Protein 9CKU (pdb70)

Organism: Mycobacterium tuberculosis (strain ATCC 25618 / H37Rv) (NCBI:txid83332)

Foldseek 3Di:
DEWEWEAEPFKIKIFDWDDADVGIDTPDIDMDTDDLPDALVRVLVVVCVRCPPCLVVHQAYFYFYPRVSVLVRPVVNCCVPVVPHYYHYDAQLDPQVAAEQDDDSNPHGPLLVLLLQLVCVVPLAWEWEWEADCWTWTWTAHSNRHTNGTDIGGHQDFDPVLQVVVDPVVPGADQAQAPDLDDPDSSNVRNSCRQLVVLVVVQVRLQCCQVPPPQRDPPHDYAYEYEYDCCVRNVVNHDRHDYYDHCSNVVSSSSSVVVVD/DEWEWEAEPFKIKIFDWDDADPRTDTPDIDMDTDDLPDALVNVLVVVCVRVPPCLVVHQAYFYFYPRVSVLVSPVVNCCVPVVPHYYHYDAQLDPQPAAEPDDDRNPHGPLLLLLLQLVCVVVLAWEWEWEADCWTWTWTAHSNRYTPGTDIGGHQDFDPVLQVVVDDVPDGADAAQAPDLDDPDPNNVRNSCRQLVVLVVVQVRLQVCQVPPPQRHPPHDYAYEYEYDCCVRRVVNHDRHDYYDHCSNVVSSSSSVVSVD/DEWEWEAEPFKIKIFDWDDADPPIDTPDIDMDTDDLPDALVNVLVVVCVRCPPCLVVHQEYFYFYPRVSVLVRPVVNCCPPVVPHYYHYDAQLGPQPAAEPDDDSRPHGPLLVLLLQLVCVVVLAWEWEWEADCWTWTWTAHSNRYTPGFDIGGHQFFDPVLCVVVDVCVDGQDAAQAPDLDDPDSSNVRNSCRQLVVLVVVQVRLQCCQVPPPQRDPPHDYAYEYEYDCCVRNVVNHDNHDYYDHCSSVVSSSSSVVSVD/DEWEWEAEPFKIKIFDWDDADVRIDTPDIDMGTDDLPDALVNVLVVVCVRPPPCLVVHQAYFYEYPRVSVLVSPVVNCCPPVVPHYYDYDAQLDPQPAAEQDDDRNPHGPLQVLLLQLVCVVPLAWEWEWEADQWTWTWTAHSNRYTNGFDIGGHQFFDPVLCVVVDVCVDGQDAAQAPDLDDPDSSNVRNSCRQLVVLVVVQVRLQVCQVPPPQRDPVHDYAYEYEYDCCVRNVVNHDNHDYYDHCSSVVSSSSSVVSVD/DEWEWEAEPFKIKIFDWDDADPPIDTPDIDMGTDDLPDALVRVLVVVCVRCPPCLVVHQAYFYFYPRVSVLVRVVVNCCPPVVPHYYHYDAQLDDQPAAEADDDRNPHGPQLVLLLQLVCVVVLAWEWEWEADQWTWTWTAHSNRHTDGFDIGGHQDFDPVLQVVVDPVPPGADQAAAPDLDDPDSNNVRNSCRQLVVLVVVQVRLQCCQVPPPQRHPPHDYAYEYEYDCCVRNVVNHDRHDYYDHCSNVVSSSSSVVSVD/DEWEWEAEPFKIKIFDWDDADVPIDTPDIDMDTDDLPDALVNVLVVVCVRPPPCLVVHQEYEYFYPRVSVLVRPVVNCCPPVVPHYYHYDAQLDPQPEAEPDDDRNPHGPLLVLLLQLVCVVVLAWEWEWEADQWTWTWTAHSNRYTPGFDIGGHQAFDPVLVDGADAAQAPDLDDPDSSNVRNSCRQLVVLVVVQVRLQCCLVPPPQRHPPHDYAYEYEYDCCVRNVVVHDRHDYYDHCSNVVSRSSSVVSVD/DFWKKKKKFFKDKDQVVCPPDQLLVVLQQLLVLLCVVVVVDQAQARWRWDADPSTTMIIFDIDGFLLVRLLRLVLVLVSSQVSQVSQVPDPPGGHMWIFRWFDDLAQAGDFMKMKIKDWLPQDVVLVLQQCLLLLLLCLLLQFQKDAADASNRPDGAIWRHPQLNQAAEQEEADQRHNHHQFHPDWDFVDPSNTMTMGMGTRGIRFDFSLSSSLVPLLSVLSSVCSNVPPDDNQQAFPDSSVSSRQLGRDNLQPAWGAHPVGDTHTSLRVLVVSLVSSVVVQVVDDDDVSNVVSSVSSVVQSVQVVVPLCSCLQGGNHSVLVVVLVVVCVVVVDTSPDVVNNVSSGQCRTSHLVRRPVNVCVVVVSHDHPDDVVSSVVSSNHYD/DVVVVCVVVVVPDDPPVPVVVVVDDDDDDD

B-factor: mean 25.91, std 13.88, range [6.02, 79.38]

GO terms:
  GO:0005886 plasma membrane (C, HDA)

Sequence (1973 aa):
MLLAIDVRNTHTVVGLLSGMKEHAKVVQQWRIRTESEVTADELALTIDGLIGEDSERLTGTAALSTVPSVLHEVRIMLDQYWPSVPHVLIEPGVRTGIPLLVDNPKEVGADRIVNCLAAYDRFRKAAIVVDFGSSICVDVVSAKGEFLGGAIAPGVQVSSDAAAARSAALRRRRVVEELLARPRSVVGKNTVECMQAGAVFGFAGLVDGLVGRIREDVSGFSVDHDVAIVATGHTAPLLLPELHTVDHYDQHLTLQGLRLVFERNLMLLAIDVRNTHTVVGLLSGMKEHAKVVQQWRIRTESEVTADELALTIDGLIGEDSERLTGTAALSTVPSVLHEVRIMLDQYWPSVPHVLIEPGVRTGIPLLVDNPKEVGADRIVNCLAAYDRFRKAAIVVDFGSSICVDVVSAKGEFLGGAIAPGVQVSSDAAAARSAALRRVELARPRSVVGKNTVECMQAGAVFGFAGLVDGLVGRIREDVSGFSVDHDVAIVATGHTAPLLLPELHTVDHYDQHLTLQGLRLVFERNLMLLAIDVRNTHTVVGLLSGMKEHAKVVQQWRIRTESEVTADELALTIDGLIGEDSERLTGTAALSTVPSVLHEVRIMLDQYWPSVPHVLIEPGVRTGIPLLVDNPKEVGADRIVNCLAAYDRFRKAAIVVDFGSSICVDVVSAKGEFLGGAIAPGVQVSSDAAAARSAALLRRRRVVEELARPRSVVGKNTVECMQAGAVFGFAGLVDGLVGRIREDVSGFSVDHDVAIVATGHTAPLLLPELHTVDHYDQHLTLQGLRLVFERNLMLLAIDVRNTHTVVGLLSGMKEHAKVVQQWRIRTESEVTADELALTIDGLIGEDSERLTGTAALSTVPSVLHEVRIMLDQYWPSVPHVLIEPGVRTGIPLLVDNPKEVGADRIVNCLAAYDRFRKAAIVVDFGSSICVDVVSAKGEFLGGAIAPGVQVSSDAAAARSAALLRRRRVVEELLARPRSVVGKNTVECMQAGAVFGFAGLVDGLVGRIREDVSGFSVDHDVAIVATGHTAPLLLPELHTVDHYDQHLTLQGLRLVFERNLMLLAIDVRNTHTVVGLLSGMKEHAKVVQQWRIRTESEVTADELALTIDGLIGEDSERLTGTAALSTVPSVLHEVRIMLDQYWPSVPHVLIEPGVRTGIPLLVDNPKEVGADRIVNCLAAYDRFRKAAIVVDFGSSICVDVVSAKGEFLGGAIAPGVQVSSDAAAARSAALRRRRVVEELLARPRSVVGKNTVECMQAGAVFGFAGLVDGLVGRIREDVSGFSVDHDVAIVATGHTAPLLLPELHTVDHYDQHLTLQGLRLVFERNLMLLAIDVRNTHTVVGLLSGMKEHAKVVQQWRIRTESEVTADELALTIDGLIGEDSERLTGTAALSTVPSVLHEVRIMLDQYWPSVPHVLIEPGVRTGIPLLVDNPKEVGADRIVNCLAAYDRFRKAAIVVDFGSSICVDVVSAKGEFLGGAIAPGVQVSSDALRRVELARPRSVVGKNTVECMQAGAVFGFAGLVDGLVGRIREDVSGFSVDHDVAIVATGHTAPLLLPELHTVDHYDQHLTLQGLRLVFERNLMQRIIGTEVEYGISSPSDPTANPILTSTQAVLAYAAAAGNMILTNGARLYVDHAHPEYSAPECTDPMDAVIWDKAGERVMEAAARHVASVPGAAKLQLYKNNVDGKGASYGSHENYLMSRQTPFSAVIAGLTPFMVSRQVVTGSGRVGIGPSGDEPGFQLSQRADYIEVEVGLETTLKRGIINTRDEPHADADKYRRLHVIIGDANLAETSTYLKLGTTSLVLDLIEEGVDLSDLALARPVHAVHVISRDPSLRATVALADGRELTALALQRIYLDRVAKLVDSRDPDPRASHVIETWANVLDLLERDPMECAEILDWPAKLRLLEGFRQRENLTWQAPRLHLVDLQYSDVRLDKGLYNRLVARGSMKRLVTEQQVLDAVENPPETDDLLDEIDDVLEENAEDFVRAYVQKGGQ

Secondary structure (DSSP, 8-state):
-EEEEEE-SSEEEEEEEES-GGG-EEEEEEEEE--TT--HHHHHHHHHHHHGGGGGG--EEEEEESSHHHHHHHHHHHHHHSTTS-EEEE-TT--SSS-B-SS-GGGS-HHHHHHHHHHHHHH-S-EEEEEESSEEEEEEE-TTS-EEEEEEEEPS---HHHHHHHBTT---------S-SSBSSHHHHHHHIIIIIHHHHHHHHHHHHHHHSTT-STTS--EEEEEETTHHHHGGG-SS--EE-TTHHHHHHHHHHHHH-/-EEEEEE-SSEEEEEEEES-GGG-EEEEEEEEE--TT--HHHHHHHHHHHHGGGGGG--EEEEEESSHHHHHHHHHHHHHHSTTS-EEEEPTT--SSS-B-SS-GGGS-HHHHHHHHHHHHHH-S-EEEEEESSEEEEEEE-TTS-EEEEEEEEPS---HHHHHHH-TTS-PPP----S-SSBSSHHHHHHHIIIIIHHHHHHHHHHHHHHHSTT-STTS--EEEEEETTHHHHGGG-SS--EE-TTHHHHHHHHHHHHH-/-EEEEEE-SSEEEEEEEESSGGG-EEEEEEEEE--TT--HHHHHHHHHHHHGGGGGG--EEEEEESSHHHHHHHHHHHHHHSTTS-EEE--TT--SSS-B-SS-GGGS-HHHHHHHHHHHHHH-S-EEEEEESSEEEEEEE-TTS-EEEEEEEEPS---HHHHHHHBTTT-PPP----S-SSBSSHHHHHHHIIIIIHHHHHHHHHHHHHHHSTT-STTS--EEEEEETTHHHHGGG-SS--EE-TTHHHHHHHHHHHHH-/-EEEEEE-SSEEEEEEEESSGGG-EEEEEEEEE--TT--HHHHHHHHHHHHGGGGGG--EEEEEESSHHHHHHHHHHHHHH-TTS-EEE--TT--SS--B-SS-GGGS-HHHHHHHHHHHHHH-S-EEEEEESSEEEEEEE-TTS-EEEEEEEE-S---HHHHHHH-TTS-PPP----S-SSBSSHHHHHHHIIIIIHHHHHHHHHHHHHHHSTT-STTS--EEEEEETTHHHHGGG-SS--EE-TTHHHHHHHHHHHHT-/-EEEEEE-SSEEEEEEEESSGGG-EEEEEEEEE--TT--HHHHHHHHHHHHGGGGGG--EEEEEESSHHHHHHHHHHHHHH-TTS-EEE--TT--SSS-B-SS-GGGS-HHHHHHHHHHHHHH-S-EEEEEESSEEEEEEE-TTS-EEEEEEEEPS---HHHHHHH-TT---------S-SSBSSHHHHHHHIIIIIHHHHHHHHHHHHHHHSTT-STTS--EEEEEETTHHHHGGG-SS--EE-TTHHHHHHHHHHHHT-/-EEEEEE-SSEEEEEEEESSGGG-EEEEEEEEE--TT--HHHHHHHHHHHHGGGGGG--EEEEEESSHHHHHHHHHHHHHH-TTS-EEE--TT--SS--B-SS-GGGS-HHHHHHHHHHHHHH-SEEEEEEESSEEEEEEE-TTS-EEEEEEEE-S---S---PPPP----S-SSBSSHHHHHHHHHHHHHHHHHHHHHHHHHHHSTT-STTS-EEEEEEETTHHHHGGG-SS--EE-TTHHHHHHHHHHHHH-/----EEEEEEPEEE-TT-TT--HHHHHHHHHHHHHHHH--EE-SSS-EEEEETTEEEEEPPPBSSHHHHHHHHHHHHHHHHHHHHHHHTSTT----EEE--SB-SSS-B--EEEEEEEETTS-HHHHHHHHHHHHHHTHHHH---EEEESTT--EEEEES-SGGGGEEEEEES-SSSSEEEEE-----SS-TTTEEEEEE--PPP--SHHHHHHHHHHHHHHHHHHHTT---GGG-BS-HHHHHHHHHT-TTS--EEEBTTS-EEEHHHHHHHHHHHHHHHHHTSS--HHHHHHHHHHHHHHHHHHH-GGGGTTTSHHHHHHHHHHHHHHHHT--TT-HHHHHHHHHHTB--TTT-HHHHHHHTT-S--SS-HHHHHHHTSS--/-HHHHHHHHHHHSPS-HHHHHHH-------

Solvent-accessible surface area: 73935 Å² total; per-residue (Å²): 46,16,0,0,1,4,3,44,43,68,38,6,31,0,0,0,3,34,45,132,117,143,129,11,129,30,55,85,64,17,68,6,51,21,64,49,90,10,9,7,15,22,14,4,54,37,0,74,38,15,6,37,134,24,10,148,136,15,96,0,1,0,1,0,4,32,9,84,52,4,10,108,36,1,91,67,0,3,76,99,75,22,104,107,18,70,62,24,23,4,80,52,8,30,56,2,18,10,0,0,29,6,14,22,2,120,68,4,19,0,15,18,0,0,1,0,24,4,0,47,50,123,32,162,53,4,0,0,0,0,9,2,33,43,11,0,16,0,1,0,0,16,63,155,1,29,0,30,0,0,0,16,0,2,3,20,56,20,0,74,26,14,10,87,26,17,13,5,18,64,88,134,8,121,57,25,127,7,179,45,1,9,1,52,34,20,48,30,3,0,13,0,0,0,0,4,0,0,0,6,0,0,22,23,0,0,31,45,0,43,145,91,28,109,28,3,37,127,134,94,100,14,1,0,0,0,4,18,114,35,0,64,53,0,47,105,13,15,140,36,21,93,64,80,24,103,47,2,13,4,37,0,0,20,32,0,16,25,129,91,142,44,16,0,0,2,4,3,42,48,66,42,6,32,0,0,0,2,31,36,130,116,138,125,9,126,28,56,84,66,17,58,6,50,19,56,43,117,12,10,10,15,28,18,4,54,38,0,72,38,16,5,38,132,24,15,142,131,15,97,0,1,0,1,0,5,37,5,39,39,5,7,106,37,2,86,68,0,2,74,100,74,22,102,108,19,66,63,23,27,1,82,33,19,36,222,1,50,9,61,23,84,20,99,77,48,160,62,3,20,1,16,18,0,0,2,0,30,4,0,50,48,120,33,159,55,5,0,0,1,0,10,1,32,43,11,0,16,0,4,0,0,16,60,161,6,36,1,31,0,0,0,15,0,2,4,18,56,28,0,70,29,20,32,52,21,45,18,27,12,94,125,114,15,96,63,36,122,7,173,44,2,10,1,58,27,31,40,25,2,0,11,0,0,0,0,3,0,0,0,9,0,0,25,25,0,0,18,40,0,39,142,89,30,110,30,3,40,123,138,92,102,11,1,0,0,0,4,19,118,34,0,69,50,0,44,98,10,15,148,36,23,91,62,82,25,108,51,4,12,5,37,0,0,23,30,2,16,37,149,86,140,47,15,0,0,2,4,3,41,43,67,38,7,35,0,0,0,2,34,48,123,110,142,129,10,124,27,57,84,56,16,57,6,55,20,60,53,89,14,9,8,14,28,18,5,52,38,1,72,40,14,5,40,131,18,15,140,134,13,96,0,1,1,0,0,5,33,5,73,52,4,12,104,39,1,87,67,0,2,77,97,75,23,103,107,19,67,61,22,24,2,70,56,18,33,220,1,48,9,66,24,82,24,95,73,53,155,60,5,21,1,14,19,0,0,2,0,27,4,0,51,48,121,34,158,64,3,0,0,0,0,7,2,31,42,11,0,14,0,2,0,0,15,65,174,5,43,1,30,1,0,0,19,0,2,4,19,56,27,1,74,26,17,31,74,22,21,6,4,14,38,96,86,13,91,62,38,123,6,186,44,1,8,0,55,35,20,37,30,3,0,10,0,0,0,0,4,0,0,0,8,0,0,25,23,0,0,27,33,0,44,125,86,30,110,25,2,42,129,140,94,99,13,1,0,0,0,5,20,116,35,0,67,51,0,42,100,11,15,142,41,22,96,62,84,26,104,51,2,13,5,38,0,0,21,32,2,15,31,150,86,132,47,15,0,0,0,4,3,43,43,66,40,6,30,0,0,0,3,31,48,131,121,144,128,10,124,27,60,87,62,17,62,5,58,21,66,45,83,14,10,8,16,29,15,4,55,39,0,70,39,15,6,39,130,23,13,139,133,15,96,0,1,0,1,1,6,34,4,80,35,4,10,107,38,0,89,67,0,3,78,99,74,22,104,106,17,68,62,22,24,2,70,57,17,32,220,2,48,7,69,23,77,24,97,71,56,160,60,2,21,1,15,18,0,0,3,0,27,4,0,49,52,123,34,160,60,3,0,0,1,0,7,1,32,43,10,0,16,0,3,0,0,17,65,172,6,48,0,28,0,0,0,16,0,1,4,19,54,26,0,73,27,17,31,68,22,18,7,2,9,29,104,94,14,94,65,37,128,9,180,39,1,6,1,50,35,23,35,35,3,0,10,0,0,0,0,4,0,0,1,8,0,0,27,22,0,0,28,45,0,38,150,92,30,106,28,3,36,126,138,94,101,14,2,0,0,0,4,18,124,27,0,67,52,0,41,104,10,16,143,38,21,96,59,83,27,100,54,2,12,4,39,0,0,22,30,0,15,40,148,89,145,46,15,0,0,2,5,3,44,60,62,38,7,28,0,0,0,3,33,35,127,128,138,129,9,123,29,55,88,60,19,63,6,48,20,59,42,114,10,9,7,15,27,17,5,53,37,1,72,40,15,5,40,130,25,17,145,135,15,89,0,0,0,0,0,4,42,6,42,37,5,18,108,34,0,102,72,0,3,77,96,75,21,104,108,19,69,65,27,18,1,84,31,10,17,197,1,59,9,64,19,49,6,50,10,23,87,78,5,21,1,16,17,0,0,2,0,26,4,0,49,49,120,33,157,65,4,0,0,0,0,7,2,30,41,13,0,16,0,0,0,0,16,65,157,6,40,0,31,0,0,0,13,0,3,4,16,58,10,0,71,27,16,5,87,32,18,11,10,12,76,99,155,22,124,61,36,128,7,184,44,2,9,1,53,35,24,45,34,2,0,18,0,0,0,0,3,0,0,0,7,0,0,23,23,0,0,31,33,0,42,120,85,28,110,29,3,36,126,137,94,97,11,3,0,0,0,4,19,114,32,0,68,52,0,43,104,11,15,145,38,20,94,65,81,27,102,49,1,13,5,38,0,0,20,31,1,17,36,132,90,147,47,17,0,0,2,4,3,39,45,66,42,8,31,0,0,0,3,27,44,137,135,141,132,11,120,28,52,86,61,19,62,6,48,19,61,41,106,11,10,8,15,28,16,4,56,35,1,70,39,15,7,42,147,25,15,165,129,14,97,0,1,0,1,0,5,38,5,42,35,4,7,98,37,0,79,68,0,2,77,98,74,22,104,108,18,69,66,24,35,2,82,35,18,42,217,1,49,7,63,23,84,22,102,71,50,158,70,5,21,1,16,16,0,0,4,0,27,4,0,50,51,117,35,157,58,5,0,0,3,0,9,2,30,40,11,0,17,0,4,0,0,17,61,170,5,44,0,32,0,0,0,16,0,0,4,16,58,13,2,93,53,19,138,64,178,16,129,57,33,125,4,185,43,3,6,0,56,52,30,61,30,2,2,20,0,0,0,0,4,0,0,0,7,0,0,25,23,0,0,30,40,0,42,144,87,27,112,28,4,38,122,132,99,104,11,1,0,0,0,3,20,116,29,0,69,51,0,42,101,13,15,144,41,22,91,66,82,27,105,52,2,14,4,37,0,0,22,31,2,16,46,146,96,147,33,156,18,55,1,4,12,48,3,2,0,0,4,22,8,52,82,50,124,138,36,69,16,75,119,18,0,44,76,1,10,112,12,23,20,76,50,68,87,140,58,107,11,100,3,41,0,92,0,29,42,40,78,9,0,0,4,1,18,12,18,84,6,56,32,0,21,47,5,4,9,22,8,4,0,0,3,18,0,1,34,15,0,12,144,61,5,34,82,82,125,93,31,45,121,20,16,0,0,2,10,1,14,12,25,84,35,19,1,0,1,5,4,1,10,0,27,5,36,62,130,23,82,36,80,39,0,50,55,4,0,14,1,0,4,0,0,6,15,2,3,7,2,1,0,2,5,2,20,2,73,68,12,108,76,80,9,10,0,0,7,8,0,0,8,18,0,104,47,86,54,14,105,73,9,58,98,127,19,0,2,5,1,44,67,67,61,21,166,57,69,45,110,106,92,33,32,1,6,6,1,16,4,4,1,2,5,0,2,2,0,8,0,0,9,0,0,5,0,0,1,0,0,43,1,10,61,117,60,55,94,8,79,51,0,36,16,24,61,9,28,57,4,2,42,42,6,0,92,31,31,54,8,16,27,36,9,12,1,43,75,20,59,69,0,2,4,2,2,0,2,40,34,0,17,94,60,0,25,164,17,9,118,87,99,116,132,20,112,64,0,42,69,0,24,104,21,0,41,76,1,5,40,33,0,4,55,45,15,72,82,0,0,78,28,0,0,0,0,0,4,17,57,0,0,54,11,2,49,120,105,59,136,44,96,46,84,10,49,66,0,39,0,1,21,18,0,1,3,2,4,62,77,95,64,0,0,1,15,58,1,30,66,66,56,8,10,108,56,41,7,82,64,122,83,0,96,62,3,32,87,61,81,76,149,72,86,78,6,9,74,51,0,53,118,22,16,29,158,99,12,96,77,24,25,152,54,6,86,8,96,45,1,19

InterPro domains:
  IPR004619 Type III pantothenate kinase [MF_01274] (1-261)
  IPR004619 Type III pantothenate kinase [PF03309] (2-206)
  IPR004619 Type III pantothenate kinase [PTHR34265] (1-262)
  IPR004619 Type III pantothenate kinase [TIGR00671] (2-257)
  IPR043129 ATPase, nucleotide binding domain [SSF53067] (1-123)
  IPR043129 ATPase, nucleotide binding domain [SSF53067] (126-260)

Nearest PDB structures (foldseek):
  9cku-assembly1_F  TM=9.971E-01  e=1.602E-55  Mycobacterium tuberculosis
  9b78-assembly1_A  TM=9.668E-01  e=8.403E-53  Mycobacterium tuberculosis
  3djc-assembly2_C  TM=9.056E-01  e=5.621E-26  Legionella pneumophila subsp. pneumophila str. Philadelphia 1
  3djc-assembly2_D  TM=9.059E-01  e=5.976E-24  Legionella pneumophila subsp. pneumophila str. Philadelphia 1
  3djc-assembly2_E  TM=9.137E-01  e=2.949E-23  Legionella pneumophila subsp. pneumophila str. Philadelphia 1

Radius of gyration: 39.75 Å; Cα contacts (8 Å, |Δi|>4): 4735; chains: 8; bounding box: 83×93×137 Å

Structure (mmCIF, N/CA/C/O backbone):
data_9CKU
#
_entry.id   9CKU
#
_cell.length_a   1.00
_cell.length_b   1.00
_cell.length_c   1.00
_cell.angle_alpha   90.00
_cell.angle_beta   90.00
_cell.angle_gamma   90.00
#
_symmetry.space_group_name_H-M   'P 1'
#
loop_
_entity.id
_entity.type
_entity.pdbx_description
1 polymer 'Type III pantothenate kinase'
2 polymer 'Pup deamidase/depupylase'
3 polymer Pup
4 water water
#
loop_
_atom_site.group_PDB
_atom_site.id
_atom_site.type_symbol
_atom_site.label_atom_id
_atom_site.label_alt_id
_atom_site.label_comp_id
_atom_site.label_asym_id
_atom_site.label_entity_id
_atom_site.label_seq_id
_atom_site.pdbx_PDB_ins_code
_atom_site.Cartn_x
_atom_site.Cartn_y
_atom_site.Cartn_z
_atom_site.occupancy
_atom_site.B_iso_or_equiv
_atom_site.auth_seq_id
_atom_site.auth_comp_id
_atom_site.auth_asym_id
_atom_site.auth_atom_id
_atom_site.pdbx_PDB_model_num
ATOM 1 N N . MET A 1 1 ? 113.240 137.918 165.674 1.00 26.32 1 MET A N 1
ATOM 2 C CA . MET A 1 1 ? 114.444 137.519 164.899 1.00 23.02 1 MET A CA 1
ATOM 3 C C . MET A 1 1 ? 115.660 138.311 165.354 1.00 18.70 1 MET A C 1
ATOM 4 O O . MET A 1 1 ? 115.558 139.490 165.659 1.00 21.00 1 MET A O 1
ATOM 20 N N . LEU A 1 2 ? 116.809 137.650 165.397 1.00 15.70 2 LEU A N 1
ATOM 21 C CA . LEU A 1 2 ? 118.080 138.296 165.684 1.00 13.91 2 LEU A CA 1
ATOM 22 C C . LEU A 1 2 ? 118.819 138.537 164.374 1.00 11.16 2 LEU A C 1
ATOM 23 O O . LEU A 1 2 ? 118.984 137.614 163.568 1.00 13.59 2 LEU A O 1
ATOM 39 N N . LEU A 1 3 ? 119.252 139.777 164.169 1.00 12.41 3 LEU A N 1
ATOM 40 C CA . LEU A 1 3 ? 120.089 140.155 163.040 1.00 11.22 3 LEU A CA 1
ATOM 41 C C . LEU A 1 3 ? 121.549 140.135 163.482 1.00 10.34 3 LEU A C 1
ATOM 42 O O . LEU A 1 3 ? 121.952 140.914 164.347 1.00 12.94 3 LEU A O 1
ATOM 58 N N . ALA A 1 4 ? 122.337 139.258 162.882 1.00 9.70 4 ALA A N 1
ATOM 59 C CA . ALA A 1 4 ? 123.744 139.092 163.210 1.00 9.21 4 ALA A CA 1
ATOM 60 C C . ALA A 1 4 ? 124.591 139.594 162.048 1.00 7.92 4 ALA A C 1
ATOM 61 O O . ALA A 1 4 ? 124.356 139.215 160.900 1.00 10.27 4 ALA A O 1
ATOM 68 N N . ILE A 1 5 ? 125.561 140.453 162.344 1.00 7.42 5 ILE A N 1
ATOM 69 C CA . ILE A 1 5 ? 126.445 141.037 161.338 1.00 7.29 5 ILE A CA 1
ATOM 70 C C . ILE A 1 5 ? 127.890 140.757 161.738 1.00 7.12 5 ILE A C 1
ATOM 71 O O . ILE A 1 5 ? 128.305 141.076 162.856 1.00 8.87 5 ILE A O 1
ATOM 87 N N . ASP A 1 6 ? 128.655 140.174 160.823 1.00 7.31 6 ASP A N 1
ATOM 88 C CA . ASP A 1 6 ? 130.039 139.779 161.071 1.00 9.18 6 ASP A CA 1
ATOM 89 C C . ASP A 1 6 ? 130.896 140.347 159.943 1.00 7.46 6 ASP A C 1
ATOM 90 O O . ASP A 1 6 ? 130.943 139.776 158.852 1.00 9.77 6 ASP A O 1
ATOM 99 N N . VAL A 1 7 ? 131.561 141.467 160.205 1.00 8.02 7 VAL A N 1
ATOM 100 C CA . VAL A 1 7 ? 132.365 142.162 159.208 1.00 8.27 7 VAL A CA 1
ATOM 101 C C . VAL A 1 7 ? 133.813 141.706 159.339 1.00 9.27 7 VAL A C 1
ATOM 102 O O . VAL A 1 7 ? 134.445 141.913 160.380 1.00 10.54 7 VAL A O 1
ATOM 115 N N . ARG A 1 8 ? 134.344 141.088 158.289 1.00 8.71 8 ARG A N 1
ATOM 116 C CA . ARG A 1 8 ? 135.761 140.779 158.193 1.00 9.28 8 ARG A CA 1
ATOM 117 C C . ARG A 1 8 ? 136.439 141.779 157.259 1.00 9.57 8 ARG A C 1
ATOM 118 O O . ARG A 1 8 ? 135.817 142.702 156.740 1.00 10.70 8 ARG A O 1
ATOM 139 N N . ASN A 1 9 ? 137.740 141.582 157.037 1.00 10.69 9 ASN A N 1
ATOM 140 C CA . ASN A 1 9 ? 138.508 142.535 156.240 1.00 11.92 9 ASN A CA 1
ATOM 141 C C . ASN A 1 9 ? 137.984 142.605 154.810 1.00 10.95 9 ASN A C 1
ATOM 142 O O . ASN A 1 9 ? 137.774 143.694 154.274 1.00 12.11 9 ASN A O 1
ATOM 153 N N . THR A 1 10 ? 137.751 141.455 154.182 1.00 9.69 10 THR A N 1
ATOM 154 C CA . THR A 1 10 ? 137.314 141.415 152.790 1.00 10.50 10 THR A CA 1
ATOM 155 C C . THR A 1 10 ? 135.807 141.255 152.635 1.00 9.75 10 THR A C 1
ATOM 156 O O . THR A 1 10 ? 135.220 141.883 151.755 1.00 10.45 10 THR A O 1
ATOM 167 N N . HIS A 1 11 ? 135.165 140.443 153.469 1.00 8.15 11 HIS A N 1
ATOM 168 C CA . HIS A 1 11 ? 133.755 140.123 153.315 1.00 7.98 11 HIS A CA 1
ATOM 169 C C . HIS A 1 11 ? 133.018 140.250 154.642 1.00 7.63 11 HIS A C 1
ATOM 170 O O . HIS A 1 11 ? 133.613 140.239 155.719 1.00 9.94 11 HIS A O 1
ATOM 184 N N . THR A 1 12 ? 131.704 140.406 154.524 1.00 7.91 12 THR A N 1
ATOM 185 C CA . THR A 1 12 ? 130.782 140.552 155.639 1.00 7.79 12 THR A CA 1
ATOM 186 C C . THR A 1 12 ? 129.668 139.530 155.488 1.00 6.96 12 THR A C 1
ATOM 187 O O . THR A 1 12 ? 129.064 139.423 154.419 1.00 9.17 12 THR A O 1
ATOM 198 N N . VAL A 1 13 ? 129.380 138.810 156.562 1.00 6.94 13 VAL A N 1
ATOM 199 C CA . VAL A 1 13 ? 128.266 137.872 156.607 1.00 6.48 13 VAL A CA 1
ATOM 200 C C . VAL A 1 13 ? 127.139 138.510 157.408 1.00 6.02 13 VAL A C 1
ATOM 201 O O . VAL A 1 13 ? 127.365 139.049 158.496 1.00 7.80 13 VAL A O 1
ATOM 214 N N . VAL A 1 14 ? 125.939 138.482 156.849 1.00 6.91 14 VAL A N 1
ATOM 215 C CA . VAL A 1 14 ? 124.728 138.910 157.536 1.00 7.76 14 VAL A CA 1
ATOM 216 C C . VAL A 1 14 ? 123.847 137.685 157.706 1.00 7.80 14 VAL A C 1
ATOM 217 O O . VAL A 1 14 ? 123.749 136.859 156.799 1.00 10.64 14 VAL A O 1
ATOM 230 N N . GLY A 1 15 ? 123.229 137.555 158.865 1.00 9.07 15 GLY A N 1
ATOM 231 C CA . GLY A 1 15 ? 122.415 136.392 159.157 1.00 9.37 15 GLY A CA 1
ATOM 232 C C . GLY A 1 15 ? 121.203 136.768 159.977 1.00 9.55 15 GLY A C 1
ATOM 233 O O . GLY A 1 15 ? 121.237 137.683 160.795 1.00 9.51 15 GLY A O 1
ATOM 237 N N . LEU A 1 16 ? 120.120 136.044 159.737 1.00 12.25 16 LEU A N 1
ATOM 238 C CA . LEU A 1 16 ? 118.922 136.106 160.557 1.00 12.34 16 LEU A CA 1
ATOM 239 C C . LEU A 1 16 ? 118.754 134.770 161.256 1.00 14.08 16 LEU A C 1
ATOM 240 O O . LEU A 1 16 ? 118.696 133.723 160.591 1.00 16.44 16 LEU A O 1
ATOM 256 N N . LEU A 1 17 ? 118.667 134.825 162.583 1.00 13.37 17 LEU A N 1
ATOM 257 C CA . LEU A 1 17 ? 118.484 133.660 163.435 1.00 15.70 17 LEU A CA 1
ATOM 258 C C . LEU A 1 17 ? 117.158 133.772 164.175 1.00 17.58 17 LEU A C 1
ATOM 259 O O . LEU A 1 17 ? 116.842 134.828 164.729 1.00 20.36 17 LEU A O 1
ATOM 275 N N . SER A 1 18 ? 116.391 132.690 164.182 1.00 22.73 18 SER A N 1
ATOM 276 C CA . SER A 1 18 ? 115.171 132.603 164.967 1.00 23.26 18 SER A CA 1
ATOM 277 C C . SER A 1 18 ? 115.312 131.471 165.974 1.00 26.67 18 SER A C 1
ATOM 278 O O . SER A 1 18 ? 116.090 130.536 165.782 1.00 28.26 18 SER A O 1
ATOM 286 N N . GLY A 1 19 ? 114.550 131.566 167.056 1.00 30.63 19 GLY A N 1
ATOM 287 C CA . GLY A 1 19 ? 114.675 130.638 168.157 1.00 33.68 19 GLY A CA 1
ATOM 288 C C . GLY A 1 19 ? 115.660 131.133 169.198 1.00 36.81 19 GLY A C 1
ATOM 289 O O . GLY A 1 19 ? 116.361 132.128 169.019 1.00 37.30 19 GLY A O 1
ATOM 293 N N . MET A 1 20 ? 115.707 130.421 170.316 1.00 38.84 20 MET A N 1
ATOM 294 C CA . MET A 1 20 ? 116.499 130.847 171.460 1.00 39.43 20 MET A CA 1
ATOM 295 C C . MET A 1 20 ? 117.270 129.665 172.024 1.00 39.11 20 MET A C 1
ATOM 296 O O . MET A 1 20 ? 116.767 128.539 172.047 1.00 40.21 20 MET A O 1
ATOM 310 N N . LYS A 1 21 ? 118.496 129.930 172.467 1.00 38.15 21 LYS A N 1
ATOM 311 C CA . LYS A 1 21 ? 119.335 128.948 173.171 1.00 37.72 21 LYS A CA 1
ATOM 312 C C . LYS A 1 21 ? 119.599 127.794 172.206 1.00 36.42 21 LYS A C 1
ATOM 313 O O . LYS A 1 21 ? 120.022 128.043 171.066 1.00 33.16 21 LYS A O 1
ATOM 332 N N . GLU A 1 22 ? 119.367 126.540 172.595 1.00 40.89 22 GLU A N 1
ATOM 333 C CA . GLU A 1 22 ? 119.653 125.430 171.698 1.00 39.43 22 GLU A CA 1
ATOM 334 C C . GLU A 1 22 ? 118.681 125.348 170.532 1.00 40.62 22 GLU A C 1
ATOM 335 O O . GLU A 1 22 ? 118.931 124.575 169.603 1.00 41.21 22 GLU A O 1
ATOM 347 N N . HIS A 1 23 ? 117.581 126.096 170.559 1.00 41.89 23 HIS A N 1
ATOM 348 C CA . HIS A 1 23 ? 116.654 126.118 169.438 1.00 40.76 23 HIS A CA 1
ATOM 349 C C . HIS A 1 23 ? 117.015 127.166 168.393 1.00 34.90 23 HIS A C 1
ATOM 350 O O . HIS A 1 23 ? 116.439 127.149 167.302 1.00 33.65 23 HIS A O 1
ATOM 364 N N . ALA A 1 24 ? 117.949 128.066 168.695 1.00 34.06 24 ALA A N 1
ATOM 365 C CA . ALA A 1 24 ? 118.338 129.087 167.734 1.00 29.81 24 ALA A CA 1
ATOM 366 C C . ALA A 1 24 ? 118.918 128.440 166.488 1.00 27.34 24 ALA A C 1
ATOM 367 O O . ALA A 1 24 ? 119.731 127.517 166.574 1.00 29.52 24 ALA A O 1
ATOM 374 N N . LYS A 1 25 ? 118.491 128.919 165.328 1.00 25.34 25 LYS A N 1
ATOM 375 C CA . LYS A 1 25 ? 119.010 128.425 164.067 1.00 24.82 25 LYS A CA 1
ATOM 376 C C . LYS A 1 25 ? 119.016 129.553 163.050 1.00 21.21 25 LYS A C 1
ATOM 377 O O . LYS A 1 25 ? 118.201 130.473 163.114 1.00 21.24 25 LYS A O 1
ATOM 396 N N . VAL A 1 26 ? 119.951 129.466 162.111 1.00 18.35 26 VAL A N 1
ATOM 397 C CA . VAL A 1 26 ? 120.093 130.463 161.060 1.00 15.26 26 VAL A CA 1
ATOM 398 C C . VAL A 1 26 ? 118.978 130.235 160.049 1.00 17.26 26 VAL A C 1
ATOM 399 O O . VAL A 1 26 ? 118.955 129.217 159.358 1.00 21.93 26 VAL A O 1
ATOM 412 N N . VAL A 1 27 ? 118.043 131.175 159.970 1.00 20.72 27 VAL A N 1
ATOM 413 C CA . VAL A 1 27 ? 116.976 131.059 158.987 1.00 17.97 27 VAL A CA 1
ATOM 414 C C . VAL A 1 27 ? 117.360 131.706 157.662 1.00 17.30 27 VAL A C 1
ATOM 415 O O . VAL A 1 27 ? 116.949 131.222 156.606 1.00 20.07 27 VAL A O 1
ATOM 428 N N . GLN A 1 28 ? 118.155 132.773 157.685 1.00 17.73 28 GLN A N 1
ATOM 429 C CA . GLN A 1 28 ? 118.606 133.393 156.441 1.00 15.54 28 GLN A CA 1
ATOM 430 C C . GLN A 1 28 ? 120.065 133.787 156.578 1.00 12.78 28 GLN A C 1
ATOM 431 O O . GLN A 1 28 ? 120.530 134.080 157.675 1.00 15.20 28 GLN A O 1
ATOM 445 N N . GLN A 1 29 ? 120.768 133.845 155.450 1.00 12.21 29 GLN A N 1
ATOM 446 C CA . GLN A 1 29 ? 122.167 134.242 155.463 1.00 11.89 29 GLN A CA 1
ATOM 447 C C . GLN A 1 29 ? 122.556 134.856 154.123 1.00 10.02 29 GLN A C 1
ATOM 448 O O . GLN A 1 29 ? 122.092 134.416 153.073 1.00 12.87 29 GLN A O 1
ATOM 462 N N . TRP A 1 30 ? 123.412 135.870 154.174 1.00 8.50 30 TRP A N 1
ATOM 463 C CA . TRP A 1 30 ? 123.926 136.553 152.996 1.00 7.73 30 TRP A CA 1
ATOM 464 C C . TRP A 1 30 ? 125.403 136.857 153.201 1.00 8.60 30 TRP A C 1
ATOM 465 O O . TRP A 1 30 ? 125.867 137.009 154.333 1.00 9.77 30 TRP A O 1
ATOM 486 N N . ARG A 1 31 ? 126.136 136.956 152.098 1.00 7.23 31 ARG A N 1
ATOM 487 C CA . ARG A 1 31 ? 127.535 137.359 152.110 1.00 8.11 31 ARG A CA 1
ATOM 488 C C . ARG A 1 31 ? 127.720 138.523 151.144 1.00 7.72 31 ARG A C 1
ATOM 489 O O . ARG A 1 31 ? 127.205 138.488 150.027 1.00 8.63 31 ARG A O 1
ATOM 510 N N . ILE A 1 32 ? 128.420 139.564 151.587 1.00 8.41 32 ILE A N 1
ATOM 511 C CA . ILE A 1 32 ? 128.679 140.748 150.777 1.00 8.32 32 ILE A CA 1
ATOM 512 C C . ILE A 1 32 ? 130.135 141.151 150.978 1.00 8.04 32 ILE A C 1
ATOM 513 O O . ILE A 1 32 ? 130.828 140.620 151.837 1.00 8.21 32 ILE A O 1
ATOM 529 N N . ARG A 1 33 ? 130.600 142.102 150.177 1.00 8.78 33 ARG A N 1
ATOM 530 C CA . ARG A 1 33 ? 131.944 142.626 150.380 1.00 10.52 33 ARG A CA 1
ATOM 531 C C . ARG A 1 33 ? 131.978 143.615 151.534 1.00 8.23 33 ARG A C 1
ATOM 532 O O . ARG A 1 33 ? 131.009 144.321 151.804 1.00 9.27 33 ARG A O 1
ATOM 553 N N . THR A 1 34 ? 133.127 143.688 152.187 1.00 8.68 34 THR A N 1
ATOM 554 C CA . THR A 1 34 ? 133.384 144.716 153.183 1.00 8.73 34 THR A CA 1
ATOM 555 C C . THR A 1 34 ? 134.004 145.939 152.512 1.00 11.01 34 THR A C 1
ATOM 556 O O . THR A 1 34 ? 135.006 145.825 151.801 1.00 13.11 34 THR A O 1
ATOM 567 N N . GLU A 1 35 ? 133.390 147.095 152.716 1.00 11.76 35 GLU A N 1
ATOM 568 C CA . GLU A 1 35 ? 133.913 148.380 152.263 1.00 13.91 35 GLU A CA 1
ATOM 569 C C . GLU A 1 35 ? 134.326 149.168 153.501 1.00 14.24 35 GLU A C 1
ATOM 570 O O . GLU A 1 35 ? 133.471 149.606 154.273 1.00 15.27 35 GLU A O 1
ATOM 582 N N . SER A 1 36 ? 135.634 149.332 153.699 1.00 13.21 36 SER A N 1
ATOM 583 C CA . SER A 1 36 ? 136.120 149.975 154.918 1.00 14.50 36 SER A CA 1
ATOM 584 C C . SER A 1 36 ? 135.541 151.377 155.092 1.00 14.86 36 SER A C 1
ATOM 585 O O . SER A 1 36 ? 135.300 151.802 156.223 1.00 19.34 36 SER A O 1
ATOM 593 N N . GLU A 1 37 ? 135.310 152.104 153.999 1.00 17.01 37 GLU A N 1
ATOM 594 C CA . GLU A 1 37 ? 134.865 153.491 154.054 1.00 16.71 37 GLU A CA 1
ATOM 595 C C . GLU A 1 37 ? 133.355 153.654 153.872 1.00 15.07 37 GLU A C 1
ATOM 596 O O . GLU A 1 37 ? 132.885 154.781 153.701 1.00 16.54 37 GLU A O 1
ATOM 608 N N . VAL A 1 38 ? 132.586 152.564 153.903 1.00 13.95 38 VAL A N 1
ATOM 609 C CA . VAL A 1 38 ? 131.140 152.671 153.741 1.00 12.72 38 VAL A CA 1
ATOM 610 C C . VAL A 1 38 ? 130.575 153.576 154.831 1.00 11.72 38 VAL A C 1
ATOM 611 O O . VAL A 1 38 ? 131.059 153.582 155.967 1.00 14.52 38 VAL A O 1
ATOM 624 N N . THR A 1 39 ? 129.565 154.368 154.482 1.00 11.73 39 THR A N 1
ATOM 625 C CA . THR A 1 39 ? 128.893 155.230 155.447 1.00 11.24 39 THR A CA 1
ATOM 626 C C . THR A 1 39 ? 127.662 154.528 156.010 1.00 8.56 39 THR A C 1
ATOM 627 O O . THR A 1 39 ? 127.180 153.529 155.478 1.00 10.70 39 THR A O 1
ATOM 638 N N . ALA A 1 40 ? 127.128 155.100 157.091 1.00 8.88 40 ALA A N 1
ATOM 639 C CA . ALA A 1 40 ? 125.980 154.493 157.755 1.00 9.56 40 ALA A CA 1
ATOM 640 C C . ALA A 1 40 ? 124.768 154.441 156.829 1.00 9.03 40 ALA A C 1
ATOM 641 O O . ALA A 1 40 ? 124.043 153.446 156.808 1.00 10.50 40 ALA A O 1
ATOM 648 N N . ASP A 1 41 ? 124.535 155.497 156.052 1.00 9.90 41 ASP A N 1
ATOM 649 C CA . ASP A 1 41 ? 123.358 155.520 155.187 1.00 11.04 41 ASP A CA 1
ATOM 650 C C . ASP A 1 41 ? 123.447 154.451 154.090 1.00 9.06 41 ASP A C 1
ATOM 651 O O . ASP A 1 41 ? 122.464 153.750 153.813 1.00 11.86 41 ASP A O 1
ATOM 660 N N . GLU A 1 42 ? 124.619 154.301 153.470 1.00 9.39 42 GLU A N 1
ATOM 661 C CA . GLU A 1 42 ? 124.809 153.275 152.447 1.00 11.06 42 GLU A CA 1
ATOM 662 C C . GLU A 1 42 ? 124.631 151.872 153.026 1.00 10.02 42 GLU A C 1
ATOM 663 O O . GLU A 1 42 ? 123.944 151.020 152.441 1.00 14.10 42 GLU A O 1
ATOM 675 N N . LEU A 1 43 ? 125.243 151.615 154.183 1.00 9.23 43 LEU A N 1
ATOM 676 C CA . LEU A 1 43 ? 125.098 150.306 154.808 1.00 10.95 43 LEU A CA 1
ATOM 677 C C . LEU A 1 43 ? 123.644 150.041 155.177 1.00 9.48 43 LEU A C 1
ATOM 678 O O . LEU A 1 43 ? 123.176 148.903 155.097 1.00 12.70 43 LEU A O 1
ATOM 694 N N . ALA A 1 44 ? 122.920 151.076 155.605 1.00 9.84 44 ALA A N 1
ATOM 695 C CA . ALA A 1 44 ? 121.497 150.915 155.878 1.00 10.79 44 ALA A CA 1
ATOM 696 C C . ALA A 1 44 ? 120.750 150.482 154.623 1.00 10.80 44 ALA A C 1
ATOM 697 O O . ALA A 1 44 ? 119.902 149.585 154.677 1.00 11.76 44 ALA A O 1
ATOM 704 N N . LEU A 1 45 ? 121.060 151.105 153.481 1.00 9.78 45 LEU A N 1
ATOM 705 C CA . LEU A 1 45 ? 120.433 150.682 152.230 1.00 10.69 45 LEU A CA 1
ATOM 706 C C . LEU A 1 45 ? 120.685 149.201 151.970 1.00 10.26 45 LEU A C 1
ATOM 707 O O . LEU A 1 45 ? 119.752 148.445 151.684 1.00 12.34 45 LEU A O 1
ATOM 723 N N . THR A 1 46 ? 121.941 148.766 152.108 1.00 10.36 46 THR A N 1
ATOM 724 C CA . THR A 1 46 ? 122.278 147.368 151.833 1.00 10.94 46 THR A CA 1
ATOM 725 C C . THR A 1 46 ? 121.554 146.412 152.784 1.00 9.01 46 THR A C 1
ATOM 726 O O . THR A 1 46 ? 120.985 145.405 152.351 1.00 9.97 46 THR A O 1
ATOM 737 N N . ILE A 1 47 ? 121.581 146.702 154.088 1.00 9.99 47 ILE A N 1
ATOM 738 C CA . ILE A 1 47 ? 120.986 145.790 155.065 1.00 10.77 47 ILE A CA 1
ATOM 739 C C . ILE A 1 47 ? 119.480 145.704 154.863 1.00 10.68 47 ILE A C 1
ATOM 740 O O . ILE A 1 47 ? 118.891 144.613 154.915 1.00 11.94 47 ILE A O 1
ATOM 756 N N . ASP A 1 48 ? 118.830 146.850 154.642 1.00 10.62 48 ASP A N 1
ATOM 757 C CA . ASP A 1 48 ? 117.397 146.842 154.394 1.00 12.25 48 ASP A CA 1
ATOM 758 C C . ASP A 1 48 ? 117.070 146.036 153.144 1.00 12.14 48 ASP A C 1
ATOM 759 O O . ASP A 1 48 ? 116.135 145.225 153.149 1.00 14.88 48 ASP A O 1
ATOM 768 N N . GLY A 1 49 ? 117.849 146.222 152.072 1.00 10.42 49 GLY A N 1
ATOM 769 C CA . GLY A 1 49 ? 117.628 145.439 150.872 1.00 10.87 49 GLY A CA 1
ATOM 770 C C . GLY A 1 49 ? 117.751 143.949 151.120 1.00 10.30 49 GLY A C 1
ATOM 771 O O . GLY A 1 49 ? 116.926 143.166 150.653 1.00 14.78 49 GLY A O 1
ATOM 775 N N . LEU A 1 50 ? 118.770 143.540 151.874 1.00 10.82 50 LEU A N 1
ATOM 776 C CA . LEU A 1 50 ? 118.961 142.118 152.146 1.00 9.92 50 LEU A CA 1
ATOM 777 C C . LEU A 1 50 ? 117.790 141.535 152.932 1.00 11.87 50 LEU A C 1
ATOM 778 O O . LEU A 1 50 ? 117.244 140.492 152.562 1.00 12.67 50 LEU A O 1
ATOM 794 N N . ILE A 1 51 ? 117.382 142.192 154.018 1.00 12.39 51 ILE A N 1
ATOM 795 C CA . ILE A 1 51 ? 116.447 141.537 154.929 1.00 14.10 51 ILE A CA 1
ATOM 796 C C . ILE A 1 51 ? 114.979 141.764 154.574 1.00 17.21 51 ILE A C 1
ATOM 797 O O . ILE A 1 51 ? 114.118 141.049 155.100 1.00 21.46 51 ILE A O 1
ATOM 813 N N . GLY A 1 52 ? 114.663 142.725 153.709 1.00 16.54 52 GLY A N 1
ATOM 814 C CA . GLY A 1 52 ? 113.297 142.815 153.209 1.00 19.55 52 GLY A CA 1
ATOM 815 C C . GLY A 1 52 ? 112.270 142.998 154.313 1.00 25.99 52 GLY A C 1
ATOM 816 O O . GLY A 1 52 ? 112.411 143.852 155.193 1.00 25.53 52 GLY A O 1
ATOM 820 N N . GLU A 1 53 ? 111.217 142.179 154.276 1.00 29.14 53 GLU A N 1
ATOM 821 C CA . GLU A 1 53 ? 110.109 142.324 155.214 1.00 31.24 53 GLU A CA 1
ATOM 822 C C . GLU A 1 53 ? 110.472 141.931 156.639 1.00 30.94 53 GLU A C 1
ATOM 823 O O . GLU A 1 53 ? 109.725 142.269 157.561 1.00 32.17 53 GLU A O 1
ATOM 835 N N . ASP A 1 54 ? 111.593 141.240 156.846 1.00 29.83 54 ASP A N 1
ATOM 836 C CA . ASP A 1 54 ? 112.008 140.878 158.193 1.00 29.32 54 ASP A CA 1
ATOM 837 C C . ASP A 1 54 ? 112.549 142.063 158.983 1.00 26.94 54 ASP A C 1
ATOM 838 O O . ASP A 1 54 ? 112.851 141.900 160.167 1.00 30.30 54 ASP A O 1
ATOM 847 N N . SER A 1 55 ? 112.682 143.239 158.363 1.00 26.10 55 SER A N 1
ATOM 848 C CA . SER A 1 55 ? 113.135 144.421 159.091 1.00 26.16 55 SER A CA 1
ATOM 849 C C . SER A 1 55 ? 112.226 144.721 160.272 1.00 31.41 55 SER A C 1
ATOM 850 O O . SER A 1 55 ? 112.702 145.017 161.374 1.00 32.59 55 SER A O 1
ATOM 858 N N . GLU A 1 56 ? 110.914 144.666 160.056 1.00 33.60 56 GLU A N 1
ATOM 859 C CA . GLU A 1 56 ? 109.950 144.960 161.106 1.00 33.53 56 GLU A CA 1
ATOM 860 C C . GLU A 1 56 ? 109.787 143.818 162.097 1.00 33.06 56 GLU A C 1
ATOM 861 O O . GLU A 1 56 ? 109.161 144.017 163.141 1.00 38.53 56 GLU A O 1
ATOM 873 N N . ARG A 1 57 ? 110.330 142.641 161.805 1.00 31.15 57 ARG A N 1
ATOM 874 C CA . ARG A 1 57 ? 110.242 141.502 162.705 1.00 29.51 57 ARG A CA 1
ATOM 875 C C . ARG A 1 57 ? 111.468 141.338 163.593 1.00 26.98 57 ARG A C 1
ATOM 876 O O . ARG A 1 57 ? 111.516 140.394 164.383 1.00 27.98 57 ARG A O 1
ATOM 897 N N . LEU A 1 58 ? 112.449 142.232 163.497 1.00 25.61 58 LEU A N 1
ATOM 898 C CA . LEU A 1 58 ? 113.669 142.093 164.281 1.00 22.55 58 LEU A CA 1
ATOM 899 C C . LEU A 1 58 ? 113.413 142.367 165.756 1.00 20.95 58 LEU A C 1
ATOM 900 O O . LEU A 1 58 ? 112.752 143.341 166.118 1.00 24.71 58 LEU A O 1
ATOM 916 N N . THR A 1 59 ? 113.958 141.505 166.608 1.00 20.20 59 THR A N 1
ATOM 917 C CA . THR A 1 59 ? 113.932 141.695 168.048 1.00 20.22 59 THR A CA 1
ATOM 918 C C . THR A 1 59 ? 115.306 141.986 168.639 1.00 18.21 59 THR A C 1
ATOM 919 O O . THR A 1 59 ? 115.397 142.254 169.839 1.00 23.03 59 THR A O 1
ATOM 930 N N . GLY A 1 60 ? 116.365 141.954 167.840 1.00 16.42 60 GLY A N 1
ATOM 931 C CA . GLY A 1 60 ? 117.685 142.276 168.343 1.00 14.62 60 GLY A CA 1
ATOM 932 C C . GLY A 1 60 ? 118.717 142.271 167.241 1.00 13.69 60 GLY A C 1
ATOM 933 O O . GLY A 1 60 ? 118.485 141.747 166.149 1.00 16.52 60 GLY A O 1
ATOM 937 N N . THR A 1 61 ? 119.862 142.873 167.542 1.00 13.29 61 THR A N 1
ATOM 938 C CA . THR A 1 61 ? 120.991 142.903 166.625 1.00 12.12 61 THR A CA 1
ATOM 939 C C . THR A 1 61 ? 122.277 142.628 167.389 1.00 12.67 61 THR A C 1
ATOM 940 O O . THR A 1 61 ? 122.443 143.069 168.527 1.00 14.66 61 THR A O 1
ATOM 951 N N . ALA A 1 62 ? 123.185 141.900 166.752 1.00 11.40 62 ALA A N 1
ATOM 952 C CA . ALA A 1 62 ? 124.493 141.611 167.321 1.00 10.92 62 ALA A CA 1
ATOM 953 C C . ALA A 1 62 ? 125.529 141.712 166.216 1.00 9.38 62 ALA A C 1
ATOM 954 O O . ALA A 1 62 ? 125.382 141.075 165.172 1.00 12.06 62 ALA A O 1
ATOM 961 N N . ALA A 1 63 ? 126.573 142.499 166.439 1.00 8.94 63 ALA A N 1
ATOM 962 C CA . ALA A 1 63 ? 127.532 142.773 165.383 1.00 8.81 63 ALA A CA 1
ATOM 963 C C . ALA A 1 63 ? 128.959 142.725 165.906 1.00 9.42 63 ALA A C 1
ATOM 964 O O . ALA A 1 63 ? 129.237 143.068 167.056 1.00 11.59 63 ALA A O 1
ATOM 971 N N . LEU A 1 64 ? 129.861 142.294 165.032 1.00 9.13 64 LEU A N 1
ATOM 972 C CA . LEU A 1 64 ? 131.290 142.407 165.272 1.00 11.02 64 LEU A CA 1
ATOM 973 C C . LEU A 1 64 ? 131.967 142.831 163.981 1.00 8.65 64 LEU A C 1
ATOM 974 O O . LEU A 1 64 ? 131.443 142.624 162.884 1.00 9.94 64 LEU A O 1
ATOM 990 N N . SER A 1 65 ? 133.142 143.437 164.119 1.00 8.95 65 SER A N 1
ATOM 991 C CA . SER A 1 65 ? 133.898 143.869 162.955 1.00 9.15 65 SER A CA 1
ATOM 992 C C . SER A 1 65 ? 135.390 143.809 163.236 1.00 9.05 65 SER A C 1
ATOM 993 O O . SER A 1 65 ? 135.852 144.236 164.294 1.00 12.89 65 SER A O 1
ATOM 1001 N N . THR A 1 66 ? 136.138 143.306 162.260 1.00 9.77 66 THR A N 1
ATOM 1002 C CA . THR A 1 66 ? 137.586 143.429 162.266 1.00 9.88 66 THR A CA 1
ATOM 1003 C C . THR A 1 66 ? 138.054 144.772 161.717 1.00 11.48 66 THR A C 1
ATOM 1004 O O . THR A 1 66 ? 139.250 145.059 161.769 1.00 14.76 66 THR A O 1
ATOM 1015 N N . VAL A 1 67 ? 137.147 145.588 161.193 1.00 11.99 67 VAL A N 1
ATOM 1016 C CA . VAL A 1 67 ? 137.441 146.927 160.699 1.00 11.91 67 VAL A CA 1
ATOM 1017 C C . VAL A 1 67 ? 136.789 147.920 161.663 1.00 11.26 67 VAL A C 1
ATOM 1018 O O . VAL A 1 67 ? 135.556 148.032 161.686 1.00 11.50 67 VAL A O 1
ATOM 1031 N N . PRO A 1 68 ? 137.558 148.641 162.488 1.00 13.30 68 PRO A N 1
ATOM 1032 C CA . PRO A 1 68 ? 136.923 149.536 163.480 1.00 11.77 68 PRO A CA 1
ATOM 1033 C C . PRO A 1 68 ? 135.990 150.586 162.882 1.00 13.45 68 PRO A C 1
ATOM 1034 O O . PRO A 1 68 ? 134.930 150.881 163.459 1.00 15.95 68 PRO A O 1
ATOM 1045 N N . SER A 1 69 ? 136.352 151.163 161.737 1.00 12.19 69 SER A N 1
ATOM 1046 C CA . SER A 1 69 ? 135.526 152.215 161.153 1.00 13.94 69 SER A CA 1
ATOM 1047 C C . SER A 1 69 ? 134.141 151.693 160.786 1.00 14.12 69 SER A C 1
ATOM 1048 O O . SER A 1 69 ? 133.130 152.386 160.977 1.00 17.14 69 SER A O 1
ATOM 1056 N N . VAL A 1 70 ? 134.076 150.469 160.256 1.00 13.05 70 VAL A N 1
ATOM 1057 C CA . VAL A 1 70 ? 132.786 149.882 159.919 1.00 12.56 70 VAL A CA 1
ATOM 1058 C C . VAL A 1 70 ? 131.961 149.651 161.175 1.00 11.11 70 VAL A C 1
ATOM 1059 O O . VAL A 1 70 ? 130.740 149.783 161.148 1.00 12.84 70 VAL A O 1
ATOM 1072 N N . LEU A 1 71 ? 132.603 149.296 162.288 1.00 11.97 71 LEU A N 1
ATOM 1073 C CA . LEU A 1 71 ? 131.850 149.109 163.526 1.00 13.03 71 LEU A CA 1
ATOM 1074 C C . LEU A 1 71 ? 131.242 150.424 163.997 1.00 12.24 71 LEU A C 1
ATOM 1075 O O . LEU A 1 71 ? 130.088 150.458 164.444 1.00 14.19 71 LEU A O 1
ATOM 1091 N N . HIS A 1 72 ? 132.001 151.517 163.887 1.00 14.21 72 HIS A N 1
ATOM 1092 C CA . HIS A 1 72 ? 131.447 152.837 164.183 1.00 15.26 72 HIS A CA 1
ATOM 1093 C C . HIS A 1 72 ? 130.221 153.123 163.317 1.00 14.39 72 HIS A C 1
ATOM 1094 O O . HIS A 1 72 ? 129.160 153.533 163.816 1.00 15.29 72 HIS A O 1
ATOM 1108 N N . GLU A 1 73 ? 130.345 152.889 162.009 1.00 13.83 73 GLU A N 1
ATOM 1109 C CA . GLU A 1 73 ? 129.216 153.150 161.121 1.00 13.30 73 GLU A CA 1
ATOM 1110 C C . GLU A 1 73 ? 128.036 152.221 161.404 1.00 11.49 73 GLU A C 1
ATOM 1111 O O . GLU A 1 73 ? 126.886 152.640 161.282 1.00 11.35 73 GLU A O 1
ATOM 1123 N N . VAL A 1 74 ? 128.293 150.972 161.788 1.00 10.88 74 VAL A N 1
ATOM 1124 C CA . VAL A 1 74 ? 127.207 150.062 162.139 1.00 11.06 74 VAL A CA 1
ATOM 1125 C C . VAL A 1 74 ? 126.453 150.586 163.350 1.00 10.49 74 VAL A C 1
ATOM 1126 O O . VAL A 1 74 ? 125.221 150.535 163.396 1.00 11.63 74 VAL A O 1
ATOM 1139 N N . ARG A 1 75 ? 127.178 151.079 164.354 1.00 12.50 75 ARG A N 1
ATOM 1140 C CA . ARG A 1 75 ? 126.513 151.652 165.523 1.00 12.61 75 ARG A CA 1
ATOM 1141 C C . ARG A 1 75 ? 125.609 152.808 165.118 1.00 12.40 75 ARG A C 1
ATOM 1142 O O . ARG A 1 75 ? 124.441 152.876 165.528 1.00 14.75 75 ARG A O 1
ATOM 1163 N N . ILE A 1 76 ? 126.136 153.727 164.307 1.00 12.93 76 ILE A N 1
ATOM 1164 C CA . ILE A 1 76 ? 125.328 154.867 163.877 1.00 12.07 76 ILE A CA 1
ATOM 1165 C C . ILE A 1 76 ? 124.099 154.385 163.113 1.00 12.70 76 ILE A C 1
ATOM 1166 O O . ILE A 1 76 ? 122.975 154.851 163.349 1.00 14.34 76 ILE A O 1
ATOM 1182 N N . MET A 1 77 ? 124.296 153.435 162.197 1.00 10.44 77 MET A N 1
ATOM 1183 C CA . MET A 1 77 ? 123.202 152.897 161.396 1.00 11.50 77 MET A CA 1
ATOM 1184 C C . MET A 1 77 ? 122.111 152.303 162.277 1.00 13.07 77 MET A C 1
ATOM 1185 O O . MET A 1 77 ? 120.930 152.602 162.099 1.00 14.79 77 MET A O 1
ATOM 1199 N N . LEU A 1 78 ? 122.487 151.433 163.215 1.00 12.71 78 LEU A N 1
ATOM 1200 C CA . LEU A 1 78 ? 121.486 150.767 164.038 1.00 13.74 78 LEU A CA 1
ATOM 1201 C C . LEU A 1 78 ? 120.722 151.773 164.884 1.00 13.71 78 LEU A C 1
ATOM 1202 O O . LEU A 1 78 ? 119.497 151.689 164.999 1.00 16.42 78 LEU A O 1
ATOM 1218 N N . ASP A 1 79 ? 121.421 152.754 165.456 1.00 14.41 79 ASP A N 1
ATOM 1219 C CA . ASP A 1 79 ? 120.721 153.762 166.244 1.00 15.65 79 ASP A CA 1
ATOM 1220 C C . ASP A 1 79 ? 119.732 154.546 165.389 1.00 16.70 79 ASP A C 1
ATOM 1221 O O . ASP A 1 79 ? 118.613 154.828 165.826 1.00 20.27 79 ASP A O 1
ATOM 1230 N N . GLN A 1 80 ? 120.122 154.910 164.166 1.00 16.04 80 GLN A N 1
ATOM 1231 C CA . GLN A 1 80 ? 119.255 155.756 163.352 1.00 15.68 80 GLN A CA 1
ATOM 1232 C C . GLN A 1 80 ? 118.092 154.984 162.731 1.00 14.64 80 GLN A C 1
ATOM 1233 O O . GLN A 1 80 ? 116.962 155.478 162.723 1.00 18.51 80 GLN A O 1
ATOM 1247 N N . TYR A 1 81 ? 118.340 153.788 162.198 1.00 14.59 81 TYR A N 1
ATOM 1248 C CA . TYR A 1 81 ? 117.374 153.102 161.348 1.00 13.70 81 TYR A CA 1
ATOM 1249 C C . TYR A 1 81 ? 116.623 151.975 162.046 1.00 13.67 81 TYR A C 1
ATOM 1250 O O . TYR A 1 81 ? 115.549 151.595 161.577 1.00 15.23 81 TYR A O 1
ATOM 1268 N N . TRP A 1 82 ? 117.151 151.430 163.137 1.00 15.08 82 TRP A N 1
ATOM 1269 C CA . TRP A 1 82 ? 116.439 150.449 163.958 1.00 14.32 82 TRP A CA 1
ATOM 1270 C C . TRP A 1 82 ? 116.501 150.883 165.419 1.00 17.30 82 TRP A C 1
ATOM 1271 O O . TRP A 1 82 ? 116.994 150.152 166.282 1.00 21.03 82 TRP A O 1
ATOM 1292 N N . PRO A 1 83 ? 115.982 152.072 165.732 1.00 19.66 83 PRO A N 1
ATOM 1293 C CA . PRO A 1 83 ? 116.166 152.627 167.084 1.00 19.59 83 PRO A CA 1
ATOM 1294 C C . PRO A 1 83 ? 115.498 151.823 168.184 1.00 21.57 83 PRO A C 1
ATOM 1295 O O . PRO A 1 83 ? 115.906 151.930 169.344 1.00 26.57 83 PRO A O 1
ATOM 1306 N N . SER A 1 84 ? 114.497 151.016 167.860 1.00 19.03 84 SER A N 1
ATOM 1307 C CA . SER A 1 84 ? 113.707 150.308 168.858 1.00 23.07 84 SER A CA 1
ATOM 1308 C C . SER A 1 84 ? 114.215 148.896 169.112 1.00 24.48 84 SER A C 1
ATOM 1309 O O . SER A 1 84 ? 113.607 148.170 169.902 1.00 26.14 84 SER A O 1
ATOM 1317 N N . VAL A 1 85 ? 115.315 148.500 168.485 1.00 22.34 85 VAL A N 1
ATOM 1318 C CA . VAL A 1 85 ? 115.835 147.140 168.577 1.00 22.17 85 VAL A CA 1
ATOM 1319 C C . VAL A 1 85 ? 117.072 147.156 169.472 1.00 18.95 85 VAL A C 1
ATOM 1320 O O . VAL A 1 85 ? 117.980 147.961 169.229 1.00 21.16 85 VAL A O 1
ATOM 1333 N N . PRO A 1 86 ? 117.150 146.309 170.503 1.00 18.55 86 PRO A N 1
ATOM 1334 C CA . PRO A 1 86 ? 118.380 146.248 171.302 1.00 17.42 86 PRO A CA 1
ATOM 1335 C C . PRO A 1 86 ? 119.538 145.763 170.446 1.00 15.96 86 PRO A C 1
ATOM 1336 O O . PRO A 1 86 ? 119.381 144.856 169.629 1.00 18.25 86 PRO A O 1
ATOM 1347 N N . HIS A 1 87 ? 120.713 146.341 170.648 1.00 15.05 87 HIS A N 1
ATOM 1348 C CA . HIS A 1 87 ? 121.871 145.918 169.879 1.00 16.22 87 HIS A CA 1
ATOM 1349 C C . HIS A 1 87 ? 123.059 145.665 170.793 1.00 15.69 87 HIS A C 1
ATOM 1350 O O . HIS A 1 87 ? 123.212 146.293 171.842 1.00 20.11 87 HIS A O 1
ATOM 1364 N N . VAL A 1 88 ? 123.880 144.705 170.389 1.00 14.56 88 VAL A N 1
ATOM 1365 C CA . VAL A 1 88 ? 125.093 144.336 171.101 1.00 14.99 88 VAL A CA 1
ATOM 1366 C C . VAL A 1 88 ? 126.223 144.378 170.084 1.00 13.42 88 VAL A C 1
ATOM 1367 O O . VAL A 1 88 ? 126.267 143.550 169.169 1.00 16.19 88 VAL A O 1
ATOM 1380 N N . LEU A 1 89 ? 127.114 145.349 170.225 1.00 13.57 89 LEU A N 1
ATOM 1381 C CA . LEU A 1 89 ? 128.287 145.475 169.373 1.00 14.42 89 LEU A CA 1
ATOM 1382 C C . LEU A 1 89 ? 129.507 144.980 170.132 1.00 16.51 89 LEU A C 1
ATOM 1383 O O . LEU A 1 89 ? 129.676 145.282 171.315 1.00 21.83 89 LEU A O 1
ATOM 1399 N N . ILE A 1 90 ? 130.350 144.220 169.447 1.00 14.51 90 ILE A N 1
ATOM 1400 C CA . ILE A 1 90 ? 131.456 143.499 170.065 1.00 17.64 90 ILE A CA 1
ATOM 1401 C C . ILE A 1 90 ? 132.767 144.137 169.626 1.00 19.63 90 ILE A C 1
ATOM 1402 O O . ILE A 1 90 ? 132.971 144.397 168.436 1.00 22.15 90 ILE A O 1
ATOM 1418 N N . GLU A 1 91 ? 133.650 144.374 170.585 1.00 22.18 91 GLU A N 1
ATOM 1419 C CA . GLU A 1 91 ? 134.974 144.936 170.377 1.00 22.79 91 GLU A CA 1
ATOM 1420 C C . GLU A 1 91 ? 136.050 143.872 170.552 1.00 21.27 91 GLU A C 1
ATOM 1421 O O . GLU A 1 91 ? 135.816 142.843 171.193 1.00 20.82 91 GLU A O 1
ATOM 1433 N N . PRO A 1 92 ? 137.248 144.087 170.005 1.00 22.85 92 PRO A N 1
ATOM 1434 C CA . PRO A 1 92 ? 138.361 143.186 170.324 1.00 18.97 92 PRO A CA 1
ATOM 1435 C C . PRO A 1 92 ? 138.629 143.174 171.821 1.00 20.05 92 PRO A C 1
ATOM 1436 O O . PRO A 1 92 ? 138.541 144.203 172.493 1.00 21.77 92 PRO A O 1
ATOM 1447 N N . GLY A 1 93 ? 138.978 141.999 172.337 1.00 19.20 93 GLY A N 1
ATOM 1448 C CA . GLY A 1 93 ? 139.185 141.844 173.759 1.00 18.97 93 GLY A CA 1
ATOM 1449 C C . GLY A 1 93 ? 137.920 141.755 174.578 1.00 19.08 93 GLY A C 1
ATOM 1450 O O . GLY A 1 93 ? 137.980 141.900 175.798 1.00 23.06 93 GLY A O 1
ATOM 1454 N N . VAL A 1 94 ? 136.770 141.515 173.944 1.00 20.20 94 VAL A N 1
ATOM 1455 C CA . VAL A 1 94 ? 135.508 141.472 174.672 1.00 19.84 94 VAL A CA 1
ATOM 1456 C C . VAL A 1 94 ? 135.505 140.323 175.682 1.00 20.78 94 VAL A C 1
ATOM 1457 O O . VAL A 1 94 ? 136.079 139.253 175.449 1.00 20.08 94 VAL A O 1
ATOM 1470 N N . ARG A 1 95 ? 134.854 140.556 176.820 1.00 22.62 95 ARG A N 1
ATOM 1471 C CA . ARG A 1 95 ? 134.602 139.515 177.815 1.00 22.20 95 ARG A CA 1
ATOM 1472 C C . ARG A 1 95 ? 133.295 138.820 177.452 1.00 23.30 95 ARG A C 1
ATOM 1473 O O . ARG A 1 95 ? 132.209 139.366 177.653 1.00 26.77 95 ARG A O 1
ATOM 1494 N N . THR A 1 96 ? 133.401 137.612 176.906 1.00 25.76 96 THR A N 1
ATOM 1495 C CA . THR A 1 96 ? 132.247 136.813 176.514 1.00 21.97 96 THR A CA 1
ATOM 1496 C C . THR A 1 96 ? 132.042 135.621 177.435 1.00 24.08 96 THR A C 1
ATOM 1497 O O . THR A 1 96 ? 131.171 134.789 177.175 1.00 27.92 96 THR A O 1
ATOM 1508 N N . GLY A 1 97 ? 132.819 135.522 178.506 1.00 25.03 97 GLY A N 1
ATOM 1509 C CA . GLY A 1 97 ? 132.878 134.330 179.315 1.00 24.24 97 GLY A CA 1
ATOM 1510 C C . GLY A 1 97 ? 134.015 133.393 178.961 1.00 23.98 97 GLY A C 1
ATOM 1511 O O . GLY A 1 97 ? 134.235 132.419 179.688 1.00 29.15 97 GLY A O 1
ATOM 1515 N N . ILE A 1 98 ? 134.735 133.651 177.877 1.00 21.20 98 ILE A N 1
ATOM 1516 C CA . ILE A 1 98 ? 135.917 132.879 177.501 1.00 18.60 98 ILE A CA 1
ATOM 1517 C C . ILE A 1 98 ? 137.144 133.630 178.012 1.00 17.10 98 ILE A C 1
ATOM 1518 O O . ILE A 1 98 ? 137.411 134.740 177.533 1.00 16.83 98 ILE A O 1
ATOM 1534 N N . PRO A 1 99 ? 137.912 133.075 178.953 1.00 16.56 99 PRO A N 1
ATOM 1535 C CA . PRO A 1 99 ? 139.155 133.743 179.365 1.00 16.53 99 PRO A CA 1
ATOM 1536 C C . PRO A 1 99 ? 140.111 133.890 178.190 1.00 14.75 99 PRO A C 1
ATOM 1537 O O . PRO A 1 99 ? 140.270 132.976 177.380 1.00 15.46 99 PRO A O 1
ATOM 1548 N N . LEU A 1 100 ? 140.750 135.046 178.101 1.00 14.71 100 LEU A N 1
ATOM 1549 C CA . LEU A 1 100 ? 141.729 135.328 177.056 1.00 13.75 100 LEU A CA 1
ATOM 1550 C C . LEU A 1 100 ? 143.115 135.231 177.689 1.00 13.43 100 LEU A C 1
ATOM 1551 O O . LEU A 1 100 ? 143.594 136.183 178.301 1.00 17.25 100 LEU A O 1
ATOM 1567 N N . LEU A 1 101 ? 143.755 134.071 177.550 1.00 12.46 101 LEU A N 1
ATOM 1568 C CA . LEU A 1 101 ? 145.054 133.820 178.180 1.00 11.04 101 LEU A CA 1
ATOM 1569 C C . LEU A 1 101 ? 146.192 134.204 177.232 1.00 11.98 101 LEU A C 1
ATOM 1570 O O . LEU A 1 101 ? 146.994 133.382 176.797 1.00 14.89 101 LEU A O 1
ATOM 1586 N N . VAL A 1 102 ? 146.250 135.495 176.920 1.00 13.67 102 VAL A N 1
ATOM 1587 C CA . VAL A 1 102 ? 147.261 136.053 176.035 1.00 12.42 102 VAL A CA 1
ATOM 1588 C C . VAL A 1 102 ? 147.842 137.308 176.681 1.00 12.07 102 VAL A C 1
ATOM 1589 O O . VAL A 1 102 ? 147.375 137.774 177.718 1.00 17.98 102 VAL A O 1
ATOM 1602 N N . ASP A 1 103 ? 148.879 137.854 176.044 1.00 14.10 103 ASP A N 1
ATOM 1603 C CA . ASP A 1 103 ? 149.563 139.022 176.593 1.00 15.27 103 ASP A CA 1
ATOM 1604 C C . ASP A 1 103 ? 148.632 140.226 176.686 1.00 14.55 103 ASP A C 1
ATOM 1605 O O . ASP A 1 103 ? 148.510 140.853 177.742 1.00 13.84 103 ASP A O 1
ATOM 1614 N N . ASN A 1 104 ? 147.974 140.560 175.583 1.00 12.81 104 ASN A N 1
ATOM 1615 C CA . ASN A 1 104 ? 147.228 141.804 175.431 1.00 13.04 104 ASN A CA 1
ATOM 1616 C C . ASN A 1 104 ? 145.865 141.446 174.855 1.00 14.47 104 ASN A C 1
ATOM 1617 O O . ASN A 1 104 ? 145.684 141.427 173.632 1.00 18.39 104 ASN A O 1
ATOM 1628 N N . PRO A 1 105 ? 144.878 141.150 175.707 1.00 16.15 105 PRO A N 1
ATOM 1629 C CA . PRO A 1 105 ? 143.570 140.712 175.187 1.00 16.24 105 PRO A CA 1
ATOM 1630 C C . PRO A 1 105 ? 142.940 141.691 174.213 1.00 16.11 105 PRO A C 1
ATOM 1631 O O . PRO A 1 105 ? 142.183 141.275 173.331 1.00 17.98 105 PRO A O 1
ATOM 1642 N N . LYS A 1 106 ? 143.257 142.978 174.334 1.00 16.53 106 LYS A N 1
ATOM 1643 C CA . LYS A 1 106 ? 142.659 143.990 173.477 1.00 19.83 106 LYS A CA 1
ATOM 1644 C C . LYS A 1 106 ? 143.034 143.822 172.011 1.00 18.44 106 LYS A C 1
ATOM 1645 O O . LYS A 1 106 ? 142.345 144.376 171.153 1.00 24.62 106 LYS A O 1
ATOM 1664 N N . GLU A 1 107 ? 144.101 143.092 171.697 1.00 17.32 107 GLU A N 1
ATOM 1665 C CA . GLU A 1 107 ? 144.489 142.862 170.313 1.00 17.72 107 GLU A CA 1
ATOM 1666 C C . GLU A 1 107 ? 143.953 141.542 169.762 1.00 16.87 107 GLU A C 1
ATOM 1667 O O . GLU A 1 107 ? 144.320 141.159 168.648 1.00 20.43 107 GLU A O 1
ATOM 1679 N N . VAL A 1 108 ? 143.104 140.844 170.505 1.00 15.35 108 VAL A N 1
ATOM 1680 C CA . VAL A 1 108 ? 142.451 139.639 170.007 1.00 16.20 108 VAL A CA 1
ATOM 1681 C C . VAL A 1 108 ? 141.157 140.055 169.315 1.00 14.48 108 VAL A C 1
ATOM 1682 O O . VAL A 1 108 ? 140.251 140.605 169.949 1.00 16.25 108 VAL A O 1
ATOM 1695 N N . GLY A 1 109 ? 141.074 139.783 168.016 1.00 12.72 109 GLY A N 1
ATOM 1696 C CA . GLY A 1 109 ? 139.908 140.189 167.255 1.00 12.37 109 GLY A CA 1
ATOM 1697 C C . GLY A 1 109 ? 138.640 139.510 167.736 1.00 13.11 109 GLY A C 1
ATOM 1698 O O . GLY A 1 109 ? 138.655 138.397 168.261 1.00 13.76 109 GLY A O 1
ATOM 1702 N N . ALA A 1 110 ? 137.520 140.208 167.557 1.00 14.24 110 ALA A N 1
ATOM 1703 C CA . ALA A 1 110 ? 136.242 139.678 168.014 1.00 13.51 110 ALA A CA 1
ATOM 1704 C C . ALA A 1 110 ? 135.859 138.406 167.269 1.00 11.96 110 ALA A C 1
ATOM 1705 O O . ALA A 1 110 ? 135.199 137.535 167.840 1.00 12.47 110 ALA A O 1
ATOM 1712 N N . ASP A 1 111 ? 136.264 138.277 166.004 1.00 11.82 111 ASP A N 1
ATOM 1713 C CA . ASP A 1 111 ? 135.939 137.074 165.241 1.00 13.18 111 ASP A CA 1
ATOM 1714 C C . ASP A 1 111 ? 136.536 135.827 165.890 1.00 13.15 111 ASP A C 1
ATOM 1715 O O . ASP A 1 111 ? 135.851 134.807 166.037 1.00 13.92 111 ASP A O 1
ATOM 1724 N N . ARG A 1 112 ? 137.801 135.900 166.312 1.00 12.75 112 ARG A N 1
ATOM 1725 C CA . ARG A 1 112 ? 138.448 134.749 166.939 1.00 14.23 112 ARG A CA 1
ATOM 1726 C C . ARG A 1 112 ? 137.775 134.388 168.260 1.00 13.18 112 ARG A C 1
ATOM 1727 O O . ARG A 1 112 ? 137.509 133.209 168.531 1.00 13.09 112 ARG A O 1
ATOM 1748 N N . ILE A 1 113 ? 137.465 135.396 169.079 1.00 12.95 113 ILE A N 1
ATOM 1749 C CA . ILE A 1 113 ? 136.808 135.151 170.358 1.00 12.77 113 ILE A CA 1
ATOM 1750 C C . ILE A 1 113 ? 135.457 134.484 170.142 1.00 11.66 113 ILE A C 1
ATOM 1751 O O . ILE A 1 113 ? 135.121 133.499 170.803 1.00 12.47 113 ILE A O 1
ATOM 1767 N N . VAL A 1 114 ? 134.662 135.026 169.222 1.00 10.40 114 VAL A N 1
ATOM 1768 C CA . VAL A 1 114 ? 133.319 134.515 168.983 1.00 11.26 114 VAL A CA 1
ATOM 1769 C C . VAL A 1 114 ? 133.377 133.080 168.469 1.00 10.37 114 VAL A C 1
ATOM 1770 O O . VAL A 1 114 ? 132.601 132.219 168.905 1.00 11.51 114 VAL A O 1
ATOM 1783 N N . ASN A 1 115 ? 134.304 132.794 167.549 1.00 9.93 115 ASN A N 1
ATOM 1784 C CA . ASN A 1 115 ? 134.449 131.425 167.068 1.00 10.08 115 ASN A CA 1
ATOM 1785 C C . ASN A 1 115 ? 134.790 130.472 168.206 1.00 11.06 115 ASN A C 1
ATOM 1786 O O . ASN A 1 115 ? 134.219 129.383 168.298 1.00 11.97 115 ASN A O 1
ATOM 1797 N N . CYS A 1 116 ? 135.720 130.859 169.081 1.00 11.39 116 CYS A N 1
ATOM 1798 C CA . CYS A 1 116 ? 136.078 129.972 170.183 1.00 11.44 116 CYS A CA 1
ATOM 1799 C C . CYS A 1 116 ? 134.906 129.771 171.136 1.00 11.18 116 CYS A C 1
ATOM 1800 O O . CYS A 1 116 ? 134.663 128.654 171.601 1.00 12.65 116 CYS A O 1
ATOM 1808 N N . LEU A 1 117 ? 134.162 130.838 171.426 1.00 11.92 117 LEU A N 1
ATOM 1809 C CA . LEU A 1 117 ? 132.982 130.717 172.275 1.00 12.63 117 LEU A CA 1
ATOM 1810 C C . LEU A 1 117 ? 131.995 129.712 171.695 1.00 11.96 117 LEU A C 1
ATOM 1811 O O . LEU A 1 117 ? 131.541 128.800 172.392 1.00 13.79 117 LEU A O 1
ATOM 1827 N N . ALA A 1 118 ? 131.658 129.864 170.413 1.00 11.48 118 ALA A N 1
ATOM 1828 C CA . ALA A 1 118 ? 130.692 128.965 169.784 1.00 11.97 118 ALA A CA 1
ATOM 1829 C C . ALA A 1 118 ? 131.211 127.529 169.735 1.00 11.35 118 ALA A C 1
ATOM 1830 O O . ALA A 1 118 ? 130.454 126.578 169.959 1.00 11.44 118 ALA A O 1
ATOM 1837 N N . ALA A 1 119 ? 132.497 127.353 169.424 1.00 11.86 119 ALA A N 1
ATOM 1838 C CA . ALA A 1 119 ? 133.068 126.014 169.335 1.00 10.82 119 ALA A CA 1
ATOM 1839 C C . ALA A 1 119 ? 133.026 125.312 170.682 1.00 12.19 119 ALA A C 1
ATOM 1840 O O . ALA A 1 119 ? 132.631 124.144 170.775 1.00 12.43 119 ALA A O 1
ATOM 1847 N N . TYR A 1 120 ? 133.456 126.004 171.740 1.00 11.83 120 TYR A N 1
ATOM 1848 C CA . TYR A 1 120 ? 133.422 125.404 173.065 1.00 11.63 120 TYR A CA 1
ATOM 1849 C C . TYR A 1 120 ? 131.989 125.149 173.510 1.00 12.86 120 TYR A C 1
ATOM 1850 O O . TYR A 1 120 ? 131.708 124.127 174.141 1.00 14.85 120 TYR A O 1
ATOM 1868 N N . ASP A 1 121 ? 131.069 126.061 173.190 1.00 12.42 121 ASP A N 1
ATOM 1869 C CA . ASP A 1 121 ? 129.664 125.835 173.505 1.00 14.33 121 ASP A CA 1
ATOM 1870 C C . ASP A 1 121 ? 129.163 124.552 172.852 1.00 15.30 121 ASP A C 1
ATOM 1871 O O . ASP A 1 121 ? 128.464 123.758 173.486 1.00 16.35 121 ASP A O 1
ATOM 1880 N N . ARG A 1 122 ? 129.525 124.325 171.590 1.00 15.04 122 ARG A N 1
ATOM 1881 C CA . ARG A 1 122 ? 129.090 123.113 170.904 1.00 13.91 122 ARG A CA 1
ATOM 1882 C C . ARG A 1 122 ? 129.722 121.862 171.513 1.00 15.89 122 ARG A C 1
ATOM 1883 O O . ARG A 1 122 ? 129.020 120.899 171.837 1.00 19.18 122 ARG A O 1
ATOM 1904 N N . PHE A 1 123 ? 131.044 121.853 171.681 1.00 15.58 123 PHE A N 1
ATOM 1905 C CA . PHE A 1 123 ? 131.755 120.614 171.982 1.00 15.58 123 PHE A CA 1
ATOM 1906 C C . PHE A 1 123 ? 132.072 120.419 173.458 1.00 17.49 123 PHE A C 1
ATOM 1907 O O . PHE A 1 123 ? 132.186 119.273 173.899 1.00 19.32 123 PHE A O 1
ATOM 1924 N N . ARG A 1 124 ? 132.226 121.495 174.229 1.00 18.32 124 ARG A N 1
ATOM 1925 C CA . ARG A 1 124 ? 132.473 121.408 175.672 1.00 16.97 124 ARG A CA 1
ATOM 1926 C C . ARG A 1 124 ? 133.708 120.567 175.993 1.00 17.97 124 ARG A C 1
ATOM 1927 O O . ARG A 1 124 ? 133.712 119.781 176.940 1.00 22.95 124 ARG A O 1
ATOM 1948 N N . LYS A 1 125 ? 134.765 120.739 175.207 1.00 17.36 125 LYS A N 1
ATOM 1949 C CA . LYS A 1 125 ? 136.062 120.145 175.505 1.00 16.11 125 LYS A CA 1
ATOM 1950 C C . LYS A 1 125 ? 137.122 120.893 174.706 1.00 14.38 125 LYS A C 1
ATOM 1951 O O . LYS A 1 125 ? 136.824 121.853 173.995 1.00 15.59 125 LYS A O 1
ATOM 1970 N N . ALA A 1 126 ? 138.369 120.450 174.837 1.00 13.41 126 ALA A N 1
ATOM 1971 C CA . ALA A 1 126 ? 139.459 121.095 174.118 1.00 12.57 126 ALA A CA 1
ATOM 1972 C C . ALA A 1 126 ? 139.174 121.087 172.625 1.00 12.85 126 ALA A C 1
ATOM 1973 O O . ALA A 1 126 ? 138.688 120.096 172.074 1.00 14.40 126 ALA A O 1
ATOM 1980 N N . ALA A 1 127 ? 139.445 122.210 171.978 1.00 12.39 127 ALA A N 1
ATOM 1981 C CA . ALA A 1 127 ? 139.104 122.374 170.579 1.00 10.62 127 ALA A CA 1
ATOM 1982 C C . ALA A 1 127 ? 140.182 123.166 169.855 1.00 10.81 127 ALA A C 1
ATOM 1983 O O . ALA A 1 127 ? 140.929 123.942 170.453 1.00 12.71 127 ALA A O 1
ATOM 1990 N N . ILE A 1 128 ? 140.255 122.930 168.552 1.00 12.40 128 ILE A N 1
ATOM 1991 C CA . ILE A 1 128 ? 141.055 123.716 167.624 1.00 10.74 128 ILE A CA 1
ATOM 1992 C C . ILE A 1 128 ? 140.114 124.181 166.525 1.00 8.72 128 ILE A C 1
ATOM 1993 O O . ILE A 1 128 ? 139.472 123.357 165.860 1.00 12.58 128 ILE A O 1
ATOM 2009 N N . VAL A 1 129 ? 140.018 125.492 166.347 1.00 8.38 129 VAL A N 1
ATOM 2010 C CA . VAL A 1 129 ? 139.098 126.114 165.402 1.00 7.74 129 VAL A CA 1
ATOM 2011 C C . VAL A 1 129 ? 139.917 126.671 164.249 1.00 7.83 129 VAL A C 1
ATOM 2012 O O . VAL A 1 129 ? 140.825 127.478 164.466 1.00 10.29 129 VAL A O 1
ATOM 2025 N N . VAL A 1 130 ? 139.600 126.246 163.031 1.00 10.22 130 VAL A N 1
ATOM 2026 C CA . VAL A 1 130 ? 140.257 126.742 161.824 1.00 8.94 130 VAL A CA 1
ATOM 2027 C C . VAL A 1 130 ? 139.239 127.562 161.039 1.00 7.74 130 VAL A C 1
ATOM 2028 O O . VAL A 1 130 ? 138.258 127.020 160.521 1.00 10.76 130 VAL A O 1
ATOM 2041 N N . ASP A 1 131 ? 139.473 128.863 160.939 1.00 9.89 131 ASP A N 1
ATOM 2042 C CA . ASP A 1 131 ? 138.606 129.777 160.206 1.00 9.86 131 ASP A CA 1
ATOM 2043 C C . ASP A 1 131 ? 139.296 130.152 158.901 1.00 9.82 131 ASP A C 1
ATOM 2044 O O . ASP A 1 131 ? 140.369 130.764 158.916 1.00 12.11 131 ASP A O 1
ATOM 2053 N N . PHE A 1 132 ? 138.677 129.763 157.785 1.00 10.92 132 PHE A N 1
ATOM 2054 C CA . PHE A 1 132 ? 139.160 130.062 156.441 1.00 11.31 132 PHE A CA 1
ATOM 2055 C C . PHE A 1 132 ? 138.546 131.377 155.981 1.00 11.94 132 PHE A C 1
ATOM 2056 O O . PHE A 1 132 ? 137.376 131.418 155.595 1.00 18.49 132 PHE A O 1
ATOM 2073 N N . GLY A 1 133 ? 139.331 132.442 156.012 1.00 11.90 133 GLY A N 1
ATOM 2074 C CA . GLY A 1 133 ? 138.887 133.730 155.522 1.00 13.07 133 GLY A CA 1
ATOM 2075 C C . GLY A 1 133 ? 139.974 134.405 154.719 1.00 14.25 133 GLY A C 1
ATOM 2076 O O . GLY A 1 133 ? 140.792 133.725 154.097 1.00 16.75 133 GLY A O 1
ATOM 2080 N N . SER A 1 134 ? 140.008 135.739 154.743 1.00 17.00 134 SER A N 1
ATOM 2081 C CA . SER A 1 134 ? 141.119 136.460 154.130 1.00 18.39 134 SER A CA 1
ATOM 2082 C C . SER A 1 134 ? 142.448 136.026 154.737 1.00 16.51 134 SER A C 1
ATOM 2083 O O . SER A 1 134 ? 143.492 136.126 154.089 1.00 21.53 134 SER A O 1
ATOM 2091 N N . SER A 1 135 ? 142.421 135.543 155.972 1.00 14.58 135 SER A N 1
ATOM 2092 C CA . SER A 1 135 ? 143.509 134.802 156.583 1.00 14.44 135 SER A CA 1
ATOM 2093 C C . SER A 1 135 ? 142.972 133.462 157.057 1.00 12.40 135 SER A C 1
ATOM 2094 O O . SER A 1 135 ? 141.773 133.294 157.270 1.00 13.91 135 SER A O 1
ATOM 2102 N N . ILE A 1 136 ? 143.872 132.506 157.228 1.00 12.78 136 ILE A N 1
ATOM 2103 C CA . ILE A 1 136 ? 143.550 131.272 157.932 1.00 10.29 136 ILE A CA 1
ATOM 2104 C C . ILE A 1 136 ? 143.906 131.491 159.396 1.00 10.40 136 ILE A C 1
ATOM 2105 O O . ILE A 1 136 ? 145.064 131.758 159.725 1.00 12.68 136 ILE A O 1
ATOM 2121 N N . CYS A 1 137 ? 142.916 131.404 160.272 1.00 12.05 137 CYS A N 1
ATOM 2122 C CA . CYS A 1 137 ? 143.127 131.615 161.700 1.00 10.02 137 CYS A CA 1
ATOM 2123 C C . CYS A 1 137 ? 142.919 130.294 162.427 1.00 10.56 137 CYS A C 1
ATOM 2124 O O . CYS A 1 137 ? 141.836 129.709 162.355 1.00 15.36 137 CYS A O 1
ATOM 2132 N N . VAL A 1 138 ? 143.956 129.815 163.101 1.00 9.65 138 VAL A N 1
ATOM 2133 C CA . VAL A 1 138 ? 143.892 128.594 163.891 1.00 11.59 138 VAL A CA 1
ATOM 2134 C C . VAL A 1 138 ? 143.943 129.007 165.355 1.00 11.31 138 VAL A C 1
ATOM 2135 O O . VAL A 1 138 ? 144.962 129.525 165.822 1.00 14.67 138 VAL A O 1
ATOM 2148 N N . ASP A 1 139 ? 142.856 128.763 166.080 1.00 12.31 139 ASP A N 1
ATOM 2149 C CA . ASP A 1 139 ? 142.716 129.170 167.471 1.00 12.48 139 ASP A CA 1
ATOM 2150 C C . ASP A 1 139 ? 142.542 127.941 168.358 1.00 11.69 139 ASP A C 1
ATOM 2151 O O . ASP A 1 139 ? 141.900 126.966 167.964 1.00 13.08 139 ASP A O 1
ATOM 2160 N N . VAL A 1 140 ? 143.102 128.001 169.561 1.00 11.07 140 VAL A N 1
ATOM 2161 C CA . VAL A 1 140 ? 143.227 126.849 170.447 1.00 11.79 140 VAL A CA 1
ATOM 2162 C C . VAL A 1 140 ? 142.468 127.135 171.739 1.00 11.95 140 VAL A C 1
ATOM 2163 O O . VAL A 1 140 ? 142.725 128.143 172.404 1.00 12.35 140 VAL A O 1
ATOM 2176 N N . VAL A 1 141 ? 141.559 126.236 172.106 1.00 11.53 141 VAL A N 1
ATOM 2177 C CA . VAL A 1 141 ? 140.742 126.377 173.304 1.00 11.41 141 VAL A CA 1
ATOM 2178 C C . VAL A 1 141 ? 140.969 125.154 174.181 1.00 12.01 141 VAL A C 1
ATOM 2179 O O . VAL A 1 141 ? 140.892 124.020 173.700 1.00 12.49 141 VAL A O 1
ATOM 2192 N N . SER A 1 142 ? 141.236 125.384 175.461 1.00 12.20 142 SER A N 1
ATOM 2193 C CA . SER A 1 142 ? 141.496 124.282 176.374 1.00 13.35 142 SER A CA 1
ATOM 2194 C C . SER A 1 142 ? 140.196 123.562 176.732 1.00 13.46 142 SER A C 1
ATOM 2195 O O . SER A 1 142 ? 139.094 124.031 176.452 1.00 14.59 142 SER A O 1
ATOM 2203 N N . ALA A 1 143 ? 140.338 122.403 177.375 1.00 15.80 143 ALA A N 1
ATOM 2204 C CA . ALA A 1 143 ? 139.173 121.659 177.837 1.00 15.24 143 ALA A CA 1
ATOM 2205 C C . ALA A 1 143 ? 138.390 122.416 178.905 1.00 17.14 143 ALA A C 1
ATOM 2206 O O . ALA A 1 143 ? 137.215 122.112 179.124 1.00 20.19 143 ALA A O 1
ATOM 2213 N N . LYS A 1 144 ? 139.007 123.391 179.564 1.00 17.44 144 LYS A N 1
ATOM 2214 C CA . LYS A 1 144 ? 138.318 124.260 180.507 1.00 18.30 144 LYS A CA 1
ATOM 2215 C C . LYS A 1 144 ? 137.671 125.469 179.837 1.00 17.05 144 LYS A C 1
ATOM 2216 O O . LYS A 1 144 ? 137.060 126.283 180.530 1.00 21.22 144 LYS A O 1
ATOM 2235 N N . GLY A 1 145 ? 137.780 125.603 178.518 1.00 15.88 145 GLY A N 1
ATOM 2236 C CA . GLY A 1 145 ? 137.174 126.715 177.813 1.00 14.08 145 GLY A CA 1
ATOM 2237 C C . GLY A 1 145 ? 138.012 127.972 177.726 1.00 15.40 145 GLY A C 1
ATOM 2238 O O . GLY A 1 145 ? 137.463 129.040 177.444 1.00 19.15 145 GLY A O 1
ATOM 2242 N N . GLU A 1 146 ? 139.321 127.881 177.935 1.00 15.99 146 GLU A N 1
ATOM 2243 C CA . GLU A 1 146 ? 140.201 129.045 177.916 1.00 14.29 146 GLU A CA 1
ATOM 2244 C C . GLU A 1 146 ? 140.790 129.249 176.524 1.00 12.91 146 GLU A C 1
ATOM 2245 O O . GLU A 1 146 ? 141.211 128.288 175.877 1.00 15.11 146 GLU A O 1
ATOM 2257 N N . PHE A 1 147 ? 140.824 130.498 176.071 1.00 11.86 147 PHE A N 1
ATOM 2258 C CA . PHE A 1 147 ? 141.460 130.833 174.802 1.00 10.23 147 PHE A CA 1
ATOM 2259 C C . PHE A 1 147 ? 142.965 130.955 175.012 1.00 11.00 147 PHE A C 1
ATOM 2260 O O . PHE A 1 147 ? 143.426 131.797 175.790 1.00 11.97 147 PHE A O 1
ATOM 2277 N N . LEU A 1 148 ? 143.733 130.121 174.316 1.00 11.12 148 LEU A N 1
ATOM 2278 C CA . LEU A 1 148 ? 145.172 130.064 174.520 1.00 12.25 148 LEU A CA 1
ATOM 2279 C C . LEU A 1 148 ? 145.966 130.893 173.516 1.00 11.56 148 LEU A C 1
ATOM 2280 O O . LEU A 1 148 ? 147.156 131.118 173.736 1.00 17.68 148 LEU A O 1
ATOM 2296 N N . GLY A 1 149 ? 145.342 131.367 172.453 1.00 10.91 149 GLY A N 1
ATOM 2297 C CA . GLY A 1 149 ? 146.025 131.999 171.349 1.00 10.55 149 GLY A CA 1
ATOM 2298 C C . GLY A 1 149 ? 145.949 131.152 170.096 1.00 11.44 149 GLY A C 1
ATOM 2299 O O . GLY A 1 149 ? 145.088 130.286 169.948 1.00 12.91 149 GLY A O 1
ATOM 2303 N N . GLY A 1 150 ? 146.890 131.389 169.191 1.00 11.53 150 GLY A N 1
ATOM 2304 C CA . GLY A 1 150 ? 146.899 130.608 167.966 1.00 12.55 150 GLY A CA 1
ATOM 2305 C C . GLY A 1 150 ? 147.862 131.149 166.937 1.00 11.51 150 GLY A C 1
ATOM 2306 O O . GLY A 1 150 ? 148.872 131.775 167.271 1.00 15.00 150 GLY A O 1
ATOM 2310 N N . ALA A 1 151 ? 147.538 130.884 165.681 1.00 12.87 151 ALA A N 1
ATOM 2311 C CA . ALA A 1 151 ? 148.361 131.268 164.548 1.00 12.24 151 ALA A CA 1
ATOM 2312 C C . ALA A 1 151 ? 147.479 131.868 163.467 1.00 10.40 151 ALA A C 1
ATOM 2313 O O . ALA A 1 151 ? 146.321 131.483 163.302 1.00 11.64 151 ALA A O 1
ATOM 2320 N N . ILE A 1 152 ? 148.041 132.828 162.743 1.00 9.88 152 ILE A N 1
ATOM 2321 C CA . ILE A 1 152 ? 147.361 133.520 161.659 1.00 10.77 152 ILE A CA 1
ATOM 2322 C C . ILE A 1 152 ? 148.246 133.402 160.426 1.00 10.61 152 ILE A C 1
ATOM 2323 O O . ILE A 1 152 ? 149.403 133.828 160.448 1.00 13.95 152 ILE A O 1
ATOM 2339 N N . ALA A 1 153 ? 147.707 132.825 159.366 1.00 12.15 153 ALA A N 1
ATOM 2340 C CA . ALA A 1 153 ? 148.433 132.542 158.143 1.00 11.79 153 ALA A CA 1
ATOM 2341 C C . ALA A 1 153 ? 147.745 133.201 156.957 1.00 11.69 153 ALA A C 1
ATOM 2342 O O . ALA A 1 153 ? 146.575 133.585 157.042 1.00 13.39 153 ALA A O 1
ATOM 2349 N N . PRO A 1 154 ? 148.444 133.352 155.834 1.00 14.48 154 PRO A N 1
ATOM 2350 C CA . PRO A 1 154 ? 147.778 133.848 154.626 1.00 12.49 154 PRO A CA 1
ATOM 2351 C C . PRO A 1 154 ? 146.602 132.957 154.259 1.00 11.69 154 PRO A C 1
ATOM 2352 O O . PRO A 1 154 ? 146.655 131.736 154.405 1.00 12.29 154 PRO A O 1
ATOM 2363 N N . GLY A 1 155 ? 145.542 133.576 153.767 1.00 11.13 155 GLY A N 1
ATOM 2364 C CA . GLY A 1 155 ? 144.375 132.825 153.369 1.00 12.24 155 GLY A CA 1
ATOM 2365 C C . GLY A 1 155 ? 144.636 131.997 152.122 1.00 12.11 155 GLY A C 1
ATOM 2366 O O . GLY A 1 155 ? 145.659 132.119 151.452 1.00 14.19 155 GLY A O 1
ATOM 2370 N N . VAL A 1 156 ? 143.670 131.138 151.798 1.00 11.61 156 VAL A N 1
ATOM 2371 C CA . VAL A 1 156 ? 143.817 130.252 150.647 1.00 12.16 156 VAL A CA 1
ATOM 2372 C C . VAL A 1 156 ? 143.798 131.082 149.373 1.00 12.99 156 VAL A C 1
ATOM 2373 O O . VAL A 1 156 ? 142.830 131.795 149.086 1.00 14.17 156 VAL A O 1
ATOM 2386 N N . GLN A 1 157 ? 144.906 131.044 148.642 1.00 15.17 157 GLN A N 1
ATOM 2387 C CA . GLN A 1 157 ? 145.041 131.813 147.418 1.00 14.37 157 GLN A CA 1
ATOM 2388 C C . GLN A 1 157 ? 146.066 131.175 146.494 1.00 16.72 157 GLN A C 1
ATOM 2389 O O . GLN A 1 157 ? 146.910 130.388 146.926 1.00 17.12 157 GLN A O 1
ATOM 2403 N N . VAL A 1 158 ? 145.957 131.510 145.214 1.00 17.98 158 VAL A N 1
ATOM 2404 C CA . VAL A 1 158 ? 146.951 131.093 144.242 1.00 18.57 158 VAL A CA 1
ATOM 2405 C C . VAL A 1 158 ? 148.141 132.032 144.394 1.00 18.05 158 VAL A C 1
ATOM 2406 O O . VAL A 1 158 ? 148.022 133.122 144.964 1.00 21.49 158 VAL A O 1
ATOM 2419 N N . SER A 1 159 ? 149.309 131.602 143.939 1.00 19.35 159 SER A N 1
ATOM 2420 C CA . SER A 1 159 ? 150.465 132.468 144.116 1.00 22.16 159 SER A CA 1
ATOM 2421 C C . SER A 1 159 ? 150.235 133.801 143.407 1.00 26.57 159 SER A C 1
ATOM 2422 O O . SER A 1 159 ? 149.889 133.837 142.225 1.00 28.59 159 SER A O 1
ATOM 2430 N N . SER A 1 160 ? 150.432 134.896 144.151 1.00 31.60 160 SER A N 1
ATOM 2431 C CA . SER A 1 160 ? 150.225 136.236 143.604 1.00 34.67 160 SER A CA 1
ATOM 2432 C C . SER A 1 160 ? 151.230 136.567 142.513 1.00 34.47 160 SER A C 1
ATOM 2433 O O . SER A 1 160 ? 150.865 137.151 141.490 1.00 41.11 160 SER A O 1
ATOM 2441 N N . ASP A 1 161 ? 152.506 136.240 142.726 1.00 34.62 161 ASP A N 1
ATOM 2442 C CA . ASP A 1 161 ? 153.508 136.548 141.709 1.00 36.86 161 ASP A CA 1
ATOM 2443 C C . ASP A 1 161 ? 153.252 135.770 140.425 1.00 37.90 161 ASP A C 1
ATOM 2444 O O . ASP A 1 161 ? 153.374 136.324 139.329 1.00 42.05 161 ASP A O 1
ATOM 2453 N N B ALA A 1 162 ? 152.906 134.485 140.534 0.50 34.09 162 ALA A N 1
ATOM 2454 C CA B ALA A 1 162 ? 152.618 133.711 139.330 0.50 38.88 162 ALA A CA 1
ATOM 2455 C C B ALA A 1 162 ? 151.398 134.263 138.603 0.50 42.30 162 ALA A C 1
ATOM 2456 O O B ALA A 1 162 ? 151.413 134.421 137.376 0.50 46.32 162 ALA A O 1
ATOM 2463 N N B ALA A 1 163 ? 150.336 134.577 139.346 0.50 40.97 163 ALA A N 1
ATOM 2464 C CA B ALA A 1 163 ? 149.147 135.141 138.718 0.50 44.08 163 ALA A CA 1
ATOM 2465 C C B ALA A 1 163 ? 149.468 136.464 138.031 0.50 45.99 163 ALA A C 1
ATOM 2466 O O B ALA A 1 163 ? 149.040 136.703 136.896 0.50 49.58 163 ALA A O 1
ATOM 2473 N N B ALA A 1 164 ? 150.245 137.322 138.696 0.50 44.77 164 ALA A N 1
ATOM 2474 C CA B ALA A 1 164 ? 150.611 138.616 138.130 0.50 48.30 164 ALA A CA 1
ATOM 2475 C C B ALA A 1 164 ? 151.529 138.472 136.922 0.50 51.28 164 ALA A C 1
ATOM 2476 O O B ALA A 1 164 ? 151.529 139.341 136.043 0.50 56.42 164 ALA A O 1
ATOM 2483 N N B ALA A 1 165 ? 152.326 137.407 136.868 0.50 47.84 165 ALA A N 1
ATOM 2484 C CA B ALA A 1 165 ? 153.178 137.139 135.717 0.50 46.66 165 ALA A CA 1
ATOM 2485 C C B ALA A 1 165 ? 152.448 136.440 134.576 0.50 50.64 165 ALA A C 1
ATOM 2486 O O B ALA A 1 165 ? 152.980 136.403 133.462 0.50 50.27 165 ALA A O 1
ATOM 2493 N N B ARG A 1 166 ? 151.258 135.884 134.820 0.50 51.74 166 ARG A N 1
ATOM 2494 C CA B ARG A 1 166 ? 150.542 135.188 133.751 0.50 54.68 166 ARG A CA 1
ATOM 2495 C C B ARG A 1 166 ? 150.273 136.113 132.569 0.50 58.43 166 ARG A C 1
ATOM 2496 O O B ARG A 1 166 ? 150.437 135.711 131.410 0.50 59.88 166 ARG A O 1
ATOM 2517 N N B SER A 1 167 ? 149.868 137.356 132.846 0.50 58.38 167 SER A N 1
ATOM 2518 C CA B SER A 1 167 ? 149.552 138.374 131.843 0.50 59.41 167 SER A CA 1
ATOM 2519 C C B SER A 1 167 ? 148.096 138.282 131.404 0.50 60.91 167 SER A C 1
ATOM 2520 O O B SER A 1 167 ? 147.456 137.237 131.552 0.50 61.59 167 SER A O 1
ATOM 2528 N N B ALA A 1 168 ? 147.580 139.379 130.842 0.50 59.62 168 ALA A N 1
ATOM 2529 C CA B ALA A 1 168 ? 146.141 139.516 130.631 0.50 59.52 168 ALA A CA 1
ATOM 2530 C C B ALA A 1 168 ? 145.614 138.514 129.610 0.50 58.30 168 ALA A C 1
ATOM 2531 O O B ALA A 1 168 ? 144.499 138.004 129.760 0.50 60.35 168 ALA A O 1
ATOM 2538 N N B ALA A 1 169 ? 146.395 138.220 128.569 0.50 55.46 169 ALA A N 1
ATOM 2539 C CA B ALA A 1 169 ? 145.899 137.379 127.485 0.50 52.86 169 ALA A CA 1
ATOM 2540 C C B ALA A 1 169 ? 145.423 136.019 127.982 0.50 57.45 169 ALA A C 1
ATOM 2541 O O B ALA A 1 169 ? 144.548 135.407 127.360 0.50 56.22 169 ALA A O 1
ATOM 2548 N N B LEU A 1 170 ? 145.978 135.533 129.090 0.50 59.77 170 LEU A N 1
ATOM 2549 C CA B LEU A 1 170 ? 145.718 134.180 129.565 0.50 57.44 170 LEU A CA 1
ATOM 2550 C C B LEU A 1 170 ? 144.520 134.067 130.496 0.50 59.76 170 LEU A C 1
ATOM 2551 O O B LEU A 1 170 ? 144.142 132.944 130.846 0.50 60.13 170 LEU A O 1
ATOM 2567 N N A ARG A 1 171 ? 145.286 137.775 137.686 0.50 59.83 171 ARG A N 1
ATOM 2568 N N B ARG A 1 171 ? 143.912 135.182 130.898 0.50 59.83 171 ARG A N 1
ATOM 2569 C CA A ARG A 1 171 ? 143.853 137.991 137.820 0.50 60.73 171 ARG A CA 1
ATOM 2570 C CA B ARG A 1 171 ? 142.843 135.160 131.891 0.50 60.73 171 ARG A CA 1
ATOM 2571 C C A ARG A 1 171 ? 143.252 136.847 138.624 0.50 60.97 171 ARG A C 1
ATOM 2572 C C B ARG A 1 171 ? 143.427 134.844 133.263 0.50 60.97 171 ARG A C 1
ATOM 2573 O O A ARG A 1 171 ? 143.189 136.911 139.851 0.50 61.42 171 ARG A O 1
ATOM 2574 O O B ARG A 1 171 ? 144.632 135.021 133.475 0.50 61.42 171 ARG A O 1
ATOM 2615 N N A ARG A 1 172 ? 142.822 135.792 137.935 0.50 57.35 172 ARG A N 1
ATOM 2616 N N B ARG A 1 172 ? 142.595 134.378 134.199 0.50 57.35 172 ARG A N 1
ATOM 2617 C CA A ARG A 1 172 ? 142.189 134.659 138.585 0.50 53.60 172 ARG A CA 1
ATOM 2618 C CA B ARG A 1 172 ? 142.996 134.169 135.583 0.50 53.60 172 ARG A CA 1
ATOM 2619 C C A ARG A 1 172 ? 142.563 133.381 137.854 0.50 50.66 172 ARG A C 1
ATOM 2620 C C B ARG A 1 172 ? 142.744 132.729 136.010 0.50 50.66 172 ARG A C 1
ATOM 2621 O O A ARG A 1 172 ? 142.587 133.332 136.620 0.50 52.45 172 ARG A O 1
ATOM 2622 O O B ARG A 1 172 ? 141.830 132.064 135.514 0.50 52.45 172 ARG A O 1
ATOM 2663 N N A VAL A 1 173 ? 142.843 132.341 138.635 0.50 46.83 173 VAL A N 1
ATOM 2664 N N B VAL A 1 173 ? 143.546 132.262 136.956 0.50 46.83 173 VAL A N 1
ATOM 2665 C CA A VAL A 1 173 ? 143.071 131.008 138.105 0.50 44.15 173 VAL A CA 1
ATOM 2666 C CA B VAL A 1 173 ? 143.429 130.902 137.464 0.50 44.15 173 VAL A CA 1
ATOM 2667 C C A VAL A 1 173 ? 141.898 130.088 138.428 0.50 41.55 173 VAL A C 1
ATOM 2668 C C B VAL A 1 173 ? 142.389 130.875 138.576 0.50 41.55 173 VAL A C 1
ATOM 2669 O O A VAL A 1 173 ? 141.922 128.911 138.095 0.50 39.42 173 VAL A O 1
ATOM 2670 O O B VAL A 1 173 ? 142.450 131.663 139.526 0.50 39.42 173 VAL A O 1
ATOM 2695 N N A GLU A 1 174 ? 140.837 130.630 139.019 0.50 39.72 174 GLU A N 1
ATOM 2696 N N B GLU A 1 174 ? 141.430 129.968 138.447 0.50 39.72 174 GLU A N 1
ATOM 2697 C CA A GLU A 1 174 ? 139.666 129.841 139.375 0.50 35.48 174 GLU A CA 1
ATOM 2698 C CA B GLU A 1 174 ? 140.372 129.785 139.424 0.50 35.48 174 GLU A CA 1
ATOM 2699 C C A GLU A 1 174 ? 140.060 128.739 140.359 0.50 33.82 174 GLU A C 1
ATOM 2700 C C B GLU A 1 174 ? 140.832 128.837 140.521 0.50 33.82 174 GLU A C 1
ATOM 2701 O O A GLU A 1 174 ? 140.178 127.563 140.016 0.50 32.42 174 GLU A O 1
ATOM 2702 O O B GLU A 1 174 ? 141.560 127.873 140.276 0.50 32.42 174 GLU A O 1
ATOM 2725 N N A LEU A 1 175 ? 140.324 129.181 141.587 0.50 32.15 175 LEU A N 1
ATOM 2726 N N B LEU A 1 175 ? 140.377 129.111 141.735 0.50 32.15 175 LEU A N 1
ATOM 2727 C CA A LEU A 1 175 ? 140.705 128.279 142.663 0.50 30.57 175 LEU A CA 1
ATOM 2728 C CA B LEU A 1 175 ? 140.666 128.257 142.880 0.50 30.57 175 LEU A CA 1
ATOM 2729 C C A LEU A 1 175 ? 139.802 127.050 142.673 0.50 29.12 175 LEU A C 1
ATOM 2730 C C B LEU A 1 175 ? 139.791 127.012 142.774 0.50 29.12 175 LEU A C 1
ATOM 2731 O O A LEU A 1 175 ? 138.614 127.137 142.988 0.50 34.10 175 LEU A O 1
ATOM 2732 O O B LEU A 1 175 ? 138.601 127.050 143.086 0.50 34.10 175 LEU A O 1
ATOM 2763 N N . ALA A 1 176 ? 140.372 125.905 142.314 1.00 27.40 176 ALA A N 1
ATOM 2764 C CA . ALA A 1 176 ? 139.633 124.659 142.168 1.00 24.60 176 ALA A CA 1
ATOM 2765 C C . ALA A 1 176 ? 140.616 123.509 142.303 1.00 23.90 176 ALA A C 1
ATOM 2766 O O . ALA A 1 176 ? 141.817 123.676 142.082 1.00 24.63 176 ALA A O 1
ATOM 2773 N N . ARG A 1 177 ? 140.098 122.341 142.659 1.00 22.12 177 ARG A N 1
ATOM 2774 C CA . ARG A 1 177 ? 140.956 121.178 142.822 1.00 21.54 177 ARG A CA 1
ATOM 2775 C C . ARG A 1 177 ? 141.431 120.683 141.458 1.00 26.09 177 ARG A C 1
ATOM 2776 O O . ARG A 1 177 ? 140.604 120.451 140.570 1.00 28.21 177 ARG A O 1
ATOM 2797 N N . PRO A 1 178 ? 142.732 120.494 141.253 1.00 26.53 178 PRO A N 1
ATOM 2798 C CA . PRO A 1 178 ? 143.222 119.962 139.980 1.00 25.10 178 PRO A CA 1
ATOM 2799 C C . PRO A 1 178 ? 143.131 118.440 139.964 1.00 24.27 178 PRO A C 1
ATOM 2800 O O . PRO A 1 178 ? 142.728 117.810 140.933 1.00 27.78 178 PRO A O 1
ATOM 2811 N N . ARG A 1 179 ? 143.535 117.858 138.832 1.00 28.62 179 ARG A N 1
ATOM 2812 C CA . ARG A 1 179 ? 143.474 116.410 138.681 1.00 27.68 179 ARG A CA 1
ATOM 2813 C C . ARG A 1 179 ? 144.537 115.706 139.512 1.00 28.44 179 ARG A C 1
ATOM 2814 O O . ARG A 1 179 ? 144.307 114.587 139.983 1.00 32.58 179 ARG A O 1
ATOM 2835 N N . SER A 1 180 ? 145.701 116.325 139.693 1.00 27.31 180 SER A N 1
ATOM 2836 C CA . SER A 1 180 ? 146.796 115.692 140.413 1.00 23.69 180 SER A CA 1
ATOM 2837 C C . SER A 1 180 ? 147.641 116.757 141.096 1.00 19.62 180 SER A C 1
ATOM 2838 O O . SER A 1 180 ? 147.636 117.927 140.708 1.00 23.35 180 SER A O 1
ATOM 2846 N N . VAL A 1 181 ? 148.383 116.324 142.117 1.00 17.98 181 VAL A N 1
ATOM 2847 C CA . VAL A 1 181 ? 149.316 117.205 142.805 1.00 17.84 181 VAL A CA 1
ATOM 2848 C C . VAL A 1 181 ? 150.448 117.638 141.883 1.00 17.54 181 VAL A C 1
ATOM 2849 O O . VAL A 1 181 ? 151.070 118.673 142.119 1.00 18.78 181 VAL A O 1
ATOM 2862 N N . VAL A 1 182 ? 150.726 116.875 140.830 1.00 19.31 182 VAL A N 1
ATOM 2863 C CA . VAL A 1 182 ? 151.749 117.215 139.846 1.00 20.42 182 VAL A CA 1
ATOM 2864 C C . VAL A 1 182 ? 151.039 117.815 138.636 1.00 18.97 182 VAL A C 1
ATOM 2865 O O . VAL A 1 182 ? 150.524 117.095 137.781 1.00 24.19 182 VAL A O 1
ATOM 2878 N N . GLY A 1 183 ? 151.033 119.140 138.544 1.00 18.66 183 GLY A N 1
ATOM 2879 C CA . GLY A 1 183 ? 150.376 119.790 137.432 1.00 17.14 183 GLY A CA 1
ATOM 2880 C C . GLY A 1 183 ? 151.155 119.629 136.138 1.00 20.33 183 GLY A C 1
ATOM 2881 O O . GLY A 1 183 ? 152.384 119.593 136.124 1.00 20.47 183 GLY A O 1
ATOM 2885 N N . LYS A 1 184 ? 150.415 119.543 135.032 1.00 22.52 184 LYS A N 1
ATOM 2886 C CA . LYS A 1 184 ? 150.984 119.433 133.689 1.00 23.57 184 LYS A CA 1
ATOM 2887 C C . LYS A 1 184 ? 150.851 120.716 132.886 1.00 21.28 184 LYS A C 1
ATOM 2888 O O . LYS A 1 184 ? 151.318 120.769 131.750 1.00 24.86 184 LYS A O 1
ATOM 2907 N N . ASN A 1 185 ? 150.202 121.734 133.436 1.00 20.42 185 ASN A N 1
ATOM 2908 C CA . ASN A 1 185 ? 150.159 123.054 132.833 1.00 21.22 185 ASN A CA 1
ATOM 2909 C C . ASN A 1 185 ? 150.149 124.066 133.968 1.00 20.59 185 ASN A C 1
ATOM 2910 O O . ASN A 1 185 ? 149.992 123.715 135.136 1.00 21.62 185 ASN A O 1
ATOM 2921 N N . THR A 1 186 ? 150.323 125.336 133.613 1.00 22.40 186 THR A N 1
ATOM 2922 C CA . THR A 1 186 ? 150.487 126.369 134.629 1.00 24.82 186 THR A CA 1
ATOM 2923 C C . THR A 1 186 ? 149.253 126.476 135.521 1.00 22.37 186 THR A C 1
ATOM 2924 O O . THR A 1 186 ? 149.373 126.611 136.742 1.00 20.37 186 THR A O 1
ATOM 2935 N N . VAL A 1 187 ? 148.058 126.423 134.928 1.00 24.36 187 VAL A N 1
ATOM 2936 C CA . VAL A 1 187 ? 146.833 126.492 135.721 1.00 22.58 187 VAL A CA 1
ATOM 2937 C C . VAL A 1 187 ? 146.768 125.335 136.711 1.00 20.18 187 VAL A C 1
ATOM 2938 O O . VAL A 1 187 ? 146.477 125.533 137.895 1.00 19.92 187 VAL A O 1
ATOM 2951 N N . GLU A 1 188 ? 147.033 124.114 136.247 1.00 18.14 188 GLU A N 1
ATOM 2952 C CA . GLU A 1 188 ? 147.020 122.977 137.162 1.00 20.68 188 GLU A CA 1
ATOM 2953 C C . GLU A 1 188 ? 148.080 123.118 138.247 1.00 17.16 188 GLU A C 1
ATOM 2954 O O . GLU A 1 188 ? 147.823 122.790 139.405 1.00 17.84 188 GLU A O 1
ATOM 2966 N N . CYS A 1 189 ? 149.284 123.574 137.889 1.00 16.81 189 CYS A N 1
ATOM 2967 C CA . CYS A 1 189 ? 150.331 123.730 138.895 1.00 15.56 189 CYS A CA 1
ATOM 2968 C C . CYS A 1 189 ? 149.923 124.742 139.959 1.00 13.79 189 CYS A C 1
ATOM 2969 O O . CYS A 1 189 ? 150.149 124.520 141.152 1.00 14.14 189 CYS A O 1
ATOM 2977 N N . MET A 1 190 ? 149.325 125.860 139.552 1.00 14.25 190 MET A N 1
ATOM 2978 C CA . MET A 1 190 ? 148.917 126.853 140.539 1.00 16.26 190 MET A CA 1
ATOM 2979 C C . MET A 1 190 ? 147.756 126.346 141.390 1.00 13.18 190 MET A C 1
ATOM 2980 O O . MET A 1 190 ? 147.693 126.627 142.592 1.00 13.37 190 MET A O 1
ATOM 2994 N N . GLN A 1 191 ? 146.825 125.608 140.785 1.00 14.18 191 GLN A N 1
ATOM 2995 C CA . GLN A 1 191 ? 145.729 125.033 141.556 1.00 14.83 191 GLN A CA 1
ATOM 2996 C C . GLN A 1 191 ? 146.239 124.001 142.551 1.00 14.66 191 GLN A C 1
ATOM 2997 O O . GLN A 1 191 ? 145.778 123.955 143.694 1.00 16.04 191 GLN A O 1
ATOM 3011 N N . ALA A 1 192 ? 147.181 123.156 142.134 1.00 13.69 192 ALA A N 1
ATOM 3012 C CA . ALA A 1 192 ? 147.776 122.199 143.059 1.00 14.58 192 ALA A CA 1
ATOM 3013 C C . ALA A 1 192 ? 148.466 122.923 144.210 1.00 12.71 192 ALA A C 1
ATOM 3014 O O . ALA A 1 192 ? 148.229 122.608 145.378 1.00 12.89 192 ALA A O 1
ATOM 3021 N N . GLY A 1 193 ? 149.291 123.921 143.895 1.00 13.54 193 GLY A N 1
ATOM 3022 C CA . GLY A 1 193 ? 149.878 124.759 144.920 1.00 12.76 193 GLY A CA 1
ATOM 3023 C C . GLY A 1 193 ? 148.837 125.250 145.903 1.00 12.75 193 GLY A C 1
ATOM 3024 O O . GLY A 1 193 ? 148.888 124.880 147.067 1.00 15.85 193 GLY A O 1
ATOM 3028 N N . ALA A 1 194 ? 147.855 126.019 145.444 1.00 13.65 194 ALA A N 1
ATOM 3029 C CA . ALA A 1 194 ? 146.845 126.554 146.347 1.00 12.99 194 ALA A CA 1
ATOM 3030 C C . ALA A 1 194 ? 146.156 125.454 147.157 1.00 12.78 194 ALA A C 1
ATOM 3031 O O . ALA A 1 194 ? 146.304 125.398 148.381 1.00 13.24 194 ALA A O 1
ATOM 3038 N N . VAL A 1 195 ? 145.436 124.557 146.482 1.00 12.20 195 VAL A N 1
ATOM 3039 C CA . VAL A 1 195 ? 144.564 123.610 147.174 1.00 13.47 195 VAL A CA 1
ATOM 3040 C C . VAL A 1 195 ? 145.385 122.686 148.068 1.00 15.35 195 VAL A C 1
ATOM 3041 O O . VAL A 1 195 ? 145.239 122.692 149.299 1.00 15.23 195 VAL A O 1
ATOM 3054 N N . PHE A 1 196 ? 146.277 121.890 147.466 1.00 13.78 196 PHE A N 1
ATOM 3055 C CA . PHE A 1 196 ? 146.997 120.897 148.253 1.00 14.06 196 PHE A CA 1
ATOM 3056 C C . PHE A 1 196 ? 147.980 121.559 149.218 1.00 11.17 196 PHE A C 1
ATOM 3057 O O . PHE A 1 196 ? 148.143 121.096 150.347 1.00 13.74 196 PHE A O 1
ATOM 3074 N N . GLY A 1 197 ? 148.657 122.632 148.800 1.00 11.46 197 GLY A N 1
ATOM 3075 C CA . GLY A 1 197 ? 149.584 123.296 149.692 1.00 10.48 197 GLY A CA 1
ATOM 3076 C C . GLY A 1 197 ? 148.922 123.888 150.921 1.00 9.21 197 GLY A C 1
ATOM 3077 O O . GLY A 1 197 ? 149.459 123.788 152.019 1.00 10.42 197 GLY A O 1
ATOM 3081 N N . PHE A 1 198 ? 147.755 124.525 150.764 1.00 10.67 198 PHE A N 1
ATOM 3082 C CA . PHE A 1 198 ? 147.093 125.074 151.945 1.00 10.07 198 PHE A CA 1
ATOM 3083 C C . PHE A 1 198 ? 146.443 123.984 152.782 1.00 10.01 198 PHE A C 1
ATOM 3084 O O . PHE A 1 198 ? 146.351 124.127 154.009 1.00 10.78 198 PHE A O 1
ATOM 3101 N N . ALA A 1 199 ? 146.024 122.877 152.165 1.00 9.27 199 ALA A N 1
ATOM 3102 C CA . ALA A 1 199 ? 145.676 121.713 152.968 1.00 11.16 199 ALA A CA 1
ATOM 3103 C C . ALA A 1 199 ? 146.859 121.289 153.828 1.00 11.27 199 ALA A C 1
ATOM 3104 O O . ALA A 1 199 ? 146.705 121.016 155.021 1.00 12.37 199 ALA A O 1
ATOM 3111 N N . GLY A 1 200 ? 148.057 121.275 153.243 1.00 11.20 200 GLY A N 1
ATOM 3112 C CA . GLY A 1 200 ? 149.247 120.955 154.011 1.00 10.84 200 GLY A CA 1
ATOM 3113 C C . GLY A 1 200 ? 149.559 121.987 155.077 1.00 8.03 200 GLY A C 1
ATOM 3114 O O . GLY A 1 200 ? 150.023 121.643 156.155 1.00 10.40 200 GLY A O 1
ATOM 3118 N N . LEU A 1 201 ? 149.328 123.263 154.783 1.00 8.82 201 LEU A N 1
ATOM 3119 C CA . LEU A 1 201 ? 149.564 124.307 155.776 1.00 9.69 201 LEU A CA 1
ATOM 3120 C C . LEU A 1 201 ? 148.670 124.098 156.992 1.00 9.08 201 LEU A C 1
ATOM 3121 O O . LEU A 1 201 ? 149.135 124.130 158.137 1.00 10.69 201 LEU A O 1
ATOM 3137 N N . VAL A 1 202 ? 147.381 123.860 156.750 1.00 9.54 202 VAL A N 1
ATOM 3138 C CA . VAL A 1 202 ? 146.441 123.654 157.846 1.00 10.13 202 VAL A CA 1
ATOM 3139 C C . VAL A 1 202 ? 146.785 122.380 158.611 1.00 10.75 202 VAL A C 1
ATOM 3140 O O . VAL A 1 202 ? 146.855 122.380 159.845 1.00 11.40 202 VAL A O 1
ATOM 3153 N N . ASP A 1 203 ? 146.999 121.275 157.893 1.00 10.81 203 ASP A N 1
ATOM 3154 C CA . ASP A 1 203 ? 147.336 120.024 158.561 1.00 12.51 203 ASP A CA 1
ATOM 3155 C C . ASP A 1 203 ? 148.630 120.159 159.346 1.00 12.27 203 ASP A C 1
ATOM 3156 O O . ASP A 1 203 ? 148.744 119.625 160.447 1.00 16.14 203 ASP A O 1
ATOM 3165 N N . GLY A 1 204 ? 149.610 120.882 158.808 1.00 11.15 204 GLY A N 1
ATOM 3166 C CA . GLY A 1 204 ? 150.849 121.083 159.530 1.00 10.82 204 GLY A CA 1
ATOM 3167 C C . GLY A 1 204 ? 150.656 121.877 160.806 1.00 10.91 204 GLY A C 1
ATOM 3168 O O . GLY A 1 204 ? 151.189 121.514 161.849 1.00 13.33 204 GLY A O 1
ATOM 3172 N N . LEU A 1 205 ? 149.885 122.965 160.743 1.00 11.79 205 LEU A N 1
ATOM 3173 C CA . LEU A 1 205 ? 149.624 123.750 161.947 1.00 11.49 205 LEU A CA 1
ATOM 3174 C C . LEU A 1 205 ? 148.882 122.926 162.993 1.00 11.99 205 LEU A C 1
ATOM 3175 O O . LEU A 1 205 ? 149.251 122.926 164.172 1.00 13.22 205 LEU A O 1
ATOM 3191 N N . VAL A 1 206 ? 147.844 122.198 162.572 1.00 11.40 206 VAL A N 1
ATOM 3192 C CA . VAL A 1 206 ? 147.062 121.407 163.520 1.00 12.52 206 VAL A CA 1
ATOM 3193 C C . VAL A 1 206 ? 147.922 120.309 164.128 1.00 13.71 206 VAL A C 1
ATOM 3194 O O . VAL A 1 206 ? 147.895 120.079 165.342 1.00 15.17 206 VAL A O 1
ATOM 3207 N N . GLY A 1 207 ? 148.705 119.621 163.296 1.00 15.46 207 GLY A N 1
ATOM 3208 C CA . GLY A 1 207 ? 149.565 118.569 163.805 1.00 14.36 207 GLY A CA 1
ATOM 3209 C C . GLY A 1 207 ? 150.643 119.093 164.731 1.00 14.80 207 GLY A C 1
ATOM 3210 O O . GLY A 1 207 ? 150.975 118.458 165.728 1.00 20.43 207 GLY A O 1
ATOM 3214 N N . ARG A 1 208 ? 151.198 120.263 164.420 1.00 14.95 208 ARG A N 1
ATOM 3215 C CA . ARG A 1 208 ? 152.182 120.860 165.313 1.00 16.85 208 ARG A CA 1
ATOM 3216 C C . ARG A 1 208 ? 151.561 121.235 166.652 1.00 16.34 208 ARG A C 1
ATOM 3217 O O . ARG A 1 208 ? 152.175 121.032 167.703 1.00 21.58 208 ARG A O 1
ATOM 3238 N N . ILE A 1 209 ? 150.340 121.771 166.640 1.00 15.96 209 ILE A N 1
ATOM 3239 C CA . ILE A 1 209 ? 149.660 122.059 167.898 1.00 15.73 209 ILE A CA 1
ATOM 3240 C C . ILE A 1 209 ? 149.433 120.784 168.699 1.00 17.68 209 ILE A C 1
ATOM 3241 O O . ILE A 1 209 ? 149.676 120.746 169.909 1.00 20.26 209 ILE A O 1
ATOM 3257 N N . ARG A 1 210 ? 148.957 119.723 168.046 1.00 17.20 210 ARG A N 1
ATOM 3258 C CA . ARG A 1 210 ? 148.693 118.499 168.794 1.00 19.02 210 ARG A CA 1
ATOM 3259 C C . ARG A 1 210 ? 149.984 117.876 169.311 1.00 22.19 210 ARG A C 1
ATOM 3260 O O . ARG A 1 210 ? 149.982 117.230 170.363 1.00 26.44 210 ARG A O 1
ATOM 3281 N N . GLU A 1 211 ? 151.082 118.027 168.580 1.00 23.98 211 GLU A N 1
ATOM 3282 C CA . GLU A 1 211 ? 152.346 117.447 169.010 1.00 25.54 211 GLU A CA 1
ATOM 3283 C C . GLU A 1 211 ? 152.965 118.248 170.152 1.00 25.77 211 GLU A C 1
ATOM 3284 O O . GLU A 1 211 ? 153.570 117.663 171.053 1.00 32.01 211 GLU A O 1
ATOM 3296 N N . ASP A 1 212 ? 152.817 119.573 170.148 1.00 25.79 212 ASP A N 1
ATOM 3297 C CA . ASP A 1 212 ? 153.606 120.442 171.017 1.00 26.07 212 ASP A CA 1
ATOM 3298 C C . ASP A 1 212 ? 152.844 120.997 172.218 1.00 25.12 212 ASP A C 1
ATOM 3299 O O . ASP A 1 212 ? 153.465 121.275 173.246 1.00 28.23 212 ASP A O 1
ATOM 3308 N N . VAL A 1 213 ? 151.531 121.184 172.125 1.00 24.83 213 VAL A N 1
ATOM 3309 C CA . VAL A 1 213 ? 150.760 121.901 173.138 1.00 23.01 213 VAL A CA 1
ATOM 3310 C C . VAL A 1 213 ? 150.140 120.896 174.099 1.00 24.30 213 VAL A C 1
ATOM 3311 O O . VAL A 1 213 ? 149.449 119.962 173.675 1.00 25.95 213 VAL A O 1
ATOM 3324 N N . SER A 1 214 ? 150.365 121.100 175.393 1.00 27.24 214 SER A N 1
ATOM 3325 C CA . SER A 1 214 ? 149.873 120.169 176.400 1.00 29.17 214 SER A CA 1
ATOM 3326 C C . SER A 1 214 ? 148.350 120.126 176.389 1.00 27.34 214 SER A C 1
ATOM 3327 O O . SER A 1 214 ? 147.681 121.153 176.257 1.00 28.38 214 SER A O 1
ATOM 3335 N N . GLY A 1 215 ? 147.803 118.922 176.529 1.00 27.77 215 GLY A N 1
ATOM 3336 C CA . GLY A 1 215 ? 146.370 118.737 176.488 1.00 23.40 215 GLY A CA 1
ATOM 3337 C C . GLY A 1 215 ? 145.769 118.586 175.108 1.00 23.37 215 GLY A C 1
ATOM 3338 O O . GLY A 1 215 ? 144.543 118.521 174.995 1.00 23.81 215 GLY A O 1
ATOM 3342 N N . PHE A 1 216 ? 146.583 118.515 174.050 1.00 22.74 216 PHE A N 1
ATOM 3343 C CA . PHE A 1 216 ? 146.065 118.366 172.693 1.00 21.40 216 PHE A CA 1
ATOM 3344 C C . PHE A 1 216 ? 146.704 117.201 171.941 1.00 22.27 216 PHE A C 1
ATOM 3345 O O . PHE A 1 216 ? 146.620 117.151 170.715 1.00 23.82 216 PHE A O 1
ATOM 3362 N N . SER A 1 217 ? 147.322 116.254 172.640 1.00 25.36 217 SER A N 1
ATOM 3363 C CA . SER A 1 217 ? 147.961 115.134 171.964 1.00 23.86 217 SER A CA 1
ATOM 3364 C C . SER A 1 217 ? 146.912 114.226 171.326 1.00 27.14 217 SER A C 1
ATOM 3365 O O . SER A 1 217 ? 145.712 114.347 171.572 1.00 28.48 217 SER A O 1
ATOM 3373 N N . VAL A 1 218 ? 147.390 113.293 170.496 1.00 28.89 218 VAL A N 1
ATOM 3374 C CA . VAL A 1 218 ? 146.500 112.352 169.826 1.00 29.57 218 VAL A CA 1
ATOM 3375 C C . VAL A 1 218 ? 145.731 111.502 170.824 1.00 31.22 218 VAL A C 1
ATOM 3376 O O . VAL A 1 218 ? 144.679 110.954 170.482 1.00 31.49 218 VAL A O 1
ATOM 3389 N N . ASP A 1 219 ? 146.235 111.364 172.051 1.00 31.75 219 ASP A N 1
ATOM 3390 C CA . ASP A 1 219 ? 145.544 110.594 173.077 1.00 33.64 219 ASP A CA 1
ATOM 3391 C C . ASP A 1 219 ? 144.423 111.369 173.759 1.00 33.87 219 ASP A C 1
ATOM 3392 O O . ASP A 1 219 ? 143.550 110.747 174.374 1.00 34.30 219 ASP A O 1
ATOM 3401 N N . HIS A 1 220 ? 144.427 112.698 173.673 1.00 32.37 220 HIS A N 1
ATOM 3402 C CA . HIS A 1 220 ? 143.380 113.509 174.273 1.00 29.35 220 HIS A CA 1
ATOM 3403 C C . HIS A 1 220 ? 142.177 113.608 173.341 1.00 27.48 220 HIS A C 1
ATOM 3404 O O . HIS A 1 220 ? 142.281 113.438 172.126 1.00 31.07 220 HIS A O 1
ATOM 3418 N N . ASP A 1 221 ? 141.024 113.903 173.932 1.00 26.66 221 ASP A N 1
ATOM 3419 C CA . ASP A 1 221 ? 139.788 114.114 173.181 1.00 25.13 221 ASP A CA 1
ATOM 3420 C C . ASP A 1 221 ? 139.750 115.572 172.740 1.00 24.42 221 ASP A C 1
ATOM 3421 O O . ASP A 1 221 ? 139.425 116.459 173.526 1.00 25.99 221 ASP A O 1
ATOM 3430 N N . VAL A 1 222 ? 140.070 115.822 171.474 1.00 22.11 222 VAL A N 1
ATOM 3431 C CA . VAL A 1 222 ? 140.142 117.170 170.923 1.00 18.29 222 VAL A CA 1
ATOM 3432 C C . VAL A 1 222 ? 139.159 117.274 169.769 1.00 17.11 222 VAL A C 1
ATOM 3433 O O . VAL A 1 222 ? 139.122 116.397 168.901 1.00 23.75 222 VAL A O 1
ATOM 3446 N N . ALA A 1 223 ? 138.364 118.339 169.763 1.00 16.25 223 ALA A N 1
ATOM 3447 C CA . ALA A 1 223 ? 137.478 118.647 168.645 1.00 14.80 223 ALA A CA 1
ATOM 3448 C C . ALA A 1 223 ? 138.196 119.573 167.673 1.00 13.09 223 ALA A C 1
ATOM 3449 O O . ALA A 1 223 ? 138.575 120.683 168.041 1.00 14.32 223 ALA A O 1
ATOM 3456 N N . ILE A 1 224 ? 138.389 119.121 166.444 1.00 16.02 224 ILE A N 1
ATOM 3457 C CA . ILE A 1 224 ? 138.956 119.948 165.386 1.00 12.89 224 ILE A CA 1
ATOM 3458 C C . ILE A 1 224 ? 137.811 120.363 164.477 1.00 12.19 224 ILE A C 1
ATOM 3459 O O . ILE A 1 224 ? 137.176 119.513 163.845 1.00 15.76 224 ILE A O 1
ATOM 3475 N N . VAL A 1 225 ? 137.529 121.657 164.417 1.00 11.28 225 VAL A N 1
ATOM 3476 C CA . VAL A 1 225 ? 136.374 122.159 163.685 1.00 10.95 225 VAL A CA 1
ATOM 3477 C C . VAL A 1 225 ? 136.826 123.257 162.739 1.00 8.40 225 VAL A C 1
ATOM 3478 O O . VAL A 1 225 ? 137.644 124.107 163.102 1.00 9.84 225 VAL A O 1
ATOM 3491 N N . ALA A 1 226 ? 136.291 123.232 161.523 1.00 10.69 226 ALA A N 1
ATOM 3492 C CA . ALA A 1 226 ? 136.601 124.215 160.499 1.00 9.34 226 ALA A CA 1
ATOM 3493 C C . ALA A 1 226 ? 135.348 124.993 160.132 1.00 9.84 226 ALA A C 1
ATOM 3494 O O . ALA A 1 226 ? 134.242 124.452 160.124 1.00 12.26 226 ALA A O 1
ATOM 3501 N N . THR A 1 227 ? 135.535 126.268 159.846 1.00 10.51 227 THR A N 1
ATOM 3502 C CA . THR A 1 227 ? 134.472 127.131 159.371 1.00 11.03 227 THR A CA 1
ATOM 3503 C C . THR A 1 227 ? 135.091 128.099 158.379 1.00 9.22 227 THR A C 1
ATOM 3504 O O . THR A 1 227 ? 136.310 128.226 158.293 1.00 10.73 227 THR A O 1
ATOM 3515 N N . GLY A 1 228 ? 134.243 128.762 157.606 1.00 11.18 228 GLY A N 1
ATOM 3516 C CA . GLY A 1 228 ? 134.704 129.760 156.666 1.00 9.01 228 GLY A CA 1
ATOM 3517 C C . GLY A 1 228 ? 134.347 129.445 155.231 1.00 14.58 228 GLY A C 1
ATOM 3518 O O . GLY A 1 228 ? 134.030 128.302 154.896 1.00 14.95 228 GLY A O 1
ATOM 3522 N N . HIS A 1 229 ? 134.434 130.465 154.373 1.00 13.07 229 HIS A N 1
ATOM 3523 C CA . HIS A 1 229 ? 133.877 130.381 153.027 1.00 16.64 229 HIS A CA 1
ATOM 3524 C C . HIS A 1 229 ? 134.591 129.337 152.178 1.00 15.81 229 HIS A C 1
ATOM 3525 O O . HIS A 1 229 ? 133.944 128.590 151.441 1.00 20.38 229 HIS A O 1
ATOM 3539 N N . THR A 1 230 ? 135.915 129.272 152.252 1.00 16.26 230 THR A N 1
ATOM 3540 C CA . THR A 1 230 ? 136.676 128.345 151.425 1.00 17.98 230 THR A CA 1
ATOM 3541 C C . THR A 1 230 ? 136.950 127.018 152.115 1.00 17.37 230 THR A C 1
ATOM 3542 O O . THR A 1 230 ? 137.651 126.179 151.545 1.00 21.85 230 THR A O 1
ATOM 3553 N N . ALA A 1 231 ? 136.414 126.800 153.314 1.00 15.35 231 ALA A N 1
ATOM 3554 C CA . ALA A 1 231 ? 136.632 125.521 153.983 1.00 15.77 231 ALA A CA 1
ATOM 3555 C C . ALA A 1 231 ? 136.126 124.327 153.177 1.00 15.69 231 ALA A C 1
ATOM 3556 O O . ALA A 1 231 ? 136.876 123.344 153.064 1.00 18.23 231 ALA A O 1
ATOM 3563 N N . PRO A 1 232 ? 134.934 124.349 152.567 1.00 17.31 232 PRO A N 1
ATOM 3564 C CA . PRO A 1 232 ? 134.466 123.150 151.844 1.00 15.93 232 PRO A CA 1
ATOM 3565 C C . PRO A 1 232 ? 135.392 122.703 150.725 1.00 16.47 232 PRO A C 1
ATOM 3566 O O . PRO A 1 232 ? 135.451 121.505 150.431 1.00 17.84 232 PRO A O 1
ATOM 3577 N N . LEU A 1 233 ? 136.102 123.625 150.077 1.00 17.09 233 LEU A N 1
ATOM 3578 C CA . LEU A 1 233 ? 137.041 123.223 149.036 1.00 16.53 233 LEU A CA 1
ATOM 3579 C C . LEU A 1 233 ? 138.155 122.359 149.614 1.00 18.31 233 LEU A C 1
ATOM 3580 O O . LEU A 1 233 ? 138.510 121.323 149.043 1.00 20.53 233 LEU A O 1
ATOM 3596 N N . LEU A 1 234 ? 138.716 122.765 150.748 1.00 15.40 234 LEU A N 1
ATOM 3597 C CA . LEU A 1 234 ? 139.848 122.055 151.317 1.00 15.46 234 LEU A CA 1
ATOM 3598 C C . LEU A 1 234 ? 139.456 120.876 152.190 1.00 17.56 234 LEU A C 1
ATOM 3599 O O . LEU A 1 234 ? 140.312 120.034 152.467 1.00 18.53 234 LEU A O 1
ATOM 3615 N N . LEU A 1 235 ? 138.200 120.785 152.627 1.00 17.25 235 LEU A N 1
ATOM 3616 C CA . LEU A 1 235 ? 137.841 119.736 153.578 1.00 18.87 235 LEU A CA 1
ATOM 3617 C C . LEU A 1 235 ? 138.191 118.338 153.093 1.00 17.78 235 LEU A C 1
ATOM 3618 O O . LEU A 1 235 ? 138.751 117.565 153.887 1.00 21.06 235 LEU A O 1
ATOM 3634 N N . PRO A 1 236 ? 137.913 117.947 151.850 1.00 20.41 236 PRO A N 1
ATOM 3635 C CA . PRO A 1 236 ? 138.294 116.593 151.412 1.00 19.99 236 PRO A CA 1
ATOM 3636 C C . PRO A 1 236 ? 139.789 116.329 151.456 1.00 20.13 236 PRO A C 1
ATOM 3637 O O . PRO A 1 236 ? 140.190 115.164 151.542 1.00 24.80 236 PRO A O 1
ATOM 3648 N N . GLU A 1 237 ? 140.622 117.365 151.402 1.00 21.48 237 GLU A N 1
ATOM 3649 C CA . GLU A 1 237 ? 142.071 117.212 151.363 1.00 21.21 237 GLU A CA 1
ATOM 3650 C C . GLU A 1 237 ? 142.720 117.204 152.740 1.00 21.18 237 GLU A C 1
ATOM 3651 O O . GLU A 1 237 ? 143.933 116.999 152.831 1.00 25.64 237 GLU A O 1
ATOM 3663 N N . LEU A 1 238 ? 141.956 117.417 153.805 1.00 20.21 238 LEU A N 1
ATOM 3664 C CA . LEU A 1 238 ? 142.492 117.509 155.155 1.00 18.82 238 LEU A CA 1
ATOM 3665 C C . LEU A 1 238 ? 142.314 116.187 155.891 1.00 22.10 238 LEU A C 1
ATOM 3666 O O . LEU A 1 238 ? 141.281 115.526 155.764 1.00 26.31 238 LEU A O 1
ATOM 3682 N N . HIS A 1 239 ? 143.331 115.800 156.653 1.00 23.39 239 HIS A N 1
ATOM 3683 C CA . HIS A 1 239 ? 143.250 114.621 157.503 1.00 26.58 239 HIS A CA 1
ATOM 3684 C C . HIS A 1 239 ? 143.006 114.961 158.965 1.00 25.97 239 HIS A C 1
ATOM 3685 O O . HIS A 1 239 ? 142.490 114.119 159.705 1.00 30.66 239 HIS A O 1
ATOM 3699 N N . THR A 1 240 ? 143.347 116.172 159.386 1.00 23.68 240 THR A N 1
ATOM 3700 C CA . THR A 1 240 ? 143.316 116.554 160.788 1.00 21.51 240 THR A CA 1
ATOM 3701 C C . THR A 1 240 ? 142.006 117.202 161.226 1.00 20.31 240 THR A C 1
ATOM 3702 O O . THR A 1 240 ? 141.832 117.429 162.425 1.00 24.36 240 THR A O 1
ATOM 3713 N N . VAL A 1 241 ? 141.097 117.522 160.308 1.00 20.20 241 VAL A N 1
ATOM 3714 C CA . VAL A 1 241 ? 139.843 118.191 160.644 1.00 20.53 241 VAL A CA 1
ATOM 3715 C C . VAL A 1 241 ? 138.724 117.162 160.661 1.00 19.37 241 VAL A C 1
ATOM 3716 O O . VAL A 1 241 ? 138.600 116.353 159.736 1.00 26.10 241 VAL A O 1
ATOM 3729 N N . ASP A 1 242 ? 137.909 117.196 161.711 1.00 21.43 242 ASP A N 1
ATOM 3730 C CA . ASP A 1 242 ? 136.838 116.235 161.903 1.00 20.08 242 ASP A CA 1
ATOM 3731 C C . ASP A 1 242 ? 135.444 116.831 161.774 1.00 19.94 242 ASP A C 1
ATOM 3732 O O . ASP A 1 242 ? 134.475 116.072 161.700 1.00 24.30 242 ASP A O 1
ATOM 3741 N N . HIS A 1 243 ? 135.311 118.154 161.739 1.00 19.40 243 HIS A N 1
ATOM 3742 C CA . HIS A 1 243 ? 134.008 118.798 161.732 1.00 17.03 243 HIS A CA 1
ATOM 3743 C C . HIS A 1 243 ? 134.050 120.041 160.862 1.00 14.62 243 HIS A C 1
ATOM 3744 O O . HIS A 1 243 ? 135.064 120.737 160.795 1.00 17.16 243 HIS A O 1
ATOM 3758 N N . TYR A 1 244 ? 132.932 120.314 160.202 1.00 13.81 244 TYR A N 1
ATOM 3759 C CA . TYR A 1 244 ? 132.717 121.563 159.492 1.00 13.13 244 TYR A CA 1
ATOM 3760 C C . TYR A 1 244 ? 131.454 122.212 160.038 1.00 14.84 244 TYR A C 1
ATOM 3761 O O . TYR A 1 244 ? 130.389 121.589 160.051 1.00 18.37 244 TYR A O 1
ATOM 3779 N N . ASP A 1 245 ? 131.574 123.456 160.483 1.00 15.08 245 ASP A N 1
ATOM 3780 C CA . ASP A 1 245 ? 130.460 124.217 161.043 1.00 14.70 245 ASP A CA 1
ATOM 3781 C C . ASP A 1 245 ? 130.328 125.501 160.236 1.00 14.51 245 ASP A C 1
ATOM 3782 O O . ASP A 1 245 ? 131.065 126.463 160.463 1.00 17.36 245 ASP A O 1
ATOM 3791 N N . GLN A 1 246 ? 129.374 125.515 159.306 1.00 14.99 246 GLN A N 1
ATOM 3792 C CA . GLN A 1 246 ? 129.197 126.671 158.434 1.00 15.36 246 GLN A CA 1
ATOM 3793 C C . GLN A 1 246 ? 128.856 127.932 159.225 1.00 13.73 246 GLN A C 1
ATOM 3794 O O . GLN A 1 246 ? 129.411 129.001 158.963 1.00 16.10 246 GLN A O 1
ATOM 3808 N N . HIS A 1 247 ? 127.951 127.830 160.197 1.00 14.89 247 HIS A N 1
ATOM 3809 C CA . HIS A 1 247 ? 127.412 128.994 160.891 1.00 13.91 247 HIS A CA 1
ATOM 3810 C C . HIS A 1 247 ? 128.030 129.201 162.273 1.00 12.45 247 HIS A C 1
ATOM 3811 O O . HIS A 1 247 ? 127.360 129.709 163.175 1.00 14.14 247 HIS A O 1
ATOM 3825 N N . LEU A 1 248 ? 129.301 128.836 162.453 1.00 12.11 248 LEU A N 1
ATOM 3826 C CA . LEU A 1 248 ? 129.916 128.918 163.775 1.00 11.38 248 LEU A CA 1
ATOM 3827 C C . LEU A 1 248 ? 129.926 130.354 164.295 1.00 10.34 248 LEU A C 1
ATOM 3828 O O . LEU A 1 248 ? 129.536 130.613 165.438 1.00 11.05 248 LEU A O 1
ATOM 3844 N N . THR A 1 249 ? 130.350 131.305 163.458 1.00 8.44 249 THR A N 1
ATOM 3845 C CA . THR A 1 249 ? 130.465 132.691 163.907 1.00 10.32 249 THR A CA 1
ATOM 3846 C C . THR A 1 249 ? 129.100 133.304 164.220 1.00 8.31 249 THR A C 1
ATOM 3847 O O . THR A 1 249 ? 128.962 134.056 165.192 1.00 10.58 249 THR A O 1
ATOM 3858 N N . LEU A 1 250 ? 128.084 133.010 163.407 1.00 9.72 250 LEU A N 1
ATOM 3859 C CA . LEU A 1 250 ? 126.748 133.526 163.689 1.00 9.84 250 LEU A CA 1
ATOM 3860 C C . LEU A 1 250 ? 126.212 132.965 165.001 1.00 10.70 250 LEU A C 1
ATOM 3861 O O . LEU A 1 250 ? 125.589 133.687 165.787 1.00 11.46 250 LEU A O 1
ATOM 3877 N N . GLN A 1 251 ? 126.441 131.679 165.259 1.00 10.77 251 GLN A N 1
ATOM 3878 C CA . GLN A 1 251 ? 126.026 131.118 166.539 1.00 11.61 251 GLN A CA 1
ATOM 3879 C C . GLN A 1 251 ? 126.774 131.777 167.692 1.00 10.41 251 GLN A C 1
ATOM 3880 O O . GLN A 1 251 ? 126.204 132.000 168.762 1.00 12.51 251 GLN A O 1
ATOM 3894 N N . GLY A 1 252 ? 128.050 132.099 167.497 1.00 8.99 252 GLY A N 1
ATOM 3895 C CA . GLY A 1 252 ? 128.772 132.812 168.537 1.00 10.07 252 GLY A CA 1
ATOM 3896 C C . GLY A 1 252 ? 128.196 134.190 168.822 1.00 10.48 252 GLY A C 1
ATOM 3897 O O . GLY A 1 252 ? 128.060 134.588 169.980 1.00 12.40 252 GLY A O 1
ATOM 3901 N N . LEU A 1 253 ? 127.848 134.933 167.768 1.00 9.83 253 LEU A N 1
ATOM 3902 C CA . LEU A 1 253 ? 127.180 136.220 167.960 1.00 10.32 253 LEU A CA 1
ATOM 3903 C C . LEU A 1 253 ? 125.861 136.050 168.707 1.00 9.92 253 LEU A C 1
ATOM 3904 O O . LEU A 1 253 ? 125.528 136.851 169.587 1.00 11.63 253 LEU A O 1
ATOM 3920 N N . ARG A 1 254 ? 125.094 135.018 168.361 1.00 10.87 254 ARG A N 1
ATOM 3921 C CA . ARG A 1 254 ? 123.856 134.742 169.082 1.00 11.90 254 ARG A CA 1
ATOM 3922 C C . ARG A 1 254 ? 124.126 134.488 170.562 1.00 13.03 254 ARG A C 1
ATOM 3923 O O . ARG A 1 254 ? 123.417 135.011 171.429 1.00 15.87 254 ARG A O 1
ATOM 3944 N N . LEU A 1 255 ? 125.155 133.697 170.869 1.00 12.74 255 LEU A N 1
ATOM 3945 C CA . LEU A 1 255 ? 125.477 133.417 172.266 1.00 13.84 255 LEU A CA 1
ATOM 3946 C C . LEU A 1 255 ? 125.854 134.688 173.017 1.00 13.89 255 LEU A C 1
ATOM 3947 O O . LEU A 1 255 ? 125.410 134.899 174.148 1.00 17.84 255 LEU A O 1
ATOM 3963 N N . VAL A 1 256 ? 126.665 135.552 172.405 1.00 14.71 256 VAL A N 1
ATOM 3964 C CA . VAL A 1 256 ? 127.051 136.794 173.077 1.00 16.31 256 VAL A CA 1
ATOM 3965 C C . VAL A 1 256 ? 125.836 137.693 173.290 1.00 17.07 256 VAL A C 1
ATOM 3966 O O . VAL A 1 256 ? 125.685 138.317 174.347 1.00 18.98 256 VAL A O 1
ATOM 3979 N N . PHE A 1 257 ? 124.959 137.780 172.290 1.00 15.21 257 PHE A N 1
ATOM 3980 C CA . PHE A 1 257 ? 123.744 138.573 172.441 1.00 16.13 257 PHE A CA 1
ATOM 3981 C C . PHE A 1 257 ? 122.917 138.070 173.616 1.00 17.93 257 PHE A C 1
ATOM 3982 O O . PHE A 1 257 ? 122.482 138.854 174.464 1.00 20.05 257 PHE A O 1
ATOM 3999 N N . GLU A 1 258 ? 122.700 136.756 173.689 1.00 18.94 258 GLU A N 1
ATOM 4000 C CA . GLU A 1 258 ? 121.890 136.206 174.772 1.00 20.98 258 GLU A CA 1
ATOM 4001 C C . GLU A 1 258 ? 122.559 136.421 176.125 1.00 22.95 258 GLU A C 1
ATOM 4002 O O . GLU A 1 258 ? 121.887 136.733 177.112 1.00 26.44 258 GLU A O 1
ATOM 4014 N N . ARG A 1 259 ? 123.885 136.285 176.185 1.00 23.82 259 ARG A N 1
ATOM 4015 C CA . ARG A 1 259 ? 124.600 136.540 177.431 1.00 22.89 259 ARG A CA 1
ATOM 4016 C C . ARG A 1 259 ? 124.410 137.979 177.889 1.00 24.49 259 ARG A C 1
ATOM 4017 O O . ARG A 1 259 ? 124.162 138.234 179.071 1.00 27.38 259 ARG A O 1
ATOM 4038 N N . ASN A 1 260 ? 124.518 138.935 176.971 1.00 25.05 260 ASN A N 1
ATOM 4039 C CA . ASN A 1 260 ? 124.354 140.335 177.331 1.00 24.29 260 ASN A CA 1
ATOM 4040 C C . ASN A 1 260 ? 122.898 140.729 177.535 1.00 28.15 260 ASN A C 1
ATOM 4041 O O . ASN A 1 260 ? 122.635 141.847 177.984 1.00 34.18 260 ASN A O 1
ATOM 4052 N N . LEU A 1 261 ? 121.958 139.845 177.228 1.00 30.26 261 LEU A N 1
ATOM 4053 C CA . LEU A 1 261 ? 120.542 140.123 177.403 1.00 30.67 261 LEU A CA 1
ATOM 4054 C C . LEU A 1 261 ? 120.074 139.663 178.779 1.00 31.84 261 LEU A C 1
ATOM 4055 O O . LEU A 1 261 ? 120.546 138.656 179.303 1.00 33.90 261 LEU A O 1
ATOM 4071 N N . MET B 1 1 ? 186.175 133.377 133.482 1.00 27.70 1 MET B N 1
ATOM 4072 C CA . MET B 1 1 ? 185.074 133.227 134.473 1.00 24.70 1 MET B CA 1
ATOM 4073 C C . MET B 1 1 ? 183.726 133.282 133.768 1.00 22.44 1 MET B C 1
ATOM 4074 O O . MET B 1 1 ? 183.544 134.028 132.811 1.00 23.38 1 MET B O 1
ATOM 4090 N N . LEU B 1 2 ? 182.780 132.487 134.249 1.00 19.10 2 LEU B N 1
ATOM 4091 C CA . LEU B 1 2 ? 181.424 132.511 133.730 1.00 17.53 2 LEU B CA 1
ATOM 4092 C C . LEU B 1 2 ? 180.578 133.462 134.567 1.00 15.43 2 LEU B C 1
ATOM 4093 O O . LEU B 1 2 ? 180.555 133.362 135.798 1.00 16.34 2 LEU B O 1
ATOM 4109 N N . LEU B 1 3 ? 179.896 134.383 133.891 1.00 14.59 3 LEU B N 1
ATOM 4110 C CA . LEU B 1 3 ? 178.921 135.262 134.518 1.00 13.57 3 LEU B CA 1
ATOM 4111 C C . LEU B 1 3 ? 177.537 134.645 134.355 1.00 12.41 3 LEU B C 1
ATOM 4112 O O . LEU B 1 3 ? 177.061 134.476 133.234 1.00 15.38 3 LEU B O 1
ATOM 4128 N N . ALA B 1 4 ? 176.889 134.330 135.464 1.00 11.88 4 ALA B N 1
ATOM 4129 C CA . ALA B 1 4 ? 175.573 133.710 135.456 1.00 11.90 4 ALA B CA 1
ATOM 4130 C C . ALA B 1 4 ? 174.555 134.698 136.010 1.00 9.57 4 ALA B C 1
ATOM 4131 O O . ALA B 1 4 ? 174.782 135.300 137.060 1.00 11.98 4 ALA B O 1
ATOM 4138 N N . ILE B 1 5 ? 173.450 134.879 135.296 1.00 10.26 5 ILE B N 1
ATOM 4139 C CA . ILE B 1 5 ? 172.402 135.817 135.686 1.00 10.64 5 ILE B CA 1
ATOM 4140 C C . ILE B 1 5 ? 171.079 135.063 135.721 1.00 10.56 5 ILE B C 1
ATOM 4141 O O . ILE B 1 5 ? 170.675 134.467 134.719 1.00 12.78 5 ILE B O 1
ATOM 4157 N N . ASP B 1 6 ? 170.406 135.091 136.866 1.00 9.71 6 ASP B N 1
ATOM 4158 C CA . ASP B 1 6 ? 169.128 134.411 137.049 1.00 11.12 6 ASP B CA 1
ATOM 4159 C C . ASP B 1 6 ? 168.122 135.450 137.530 1.00 9.54 6 ASP B C 1
ATOM 4160 O O . ASP B 1 6 ? 168.146 135.859 138.693 1.00 10.81 6 ASP B O 1
ATOM 4169 N N . VAL B 1 7 ? 167.255 135.884 136.628 1.00 10.03 7 VAL B N 1
ATOM 4170 C CA . VAL B 1 7 ? 166.250 136.895 136.916 1.00 11.15 7 VAL B CA 1
ATOM 4171 C C . VAL B 1 7 ? 164.952 136.186 137.284 1.00 10.38 7 VAL B C 1
ATOM 4172 O O . VAL B 1 7 ? 164.410 135.414 136.486 1.00 14.00 7 VAL B O 1
ATOM 4185 N N . ARG B 1 8 ? 164.448 136.453 138.482 1.00 11.36 8 ARG B N 1
ATOM 4186 C CA . ARG B 1 8 ? 163.129 136.007 138.914 1.00 12.09 8 ARG B CA 1
ATOM 4187 C C . ARG B 1 8 ? 162.183 137.205 138.974 1.00 11.49 8 ARG B C 1
ATOM 4188 O O . ARG B 1 8 ? 162.540 138.327 138.619 1.00 14.22 8 ARG B O 1
ATOM 4209 N N . ASN B 1 9 ? 160.952 136.959 139.425 1.00 13.27 9 ASN B N 1
ATOM 4210 C CA . ASN B 1 9 ? 159.936 138.009 139.385 1.00 13.48 9 ASN B CA 1
ATOM 4211 C C . ASN B 1 9 ? 160.293 139.184 140.290 1.00 12.78 9 ASN B C 1
ATOM 4212 O O . ASN B 1 9 ? 160.050 140.340 139.935 1.00 13.97 9 ASN B O 1
ATOM 4223 N N . THR B 1 10 ? 160.861 138.916 141.463 1.00 11.45 10 THR B N 1
ATOM 4224 C CA . THR B 1 10 ? 161.122 139.955 142.453 1.00 11.15 10 THR B CA 1
ATOM 4225 C C . THR B 1 10 ? 162.600 140.250 142.648 1.00 9.81 10 THR B C 1
ATOM 4226 O O . THR B 1 10 ? 162.963 141.403 142.862 1.00 11.60 10 THR B O 1
ATOM 4237 N N . HIS B 1 11 ? 163.465 139.243 142.560 1.00 9.55 11 HIS B N 1
ATOM 4238 C CA . HIS B 1 11 ? 164.895 139.411 142.767 1.00 8.81 11 HIS B CA 1
ATOM 4239 C C . HIS B 1 11 ? 165.683 138.708 141.672 1.00 8.89 11 HIS B C 1
ATOM 4240 O O . HIS B 1 11 ? 165.205 137.765 141.041 1.00 9.08 11 HIS B O 1
ATOM 4254 N N . THR B 1 12 ? 166.897 139.200 141.459 1.00 8.83 12 THR B N 1
ATOM 4255 C CA . THR B 1 12 ? 167.843 138.691 140.479 1.00 8.43 12 THR B CA 1
ATOM 4256 C C . THR B 1 12 ? 169.114 138.266 141.202 1.00 8.21 12 THR B C 1
ATOM 4257 O O . THR B 1 12 ? 169.652 139.025 142.013 1.00 8.89 12 THR B O 1
ATOM 4268 N N . VAL B 1 13 ? 169.584 137.062 140.913 1.00 7.45 13 VAL B N 1
ATOM 4269 C CA . VAL B 1 13 ? 170.853 136.569 141.427 1.00 6.96 13 VAL B CA 1
ATOM 4270 C C . VAL B 1 13 ? 171.887 136.678 140.318 1.00 6.83 13 VAL B C 1
ATOM 4271 O O . VAL B 1 13 ? 171.639 136.259 139.184 1.00 8.54 13 VAL B O 1
ATOM 4284 N N . VAL B 1 14 ? 173.031 137.264 140.637 1.00 7.99 14 VAL B N 1
ATOM 4285 C CA . VAL B 1 14 ? 174.156 137.374 139.719 1.00 7.56 14 VAL B CA 1
ATOM 4286 C C . VAL B 1 14 ? 175.327 136.635 140.348 1.00 8.50 14 VAL B C 1
ATOM 4287 O O . VAL B 1 14 ? 175.563 136.749 141.551 1.00 12.28 14 VAL B O 1
ATOM 4300 N N . GLY B 1 15 ? 176.052 135.870 139.545 1.00 10.16 15 GLY B N 1
ATOM 4301 C CA . GLY B 1 15 ? 177.128 135.059 140.066 1.00 11.10 15 GLY B CA 1
ATOM 4302 C C . GLY B 1 15 ? 178.298 134.991 139.107 1.00 11.71 15 GLY B C 1
ATOM 4303 O O . GLY B 1 15 ? 178.165 135.190 137.901 1.00 13.32 15 GLY B O 1
ATOM 4307 N N . LEU B 1 16 ? 179.458 134.713 139.684 1.00 14.47 16 LEU B N 1
ATOM 4308 C CA . LEU B 1 16 ? 180.678 134.418 138.950 1.00 15.36 16 LEU B CA 1
ATOM 4309 C C . LEU B 1 16 ? 181.159 133.042 139.374 1.00 16.03 16 LEU B C 1
ATOM 4310 O O . LEU B 1 16 ? 181.429 132.822 140.565 1.00 18.01 16 LEU B O 1
ATOM 4326 N N . LEU B 1 17 ? 181.277 132.144 138.396 1.00 17.74 17 LEU B N 1
ATOM 4327 C CA . LEU B 1 17 ? 181.765 130.786 138.582 1.00 19.09 17 LEU B CA 1
ATOM 4328 C C . LEU B 1 17 ? 183.106 130.627 137.884 1.00 20.85 17 LEU B C 1
ATOM 4329 O O . LEU B 1 17 ? 183.317 131.175 136.799 1.00 22.52 17 LEU B O 1
ATOM 4345 N N . SER B 1 18 ? 184.004 129.866 138.501 1.00 26.83 18 SER B N 1
ATOM 4346 C CA . SER B 1 18 ? 185.287 129.529 137.903 1.00 28.64 18 SER B CA 1
ATOM 4347 C C . SER B 1 18 ? 185.447 128.018 137.872 1.00 31.46 18 SER B C 1
ATOM 4348 O O . SER B 1 18 ? 184.831 127.297 138.658 1.00 34.17 18 SER B O 1
ATOM 4356 N N . GLY B 1 19 ? 186.281 127.548 136.956 1.00 36.17 19 GLY B N 1
ATOM 4357 C CA . GLY B 1 19 ? 186.450 126.127 136.753 1.00 37.43 19 GLY B CA 1
ATOM 4358 C C . GLY B 1 19 ? 185.438 125.585 135.774 1.00 42.02 19 GLY B C 1
ATOM 4359 O O . GLY B 1 19 ? 184.532 126.276 135.300 1.00 44.12 19 GLY B O 1
ATOM 4363 N N . MET B 1 20 ? 185.602 124.309 135.455 1.00 45.22 20 MET B N 1
ATOM 4364 C CA . MET B 1 20 ? 184.772 123.644 134.465 1.00 44.22 20 MET B CA 1
ATOM 4365 C C . MET B 1 20 ? 184.315 122.297 135.001 1.00 45.03 20 MET B C 1
ATOM 4366 O O . MET B 1 20 ? 185.012 121.649 135.784 1.00 47.76 20 MET B O 1
ATOM 4380 N N . LYS B 1 21 ? 183.121 121.896 134.577 1.00 43.42 21 LYS B N 1
ATOM 4381 C CA . LYS B 1 21 ? 182.589 120.551 134.825 1.00 43.76 21 LYS B CA 1
ATOM 4382 C C . LYS B 1 21 ? 182.442 120.370 136.334 1.00 43.04 21 LYS B C 1
ATOM 4383 O O . LYS B 1 21 ? 181.925 121.275 137.005 1.00 41.91 21 LYS B O 1
ATOM 4402 N N . GLU B 1 22 ? 182.875 119.244 136.906 1.00 47.08 22 GLU B N 1
ATOM 4403 C CA . GLU B 1 22 ? 182.727 119.025 138.340 1.00 47.59 22 GLU B CA 1
ATOM 4404 C C . GLU B 1 22 ? 183.510 120.037 139.164 1.00 47.95 22 GLU B C 1
ATOM 4405 O O . GLU B 1 22 ? 183.246 120.179 140.363 1.00 48.52 22 GLU B O 1
ATOM 4417 N N . HIS B 1 23 ? 184.473 120.730 138.559 1.00 46.54 23 HIS B N 1
ATOM 4418 C CA . HIS B 1 23 ? 185.280 121.702 139.281 1.00 47.52 23 HIS B CA 1
ATOM 4419 C C . HIS B 1 23 ? 184.649 123.088 139.329 1.00 42.17 23 HIS B C 1
ATOM 4420 O O . HIS B 1 23 ? 185.152 123.950 140.052 1.00 40.53 23 HIS B O 1
ATOM 4434 N N . ALA B 1 24 ? 183.571 123.325 138.590 1.00 40.84 24 ALA B N 1
ATOM 4435 C CA . ALA B 1 24 ? 182.935 124.635 138.597 1.00 36.25 24 ALA B CA 1
ATOM 4436 C C . ALA B 1 24 ? 182.393 124.941 139.987 1.00 32.35 24 ALA B C 1
ATOM 4437 O O . ALA B 1 24 ? 181.640 124.144 140.554 1.00 35.25 24 ALA B O 1
ATOM 4444 N N . LYS B 1 25 ? 182.776 126.091 140.535 1.00 29.66 25 LYS B N 1
ATOM 4445 C CA . LYS B 1 25 ? 182.281 126.522 141.831 1.00 28.02 25 LYS B CA 1
ATOM 4446 C C . LYS B 1 25 ? 181.939 128.002 141.761 1.00 24.67 25 LYS B C 1
ATOM 4447 O O . LYS B 1 25 ? 182.511 128.745 140.966 1.00 26.53 25 LYS B O 1
ATOM 4466 N N . VAL B 1 26 ? 181.003 128.423 142.606 1.00 22.77 26 VAL B N 1
ATOM 4467 C CA . VAL B 1 26 ? 180.567 129.814 142.648 1.00 20.83 26 VAL B CA 1
ATOM 4468 C C . VAL B 1 26 ? 181.578 130.601 143.476 1.00 20.82 26 VAL B C 1
ATOM 4469 O O . VAL B 1 26 ? 181.689 130.400 144.686 1.00 25.87 26 VAL B O 1
ATOM 4482 N N . VAL B 1 27 ? 182.309 131.506 142.828 1.00 19.64 27 VAL B N 1
ATOM 4483 C CA . VAL B 1 27 ? 183.302 132.307 143.536 1.00 19.70 27 VAL B CA 1
ATOM 4484 C C . VAL B 1 27 ? 182.733 133.639 144.019 1.00 19.52 27 VAL B C 1
ATOM 4485 O O . VAL B 1 27 ? 183.150 134.134 145.070 1.00 22.11 27 VAL B O 1
ATOM 4498 N N . GLN B 1 28 ? 181.793 134.236 143.287 1.00 18.43 28 GLN B N 1
ATOM 4499 C CA . GLN B 1 28 ? 181.163 135.473 143.744 1.00 18.24 28 GLN B CA 1
ATOM 4500 C C . GLN B 1 28 ? 179.665 135.393 143.513 1.00 14.30 28 GLN B C 1
ATOM 4501 O O . GLN B 1 28 ? 179.211 134.779 142.549 1.00 17.27 28 GLN B O 1
ATOM 4515 N N . GLN B 1 29 ? 178.903 136.061 144.375 1.00 13.60 29 GLN B N 1
ATOM 4516 C CA . GLN B 1 29 ? 177.456 136.096 144.221 1.00 12.65 29 GLN B CA 1
ATOM 4517 C C . GLN B 1 29 ? 176.889 137.394 144.777 1.00 10.27 29 GLN B C 1
ATOM 4518 O O . GLN B 1 29 ? 177.375 137.920 145.779 1.00 12.51 29 GLN B O 1
ATOM 4532 N N . TRP B 1 30 ? 175.841 137.877 144.124 1.00 8.50 30 TRP B N 1
ATOM 4533 C CA . TRP B 1 30 ? 175.148 139.103 144.475 1.00 7.94 30 TRP B CA 1
ATOM 4534 C C . TRP B 1 30 ? 173.654 138.887 144.274 1.00 7.73 30 TRP B C 1
ATOM 4535 O O . TRP B 1 30 ? 173.244 138.092 143.428 1.00 9.90 30 TRP B O 1
ATOM 4556 N N . ARG B 1 31 ? 172.845 139.597 145.056 1.00 7.70 31 ARG B N 1
ATOM 4557 C CA . ARG B 1 31 ? 171.395 139.582 144.907 1.00 8.15 31 ARG B CA 1
ATOM 4558 C C . ARG B 1 31 ? 170.892 141.017 144.802 1.00 7.91 31 ARG B C 1
ATOM 4559 O O . ARG B 1 31 ? 171.277 141.872 145.606 1.00 10.50 31 ARG B O 1
ATOM 4580 N N . ILE B 1 32 ? 170.047 141.282 143.808 1.00 7.61 32 ILE B N 1
ATOM 4581 C CA . ILE B 1 32 ? 169.483 142.610 143.586 1.00 9.20 32 ILE B CA 1
ATOM 4582 C C . ILE B 1 32 ? 167.992 142.460 143.322 1.00 9.36 32 ILE B C 1
ATOM 4583 O O . ILE B 1 32 ? 167.476 141.359 143.178 1.00 8.56 32 ILE B O 1
ATOM 4599 N N . ARG B 1 33 ? 167.297 143.589 143.260 1.00 12.07 33 ARG B N 1
ATOM 4600 C CA . ARG B 1 33 ? 165.896 143.569 142.875 1.00 12.15 33 ARG B CA 1
ATOM 4601 C C . ARG B 1 33 ? 165.758 143.399 141.371 1.00 9.77 33 ARG B C 1
ATOM 4602 O O . ARG B 1 33 ? 166.600 143.841 140.591 1.00 13.77 33 ARG B O 1
ATOM 4623 N N . THR B 1 34 ? 164.689 142.725 140.973 1.00 10.13 34 THR B N 1
ATOM 4624 C CA . THR B 1 34 ? 164.280 142.695 139.580 1.00 10.68 34 THR B CA 1
ATOM 4625 C C . THR B 1 34 ? 163.414 143.915 139.298 1.00 12.21 34 THR B C 1
ATOM 4626 O O . THR B 1 34 ? 162.455 144.187 140.024 1.00 13.97 34 THR B O 1
ATOM 4637 N N . GLU B 1 35 ? 163.784 144.667 138.272 1.00 15.44 35 GLU B N 1
ATOM 4638 C CA . GLU B 1 35 ? 163.001 145.802 137.798 1.00 15.19 35 GLU B CA 1
ATOM 4639 C C . GLU B 1 35 ? 162.533 145.469 136.389 1.00 15.95 35 GLU B C 1
ATOM 4640 O O . GLU B 1 35 ? 163.334 145.461 135.448 1.00 19.86 35 GLU B O 1
ATOM 4652 N N . SER B 1 36 ? 161.240 145.174 136.254 1.00 17.11 36 SER B N 1
ATOM 4653 C CA . SER B 1 36 ? 160.706 144.656 134.999 1.00 18.58 36 SER B CA 1
ATOM 4654 C C . SER B 1 36 ? 160.892 145.633 133.845 1.00 18.79 36 SER B C 1
ATOM 4655 O O . SER B 1 36 ? 160.962 145.200 132.693 1.00 22.28 36 SER B O 1
ATOM 4663 N N . GLU B 1 37 ? 160.963 146.933 134.121 1.00 18.46 37 GLU B N 1
ATOM 4664 C CA . GLU B 1 37 ? 161.099 147.952 133.088 1.00 19.74 37 GLU B CA 1
ATOM 4665 C C . GLU B 1 37 ? 162.524 148.494 132.974 1.00 17.89 37 GLU B C 1
ATOM 4666 O O . GLU B 1 37 ? 162.727 149.535 132.348 1.00 17.71 37 GLU B O 1
ATOM 4678 N N . VAL B 1 38 ? 163.509 147.815 133.572 1.00 17.44 38 VAL B N 1
ATOM 4679 C CA . VAL B 1 38 ? 164.894 148.271 133.499 1.00 15.98 38 VAL B CA 1
ATOM 4680 C C . VAL B 1 38 ? 165.351 148.310 132.046 1.00 13.99 38 VAL B C 1
ATOM 4681 O O . VAL B 1 38 ? 165.000 147.440 131.241 1.00 16.68 38 VAL B O 1
ATOM 4694 N N . THR B 1 39 ? 166.132 149.325 131.701 1.00 12.80 39 THR B N 1
ATOM 4695 C CA . THR B 1 39 ? 166.709 149.405 130.369 1.00 12.36 39 THR B CA 1
ATOM 4696 C C . THR B 1 39 ? 168.079 148.734 130.352 1.00 12.19 39 THR B C 1
ATOM 4697 O O . THR B 1 39 ? 168.699 148.500 131.388 1.00 11.80 39 THR B O 1
ATOM 4708 N N . ALA B 1 40 ? 168.557 148.454 129.143 1.00 12.93 40 ALA B N 1
ATOM 4709 C CA . ALA B 1 40 ? 169.839 147.778 128.995 1.00 12.34 40 ALA B CA 1
ATOM 4710 C C . ALA B 1 40 ? 170.974 148.608 129.592 1.00 11.67 40 ALA B C 1
ATOM 4711 O O . ALA B 1 40 ? 171.861 148.064 130.254 1.00 12.13 40 ALA B O 1
ATOM 4718 N N . ASP B 1 41 ? 170.954 149.930 129.385 1.00 11.14 41 ASP B N 1
ATOM 4719 C CA . ASP B 1 41 ? 172.036 150.783 129.880 1.00 12.75 41 ASP B CA 1
ATOM 4720 C C . ASP B 1 41 ? 172.083 150.804 131.411 1.00 11.37 41 ASP B C 1
ATOM 4721 O O . ASP B 1 41 ? 173.165 150.715 132.010 1.00 13.20 41 ASP B O 1
ATOM 4730 N N . GLU B 1 42 ? 170.920 150.908 132.058 1.00 10.12 42 GLU B N 1
ATOM 4731 C CA . GLU B 1 42 ? 170.870 150.858 133.519 1.00 11.57 42 GLU B CA 1
ATOM 4732 C C . GLU B 1 42 ? 171.396 149.523 134.050 1.00 11.08 42 GLU B C 1
ATOM 4733 O O . GLU B 1 42 ? 172.192 149.485 135.001 1.00 14.39 42 GLU B O 1
ATOM 4745 N N . LEU B 1 43 ? 170.954 148.417 133.450 1.00 11.30 43 LEU B N 1
ATOM 4746 C CA . LEU B 1 43 ? 171.409 147.103 133.890 1.00 11.53 43 LEU B CA 1
ATOM 4747 C C . LEU B 1 43 ? 172.908 146.948 133.685 1.00 9.90 43 LEU B C 1
ATOM 4748 O O . LEU B 1 43 ? 173.587 146.316 134.498 1.00 11.96 43 LEU B O 1
ATOM 4764 N N . ALA B 1 44 ? 173.442 147.528 132.610 1.00 10.91 44 ALA B N 1
ATOM 4765 C CA . ALA B 1 44 ? 174.886 147.511 132.407 1.00 10.71 44 ALA B CA 1
ATOM 4766 C C . ALA B 1 44 ? 175.596 148.211 133.555 1.00 10.81 44 ALA B C 1
ATOM 4767 O O . ALA B 1 44 ? 176.588 147.703 134.090 1.00 12.09 44 ALA B O 1
ATOM 4774 N N . LEU B 1 45 ? 175.092 149.383 133.948 1.00 11.25 45 LEU B N 1
ATOM 4775 C CA . LEU B 1 45 ? 175.697 150.100 135.069 1.00 10.96 45 LEU B CA 1
ATOM 4776 C C . LEU B 1 45 ? 175.713 149.234 136.321 1.00 9.86 45 LEU B C 1
ATOM 4777 O O . LEU B 1 45 ? 176.743 149.112 136.992 1.00 12.94 45 LEU B O 1
ATOM 4793 N N . THR B 1 46 ? 174.582 148.598 136.633 1.00 9.80 46 THR B N 1
ATOM 4794 C CA . THR B 1 46 ? 174.506 147.772 137.838 1.00 10.16 46 THR B CA 1
ATOM 4795 C C . THR B 1 46 ? 175.478 146.591 137.775 1.00 8.97 46 THR B C 1
ATOM 4796 O O . THR B 1 46 ? 176.230 146.340 138.722 1.00 10.45 46 THR B O 1
ATOM 4807 N N . ILE B 1 47 ? 175.472 145.852 136.664 1.00 10.00 47 ILE B N 1
ATOM 4808 C CA . ILE B 1 47 ? 176.291 144.644 136.568 1.00 10.77 47 ILE B CA 1
ATOM 4809 C C . ILE B 1 47 ? 177.772 144.993 136.629 1.00 10.88 47 ILE B C 1
ATOM 4810 O O . ILE B 1 47 ? 178.558 144.327 137.315 1.00 12.42 47 ILE B O 1
ATOM 4826 N N . ASP B 1 48 ? 178.183 146.025 135.892 1.00 10.91 48 ASP B N 1
ATOM 4827 C CA . ASP B 1 48 ? 179.576 146.438 135.934 1.00 12.26 48 ASP B CA 1
ATOM 4828 C C . ASP B 1 48 ? 179.969 146.869 137.338 1.00 13.61 48 ASP B C 1
ATOM 4829 O O . ASP B 1 48 ? 181.045 146.506 137.823 1.00 16.25 48 ASP B O 1
ATOM 4838 N N . GLY B 1 49 ? 179.104 147.636 138.012 1.00 11.17 49 GLY B N 1
ATOM 4839 C CA . GLY B 1 49 ? 179.394 148.010 139.382 1.00 10.74 49 GLY B CA 1
ATOM 4840 C C . GLY B 1 49 ? 179.589 146.809 140.284 1.00 12.27 49 GLY B C 1
ATOM 4841 O O . GLY B 1 49 ? 180.477 146.803 141.136 1.00 16.28 49 GLY B O 1
ATOM 4845 N N . LEU B 1 50 ? 178.758 145.778 140.114 1.00 11.88 50 LEU B N 1
ATOM 4846 C CA . LEU B 1 50 ? 178.866 144.593 140.960 1.00 11.52 50 LEU B CA 1
ATOM 4847 C C . LEU B 1 50 ? 180.174 143.851 140.718 1.00 12.91 50 LEU B C 1
ATOM 4848 O O . LEU B 1 50 ? 180.906 143.548 141.664 1.00 14.92 50 LEU B O 1
ATOM 4864 N N . ILE B 1 51 ? 180.490 143.551 139.458 1.00 14.29 51 ILE B N 1
ATOM 4865 C CA . ILE B 1 51 ? 181.598 142.637 139.200 1.00 15.65 51 ILE B CA 1
ATOM 4866 C C . ILE B 1 51 ? 182.955 143.332 139.175 1.00 16.81 51 ILE B C 1
ATOM 4867 O O . ILE B 1 51 ? 183.979 142.652 139.302 1.00 19.38 51 ILE B O 1
ATOM 4883 N N . GLY B 1 52 ? 182.999 144.658 139.043 1.00 18.82 52 GLY B N 1
ATOM 4884 C CA . GLY B 1 52 ? 184.268 145.351 139.193 1.00 20.23 52 GLY B CA 1
ATOM 4885 C C . GLY B 1 52 ? 185.297 144.878 138.187 1.00 27.83 52 GLY B C 1
ATOM 4886 O O . GLY B 1 52 ? 185.043 144.824 136.980 1.00 29.30 52 GLY B O 1
ATOM 4890 N N . GLU B 1 53 ? 186.475 144.506 138.692 1.00 31.46 53 GLU B N 1
ATOM 4891 C CA . GLU B 1 53 ? 187.601 144.176 137.827 1.00 33.13 53 GLU B CA 1
ATOM 4892 C C . GLU B 1 53 ? 187.438 142.840 137.117 1.00 33.36 53 GLU B C 1
ATOM 4893 O O . GLU B 1 53 ? 188.162 142.584 136.150 1.00 35.88 53 GLU B O 1
ATOM 4905 N N . ASP B 1 54 ? 186.508 141.994 137.556 1.00 30.99 54 ASP B N 1
ATOM 4906 C CA . ASP B 1 54 ? 186.274 140.727 136.880 1.00 30.06 54 ASP B CA 1
ATOM 4907 C C . ASP B 1 54 ? 185.630 140.897 135.509 1.00 29.17 54 ASP B C 1
ATOM 4908 O O . ASP B 1 54 ? 185.540 139.915 134.768 1.00 29.86 54 ASP B O 1
ATOM 4917 N N . SER B 1 55 ? 185.192 142.109 135.153 1.00 28.72 55 SER B N 1
ATOM 4918 C CA . SER B 1 55 ? 184.621 142.335 133.828 1.00 26.94 55 SER B CA 1
ATOM 4919 C C . SER B 1 55 ? 185.581 141.905 132.727 1.00 31.11 55 SER B C 1
ATOM 4920 O O . SER B 1 55 ? 185.156 141.366 131.699 1.00 31.57 55 SER B O 1
ATOM 4928 N N . GLU B 1 56 ? 186.876 142.147 132.915 1.00 33.61 56 GLU B N 1
ATOM 4929 C CA . GLU B 1 56 ? 187.870 141.798 131.909 1.00 34.14 56 GLU B CA 1
ATOM 4930 C C . GLU B 1 56 ? 188.241 140.323 131.929 1.00 35.05 56 GLU B C 1
ATOM 4931 O O . GLU B 1 56 ? 188.880 139.852 130.985 1.00 36.78 56 GLU B O 1
ATOM 4943 N N . ARG B 1 57 ? 187.863 139.586 132.969 1.00 33.76 57 ARG B N 1
ATOM 4944 C CA . ARG B 1 57 ? 188.204 138.177 133.094 1.00 32.36 57 ARG B CA 1
ATOM 4945 C C . ARG B 1 57 ? 187.074 137.244 132.675 1.00 29.34 57 ARG B C 1
ATOM 4946 O O . ARG B 1 57 ? 187.212 136.029 132.825 1.00 31.95 57 ARG B O 1
ATOM 4967 N N . LEU B 1 58 ? 185.972 137.772 132.148 1.00 26.83 58 LEU B N 1
ATOM 4968 C CA . LEU B 1 58 ? 184.842 136.924 131.793 1.00 23.72 58 LEU B CA 1
ATOM 4969 C C . LEU B 1 58 ? 185.149 136.105 130.545 1.00 24.72 58 LEU B C 1
ATOM 4970 O O . LEU B 1 58 ? 185.599 136.642 129.530 1.00 26.77 58 LEU B O 1
ATOM 4986 N N . THR B 1 59 ? 184.898 134.798 130.629 1.00 24.15 59 THR B N 1
ATOM 4987 C CA . THR B 1 59 ? 185.040 133.888 129.504 1.00 21.78 59 THR B CA 1
ATOM 4988 C C . THR B 1 59 ? 183.708 133.424 128.936 1.00 21.05 59 THR B C 1
ATOM 4989 O O . THR B 1 59 ? 183.697 132.767 127.894 1.00 25.28 59 THR B O 1
ATOM 5000 N N . GLY B 1 60 ? 182.598 133.754 129.582 1.00 21.31 60 GLY B N 1
ATOM 5001 C CA . GLY B 1 60 ? 181.289 133.399 129.077 1.00 19.23 60 GLY B CA 1
ATOM 5002 C C . GLY B 1 60 ? 180.211 133.999 129.949 1.00 18.29 60 GLY B C 1
ATOM 5003 O O . GLY B 1 60 ? 180.475 134.475 131.057 1.00 17.61 60 GLY B O 1
ATOM 5007 N N . THR B 1 61 ? 178.987 133.979 129.425 1.00 17.48 61 THR B N 1
ATOM 5008 C CA . THR B 1 61 ? 177.805 134.418 130.154 1.00 16.97 61 THR B CA 1
ATOM 5009 C C . THR B 1 61 ? 176.681 133.416 129.930 1.00 16.45 61 THR B C 1
ATOM 5010 O O . THR B 1 61 ? 176.550 132.847 128.846 1.00 21.18 61 THR B O 1
ATOM 5021 N N . ALA B 1 62 ? 175.873 133.205 130.959 1.00 15.01 62 ALA B N 1
ATOM 5022 C CA . ALA B 1 62 ? 174.675 132.385 130.865 1.00 14.25 62 ALA B CA 1
ATOM 5023 C C . ALA B 1 62 ? 173.574 133.081 131.641 1.00 13.41 62 ALA B C 1
ATOM 5024 O O . ALA B 1 62 ? 173.809 133.547 132.757 1.00 15.18 62 ALA B O 1
ATOM 5031 N N . ALA B 1 63 ? 172.390 133.171 131.053 1.00 13.49 63 ALA B N 1
ATOM 5032 C CA . ALA B 1 63 ? 171.321 133.922 131.691 1.00 12.64 63 ALA B CA 1
ATOM 5033 C C . ALA B 1 63 ? 169.977 133.248 131.481 1.00 13.92 63 ALA B C 1
ATOM 5034 O O . ALA B 1 63 ? 169.728 132.613 130.456 1.00 17.00 63 ALA B O 1
ATOM 5041 N N . LEU B 1 64 ? 169.114 133.407 132.476 1.00 12.43 64 LEU B N 1
ATOM 5042 C CA . LEU B 1 64 ? 167.714 133.032 132.366 1.00 13.92 64 LEU B CA 1
ATOM 5043 C C . LEU B 1 64 ? 166.885 134.095 133.065 1.00 12.03 64 LEU B C 1
ATOM 5044 O O . LEU B 1 64 ? 167.378 134.827 133.924 1.00 12.69 64 LEU B O 1
ATOM 5060 N N . SER B 1 65 ? 165.609 134.155 132.704 1.00 12.14 65 SER B N 1
ATOM 5061 C CA . SER B 1 65 ? 164.712 135.163 133.245 1.00 13.95 65 SER B CA 1
ATOM 5062 C C . SER B 1 65 ? 163.280 134.656 133.185 1.00 12.94 65 SER B C 1
ATOM 5063 O O . SER B 1 65 ? 162.843 134.151 132.151 1.00 17.59 65 SER B O 1
ATOM 5071 N N . THR B 1 66 ? 162.552 134.809 134.285 1.00 14.42 66 THR B N 1
ATOM 5072 C CA . THR B 1 66 ? 161.112 134.603 134.272 1.00 14.43 66 THR B CA 1
ATOM 5073 C C . THR B 1 66 ? 160.350 135.836 133.789 1.00 16.58 66 THR B C 1
ATOM 5074 O O . THR B 1 66 ? 159.130 135.765 133.650 1.00 22.20 66 THR B O 1
ATOM 5085 N N . VAL B 1 67 ? 161.034 136.948 133.540 1.00 16.95 67 VAL B N 1
ATOM 5086 C CA . VAL B 1 67 ? 160.457 138.199 133.059 1.00 16.83 67 VAL B CA 1
ATOM 5087 C C . VAL B 1 67 ? 160.937 138.404 131.622 1.00 15.97 67 VAL B C 1
ATOM 5088 O O . VAL B 1 67 ? 162.113 138.728 131.412 1.00 17.22 67 VAL B O 1
ATOM 5101 N N . PRO B 1 68 ? 160.085 138.215 130.607 1.00 22.22 68 PRO B N 1
ATOM 5102 C CA . PRO B 1 68 ? 160.587 138.288 129.219 1.00 20.39 68 PRO B CA 1
ATOM 5103 C C . PRO B 1 68 ? 161.272 139.599 128.861 1.00 18.47 68 PRO B C 1
ATOM 5104 O O . PRO B 1 68 ? 162.312 139.588 128.188 1.00 22.42 68 PRO B O 1
ATOM 5115 N N . SER B 1 69 ? 160.730 140.731 129.313 1.00 19.98 69 SER B N 1
ATOM 5116 C CA . SER B 1 69 ? 161.311 142.023 128.953 1.00 20.70 69 SER B CA 1
ATOM 5117 C C . SER B 1 69 ? 162.733 142.159 129.492 1.00 17.56 69 SER B C 1
ATOM 5118 O O . SER B 1 69 ? 163.626 142.676 128.802 1.00 19.72 69 SER B O 1
ATOM 5126 N N . VAL B 1 70 ? 162.964 141.693 130.719 1.00 17.01 70 VAL B N 1
ATOM 5127 C CA . VAL B 1 70 ? 164.309 141.729 131.285 1.00 16.51 70 VAL B CA 1
ATOM 5128 C C . VAL B 1 70 ? 165.254 140.849 130.475 1.00 15.72 70 VAL B C 1
ATOM 5129 O O . VAL B 1 70 ? 166.432 141.171 130.320 1.00 17.05 70 VAL B O 1
ATOM 5142 N N . LEU B 1 71 ? 164.769 139.715 129.968 1.00 15.91 71 LEU B N 1
ATOM 5143 C CA . LEU B 1 71 ? 165.622 138.864 129.138 1.00 16.59 71 LEU B CA 1
ATOM 5144 C C . LEU B 1 71 ? 166.023 139.572 127.852 1.00 16.98 71 LEU B C 1
ATOM 5145 O O . LEU B 1 71 ? 167.181 139.489 127.418 1.00 17.34 71 LEU B O 1
ATOM 5161 N N . HIS B 1 72 ? 165.067 140.254 127.217 1.00 17.72 72 HIS B N 1
ATOM 5162 C CA . HIS B 1 72 ? 165.372 141.060 126.036 1.00 17.78 72 HIS B CA 1
ATOM 5163 C C . HIS B 1 72 ? 166.472 142.075 126.335 1.00 17.34 72 HIS B C 1
ATOM 5164 O O . HIS B 1 72 ? 167.465 142.193 125.594 1.00 19.29 72 HIS B O 1
ATOM 5178 N N . GLU B 1 73 ? 166.317 142.805 127.440 1.00 16.67 73 GLU B N 1
ATOM 5179 C CA . GLU B 1 73 ? 167.315 143.804 127.802 1.00 15.51 73 GLU B CA 1
ATOM 5180 C C . GLU B 1 73 ? 168.655 143.170 128.146 1.00 14.42 73 GLU B C 1
ATOM 5181 O O . GLU B 1 73 ? 169.697 143.756 127.858 1.00 15.11 73 GLU B O 1
ATOM 5193 N N . VAL B 1 74 ? 168.653 141.983 128.756 1.00 15.78 74 VAL B N 1
ATOM 5194 C CA . VAL B 1 74 ? 169.904 141.294 129.061 1.00 14.03 74 VAL B CA 1
ATOM 5195 C C . VAL B 1 74 ? 170.643 140.955 127.780 1.00 14.25 74 VAL B C 1
ATOM 5196 O O . VAL B 1 74 ? 171.863 141.110 127.692 1.00 16.46 74 VAL B O 1
ATOM 5209 N N . ARG B 1 75 ? 169.917 140.459 126.778 1.00 16.45 75 ARG B N 1
ATOM 5210 C CA . ARG B 1 75 ? 170.538 140.160 125.492 1.00 18.28 75 ARG B CA 1
ATOM 5211 C C . ARG B 1 75 ? 171.186 141.407 124.896 1.00 16.92 75 ARG B C 1
ATOM 5212 O O . ARG B 1 75 ? 172.359 141.385 124.500 1.00 18.44 75 ARG B O 1
ATOM 5233 N N . ILE B 1 76 ? 170.440 142.516 124.856 1.00 16.93 76 ILE B N 1
ATOM 5234 C CA . ILE B 1 76 ? 170.987 143.754 124.293 1.00 16.71 76 ILE B CA 1
ATOM 5235 C C . ILE B 1 76 ? 172.211 144.215 125.083 1.00 16.75 76 ILE B C 1
ATOM 5236 O O . ILE B 1 76 ? 173.248 144.576 124.508 1.00 18.61 76 ILE B O 1
ATOM 5252 N N . MET B 1 77 ? 172.112 144.192 126.410 1.00 14.41 77 MET B N 1
ATOM 5253 C CA . MET B 1 77 ? 173.196 144.644 127.272 1.00 14.80 77 MET B CA 1
ATOM 5254 C C . MET B 1 77 ? 174.458 143.824 127.050 1.00 15.89 77 MET B C 1
ATOM 5255 O O . MET B 1 77 ? 175.558 144.374 126.951 1.00 17.68 77 MET B O 1
ATOM 5269 N N . LEU B 1 78 ? 174.321 142.499 127.009 1.00 16.73 78 LEU B N 1
ATOM 5270 C CA . LEU B 1 78 ? 175.485 141.645 126.818 1.00 18.01 78 LEU B CA 1
ATOM 5271 C C . LEU B 1 78 ? 176.109 141.870 125.454 1.00 17.86 78 LEU B C 1
ATOM 5272 O O . LEU B 1 78 ? 177.336 141.909 125.328 1.00 20.38 78 LEU B O 1
ATOM 5288 N N . ASP B 1 79 ? 175.282 142.013 124.418 1.00 20.09 79 ASP B N 1
ATOM 5289 C CA . ASP B 1 79 ? 175.829 142.244 123.087 1.00 20.49 79 ASP B CA 1
ATOM 5290 C C . ASP B 1 79 ? 176.585 143.565 123.020 1.00 19.38 79 ASP B C 1
ATOM 5291 O O . ASP B 1 79 ? 177.598 143.667 122.322 1.00 22.23 79 ASP B O 1
ATOM 5300 N N . GLN B 1 80 ? 176.116 144.587 123.742 1.00 19.98 80 GLN B N 1
ATOM 5301 C CA . GLN B 1 80 ? 176.740 145.903 123.623 1.00 20.08 80 GLN B CA 1
ATOM 5302 C C . GLN B 1 80 ? 177.953 146.062 124.537 1.00 17.90 80 GLN B C 1
ATOM 5303 O O . GLN B 1 80 ? 178.971 146.626 124.123 1.00 20.93 80 GLN B O 1
ATOM 5317 N N . TYR B 1 81 ? 177.868 145.593 125.778 1.00 16.86 81 TYR B N 1
ATOM 5318 C CA . TYR B 1 81 ? 178.878 145.889 126.785 1.00 16.58 81 TYR B CA 1
ATOM 5319 C C . TYR B 1 81 ? 179.870 144.755 127.008 1.00 16.34 81 TYR B C 1
ATOM 5320 O O . TYR B 1 81 ? 180.942 145.003 127.564 1.00 16.87 81 TYR B O 1
ATOM 5338 N N . TRP B 1 82 ? 179.543 143.528 126.606 1.00 17.63 82 TRP B N 1
ATOM 5339 C CA . TRP B 1 82 ? 180.479 142.402 126.653 1.00 17.61 82 TRP B CA 1
ATOM 5340 C C . TRP B 1 82 ? 180.434 141.662 125.320 1.00 18.25 82 TRP B C 1
ATOM 5341 O O . TRP B 1 82 ? 180.080 140.483 125.257 1.00 24.47 82 TRP B O 1
ATOM 5362 N N . PRO B 1 83 ? 180.814 142.329 124.226 1.00 21.15 83 PRO B N 1
ATOM 5363 C CA . PRO B 1 83 ? 180.580 141.745 122.894 1.00 23.15 83 PRO B CA 1
ATOM 5364 C C . PRO B 1 83 ? 181.505 140.593 122.538 1.00 23.56 83 PRO B C 1
ATOM 5365 O O . PRO B 1 83 ? 181.219 139.878 121.574 1.00 27.49 83 PRO B O 1
ATOM 5376 N N . SER B 1 84 ? 182.599 140.401 123.262 1.00 24.17 84 SER B N 1
ATOM 5377 C CA . SER B 1 84 ? 183.607 139.403 122.932 1.00 27.56 84 SER B CA 1
ATOM 5378 C C . SER B 1 84 ? 183.455 138.141 123.766 1.00 27.69 84 SER B C 1
ATOM 5379 O O . SER B 1 84 ? 184.286 137.236 123.656 1.00 29.28 84 SER B O 1
ATOM 5387 N N . VAL B 1 85 ? 182.422 138.061 124.593 1.00 27.25 85 VAL B N 1
ATOM 5388 C CA . VAL B 1 85 ? 182.178 136.903 125.443 1.00 26.03 85 VAL B CA 1
ATOM 5389 C C . VAL B 1 85 ? 181.024 136.112 124.833 1.00 24.27 85 VAL B C 1
ATOM 5390 O O . VAL B 1 85 ? 180.000 136.715 124.479 1.00 25.84 85 VAL B O 1
ATOM 5403 N N . PRO B 1 86 ? 181.133 134.787 124.701 1.00 25.57 86 PRO B N 1
ATOM 5404 C CA . PRO B 1 86 ? 179.964 133.992 124.309 1.00 23.72 86 PRO B CA 1
ATOM 5405 C C . PRO B 1 86 ? 178.882 134.075 125.371 1.00 21.07 86 PRO B C 1
ATOM 5406 O O . PRO B 1 86 ? 179.176 134.117 126.564 1.00 22.44 86 PRO B O 1
ATOM 5417 N N . HIS B 1 87 ? 177.627 134.075 124.944 1.00 18.93 87 HIS B N 1
ATOM 5418 C CA . HIS B 1 87 ? 176.523 134.056 125.891 1.00 20.99 87 HIS B CA 1
ATOM 5419 C C . HIS B 1 87 ? 175.485 133.024 125.485 1.00 19.87 87 HIS B C 1
ATOM 5420 O O . HIS B 1 87 ? 175.227 132.820 124.299 1.00 25.84 87 HIS B O 1
ATOM 5434 N N . VAL B 1 88 ? 174.898 132.383 126.487 1.00 19.43 88 VAL B N 1
ATOM 5435 C CA . VAL B 1 88 ? 173.814 131.426 126.301 1.00 19.64 88 VAL B CA 1
ATOM 5436 C C . VAL B 1 88 ? 172.624 131.954 127.097 1.00 18.50 88 VAL B C 1
ATOM 5437 O O . VAL B 1 88 ? 172.670 132.020 128.332 1.00 20.19 88 VAL B O 1
ATOM 5450 N N . LEU B 1 89 ? 171.558 132.321 126.398 1.00 20.31 89 LEU B N 1
ATOM 5451 C CA . LEU B 1 89 ? 170.338 132.808 127.025 1.00 19.92 89 LEU B CA 1
ATOM 5452 C C . LEU B 1 89 ? 169.283 131.715 126.954 1.00 22.60 89 LEU B C 1
ATOM 5453 O O . LEU B 1 89 ? 169.087 131.107 125.898 1.00 28.33 89 LEU B O 1
ATOM 5469 N N . ILE B 1 90 ? 168.632 131.450 128.082 1.00 23.46 90 ILE B N 1
ATOM 5470 C CA . ILE B 1 90 ? 167.692 130.344 128.236 1.00 25.05 90 ILE B CA 1
ATOM 5471 C C . ILE B 1 90 ? 166.271 130.875 128.132 1.00 29.24 90 ILE B C 1
ATOM 5472 O O . ILE B 1 90 ? 165.880 131.774 128.884 1.00 30.12 90 ILE B O 1
ATOM 5488 N N . GLU B 1 91 ? 165.497 130.299 127.236 1.00 34.96 91 GLU B N 1
ATOM 5489 C CA . GLU B 1 91 ? 164.094 130.639 127.062 1.00 38.56 91 GLU B CA 1
ATOM 5490 C C . GLU B 1 91 ? 163.198 129.576 127.690 1.00 38.30 91 GLU B C 1
ATOM 5491 O O . GLU B 1 91 ? 163.621 128.438 127.907 1.00 37.07 91 GLU B O 1
ATOM 5503 N N . PRO B 1 92 ? 161.941 129.910 127.984 1.00 38.94 92 PRO B N 1
ATOM 5504 C CA . PRO B 1 92 ? 161.032 128.905 128.550 1.00 38.62 92 PRO B CA 1
ATOM 5505 C C . PRO B 1 92 ? 160.883 127.704 127.627 1.00 40.39 92 PRO B C 1
ATOM 5506 O O . PRO B 1 92 ? 160.873 127.835 126.401 1.00 42.43 92 PRO B O 1
ATOM 5517 N N . GLY B 1 93 ? 160.782 126.525 128.232 1.00 37.28 93 GLY B N 1
ATOM 5518 C CA . GLY B 1 93 ? 160.647 125.293 127.468 1.00 36.78 93 GLY B CA 1
ATOM 5519 C C . GLY B 1 93 ? 161.849 124.962 126.611 1.00 39.77 93 GLY B C 1
ATOM 5520 O O . GLY B 1 93 ? 161.696 124.414 125.512 1.00 43.38 93 GLY B O 1
ATOM 5524 N N . VAL B 1 94 ? 163.045 125.273 127.093 1.00 39.46 94 VAL B N 1
ATOM 5525 C CA . VAL B 1 94 ? 164.271 125.053 126.333 1.00 41.95 94 VAL B CA 1
ATOM 5526 C C . VAL B 1 94 ? 164.662 123.582 126.383 1.00 43.10 94 VAL B C 1
ATOM 5527 O O . VAL B 1 94 ? 164.425 122.882 127.374 1.00 40.93 94 VAL B O 1
ATOM 5540 N N . ARG B 1 95 ? 165.275 123.109 125.299 1.00 45.50 95 ARG B N 1
ATOM 5541 C CA . ARG B 1 95 ? 165.823 121.759 125.234 1.00 46.47 95 ARG B CA 1
ATOM 5542 C C . ARG B 1 95 ? 167.242 121.792 125.787 1.00 46.95 95 ARG B C 1
ATOM 5543 O O . ARG B 1 95 ? 168.150 122.355 125.166 1.00 47.66 95 ARG B O 1
ATOM 5564 N N . THR B 1 96 ? 167.427 121.197 126.963 1.00 43.79 96 THR B N 1
ATOM 5565 C CA . THR B 1 96 ? 168.709 121.208 127.655 1.00 40.21 96 THR B CA 1
ATOM 5566 C C . THR B 1 96 ? 169.151 119.799 128.029 1.00 37.28 96 THR B C 1
ATOM 5567 O O . THR B 1 96 ? 170.022 119.636 128.888 1.00 38.51 96 THR B O 1
ATOM 5578 N N . GLY B 1 97 ? 168.574 118.783 127.400 1.00 36.12 97 GLY B N 1
ATOM 5579 C CA . GLY B 1 97 ? 168.803 117.405 127.755 1.00 35.69 97 GLY B CA 1
ATOM 5580 C C . GLY B 1 97 ? 167.766 116.816 128.689 1.00 33.08 97 GLY B C 1
ATOM 5581 O O . GLY B 1 97 ? 167.670 115.589 128.784 1.00 38.07 97 GLY B O 1
ATOM 5585 N N . ILE B 1 98 ? 166.978 117.650 129.360 1.00 32.29 98 ILE B N 1
ATOM 5586 C CA . ILE B 1 98 ? 165.897 117.192 130.229 1.00 29.85 98 ILE B CA 1
ATOM 5587 C C . ILE B 1 98 ? 164.607 117.210 129.408 1.00 28.46 98 ILE B C 1
ATOM 5588 O O . ILE B 1 98 ? 164.175 118.293 128.981 1.00 27.85 98 ILE B O 1
ATOM 5604 N N . PRO B 1 99 ? 163.977 116.061 129.146 1.00 25.67 99 PRO B N 1
ATOM 5605 C CA . PRO B 1 99 ? 162.672 116.083 128.473 1.00 25.42 99 PRO B CA 1
ATOM 5606 C C . PRO B 1 99 ? 161.609 116.738 129.343 1.00 24.48 99 PRO B C 1
ATOM 5607 O O . PRO B 1 99 ? 161.653 116.678 130.571 1.00 25.43 99 PRO B O 1
ATOM 5618 N N . LEU B 1 100 ? 160.637 117.358 128.684 1.00 23.21 100 LEU B N 1
ATOM 5619 C CA . LEU B 1 100 ? 159.567 118.092 129.350 1.00 23.49 100 LEU B CA 1
ATOM 5620 C C . LEU B 1 100 ? 158.250 117.362 129.066 1.00 21.58 100 LEU B C 1
ATOM 5621 O O . LEU B 1 100 ? 157.584 117.627 128.065 1.00 25.24 100 LEU B O 1
ATOM 5637 N N . LEU B 1 101 ? 157.854 116.467 129.971 1.00 24.48 101 LEU B N 1
ATOM 5638 C CA . LEU B 1 101 ? 156.650 115.645 129.778 1.00 21.40 101 LEU B CA 1
ATOM 5639 C C . LEU B 1 101 ? 155.415 116.330 130.363 1.00 22.25 101 LEU B C 1
ATOM 5640 O O . LEU B 1 101 ? 154.768 115.847 131.291 1.00 27.18 101 LEU B O 1
ATOM 5656 N N . VAL B 1 102 ? 155.084 117.479 129.789 1.00 22.20 102 VAL B N 1
ATOM 5657 C CA . VAL B 1 102 ? 153.929 118.258 130.204 1.00 22.78 102 VAL B CA 1
ATOM 5658 C C . VAL B 1 102 ? 153.170 118.677 128.952 1.00 26.11 102 VAL B C 1
ATOM 5659 O O . VAL B 1 102 ? 153.653 118.527 127.832 1.00 30.22 102 VAL B O 1
ATOM 5672 N N . ASP B 1 103 ? 151.965 119.209 129.159 1.00 28.49 103 ASP B N 1
ATOM 5673 C CA . ASP B 1 103 ? 151.079 119.507 128.037 1.00 28.24 103 ASP B CA 1
ATOM 5674 C C . ASP B 1 103 ? 151.753 120.421 127.024 1.00 30.19 103 ASP B C 1
ATOM 5675 O O . ASP B 1 103 ? 151.800 120.115 125.829 1.00 33.75 103 ASP B O 1
ATOM 5684 N N . ASN B 1 104 ? 152.287 121.546 127.486 1.00 30.92 104 ASN B N 1
ATOM 5685 C CA . ASN B 1 104 ? 152.889 122.556 126.622 1.00 30.56 104 ASN B CA 1
ATOM 5686 C C . ASN B 1 104 ? 154.256 122.904 127.196 1.00 30.71 104 ASN B C 1
ATOM 5687 O O . ASN B 1 104 ? 154.369 123.774 128.067 1.00 31.42 104 ASN B O 1
ATOM 5698 N N . PRO B 1 105 ? 155.317 122.236 126.736 1.00 31.98 105 PRO B N 1
ATOM 5699 C CA . PRO B 1 105 ? 156.657 122.533 127.267 1.00 31.25 105 PRO B CA 1
ATOM 5700 C C . PRO B 1 105 ? 157.075 123.988 127.127 1.00 32.51 105 PRO B C 1
ATOM 5701 O O . PRO B 1 105 ? 157.859 124.471 127.951 1.00 33.23 105 PRO B O 1
ATOM 5712 N N . LYS B 1 106 ? 156.577 124.708 126.122 1.00 32.62 106 LYS B N 1
ATOM 5713 C CA . LYS B 1 106 ? 156.970 126.102 125.946 1.00 33.93 106 LYS B CA 1
ATOM 5714 C C . LYS B 1 106 ? 156.538 126.982 127.111 1.00 34.74 106 LYS B C 1
ATOM 5715 O O . LYS B 1 106 ? 157.060 128.091 127.253 1.00 38.51 106 LYS B O 1
ATOM 5734 N N . GLU B 1 107 ? 155.596 126.529 127.937 1.00 32.84 107 GLU B N 1
ATOM 5735 C CA . GLU B 1 107 ? 155.129 127.308 129.076 1.00 31.17 107 GLU B CA 1
ATOM 5736 C C . GLU B 1 107 ? 155.924 127.055 130.350 1.00 28.55 107 GLU B C 1
ATOM 5737 O O . GLU B 1 107 ? 155.691 127.744 131.346 1.00 28.63 107 GLU B O 1
ATOM 5749 N N . VAL B 1 108 ? 156.833 126.090 130.359 1.00 26.87 108 VAL B N 1
ATOM 5750 C CA . VAL B 1 108 ? 157.567 125.763 131.576 1.00 25.98 108 VAL B CA 1
ATOM 5751 C C . VAL B 1 108 ? 158.635 126.819 131.810 1.00 26.09 108 VAL B C 1
ATOM 5752 O O . VAL B 1 108 ? 159.444 127.107 130.924 1.00 27.57 108 VAL B O 1
ATOM 5765 N N . GLY B 1 109 ? 158.648 127.386 133.012 1.00 22.49 109 GLY B N 1
ATOM 5766 C CA . GLY B 1 109 ? 159.619 128.416 133.319 1.00 21.75 109 GLY B CA 1
ATOM 5767 C C . GLY B 1 109 ? 161.044 127.907 133.212 1.00 20.15 109 GLY B C 1
ATOM 5768 O O . GLY B 1 109 ? 161.345 126.752 133.510 1.00 22.19 109 GLY B O 1
ATOM 5772 N N . ALA B 1 110 ? 161.934 128.801 132.782 1.00 21.95 110 ALA B N 1
ATOM 5773 C CA . ALA B 1 110 ? 163.345 128.448 132.663 1.00 21.53 110 ALA B CA 1
ATOM 5774 C C . ALA B 1 110 ? 163.950 128.111 134.023 1.00 18.17 110 ALA B C 1
ATOM 5775 O O . ALA B 1 110 ? 164.812 127.233 134.126 1.00 17.76 110 ALA B O 1
ATOM 5782 N N . ASP B 1 111 ? 163.509 128.800 135.078 1.00 15.26 111 ASP B N 1
ATOM 5783 C CA . ASP B 1 111 ? 164.043 128.530 136.410 1.00 16.75 111 ASP B CA 1
ATOM 5784 C C . ASP B 1 111 ? 163.765 127.090 136.832 1.00 17.98 111 ASP B C 1
ATOM 5785 O O . ASP B 1 111 ? 164.662 126.395 137.323 1.00 18.90 111 ASP B O 1
ATOM 5794 N N . ARG B 1 112 ? 162.537 126.615 136.612 1.00 17.32 112 ARG B N 1
ATOM 5795 C CA . ARG B 1 112 ? 162.204 125.233 136.946 1.00 17.17 112 ARG B CA 1
ATOM 5796 C C . ARG B 1 112 ? 163.056 124.254 136.148 1.00 16.62 112 ARG B C 1
ATOM 5797 O O . ARG B 1 112 ? 163.583 123.283 136.703 1.00 20.34 112 ARG B O 1
ATOM 5818 N N . ILE B 1 113 ? 163.210 124.500 134.846 1.00 16.98 113 ILE B N 1
ATOM 5819 C CA . ILE B 1 113 ? 163.974 123.591 133.996 1.00 17.82 113 ILE B CA 1
ATOM 5820 C C . ILE B 1 113 ? 165.415 123.505 134.474 1.00 15.63 113 ILE B C 1
ATOM 5821 O O . ILE B 1 113 ? 165.993 122.419 134.569 1.00 16.24 113 ILE B O 1
ATOM 5837 N N . VAL B 1 114 ? 166.022 124.660 134.740 1.00 16.23 114 VAL B N 1
ATOM 5838 C CA . VAL B 1 114 ? 167.421 124.700 135.145 1.00 14.63 114 VAL B CA 1
ATOM 5839 C C . VAL B 1 114 ? 167.607 124.031 136.501 1.00 14.37 114 VAL B C 1
ATOM 5840 O O . VAL B 1 114 ? 168.554 123.260 136.698 1.00 15.14 114 VAL B O 1
ATOM 5853 N N . ASN B 1 115 ? 166.708 124.299 137.454 1.00 12.60 115 ASN B N 1
ATOM 5854 C CA . ASN B 1 115 ? 166.822 123.650 138.756 1.00 14.17 115 ASN B CA 1
ATOM 5855 C C . ASN B 1 115 ? 166.716 122.136 138.627 1.00 13.04 115 ASN B C 1
ATOM 5856 O O . ASN B 1 115 ? 167.468 121.401 139.271 1.00 13.92 115 ASN B O 1
ATOM 5867 N N . CYS B 1 116 ? 165.796 121.650 137.796 1.00 16.09 116 CYS B N 1
ATOM 5868 C CA . CYS B 1 116 ? 165.634 120.207 137.655 1.00 14.51 116 CYS B CA 1
ATOM 5869 C C . CYS B 1 116 ? 166.816 119.574 136.929 1.00 16.01 116 CYS B C 1
ATOM 5870 O O . CYS B 1 116 ? 167.263 118.483 137.297 1.00 18.38 116 CYS B O 1
ATOM 5878 N N . LEU B 1 117 ? 167.344 120.246 135.906 1.00 16.75 117 LEU B N 1
ATOM 5879 C CA . LEU B 1 117 ? 168.536 119.747 135.230 1.00 17.34 117 LEU B CA 1
ATOM 5880 C C . LEU B 1 117 ? 169.695 119.626 136.208 1.00 17.13 117 LEU B C 1
ATOM 5881 O O . LEU B 1 117 ? 170.406 118.615 136.227 1.00 16.54 117 LEU B O 1
ATOM 5897 N N . ALA B 1 118 ? 169.898 120.656 137.033 1.00 15.81 118 ALA B N 1
ATOM 5898 C CA . ALA B 1 118 ? 170.977 120.627 138.012 1.00 12.93 118 ALA B CA 1
ATOM 5899 C C . ALA B 1 118 ? 170.752 119.540 139.054 1.00 14.80 118 ALA B C 1
ATOM 5900 O O . ALA B 1 118 ? 171.688 118.821 139.425 1.00 17.26 118 ALA B O 1
ATOM 5907 N N . ALA B 1 119 ? 169.518 119.403 139.540 1.00 15.33 119 ALA B N 1
ATOM 5908 C CA . ALA B 1 119 ? 169.235 118.392 140.553 1.00 14.73 119 ALA B CA 1
ATOM 5909 C C . ALA B 1 119 ? 169.509 116.996 140.012 1.00 15.36 119 ALA B C 1
ATOM 5910 O O . ALA B 1 119 ? 170.172 116.188 140.664 1.00 17.78 119 ALA B O 1
ATOM 5917 N N . TYR B 1 120 ? 169.030 116.705 138.801 1.00 16.88 120 TYR B N 1
ATOM 5918 C CA . TYR B 1 120 ? 169.246 115.379 138.237 1.00 17.96 120 TYR B CA 1
ATOM 5919 C C . TYR B 1 120 ? 170.708 115.148 137.886 1.00 18.00 120 TYR B C 1
ATOM 5920 O O . TYR B 1 120 ? 171.179 114.011 137.945 1.00 20.77 120 TYR B O 1
ATOM 5938 N N . ASP B 1 121 ? 171.439 116.199 137.510 1.00 19.26 121 ASP B N 1
ATOM 5939 C CA . ASP B 1 121 ? 172.869 116.041 137.287 1.00 20.49 121 ASP B CA 1
ATOM 5940 C C . ASP B 1 121 ? 173.581 115.666 138.578 1.00 22.21 121 ASP B C 1
ATOM 5941 O O . ASP B 1 121 ? 174.435 114.773 138.589 1.00 25.05 121 ASP B O 1
ATOM 5950 N N . ARG B 1 122 ? 173.230 116.325 139.683 1.00 20.75 122 ARG B N 1
ATOM 5951 C CA . ARG B 1 122 ? 173.893 116.041 140.951 1.00 18.65 122 ARG B CA 1
ATOM 5952 C C . ARG B 1 122 ? 173.530 114.650 141.472 1.00 21.85 122 ARG B C 1
ATOM 5953 O O . ARG B 1 122 ? 174.407 113.893 141.900 1.00 25.75 122 ARG B O 1
ATOM 5974 N N . PHE B 1 123 ? 172.249 114.287 141.437 1.00 21.82 123 PHE B N 1
ATOM 5975 C CA . PHE B 1 123 ? 171.790 113.073 142.107 1.00 22.28 123 PHE B CA 1
ATOM 5976 C C . PHE B 1 123 ? 171.588 111.889 141.174 1.00 22.36 123 PHE B C 1
ATOM 5977 O O . PHE B 1 123 ? 171.678 110.748 141.627 1.00 24.73 123 PHE B O 1
ATOM 5994 N N . ARG B 1 124 ? 171.294 112.126 139.896 1.00 25.67 124 ARG B N 1
ATOM 5995 C CA . ARG B 1 124 ? 171.150 111.059 138.903 1.00 24.74 124 ARG B CA 1
ATOM 5996 C C . ARG B 1 124 ? 170.137 110.004 139.347 1.00 26.06 124 ARG B C 1
ATOM 5997 O O . ARG B 1 124 ? 170.383 108.801 139.261 1.00 29.04 124 ARG B O 1
ATOM 6018 N N . LYS B 1 125 ? 168.988 110.461 139.826 1.00 26.21 125 LYS B N 1
ATOM 6019 C CA . LYS B 1 125 ? 167.883 109.569 140.160 1.00 24.73 125 LYS B CA 1
ATOM 6020 C C . LYS B 1 125 ? 166.633 110.421 140.332 1.00 21.38 125 LYS B C 1
ATOM 6021 O O . LYS B 1 125 ? 166.650 111.631 140.093 1.00 26.01 125 LYS B O 1
ATOM 6040 N N . ALA B 1 126 ? 165.540 109.776 140.738 1.00 21.16 126 ALA B N 1
ATOM 6041 C CA . ALA B 1 126 ? 164.297 110.503 140.960 1.00 21.11 126 ALA B CA 1
ATOM 6042 C C . ALA B 1 126 ? 164.515 111.583 142.009 1.00 18.63 126 ALA B C 1
ATOM 6043 O O . ALA B 1 126 ? 165.219 111.375 142.996 1.00 18.87 126 ALA B O 1
ATOM 6050 N N . ALA B 1 127 ? 163.929 112.753 141.780 1.00 16.45 127 ALA B N 1
ATOM 6051 C CA . ALA B 1 127 ? 164.189 113.889 142.645 1.00 16.65 127 ALA B CA 1
ATOM 6052 C C . ALA B 1 127 ? 162.964 114.784 142.737 1.00 16.66 127 ALA B C 1
ATOM 6053 O O . ALA B 1 127 ? 162.147 114.856 141.816 1.00 16.28 127 ALA B O 1
ATOM 6060 N N . ILE B 1 128 ? 162.863 115.477 143.865 1.00 13.91 128 ILE B N 1
ATOM 6061 C CA . ILE B 1 128 ? 161.874 116.521 144.081 1.00 14.00 128 ILE B CA 1
ATOM 6062 C C . ILE B 1 128 ? 162.628 117.777 144.495 1.00 13.34 128 ILE B C 1
ATOM 6063 O O . ILE B 1 128 ? 163.349 117.771 145.501 1.00 16.73 128 ILE B O 1
ATOM 6079 N N . VAL B 1 129 ? 162.467 118.843 143.720 1.00 10.73 129 VAL B N 1
ATOM 6080 C CA . VAL B 1 129 ? 163.191 120.093 143.916 1.00 11.39 129 VAL B CA 1
ATOM 6081 C C . VAL B 1 129 ? 162.207 121.133 144.431 1.00 12.33 129 VAL B C 1
ATOM 6082 O O . VAL B 1 129 ? 161.178 121.386 143.797 1.00 13.47 129 VAL B O 1
ATOM 6095 N N . VAL B 1 130 ? 162.525 121.741 145.566 1.00 10.69 130 VAL B N 1
ATOM 6096 C CA . VAL B 1 130 ? 161.700 122.781 146.168 1.00 10.37 130 VAL B CA 1
ATOM 6097 C C . VAL B 1 130 ? 162.470 124.095 146.092 1.00 11.93 130 VAL B C 1
ATOM 6098 O O . VAL B 1 130 ? 163.473 124.280 146.790 1.00 13.86 130 VAL B O 1
ATOM 6111 N N . ASP B 1 131 ? 161.989 125.020 145.274 1.00 11.06 131 ASP B N 1
ATOM 6112 C CA . ASP B 1 131 ? 162.590 126.339 145.152 1.00 12.91 131 ASP B CA 1
ATOM 6113 C C . ASP B 1 131 ? 161.746 127.349 145.923 1.00 13.20 131 ASP B C 1
ATOM 6114 O O . ASP B 1 131 ? 160.577 127.570 145.590 1.00 15.39 131 ASP B O 1
ATOM 6123 N N . PHE B 1 132 ? 162.347 127.959 146.939 1.00 12.02 132 PHE B N 1
ATOM 6124 C CA . PHE B 1 132 ? 161.710 129.004 147.739 1.00 12.27 132 PHE B CA 1
ATOM 6125 C C . PHE B 1 132 ? 162.062 130.352 147.120 1.00 15.07 132 PHE B C 1
ATOM 6126 O O . PHE B 1 132 ? 163.166 130.863 147.309 1.00 19.78 132 PHE B O 1
ATOM 6143 N N . GLY B 1 133 ? 161.127 130.934 146.383 1.00 14.50 133 GLY B N 1
ATOM 6144 C CA . GLY B 1 133 ? 161.294 132.238 145.785 1.00 15.24 133 GLY B CA 1
ATOM 6145 C C . GLY B 1 133 ? 160.113 133.130 146.110 1.00 18.27 133 GLY B C 1
ATOM 6146 O O . GLY B 1 133 ? 159.481 133.005 147.158 1.00 21.81 133 GLY B O 1
ATOM 6150 N N . SER B 1 134 ? 159.821 134.045 145.187 1.00 17.88 134 SER B N 1
ATOM 6151 C CA . SER B 1 134 ? 158.573 134.790 145.288 1.00 19.53 134 SER B CA 1
ATOM 6152 C C . SER B 1 134 ? 157.388 133.829 145.325 1.00 18.22 134 SER B C 1
ATOM 6153 O O . SER B 1 134 ? 156.393 134.089 146.007 1.00 19.24 134 SER B O 1
ATOM 6161 N N . SER B 1 135 ? 157.488 132.712 144.609 1.00 16.34 135 SER B N 1
ATOM 6162 C CA . SER B 1 135 ? 156.619 131.557 144.768 1.00 14.58 135 SER B CA 1
ATOM 6163 C C . SER B 1 135 ? 157.438 130.382 145.287 1.00 12.79 135 SER B C 1
ATOM 6164 O O . SER B 1 135 ? 158.664 130.371 145.201 1.00 15.96 135 SER B O 1
ATOM 6172 N N . ILE B 1 136 ? 156.750 129.391 145.837 1.00 13.23 136 ILE B N 1
ATOM 6173 C CA . ILE B 1 136 ? 157.365 128.112 146.167 1.00 11.14 136 ILE B CA 1
ATOM 6174 C C . ILE B 1 136 ? 157.045 127.149 145.034 1.00 11.26 136 ILE B C 1
ATOM 6175 O O . ILE B 1 136 ? 155.877 126.856 144.773 1.00 14.12 136 ILE B O 1
ATOM 6191 N N . CYS B 1 137 ? 158.070 126.676 144.341 1.00 13.46 137 CYS B N 1
ATOM 6192 C CA . CYS B 1 137 ? 157.894 125.776 143.205 1.00 12.98 137 CYS B CA 1
ATOM 6193 C C . CYS B 1 137 ? 158.435 124.402 143.568 1.00 13.09 137 CYS B C 1
ATOM 6194 O O . CYS B 1 137 ? 159.614 124.267 143.893 1.00 15.61 137 CYS B O 1
ATOM 6202 N N . VAL B 1 138 ? 157.574 123.394 143.521 1.00 12.45 138 VAL B N 1
ATOM 6203 C CA . VAL B 1 138 ? 157.946 122.011 143.784 1.00 12.34 138 VAL B CA 1
ATOM 6204 C C . VAL B 1 138 ? 157.908 121.275 142.457 1.00 14.72 138 VAL B C 1
ATOM 6205 O O . VAL B 1 138 ? 156.826 120.998 141.933 1.00 18.39 138 VAL B O 1
ATOM 6218 N N . ASP B 1 139 ? 159.075 120.979 141.898 1.00 15.76 139 ASP B N 1
ATOM 6219 C CA . ASP B 1 139 ? 159.175 120.239 140.648 1.00 16.99 139 ASP B CA 1
ATOM 6220 C C . ASP B 1 139 ? 159.559 118.792 140.911 1.00 16.54 139 ASP B C 1
ATOM 6221 O O . ASP B 1 139 ? 160.223 118.472 141.898 1.00 17.14 139 ASP B O 1
ATOM 6230 N N . VAL B 1 140 ? 159.148 117.927 139.990 1.00 17.63 140 VAL B N 1
ATOM 6231 C CA . VAL B 1 140 ? 159.324 116.488 140.090 1.00 16.12 140 VAL B CA 1
ATOM 6232 C C . VAL B 1 140 ? 160.104 116.022 138.867 1.00 17.99 140 VAL B C 1
ATOM 6233 O O . VAL B 1 140 ? 159.743 116.351 137.734 1.00 19.39 140 VAL B O 1
ATOM 6246 N N . VAL B 1 141 ? 161.173 115.266 139.096 1.00 18.10 141 VAL B N 1
ATOM 6247 C CA . VAL B 1 141 ? 162.003 114.724 138.026 1.00 18.91 141 VAL B CA 1
ATOM 6248 C C . VAL B 1 141 ? 162.067 113.215 138.202 1.00 18.97 141 VAL B C 1
ATOM 6249 O O . VAL B 1 141 ? 162.467 112.732 139.264 1.00 20.47 141 VAL B O 1
ATOM 6262 N N . SER B 1 142 ? 161.700 112.479 137.156 1.00 22.03 142 SER B N 1
ATOM 6263 C CA . SER B 1 142 ? 161.715 111.027 137.212 1.00 22.08 142 SER B CA 1
ATOM 6264 C C . SER B 1 142 ? 163.147 110.499 137.224 1.00 23.62 142 SER B C 1
ATOM 6265 O O . SER B 1 142 ? 164.112 111.216 136.950 1.00 25.53 142 SER B O 1
ATOM 6273 N N . ALA B 1 143 ? 163.270 109.208 137.543 1.00 25.60 143 ALA B N 1
ATOM 6274 C CA . ALA B 1 143 ? 164.577 108.577 137.680 1.00 24.91 143 ALA B CA 1
ATOM 6275 C C . ALA B 1 143 ? 165.355 108.565 136.374 1.00 27.33 143 ALA B C 1
ATOM 6276 O O . ALA B 1 143 ? 166.564 108.320 136.387 1.00 30.16 143 ALA B O 1
ATOM 6283 N N . LYS B 1 144 ? 164.689 108.808 135.251 1.00 29.49 144 LYS B N 1
ATOM 6284 C CA . LYS B 1 144 ? 165.327 108.866 133.947 1.00 29.91 144 LYS B CA 1
ATOM 6285 C C . LYS B 1 144 ? 165.648 110.292 133.520 1.00 27.78 144 LYS B C 1
ATOM 6286 O O . LYS B 1 144 ? 166.013 110.512 132.364 1.00 30.76 144 LYS B O 1
ATOM 6305 N N . GLY B 1 145 ? 165.521 111.262 134.423 1.00 25.44 145 GLY B N 1
ATOM 6306 C CA . GLY B 1 145 ? 165.822 112.640 134.090 1.00 24.26 145 GLY B CA 1
ATOM 6307 C C . GLY B 1 145 ? 164.727 113.360 133.341 1.00 24.37 145 GLY B C 1
ATOM 6308 O O . GLY B 1 145 ? 165.009 114.316 132.618 1.00 27.09 145 GLY B O 1
ATOM 6312 N N . GLU B 1 146 ? 163.480 112.944 133.508 1.00 23.61 146 GLU B N 1
ATOM 6313 C CA . GLU B 1 146 ? 162.350 113.543 132.814 1.00 23.81 146 GLU B CA 1
ATOM 6314 C C . GLU B 1 146 ? 161.609 114.492 133.748 1.00 20.94 146 GLU B C 1
ATOM 6315 O O . GLU B 1 146 ? 161.350 114.151 134.904 1.00 22.11 146 GLU B O 1
ATOM 6327 N N . PHE B 1 147 ? 161.264 115.672 133.241 1.00 20.21 147 PHE B N 1
ATOM 6328 C CA . PHE B 1 147 ? 160.520 116.664 134.012 1.00 18.83 147 PHE B CA 1
ATOM 6329 C C . PHE B 1 147 ? 159.039 116.323 133.937 1.00 19.56 147 PHE B C 1
ATOM 6330 O O . PHE B 1 147 ? 158.428 116.411 132.869 1.00 22.87 147 PHE B O 1
ATOM 6347 N N . LEU B 1 148 ? 158.459 115.931 135.066 1.00 19.23 148 LEU B N 1
ATOM 6348 C CA . LEU B 1 148 ? 157.070 115.499 135.102 1.00 17.69 148 LEU B CA 1
ATOM 6349 C C . LEU B 1 148 ? 156.101 116.621 135.434 1.00 17.93 148 LEU B C 1
ATOM 6350 O O . LEU B 1 148 ? 154.892 116.430 135.300 1.00 22.17 148 LEU B O 1
ATOM 6366 N N . GLY B 1 149 ? 156.598 117.774 135.864 1.00 21.53 149 GLY B N 1
ATOM 6367 C CA . GLY B 1 149 ? 155.751 118.866 136.297 1.00 20.66 149 GLY B CA 1
ATOM 6368 C C . GLY B 1 149 ? 155.890 119.145 137.775 1.00 15.94 149 GLY B C 1
ATOM 6369 O O . GLY B 1 149 ? 156.940 118.876 138.361 1.00 19.50 149 GLY B O 1
ATOM 6373 N N . GLY B 1 150 ? 154.847 119.684 138.387 1.00 16.46 150 GLY B N 1
ATOM 6374 C CA . GLY B 1 150 ? 154.915 119.979 139.807 1.00 14.94 150 GLY B CA 1
ATOM 6375 C C . GLY B 1 150 ? 153.801 120.919 140.238 1.00 13.48 150 GLY B C 1
ATOM 6376 O O . GLY B 1 150 ? 152.738 120.969 139.620 1.00 17.32 150 GLY B O 1
ATOM 6380 N N . ALA B 1 151 ? 154.088 121.665 141.296 1.00 11.34 151 ALA B N 1
ATOM 6381 C CA . ALA B 1 151 ? 153.144 122.592 141.900 1.00 10.80 151 ALA B CA 1
ATOM 6382 C C . ALA B 1 151 ? 153.809 123.940 142.129 1.00 12.08 151 ALA B C 1
ATOM 6383 O O . ALA B 1 151 ? 155.016 124.023 142.355 1.00 13.26 151 ALA B O 1
ATOM 6390 N N . ILE B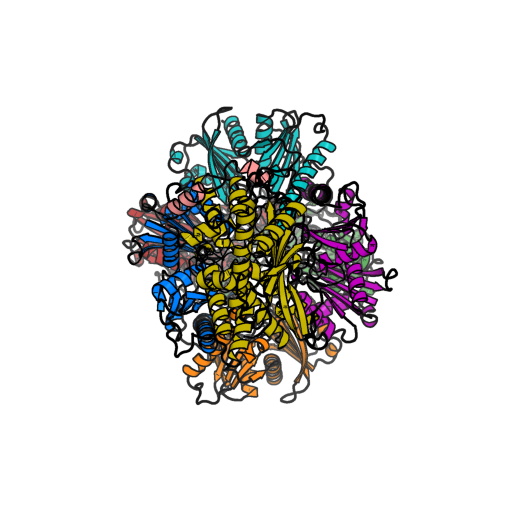 1 152 ? 153.005 124.997 142.067 1.00 11.72 152 ILE B N 1
ATOM 6391 C CA . ILE B 1 152 ? 153.450 126.360 142.337 1.00 14.00 152 ILE B CA 1
ATOM 6392 C C . ILE B 1 152 ? 152.522 126.954 143.391 1.00 12.54 152 ILE B C 1
ATOM 6393 O O . ILE B 1 152 ? 151.313 127.067 143.162 1.00 18.20 152 ILE B O 1
ATOM 6409 N N . ALA B 1 153 ? 153.084 127.336 144.529 1.00 10.29 153 ALA B N 1
ATOM 6410 C CA . ALA B 1 153 ? 152.329 127.843 145.664 1.00 9.48 153 ALA B CA 1
ATOM 6411 C C . ALA B 1 153 ? 152.813 129.232 146.054 1.00 11.13 153 ALA B C 1
ATOM 6412 O O . ALA B 1 153 ? 153.896 129.646 145.634 1.00 14.37 153 ALA B O 1
ATOM 6419 N N . PRO B 1 154 ? 152.054 129.973 146.862 1.00 13.69 154 PRO B N 1
ATOM 6420 C CA . PRO B 1 154 ? 152.530 131.282 147.326 1.00 13.47 154 PRO B CA 1
ATOM 6421 C C . PRO B 1 154 ? 153.859 131.175 148.059 1.00 10.24 154 PRO B C 1
ATOM 6422 O O . PRO B 1 154 ? 154.160 130.169 148.699 1.00 11.95 154 PRO B O 1
ATOM 6433 N N . GLY B 1 155 ? 154.674 132.215 147.928 1.00 10.64 155 GLY B N 1
ATOM 6434 C CA . GLY B 1 155 ? 155.923 132.268 148.661 1.00 12.51 155 GLY B CA 1
ATOM 6435 C C . GLY B 1 155 ? 155.713 132.477 150.151 1.00 11.32 155 GLY B C 1
ATOM 6436 O O . GLY B 1 155 ? 154.632 132.825 150.614 1.00 12.64 155 GLY B O 1
ATOM 6440 N N . VAL B 1 156 ? 156.797 132.298 150.911 1.00 11.97 156 VAL B N 1
ATOM 6441 C CA . VAL B 1 156 ? 156.740 132.413 152.367 1.00 11.09 156 VAL B CA 1
ATOM 6442 C C . VAL B 1 156 ? 156.503 133.865 152.741 1.00 12.95 156 VAL B C 1
ATOM 6443 O O . VAL B 1 156 ? 157.284 134.752 152.381 1.00 14.39 156 VAL B O 1
ATOM 6456 N N . GLN B 1 157 ? 155.390 134.120 153.424 1.00 14.00 157 GLN B N 1
ATOM 6457 C CA . GLN B 1 157 ? 155.044 135.482 153.804 1.00 14.39 157 GLN B CA 1
ATOM 6458 C C . GLN B 1 157 ? 154.101 135.498 154.998 1.00 15.27 157 GLN B C 1
ATOM 6459 O O . GLN B 1 157 ? 153.440 134.500 155.293 1.00 14.57 157 GLN B O 1
ATOM 6473 N N . VAL B 1 158 ? 154.049 136.652 155.673 1.00 16.12 158 VAL B N 1
ATOM 6474 C CA . VAL B 1 158 ? 153.072 136.845 156.739 1.00 15.15 158 VAL B CA 1
ATOM 6475 C C . VAL B 1 158 ? 151.747 137.160 156.057 1.00 15.76 158 VAL B C 1
ATOM 6476 O O . VAL B 1 158 ? 151.714 137.603 154.906 1.00 20.82 158 VAL B O 1
ATOM 6489 N N . SER B 1 159 ? 150.642 136.939 156.758 1.00 15.73 159 SER B N 1
ATOM 6490 C CA . SER B 1 159 ? 149.361 137.186 156.110 1.00 20.64 159 SER B CA 1
ATOM 6491 C C . SER B 1 159 ? 149.251 138.645 155.679 1.00 25.64 159 SER B C 1
ATOM 6492 O O . SER B 1 159 ? 149.428 139.557 156.489 1.00 25.09 159 SER B O 1
ATOM 6500 N N . SER B 1 160 ? 148.906 138.845 154.403 1.00 30.96 160 SER B N 1
ATOM 6501 C CA . SER B 1 160 ? 148.791 140.191 153.839 1.00 31.76 160 SER B CA 1
ATOM 6502 C C . SER B 1 160 ? 147.652 140.977 154.464 1.00 30.39 160 SER B C 1
ATOM 6503 O O . SER B 1 160 ? 147.815 142.153 154.792 1.00 36.84 160 SER B O 1
ATOM 6511 N N . ASP B 1 161 ? 146.481 140.355 154.614 1.00 31.38 161 ASP B N 1
ATOM 6512 C CA . ASP B 1 161 ? 145.353 141.075 155.198 1.00 32.66 161 ASP B CA 1
ATOM 6513 C C . ASP B 1 161 ? 145.618 141.452 156.649 1.00 34.90 161 ASP B C 1
ATOM 6514 O O . ASP B 1 161 ? 145.296 142.570 157.067 1.00 38.53 161 ASP B O 1
ATOM 6523 N N . ALA B 1 162 ? 146.208 140.550 157.431 1.00 31.82 162 ALA B N 1
ATOM 6524 C CA . ALA B 1 162 ? 146.543 140.904 158.805 1.00 34.43 162 ALA B CA 1
ATOM 6525 C C . ALA B 1 162 ? 147.560 142.040 158.840 1.00 37.20 162 ALA B C 1
ATOM 6526 O O . ALA B 1 162 ? 147.428 142.983 159.632 1.00 40.30 162 ALA B O 1
ATOM 6533 N N . ALA B 1 163 ? 148.574 141.975 157.974 1.00 37.88 163 ALA B N 1
ATOM 6534 C CA . ALA B 1 163 ? 149.589 143.023 157.948 1.00 39.46 163 ALA B CA 1
ATOM 6535 C C . ALA B 1 163 ? 148.978 144.366 157.566 1.00 43.15 163 ALA B C 1
ATOM 6536 O O . ALA B 1 163 ? 149.254 145.387 158.205 1.00 45.81 163 ALA B O 1
ATOM 6543 N N . ALA B 1 164 ? 148.126 144.376 156.541 1.00 41.49 164 ALA B N 1
ATOM 6544 C CA . ALA B 1 164 ? 147.503 145.614 156.087 1.00 42.84 164 ALA B CA 1
ATOM 6545 C C . ALA B 1 164 ? 146.517 146.157 157.111 1.00 45.64 164 ALA B C 1
ATOM 6546 O O . ALA B 1 164 ? 146.275 147.369 157.147 1.00 49.80 164 ALA B O 1
ATOM 6553 N N . ALA B 1 165 ? 145.924 145.286 157.931 1.00 41.35 165 ALA B N 1
ATOM 6554 C CA . ALA B 1 165 ? 145.039 145.738 158.997 1.00 41.31 165 ALA B CA 1
ATOM 6555 C C . ALA B 1 165 ? 145.792 146.197 160.237 1.00 43.91 165 ALA B C 1
ATOM 6556 O O . ALA B 1 165 ? 145.206 146.881 161.081 1.00 43.39 165 ALA B O 1
ATOM 6563 N N . ARG B 1 166 ? 147.067 145.832 160.370 1.00 44.77 166 ARG B N 1
ATOM 6564 C CA . ARG B 1 166 ? 147.812 146.202 161.571 1.00 49.17 166 ARG B CA 1
ATOM 6565 C C . ARG B 1 166 ? 147.882 147.719 161.748 1.00 52.68 166 ARG B C 1
ATOM 6566 O O . ARG B 1 166 ? 147.825 148.217 162.878 1.00 55.03 166 ARG B O 1
ATOM 6587 N N . SER B 1 167 ? 148.012 148.464 160.645 1.00 53.09 167 SER B N 1
ATOM 6588 C CA . SER B 1 167 ? 148.029 149.930 160.624 1.00 54.17 167 SER B CA 1
ATOM 6589 C C . SER B 1 167 ? 149.430 150.503 160.818 1.00 54.75 167 SER B C 1
ATOM 6590 O O . SER B 1 167 ? 150.327 149.828 161.334 1.00 54.15 167 SER B O 1
ATOM 6598 N N . ALA B 1 168 ? 149.607 151.772 160.438 1.00 54.17 168 ALA B N 1
ATOM 6599 C CA . ALA B 1 168 ? 150.929 152.380 160.337 1.00 53.63 168 ALA B CA 1
ATOM 6600 C C . ALA B 1 168 ? 151.535 152.735 161.688 1.00 52.96 168 ALA B C 1
ATOM 6601 O O . ALA B 1 168 ? 152.716 153.094 161.741 1.00 54.13 168 ALA B O 1
ATOM 6608 N N . ALA B 1 169 ? 150.771 152.655 162.773 1.00 49.21 169 ALA B N 1
ATOM 6609 C CA . ALA B 1 169 ? 151.313 152.964 164.086 1.00 47.50 169 ALA B CA 1
ATOM 6610 C C . ALA B 1 169 ? 152.176 151.845 164.655 1.00 49.64 169 ALA B C 1
ATOM 6611 O O . ALA B 1 169 ? 153.008 152.114 165.526 1.00 46.97 169 ALA B O 1
ATOM 6618 N N . LEU B 1 170 ? 152.020 150.609 164.176 1.00 54.34 170 LEU B N 1
ATOM 6619 C CA . LEU B 1 170 ? 152.583 149.450 164.859 1.00 53.21 170 LEU B CA 1
ATOM 6620 C C . LEU B 1 170 ? 153.812 148.854 164.183 1.00 53.37 170 LEU B C 1
ATOM 6621 O O . LEU B 1 170 ? 154.486 148.028 164.807 1.00 55.01 170 LEU B O 1
ATOM 6637 N N . ARG B 1 171 ? 154.108 149.224 162.934 1.00 54.26 171 ARG B N 1
ATOM 6638 C CA . ARG B 1 171 ? 155.286 148.720 162.225 1.00 54.74 171 ARG B CA 1
ATOM 6639 C C . ARG B 1 171 ? 155.090 147.284 161.741 1.00 53.33 171 ARG B C 1
ATOM 6640 O O . ARG B 1 171 ? 154.233 146.562 162.259 1.00 52.89 171 ARG B O 1
ATOM 6661 N N . ARG B 1 172 ? 155.893 146.857 160.766 1.00 50.54 172 ARG B N 1
ATOM 6662 C CA . ARG B 1 172 ? 155.688 145.580 160.093 1.00 47.47 172 ARG B CA 1
ATOM 6663 C C . ARG B 1 172 ? 156.287 144.425 160.888 1.00 46.06 172 ARG B C 1
ATOM 6664 O O . ARG B 1 172 ? 157.343 144.552 161.512 1.00 47.35 172 ARG B O 1
ATOM 6685 N N . VAL B 1 173 ? 155.611 143.283 160.838 1.00 42.97 173 VAL B N 1
ATOM 6686 C CA . VAL B 1 173 ? 156.099 142.082 161.506 1.00 41.43 173 VAL B CA 1
ATOM 6687 C C . VAL B 1 173 ? 157.187 141.438 160.661 1.00 38.92 173 VAL B C 1
ATOM 6688 O O . VAL B 1 173 ? 157.053 141.295 159.441 1.00 35.31 173 VAL B O 1
ATOM 6701 N N . GLU B 1 174 ? 158.269 141.048 161.318 1.00 38.04 174 GLU B N 1
ATOM 6702 C CA . GLU B 1 174 ? 159.400 140.412 160.667 1.00 36.64 174 GLU B CA 1
ATOM 6703 C C . GLU B 1 174 ? 159.153 138.918 160.511 1.00 32.78 174 GLU B C 1
ATOM 6704 O O . GLU B 1 174 ? 158.401 138.304 161.267 1.00 35.12 174 GLU B O 1
ATOM 6716 N N . LEU B 1 175 ? 159.806 138.337 159.511 1.00 30.85 175 LEU B N 1
ATOM 6717 C CA . LEU B 1 175 ? 159.669 136.917 159.204 1.00 26.45 175 LEU B CA 1
ATOM 6718 C C . LEU B 1 175 ? 160.727 136.152 159.988 1.00 25.28 175 LEU B C 1
ATOM 6719 O O . LEU B 1 175 ? 161.909 136.179 159.649 1.00 31.61 175 LEU B O 1
ATOM 6735 N N . ALA B 1 176 ? 160.303 135.465 161.042 1.00 26.55 176 ALA B N 1
ATOM 6736 C CA . ALA B 1 176 ? 161.223 134.721 161.886 1.00 23.42 176 ALA B CA 1
ATOM 6737 C C . ALA B 1 176 ? 160.446 133.636 162.609 1.00 23.89 176 ALA B C 1
ATOM 6738 O O . ALA B 1 176 ? 159.217 133.680 162.692 1.00 26.28 176 ALA B O 1
ATOM 6745 N N . ARG B 1 177 ? 161.176 132.670 163.132 1.00 21.13 177 ARG B N 1
ATOM 6746 C CA . ARG B 1 177 ? 160.560 131.579 163.867 1.00 22.26 177 ARG B CA 1
ATOM 6747 C C . ARG B 1 177 ? 160.123 132.070 165.246 1.00 25.47 177 ARG B C 1
ATOM 6748 O O . ARG B 1 177 ? 160.948 132.602 165.991 1.00 26.84 177 ARG B O 1
ATOM 6769 N N . PRO B 1 178 ? 158.854 131.917 165.621 1.00 24.57 178 PRO B N 1
ATOM 6770 C CA . PRO B 1 178 ? 158.437 132.291 166.974 1.00 22.61 178 PRO B CA 1
ATOM 6771 C C . PRO B 1 178 ? 158.780 131.191 167.968 1.00 22.42 178 PRO B C 1
ATOM 6772 O O . PRO B 1 178 ? 159.225 130.104 167.608 1.00 24.39 178 PRO B O 1
ATOM 6783 N N . ARG B 1 179 ? 158.535 131.487 169.243 1.00 25.59 179 ARG B N 1
ATOM 6784 C CA . ARG B 1 179 ? 158.857 130.523 170.286 1.00 25.43 179 ARG B CA 1
ATOM 6785 C C . ARG B 1 179 ? 157.928 129.319 170.257 1.00 24.70 179 ARG B C 1
ATOM 6786 O O . ARG B 1 179 ? 158.315 128.235 170.704 1.00 26.92 179 ARG B O 1
ATOM 6807 N N . SER B 1 180 ? 156.706 129.489 169.759 1.00 23.10 180 SER B N 1
ATOM 6808 C CA . SER B 1 180 ? 155.711 128.429 169.808 1.00 21.30 180 SER B CA 1
ATOM 6809 C C . SER B 1 180 ? 154.732 128.590 168.655 1.00 18.68 180 SER B C 1
ATOM 6810 O O . SER B 1 180 ? 154.559 129.677 168.106 1.00 20.42 180 SER B O 1
ATOM 6818 N N . VAL B 1 181 ? 154.081 127.482 168.300 1.00 16.93 181 VAL B N 1
ATOM 6819 C CA . VAL B 1 181 ? 153.042 127.541 167.282 1.00 15.70 181 VAL B CA 1
ATOM 6820 C C . VAL B 1 181 ? 151.800 128.263 167.797 1.00 14.01 181 VAL B C 1
ATOM 6821 O O . VAL B 1 181 ? 151.017 128.780 166.996 1.00 14.78 181 VAL B O 1
ATOM 6834 N N . VAL B 1 182 ? 151.595 128.310 169.110 1.00 14.56 182 VAL B N 1
ATOM 6835 C CA . VAL B 1 182 ? 150.466 129.013 169.713 1.00 12.75 182 VAL B CA 1
ATOM 6836 C C . VAL B 1 182 ? 150.975 130.389 170.128 1.00 13.68 182 VAL B C 1
ATOM 6837 O O . VAL B 1 182 ? 151.580 130.546 171.188 1.00 17.77 182 VAL B O 1
ATOM 6850 N N . GLY B 1 183 ? 150.736 131.388 169.284 1.00 12.57 183 GLY B N 1
ATOM 6851 C CA . GLY B 1 183 ? 151.181 132.736 169.590 1.00 13.68 183 GLY B CA 1
ATOM 6852 C C . GLY B 1 183 ? 150.343 133.378 170.687 1.00 14.42 183 GLY B C 1
ATOM 6853 O O . GLY B 1 183 ? 149.128 133.198 170.759 1.00 14.88 183 GLY B O 1
ATOM 6857 N N . LYS B 1 184 ? 151.012 134.134 171.554 1.00 16.87 184 LYS B N 1
ATOM 6858 C CA . LYS B 1 184 ? 150.362 134.872 172.633 1.00 13.84 184 LYS B CA 1
ATOM 6859 C C . LYS B 1 184 ? 150.194 136.355 172.331 1.00 15.41 184 LYS B C 1
ATOM 6860 O O . LYS B 1 184 ? 149.700 137.093 173.185 1.00 20.30 184 LYS B O 1
ATOM 6879 N N . ASN B 1 185 ? 150.608 136.808 171.152 1.00 15.69 185 ASN B N 1
ATOM 6880 C CA . ASN B 1 185 ? 150.406 138.178 170.709 1.00 15.78 185 ASN B CA 1
ATOM 6881 C C . ASN B 1 185 ? 150.397 138.170 169.189 1.00 15.90 185 ASN B C 1
ATOM 6882 O O . ASN B 1 185 ? 150.764 137.179 168.554 1.00 17.50 185 ASN B O 1
ATOM 6893 N N . THR B 1 186 ? 150.002 139.302 168.606 1.00 15.33 186 THR B N 1
ATOM 6894 C CA . THR B 1 186 ? 149.777 139.353 167.166 1.00 17.51 186 THR B CA 1
ATOM 6895 C C . THR B 1 186 ? 151.038 138.982 166.395 1.00 17.95 186 THR B C 1
ATOM 6896 O O . THR B 1 186 ? 150.975 138.235 165.413 1.00 17.15 186 THR B O 1
ATOM 6907 N N . VAL B 1 187 ? 152.192 139.483 166.834 1.00 16.75 187 VAL B N 1
ATOM 6908 C CA . VAL B 1 187 ? 153.443 139.199 166.138 1.00 19.24 187 VAL B CA 1
ATOM 6909 C C . VAL B 1 187 ? 153.745 137.706 166.165 1.00 14.58 187 VAL B C 1
ATOM 6910 O O . VAL B 1 187 ? 154.083 137.108 165.136 1.00 17.24 187 VAL B O 1
ATOM 6923 N N . GLU B 1 188 ? 153.625 137.078 167.338 1.00 14.68 188 GLU B N 1
ATOM 6924 C CA . GLU B 1 188 ? 153.876 135.643 167.419 1.00 15.70 188 GLU B CA 1
ATOM 6925 C C . GLU B 1 188 ? 152.884 134.862 166.568 1.00 13.99 188 GLU B C 1
ATOM 6926 O O . GLU B 1 188 ? 153.265 133.890 165.911 1.00 15.11 188 GLU B O 1
ATOM 6938 N N . CYS B 1 189 ? 151.610 135.262 166.577 1.00 12.64 189 CYS B N 1
ATOM 6939 C CA . CYS B 1 189 ? 150.609 134.581 165.756 1.00 12.53 189 CYS B CA 1
ATOM 6940 C C . CYS B 1 189 ? 150.975 134.630 164.277 1.00 11.89 189 CYS B C 1
ATOM 6941 O O . CYS B 1 189 ? 150.975 133.601 163.592 1.00 10.76 189 CYS B O 1
ATOM 6949 N N . MET B 1 190 ? 151.295 135.823 163.768 1.00 12.68 190 MET B N 1
ATOM 6950 C CA . MET B 1 190 ? 151.604 135.955 162.348 1.00 13.96 190 MET B CA 1
ATOM 6951 C C . MET B 1 190 ? 152.878 135.196 161.988 1.00 12.27 190 MET B C 1
ATOM 6952 O O . MET B 1 190 ? 152.948 134.561 160.930 1.00 13.27 190 MET B O 1
ATOM 6966 N N . GLN B 1 191 ? 153.884 135.225 162.862 1.00 12.94 191 GLN B N 1
ATOM 6967 C CA . GLN B 1 191 ? 155.116 134.486 162.593 1.00 16.10 191 GLN B CA 1
ATOM 6968 C C . GLN B 1 191 ? 154.895 132.977 162.625 1.00 12.67 191 GLN B C 1
ATOM 6969 O O . GLN B 1 191 ? 155.470 132.246 161.812 1.00 12.41 191 GLN B O 1
ATOM 6983 N N . ALA B 1 192 ? 154.098 132.488 163.577 1.00 12.61 192 ALA B N 1
ATOM 6984 C CA . ALA B 1 192 ? 153.770 131.069 163.616 1.00 12.01 192 ALA B CA 1
ATOM 6985 C C . ALA B 1 192 ? 153.070 130.653 162.335 1.00 12.32 192 ALA B C 1
ATOM 6986 O O . ALA B 1 192 ? 153.452 129.662 161.701 1.00 12.82 192 ALA B O 1
ATOM 6993 N N . GLY B 1 193 ? 152.062 131.423 161.927 1.00 11.10 193 GLY B N 1
ATOM 6994 C CA . GLY B 1 193 ? 151.419 131.221 160.651 1.00 11.40 193 GLY B CA 1
ATOM 6995 C C . GLY B 1 193 ? 152.452 131.083 159.559 1.00 11.50 193 GLY B C 1
ATOM 6996 O O . GLY B 1 193 ? 152.585 130.011 158.986 1.00 15.11 193 GLY B O 1
ATOM 7000 N N . ALA B 1 194 ? 153.252 132.122 159.329 1.00 12.43 194 ALA B N 1
ATOM 7001 C CA . ALA B 1 194 ? 154.220 132.088 158.238 1.00 12.24 194 ALA B CA 1
ATOM 7002 C C . ALA B 1 194 ? 155.125 130.858 158.326 1.00 10.92 194 ALA B C 1
ATOM 7003 O O . ALA B 1 194 ? 155.064 129.963 157.480 1.00 14.70 194 ALA B O 1
ATOM 7010 N N . VAL B 1 195 ? 155.934 130.772 159.377 1.00 12.09 195 VAL B N 1
ATOM 7011 C CA . VAL B 1 195 ? 157.003 129.772 159.429 1.00 14.27 195 VAL B CA 1
ATOM 7012 C C . VAL B 1 195 ? 156.423 128.362 159.479 1.00 12.94 195 VAL B C 1
ATOM 7013 O O . VAL B 1 195 ? 156.680 127.532 158.596 1.00 14.78 195 VAL B O 1
ATOM 7026 N N . PHE B 1 196 ? 155.645 128.063 160.525 1.00 13.63 196 PHE B N 1
ATOM 7027 C CA . PHE B 1 196 ? 155.152 126.704 160.694 1.00 13.32 196 PHE B CA 1
ATOM 7028 C C . PHE B 1 196 ? 154.176 126.337 159.586 1.00 11.64 196 PHE B C 1
ATOM 7029 O O . PHE B 1 196 ? 154.188 125.202 159.100 1.00 12.96 196 PHE B O 1
ATOM 7046 N N . GLY B 1 197 ? 153.311 127.272 159.181 1.00 10.21 197 GLY B N 1
ATOM 7047 C CA . GLY B 1 197 ? 152.360 126.983 158.133 1.00 10.73 197 GLY B CA 1
ATOM 7048 C C . GLY B 1 197 ? 153.008 126.666 156.801 1.00 10.31 197 GLY B C 1
ATOM 7049 O O . GLY B 1 197 ? 152.617 125.715 156.136 1.00 11.82 197 GLY B O 1
ATOM 7053 N N . PHE B 1 198 ? 154.015 127.443 156.391 1.00 10.89 198 PHE B N 1
ATOM 7054 C CA . PHE B 1 198 ? 154.635 127.139 155.105 1.00 10.92 198 PHE B CA 1
ATOM 7055 C C . PHE B 1 198 ? 155.525 125.905 155.195 1.00 9.37 198 PHE B C 1
ATOM 7056 O O . PHE B 1 198 ? 155.672 125.184 154.204 1.00 13.75 198 PHE B O 1
ATOM 7073 N N . ALA B 1 199 ? 156.083 125.609 156.370 1.00 11.38 199 ALA B N 1
ATOM 7074 C CA . ALA B 1 199 ? 156.719 124.306 156.545 1.00 11.84 199 ALA B CA 1
ATOM 7075 C C . ALA B 1 199 ? 155.712 123.180 156.315 1.00 10.93 199 ALA B C 1
ATOM 7076 O O . ALA B 1 199 ? 156.006 122.202 155.618 1.00 12.32 199 ALA B O 1
ATOM 7083 N N . GLY B 1 200 ? 154.513 123.314 156.884 1.00 10.04 200 GLY B N 1
ATOM 7084 C CA . GLY B 1 200 ? 153.468 122.334 156.640 1.00 8.75 200 GLY B CA 1
ATOM 7085 C C . GLY B 1 200 ? 153.051 122.279 155.182 1.00 9.30 200 GLY B C 1
ATOM 7086 O O . GLY B 1 200 ? 152.787 121.208 154.647 1.00 9.77 200 GLY B O 1
ATOM 7090 N N . LEU B 1 201 ? 152.984 123.436 154.525 1.00 9.75 201 LEU B N 1
ATOM 7091 C CA . LEU B 1 201 ? 152.648 123.470 153.107 1.00 8.50 201 LEU B CA 1
ATOM 7092 C C . LEU B 1 201 ? 153.641 122.645 152.298 1.00 9.67 201 LEU B C 1
ATOM 7093 O O . LEU B 1 201 ? 153.251 121.776 151.509 1.00 12.07 201 LEU B O 1
ATOM 7109 N N . VAL B 1 202 ? 154.936 122.899 152.488 1.00 10.67 202 VAL B N 1
ATOM 7110 C CA . VAL B 1 202 ? 155.943 122.187 151.702 1.00 11.29 202 VAL B CA 1
ATOM 7111 C C . VAL B 1 202 ? 155.925 120.698 152.027 1.00 10.50 202 VAL B C 1
ATOM 7112 O O . VAL B 1 202 ? 155.937 119.852 151.126 1.00 13.63 202 VAL B O 1
ATOM 7125 N N . ASP B 1 203 ? 155.905 120.355 153.316 1.00 12.10 203 ASP B N 1
ATOM 7126 C CA . ASP B 1 203 ? 155.895 118.946 153.695 1.00 13.93 203 ASP B CA 1
ATOM 7127 C C . ASP B 1 203 ? 154.662 118.239 153.147 1.00 13.53 203 ASP B C 1
ATOM 7128 O O . ASP B 1 203 ? 154.749 117.095 152.692 1.00 15.72 203 ASP B O 1
ATOM 7137 N N . GLY B 1 204 ? 153.508 118.907 153.165 1.00 12.56 204 GLY B N 1
ATOM 7138 C CA . GLY B 1 204 ? 152.305 118.310 152.620 1.00 11.04 204 GLY B CA 1
ATOM 7139 C C . GLY B 1 204 ? 152.396 118.072 151.127 1.00 13.86 204 GLY B C 1
ATOM 7140 O O . GLY B 1 204 ? 152.013 117.007 150.647 1.00 17.26 204 GLY B O 1
ATOM 7144 N N . LEU B 1 205 ? 152.901 119.053 150.372 1.00 12.78 205 LEU B N 1
ATOM 7145 C CA . LEU B 1 205 ? 153.055 118.859 148.931 1.00 14.50 205 LEU B CA 1
ATOM 7146 C C . LEU B 1 205 ? 154.018 117.715 148.625 1.00 13.41 205 LEU B C 1
ATOM 7147 O O . LEU B 1 205 ? 153.727 116.853 147.788 1.00 16.66 205 LEU B O 1
ATOM 7163 N N . VAL B 1 206 ? 155.164 117.676 149.311 1.00 13.15 206 VAL B N 1
ATOM 7164 C CA . VAL B 1 206 ? 156.149 116.629 149.036 1.00 13.91 206 VAL B CA 1
ATOM 7165 C C . VAL B 1 206 ? 155.587 115.260 149.400 1.00 15.08 206 VAL B C 1
ATOM 7166 O O . VAL B 1 206 ? 155.721 114.290 148.641 1.00 19.24 206 VAL B O 1
ATOM 7179 N N . GLY B 1 207 ? 154.957 115.158 150.573 1.00 16.10 207 GLY B N 1
ATOM 7180 C CA . GLY B 1 207 ? 154.375 113.895 150.986 1.00 15.45 207 GLY B CA 1
ATOM 7181 C C . GLY B 1 207 ? 153.258 113.440 150.072 1.00 18.55 207 GLY B C 1
ATOM 7182 O O . GLY B 1 207 ? 153.105 112.246 149.816 1.00 22.19 207 GLY B O 1
ATOM 7186 N N . ARG B 1 208 ? 152.471 114.382 149.558 1.00 16.10 208 ARG B N 1
ATOM 7187 C CA . ARG B 1 208 ? 151.416 114.023 148.624 1.00 18.20 208 ARG B CA 1
ATOM 7188 C C . ARG B 1 208 ? 151.994 113.501 147.317 1.00 20.60 208 ARG B C 1
ATOM 7189 O O . ARG B 1 208 ? 151.494 112.518 146.765 1.00 22.03 208 ARG B O 1
ATOM 7210 N N . ILE B 1 209 ? 153.059 114.131 146.818 1.00 18.96 209 ILE B N 1
ATOM 7211 C CA . ILE B 1 209 ? 153.721 113.610 145.625 1.00 18.19 209 ILE B CA 1
ATOM 7212 C C . ILE B 1 209 ? 154.229 112.197 145.872 1.00 18.97 209 ILE B C 1
ATOM 7213 O O . ILE B 1 209 ? 154.039 111.300 145.047 1.00 22.81 209 ILE B O 1
ATOM 7229 N N . ARG B 1 210 ? 154.884 111.974 147.008 1.00 20.94 210 ARG B N 1
ATOM 7230 C CA . ARG B 1 210 ? 155.420 110.640 147.249 1.00 22.88 210 ARG B CA 1
ATOM 7231 C C . ARG B 1 210 ? 154.303 109.606 147.403 1.00 25.63 210 ARG B C 1
ATOM 7232 O O . ARG B 1 210 ? 154.458 108.462 146.968 1.00 29.16 210 ARG B O 1
ATOM 7253 N N . GLU B 1 211 ? 153.188 109.976 148.033 1.00 26.45 211 GLU B N 1
ATOM 7254 C CA . GLU B 1 211 ? 152.089 109.038 148.229 1.00 28.12 211 GLU B CA 1
ATOM 7255 C C . GLU B 1 211 ? 151.364 108.743 146.915 1.00 28.03 211 GLU B C 1
ATOM 7256 O O . GLU B 1 211 ? 150.913 107.614 146.699 1.00 33.46 211 GLU B O 1
ATOM 7268 N N . ASP B 1 212 ? 151.253 109.729 146.025 1.00 26.03 212 ASP B N 1
ATOM 7269 C CA . ASP B 1 212 ? 150.437 109.605 144.819 1.00 27.60 212 ASP B CA 1
ATOM 7270 C C . ASP B 1 212 ? 151.247 109.162 143.599 1.00 28.67 212 ASP B C 1
ATOM 7271 O O . ASP B 1 212 ? 150.891 108.184 142.937 1.00 35.63 212 ASP B O 1
ATOM 7280 N N . VAL B 1 213 ? 152.336 109.867 143.293 1.00 27.65 213 VAL B N 1
ATOM 7281 C CA . VAL B 1 213 ? 153.018 109.706 142.013 1.00 28.02 213 VAL B CA 1
ATOM 7282 C C . VAL B 1 213 ? 153.794 108.395 141.996 1.00 29.73 213 VAL B C 1
ATOM 7283 O O . VAL B 1 213 ? 154.604 108.120 142.890 1.00 28.01 213 VAL B O 1
ATOM 7296 N N . SER B 1 214 ? 153.557 107.585 140.967 1.00 32.38 214 SER B N 1
ATOM 7297 C CA . SER B 1 214 ? 154.244 106.307 140.847 1.00 31.19 214 SER B CA 1
ATOM 7298 C C . SER B 1 214 ? 155.746 106.509 140.694 1.00 32.41 214 SER B C 1
ATOM 7299 O O . SER B 1 214 ? 156.201 107.321 139.886 1.00 31.52 214 SER B O 1
ATOM 7307 N N . GLY B 1 215 ? 156.515 105.735 141.456 1.00 33.90 215 GLY B N 1
ATOM 7308 C CA . GLY B 1 215 ? 157.959 105.819 141.440 1.00 29.49 215 GLY B CA 1
ATOM 7309 C C . GLY B 1 215 ? 158.568 106.715 142.497 1.00 31.91 215 GLY B C 1
ATOM 7310 O O . GLY B 1 215 ? 159.799 106.786 142.583 1.00 29.76 215 GLY B O 1
ATOM 7314 N N . PHE B 1 216 ? 157.753 107.391 143.313 1.00 30.97 216 PHE B N 1
ATOM 7315 C CA . PHE B 1 216 ? 158.243 108.352 144.295 1.00 28.15 216 PHE B CA 1
ATOM 7316 C C . PHE B 1 216 ? 157.878 107.979 145.726 1.00 29.29 216 PHE B C 1
ATOM 7317 O O . PHE B 1 216 ? 158.128 108.770 146.640 1.00 28.88 216 PHE B O 1
ATOM 7334 N N . SER B 1 217 ? 157.335 106.789 145.953 1.00 32.31 217 SER B N 1
ATOM 7335 C CA . SER B 1 217 ? 156.915 106.396 147.286 1.00 34.20 217 SER B CA 1
ATOM 7336 C C . SER B 1 217 ? 158.119 106.290 148.219 1.00 35.26 217 SER B C 1
ATOM 7337 O O . SER B 1 217 ? 159.277 106.369 147.804 1.00 35.41 217 SER B O 1
ATOM 7345 N N . VAL B 1 218 ? 157.823 106.113 149.508 1.00 37.05 218 VAL B N 1
ATOM 7346 C CA . VAL B 1 218 ? 158.863 106.054 150.528 1.00 38.87 218 VAL B CA 1
ATOM 7347 C C . VAL B 1 218 ? 159.802 104.874 150.314 1.00 40.64 218 VAL B C 1
ATOM 7348 O O . VAL B 1 218 ? 160.941 104.899 150.790 1.00 44.09 218 VAL B O 1
ATOM 7361 N N . ASP B 1 219 ? 159.354 103.836 149.615 1.00 41.13 219 ASP B N 1
ATOM 7362 C CA . ASP B 1 219 ? 160.193 102.680 149.324 1.00 42.03 219 ASP B CA 1
ATOM 7363 C C . ASP B 1 219 ? 161.121 102.899 148.132 1.00 43.64 219 ASP B C 1
ATOM 7364 O O . ASP B 1 219 ? 161.912 102.005 147.815 1.00 43.64 219 ASP B O 1
ATOM 7373 N N . HIS B 1 220 ? 161.038 104.043 147.462 1.00 40.91 220 HIS B N 1
ATOM 7374 C CA . HIS B 1 220 ? 161.921 104.372 146.354 1.00 35.05 220 HIS B CA 1
ATOM 7375 C C . HIS B 1 220 ? 163.011 105.335 146.808 1.00 34.03 220 HIS B C 1
ATOM 7376 O O . HIS B 1 220 ? 162.879 106.032 147.815 1.00 35.19 220 HIS B O 1
ATOM 7390 N N . ASP B 1 221 ? 164.103 105.358 146.049 1.00 34.91 221 ASP B N 1
ATOM 7391 C CA . ASP B 1 221 ? 165.236 106.230 146.337 1.00 33.01 221 ASP B CA 1
ATOM 7392 C C . ASP B 1 221 ? 165.000 107.564 145.634 1.00 28.10 221 ASP B C 1
ATOM 7393 O O . ASP B 1 221 ? 165.136 107.659 144.412 1.00 28.05 221 ASP B O 1
ATOM 7402 N N . VAL B 1 222 ? 164.639 108.587 146.405 1.00 26.15 222 VAL B N 1
ATOM 7403 C CA . VAL B 1 222 ? 164.301 109.902 145.875 1.00 23.38 222 VAL B CA 1
ATOM 7404 C C . VAL B 1 222 ? 165.075 110.958 146.652 1.00 21.72 222 VAL B C 1
ATOM 7405 O O . VAL B 1 222 ? 165.059 110.958 147.887 1.00 24.74 222 VAL B O 1
ATOM 7418 N N . ALA B 1 223 ? 165.731 111.866 145.930 1.00 18.84 223 ALA B N 1
ATOM 7419 C CA . ALA B 1 223 ? 166.440 112.985 146.538 1.00 19.23 223 ALA B CA 1
ATOM 7420 C C . ALA B 1 223 ? 165.515 114.194 146.622 1.00 18.42 223 ALA B C 1
ATOM 7421 O O . ALA B 1 223 ? 165.018 114.675 145.601 1.00 19.12 223 ALA B O 1
ATOM 7428 N N . ILE B 1 224 ? 165.298 114.689 147.832 1.00 18.38 224 ILE B N 1
ATOM 7429 C CA . ILE B 1 224 ? 164.514 115.896 148.059 1.00 17.53 224 ILE B CA 1
ATOM 7430 C C . ILE B 1 224 ? 165.498 117.022 148.345 1.00 17.10 224 ILE B C 1
ATOM 7431 O O . ILE B 1 224 ? 166.182 117.006 149.371 1.00 20.47 224 ILE B O 1
ATOM 7447 N N . VAL B 1 225 ? 165.566 118.014 147.462 1.00 14.81 225 VAL B N 1
ATOM 7448 C CA . VAL B 1 225 ? 166.535 119.097 147.591 1.00 15.41 225 VAL B CA 1
ATOM 7449 C C . VAL B 1 225 ? 165.812 120.434 147.577 1.00 14.06 225 VAL B C 1
ATOM 7450 O O . VAL B 1 225 ? 164.888 120.637 146.786 1.00 13.00 225 VAL B O 1
ATOM 7463 N N . ALA B 1 226 ? 166.245 121.343 148.446 1.00 12.61 226 ALA B N 1
ATOM 7464 C CA . ALA B 1 226 ? 165.685 122.682 148.543 1.00 13.30 226 ALA B CA 1
ATOM 7465 C C . ALA B 1 226 ? 166.723 123.735 148.165 1.00 14.53 226 ALA B C 1
ATOM 7466 O O . ALA B 1 226 ? 167.909 123.595 148.473 1.00 15.59 226 ALA B O 1
ATOM 7473 N N . THR B 1 227 ? 166.264 124.788 147.493 1.00 11.87 227 THR B N 1
ATOM 7474 C CA . THR B 1 227 ? 167.090 125.941 147.155 1.00 11.83 227 THR B CA 1
ATOM 7475 C C . THR B 1 227 ? 166.238 127.193 147.325 1.00 13.15 227 THR B C 1
ATOM 7476 O O . THR B 1 227 ? 165.022 127.112 147.484 1.00 14.18 227 THR B O 1
ATOM 7487 N N . GLY B 1 228 ? 166.882 128.351 147.333 1.00 13.31 228 GLY B N 1
ATOM 7488 C CA . GLY B 1 228 ? 166.192 129.625 147.397 1.00 14.12 228 GLY B CA 1
ATOM 7489 C C . GLY B 1 228 ? 166.577 130.438 148.622 1.00 15.66 228 GLY B C 1
ATOM 7490 O O . GLY B 1 228 ? 167.136 129.939 149.594 1.00 18.27 228 GLY B O 1
ATOM 7494 N N . HIS B 1 229 ? 166.220 131.725 148.557 1.00 21.09 229 HIS B N 1
ATOM 7495 C CA . HIS B 1 229 ? 166.667 132.688 149.565 1.00 19.80 229 HIS B CA 1
ATOM 7496 C C . HIS B 1 229 ? 166.056 132.402 150.930 1.00 18.62 229 HIS B C 1
ATOM 7497 O O . HIS B 1 229 ? 166.734 132.536 151.951 1.00 20.90 229 HIS B O 1
ATOM 7511 N N . THR B 1 230 ? 164.781 132.026 150.977 1.00 19.49 230 THR B N 1
ATOM 7512 C CA . THR B 1 230 ? 164.107 131.776 152.244 1.00 19.90 230 THR B CA 1
ATOM 7513 C C . THR B 1 230 ? 164.174 130.317 152.675 1.00 19.44 230 THR B C 1
ATOM 7514 O O . THR B 1 230 ? 163.583 129.965 153.699 1.00 22.67 230 THR B O 1
ATOM 7525 N N . ALA B 1 231 ? 164.868 129.463 151.927 1.00 17.23 231 ALA B N 1
ATOM 7526 C CA . ALA B 1 231 ? 165.000 128.071 152.343 1.00 16.99 231 ALA B CA 1
ATOM 7527 C C . ALA B 1 231 ? 165.652 127.916 153.715 1.00 17.42 231 ALA B C 1
ATOM 7528 O O . ALA B 1 231 ? 165.168 127.082 154.498 1.00 19.71 231 ALA B O 1
ATOM 7535 N N . PRO B 1 232 ? 166.715 128.653 154.068 1.00 18.18 232 PRO B N 1
ATOM 7536 C CA . PRO B 1 232 ? 167.333 128.456 155.393 1.00 19.12 232 PRO B CA 1
ATOM 7537 C C . PRO B 1 232 ? 166.373 128.641 156.553 1.00 16.93 232 PRO B C 1
ATOM 7538 O O . PRO B 1 232 ? 166.470 127.912 157.544 1.00 21.38 232 PRO B O 1
ATOM 7549 N N . LEU B 1 233 ? 165.446 129.591 156.454 1.00 17.61 233 LEU B N 1
ATOM 7550 C CA . LEU B 1 233 ? 164.508 129.831 157.545 1.00 19.06 233 LEU B CA 1
ATOM 7551 C C . LEU B 1 233 ? 163.613 128.619 157.787 1.00 19.45 233 LEU B C 1
ATOM 7552 O O . LEU B 1 233 ? 163.347 128.259 158.936 1.00 21.96 233 LEU B O 1
ATOM 7568 N N . LEU B 1 234 ? 163.140 127.977 156.719 1.00 20.17 234 LEU B N 1
ATOM 7569 C CA . LEU B 1 234 ? 162.189 126.880 156.850 1.00 17.72 234 LEU B CA 1
ATOM 7570 C C . LEU B 1 234 ? 162.842 125.513 157.008 1.00 18.11 234 LEU B C 1
ATOM 7571 O O . LEU B 1 234 ? 162.203 124.604 157.542 1.00 18.28 234 LEU B O 1
ATOM 7587 N N . LEU B 1 235 ? 164.096 125.354 156.594 1.00 19.28 235 LEU B N 1
ATOM 7588 C CA . LEU B 1 235 ? 164.714 124.030 156.598 1.00 18.80 235 LEU B CA 1
ATOM 7589 C C . LEU B 1 235 ? 164.683 123.345 157.955 1.00 21.10 235 LEU B C 1
ATOM 7590 O O . LEU B 1 235 ? 164.385 122.140 157.994 1.00 21.69 235 LEU B O 1
ATOM 7606 N N . PRO B 1 236 ? 164.964 124.017 159.077 1.00 20.53 236 PRO B N 1
ATOM 7607 C CA . PRO B 1 236 ? 164.829 123.340 160.375 1.00 20.54 236 PRO B CA 1
ATOM 7608 C C . PRO B 1 236 ? 163.440 122.780 160.614 1.00 22.35 236 PRO B C 1
ATOM 7609 O O . PRO B 1 236 ? 163.311 121.731 161.252 1.00 27.44 236 PRO B O 1
ATOM 7620 N N . GLU B 1 237 ? 162.397 123.436 160.109 1.00 22.55 237 GLU B N 1
ATOM 7621 C CA . GLU B 1 237 ? 161.027 123.012 160.359 1.00 20.61 237 GLU B CA 1
ATOM 7622 C C . GLU B 1 237 ? 160.541 121.937 159.396 1.00 22.50 237 GLU B C 1
ATOM 7623 O O . GLU B 1 237 ? 159.484 121.349 159.635 1.00 26.80 237 GLU B O 1
ATOM 7635 N N . LEU B 1 238 ? 161.271 121.666 158.324 1.00 21.84 238 LEU B N 1
ATOM 7636 C CA . LEU B 1 238 ? 160.848 120.682 157.341 1.00 23.88 238 LEU B CA 1
ATOM 7637 C C . LEU B 1 238 ? 161.309 119.294 157.756 1.00 26.97 238 LEU B C 1
ATOM 7638 O O . LEU B 1 238 ? 162.347 119.130 158.400 1.00 30.67 238 LEU B O 1
ATOM 7654 N N . HIS B 1 239 ? 160.514 118.294 157.391 1.00 25.30 239 HIS B N 1
ATOM 7655 C CA . HIS B 1 239 ? 160.850 116.904 157.650 1.00 26.41 239 HIS B CA 1
ATOM 7656 C C . HIS B 1 239 ? 161.068 116.080 156.393 1.00 26.92 239 HIS B C 1
ATOM 7657 O O . HIS B 1 239 ? 161.700 115.025 156.481 1.00 33.28 239 HIS B O 1
ATOM 7671 N N . THR B 1 240 ? 160.572 116.520 155.242 1.00 24.80 240 THR B N 1
ATOM 7672 C CA . THR B 1 240 ? 160.648 115.730 154.021 1.00 25.63 240 THR B CA 1
ATOM 7673 C C . THR B 1 240 ? 161.845 116.079 153.145 1.00 22.42 240 THR B C 1
ATOM 7674 O O . THR B 1 240 ? 162.110 115.352 152.187 1.00 28.03 240 THR B O 1
ATOM 7685 N N . VAL B 1 241 ? 162.581 117.144 153.450 1.00 23.43 241 VAL B N 1
ATOM 7686 C CA . VAL B 1 241 ? 163.668 117.626 152.601 1.00 25.02 241 VAL B CA 1
ATOM 7687 C C . VAL B 1 241 ? 164.997 117.136 153.160 1.00 24.06 241 VAL B C 1
ATOM 7688 O O . VAL B 1 241 ? 165.271 117.292 154.354 1.00 27.36 241 VAL B O 1
ATOM 7701 N N . ASP B 1 242 ? 165.828 116.558 152.292 1.00 26.18 242 ASP B N 1
ATOM 7702 C CA . ASP B 1 242 ? 167.094 115.958 152.697 1.00 25.28 242 ASP B CA 1
ATOM 7703 C C . ASP B 1 242 ? 168.301 116.851 152.458 1.00 25.89 242 ASP B C 1
ATOM 7704 O O . ASP B 1 242 ? 169.261 116.785 153.230 1.00 32.26 242 ASP B O 1
ATOM 7713 N N . HIS B 1 243 ? 168.287 117.668 151.410 1.00 23.77 243 HIS B N 1
ATOM 7714 C CA . HIS B 1 243 ? 169.452 118.433 150.998 1.00 21.32 243 HIS B CA 1
ATOM 7715 C C . HIS B 1 243 ? 169.077 119.889 150.785 1.00 18.98 243 HIS B C 1
ATOM 7716 O O . HIS B 1 243 ? 167.963 120.210 150.372 1.00 20.50 243 HIS B O 1
ATOM 7730 N N . TYR B 1 244 ? 170.029 120.768 151.071 1.00 19.44 244 TYR B N 1
ATOM 7731 C CA . TYR B 1 244 ? 169.938 122.174 150.716 1.00 17.10 244 TYR B CA 1
ATOM 7732 C C . TYR B 1 244 ? 171.096 122.520 149.796 1.00 17.19 244 TYR B C 1
ATOM 7733 O O . TYR B 1 244 ? 172.257 122.268 150.133 1.00 20.50 244 TYR B O 1
ATOM 7751 N N . ASP B 1 245 ? 170.778 123.099 148.642 1.00 17.10 245 ASP B N 1
ATOM 7752 C CA . ASP B 1 245 ? 171.773 123.462 147.635 1.00 15.87 245 ASP B CA 1
ATOM 7753 C C . ASP B 1 245 ? 171.586 124.938 147.299 1.00 17.15 245 ASP B C 1
ATOM 7754 O O . ASP B 1 245 ? 170.717 125.302 146.504 1.00 17.29 245 ASP B O 1
ATOM 7763 N N . GLN B 1 246 ? 172.424 125.784 147.890 1.00 18.10 246 GLN B N 1
ATOM 7764 C CA . GLN B 1 246 ? 172.280 127.223 147.713 1.00 18.47 246 GLN B CA 1
ATOM 7765 C C . GLN B 1 246 ? 172.453 127.641 146.256 1.00 15.97 246 GLN B C 1
ATOM 7766 O O . GLN B 1 246 ? 171.727 128.509 145.765 1.00 15.85 246 GLN B O 1
ATOM 7780 N N . HIS B 1 247 ? 173.423 127.050 145.561 1.00 16.05 247 HIS B N 1
ATOM 7781 C CA . HIS B 1 247 ? 173.817 127.474 144.224 1.00 14.99 247 HIS B CA 1
ATOM 7782 C C . HIS B 1 247 ? 173.228 126.584 143.138 1.00 14.71 247 HIS B C 1
ATOM 7783 O O . HIS B 1 247 ? 173.824 126.443 142.067 1.00 16.40 247 HIS B O 1
ATOM 7797 N N . LEU B 1 248 ? 172.062 125.991 143.386 1.00 14.76 248 LEU B N 1
ATOM 7798 C CA . LEU B 1 248 ? 171.507 125.029 142.439 1.00 14.64 248 LEU B CA 1
ATOM 7799 C C . LEU B 1 248 ? 171.238 125.671 141.081 1.00 11.54 248 LEU B C 1
ATOM 7800 O O . LEU B 1 248 ? 171.601 125.119 140.039 1.00 13.87 248 LEU B O 1
ATOM 7816 N N . THR B 1 249 ? 170.605 126.844 141.075 1.00 12.22 249 THR B N 1
ATOM 7817 C CA . THR B 1 249 ? 170.265 127.499 139.815 1.00 12.36 249 THR B CA 1
ATOM 7818 C C . THR B 1 249 ? 171.515 127.960 139.070 1.00 11.63 249 THR B C 1
ATOM 7819 O O . THR B 1 249 ? 171.587 127.856 137.841 1.00 14.28 249 THR B O 1
ATOM 7830 N N . LEU B 1 250 ? 172.498 128.501 139.790 1.00 11.64 250 LEU B N 1
ATOM 7831 C CA . LEU B 1 250 ? 173.738 128.917 139.141 1.00 13.41 250 LEU B CA 1
ATOM 7832 C C . LEU B 1 250 ? 174.446 127.730 138.505 1.00 13.06 250 LEU B C 1
ATOM 7833 O O . LEU B 1 250 ? 174.963 127.832 137.388 1.00 13.72 250 LEU B O 1
ATOM 7849 N N . GLN B 1 251 ? 174.478 126.594 139.203 1.00 15.58 251 GLN B N 1
ATOM 7850 C CA . GLN B 1 251 ? 175.109 125.399 138.653 1.00 14.15 251 GLN B CA 1
ATOM 7851 C C . GLN B 1 251 ? 174.334 124.869 137.455 1.00 14.20 251 GLN B C 1
ATOM 7852 O O . GLN B 1 251 ? 174.930 124.371 136.497 1.00 18.74 251 GLN B O 1
ATOM 7866 N N . GLY B 1 252 ? 173.008 124.971 137.484 1.00 13.51 252 GLY B N 1
ATOM 7867 C CA . GLY B 1 252 ? 172.231 124.590 136.320 1.00 13.97 252 GLY B CA 1
ATOM 7868 C C . GLY B 1 252 ? 172.526 125.469 135.117 1.00 14.08 252 GLY B C 1
ATOM 7869 O O . GLY B 1 252 ? 172.628 124.982 133.989 1.00 16.56 252 GLY B O 1
ATOM 7873 N N . LEU B 1 253 ? 172.668 126.776 135.344 1.00 14.53 253 LEU B N 1
ATOM 7874 C CA . LEU B 1 253 ? 173.068 127.680 134.266 1.00 14.29 253 LEU B CA 1
ATOM 7875 C C . LEU B 1 253 ? 174.450 127.321 133.730 1.00 14.39 253 LEU B C 1
ATOM 7876 O O . LEU B 1 253 ? 174.688 127.367 132.520 1.00 16.21 253 LEU B O 1
ATOM 7892 N N . ARG B 1 254 ? 175.374 126.970 134.620 1.00 15.39 254 ARG B N 1
ATOM 7893 C CA . ARG B 1 254 ? 176.685 126.501 134.180 1.00 17.09 254 ARG B CA 1
ATOM 7894 C C . ARG B 1 254 ? 176.564 125.252 133.308 1.00 18.38 254 ARG B C 1
ATOM 7895 O O . ARG B 1 254 ? 177.236 125.142 132.277 1.00 21.34 254 ARG B O 1
ATOM 7916 N N . LEU B 1 255 ? 175.727 124.294 133.719 1.00 17.30 255 LEU B N 1
ATOM 7917 C CA . LEU B 1 255 ? 175.542 123.070 132.943 1.00 17.23 255 LEU B CA 1
ATOM 7918 C C . LEU B 1 255 ? 174.994 123.380 131.560 1.00 19.40 255 LEU B C 1
ATOM 7919 O O . LEU B 1 255 ? 175.458 122.823 130.561 1.00 23.88 255 LEU B O 1
ATOM 7935 N N . VAL B 1 256 ? 174.012 124.275 131.482 1.00 18.83 256 VAL B N 1
ATOM 7936 C CA . VAL B 1 256 ? 173.452 124.636 130.185 1.00 20.93 256 VAL B CA 1
ATOM 7937 C C . VAL B 1 256 ? 174.503 125.331 129.329 1.00 21.13 256 VAL B C 1
ATOM 7938 O O . VAL B 1 256 ? 174.599 125.086 128.120 1.00 26.11 256 VAL B O 1
ATOM 7951 N N . PHE B 1 257 ? 175.316 126.196 129.937 1.00 20.28 257 PHE B N 1
ATOM 7952 C CA . PHE B 1 257 ? 176.370 126.858 129.178 1.00 19.72 257 PHE B CA 1
ATOM 7953 C C . PHE B 1 257 ? 177.364 125.850 128.615 1.00 22.51 257 PHE B C 1
ATOM 7954 O O . PHE B 1 257 ? 177.765 125.949 127.452 1.00 24.47 257 PHE B O 1
ATOM 7971 N N . GLU B 1 258 ? 177.769 124.872 129.426 1.00 25.18 258 GLU B N 1
ATOM 7972 C CA . GLU B 1 258 ? 178.733 123.881 128.958 1.00 24.65 258 GLU B CA 1
ATOM 7973 C C . GLU B 1 258 ? 178.128 122.969 127.898 1.00 28.49 258 GLU B C 1
ATOM 7974 O O . GLU B 1 258 ? 178.826 122.538 126.975 1.00 31.19 258 GLU B O 1
ATOM 7986 N N . ARG B 1 259 ? 176.835 122.671 128.008 1.00 28.69 259 ARG B N 1
ATOM 7987 C CA . ARG B 1 259 ? 176.174 121.867 126.987 1.00 29.96 259 ARG B CA 1
ATOM 7988 C C . ARG B 1 259 ? 176.098 122.609 125.660 1.00 30.80 259 ARG B C 1
ATOM 7989 O O . ARG B 1 259 ? 176.354 122.024 124.603 1.00 35.46 259 ARG B O 1
ATOM 8010 N N . ASN B 1 260 ? 175.755 123.893 125.690 1.00 30.17 260 ASN B N 1
ATOM 8011 C CA . ASN B 1 260 ? 175.593 124.659 124.462 1.00 28.10 260 ASN B CA 1
ATOM 8012 C C . ASN B 1 260 ? 176.903 125.199 123.912 1.00 31.52 260 ASN B C 1
ATOM 8013 O O . ASN B 1 260 ? 176.883 125.872 122.877 1.00 35.67 260 ASN B O 1
ATOM 8024 N N . LEU B 1 261 ? 178.026 124.941 124.572 1.00 33.70 261 LEU B N 1
ATOM 8025 C CA . LEU B 1 261 ? 179.317 125.426 124.106 1.00 34.94 261 LEU B CA 1
ATOM 8026 C C . LEU B 1 261 ? 180.104 124.298 123.445 1.00 34.08 261 LEU B C 1
ATOM 8027 O O . LEU B 1 261 ? 179.651 123.156 123.397 1.00 40.76 261 LEU B O 1
ATOM 8043 N N . MET C 1 1 ? 182.682 168.323 124.108 1.00 27.96 1 MET C N 1
ATOM 8044 C CA . MET C 1 1 ? 181.446 167.581 123.746 1.00 25.44 1 MET C CA 1
ATOM 8045 C C . MET C 1 1 ? 180.249 168.218 124.433 1.00 22.32 1 MET C C 1
ATOM 8046 O O . MET C 1 1 ? 180.362 168.741 125.531 1.00 25.76 1 MET C O 1
ATOM 8062 N N . LEU C 1 2 ? 179.103 168.180 123.770 1.00 19.23 2 LEU C N 1
ATOM 8063 C CA . LEU C 1 2 ? 177.852 168.647 124.341 1.00 18.31 2 LEU C CA 1
ATOM 8064 C C . LEU C 1 2 ? 177.120 167.468 124.963 1.00 15.91 2 LEU C C 1
ATOM 8065 O O . LEU C 1 2 ? 176.920 166.441 124.307 1.00 18.63 2 LEU C O 1
ATOM 8081 N N . LEU C 1 3 ? 176.738 167.615 126.225 1.00 16.69 3 LEU C N 1
ATOM 8082 C CA . LEU C 1 3 ? 175.901 166.645 126.914 1.00 15.43 3 LEU C CA 1
ATOM 8083 C C . LEU C 1 3 ? 174.447 167.085 126.790 1.00 13.37 3 LEU C C 1
ATOM 8084 O O . LEU C 1 3 ? 174.075 168.149 127.283 1.00 16.04 3 LEU C O 1
ATOM 8100 N N . ALA C 1 4 ? 173.634 166.278 126.126 1.00 13.79 4 ALA C N 1
ATOM 8101 C CA . ALA C 1 4 ? 172.228 166.585 125.919 1.00 13.11 4 ALA C CA 1
ATOM 8102 C C . ALA C 1 4 ? 171.379 165.614 126.729 1.00 11.28 4 ALA C C 1
ATOM 8103 O O . ALA C 1 4 ? 171.601 164.402 126.681 1.00 13.54 4 ALA C O 1
ATOM 8110 N N . ILE C 1 5 ? 170.415 166.149 127.470 1.00 11.41 5 ILE C N 1
ATOM 8111 C CA . ILE C 1 5 ? 169.529 165.352 128.310 1.00 12.00 5 ILE C CA 1
ATOM 8112 C C . ILE C 1 5 ? 168.086 165.693 127.958 1.00 12.04 5 ILE C C 1
ATOM 8113 O O . ILE C 1 5 ? 167.690 166.862 127.984 1.00 14.04 5 ILE C O 1
ATOM 8129 N N . ASP C 1 6 ? 167.295 164.671 127.653 1.00 13.08 6 ASP C N 1
ATOM 8130 C CA . ASP C 1 6 ? 165.899 164.838 127.256 1.00 13.29 6 ASP C CA 1
ATOM 8131 C C . ASP C 1 6 ? 165.054 163.931 128.145 1.00 11.27 6 ASP C C 1
ATOM 8132 O O . ASP C 1 6 ? 164.999 162.719 127.919 1.00 13.35 6 ASP C O 1
ATOM 8141 N N . VAL C 1 7 ? 164.416 164.509 129.160 1.00 12.60 7 VAL C N 1
ATOM 8142 C CA . VAL C 1 7 ? 163.618 163.757 130.120 1.00 11.68 7 VAL C CA 1
ATOM 8143 C C . VAL C 1 7 ? 162.165 163.794 129.663 1.00 12.49 7 VAL C C 1
ATOM 8144 O O . VAL C 1 7 ? 161.577 164.870 129.525 1.00 14.88 7 VAL C O 1
ATOM 8157 N N . ARG C 1 8 ? 161.594 162.624 129.425 1.00 13.77 8 ARG C N 1
ATOM 8158 C CA . ARG C 1 8 ? 160.175 162.454 129.146 1.00 13.62 8 ARG C CA 1
ATOM 8159 C C . ARG C 1 8 ? 159.520 161.789 130.354 1.00 11.12 8 ARG C C 1
ATOM 8160 O O . ARG C 1 8 ? 160.185 161.423 131.317 1.00 12.16 8 ARG C O 1
ATOM 8181 N N . ASN C 1 9 ? 158.199 161.618 130.294 1.00 12.64 9 ASN C N 1
ATOM 8182 C CA . ASN C 1 9 ? 157.469 161.106 131.453 1.00 12.50 9 ASN C CA 1
ATOM 8183 C C . ASN C 1 9 ? 157.966 159.725 131.876 1.00 11.37 9 ASN C C 1
ATOM 8184 O O . ASN C 1 9 ? 158.138 159.464 133.069 1.00 13.18 9 ASN C O 1
ATOM 8195 N N . THR C 1 10 ? 158.208 158.833 130.922 1.00 11.66 10 THR C N 1
ATOM 8196 C CA . THR C 1 10 ? 158.576 157.458 131.238 1.00 13.45 10 THR C CA 1
ATOM 8197 C C . THR C 1 10 ? 160.063 157.172 131.058 1.00 10.51 10 THR C C 1
ATOM 8198 O O . THR C 1 10 ? 160.628 156.386 131.821 1.00 10.32 10 THR C O 1
ATOM 8209 N N . HIS C 1 11 ? 160.714 157.784 130.074 1.00 10.65 11 HIS C N 1
ATOM 8210 C CA . HIS C 1 11 ? 162.112 157.505 129.783 1.00 10.72 11 HIS C CA 1
ATOM 8211 C C . HIS C 1 11 ? 162.871 158.795 129.524 1.00 9.29 11 HIS C C 1
ATOM 8212 O O . HIS C 1 11 ? 162.312 159.797 129.081 1.00 11.41 11 HIS C O 1
ATOM 8226 N N . THR C 1 12 ? 164.159 158.740 129.816 1.00 9.05 12 THR C N 1
ATOM 8227 C CA . THR C 1 12 ? 165.099 159.819 129.593 1.00 9.58 12 THR C CA 1
ATOM 8228 C C . THR C 1 12 ? 166.145 159.344 128.599 1.00 8.92 12 THR C C 1
ATOM 8229 O O . THR C 1 12 ? 166.649 158.224 128.699 1.00 9.10 12 THR C O 1
ATOM 8240 N N . VAL C 1 13 ? 166.462 160.195 127.634 1.00 8.38 13 VAL C N 1
ATOM 8241 C CA . VAL C 1 13 ? 167.509 159.928 126.657 1.00 9.21 13 VAL C CA 1
ATOM 8242 C C . VAL C 1 13 ? 168.679 160.853 126.951 1.00 8.47 13 VAL C C 1
ATOM 8243 O O . VAL C 1 13 ? 168.504 162.071 127.069 1.00 10.81 13 VAL C O 1
ATOM 8256 N N . VAL C 1 14 ? 169.868 160.274 127.058 1.00 10.24 14 VAL C N 1
ATOM 8257 C CA . VAL C 1 14 ? 171.097 161.022 127.278 1.00 10.64 14 VAL C CA 1
ATOM 8258 C C . VAL C 1 14 ? 171.974 160.836 126.052 1.00 10.80 14 VAL C C 1
ATOM 8259 O O . VAL C 1 14 ? 172.031 159.743 125.485 1.00 12.83 14 VAL C O 1
ATOM 8272 N N . GLY C 1 15 ? 172.625 161.902 125.621 1.00 11.98 15 GLY C N 1
ATOM 8273 C CA . GLY C 1 15 ? 173.446 161.841 124.425 1.00 11.91 15 GLY C CA 1
ATOM 8274 C C . GLY C 1 15 ? 174.675 162.711 124.536 1.00 12.06 15 GLY C C 1
ATOM 8275 O O . GLY C 1 15 ? 174.679 163.729 125.232 1.00 13.58 15 GLY C O 1
ATOM 8279 N N . LEU C 1 16 ? 175.726 162.303 123.836 1.00 15.74 16 LEU C N 1
ATOM 8280 C CA . LEU C 1 16 ? 176.939 163.095 123.687 1.00 16.46 16 LEU C CA 1
ATOM 8281 C C . LEU C 1 16 ? 177.113 163.416 122.216 1.00 17.46 16 LEU C C 1
ATOM 8282 O O . LEU C 1 16 ? 177.172 162.498 121.381 1.00 19.42 16 LEU C O 1
ATOM 8298 N N . LEU C 1 17 ? 177.191 164.712 121.918 1.00 18.19 17 LEU C N 1
ATOM 8299 C CA . LEU C 1 17 ? 177.347 165.227 120.567 1.00 20.85 17 LEU C CA 1
ATOM 8300 C C . LEU C 1 17 ? 178.690 165.922 120.432 1.00 20.89 17 LEU C C 1
ATOM 8301 O O . LEU C 1 17 ? 179.103 166.665 121.324 1.00 25.14 17 LEU C O 1
ATOM 8317 N N . SER C 1 18 ? 179.361 165.680 119.316 1.00 25.08 18 SER C N 1
ATOM 8318 C CA . SER C 1 18 ? 180.611 166.343 118.983 1.00 27.31 18 SER C CA 1
ATOM 8319 C C . SER C 1 18 ? 180.451 167.099 117.672 1.00 29.26 18 SER C C 1
ATOM 8320 O O . SER C 1 18 ? 179.715 166.672 116.780 1.00 33.95 18 SER C O 1
ATOM 8328 N N . GLY C 1 19 ? 181.158 168.216 117.557 1.00 32.97 19 GLY C N 1
ATOM 8329 C CA . GLY C 1 19 ? 181.060 169.084 116.403 1.00 36.30 19 GLY C CA 1
ATOM 8330 C C . GLY C 1 19 ? 180.078 170.219 116.626 1.00 40.42 19 GLY C C 1
ATOM 8331 O O . GLY C 1 19 ? 179.337 170.268 117.609 1.00 43.04 19 GLY C O 1
ATOM 8335 N N . MET C 1 20 ? 180.078 171.152 115.681 1.00 44.33 20 MET C N 1
ATOM 8336 C CA . MET C 1 20 ? 179.269 172.355 115.788 1.00 44.57 20 MET C CA 1
ATOM 8337 C C . MET C 1 20 ? 178.535 172.597 114.480 1.00 44.03 20 MET C C 1
ATOM 8338 O O . MET C 1 20 ? 179.022 172.248 113.402 1.00 46.48 20 MET C O 1
ATOM 8352 N N . LYS C 1 21 ? 177.355 173.195 114.590 1.00 43.31 21 LYS C N 1
ATOM 8353 C CA . LYS C 1 21 ? 176.566 173.635 113.427 1.00 44.60 21 LYS C CA 1
ATOM 8354 C C . LYS C 1 21 ? 176.193 172.382 112.624 1.00 43.08 21 LYS C C 1
ATOM 8355 O O . LYS C 1 21 ? 175.767 171.381 113.217 1.00 42.29 21 LYS C O 1
ATOM 8374 N N . GLU C 1 22 ? 176.335 172.390 111.296 1.00 45.88 22 GLU C N 1
ATOM 8375 C CA . GLU C 1 22 ? 175.952 171.239 110.490 1.00 47.62 22 GLU C CA 1
ATOM 8376 C C . GLU C 1 22 ? 176.867 170.041 110.696 1.00 45.83 22 GLU C C 1
ATOM 8377 O O . GLU C 1 22 ? 176.531 168.948 110.234 1.00 46.73 22 GLU C O 1
ATOM 8389 N N . HIS C 1 23 ? 178.008 170.214 111.357 1.00 45.90 23 HIS C N 1
ATOM 8390 C CA . HIS C 1 23 ? 178.914 169.104 111.611 1.00 44.66 23 HIS C CA 1
ATOM 8391 C C . HIS C 1 23 ? 178.614 168.372 112.913 1.00 41.86 23 HIS C C 1
ATOM 8392 O O . HIS C 1 23 ? 179.207 167.319 113.159 1.00 41.07 23 HIS C O 1
ATOM 8406 N N . ALA C 1 24 ? 177.712 168.890 113.741 1.00 41.32 24 ALA C N 1
ATOM 8407 C CA . ALA C 1 24 ? 177.389 168.231 114.997 1.00 34.60 24 ALA C CA 1
ATOM 8408 C C . ALA C 1 24 ? 176.712 166.892 114.742 1.00 33.58 24 ALA C C 1
ATOM 8409 O O . ALA C 1 24 ? 175.842 166.771 113.876 1.00 37.91 24 ALA C O 1
ATOM 8416 N N . LYS C 1 25 ? 177.114 165.879 115.503 1.00 32.09 25 LYS C N 1
ATOM 8417 C CA . LYS C 1 25 ? 176.489 164.572 115.387 1.00 30.31 25 LYS C CA 1
ATOM 8418 C C . LYS C 1 25 ? 176.542 163.861 116.729 1.00 24.74 25 LYS C C 1
ATOM 8419 O O . LYS C 1 25 ? 177.365 164.174 117.589 1.00 24.66 25 LYS C O 1
ATOM 8438 N N . VAL C 1 26 ? 175.645 162.891 116.887 1.00 22.88 26 VAL C N 1
ATOM 8439 C CA . VAL C 1 26 ? 175.509 162.145 118.132 1.00 19.20 26 VAL C CA 1
ATOM 8440 C C . VAL C 1 26 ? 176.559 161.041 118.127 1.00 20.11 26 VAL C C 1
ATOM 8441 O O . VAL C 1 26 ? 176.478 160.094 117.344 1.00 26.76 26 VAL C O 1
ATOM 8454 N N . VAL C 1 27 ? 177.543 161.158 119.008 1.00 21.29 27 VAL C N 1
ATOM 8455 C CA . VAL C 1 27 ? 178.570 160.132 119.111 1.00 21.25 27 VAL C CA 1
ATOM 8456 C C . VAL C 1 27 ? 178.201 159.060 120.128 1.00 22.48 27 VAL C C 1
ATOM 8457 O O . VAL C 1 27 ? 178.599 157.903 119.967 1.00 23.19 27 VAL C O 1
ATOM 8470 N N . GLN C 1 28 ? 177.456 159.407 121.175 1.00 22.29 28 GLN C N 1
ATOM 8471 C CA . GLN C 1 28 ? 177.046 158.400 122.149 1.00 17.52 28 GLN C CA 1
ATOM 8472 C C . GLN C 1 28 ? 175.598 158.646 122.541 1.00 16.15 28 GLN C C 1
ATOM 8473 O O . GLN C 1 28 ? 175.132 159.785 122.529 1.00 17.32 28 GLN C O 1
ATOM 8487 N N . GLN C 1 29 ? 174.900 157.578 122.925 1.00 15.91 29 GLN C N 1
ATOM 8488 C CA . GLN C 1 29 ? 173.518 157.705 123.364 1.00 13.78 29 GLN C CA 1
ATOM 8489 C C . GLN C 1 29 ? 173.164 156.581 124.327 1.00 12.98 29 GLN C C 1
ATOM 8490 O O . GLN C 1 29 ? 173.634 155.453 124.183 1.00 15.85 29 GLN C O 1
ATOM 8504 N N . TRP C 1 30 ? 172.323 156.909 125.303 1.00 11.53 30 TRP C N 1
ATOM 8505 C CA . TRP C 1 30 ? 171.779 155.957 126.257 1.00 9.99 30 TRP C CA 1
ATOM 8506 C C . TRP C 1 30 ? 170.314 156.281 126.501 1.00 10.54 30 TRP C C 1
ATOM 8507 O O . TRP C 1 30 ? 169.870 157.416 126.313 1.00 12.64 30 TRP C O 1
ATOM 8528 N N . ARG C 1 31 ? 169.574 155.267 126.943 1.00 10.34 31 ARG C N 1
ATOM 8529 C CA . ARG C 1 31 ? 168.173 155.408 127.307 1.00 9.23 31 ARG C CA 1
ATOM 8530 C C . ARG C 1 31 ? 167.961 154.781 128.676 1.00 9.78 31 ARG C C 1
ATOM 8531 O O . ARG C 1 31 ? 168.300 153.614 128.883 1.00 12.95 31 ARG C O 1
ATOM 8552 N N . ILE C 1 32 ? 167.401 155.552 129.605 1.00 8.97 32 ILE C N 1
ATOM 8553 C CA . ILE C 1 32 ? 167.150 155.101 130.967 1.00 10.29 32 ILE C CA 1
ATOM 8554 C C . ILE C 1 32 ? 165.708 155.440 131.326 1.00 10.30 32 ILE C C 1
ATOM 8555 O O . ILE C 1 32 ? 165.016 156.143 130.596 1.00 9.71 32 ILE C O 1
ATOM 8571 N N . ARG C 1 33 ? 165.256 154.921 132.463 1.00 12.24 33 ARG C N 1
ATOM 8572 C CA . ARG C 1 33 ? 163.940 155.269 132.980 1.00 12.13 33 ARG C CA 1
ATOM 8573 C C . ARG C 1 33 ? 163.956 156.666 133.585 1.00 11.33 33 ARG C C 1
ATOM 8574 O O . ARG C 1 33 ? 164.946 157.100 134.173 1.00 14.09 33 ARG C O 1
ATOM 8595 N N . THR C 1 34 ? 162.841 157.368 133.428 1.00 11.09 34 THR C N 1
ATOM 8596 C CA . THR C 1 34 ? 162.598 158.604 134.154 1.00 11.35 34 THR C CA 1
ATOM 8597 C C . THR C 1 34 ? 161.962 158.246 135.491 1.00 12.23 34 THR C C 1
ATOM 8598 O O . THR C 1 34 ? 160.928 157.575 135.533 1.00 15.98 34 THR C O 1
ATOM 8609 N N . GLU C 1 35 ? 162.592 158.672 136.571 1.00 15.03 35 GLU C N 1
ATOM 8610 C CA . GLU C 1 35 ? 162.061 158.529 137.919 1.00 16.68 35 GLU C CA 1
ATOM 8611 C C . GLU C 1 35 ? 161.742 159.934 138.413 1.00 15.12 35 GLU C C 1
ATOM 8612 O O . GLU C 1 35 ? 162.646 160.753 138.599 1.00 18.13 35 GLU C O 1
ATOM 8624 N N . SER C 1 36 ? 160.456 160.218 138.600 1.00 17.33 36 SER C N 1
ATOM 8625 C CA . SER C 1 36 ? 160.040 161.595 138.831 1.00 18.80 36 SER C CA 1
ATOM 8626 C C . SER C 1 36 ? 160.601 162.151 140.136 1.00 19.17 36 SER C C 1
ATOM 8627 O O . SER C 1 36 ? 160.807 163.361 140.250 1.00 19.85 36 SER C O 1
ATOM 8635 N N . GLU C 1 37 ? 160.868 161.292 141.117 1.00 17.86 37 GLU C N 1
ATOM 8636 C CA . GLU C 1 37 ? 161.335 161.728 142.425 1.00 19.28 37 GLU C CA 1
ATOM 8637 C C . GLU C 1 37 ? 162.849 161.643 142.578 1.00 17.09 37 GLU C C 1
ATOM 8638 O O . GLU C 1 37 ? 163.350 161.841 143.684 1.00 18.79 37 GLU C O 1
ATOM 8650 N N . VAL C 1 38 ? 163.584 161.343 141.502 1.00 16.32 38 VAL C N 1
ATOM 8651 C CA . VAL C 1 38 ? 165.036 161.220 141.593 1.00 16.05 38 VAL C CA 1
ATOM 8652 C C . VAL C 1 38 ? 165.629 162.498 142.178 1.00 13.49 38 VAL C C 1
ATOM 8653 O O . VAL C 1 38 ? 165.157 163.604 141.900 1.00 16.44 38 VAL C O 1
ATOM 8666 N N . THR C 1 39 ? 166.650 162.347 143.017 1.00 12.42 39 THR C N 1
ATOM 8667 C CA . THR C 1 39 ? 167.359 163.485 143.586 1.00 13.05 39 THR C CA 1
ATOM 8668 C C . THR C 1 39 ? 168.573 163.833 142.723 1.00 11.70 39 THR C C 1
ATOM 8669 O O . THR C 1 39 ? 169.007 163.058 141.874 1.00 12.78 39 THR C O 1
ATOM 8680 N N . ALA C 1 40 ? 169.141 165.013 142.970 1.00 11.82 40 ALA C N 1
ATOM 8681 C CA . ALA C 1 40 ? 170.293 165.458 142.191 1.00 12.66 40 ALA C CA 1
ATOM 8682 C C . ALA C 1 40 ? 171.470 164.496 142.331 1.00 12.10 40 ALA C C 1
ATOM 8683 O O . ALA C 1 40 ? 172.137 164.176 141.342 1.00 13.89 40 ALA C O 1
ATOM 8690 N N . ASP C 1 41 ? 171.735 164.022 143.549 1.00 11.91 41 ASP C N 1
ATOM 8691 C CA . ASP C 1 41 ? 172.898 163.168 143.781 1.00 11.91 41 ASP C CA 1
ATOM 8692 C C . ASP C 1 41 ? 172.768 161.821 143.061 1.00 10.27 41 ASP C C 1
ATOM 8693 O O . ASP C 1 41 ? 173.730 161.342 142.446 1.00 12.68 41 ASP C O 1
ATOM 8702 N N . GLU C 1 42 ? 171.587 161.200 143.122 1.00 10.67 42 GLU C N 1
ATOM 8703 C CA . GLU C 1 42 ? 171.374 159.935 142.419 1.00 13.16 42 GLU C CA 1
ATOM 8704 C C . GLU C 1 42 ? 171.536 160.104 140.915 1.00 10.84 42 GLU C C 1
ATOM 8705 O O . GLU C 1 42 ? 172.172 159.276 140.246 1.00 11.75 42 GLU C O 1
ATOM 8717 N N . LEU C 1 43 ? 170.958 161.175 140.366 1.00 11.63 43 LEU C N 1
ATOM 8718 C CA . LEU C 1 43 ? 171.072 161.432 138.937 1.00 12.05 43 LEU C CA 1
ATOM 8719 C C . LEU C 1 43 ? 172.518 161.694 138.543 1.00 10.43 43 LEU C C 1
ATOM 8720 O O . LEU C 1 43 ? 172.950 161.295 137.459 1.00 13.13 43 LEU C O 1
ATOM 8736 N N . ALA C 1 44 ? 173.286 162.355 139.411 1.00 11.36 44 ALA C N 1
ATOM 8737 C CA . ALA C 1 44 ? 174.712 162.520 139.150 1.00 11.36 44 ALA C CA 1
ATOM 8738 C C . ALA C 1 44 ? 175.401 161.163 139.053 1.00 11.96 44 ALA C C 1
ATOM 8739 O O . ALA C 1 44 ? 176.201 160.927 138.142 1.00 14.23 44 ALA C O 1
ATOM 8746 N N . LEU C 1 45 ? 175.093 160.253 139.983 1.00 10.98 45 LEU C N 1
ATOM 8747 C CA . LEU C 1 45 ? 175.671 158.913 139.901 1.00 12.36 45 LEU C CA 1
ATOM 8748 C C . LEU C 1 45 ? 175.369 158.273 138.548 1.00 12.03 45 LEU C C 1
ATOM 8749 O O . LEU C 1 45 ? 176.265 157.743 137.877 1.00 13.67 45 LEU C O 1
ATOM 8765 N N . THR C 1 46 ? 174.106 158.337 138.122 1.00 12.01 46 THR C N 1
ATOM 8766 C CA . THR C 1 46 ? 173.715 157.679 136.876 1.00 11.09 46 THR C CA 1
ATOM 8767 C C . THR C 1 46 ? 174.409 158.304 135.668 1.00 11.12 46 THR C C 1
ATOM 8768 O O . THR C 1 46 ? 174.964 157.592 134.824 1.00 13.18 46 THR C O 1
ATOM 8779 N N . ILE C 1 47 ? 174.385 159.636 135.568 1.00 11.88 47 ILE C N 1
ATOM 8780 C CA . ILE C 1 47 ? 174.968 160.313 134.411 1.00 12.33 47 ILE C CA 1
ATOM 8781 C C . ILE C 1 47 ? 176.465 160.052 134.339 1.00 12.58 47 ILE C C 1
ATOM 8782 O O . ILE C 1 47 ? 177.018 159.809 133.258 1.00 13.27 47 ILE C O 1
ATOM 8798 N N . ASP C 1 48 ? 177.152 160.137 135.479 1.00 13.78 48 ASP C N 1
ATOM 8799 C CA . ASP C 1 48 ? 178.586 159.893 135.496 1.00 15.94 48 ASP C CA 1
ATOM 8800 C C . ASP C 1 48 ? 178.901 158.465 135.072 1.00 15.66 48 ASP C C 1
ATOM 8801 O O . ASP C 1 48 ? 179.820 158.238 134.277 1.00 18.12 48 ASP C O 1
ATOM 8810 N N . GLY C 1 49 ? 178.133 157.491 135.573 1.00 15.43 49 GLY C N 1
ATOM 8811 C CA . GLY C 1 49 ? 178.322 156.118 135.136 1.00 13.23 49 GLY C CA 1
ATOM 8812 C C . GLY C 1 49 ? 178.135 155.955 133.639 1.00 14.05 49 GLY C C 1
ATOM 8813 O O . GLY C 1 49 ? 178.907 155.255 132.980 1.00 17.15 49 GLY C O 1
ATOM 8817 N N . LEU C 1 50 ? 177.116 156.608 133.079 1.00 13.94 50 LEU C N 1
ATOM 8818 C CA . LEU C 1 50 ? 176.880 156.504 131.642 1.00 12.27 50 LEU C CA 1
ATOM 8819 C C . LEU C 1 50 ? 178.049 157.072 130.854 1.00 13.75 50 LEU C C 1
ATOM 8820 O O . LEU C 1 50 ? 178.593 156.406 129.970 1.00 15.84 50 LEU C O 1
ATOM 8836 N N . ILE C 1 51 ? 178.456 158.304 131.164 1.00 15.71 51 ILE C N 1
ATOM 8837 C CA . ILE C 1 51 ? 179.382 159.000 130.272 1.00 17.74 51 ILE C CA 1
ATOM 8838 C C . ILE C 1 51 ? 180.841 158.651 130.535 1.00 19.78 51 ILE C C 1
ATOM 8839 O O . ILE C 1 51 ? 181.687 158.924 129.672 1.00 23.15 51 ILE C O 1
ATOM 8855 N N . GLY C 1 52 ? 181.164 158.047 131.678 1.00 21.59 52 GLY C N 1
ATOM 8856 C CA . GLY C 1 52 ? 182.523 157.575 131.898 1.00 23.52 52 GLY C CA 1
ATOM 8857 C C . GLY C 1 52 ? 183.547 158.689 131.782 1.00 27.88 52 GLY C C 1
ATOM 8858 O O . GLY C 1 52 ? 183.370 159.787 132.317 1.00 30.35 52 GLY C O 1
ATOM 8862 N N . GLU C 1 53 ? 184.624 158.414 131.047 1.00 30.81 53 GLU C N 1
ATOM 8863 C CA . GLU C 1 53 ? 185.749 159.337 130.949 1.00 34.56 53 GLU C CA 1
ATOM 8864 C C . GLU C 1 53 ? 185.407 160.627 130.218 1.00 35.71 53 GLU C C 1
ATOM 8865 O O . GLU C 1 53 ? 186.169 161.592 130.320 1.00 37.86 53 GLU C O 1
ATOM 8877 N N . ASP C 1 54 ? 184.289 160.672 129.491 1.00 33.93 54 ASP C N 1
ATOM 8878 C CA . ASP C 1 54 ? 183.889 161.881 128.784 1.00 32.32 54 ASP C CA 1
ATOM 8879 C C . ASP C 1 54 ? 183.413 162.986 129.718 1.00 30.44 54 ASP C C 1
ATOM 8880 O O . ASP C 1 54 ? 183.189 164.104 129.248 1.00 31.96 54 ASP C O 1
ATOM 8889 N N . SER C 1 55 ? 183.236 162.703 131.013 1.00 30.25 55 SER C N 1
ATOM 8890 C CA . SER C 1 55 ? 182.872 163.755 131.961 1.00 29.20 55 SER C CA 1
ATOM 8891 C C . SER C 1 55 ? 183.845 164.922 131.890 1.00 33.61 55 SER C C 1
ATOM 8892 O O . SER C 1 55 ? 183.438 166.087 131.950 1.00 34.80 55 SER C O 1
ATOM 8900 N N . GLU C 1 56 ? 185.140 164.626 131.772 1.00 36.80 56 GLU C N 1
ATOM 8901 C CA . GLU C 1 56 ? 186.153 165.672 131.741 1.00 37.13 56 GLU C CA 1
ATOM 8902 C C . GLU C 1 56 ? 186.192 166.410 130.412 1.00 37.13 56 GLU C C 1
ATOM 8903 O O . GLU C 1 56 ? 186.753 167.506 130.347 1.00 38.88 56 GLU C O 1
ATOM 8915 N N . ARG C 1 57 ? 185.608 165.847 129.359 1.00 34.52 57 ARG C N 1
ATOM 8916 C CA . ARG C 1 57 ? 185.677 166.428 128.028 1.00 32.64 57 ARG C CA 1
ATOM 8917 C C . ARG C 1 57 ? 184.444 167.254 127.665 1.00 31.08 57 ARG C C 1
ATOM 8918 O O . ARG C 1 57 ? 184.346 167.719 126.529 1.00 32.75 57 ARG C O 1
ATOM 8939 N N . LEU C 1 58 ? 183.514 167.456 128.595 1.00 27.77 58 LEU C N 1
ATOM 8940 C CA . LEU C 1 58 ? 182.298 168.202 128.288 1.00 25.33 58 LEU C CA 1
ATOM 8941 C C . LEU C 1 58 ? 182.590 169.688 128.137 1.00 24.17 58 LEU C C 1
ATOM 8942 O O . LEU C 1 58 ? 183.274 170.285 128.970 1.00 26.32 58 LEU C O 1
ATOM 8958 N N . THR C 1 59 ? 182.056 170.288 127.076 1.00 25.69 59 THR C N 1
ATOM 8959 C CA . THR C 1 59 ? 182.133 171.726 126.870 1.00 24.55 59 THR C CA 1
ATOM 8960 C C . THR C 1 59 ? 180.793 172.431 127.040 1.00 22.73 59 THR C C 1
ATOM 8961 O O . THR C 1 59 ? 180.749 173.661 126.958 1.00 25.30 59 THR C O 1
ATOM 8972 N N . GLY C 1 60 ? 179.716 171.700 127.283 1.00 21.35 60 GLY C N 1
ATOM 8973 C CA . GLY C 1 60 ? 178.425 172.321 127.500 1.00 19.86 60 GLY C CA 1
ATOM 8974 C C . GLY C 1 60 ? 177.380 171.269 127.802 1.00 19.04 60 GLY C C 1
ATOM 8975 O O . GLY C 1 60 ? 177.584 170.074 127.570 1.00 23.07 60 GLY C O 1
ATOM 8979 N N . THR C 1 61 ? 176.255 171.739 128.328 1.00 18.04 61 THR C N 1
ATOM 8980 C CA . THR C 1 61 ? 175.109 170.883 128.596 1.00 17.88 61 THR C CA 1
ATOM 8981 C C . THR C 1 61 ? 173.847 171.571 128.104 1.00 18.88 61 THR C C 1
ATOM 8982 O O . THR C 1 61 ? 173.708 172.790 128.215 1.00 20.13 61 THR C O 1
ATOM 8993 N N . ALA C 1 62 ? 172.935 170.783 127.550 1.00 19.93 62 ALA C N 1
ATOM 8994 C CA . ALA C 1 62 ? 171.616 171.258 127.159 1.00 15.79 62 ALA C CA 1
ATOM 8995 C C . ALA C 1 62 ? 170.600 170.236 127.635 1.00 15.47 62 ALA C C 1
ATOM 8996 O O . ALA C 1 62 ? 170.774 169.041 127.395 1.00 18.51 62 ALA C O 1
ATOM 9003 N N . ALA C 1 63 ? 169.556 170.692 128.313 1.00 15.88 63 ALA C N 1
ATOM 9004 C CA . ALA C 1 63 ? 168.597 169.770 128.895 1.00 15.46 63 ALA C CA 1
ATOM 9005 C C . ALA C 1 63 ? 167.179 170.292 128.734 1.00 14.60 63 ALA C C 1
ATOM 9006 O O . ALA C 1 63 ? 166.938 171.500 128.700 1.00 18.46 63 ALA C O 1
ATOM 9013 N N . LEU C 1 64 ? 166.247 169.353 128.639 1.00 14.31 64 LEU C N 1
ATOM 9014 C CA . LEU C 1 64 ? 164.823 169.644 128.700 1.00 13.50 64 LEU C CA 1
ATOM 9015 C C . LEU C 1 64 ? 164.144 168.538 129.489 1.00 13.57 64 LEU C C 1
ATOM 9016 O O . LEU C 1 64 ? 164.633 167.409 129.539 1.00 14.39 64 LEU C O 1
ATOM 9032 N N . SER C 1 65 ? 163.001 168.866 130.084 1.00 14.97 65 SER C N 1
ATOM 9033 C CA . SER C 1 65 ? 162.223 167.880 130.816 1.00 13.46 65 SER C CA 1
ATOM 9034 C C . SER C 1 65 ? 160.743 168.196 130.694 1.00 13.83 65 SER C C 1
ATOM 9035 O O . SER C 1 65 ? 160.328 169.345 130.852 1.00 18.89 65 SER C O 1
ATOM 9043 N N . THR C 1 66 ? 159.952 167.163 130.428 1.00 15.87 66 THR C N 1
ATOM 9044 C CA . THR C 1 66 ? 158.507 167.245 130.572 1.00 14.17 66 THR C CA 1
ATOM 9045 C C . THR C 1 66 ? 158.062 167.053 132.017 1.00 15.30 66 THR C C 1
ATOM 9046 O O . THR C 1 66 ? 156.864 167.133 132.291 1.00 18.90 66 THR C O 1
ATOM 9057 N N . VAL C 1 67 ? 158.996 166.806 132.932 1.00 15.92 67 VAL C N 1
ATOM 9058 C CA . VAL C 1 67 ? 158.719 166.626 134.355 1.00 15.97 67 VAL C CA 1
ATOM 9059 C C . VAL C 1 67 ? 159.398 167.753 135.133 1.00 17.36 67 VAL C C 1
ATOM 9060 O O . VAL C 1 67 ? 160.624 167.722 135.301 1.00 18.35 67 VAL C O 1
ATOM 9073 N N . PRO C 1 68 ? 158.660 168.760 135.624 1.00 21.01 68 PRO C N 1
ATOM 9074 C CA . PRO C 1 68 ? 159.326 169.925 136.248 1.00 21.34 68 PRO C CA 1
ATOM 9075 C C . PRO C 1 68 ? 160.252 169.593 137.412 1.00 19.07 68 PRO C C 1
ATOM 9076 O O . PRO C 1 68 ? 161.310 170.225 137.559 1.00 20.10 68 PRO C O 1
ATOM 9087 N N . SER C 1 69 ? 159.881 168.631 138.258 1.00 19.70 69 SER C N 1
ATOM 9088 C CA . SER C 1 69 ? 160.732 168.286 139.392 1.00 19.14 69 SER C CA 1
ATOM 9089 C C . SER C 1 69 ? 162.095 167.795 138.924 1.00 18.25 69 SER C C 1
ATOM 9090 O O . SER C 1 69 ? 163.135 168.179 139.480 1.00 19.00 69 SER C O 1
ATOM 9098 N N . VAL C 1 70 ? 162.109 166.960 137.885 1.00 16.51 70 VAL C N 1
ATOM 9099 C CA . VAL C 1 70 ? 163.373 166.450 137.376 1.00 15.39 70 VAL C CA 1
ATOM 9100 C C . VAL C 1 70 ? 164.215 167.583 136.814 1.00 15.16 70 VAL C C 1
ATOM 9101 O O . VAL C 1 70 ? 165.439 167.565 136.927 1.00 17.46 70 VAL C O 1
ATOM 9114 N N . LEU C 1 71 ? 163.581 168.584 136.197 1.00 15.76 71 LEU C N 1
ATOM 9115 C CA . LEU C 1 71 ? 164.341 169.726 135.689 1.00 16.58 71 LEU C CA 1
ATOM 9116 C C . LEU C 1 71 ? 164.995 170.502 136.827 1.00 16.92 71 LEU C C 1
ATOM 9117 O O . LEU C 1 71 ? 166.161 170.905 136.722 1.00 17.97 71 LEU C O 1
ATOM 9133 N N . HIS C 1 72 ? 164.261 170.722 137.919 1.00 18.26 72 HIS C N 1
ATOM 9134 C CA . HIS C 1 72 ? 164.864 171.332 139.103 1.00 19.13 72 HIS C CA 1
ATOM 9135 C C . HIS C 1 72 ? 166.100 170.548 139.551 1.00 17.61 72 HIS C C 1
ATOM 9136 O O . HIS C 1 72 ? 167.184 171.119 139.762 1.00 20.21 72 HIS C O 1
ATOM 9150 N N . GLU C 1 73 ? 165.955 169.226 139.690 1.00 16.80 73 GLU C N 1
ATOM 9151 C CA . GLU C 1 73 ? 167.081 168.409 140.146 1.00 15.23 73 GLU C CA 1
ATOM 9152 C C . GLU C 1 73 ? 168.234 168.406 139.144 1.00 15.48 73 GLU C C 1
ATOM 9153 O O . GLU C 1 73 ? 169.395 168.355 139.547 1.00 16.74 73 GLU C O 1
ATOM 9165 N N . VAL C 1 74 ? 167.943 168.469 137.847 1.00 14.60 74 VAL C N 1
ATOM 9166 C CA . VAL C 1 74 ? 169.004 168.536 136.848 1.00 15.94 74 VAL C CA 1
ATOM 9167 C C . VAL C 1 74 ? 169.784 169.839 136.981 1.00 14.94 74 VAL C C 1
ATOM 9168 O O . VAL C 1 74 ? 171.013 169.853 136.879 1.00 15.58 74 VAL C O 1
ATOM 9181 N N . ARG C 1 75 ? 169.086 170.953 137.192 1.00 17.59 75 ARG C N 1
ATOM 9182 C CA . ARG C 1 75 ? 169.776 172.223 137.402 1.00 18.79 75 ARG C CA 1
ATOM 9183 C C . ARG C 1 75 ? 170.728 172.126 138.587 1.00 15.85 75 ARG C C 1
ATOM 9184 O O . ARG C 1 75 ? 171.907 172.497 138.495 1.00 18.95 75 ARG C O 1
ATOM 9205 N N . ILE C 1 76 ? 170.231 171.600 139.707 1.00 16.45 76 ILE C N 1
ATOM 9206 C CA . ILE C 1 76 ? 171.088 171.435 140.880 1.00 17.14 76 ILE C CA 1
ATOM 9207 C C . ILE C 1 76 ? 172.279 170.536 140.553 1.00 15.06 76 ILE C C 1
ATOM 9208 O O . ILE C 1 76 ? 173.422 170.833 140.925 1.00 16.93 76 ILE C O 1
ATOM 9224 N N . MET C 1 77 ? 172.029 169.424 139.857 1.00 15.58 77 MET C N 1
ATOM 9225 C CA . MET C 1 77 ? 173.087 168.473 139.526 1.00 14.80 77 MET C CA 1
ATOM 9226 C C . MET C 1 77 ? 174.175 169.129 138.689 1.00 15.83 77 MET C C 1
ATOM 9227 O O . MET C 1 77 ? 175.367 168.964 138.958 1.00 17.03 77 MET C O 1
ATOM 9241 N N . LEU C 1 78 ? 173.784 169.865 137.654 1.00 16.69 78 LEU C N 1
ATOM 9242 C CA . LEU C 1 78 ? 174.777 170.469 136.776 1.00 17.30 78 LEU C CA 1
ATOM 9243 C C . LEU C 1 78 ? 175.574 171.540 137.505 1.00 16.84 78 LEU C C 1
ATOM 9244 O O . LEU C 1 78 ? 176.795 171.618 137.348 1.00 18.94 78 LEU C O 1
ATOM 9260 N N . ASP C 1 79 ? 174.913 172.348 138.336 1.00 18.10 79 ASP C N 1
ATOM 9261 C CA . ASP C 1 79 ? 175.649 173.368 139.074 1.00 19.04 79 ASP C CA 1
ATOM 9262 C C . ASP C 1 79 ? 176.632 172.745 140.063 1.00 20.23 79 ASP C C 1
ATOM 9263 O O . ASP C 1 79 ? 177.737 173.263 140.249 1.00 22.77 79 ASP C O 1
ATOM 9272 N N . GLN C 1 80 ? 176.266 171.624 140.692 1.00 18.12 80 GLN C N 1
ATOM 9273 C CA . GLN C 1 80 ? 177.145 1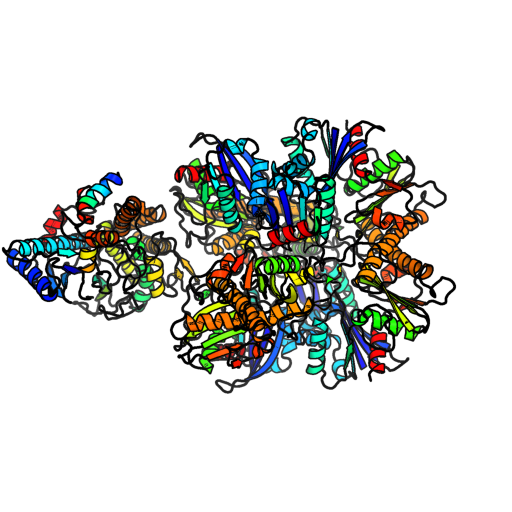71.042 141.702 1.00 16.46 80 GLN C CA 1
ATOM 9274 C C . GLN C 1 80 ? 178.267 170.212 141.084 1.00 18.01 80 GLN C C 1
ATOM 9275 O O . GLN C 1 80 ? 179.431 170.356 141.465 1.00 21.13 80 GLN C O 1
ATOM 9289 N N . TYR C 1 81 ? 177.940 169.319 140.153 1.00 17.75 81 TYR C N 1
ATOM 9290 C CA . TYR C 1 81 ? 178.877 168.300 139.703 1.00 15.54 81 TYR C CA 1
ATOM 9291 C C . TYR C 1 81 ? 179.624 168.672 138.430 1.00 17.83 81 TYR C C 1
ATOM 9292 O O . TYR C 1 81 ? 180.681 168.097 138.168 1.00 17.90 81 TYR C O 1
ATOM 9310 N N . TRP C 1 82 ? 179.105 169.596 137.629 1.00 18.77 82 TRP C N 1
ATOM 9311 C CA . TRP C 1 82 ? 179.813 170.112 136.456 1.00 18.88 82 TRP C CA 1
ATOM 9312 C C . TRP C 1 82 ? 179.766 171.635 136.475 1.00 19.37 82 TRP C C 1
ATOM 9313 O O . TRP C 1 82 ? 179.215 172.268 135.572 1.00 20.62 82 TRP C O 1
ATOM 9334 N N . PRO C 1 83 ? 180.363 172.262 137.496 1.00 22.59 83 PRO C N 1
ATOM 9335 C CA . PRO C 1 83 ? 180.191 173.714 137.669 1.00 21.89 83 PRO C CA 1
ATOM 9336 C C . PRO C 1 83 ? 180.922 174.550 136.640 1.00 23.47 83 PRO C C 1
ATOM 9337 O O . PRO C 1 83 ? 180.589 175.727 136.475 1.00 27.32 83 PRO C O 1
ATOM 9348 N N . SER C 1 84 ? 181.902 173.986 135.949 1.00 24.77 84 SER C N 1
ATOM 9349 C CA . SER C 1 84 ? 182.738 174.714 135.008 1.00 26.68 84 SER C CA 1
ATOM 9350 C C . SER C 1 84 ? 182.233 174.602 133.575 1.00 28.53 84 SER C C 1
ATOM 9351 O O . SER C 1 84 ? 182.899 175.092 132.660 1.00 31.62 84 SER C O 1
ATOM 9359 N N . VAL C 1 85 ? 181.085 173.975 133.360 1.00 26.69 85 VAL C N 1
ATOM 9360 C CA . VAL C 1 85 ? 180.536 173.749 132.027 1.00 25.41 85 VAL C CA 1
ATOM 9361 C C . VAL C 1 85 ? 179.294 174.624 131.869 1.00 23.08 85 VAL C C 1
ATOM 9362 O O . VAL C 1 85 ? 178.436 174.630 132.761 1.00 25.10 85 VAL C O 1
ATOM 9375 N N . PRO C 1 86 ? 179.152 175.374 130.772 1.00 22.55 86 PRO C N 1
ATOM 9376 C CA . PRO C 1 86 ? 177.912 176.132 130.561 1.00 21.04 86 PRO C CA 1
ATOM 9377 C C . PRO C 1 86 ? 176.737 175.194 130.343 1.00 20.84 86 PRO C C 1
ATOM 9378 O O . PRO C 1 86 ? 176.869 174.154 129.698 1.00 21.86 86 PRO C O 1
ATOM 9389 N N . HIS C 1 87 ? 175.572 175.588 130.837 1.00 18.72 87 HIS C N 1
ATOM 9390 C CA . HIS C 1 87 ? 174.374 174.788 130.653 1.00 21.74 87 HIS C CA 1
ATOM 9391 C C . HIS C 1 87 ? 173.229 175.664 130.171 1.00 22.22 87 HIS C C 1
ATOM 9392 O O . HIS C 1 87 ? 173.131 176.841 130.518 1.00 25.51 87 HIS C O 1
ATOM 9406 N N . VAL C 1 88 ? 172.376 175.073 129.343 1.00 20.82 88 VAL C N 1
ATOM 9407 C CA . VAL C 1 88 ? 171.177 175.723 128.840 1.00 20.97 88 VAL C CA 1
ATOM 9408 C C . VAL C 1 88 ? 170.016 174.787 129.145 1.00 18.79 88 VAL C C 1
ATOM 9409 O O . VAL C 1 88 ? 169.950 173.682 128.597 1.00 22.00 88 VAL C O 1
ATOM 9422 N N . LEU C 1 89 ? 169.106 175.218 130.009 1.00 19.61 89 LEU C N 1
ATOM 9423 C CA . LEU C 1 89 ? 167.930 174.432 130.350 1.00 21.20 89 LEU C CA 1
ATOM 9424 C C . LEU C 1 89 ? 166.702 175.066 129.712 1.00 24.94 89 LEU C C 1
ATOM 9425 O O . LEU C 1 89 ? 166.526 176.286 129.764 1.00 31.22 89 LEU C O 1
ATOM 9441 N N . ILE C 1 90 ? 165.869 174.239 129.096 1.00 24.25 90 ILE C N 1
ATOM 9442 C CA . ILE C 1 90 ? 164.658 174.691 128.420 1.00 28.30 90 ILE C CA 1
ATOM 9443 C C . ILE C 1 90 ? 163.497 174.702 129.403 1.00 31.37 90 ILE C C 1
ATOM 9444 O O . ILE C 1 90 ? 163.497 173.998 130.414 1.00 33.34 90 ILE C O 1
ATOM 9460 N N . GLU C 1 91 ? 162.492 175.500 129.088 1.00 37.56 91 GLU C N 1
ATOM 9461 C CA . GLU C 1 91 ? 161.237 175.571 129.815 1.00 40.62 91 GLU C CA 1
ATOM 9462 C C . GLU C 1 91 ? 160.085 175.452 128.830 1.00 40.56 91 GLU C C 1
ATOM 9463 O O . GLU C 1 91 ? 160.245 175.739 127.640 1.00 39.98 91 GLU C O 1
ATOM 9475 N N . PRO C 1 92 ? 158.910 175.022 129.287 1.00 42.21 92 PRO C N 1
ATOM 9476 C CA . PRO C 1 92 ? 157.725 175.121 128.427 1.00 40.98 92 PRO C CA 1
ATOM 9477 C C . PRO C 1 92 ? 157.505 176.559 127.984 1.00 42.68 92 PRO C C 1
ATOM 9478 O O . PRO C 1 92 ? 157.738 177.506 128.737 1.00 45.30 92 PRO C O 1
ATOM 9489 N N . GLY C 1 93 ? 157.071 176.714 126.738 1.00 39.38 93 GLY C N 1
ATOM 9490 C CA . GLY C 1 93 ? 156.881 178.038 126.171 1.00 37.72 93 GLY C CA 1
ATOM 9491 C C . GLY C 1 93 ? 158.157 178.837 126.020 1.00 40.90 93 GLY C C 1
ATOM 9492 O O . GLY C 1 93 ? 158.158 180.051 126.259 1.00 46.79 93 GLY C O 1
ATOM 9496 N N . VAL C 1 94 ? 159.238 178.189 125.607 1.00 40.97 94 VAL C N 1
ATOM 9497 C CA . VAL C 1 94 ? 160.545 178.828 125.500 1.00 42.96 94 VAL C CA 1
ATOM 9498 C C . VAL C 1 94 ? 160.676 179.495 124.139 1.00 45.25 94 VAL C C 1
ATOM 9499 O O . VAL C 1 94 ? 160.190 178.978 123.126 1.00 42.93 94 VAL C O 1
ATOM 9512 N N . ARG C 1 95 ? 161.338 180.651 124.118 1.00 47.06 95 ARG C N 1
ATOM 9513 C CA . ARG C 1 95 ? 161.631 181.367 122.879 1.00 46.94 95 ARG C CA 1
ATOM 9514 C C . ARG C 1 95 ? 162.942 180.821 122.326 1.00 46.07 95 ARG C C 1
ATOM 9515 O O . ARG C 1 95 ? 164.024 181.142 122.823 1.00 47.50 95 ARG C O 1
ATOM 9536 N N . THR C 1 96 ? 162.843 179.990 121.291 1.00 42.09 96 THR C N 1
ATOM 9537 C CA . THR C 1 96 ? 164.000 179.344 120.687 1.00 36.24 96 THR C CA 1
ATOM 9538 C C . THR C 1 96 ? 164.175 179.726 119.226 1.00 36.90 96 THR C C 1
ATOM 9539 O O . THR C 1 96 ? 164.981 179.103 118.528 1.00 38.57 96 THR C O 1
ATOM 9550 N N . GLY C 1 97 ? 163.445 180.729 118.750 1.00 37.56 97 GLY C N 1
ATOM 9551 C CA . GLY C 1 97 ? 163.399 181.067 117.348 1.00 37.10 97 GLY C CA 1
ATOM 9552 C C . GLY C 1 97 ? 162.145 180.610 116.637 1.00 34.72 97 GLY C C 1
ATOM 9553 O O . GLY C 1 97 ? 161.864 181.104 115.540 1.00 41.07 97 GLY C O 1
ATOM 9557 N N . ILE C 1 98 ? 161.381 179.696 117.229 1.00 31.39 98 ILE C N 1
ATOM 9558 C CA . ILE C 1 98 ? 160.123 179.225 116.657 1.00 31.62 98 ILE C CA 1
ATOM 9559 C C . ILE C 1 98 ? 158.989 179.947 117.384 1.00 30.67 98 ILE C C 1
ATOM 9560 O O . ILE C 1 98 ? 158.824 179.749 118.598 1.00 30.47 98 ILE C O 1
ATOM 9576 N N . PRO C 1 99 ? 158.219 180.805 116.711 1.00 30.17 99 PRO C N 1
ATOM 9577 C CA . PRO C 1 99 ? 157.045 181.394 117.363 1.00 28.64 99 PRO C CA 1
ATOM 9578 C C . PRO C 1 99 ? 156.031 180.327 117.741 1.00 26.73 99 PRO C C 1
ATOM 9579 O O . PRO C 1 99 ? 155.866 179.321 117.052 1.00 28.33 99 PRO C O 1
ATOM 9590 N N . LEU C 1 100 ? 155.342 180.568 118.846 1.00 26.54 100 LEU C N 1
ATOM 9591 C CA . LEU C 1 100 ? 154.348 179.644 119.377 1.00 26.90 100 LEU C CA 1
ATOM 9592 C C . LEU C 1 100 ? 152.970 180.261 119.151 1.00 28.37 100 LEU C C 1
ATOM 9593 O O . LEU C 1 100 ? 152.499 181.053 119.969 1.00 32.04 100 LEU C O 1
ATOM 9609 N N . LEU C 1 101 ? 152.317 179.887 118.049 1.00 26.80 101 LEU C N 1
ATOM 9610 C CA . LEU C 1 101 ? 151.009 180.447 117.698 1.00 25.86 101 LEU C CA 1
ATOM 9611 C C . LEU C 1 101 ? 149.889 179.581 118.274 1.00 26.15 101 LEU C C 1
ATOM 9612 O O . LEU C 1 101 ? 149.137 178.915 117.565 1.00 28.50 101 LEU C O 1
ATOM 9628 N N . VAL C 1 102 ? 149.781 179.615 119.598 1.00 24.84 102 VAL C N 1
ATOM 9629 C CA . VAL C 1 102 ? 148.777 178.868 120.336 1.00 25.92 102 VAL C CA 1
ATOM 9630 C C . VAL C 1 102 ? 148.160 179.791 121.383 1.00 29.83 102 VAL C C 1
ATOM 9631 O O . VAL C 1 102 ? 148.500 180.968 121.474 1.00 33.65 102 VAL C O 1
ATOM 9644 N N . ASP C 1 103 ? 147.233 179.242 122.168 1.00 29.67 103 ASP C N 1
ATOM 9645 C CA . ASP C 1 103 ? 146.509 180.052 123.143 1.00 31.32 103 ASP C CA 1
ATOM 9646 C C . ASP C 1 103 ? 147.427 180.502 124.273 1.00 35.36 103 ASP C C 1
ATOM 9647 O O . ASP C 1 103 ? 147.561 181.701 124.540 1.00 35.49 103 ASP C O 1
ATOM 9656 N N . ASN C 1 104 ? 148.062 179.554 124.955 1.00 34.03 104 ASN C N 1
ATOM 9657 C CA . ASN C 1 104 ? 148.957 179.850 126.073 1.00 33.48 104 ASN C CA 1
ATOM 9658 C C . ASN C 1 104 ? 150.319 179.252 125.756 1.00 32.55 104 ASN C C 1
ATOM 9659 O O . ASN C 1 104 ? 150.537 178.050 125.989 1.00 33.96 104 ASN C O 1
ATOM 9670 N N . PRO C 1 105 ? 151.264 180.037 125.232 1.00 34.28 105 PRO C N 1
ATOM 9671 C CA . PRO C 1 105 ? 152.569 179.459 124.876 1.00 33.25 105 PRO C CA 1
ATOM 9672 C C . PRO C 1 105 ? 153.271 178.787 126.036 1.00 33.73 105 PRO C C 1
ATOM 9673 O O . PRO C 1 105 ? 154.030 177.838 125.819 1.00 33.87 105 PRO C O 1
ATOM 9684 N N . LYS C 1 106 ? 153.036 179.243 127.265 1.00 35.21 106 LYS C N 1
ATOM 9685 C CA . LYS C 1 106 ? 153.715 178.681 128.423 1.00 36.85 106 LYS C CA 1
ATOM 9686 C C . LYS C 1 106 ? 153.301 177.244 128.718 1.00 35.57 106 LYS C C 1
ATOM 9687 O O . LYS C 1 106 ? 153.967 176.587 129.524 1.00 37.49 106 LYS C O 1
ATOM 9706 N N . GLU C 1 107 ? 152.221 176.743 128.117 1.00 32.62 107 GLU C N 1
ATOM 9707 C CA . GLU C 1 107 ? 151.784 175.375 128.368 1.00 34.24 107 GLU C CA 1
ATOM 9708 C C . GLU C 1 107 ? 152.293 174.386 127.327 1.00 29.35 107 GLU C C 1
ATOM 9709 O O . GLU C 1 107 ? 151.987 173.196 127.430 1.00 34.00 107 GLU C O 1
ATOM 9721 N N . VAL C 1 108 ? 153.060 174.835 126.340 1.00 28.32 108 VAL C N 1
ATOM 9722 C CA . VAL C 1 108 ? 153.573 173.944 125.305 1.00 27.03 108 VAL C CA 1
ATOM 9723 C C . VAL C 1 108 ? 154.834 173.257 125.822 1.00 25.88 108 VAL C C 1
ATOM 9724 O O . VAL C 1 108 ? 155.794 173.920 126.225 1.00 27.97 108 VAL C O 1
ATOM 9737 N N . GLY C 1 109 ? 154.833 171.925 125.795 1.00 25.70 109 GLY C N 1
ATOM 9738 C CA . GLY C 1 109 ? 155.960 171.177 126.324 1.00 24.39 109 GLY C CA 1
ATOM 9739 C C . GLY C 1 109 ? 157.236 171.420 125.540 1.00 23.94 109 GLY C C 1
ATOM 9740 O O . GLY C 1 109 ? 157.226 171.602 124.324 1.00 24.29 109 GLY C O 1
ATOM 9744 N N . ALA C 1 110 ? 158.358 171.391 126.261 1.00 25.22 110 ALA C N 1
ATOM 9745 C CA . ALA C 1 110 ? 159.657 171.651 125.648 1.00 23.33 110 ALA C CA 1
ATOM 9746 C C . ALA C 1 110 ? 160.014 170.609 124.594 1.00 18.81 110 ALA C C 1
ATOM 9747 O O . ALA C 1 110 ? 160.685 170.932 123.612 1.00 20.03 110 ALA C O 1
ATOM 9754 N N . ASP C 1 111 ? 159.585 169.359 124.779 1.00 19.98 111 ASP C N 1
ATOM 9755 C CA . ASP C 1 111 ? 159.890 168.326 123.794 1.00 20.77 111 ASP C CA 1
ATOM 9756 C C . ASP C 1 111 ? 159.265 168.653 122.445 1.00 19.55 111 ASP C C 1
ATOM 9757 O O . ASP C 1 111 ? 159.920 168.521 121.404 1.00 19.81 111 ASP C O 1
ATOM 9766 N N . ARG C 1 112 ? 158.007 169.101 122.445 1.00 20.09 112 ARG C N 1
ATOM 9767 C CA . ARG C 1 112 ? 157.349 169.461 121.193 1.00 20.25 112 ARG C CA 1
ATOM 9768 C C . ARG C 1 112 ? 158.059 170.630 120.523 1.00 18.83 112 ARG C C 1
ATOM 9769 O O . ARG C 1 112 ? 158.327 170.599 119.317 1.00 20.39 112 ARG C O 1
ATOM 9790 N N . ILE C 1 113 ? 158.400 171.657 121.299 1.00 20.16 113 ILE C N 1
ATOM 9791 C CA . ILE C 1 113 ? 159.062 172.830 120.739 1.00 19.48 113 ILE C CA 1
ATOM 9792 C C . ILE C 1 113 ? 160.404 172.444 120.132 1.00 17.42 113 ILE C C 1
ATOM 9793 O O . ILE C 1 113 ? 160.750 172.875 119.029 1.00 20.20 113 ILE C O 1
ATOM 9809 N N . VAL C 1 114 ? 161.183 171.637 120.848 1.00 15.99 114 VAL C N 1
ATOM 9810 C CA . VAL C 1 114 ? 162.524 171.298 120.385 1.00 16.70 114 VAL C CA 1
ATOM 9811 C C . VAL C 1 114 ? 162.456 170.406 119.151 1.00 15.56 114 VAL C C 1
ATOM 9812 O O . VAL C 1 114 ? 163.230 170.582 118.203 1.00 17.25 114 VAL C O 1
ATOM 9825 N N . ASN C 1 115 ? 161.532 169.439 119.137 1.00 16.39 115 ASN C N 1
ATOM 9826 C CA . ASN C 1 115 ? 161.357 168.607 117.951 1.00 15.02 115 ASN C CA 1
ATOM 9827 C C . ASN C 1 115 ? 160.959 169.447 116.751 1.00 16.67 115 ASN C C 1
ATOM 9828 O O . ASN C 1 115 ? 161.469 169.238 115.648 1.00 16.80 115 ASN C O 1
ATOM 9839 N N . CYS C 1 116 ? 160.049 170.405 116.948 1.00 17.11 116 CYS C N 1
ATOM 9840 C CA . CYS C 1 116 ? 159.623 171.250 115.838 1.00 17.51 116 CYS C CA 1
ATOM 9841 C C . CYS C 1 116 ? 160.753 172.151 115.355 1.00 18.22 116 CYS C C 1
ATOM 9842 O O . CYS C 1 116 ? 160.917 172.353 114.149 1.00 21.10 116 CYS C O 1
ATOM 9850 N N . LEU C 1 117 ? 161.545 172.694 116.281 1.00 19.20 117 LEU C N 1
ATOM 9851 C CA . LEU C 1 117 ? 162.691 173.513 115.903 1.00 18.39 117 LEU C CA 1
ATOM 9852 C C . LEU C 1 117 ? 163.689 172.705 115.081 1.00 18.08 117 LEU C C 1
ATOM 9853 O O . LEU C 1 117 ? 164.175 173.169 114.046 1.00 21.78 117 LEU C O 1
ATOM 9869 N N . ALA C 1 118 ? 164.005 171.488 115.531 1.00 18.33 118 ALA C N 1
ATOM 9870 C CA . ALA C 1 118 ? 164.940 170.637 114.801 1.00 17.86 118 ALA C CA 1
ATOM 9871 C C . ALA C 1 118 ? 164.391 170.250 113.432 1.00 17.88 118 ALA C C 1
ATOM 9872 O O . ALA C 1 118 ? 165.123 170.249 112.435 1.00 20.74 118 ALA C O 1
ATOM 9879 N N . ALA C 1 119 ? 163.105 169.906 113.365 1.00 18.21 119 ALA C N 1
ATOM 9880 C CA . ALA C 1 119 ? 162.508 169.511 112.096 1.00 17.99 119 ALA C CA 1
ATOM 9881 C C . ALA C 1 119 ? 162.530 170.664 111.104 1.00 18.93 119 ALA C C 1
ATOM 9882 O O . ALA C 1 119 ? 162.880 170.486 109.933 1.00 22.25 119 ALA C O 1
ATOM 9889 N N . TYR C 1 120 ? 162.164 171.861 111.559 1.00 19.70 120 TYR C N 1
ATOM 9890 C CA . TYR C 1 120 ? 162.196 173.008 110.664 1.00 22.11 120 TYR C CA 1
ATOM 9891 C C . TYR C 1 120 ? 163.619 173.335 110.244 1.00 23.46 120 TYR C C 1
ATOM 9892 O O . TYR C 1 120 ? 163.864 173.668 109.082 1.00 26.62 120 TYR C O 1
ATOM 9910 N N . ASP C 1 121 ? 164.572 173.244 111.173 1.00 24.43 121 ASP C N 1
ATOM 9911 C CA . ASP C 1 121 ? 165.965 173.492 110.826 1.00 25.49 121 ASP C CA 1
ATOM 9912 C C . ASP C 1 121 ? 166.438 172.537 109.741 1.00 24.97 121 ASP C C 1
ATOM 9913 O O . ASP C 1 121 ? 167.186 172.932 108.843 1.00 29.30 121 ASP C O 1
ATOM 9922 N N . ARG C 1 122 ? 166.030 171.271 109.818 1.00 24.24 122 ARG C N 1
ATOM 9923 C CA . ARG C 1 122 ? 166.448 170.305 108.809 1.00 24.37 122 ARG C CA 1
ATOM 9924 C C . ARG C 1 122 ? 165.772 170.568 107.468 1.00 26.13 122 ARG C C 1
ATOM 9925 O O . ARG C 1 122 ? 166.433 170.582 106.425 1.00 28.59 122 ARG C O 1
ATOM 9946 N N . PHE C 1 123 ? 164.455 170.773 107.472 1.00 26.70 123 PHE C N 1
ATOM 9947 C CA . PHE C 1 123 ? 163.687 170.778 106.234 1.00 26.46 123 PHE C CA 1
ATOM 9948 C C . PHE C 1 123 ? 163.373 172.171 105.721 1.00 27.36 123 PHE C C 1
ATOM 9949 O O . PHE C 1 123 ? 163.244 172.351 104.507 1.00 31.15 123 PHE C O 1
ATOM 9966 N N . ARG C 1 124 ? 163.254 173.156 106.605 1.00 29.32 124 ARG C N 1
ATOM 9967 C CA . ARG C 1 124 ? 163.026 174.541 106.200 1.00 28.48 124 ARG C CA 1
ATOM 9968 C C . ARG C 1 124 ? 161.761 174.669 105.358 1.00 30.32 124 ARG C C 1
ATOM 9969 O O . ARG C 1 124 ? 161.744 175.358 104.339 1.00 33.49 124 ARG C O 1
ATOM 9990 N N . LYS C 1 125 ? 160.689 174.007 105.772 1.00 30.33 125 LYS C N 1
ATOM 9991 C CA . LYS C 1 125 ? 159.417 174.206 105.092 1.00 28.75 125 LYS C CA 1
ATOM 9992 C C . LYS C 1 125 ? 158.366 173.662 106.053 1.00 26.64 125 LYS C C 1
ATOM 9993 O O . LYS C 1 125 ? 158.689 173.245 107.167 1.00 28.97 125 LYS C O 1
ATOM 10012 N N . ALA C 1 126 ? 157.109 173.661 105.617 1.00 25.83 126 ALA C N 1
ATOM 10013 C CA . ALA C 1 126 ? 156.028 173.126 106.439 1.00 25.13 126 ALA C CA 1
ATOM 10014 C C . ALA C 1 126 ? 156.302 171.669 106.811 1.00 24.65 126 ALA C C 1
ATOM 10015 O O . ALA C 1 126 ? 156.751 170.875 105.981 1.00 26.89 126 ALA C O 1
ATOM 10022 N N . ALA C 1 127 ? 156.037 171.313 108.068 1.00 20.80 127 ALA C N 1
ATOM 10023 C CA . ALA C 1 127 ? 156.374 169.982 108.551 1.00 20.42 127 ALA C CA 1
ATOM 10024 C C . ALA C 1 127 ? 155.345 169.479 109.554 1.00 18.34 127 ALA C C 1
ATOM 10025 O O . ALA C 1 127 ? 154.691 170.252 110.254 1.00 20.30 127 ALA C O 1
ATOM 10032 N N . ILE C 1 128 ? 155.207 168.158 109.589 1.00 19.02 128 ILE C N 1
ATOM 10033 C CA . ILE C 1 128 ? 154.447 167.444 110.606 1.00 16.93 128 ILE C CA 1
ATOM 10034 C C . ILE C 1 128 ? 155.406 166.479 111.286 1.00 15.96 128 ILE C C 1
ATOM 10035 O O . ILE C 1 128 ? 155.974 165.592 110.632 1.00 17.21 128 ILE C O 1
ATOM 10051 N N . VAL C 1 129 ? 155.586 166.650 112.590 1.00 13.68 129 VAL C N 1
ATOM 10052 C CA . VAL C 1 129 ? 156.496 165.834 113.383 1.00 13.54 129 VAL C CA 1
ATOM 10053 C C . VAL C 1 129 ? 155.658 164.874 114.211 1.00 12.76 129 VAL C C 1
ATOM 10054 O O . VAL C 1 129 ? 154.785 165.304 114.970 1.00 15.64 129 VAL C O 1
ATOM 10067 N N . VAL C 1 130 ? 155.925 163.582 114.073 1.00 13.05 130 VAL C N 1
ATOM 10068 C CA . VAL C 1 130 ? 155.259 162.540 114.846 1.00 14.06 130 VAL C CA 1
ATOM 10069 C C . VAL C 1 130 ? 156.290 161.951 115.799 1.00 12.79 130 VAL C C 1
ATOM 10070 O O . VAL C 1 130 ? 157.260 161.316 115.371 1.00 14.28 130 VAL C O 1
ATOM 10083 N N . ASP C 1 131 ? 156.074 162.145 117.092 1.00 12.87 131 ASP C N 1
ATOM 10084 C CA . ASP C 1 131 ? 156.960 161.648 118.134 1.00 12.69 131 ASP C CA 1
ATOM 10085 C C . ASP C 1 131 ? 156.272 160.495 118.854 1.00 14.11 131 ASP C C 1
ATOM 10086 O O . ASP C 1 131 ? 155.214 160.688 119.466 1.00 15.48 131 ASP C O 1
ATOM 10095 N N . PHE C 1 132 ? 156.886 159.313 118.786 1.00 13.93 132 PHE C N 1
ATOM 10096 C CA . PHE C 1 132 ? 156.393 158.091 119.421 1.00 14.35 132 PHE C CA 1
ATOM 10097 C C . PHE C 1 132 ? 157.049 157.954 120.786 1.00 15.11 132 PHE C C 1
ATOM 10098 O O . PHE C 1 132 ? 158.159 157.433 120.902 1.00 22.51 132 PHE C O 1
ATOM 10115 N N . GLY C 1 133 ? 156.363 158.402 121.820 1.00 15.03 133 GLY C N 1
ATOM 10116 C CA . GLY C 1 133 ? 156.842 158.304 123.179 1.00 14.61 133 GLY C CA 1
ATOM 10117 C C . GLY C 1 133 ? 155.825 157.610 124.061 1.00 16.74 133 GLY C C 1
ATOM 10118 O O . GLY C 1 133 ? 155.050 156.768 123.614 1.00 18.12 133 GLY C O 1
ATOM 10122 N N . SER C 1 134 ? 155.843 157.983 125.340 1.00 18.12 134 SER C N 1
ATOM 10123 C CA . SER C 1 134 ? 154.767 157.575 126.234 1.00 15.88 134 SER C CA 1
ATOM 10124 C C . SER C 1 134 ? 153.422 158.088 125.730 1.00 15.50 134 SER C C 1
ATOM 10125 O O . SER C 1 134 ? 152.379 157.517 126.054 1.00 16.36 134 SER C O 1
ATOM 10133 N N . SER C 1 135 ? 153.431 159.180 124.970 1.00 15.38 135 SER C N 1
ATOM 10134 C CA . SER C 1 135 ? 152.308 159.602 124.150 1.00 14.02 135 SER C CA 1
ATOM 10135 C C . SER C 1 135 ? 152.779 159.721 122.710 1.00 13.41 135 SER C C 1
ATOM 10136 O O . SER C 1 135 ? 153.971 159.866 122.439 1.00 15.69 135 SER C O 1
ATOM 10144 N N . ILE C 1 136 ? 151.835 159.655 121.782 1.00 13.30 136 ILE C N 1
ATOM 10145 C CA . ILE C 1 136 ? 152.107 160.009 120.396 1.00 13.66 136 ILE C CA 1
ATOM 10146 C C . ILE C 1 136 ? 151.766 161.481 120.223 1.00 12.57 136 ILE C C 1
ATOM 10147 O O . ILE C 1 136 ? 150.625 161.889 120.449 1.00 14.24 136 ILE C O 1
ATOM 10163 N N . CYS C 1 137 ? 152.746 162.273 119.818 1.00 12.94 137 CYS C N 1
ATOM 10164 C CA . CYS C 1 137 ? 152.568 163.709 119.641 1.00 15.07 137 CYS C CA 1
ATOM 10165 C C . CYS C 1 137 ? 152.719 164.040 118.167 1.00 15.24 137 CYS C C 1
ATOM 10166 O O . CYS C 1 137 ? 153.727 163.689 117.554 1.00 17.20 137 CYS C O 1
ATOM 10174 N N . VAL C 1 138 ? 151.717 164.688 117.598 1.00 15.63 138 VAL C N 1
ATOM 10175 C CA . VAL C 1 138 ? 151.738 165.104 116.204 1.00 17.23 138 VAL C CA 1
ATOM 10176 C C . VAL C 1 138 ? 151.709 166.626 116.208 1.00 18.62 138 VAL C C 1
ATOM 10177 O O . VAL C 1 138 ? 150.667 167.228 116.473 1.00 22.16 138 VAL C O 1
ATOM 10190 N N . ASP C 1 139 ? 152.849 167.247 115.920 1.00 19.07 139 ASP C N 1
ATOM 10191 C CA . ASP C 1 139 ? 153.005 168.694 115.957 1.00 19.17 139 ASP C CA 1
ATOM 10192 C C . ASP C 1 139 ? 153.139 169.249 114.544 1.00 20.12 139 ASP C C 1
ATOM 10193 O O . ASP C 1 139 ? 153.696 168.600 113.656 1.00 21.05 139 ASP C O 1
ATOM 10202 N N . VAL C 1 140 ? 152.625 170.462 114.350 1.00 19.58 140 VAL C N 1
ATOM 10203 C CA . VAL C 1 140 ? 152.488 171.078 113.035 1.00 20.95 140 VAL C CA 1
ATOM 10204 C C . VAL C 1 140 ? 153.301 172.369 113.007 1.00 21.00 140 VAL C C 1
ATOM 10205 O O . VAL C 1 140 ? 153.100 173.250 113.848 1.00 22.18 140 VAL C O 1
ATOM 10218 N N . VAL C 1 141 ? 154.194 172.490 112.025 1.00 21.63 141 VAL C N 1
ATOM 10219 C CA . VAL C 1 141 ? 155.043 173.664 111.853 1.00 20.63 141 VAL C CA 1
ATOM 10220 C C . VAL C 1 141 ? 154.766 174.261 110.480 1.00 22.45 141 VAL C C 1
ATOM 10221 O O . VAL C 1 141 ? 154.866 173.565 109.466 1.00 24.90 141 VAL C O 1
ATOM 10234 N N . SER C 1 142 ? 154.446 175.551 110.446 1.00 24.13 142 SER C N 1
ATOM 10235 C CA . SER C 1 142 ? 154.126 176.208 109.187 1.00 28.16 142 SER C CA 1
ATOM 10236 C C . SER C 1 142 ? 155.383 176.406 108.339 1.00 26.28 142 SER C C 1
ATOM 10237 O O . SER C 1 142 ? 156.515 176.279 108.810 1.00 28.02 142 SER C O 1
ATOM 10245 N N . ALA C 1 143 ? 155.167 176.723 107.061 1.00 30.68 143 ALA C N 1
ATOM 10246 C CA . ALA C 1 143 ? 156.281 176.912 106.135 1.00 30.06 143 ALA C CA 1
ATOM 10247 C C . ALA C 1 143 ? 157.154 178.105 106.505 1.00 30.26 143 ALA C C 1
ATOM 10248 O O . ALA C 1 143 ? 158.284 178.200 106.021 1.00 31.21 143 ALA C O 1
ATOM 10255 N N . LYS C 1 144 ? 156.658 179.013 107.340 1.00 34.96 144 LYS C N 1
ATOM 10256 C CA . LYS C 1 144 ? 157.462 180.100 107.883 1.00 34.06 144 LYS C CA 1
ATOM 10257 C C . LYS C 1 144 ? 158.161 179.723 109.184 1.00 32.66 144 LYS C C 1
ATOM 10258 O O . LYS C 1 144 ? 158.906 180.542 109.727 1.00 35.37 144 LYS C O 1
ATOM 10277 N N . GLY C 1 145 ? 157.939 178.514 109.696 1.00 32.19 145 GLY C N 1
ATOM 10278 C CA . GLY C 1 145 ? 158.600 178.067 110.904 1.00 28.07 145 GLY C CA 1
ATOM 10279 C C . GLY C 1 145 ? 157.831 178.275 112.185 1.00 27.78 145 GLY C C 1
ATOM 10280 O O . GLY C 1 145 ? 158.426 178.200 113.262 1.00 33.21 145 GLY C O 1
ATOM 10284 N N . GLU C 1 146 ? 156.535 178.544 112.109 1.00 27.78 146 GLU C N 1
ATOM 10285 C CA . GLU C 1 146 ? 155.728 178.795 113.291 1.00 28.30 146 GLU C CA 1
ATOM 10286 C C . GLU C 1 146 ? 155.122 177.494 113.800 1.00 25.28 146 GLU C C 1
ATOM 10287 O O . GLU C 1 146 ? 154.683 176.649 113.018 1.00 26.77 146 GLU C O 1
ATOM 10299 N N . PHE C 1 147 ? 155.100 177.339 115.116 1.00 24.16 147 PHE C N 1
ATOM 10300 C CA . PHE C 1 147 ? 154.437 176.201 115.735 1.00 23.61 147 PHE C CA 1
ATOM 10301 C C . PHE C 1 147 ? 152.941 176.481 115.800 1.00 25.02 147 PHE C C 1
ATOM 10302 O O . PHE C 1 147 ? 152.512 177.417 116.479 1.00 25.67 147 PHE C O 1
ATOM 10319 N N . LEU C 1 148 ? 152.151 175.673 115.099 1.00 22.01 148 LEU C N 1
ATOM 10320 C CA . LEU C 1 148 ? 150.712 175.877 115.027 1.00 22.03 148 LEU C CA 1
ATOM 10321 C C . LEU C 1 148 ? 149.933 175.097 116.081 1.00 20.97 148 LEU C C 1
ATOM 10322 O O . LEU C 1 148 ? 148.769 175.420 116.324 1.00 25.92 148 LEU C O 1
ATOM 10338 N N . GLY C 1 149 ? 150.543 174.101 116.723 1.00 20.73 149 GLY C N 1
ATOM 10339 C CA . GLY C 1 149 ? 149.852 173.219 117.638 1.00 19.54 149 GLY C CA 1
ATOM 10340 C C . GLY C 1 149 ? 149.899 171.779 117.157 1.00 20.01 149 GLY C C 1
ATOM 10341 O O . GLY C 1 149 ? 150.830 171.376 116.451 1.00 23.71 149 GLY C O 1
ATOM 10345 N N . GLY C 1 150 ? 148.888 171.016 117.540 1.00 18.89 150 GLY C N 1
ATOM 10346 C CA . GLY C 1 150 ? 148.830 169.636 117.095 1.00 18.89 150 GLY C CA 1
ATOM 10347 C C . GLY C 1 150 ? 147.911 168.799 117.967 1.00 16.62 150 GLY C C 1
ATOM 10348 O O . GLY C 1 150 ? 146.945 169.301 118.535 1.00 19.16 150 GLY C O 1
ATOM 10352 N N . ALA C 1 151 ? 148.241 167.517 118.044 1.00 15.46 151 ALA C N 1
ATOM 10353 C CA . ALA C 1 151 ? 147.418 166.536 118.731 1.00 14.69 151 ALA C CA 1
ATOM 10354 C C . ALA C 1 151 ? 148.283 165.634 119.597 1.00 13.55 151 ALA C C 1
ATOM 10355 O O . ALA C 1 151 ? 149.445 165.366 119.283 1.00 15.71 151 ALA C O 1
ATOM 10362 N N . ILE C 1 152 ? 147.696 165.158 120.687 1.00 11.53 152 ILE C N 1
ATOM 10363 C CA . ILE C 1 152 ? 148.366 164.282 121.637 1.00 12.09 152 ILE C CA 1
ATOM 10364 C C . ILE C 1 152 ? 147.463 163.080 121.861 1.00 13.75 152 ILE C C 1
ATOM 10365 O O . ILE C 1 152 ? 146.333 163.233 122.336 1.00 16.33 152 ILE C O 1
ATOM 10381 N N . ALA C 1 153 ? 147.955 161.897 121.524 1.00 13.37 153 ALA C N 1
ATOM 10382 C CA . ALA C 1 153 ? 147.208 160.656 121.595 1.00 12.19 153 ALA C CA 1
ATOM 10383 C C . ALA C 1 153 ? 147.930 159.652 122.483 1.00 12.49 153 ALA C C 1
ATOM 10384 O O . ALA C 1 153 ? 149.118 159.815 122.779 1.00 14.54 153 ALA C O 1
ATOM 10391 N N . PRO C 1 154 ? 147.239 158.607 122.936 1.00 14.46 154 PRO C N 1
ATOM 10392 C CA . PRO C 1 154 ? 147.906 157.575 123.738 1.00 13.66 154 PRO C CA 1
ATOM 10393 C C . PRO C 1 154 ? 149.056 156.926 122.979 1.00 12.29 154 PRO C C 1
ATOM 10394 O O . PRO C 1 154 ? 149.010 156.748 121.762 1.00 12.87 154 PRO C O 1
ATOM 10405 N N . GLY C 1 155 ? 150.100 156.588 123.719 1.00 13.57 155 GLY C N 1
ATOM 10406 C CA . GLY C 1 155 ? 151.233 155.914 123.128 1.00 13.48 155 GLY C CA 1
ATOM 10407 C C . GLY C 1 155 ? 150.883 154.524 122.630 1.00 13.91 155 GLY C C 1
ATOM 10408 O O . GLY C 1 155 ? 149.856 153.945 122.973 1.00 16.14 155 GLY C O 1
ATOM 10412 N N . VAL C 1 156 ? 151.769 153.988 121.792 1.00 12.93 156 VAL C N 1
ATOM 10413 C CA . VAL C 1 156 ? 151.572 152.664 121.213 1.00 14.09 156 VAL C CA 1
ATOM 10414 C C . VAL C 1 156 ? 151.571 151.628 122.328 1.00 15.88 156 VAL C C 1
ATOM 10415 O O . VAL C 1 156 ? 152.496 151.573 123.146 1.00 18.33 156 VAL C O 1
ATOM 10428 N N . GLN C 1 157 ? 150.515 150.815 122.381 1.00 18.14 157 GLN C N 1
ATOM 10429 C CA . GLN C 1 157 ? 150.388 149.824 123.442 1.00 17.85 157 GLN C CA 1
ATOM 10430 C C . GLN C 1 157 ? 149.260 148.842 123.148 1.00 18.54 157 GLN C C 1
ATOM 10431 O O . GLN C 1 157 ? 148.315 149.158 122.424 1.00 17.94 157 GLN C O 1
ATOM 10445 N N . VAL C 1 158 ? 149.383 147.643 123.739 1.00 22.60 158 VAL C N 1
ATOM 10446 C CA . VAL C 1 158 ? 148.321 146.635 123.745 1.00 23.31 158 VAL C CA 1
ATOM 10447 C C . VAL C 1 158 ? 147.257 147.074 124.743 1.00 22.14 158 VAL C C 1
ATOM 10448 O O . VAL C 1 158 ? 147.565 147.714 125.747 1.00 25.70 158 VAL C O 1
ATOM 10461 N N . SER C 1 159 ? 145.992 146.761 124.466 1.00 22.07 159 SER C N 1
ATOM 10462 C CA . SER C 1 159 ? 144.957 147.299 125.339 1.00 21.96 159 SER C CA 1
ATOM 10463 C C . SER C 1 159 ? 145.170 146.907 126.795 1.00 27.25 159 SER C C 1
ATOM 10464 O O . SER C 1 159 ? 145.495 145.759 127.112 1.00 27.87 159 SER C O 1
ATOM 10472 N N . SER C 1 160 ? 144.960 147.899 127.667 1.00 30.96 160 SER C N 1
ATOM 10473 C CA . SER C 1 160 ? 145.149 147.750 129.108 1.00 31.76 160 SER C CA 1
ATOM 10474 C C . SER C 1 160 ? 144.200 146.739 129.735 1.00 30.39 160 SER C C 1
ATOM 10475 O O . SER C 1 160 ? 144.617 145.894 130.532 1.00 36.84 160 SER C O 1
ATOM 10483 N N . ASP C 1 161 ? 142.913 146.814 129.380 1.00 31.38 161 ASP C N 1
ATOM 10484 C CA . ASP C 1 161 ? 141.932 145.867 129.904 1.00 32.66 161 ASP C CA 1
ATOM 10485 C C . ASP C 1 161 ? 142.167 144.446 129.420 1.00 34.90 161 ASP C C 1
ATOM 10486 O O . ASP C 1 161 ? 142.033 143.502 130.203 1.00 38.53 161 ASP C O 1
ATOM 10495 N N A ALA C 1 162 ? 142.489 144.256 128.141 0.50 31.82 162 ALA C N 1
ATOM 10496 C CA A ALA C 1 162 ? 142.740 142.898 127.673 0.50 34.43 162 ALA C CA 1
ATOM 10497 C C A ALA C 1 162 ? 143.936 142.289 128.395 0.50 37.20 162 ALA C C 1
ATOM 10498 O O A ALA C 1 162 ? 143.870 141.151 128.874 0.50 40.30 162 ALA C O 1
ATOM 10505 N N A ALA C 1 163 ? 145.028 143.047 128.508 0.50 37.88 163 ALA C N 1
ATOM 10506 C CA A ALA C 1 163 ? 146.208 142.546 129.201 0.50 39.46 163 ALA C CA 1
ATOM 10507 C C A ALA C 1 163 ? 145.904 142.266 130.668 0.50 43.15 163 ALA C C 1
ATOM 10508 O O A ALA C 1 163 ? 146.309 141.232 131.208 0.50 45.81 163 ALA C O 1
ATOM 10515 N N A ALA C 1 164 ? 145.175 143.172 131.324 0.50 41.49 164 ALA C N 1
ATOM 10516 C CA A ALA C 1 164 ? 144.822 142.979 132.725 0.50 42.84 164 ALA C CA 1
ATOM 10517 C C A ALA C 1 164 ? 143.952 141.745 132.925 0.50 45.64 164 ALA C C 1
ATOM 10518 O O A ALA C 1 164 ? 144.139 141.011 133.900 0.50 49.80 164 ALA C O 1
ATOM 10525 N N A ALA C 1 165 ? 143.003 141.501 132.021 0.50 41.35 165 ALA C N 1
ATOM 10526 C CA A ALA C 1 165 ? 142.148 140.326 132.112 0.50 41.31 165 ALA C CA 1
ATOM 10527 C C A ALA C 1 165 ? 142.861 139.046 131.702 0.50 43.91 165 ALA C C 1
ATOM 10528 O O A ALA C 1 165 ? 142.360 137.955 131.993 0.50 43.39 165 ALA C O 1
ATOM 10535 N N A ARG C 1 166 ? 144.008 139.153 131.028 0.50 44.77 166 ARG C N 1
ATOM 10536 C CA A ARG C 1 166 ? 144.700 137.954 130.561 0.50 49.17 166 ARG C CA 1
ATOM 10537 C C A ARG C 1 166 ? 145.090 137.036 131.717 0.50 52.68 166 ARG C C 1
ATOM 10538 O O A ARG C 1 166 ? 145.093 135.809 131.562 0.50 55.03 166 ARG C O 1
ATOM 10559 N N A SER C 1 167 ? 145.429 137.612 132.875 0.50 53.09 167 SER C N 1
ATOM 10560 C CA A SER C 1 167 ? 145.748 136.880 134.102 0.50 54.17 167 SER C CA 1
ATOM 10561 C C A SER C 1 167 ? 147.224 136.506 134.201 0.50 54.75 167 SER C C 1
ATOM 10562 O O A SER C 1 167 ? 147.953 136.535 133.205 0.50 54.15 167 SER C O 1
ATOM 10570 N N A ALA C 1 168 ? 147.662 136.140 135.409 0.50 54.17 168 ALA C N 1
ATOM 10571 C CA A ALA C 1 168 ? 149.078 135.947 135.697 0.50 53.63 168 ALA C CA 1
ATOM 10572 C C A ALA C 1 168 ? 149.631 134.635 135.154 0.50 52.96 168 ALA C C 1
ATOM 10573 O O A ALA C 1 168 ? 150.855 134.486 135.088 0.50 54.13 168 ALA C O 1
ATOM 10580 N N A ALA C 1 169 ? 148.774 133.686 134.776 0.50 49.21 169 ALA C N 1
ATOM 10581 C CA A ALA C 1 169 ? 149.230 132.396 134.275 0.50 47.50 169 ALA C CA 1
ATOM 10582 C C A ALA C 1 169 ? 149.735 132.446 132.836 0.50 49.64 169 ALA C C 1
ATOM 10583 O O A ALA C 1 169 ? 150.564 131.610 132.460 0.50 46.97 169 ALA C O 1
ATOM 10590 N N A LEU C 1 170 ? 149.256 133.391 132.023 0.50 54.34 170 LEU C N 1
ATOM 10591 N N B LEU C 1 170 ? 150.120 143.518 136.518 0.50 62.48 170 LEU C N 1
ATOM 10592 C CA A LEU C 1 170 ? 149.538 133.389 130.593 0.50 53.21 170 LEU C CA 1
ATOM 10593 C CA B LEU C 1 170 ? 149.890 142.416 135.592 0.50 61.21 170 LEU C CA 1
ATOM 10594 C C A LEU C 1 170 ? 150.725 134.256 130.199 0.50 53.37 170 LEU C C 1
ATOM 10595 C C B LEU C 1 170 ? 150.764 142.564 134.345 0.50 59.76 170 LEU C C 1
ATOM 10596 O O A LEU C 1 170 ? 151.229 134.104 129.081 0.50 55.01 170 LEU C O 1
ATOM 10597 O O B LEU C 1 170 ? 150.874 143.649 133.775 0.50 57.41 170 LEU C O 1
ATOM 10628 N N A ARG C 1 171 ? 151.178 135.155 131.074 0.50 54.26 171 ARG C N 1
ATOM 10629 N N B ARG C 1 171 ? 151.375 141.459 133.930 0.50 59.21 171 ARG C N 1
ATOM 10630 C CA A ARG C 1 171 ? 152.322 136.017 130.792 0.50 54.74 171 ARG C CA 1
ATOM 10631 C CA B ARG C 1 171 ? 152.288 141.463 132.795 0.50 56.65 171 ARG C CA 1
ATOM 10632 C C A ARG C 1 171 ? 151.938 137.135 129.828 0.50 53.33 171 ARG C C 1
ATOM 10633 C C B ARG C 1 171 ? 151.536 141.753 131.497 0.50 56.39 171 ARG C C 1
ATOM 10634 O O A ARG C 1 171 ? 150.944 137.024 129.105 0.50 52.89 171 ARG C O 1
ATOM 10635 O O B ARG C 1 171 ? 150.339 141.485 131.372 0.50 58.92 171 ARG C O 1
ATOM 10676 N N A ARG C 1 172 ? 152.730 138.203 129.802 0.50 50.54 172 ARG C N 1
ATOM 10677 N N B ARG C 1 172 ? 152.252 142.318 130.528 0.50 52.76 172 ARG C N 1
ATOM 10678 C CA A ARG C 1 172 ? 152.348 139.429 129.118 0.50 47.47 172 ARG C CA 1
ATOM 10679 C CA B ARG C 1 172 ? 151.673 142.739 129.258 0.50 51.42 172 ARG C CA 1
ATOM 10680 C C A ARG C 1 172 ? 152.535 139.309 127.613 0.50 46.06 172 ARG C C 1
ATOM 10681 C C B ARG C 1 172 ? 152.200 141.872 128.122 0.50 50.40 172 ARG C C 1
ATOM 10682 O O A ARG C 1 172 ? 153.419 138.599 127.125 0.50 47.35 172 ARG C O 1
ATOM 10683 O O B ARG C 1 172 ? 153.360 141.448 128.138 0.50 50.51 172 ARG C O 1
ATOM 10724 N N A VAL C 1 173 ? 151.701 140.033 126.877 0.50 42.97 173 VAL C N 1
ATOM 10725 N N B VAL C 1 173 ? 151.329 141.589 127.147 0.50 46.25 173 VAL C N 1
ATOM 10726 C CA A VAL C 1 173 ? 151.795 140.047 125.425 0.50 41.43 173 VAL C CA 1
ATOM 10727 C CA B VAL C 1 173 ? 151.747 140.830 125.973 0.50 42.24 173 VAL C CA 1
ATOM 10728 C C A VAL C 1 173 ? 152.806 141.100 125.001 0.50 38.92 173 VAL C C 1
ATOM 10729 C C B VAL C 1 173 ? 152.804 141.626 125.210 0.50 41.15 173 VAL C C 1
ATOM 10730 O O A VAL C 1 173 ? 152.644 142.297 125.267 0.50 35.31 173 VAL C O 1
ATOM 10731 O O B VAL C 1 173 ? 152.788 142.863 125.185 0.50 41.12 173 VAL C O 1
ATOM 10756 N N 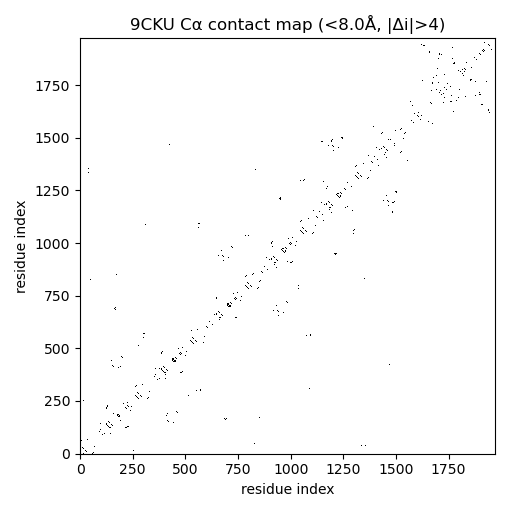A GLU C 1 174 ? 153.860 140.641 124.346 0.50 38.04 174 GLU C N 1
ATOM 10757 N N B GLU C 1 174 ? 153.732 140.907 124.584 0.50 39.55 174 GLU C N 1
ATOM 10758 C CA A GLU C 1 174 ? 154.901 141.507 123.828 0.50 36.64 174 GLU C CA 1
ATOM 10759 C CA B GLU C 1 174 ? 154.840 141.550 123.892 0.50 37.69 174 GLU C CA 1
ATOM 10760 C C A GLU C 1 174 ? 154.357 142.333 122.673 0.50 32.78 174 GLU C C 1
ATOM 10761 C C B GLU C 1 174 ? 154.335 142.346 122.697 0.50 35.58 174 GLU C C 1
ATOM 10762 O O A GLU C 1 174 ? 153.451 141.901 121.959 0.50 35.12 174 GLU C O 1
ATOM 10763 O O B GLU C 1 174 ? 153.447 141.903 121.967 0.50 39.38 174 GLU C O 1
ATOM 10786 N N . LEU C 1 175 ? 154.929 143.517 122.486 1.00 33.87 175 LEU C N 1
ATOM 10787 C CA . LEU C 1 175 ? 154.558 144.394 121.380 1.00 29.60 175 LEU C CA 1
ATOM 10788 C C . LEU C 1 175 ? 155.395 144.016 120.164 1.00 29.35 175 LEU C C 1
ATOM 10789 O O . LEU C 1 175 ? 156.569 144.375 120.067 1.00 33.87 175 LEU C O 1
ATOM 10805 N N . ALA C 1 176 ? 154.789 143.284 119.233 1.00 28.21 176 ALA C N 1
ATOM 10806 C CA . ALA C 1 176 ? 155.465 142.831 118.026 1.00 25.94 176 ALA C CA 1
ATOM 10807 C C . ALA C 1 176 ? 154.447 142.725 116.903 1.00 26.73 176 ALA C C 1
ATOM 10808 O O . ALA C 1 176 ? 153.243 142.625 117.142 1.00 27.86 176 ALA C O 1
ATOM 10815 N N . ARG C 1 177 ? 154.942 142.742 115.677 1.00 25.54 177 ARG C N 1
ATOM 10816 C CA . ARG C 1 177 ? 154.064 142.663 114.516 1.00 25.35 177 ARG C CA 1
ATOM 10817 C C . ARG C 1 177 ? 153.544 141.239 114.340 1.00 27.31 177 ARG C C 1
ATOM 10818 O O . ARG C 1 177 ? 154.352 140.313 114.203 1.00 31.28 177 ARG C O 1
ATOM 10839 N N . PRO C 1 178 ? 152.235 141.010 114.318 1.00 27.74 178 PRO C N 1
ATOM 10840 C CA . PRO C 1 178 ? 151.730 139.650 114.127 1.00 26.04 178 PRO C CA 1
ATOM 10841 C C . PRO C 1 178 ? 151.767 139.253 112.657 1.00 26.12 178 PRO C C 1
ATOM 10842 O O . PRO C 1 178 ? 151.994 140.069 111.765 1.00 28.76 178 PRO C O 1
ATOM 10853 N N . ARG C 1 179 ? 151.501 137.970 112.418 1.00 27.23 179 ARG C N 1
ATOM 10854 C CA . ARG C 1 179 ? 151.494 137.461 111.052 1.00 28.37 179 ARG C CA 1
ATOM 10855 C C . ARG C 1 179 ? 150.404 138.106 110.206 1.00 28.41 179 ARG C C 1
ATOM 10856 O O . ARG C 1 179 ? 150.558 138.212 108.986 1.00 32.82 179 ARG C O 1
ATOM 10877 N N . SER C 1 180 ? 149.302 138.532 110.819 1.00 28.30 180 SER C N 1
ATOM 10878 C CA . SER C 1 180 ? 148.164 139.032 110.062 1.00 26.13 180 SER C CA 1
ATOM 10879 C C . SER C 1 180 ? 147.355 139.999 110.915 1.00 23.75 180 SER C C 1
ATOM 10880 O O . SER C 1 180 ? 147.460 140.019 112.142 1.00 23.92 180 SER C O 1
ATOM 10888 N N . VAL C 1 181 ? 146.542 140.805 110.232 1.00 22.78 181 VAL C N 1
ATOM 10889 C CA . VAL C 1 181 ? 145.621 141.703 110.918 1.00 22.08 181 VAL C CA 1
ATOM 10890 C C . VAL C 1 181 ? 144.513 140.914 111.611 1.00 22.63 181 VAL C C 1
ATOM 10891 O O . VAL C 1 181 ? 144.071 141.276 112.705 1.00 22.68 181 VAL C O 1
ATOM 10904 N N . VAL C 1 182 ? 144.043 139.833 110.992 1.00 21.85 182 VAL C N 1
ATOM 10905 C CA . VAL C 1 182 ? 143.032 138.972 111.597 1.00 21.71 182 VAL C CA 1
ATOM 10906 C C . VAL C 1 182 ? 143.769 137.977 112.487 1.00 23.58 182 VAL C C 1
ATOM 10907 O O . VAL C 1 182 ? 144.375 137.020 112.006 1.00 26.47 182 VAL C O 1
ATOM 10920 N N . GLY C 1 183 ? 143.720 138.208 113.794 1.00 19.56 183 GLY C N 1
ATOM 10921 C CA . GLY C 1 183 ? 144.386 137.319 114.719 1.00 22.95 183 GLY C CA 1
ATOM 10922 C C . GLY C 1 183 ? 143.596 136.033 114.909 1.00 24.08 183 GLY C C 1
ATOM 10923 O O . GLY C 1 183 ? 142.367 136.029 114.908 1.00 24.71 183 GLY C O 1
ATOM 10927 N N . LYS C 1 184 ? 144.329 134.931 115.071 1.00 25.26 184 LYS C N 1
ATOM 10928 C CA . LYS C 1 184 ? 143.748 133.618 115.317 1.00 25.40 184 LYS C CA 1
ATOM 10929 C C . LYS C 1 184 ? 143.924 133.152 116.755 1.00 24.04 184 LYS C C 1
ATOM 10930 O O . LYS C 1 184 ? 143.550 132.024 117.076 1.00 26.71 184 LYS C O 1
ATOM 10949 N N . ASN C 1 185 ? 144.510 133.974 117.614 1.00 23.43 185 ASN C N 1
ATOM 10950 C CA . ASN C 1 185 ? 144.614 133.694 119.035 1.00 22.38 185 ASN C CA 1
ATOM 10951 C C . ASN C 1 185 ? 144.776 135.032 119.736 1.00 21.52 185 ASN C C 1
ATOM 10952 O O . ASN C 1 185 ? 145.058 136.046 119.101 1.00 25.00 185 ASN C O 1
ATOM 10963 N N . THR C 1 186 ? 144.601 135.016 121.055 1.00 21.12 186 THR C N 1
ATOM 10964 C CA . THR C 1 186 ? 144.535 136.256 121.819 1.00 24.46 186 THR C CA 1
ATOM 10965 C C . THR C 1 186 ? 145.779 137.115 121.617 1.00 24.06 186 THR C C 1
ATOM 10966 O O . THR C 1 186 ? 145.673 138.332 121.422 1.00 23.71 186 THR C O 1
ATOM 10977 N N . VAL C 1 187 ? 146.966 136.509 121.695 1.00 24.77 187 VAL C N 1
ATOM 10978 C CA . VAL C 1 187 ? 148.201 137.273 121.525 1.00 23.40 187 VAL C CA 1
ATOM 10979 C C . VAL C 1 187 ? 148.230 137.946 120.158 1.00 20.79 187 VAL C C 1
ATOM 10980 O O . VAL C 1 187 ? 148.540 139.136 120.047 1.00 22.92 187 VAL C O 1
ATOM 10993 N N . GLU C 1 188 ? 147.902 137.200 119.101 1.00 19.14 188 GLU C N 1
ATOM 10994 C CA . GLU C 1 188 ? 147.905 137.782 117.761 1.00 22.92 188 GLU C CA 1
ATOM 10995 C C . GLU C 1 188 ? 146.875 138.895 117.632 1.00 19.50 188 GLU C C 1
ATOM 10996 O O . GLU C 1 188 ? 147.136 139.911 116.987 1.00 17.97 188 GLU C O 1
ATOM 11008 N N . CYS C 1 189 ? 145.686 138.708 118.202 1.00 17.92 189 CYS C N 1
ATOM 11009 C CA . CYS C 1 189 ? 144.669 139.752 118.132 1.00 18.24 189 CYS C CA 1
ATOM 11010 C C . CYS C 1 189 ? 145.155 141.028 118.809 1.00 17.51 189 CYS C C 1
ATOM 11011 O O . CYS C 1 189 ? 145.011 142.125 118.260 1.00 15.39 189 CYS C O 1
ATOM 11019 N N . MET C 1 190 ? 145.729 140.903 120.004 1.00 14.85 190 MET C N 1
ATOM 11020 C CA . MET C 1 190 ? 146.200 142.087 120.713 1.00 17.64 190 MET C CA 1
ATOM 11021 C C . MET C 1 190 ? 147.352 142.753 119.967 1.00 15.51 190 MET C C 1
ATOM 11022 O O . MET C 1 190 ? 147.438 143.983 119.915 1.00 16.10 190 MET C O 1
ATOM 11036 N N . GLN C 1 191 ? 148.247 141.959 119.383 1.00 16.06 191 GLN C N 1
ATOM 11037 C CA . GLN C 1 191 ? 149.339 142.535 118.607 1.00 18.71 191 GLN C CA 1
ATOM 11038 C C . GLN C 1 191 ? 148.830 143.235 117.355 1.00 16.84 191 GLN C C 1
ATOM 11039 O O . GLN C 1 191 ? 149.325 144.308 116.998 1.00 17.36 191 GLN C O 1
ATOM 11053 N N . ALA C 1 192 ? 147.864 142.636 116.659 1.00 15.96 192 ALA C N 1
ATOM 11054 C CA . ALA C 1 192 ? 147.288 143.288 115.493 1.00 16.69 192 ALA C CA 1
ATOM 11055 C C . ALA C 1 192 ? 146.650 144.605 115.896 1.00 16.43 192 ALA C C 1
ATOM 11056 O O . ALA C 1 192 ? 146.919 145.646 115.291 1.00 14.96 192 ALA C O 1
ATOM 11063 N N . GLY C 1 193 ? 145.856 144.586 116.963 1.00 15.44 193 GLY C N 1
ATOM 11064 C CA . GLY C 1 193 ? 145.294 145.800 117.502 1.00 14.18 193 GLY C CA 1
ATOM 11065 C C . GLY C 1 193 ? 146.366 146.842 117.712 1.00 16.31 193 GLY C C 1
ATOM 11066 O O . GLY C 1 193 ? 146.369 147.843 117.013 1.00 17.91 193 GLY C O 1
ATOM 11070 N N . ALA C 1 194 ? 147.354 146.566 118.557 1.00 16.23 194 ALA C N 1
ATOM 11071 C CA . ALA C 1 194 ? 148.386 147.560 118.833 1.00 17.24 194 ALA C CA 1
ATOM 11072 C C . ALA C 1 194 ? 149.032 148.067 117.544 1.00 15.86 194 ALA C C 1
ATOM 11073 O O . ALA C 1 194 ? 148.880 149.235 117.176 1.00 16.36 194 ALA C O 1
ATOM 11080 N N . VAL C 1 195 ? 149.697 147.180 116.808 1.00 16.48 195 VAL C N 1
ATOM 11081 C CA . VAL C 1 195 ? 150.557 147.621 115.715 1.00 16.10 195 VAL C CA 1
ATOM 11082 C C . VAL C 1 195 ? 149.729 148.264 114.608 1.00 16.79 195 VAL C C 1
ATOM 11083 O O . VAL C 1 195 ? 149.932 149.438 114.264 1.00 18.16 195 VAL C O 1
ATOM 11096 N N . PHE C 1 196 ? 148.788 147.509 114.023 1.00 16.58 196 PHE C N 1
ATOM 11097 C CA . PHE C 1 196 ? 148.048 148.042 112.891 1.00 18.28 196 PHE C CA 1
ATOM 11098 C C . PHE C 1 196 ? 147.126 149.189 113.309 1.00 14.52 196 PHE C C 1
ATOM 11099 O O . PHE C 1 196 ? 146.990 150.164 112.569 1.00 15.81 196 PHE C O 1
ATOM 11116 N N . GLY C 1 197 ? 146.472 149.110 114.477 1.00 13.71 197 GLY C N 1
ATOM 11117 C CA . GLY C 1 197 ? 145.616 150.192 114.901 1.00 13.58 197 GLY C CA 1
ATOM 11118 C C . GLY C 1 197 ? 146.363 151.489 115.134 1.00 12.16 197 GLY C C 1
ATOM 11119 O O . GLY C 1 197 ? 145.881 152.551 114.761 1.00 13.56 197 GLY C O 1
ATOM 11123 N N . PHE C 1 198 ? 147.544 151.436 115.763 1.00 13.09 198 PHE C N 1
ATOM 11124 C CA . PHE C 1 198 ? 148.253 152.690 115.990 1.00 14.42 198 PHE C CA 1
ATOM 11125 C C . PHE C 1 198 ? 148.899 153.214 114.714 1.00 12.17 198 PHE C C 1
ATOM 11126 O O . PHE C 1 198 ? 149.016 154.434 114.549 1.00 13.39 198 PHE C O 1
ATOM 11143 N N . ALA C 1 199 ? 149.273 152.334 113.781 1.00 12.87 199 ALA C N 1
ATOM 11144 C CA . ALA C 1 199 ? 149.611 152.822 112.450 1.00 14.13 199 ALA C CA 1
ATOM 11145 C C . ALA C 1 199 ? 148.428 153.565 111.836 1.00 14.15 199 ALA C C 1
ATOM 11146 O O . ALA C 1 199 ? 148.592 154.653 111.275 1.00 15.84 199 ALA C O 1
ATOM 11153 N N . GLY C 1 200 ? 147.224 152.998 111.952 1.00 14.18 200 GLY C N 1
ATOM 11154 C CA . GLY C 1 200 ? 146.040 153.677 111.453 1.00 12.72 200 GLY C CA 1
ATOM 11155 C C . GLY C 1 200 ? 145.767 154.984 112.174 1.00 12.10 200 GLY C C 1
ATOM 11156 O O . GLY C 1 200 ? 145.338 155.955 111.563 1.00 12.37 200 GLY C O 1
ATOM 11160 N N . LEU C 1 201 ? 146.025 155.024 113.478 1.00 10.42 201 LEU C N 1
ATOM 11161 C CA . LEU C 1 201 ? 145.825 156.246 114.253 1.00 10.80 201 LEU C CA 1
ATOM 11162 C C . LEU C 1 201 ? 146.741 157.363 113.762 1.00 11.89 201 LEU C C 1
ATOM 11163 O O . LEU C 1 201 ? 146.295 158.495 113.531 1.00 12.81 201 LEU C O 1
ATOM 11179 N N . VAL C 1 202 ? 148.028 157.056 113.588 1.00 12.19 202 VAL C N 1
ATOM 11180 C CA . VAL C 1 202 ? 148.969 158.064 113.101 1.00 12.55 202 VAL C CA 1
ATOM 11181 C C . VAL C 1 202 ? 148.593 158.502 111.690 1.00 14.00 202 VAL C C 1
ATOM 11182 O O . VAL C 1 202 ? 148.586 159.699 111.375 1.00 15.43 202 VAL C O 1
ATOM 11195 N N . ASP C 1 203 ? 148.310 157.537 110.809 1.00 14.89 203 ASP C N 1
ATOM 11196 C CA . ASP C 1 203 ? 147.927 157.884 109.448 1.00 16.35 203 ASP C CA 1
ATOM 11197 C C . ASP C 1 203 ? 146.673 158.743 109.436 1.00 15.20 203 ASP C C 1
ATOM 11198 O O . ASP C 1 203 ? 146.595 159.713 108.683 1.00 19.01 203 ASP C O 1
ATOM 11207 N N . GLY C 1 204 ? 145.691 158.420 110.277 1.00 14.47 204 GLY C N 1
ATOM 11208 C CA . GLY C 1 204 ? 144.486 159.222 110.332 1.00 14.44 204 GLY C CA 1
ATOM 11209 C C . GLY C 1 204 ? 144.757 160.643 110.773 1.00 14.48 204 GLY C C 1
ATOM 11210 O O . GLY C 1 204 ? 144.254 161.589 110.172 1.00 19.27 204 GLY C O 1
ATOM 11214 N N . LEU C 1 205 ? 145.570 160.815 111.813 1.00 15.63 205 LEU C N 1
ATOM 11215 C CA . LEU C 1 205 ? 145.875 162.166 112.279 1.00 15.48 205 LEU C CA 1
ATOM 11216 C C . LEU C 1 205 ? 146.606 162.966 111.206 1.00 15.94 205 LEU C C 1
ATOM 11217 O O . LEU C 1 205 ? 146.247 164.115 110.922 1.00 18.51 205 LEU C O 1
ATOM 11233 N N . VAL C 1 206 ? 147.617 162.364 110.576 1.00 16.26 206 VAL C N 1
ATOM 11234 C CA . VAL C 1 206 ? 148.387 163.086 109.567 1.00 17.87 206 VAL C CA 1
ATOM 11235 C C . VAL C 1 206 ? 147.508 163.432 108.374 1.00 19.32 206 VAL C C 1
ATOM 11236 O O . VAL C 1 206 ? 147.545 164.558 107.866 1.00 21.73 206 VAL C O 1
ATOM 11249 N N . GLY C 1 207 ? 146.698 162.476 107.911 1.00 20.23 207 GLY C N 1
ATOM 11250 C CA . GLY C 1 207 ? 145.821 162.738 106.786 1.00 19.67 207 GLY C CA 1
ATOM 11251 C C . GLY C 1 207 ? 144.775 163.787 107.093 1.00 20.31 207 GLY C C 1
ATOM 11252 O O . GLY C 1 207 ? 144.455 164.620 106.245 1.00 25.88 207 GLY C O 1
ATOM 11256 N N . ARG C 1 208 ? 144.235 163.775 108.309 1.00 21.41 208 ARG C N 1
ATOM 11257 C CA . ARG C 1 208 ? 143.258 164.787 108.674 1.00 24.32 208 ARG C CA 1
ATOM 11258 C C . ARG C 1 208 ? 143.891 166.170 108.732 1.00 24.22 208 ARG C C 1
ATOM 11259 O O . ARG C 1 208 ? 143.290 167.150 108.286 1.00 28.08 208 ARG C O 1
ATOM 11280 N N . ILE C 1 209 ? 145.113 166.270 109.259 1.00 22.65 209 ILE C N 1
ATOM 11281 C CA . ILE C 1 209 ? 145.815 167.551 109.238 1.00 24.03 209 ILE C CA 1
ATOM 11282 C C . ILE C 1 209 ? 146.024 168.023 107.807 1.00 24.83 209 ILE C C 1
ATOM 11283 O O . ILE C 1 209 ? 145.737 169.174 107.468 1.00 28.44 209 ILE C O 1
ATOM 11299 N N . ARG C 1 210 ? 146.469 167.123 106.935 1.00 25.08 210 ARG C N 1
ATOM 11300 C CA . ARG C 1 210 ? 146.725 167.516 105.554 1.00 27.16 210 ARG C CA 1
ATOM 11301 C C . ARG C 1 210 ? 145.443 167.978 104.870 1.00 29.26 210 ARG C C 1
ATOM 11302 O O . ARG C 1 210 ? 145.464 168.944 104.101 1.00 35.10 210 ARG C O 1
ATOM 11323 N N . GLU C 1 211 ? 144.322 167.307 105.133 1.00 30.84 211 GLU C N 1
ATOM 11324 C CA . GLU C 1 211 ? 143.073 167.660 104.466 1.00 30.30 211 GLU C CA 1
ATOM 11325 C C . GLU C 1 211 ? 142.458 168.936 105.044 1.00 32.15 211 GLU C C 1
ATOM 11326 O O . GLU C 1 211 ? 141.845 169.702 104.297 1.00 37.39 211 GLU C O 1
ATOM 11338 N N . ASP C 1 212 ? 142.599 169.191 106.349 1.00 33.82 212 ASP C N 1
ATOM 11339 C CA . ASP C 1 212 ? 141.867 170.262 107.023 1.00 32.27 212 ASP C CA 1
ATOM 11340 C C . ASP C 1 212 ? 142.658 171.554 107.177 1.00 31.89 212 ASP C C 1
ATOM 11341 O O . ASP C 1 212 ? 142.059 172.632 107.156 1.00 36.85 212 ASP C O 1
ATOM 11350 N N . VAL C 1 213 ? 143.973 171.495 107.345 1.00 34.53 213 VAL C N 1
ATOM 11351 C CA . VAL C 1 213 ? 144.755 172.666 107.718 1.00 33.10 213 VAL C CA 1
ATOM 11352 C C . VAL C 1 213 ? 145.342 173.284 106.458 1.00 34.50 213 VAL C C 1
ATOM 11353 O O . VAL C 1 213 ? 145.943 172.587 105.632 1.00 36.67 213 VAL C O 1
ATOM 11366 N N . SER C 1 214 ? 145.173 174.594 106.313 1.00 35.46 214 SER C N 1
ATOM 11367 C CA . SER C 1 214 ? 145.653 175.282 105.125 1.00 36.71 214 SER C CA 1
ATOM 11368 C C . SER C 1 214 ? 147.174 175.323 105.110 1.00 36.12 214 SER C C 1
ATOM 11369 O O . SER C 1 214 ? 147.814 175.662 106.108 1.00 39.41 214 SER C O 1
ATOM 11377 N N . GLY C 1 215 ? 147.747 174.993 103.955 1.00 35.22 215 GLY C N 1
ATOM 11378 C CA . GLY C 1 215 ? 149.180 174.939 103.781 1.00 34.97 215 GLY C CA 1
ATOM 11379 C C . GLY C 1 215 ? 149.781 173.556 103.894 1.00 34.76 215 GLY C C 1
ATOM 11380 O O . GLY C 1 215 ? 151.001 173.420 103.770 1.00 34.34 215 GLY C O 1
ATOM 11384 N N . PHE C 1 216 ? 148.963 172.523 104.107 1.00 35.41 216 PHE C N 1
ATOM 11385 C CA . PHE C 1 216 ? 149.464 171.171 104.308 1.00 32.17 216 PHE C CA 1
ATOM 11386 C C . PHE C 1 216 ? 148.791 170.149 103.401 1.00 33.43 216 PHE C C 1
ATOM 11387 O O . PHE C 1 216 ? 148.981 168.947 103.603 1.00 29.81 216 PHE C O 1
ATOM 11404 N N . SER C 1 217 ? 148.034 170.588 102.398 1.00 36.00 217 SER C N 1
ATOM 11405 C CA . SER C 1 217 ? 147.354 169.657 101.514 1.00 34.50 217 SER C CA 1
ATOM 11406 C C . SER C 1 217 ? 148.366 168.808 100.747 1.00 37.29 217 SER C C 1
ATOM 11407 O O . SER C 1 217 ? 149.567 169.076 100.734 1.00 38.14 217 SER C O 1
ATOM 11415 N N . VAL C 1 218 ? 147.846 167.777 100.078 1.00 39.58 218 VAL C N 1
ATOM 11416 C CA . VAL C 1 218 ? 148.697 166.865 99.321 1.00 38.35 218 VAL C CA 1
ATOM 11417 C C . VAL C 1 218 ? 149.498 167.613 98.268 1.00 42.00 218 VAL C C 1
ATOM 11418 O O . VAL C 1 218 ? 150.566 167.154 97.849 1.00 43.53 218 VAL C O 1
ATOM 11431 N N . ASP C 1 219 ? 149.004 168.766 97.820 1.00 43.43 219 ASP C N 1
ATOM 11432 C CA . ASP C 1 219 ? 149.687 169.555 96.804 1.00 43.11 219 ASP C CA 1
ATOM 11433 C C . ASP C 1 219 ? 150.763 170.471 97.373 1.00 44.02 219 ASP C C 1
ATOM 11434 O O . ASP C 1 219 ? 151.539 171.036 96.596 1.00 46.98 219 ASP C O 1
ATOM 11443 N N . HIS C 1 220 ? 150.825 170.643 98.689 1.00 41.62 220 HIS C N 1
ATOM 11444 C CA . HIS C 1 220 ? 151.867 171.444 99.309 1.00 39.34 220 HIS C CA 1
ATOM 11445 C C . HIS C 1 220 ? 153.092 170.592 99.608 1.00 37.85 220 HIS C C 1
ATOM 11446 O O . HIS C 1 220 ? 153.010 169.374 99.777 1.00 39.62 220 HIS C O 1
ATOM 11460 N N . ASP C 1 221 ? 154.238 171.260 99.684 1.00 39.51 221 ASP C N 1
ATOM 11461 C CA . ASP C 1 221 ? 155.505 170.609 100.002 1.00 36.37 221 ASP C CA 1
ATOM 11462 C C . ASP C 1 221 ? 155.621 170.529 101.519 1.00 34.55 221 ASP C C 1
ATOM 11463 O O . ASP C 1 221 ? 155.925 171.522 102.184 1.00 35.57 221 ASP C O 1
ATOM 11472 N N . VAL C 1 222 ? 155.374 169.343 102.069 1.00 33.29 222 VAL C N 1
ATOM 11473 C CA . VAL C 1 222 ? 155.359 169.120 103.510 1.00 28.36 222 VAL C CA 1
ATOM 11474 C C . VAL C 1 222 ? 156.288 167.964 103.836 1.00 26.57 222 VAL C C 1
ATOM 11475 O O . VAL C 1 222 ? 156.276 166.935 103.154 1.00 28.45 222 VAL C O 1
ATOM 11488 N N . ALA C 1 223 ? 157.094 168.135 104.879 1.00 25.15 223 ALA C N 1
ATOM 11489 C CA . ALA C 1 223 ? 157.950 167.075 105.395 1.00 22.70 223 ALA C CA 1
ATOM 11490 C C . ALA C 1 223 ? 157.237 166.380 106.549 1.00 21.37 223 ALA C C 1
ATOM 11491 O O . ALA C 1 223 ? 156.903 167.020 107.546 1.00 23.38 223 ALA C O 1
ATOM 11498 N N . ILE C 1 224 ? 156.998 165.081 106.411 1.00 22.06 224 ILE C N 1
ATOM 11499 C CA . ILE C 1 224 ? 156.408 164.267 107.470 1.00 20.84 224 ILE C CA 1
ATOM 11500 C C . ILE C 1 224 ? 157.532 163.444 108.081 1.00 18.70 224 ILE C C 1
ATOM 11501 O O . ILE C 1 224 ? 158.056 162.525 107.444 1.00 20.72 224 ILE C O 1
ATOM 11517 N N . VAL C 1 225 ? 157.901 163.751 109.319 1.00 18.67 225 VAL C N 1
ATOM 11518 C CA . VAL C 1 225 ? 159.062 163.138 109.950 1.00 17.79 225 VAL C CA 1
ATOM 11519 C C . VAL C 1 225 ? 158.639 162.488 111.258 1.00 14.61 225 VAL C C 1
ATOM 11520 O O . VAL C 1 225 ? 157.850 163.053 112.019 1.00 15.78 225 VAL C O 1
ATOM 11533 N N . ALA C 1 226 ? 159.175 161.302 111.512 1.00 15.28 226 ALA C N 1
ATOM 11534 C CA . ALA C 1 226 ? 158.890 160.539 112.715 1.00 16.44 226 ALA C CA 1
ATOM 11535 C C . ALA C 1 226 ? 160.152 160.383 113.551 1.00 15.35 226 ALA C C 1
ATOM 11536 O O . ALA C 1 226 ? 161.267 160.337 113.025 1.00 17.67 226 ALA C O 1
ATOM 11543 N N . THR C 1 227 ? 159.959 160.320 114.863 1.00 14.56 227 THR C N 1
ATOM 11544 C CA . THR C 1 227 ? 161.039 160.049 115.797 1.00 15.63 227 THR C CA 1
ATOM 11545 C C . THR C 1 227 ? 160.452 159.305 116.987 1.00 14.18 227 THR C C 1
ATOM 11546 O O . THR C 1 227 ? 159.237 159.225 117.150 1.00 15.85 227 THR C O 1
ATOM 11557 N N . GLY C 1 228 ? 161.326 158.738 117.809 1.00 14.25 228 GLY C N 1
ATOM 11558 C CA . GLY C 1 228 ? 160.887 158.047 119.004 1.00 15.86 228 GLY C CA 1
ATOM 11559 C C . GLY C 1 228 ? 161.262 156.580 119.048 1.00 17.58 228 GLY C C 1
ATOM 11560 O O . GLY C 1 228 ? 161.585 155.972 118.024 1.00 20.80 228 GLY C O 1
ATOM 11564 N N . HIS C 1 229 ? 161.189 155.999 120.246 1.00 18.97 229 HIS C N 1
ATOM 11565 C CA . HIS C 1 229 ? 161.682 154.642 120.464 1.00 20.30 229 HIS C CA 1
ATOM 11566 C C . HIS C 1 229 ? 160.883 153.608 119.676 1.00 20.80 229 HIS C C 1
ATOM 11567 O O . HIS C 1 229 ? 161.462 152.692 119.085 1.00 22.69 229 HIS C O 1
ATOM 11581 N N . THR C 1 230 ? 159.558 153.729 119.662 1.00 22.56 230 THR C N 1
ATOM 11582 C CA . THR C 1 230 ? 158.697 152.762 118.994 1.00 21.39 230 THR C CA 1
ATOM 11583 C C . THR C 1 230 ? 158.410 153.126 117.547 1.00 21.79 230 THR C C 1
ATOM 11584 O O . THR C 1 230 ? 157.647 152.416 116.887 1.00 24.76 230 THR C O 1
ATOM 11595 N N . ALA C 1 231 ? 159.000 154.204 117.037 1.00 17.80 231 ALA C N 1
ATOM 11596 C CA . ALA C 1 231 ? 158.804 154.538 115.632 1.00 18.85 231 ALA C CA 1
ATOM 11597 C C . ALA C 1 231 ? 159.226 153.415 114.686 1.00 19.69 231 ALA C C 1
ATOM 11598 O O . ALA C 1 231 ? 158.462 153.130 113.750 1.00 21.45 231 ALA C O 1
ATOM 11605 N N . PRO C 1 232 ? 160.367 152.732 114.872 1.00 22.73 232 PRO C N 1
ATOM 11606 C CA . PRO C 1 232 ? 160.766 151.690 113.903 1.00 20.72 232 PRO C CA 1
ATOM 11607 C C . PRO C 1 232 ? 159.770 150.554 113.766 1.00 20.94 232 PRO C C 1
ATOM 11608 O O . PRO C 1 232 ? 159.600 150.029 112.661 1.00 24.63 232 PRO C O 1
ATOM 11619 N N . LEU C 1 233 ? 159.105 150.159 114.850 1.00 20.79 233 LEU C N 1
ATOM 11620 C CA . LEU C 1 233 ? 158.122 149.084 114.767 1.00 21.24 233 LEU C CA 1
ATOM 11621 C C . LEU C 1 233 ? 156.968 149.461 113.845 1.00 21.58 233 LEU C C 1
ATOM 11622 O O . LEU C 1 233 ? 156.515 148.642 113.040 1.00 24.32 233 LEU C O 1
ATOM 11638 N N . LEU C 1 234 ? 156.483 150.697 113.946 1.00 22.00 234 LEU C N 1
ATOM 11639 C CA . LEU C 1 234 ? 155.329 151.132 113.173 1.00 19.75 234 LEU C CA 1
ATOM 11640 C C . LEU C 1 234 ? 155.673 151.664 111.792 1.00 21.34 234 LEU C C 1
ATOM 11641 O O . LEU C 1 234 ? 154.788 151.708 110.935 1.00 22.79 234 LEU C O 1
ATOM 11657 N N . LEU C 1 235 ? 156.920 152.056 111.549 1.00 21.62 235 LEU C N 1
ATOM 11658 C CA . LEU C 1 235 ? 157.247 152.709 110.284 1.00 22.17 235 LEU C CA 1
ATOM 11659 C C . LEU C 1 235 ? 156.900 151.870 109.061 1.00 22.41 235 LEU C C 1
ATOM 11660 O O . LEU C 1 235 ? 156.349 152.434 108.101 1.00 22.15 235 LEU C O 1
ATOM 11676 N N . PRO C 1 236 ? 157.194 150.569 109.010 1.00 22.14 236 PRO C N 1
ATOM 11677 C CA . PRO C 1 236 ? 156.798 149.788 107.828 1.00 22.97 236 PRO C CA 1
ATOM 11678 C C . PRO C 1 236 ? 155.301 149.779 107.597 1.00 24.92 236 PRO C C 1
ATOM 11679 O O . PRO C 1 236 ? 154.863 149.672 106.447 1.00 29.29 236 PRO C O 1
ATOM 11690 N N . GLU C 1 237 ? 154.503 149.900 108.653 1.00 24.13 237 GLU C N 1
ATOM 11691 C CA . GLU C 1 237 ? 153.054 149.848 108.546 1.00 25.27 237 GLU C CA 1
ATOM 11692 C C . GLU C 1 237 ? 152.432 151.197 108.213 1.00 22.71 237 GLU C C 1
ATOM 11693 O O . GLU C 1 237 ? 151.212 151.274 108.071 1.00 29.01 237 GLU C O 1
ATOM 11705 N N . LEU C 1 238 ? 153.225 152.255 108.092 1.00 23.17 238 LEU C N 1
ATOM 11706 C CA . LEU C 1 238 ? 152.715 153.596 107.851 1.00 23.54 238 LEU C CA 1
ATOM 11707 C C . LEU C 1 238 ? 152.852 153.965 106.381 1.00 26.75 238 LEU C C 1
ATOM 11708 O O . LEU C 1 238 ? 153.723 153.458 105.672 1.00 28.85 238 LEU C O 1
ATOM 11724 N N . HIS C 1 239 ? 151.978 154.862 105.933 1.00 28.87 239 HIS C N 1
ATOM 11725 C CA . HIS C 1 239 ? 151.992 155.346 104.563 1.00 30.75 239 HIS C CA 1
ATOM 11726 C C . HIS C 1 239 ? 152.162 156.849 104.451 1.00 30.73 239 HIS C C 1
ATOM 11727 O O . HIS C 1 239 ? 152.614 157.320 103.405 1.00 32.11 239 HIS C O 1
ATOM 11741 N N . THR C 1 240 ? 151.835 157.609 105.491 1.00 28.70 240 THR C N 1
ATOM 11742 C CA . THR C 1 240 ? 151.894 159.061 105.439 1.00 25.11 240 THR C CA 1
ATOM 11743 C C . THR C 1 240 ? 153.246 159.638 105.852 1.00 27.51 240 THR C C 1
ATOM 11744 O O . THR C 1 240 ? 153.466 160.836 105.656 1.00 29.42 240 THR C O 1
ATOM 11755 N N . VAL C 1 241 ? 154.155 158.830 106.397 1.00 27.15 241 VAL C N 1
ATOM 11756 C CA . VAL C 1 241 ? 155.403 159.315 106.981 1.00 27.01 241 VAL C CA 1
ATOM 11757 C C . VAL C 1 241 ? 156.555 159.022 106.029 1.00 26.63 241 VAL C C 1
ATOM 11758 O O . VAL C 1 241 ? 156.738 157.880 105.595 1.00 29.86 241 VAL C O 1
ATOM 11771 N N . ASP C 1 242 ? 157.347 160.050 105.731 1.00 27.55 242 ASP C N 1
ATOM 11772 C CA . ASP C 1 242 ? 158.426 159.956 104.757 1.00 28.27 242 ASP C CA 1
ATOM 11773 C C . ASP C 1 242 ? 159.809 159.816 105.376 1.00 29.68 242 ASP C C 1
ATOM 11774 O O . ASP C 1 242 ? 160.698 159.245 104.738 1.00 30.32 242 ASP C O 1
ATOM 11783 N N . HIS C 1 243 ? 160.019 160.316 106.591 1.00 28.94 243 HIS C N 1
ATOM 11784 C CA . HIS C 1 243 ? 161.344 160.371 107.192 1.00 24.36 243 HIS C CA 1
ATOM 11785 C C . HIS C 1 243 ? 161.314 159.819 108.606 1.00 21.55 243 HIS C C 1
ATOM 11786 O O . HIS C 1 243 ? 160.364 160.050 109.358 1.00 24.31 243 HIS C O 1
ATOM 11800 N N . TYR C 1 244 ? 162.362 159.085 108.956 1.00 17.90 244 TYR C N 1
ATOM 11801 C CA . TYR C 1 244 ? 162.638 158.699 110.329 1.00 17.67 244 TYR C CA 1
ATOM 11802 C C . TYR C 1 244 ? 163.950 159.343 110.746 1.00 19.35 244 TYR C C 1
ATOM 11803 O O . TYR C 1 244 ? 164.959 159.214 110.048 1.00 22.20 244 TYR C O 1
ATOM 11821 N N . ASP C 1 245 ? 163.924 160.055 111.867 1.00 18.23 245 ASP C N 1
ATOM 11822 C CA . ASP C 1 245 ? 165.096 160.750 112.394 1.00 18.67 245 ASP C CA 1
ATOM 11823 C C . ASP C 1 245 ? 165.227 160.355 113.859 1.00 17.44 245 ASP C C 1
ATOM 11824 O O . ASP C 1 245 ? 164.506 160.875 114.711 1.00 20.02 245 ASP C O 1
ATOM 11833 N N . GLN C 1 246 ? 166.156 159.447 114.147 1.00 18.65 246 GLN C N 1
ATOM 11834 C CA . GLN C 1 246 ? 166.294 158.934 115.504 1.00 18.15 246 GLN C CA 1
ATOM 11835 C C . GLN C 1 246 ? 166.705 160.030 116.488 1.00 18.62 246 GLN C C 1
ATOM 11836 O O . GLN C 1 246 ? 166.237 160.049 117.629 1.00 21.63 246 GLN C O 1
ATOM 11850 N N . HIS C 1 247 ? 167.589 160.937 116.074 1.00 17.43 247 HIS C N 1
ATOM 11851 C CA . HIS C 1 247 ? 168.220 161.897 116.975 1.00 18.45 247 HIS C CA 1
ATOM 11852 C C . HIS C 1 247 ? 167.620 163.298 116.868 1.00 16.88 247 HIS C C 1
ATOM 11853 O O . HIS C 1 247 ? 168.309 164.286 117.143 1.00 18.56 247 HIS C O 1
ATOM 11867 N N . LEU C 1 248 ? 166.353 163.404 116.468 1.00 15.51 248 LEU C N 1
ATOM 11868 C CA . LEU C 1 248 ? 165.759 164.715 116.225 1.00 16.21 248 LEU C CA 1
ATOM 11869 C C . LEU C 1 248 ? 165.768 165.576 117.486 1.00 14.70 248 LEU C C 1
ATOM 11870 O O . LEU C 1 248 ? 166.124 166.759 117.440 1.00 14.95 248 LEU C O 1
ATOM 11886 N N . THR C 1 249 ? 165.357 165.005 118.621 1.00 12.72 249 THR C N 1
ATOM 11887 C CA . THR C 1 249 ? 165.280 165.785 119.852 1.00 16.16 249 THR C CA 1
ATOM 11888 C C . THR C 1 249 ? 166.665 166.237 120.309 1.00 13.53 249 THR C C 1
ATOM 11889 O O . THR C 1 249 ? 166.834 167.374 120.762 1.00 14.84 249 THR C O 1
ATOM 11900 N N . LEU C 1 250 ? 167.663 165.355 120.206 1.00 14.41 250 LEU C N 1
ATOM 11901 C CA . LEU C 1 250 ? 169.026 165.717 120.586 1.00 13.70 250 LEU C CA 1
ATOM 11902 C C . LEU C 1 250 ? 169.562 166.838 119.707 1.00 14.12 250 LEU C C 1
ATOM 11903 O O . LEU C 1 250 ? 170.206 167.771 120.200 1.00 15.51 250 LEU C O 1
ATOM 11919 N N . GLN C 1 251 ? 169.316 166.763 118.399 1.00 15.25 251 GLN C N 1
ATOM 11920 C CA . GLN C 1 251 ? 169.768 167.837 117.519 1.00 16.86 251 GLN C CA 1
ATOM 11921 C C . GLN C 1 251 ? 169.042 169.147 117.823 1.00 16.47 251 GLN C C 1
ATOM 11922 O O . GLN C 1 251 ? 169.639 170.224 117.743 1.00 19.27 251 GLN C O 1
ATOM 11936 N N . GLY C 1 252 ? 167.761 169.079 118.183 1.00 13.52 252 GLY C N 1
ATOM 11937 C CA . GLY C 1 252 ? 167.063 170.284 118.604 1.00 15.25 252 GLY C CA 1
ATOM 11938 C C . GLY C 1 252 ? 167.652 170.895 119.864 1.00 16.03 252 GLY C C 1
ATOM 11939 O O . GLY C 1 252 ? 167.767 172.119 119.982 1.00 17.90 252 GLY C O 1
ATOM 11943 N N . LEU C 1 253 ? 168.020 170.050 120.827 1.00 14.72 253 LEU C N 1
ATOM 11944 C CA . LEU C 1 253 ? 168.713 170.537 122.015 1.00 16.46 253 LEU C CA 1
ATOM 11945 C C . LEU C 1 253 ? 170.018 171.227 121.641 1.00 15.79 253 LEU C C 1
ATOM 11946 O O . LEU C 1 253 ? 170.348 172.286 122.182 1.00 16.85 253 LEU C O 1
ATOM 11962 N N . ARG C 1 254 ? 170.771 170.629 120.721 1.00 16.05 254 ARG C N 1
ATOM 11963 C CA . ARG C 1 254 ? 172.019 171.233 120.271 1.00 18.18 254 ARG C CA 1
ATOM 11964 C C . ARG C 1 254 ? 171.765 172.596 119.636 1.00 19.74 254 ARG C C 1
ATOM 11965 O O . ARG C 1 254 ? 172.519 173.549 119.865 1.00 21.34 254 ARG C O 1
ATOM 11986 N N . LEU C 1 255 ? 170.715 172.698 118.822 1.00 20.89 255 LEU C N 1
ATOM 11987 C CA . LEU C 1 255 ? 170.375 173.975 118.203 1.00 20.24 255 LEU C CA 1
ATOM 11988 C C . LEU C 1 255 ? 170.053 175.032 119.251 1.00 21.22 255 LEU C C 1
ATOM 11989 O O . LEU C 1 255 ? 170.512 176.173 119.147 1.00 23.98 255 LEU C O 1
ATOM 12005 N N . VAL C 1 256 ? 169.258 174.680 120.260 1.00 18.44 256 VAL C N 1
ATOM 12006 C CA . VAL C 1 256 ? 168.926 175.661 121.292 1.00 21.92 256 VAL C CA 1
ATOM 12007 C C . VAL C 1 256 ? 170.175 176.059 122.073 1.00 23.82 256 VAL C C 1
ATOM 12008 O O . VAL C 1 256 ? 170.357 177.232 122.423 1.00 25.72 256 VAL C O 1
ATOM 12021 N N . PHE C 1 257 ? 171.073 175.105 122.323 1.00 22.34 257 PHE C N 1
ATOM 12022 C CA . PHE C 1 257 ? 172.317 175.430 123.016 1.00 21.48 257 PHE C CA 1
ATOM 12023 C C . PHE C 1 257 ? 173.132 176.442 122.223 1.00 23.81 257 PHE C C 1
ATOM 12024 O O . PHE C 1 257 ? 173.580 177.463 122.761 1.00 25.37 257 PHE C O 1
ATOM 12041 N N . GLU C 1 258 ? 173.312 176.182 120.930 1.00 23.99 258 GLU C N 1
ATOM 12042 C CA . GLU C 1 258 ? 174.110 177.086 120.112 1.00 26.56 258 GLU C CA 1
ATOM 12043 C C . GLU C 1 258 ? 173.424 178.435 119.949 1.00 26.96 258 GLU C C 1
ATOM 12044 O O . GLU C 1 258 ? 174.101 179.459 119.827 1.00 33.08 258 GLU C O 1
ATOM 12056 N N . ARG C 1 259 ? 172.092 178.461 119.943 1.00 27.46 259 ARG C N 1
ATOM 12057 C CA . ARG C 1 259 ? 171.388 179.736 119.872 1.00 29.86 259 ARG C CA 1
ATOM 12058 C C . ARG C 1 259 ? 171.603 180.540 121.145 1.00 31.60 259 ARG C C 1
ATOM 12059 O O . ARG C 1 259 ? 171.710 181.769 121.101 1.00 34.53 259 ARG C O 1
ATOM 12080 N N . ASN C 1 260 ? 171.662 179.862 122.289 1.00 31.31 260 ASN C N 1
ATOM 12081 C CA . ASN C 1 260 ? 171.819 180.553 123.559 1.00 30.54 260 ASN C CA 1
ATOM 12082 C C . ASN C 1 260 ? 173.273 180.759 123.950 1.00 33.31 260 ASN C C 1
ATOM 12083 O O . ASN C 1 260 ? 173.530 181.300 125.029 1.00 38.42 260 ASN C O 1
ATOM 12094 N N . LEU C 1 261 ? 174.219 180.353 123.111 1.00 34.18 261 LEU C N 1
ATOM 12095 C CA . LEU C 1 261 ? 175.631 180.474 123.455 1.00 35.57 261 LEU C CA 1
ATOM 12096 C C . LEU C 1 261 ? 176.272 181.620 122.681 1.00 37.21 261 LEU C C 1
ATOM 12097 O O . LEU C 1 261 ? 175.723 182.098 121.689 1.00 40.97 261 LEU C O 1
ATOM 12113 N N . MET D 1 1 ? 109.017 138.251 129.596 1.00 29.21 1 MET D N 1
ATOM 12114 C CA . MET D 1 1 ? 110.181 139.132 129.313 1.00 26.07 1 MET D CA 1
ATOM 12115 C C . MET D 1 1 ? 111.487 138.378 129.516 1.00 21.63 1 MET D C 1
ATOM 12116 O O . MET D 1 1 ? 111.629 137.612 130.462 1.00 25.09 1 MET D O 1
ATOM 12132 N N . LEU D 1 2 ? 112.435 138.595 128.616 1.00 16.92 2 LEU D N 1
ATOM 12133 C CA . LEU D 1 2 ? 113.770 138.027 128.719 1.00 17.06 2 LEU D CA 1
ATOM 12134 C C . LEU D 1 2 ? 114.675 139.052 129.388 1.00 15.56 2 LEU D C 1
ATOM 12135 O O . LEU D 1 2 ? 114.771 140.195 128.927 1.00 16.46 2 LEU D O 1
ATOM 12151 N N . LEU D 1 3 ? 115.320 138.642 130.472 1.00 15.09 3 LEU D N 1
ATOM 12152 C CA . LEU D 1 3 ? 116.349 139.443 131.117 1.00 15.48 3 LEU D CA 1
ATOM 12153 C C . LEU D 1 3 ? 117.688 139.074 130.490 1.00 14.88 3 LEU D C 1
ATOM 12154 O O . LEU D 1 3 ? 118.084 137.907 130.514 1.00 16.49 3 LEU D O 1
ATOM 12170 N N . ALA D 1 4 ? 118.361 140.052 129.903 1.00 13.34 4 ALA D N 1
ATOM 12171 C CA . ALA D 1 4 ? 119.655 139.846 129.273 1.00 11.96 4 ALA D CA 1
ATOM 12172 C C . ALA D 1 4 ? 120.713 140.609 130.057 1.00 12.13 4 ALA D C 1
ATOM 12173 O O . ALA D 1 4 ? 120.534 141.791 130.350 1.00 14.55 4 ALA D O 1
ATOM 12180 N N . ILE D 1 5 ? 121.802 139.935 130.405 1.00 12.27 5 ILE D N 1
ATOM 12181 C CA . ILE D 1 5 ? 122.884 140.541 131.177 1.00 11.59 5 ILE D CA 1
ATOM 12182 C C . ILE D 1 5 ? 124.191 140.302 130.434 1.00 11.30 5 ILE D C 1
ATOM 12183 O O . ILE D 1 5 ? 124.576 139.152 130.206 1.00 12.16 5 ILE D O 1
ATOM 12199 N N . ASP D 1 6 ? 124.871 141.379 130.071 1.00 11.87 6 ASP D N 1
ATOM 12200 C CA . ASP D 1 6 ? 126.145 141.315 129.367 1.00 13.09 6 ASP D CA 1
ATOM 12201 C C . ASP D 1 6 ? 127.180 142.033 130.225 1.00 11.22 6 ASP D C 1
ATOM 12202 O O . ASP D 1 6 ? 127.187 143.265 130.299 1.00 11.93 6 ASP D O 1
ATOM 12211 N N . VAL D 1 7 ? 128.035 141.261 130.883 1.00 13.01 7 VAL D N 1
ATOM 12212 C CA . VAL D 1 7 ? 129.060 141.790 131.772 1.00 11.71 7 VAL D CA 1
ATOM 12213 C C . VAL D 1 7 ? 130.353 141.928 130.981 1.00 13.08 7 VAL D C 1
ATOM 12214 O O . VAL D 1 7 ? 130.862 140.945 130.432 1.00 15.20 7 VAL D O 1
ATOM 12227 N N . ARG D 1 8 ? 130.881 143.142 130.909 1.00 12.04 8 ARG D N 1
ATOM 12228 C CA . ARG D 1 8 ? 132.191 143.408 130.330 1.00 12.64 8 ARG D CA 1
ATOM 12229 C C . ARG D 1 8 ? 133.178 143.731 131.449 1.00 11.68 8 ARG D C 1
ATOM 12230 O O . ARG D 1 8 ? 132.824 143.776 132.625 1.00 13.32 8 ARG D O 1
ATOM 12251 N N . ASN D 1 9 ? 134.431 143.982 131.064 1.00 12.21 9 ASN D N 1
ATOM 12252 C CA . ASN D 1 9 ? 135.483 144.182 132.055 1.00 12.11 9 ASN D CA 1
ATOM 12253 C C . ASN D 1 9 ? 135.200 145.393 132.939 1.00 11.38 9 ASN D C 1
ATOM 12254 O O . ASN D 1 9 ? 135.410 145.340 134.153 1.00 12.02 9 ASN D O 1
ATOM 12265 N N . THR D 1 10 ? 134.707 146.482 132.357 1.00 11.24 10 THR D N 1
ATOM 12266 C CA . THR D 1 10 ? 134.491 147.728 133.083 1.00 12.09 10 THR D CA 1
ATOM 12267 C C . THR D 1 10 ? 133.025 148.028 133.363 1.00 10.77 10 THR D C 1
ATOM 12268 O O . THR D 1 10 ? 132.715 148.577 134.415 1.00 11.74 10 THR D O 1
ATOM 12279 N N . HIS D 1 11 ? 132.116 147.675 132.457 1.00 11.05 11 HIS D N 1
ATOM 12280 C CA . HIS D 1 11 ? 130.706 148.009 132.593 1.00 10.10 11 HIS D CA 1
ATOM 12281 C C . HIS D 1 11 ? 129.847 146.812 132.219 1.00 9.76 11 HIS D C 1
ATOM 12282 O O . HIS D 1 11 ? 130.240 145.967 131.415 1.00 10.68 11 HIS D O 1
ATOM 12296 N N . THR D 1 12 ? 128.669 146.760 132.825 1.00 9.22 12 THR D N 1
ATOM 12297 C CA . THR D 1 12 ? 127.675 145.727 132.599 1.00 8.43 12 THR D CA 1
ATOM 12298 C C . THR D 1 12 ? 126.421 146.370 132.023 1.00 8.06 12 THR D C 1
ATOM 12299 O O . THR D 1 12 ? 125.954 147.393 132.536 1.00 8.86 12 THR D O 1
ATOM 12310 N N . VAL D 1 13 ? 125.885 145.779 130.962 1.00 9.22 13 VAL D N 1
ATOM 12311 C CA . VAL D 1 13 ? 124.636 146.221 130.350 1.00 9.81 13 VAL D CA 1
ATOM 12312 C C . VAL D 1 13 ? 123.549 145.221 130.715 1.00 9.99 13 VAL D C 1
ATOM 12313 O O . VAL D 1 13 ? 123.734 144.008 130.574 1.00 12.57 13 VAL D O 1
ATOM 12326 N N . VAL D 1 14 ? 122.425 145.735 131.196 1.00 10.49 14 VAL D N 1
ATOM 12327 C CA . VAL D 1 14 ? 121.265 144.939 131.569 1.00 9.93 14 VAL D CA 1
ATOM 12328 C C . VAL D 1 14 ? 120.116 145.355 130.664 1.00 10.99 14 VAL D C 1
ATOM 12329 O O . VAL D 1 14 ? 119.945 146.543 130.380 1.00 14.05 14 VAL D O 1
ATOM 12342 N N . GLY D 1 15 ? 119.356 144.386 130.187 1.00 10.69 15 GLY D N 1
ATOM 12343 C CA . GLY D 1 15 ? 118.278 144.665 129.259 1.00 13.08 15 GLY D CA 1
ATOM 12344 C C . GLY D 1 15 ? 117.073 143.793 129.522 1.00 13.03 15 GLY D C 1
ATOM 12345 O O . GLY D 1 15 ? 117.181 142.678 130.031 1.00 14.66 15 GLY D O 1
ATOM 12349 N N . LEU D 1 16 ? 115.908 144.332 129.181 1.00 15.16 16 LEU D N 1
ATOM 12350 C CA . LEU D 1 16 ? 114.657 143.587 129.146 1.00 16.52 16 LEU D CA 1
ATOM 12351 C C . LEU D 1 16 ? 114.134 143.609 127.722 1.00 18.32 16 LEU D C 1
ATOM 12352 O O . LEU D 1 16 ? 113.913 144.693 127.157 1.00 20.53 16 LEU D O 1
ATOM 12368 N N . LEU D 1 17 ? 113.937 142.416 127.163 1.00 16.45 17 LEU D N 1
ATOM 12369 C CA . LEU D 1 17 ? 113.440 142.223 125.811 1.00 20.84 17 LEU D CA 1
ATOM 12370 C C . LEU D 1 17 ? 112.087 141.536 125.861 1.00 22.54 17 LEU D C 1
ATOM 12371 O O . LEU D 1 17 ? 111.896 140.585 126.619 1.00 23.50 17 LEU D O 1
ATOM 12387 N N . SER D 1 18 ? 111.157 142.005 125.038 1.00 27.63 18 SER D N 1
ATOM 12388 C CA . SER D 1 18 ? 109.837 141.407 124.918 1.00 29.49 18 SER D CA 1
ATOM 12389 C C . SER D 1 18 ? 109.590 141.022 123.468 1.00 30.96 18 SER D C 1
ATOM 12390 O O . SER D 1 18 ? 109.992 141.742 122.550 1.00 35.09 18 SER D O 1
ATOM 12398 N N . GLY D 1 19 ? 108.923 139.891 123.267 1.00 33.90 19 GLY D N 1
ATOM 12399 C CA . GLY D 1 19 ? 108.677 139.367 121.937 1.00 36.88 19 GLY D CA 1
ATOM 12400 C C . GLY D 1 19 ? 109.608 138.217 121.613 1.00 39.96 19 GLY D C 1
ATOM 12401 O O . GLY D 1 19 ? 110.487 137.839 122.391 1.00 42.64 19 GLY D O 1
ATOM 12405 N N . MET D 1 20 ? 109.401 137.644 120.430 1.00 43.13 20 MET D N 1
ATOM 12406 C CA . MET D 1 20 ? 110.167 136.487 119.993 1.00 43.69 20 MET D CA 1
ATOM 12407 C C . MET D 1 20 ? 110.573 136.661 118.539 1.00 42.65 20 MET D C 1
ATOM 12408 O O . MET D 1 20 ? 109.849 137.280 117.755 1.00 45.03 20 MET D O 1
ATOM 12422 N N . LYS D 1 21 ? 111.731 136.108 118.187 1.00 42.66 21 LYS D N 1
ATOM 12423 C CA . LYS D 1 21 ? 112.200 136.040 116.797 1.00 43.96 21 LYS D CA 1
ATOM 12424 C C . LYS D 1 21 ? 112.356 137.468 116.279 1.00 41.68 21 LYS D C 1
ATOM 12425 O O . LYS D 1 21 ? 112.923 138.312 116.988 1.00 39.91 21 LYS D O 1
ATOM 12444 N N . GLU D 1 22 ? 111.871 137.786 115.079 1.00 46.87 22 GLU D N 1
ATOM 12445 C CA . GLU D 1 22 ? 112.010 139.135 114.548 1.00 45.77 22 GLU D CA 1
ATOM 12446 C C . GLU D 1 22 ? 111.203 140.158 115.333 1.00 46.23 22 GLU D C 1
ATOM 12447 O O . GLU D 1 22 ? 111.382 141.360 115.119 1.00 45.68 22 GLU D O 1
ATOM 12459 N N . HIS D 1 23 ? 110.305 139.718 116.213 1.00 47.16 23 HIS D N 1
ATOM 12460 C CA . HIS D 1 23 ? 109.519 140.639 117.020 1.00 44.64 23 HIS D CA 1
ATOM 12461 C C . HIS D 1 23 ? 110.193 141.004 118.337 1.00 40.66 23 HIS D C 1
ATOM 12462 O O . HIS D 1 23 ? 109.710 141.902 119.030 1.00 40.76 23 HIS D O 1
ATOM 12476 N N . ALA D 1 24 ? 111.285 140.338 118.701 1.00 39.47 24 ALA D N 1
ATOM 12477 C CA . ALA D 1 24 ? 111.963 140.661 119.947 1.00 36.16 24 ALA D CA 1
ATOM 12478 C C . ALA D 1 24 ? 112.534 142.070 119.883 1.00 33.94 24 ALA D C 1
ATOM 12479 O O . ALA D 1 24 ? 113.153 142.456 118.890 1.00 33.82 24 ALA D O 1
ATOM 12486 N N . LYS D 1 25 ? 112.324 142.842 120.945 1.00 31.81 25 LYS D N 1
ATOM 12487 C CA . LYS D 1 25 ? 112.848 144.198 120.992 1.00 31.01 25 LYS D CA 1
ATOM 12488 C C . LYS D 1 25 ? 113.199 144.566 122.425 1.00 25.32 25 LYS D C 1
ATOM 12489 O O . LYS D 1 25 ? 112.530 144.139 123.366 1.00 26.64 25 LYS D O 1
ATOM 12508 N N . VAL D 1 26 ? 114.246 145.372 122.573 1.00 22.38 26 VAL D N 1
ATOM 12509 C CA . VAL D 1 26 ? 114.734 145.780 123.887 1.00 21.34 26 VAL D CA 1
ATOM 12510 C C . VAL D 1 26 ? 113.772 146.825 124.443 1.00 22.76 26 VAL D C 1
ATOM 12511 O O . VAL D 1 26 ? 113.754 147.967 123.980 1.00 25.64 26 VAL D O 1
ATOM 12524 N N . VAL D 1 27 ? 112.976 146.446 125.437 1.00 21.98 27 VAL D N 1
ATOM 12525 C CA . VAL D 1 27 ? 112.035 147.395 126.018 1.00 21.91 27 VAL D CA 1
ATOM 12526 C C . VAL D 1 27 ? 112.682 148.247 127.106 1.00 21.88 27 VAL D C 1
ATOM 12527 O O . VAL D 1 27 ? 112.338 149.424 127.241 1.00 25.57 27 VAL D O 1
ATOM 12540 N N . GLN D 1 28 ? 113.607 147.688 127.888 1.00 20.92 28 GLN D N 1
ATOM 12541 C CA . GLN D 1 28 ? 114.286 148.468 128.923 1.00 16.56 28 GLN D CA 1
ATOM 12542 C C . GLN D 1 28 ? 115.776 148.182 128.871 1.00 15.14 28 GLN D C 1
ATOM 12543 O O . GLN D 1 28 ? 116.190 147.088 128.494 1.00 15.61 28 GLN D O 1
ATOM 12557 N N . GLN D 1 29 ? 116.583 149.151 129.300 1.00 14.21 29 GLN D N 1
ATOM 12558 C CA . GLN D 1 29 ? 118.023 148.946 129.308 1.00 13.54 29 GLN D CA 1
ATOM 12559 C C . GLN D 1 29 ? 118.671 149.841 130.358 1.00 12.76 29 GLN D C 1
ATOM 12560 O O . GLN D 1 29 ? 118.266 150.988 130.542 1.00 15.17 29 GLN D O 1
ATOM 12574 N N . TRP D 1 30 ? 119.672 149.297 131.043 1.00 10.66 30 TRP D N 1
ATOM 12575 C CA . TRP D 1 30 ? 120.472 150.013 132.024 1.00 9.83 30 TRP D CA 1
ATOM 12576 C C . TRP D 1 30 ? 121.942 149.682 131.816 1.00 10.19 30 TRP D C 1
ATOM 12577 O O . TRP D 1 30 ? 122.293 148.646 131.249 1.00 12.78 30 TRP D O 1
ATOM 12598 N N . ARG D 1 31 ? 122.797 150.587 132.276 1.00 8.59 31 ARG D N 1
ATOM 12599 C CA . ARG D 1 31 ? 124.238 150.395 132.261 1.00 9.09 31 ARG D CA 1
ATOM 12600 C C . ARG D 1 31 ? 124.784 150.691 133.650 1.00 9.07 31 ARG D C 1
ATOM 12601 O O . ARG D 1 31 ? 124.502 151.747 134.220 1.00 11.89 31 ARG D O 1
ATOM 12622 N N . ILE D 1 32 ? 125.561 149.758 134.191 1.00 8.57 32 ILE D N 1
ATOM 12623 C CA . ILE D 1 32 ? 126.144 149.869 135.519 1.00 8.78 32 ILE D CA 1
ATOM 12624 C C . ILE D 1 32 ? 127.619 149.504 135.414 1.00 8.86 32 ILE D C 1
ATOM 12625 O O . ILE D 1 32 ? 128.086 149.047 134.380 1.00 8.44 32 ILE D O 1
ATOM 12641 N N . ARG D 1 33 ? 128.351 149.709 136.500 1.00 10.10 33 ARG D N 1
ATOM 12642 C CA . ARG D 1 33 ? 129.755 149.328 136.530 1.00 11.75 33 ARG D CA 1
ATOM 12643 C C . ARG D 1 33 ? 129.911 147.842 136.810 1.00 10.68 33 ARG D C 1
ATOM 12644 O O . ARG D 1 33 ? 129.139 147.243 137.559 1.00 14.14 33 ARG D O 1
ATOM 12665 N N . THR D 1 34 ? 130.922 147.248 136.189 1.00 11.09 34 THR D N 1
ATOM 12666 C CA . THR D 1 34 ? 131.314 145.896 136.542 1.00 11.34 34 THR D CA 1
ATOM 12667 C C . THR D 1 34 ? 132.226 145.941 137.763 1.00 11.69 34 THR D C 1
ATOM 12668 O O . THR D 1 34 ? 133.232 146.654 137.776 1.00 14.38 34 THR D O 1
ATOM 12679 N N . GLU D 1 35 ? 131.866 145.186 138.783 1.00 15.59 35 GLU D N 1
ATOM 12680 C CA . GLU D 1 35 ? 132.686 145.005 139.974 1.00 15.41 35 GLU D CA 1
ATOM 12681 C C . GLU D 1 35 ? 133.094 143.540 140.010 1.00 15.75 35 GLU D C 1
ATOM 12682 O O . GLU D 1 35 ? 132.264 142.664 140.269 1.00 17.15 35 GLU D O 1
ATOM 12694 N N . SER D 1 36 ? 134.368 143.278 139.723 1.00 16.69 36 SER D N 1
ATOM 12695 C CA . SER D 1 36 ? 134.821 141.906 139.528 1.00 16.46 36 SER D CA 1
ATOM 12696 C C . SER D 1 36 ? 134.592 141.047 140.769 1.00 17.57 36 SER D C 1
ATOM 12697 O O . SER D 1 36 ? 134.475 139.824 140.660 1.00 18.51 36 SER D O 1
ATOM 12705 N N . GLU D 1 37 ? 134.533 141.659 141.948 1.00 18.08 37 GLU D N 1
ATOM 12706 C CA . GLU D 1 37 ? 134.404 140.930 143.201 1.00 17.81 37 GLU D CA 1
ATOM 12707 C C . GLU D 1 37 ? 132.995 140.965 143.778 1.00 16.43 37 GLU D C 1
ATOM 12708 O O . GLU D 1 37 ? 132.809 140.556 144.925 1.00 17.64 37 GLU D O 1
ATOM 12720 N N . VAL D 1 38 ? 132.004 141.430 143.013 1.00 13.48 38 VAL D N 1
ATOM 12721 C CA . VAL D 1 38 ? 130.634 141.474 143.511 1.00 13.81 38 VAL D CA 1
ATOM 12722 C C . VAL D 1 38 ? 130.197 140.075 143.932 1.00 11.57 38 VAL D C 1
ATOM 12723 O O . VAL D 1 38 ? 130.557 139.076 143.301 1.00 15.92 38 VAL D O 1
ATOM 12736 N N . THR D 1 39 ? 129.441 139.991 145.021 1.00 11.34 39 THR D N 1
ATOM 12737 C CA . THR D 1 39 ? 128.871 138.717 145.438 1.00 11.16 39 THR D CA 1
ATOM 12738 C C . THR D 1 39 ? 127.489 138.534 144.814 1.00 10.20 39 THR D C 1
ATOM 12739 O O . THR D 1 39 ? 126.888 139.470 144.294 1.00 10.79 39 THR D O 1
ATOM 12750 N N . ALA D 1 40 ? 126.978 137.307 144.886 1.00 11.02 40 ALA D N 1
ATOM 12751 C CA . ALA D 1 40 ? 125.671 137.024 144.302 1.00 11.55 40 ALA D CA 1
ATOM 12752 C C . ALA D 1 40 ? 124.575 137.859 144.965 1.00 11.04 40 ALA D C 1
ATOM 12753 O O . ALA D 1 40 ? 123.695 138.389 144.284 1.00 12.68 40 ALA D O 1
ATOM 12760 N N . ASP D 1 41 ? 124.626 138.008 146.289 1.00 10.39 41 ASP D N 1
ATOM 12761 C CA . ASP D 1 41 ? 123.586 138.752 147.001 1.00 10.78 41 ASP D CA 1
ATOM 12762 C C . ASP D 1 41 ? 123.581 140.237 146.619 1.00 10.72 41 ASP D C 1
ATOM 12763 O O . ASP D 1 41 ? 122.513 140.829 146.403 1.00 12.42 41 ASP D O 1
ATOM 12772 N N . GLU D 1 42 ? 124.763 140.853 146.528 1.00 9.74 42 GLU D N 1
ATOM 12773 C CA . GLU D 1 42 ? 124.851 142.257 146.128 1.00 10.76 42 GLU D CA 1
ATOM 12774 C C . GLU D 1 42 ? 124.327 142.467 144.713 1.00 10.85 42 GLU D C 1
ATOM 12775 O O . GLU D 1 42 ? 123.599 143.433 144.437 1.00 11.75 42 GLU D O 1
ATOM 12787 N N . LEU D 1 43 ? 124.704 141.577 143.798 1.00 10.26 43 LEU D N 1
ATOM 12788 C CA . LEU D 1 43 ? 124.227 141.692 142.431 1.00 10.89 43 LEU D CA 1
ATOM 12789 C C . LEU D 1 43 ? 122.721 141.496 142.365 1.00 9.12 43 LEU D C 1
ATOM 12790 O O . LEU D 1 43 ? 122.046 142.156 141.577 1.00 11.21 43 LEU D O 1
ATOM 12806 N N . ALA D 1 44 ? 122.177 140.597 143.188 1.00 9.81 44 ALA D N 1
ATOM 12807 C CA . ALA D 1 44 ? 120.730 140.433 143.249 1.00 10.16 44 ALA D CA 1
ATOM 12808 C C . ALA D 1 44 ? 120.061 141.736 143.656 1.00 10.50 44 ALA D C 1
ATOM 12809 O O . ALA D 1 44 ? 119.058 142.142 143.064 1.00 11.81 44 ALA D O 1
ATOM 12816 N N . LEU D 1 45 ? 120.611 142.407 144.673 1.00 9.92 45 LEU D N 1
ATOM 12817 C CA . LEU D 1 45 ? 120.070 143.705 145.069 1.00 11.14 45 LEU D CA 1
ATOM 12818 C C . LEU D 1 45 ? 120.064 144.677 143.894 1.00 10.73 45 LEU D C 1
ATOM 12819 O O . LEU D 1 45 ? 119.038 145.295 143.588 1.00 12.91 45 LEU D O 1
ATOM 12835 N N . THR D 1 46 ? 121.206 144.814 143.218 1.00 10.38 46 THR D N 1
ATOM 12836 C CA . THR D 1 46 ? 121.292 145.769 142.115 1.00 10.05 46 THR D CA 1
ATOM 12837 C C . THR D 1 46 ? 120.305 145.421 140.999 1.00 11.09 46 THR D C 1
ATOM 12838 O O . THR D 1 46 ? 119.587 146.292 140.498 1.00 12.11 46 THR D O 1
ATOM 12849 N N . ILE D 1 47 ? 120.251 144.148 140.599 1.00 10.50 47 ILE D N 1
ATOM 12850 C CA . ILE D 1 47 ? 119.397 143.744 139.484 1.00 10.80 47 ILE D CA 1
ATOM 12851 C C . ILE D 1 47 ? 117.928 143.952 139.826 1.00 11.66 47 ILE D C 1
ATOM 12852 O O . ILE D 1 47 ? 117.150 144.455 139.005 1.00 12.91 47 ILE D O 1
ATOM 12868 N N . ASP D 1 48 ? 117.520 143.549 141.028 1.00 12.79 48 ASP D N 1
ATOM 12869 C CA . ASP D 1 48 ? 116.132 143.719 141.426 1.00 14.56 48 ASP D CA 1
ATOM 12870 C C . ASP D 1 48 ? 115.761 145.195 141.483 1.00 12.08 48 ASP D C 1
ATOM 12871 O O . ASP D 1 48 ? 114.675 145.585 141.042 1.00 14.68 48 ASP D O 1
ATOM 12880 N N . GLY D 1 49 ? 116.663 146.034 142.001 1.00 11.55 49 GLY D N 1
ATOM 12881 C CA . GLY D 1 49 ? 116.411 147.463 142.002 1.00 11.84 49 GLY D CA 1
ATOM 12882 C C . GLY D 1 49 ? 116.253 148.029 140.605 1.00 11.73 49 GLY D C 1
ATOM 12883 O O . GLY D 1 49 ? 115.407 148.891 140.367 1.00 14.12 49 GLY D O 1
ATOM 12887 N N . LEU D 1 50 ? 117.074 147.564 139.664 1.00 12.40 50 LEU D N 1
ATOM 12888 C CA . LEU D 1 50 ? 116.951 148.034 138.291 1.00 11.64 50 LEU D CA 1
ATOM 12889 C C . LEU D 1 50 ? 115.603 147.651 137.691 1.00 12.78 50 LEU D C 1
ATOM 12890 O O . LEU D 1 50 ? 114.893 148.500 137.141 1.00 14.11 50 LEU D O 1
ATOM 12906 N N . ILE D 1 51 ? 115.235 146.373 137.775 1.00 14.99 51 ILE D N 1
ATOM 12907 C CA . ILE D 1 51 ? 114.105 145.902 136.973 1.00 15.94 51 ILE D CA 1
ATOM 12908 C C . ILE D 1 51 ? 112.754 146.085 137.654 1.00 18.61 51 ILE D C 1
ATOM 12909 O O . ILE D 1 51 ? 111.724 146.025 136.971 1.00 25.75 51 ILE D O 1
ATOM 12925 N N . GLY D 1 52 ? 112.727 146.326 138.962 1.00 17.34 52 GLY D N 1
ATOM 12926 C CA . GLY D 1 52 ? 111.487 146.730 139.599 1.00 20.66 52 GLY D CA 1
ATOM 12927 C C . GLY D 1 52 ? 110.383 145.707 139.431 1.00 26.82 52 GLY D C 1
ATOM 12928 O O . GLY D 1 52 ? 110.565 144.508 139.662 1.00 30.05 52 GLY D O 1
ATOM 12932 N N . GLU D 1 53 ? 109.212 146.191 139.017 1.00 31.49 53 GLU D N 1
ATOM 12933 C CA . GLU D 1 53 ? 108.026 145.347 138.944 1.00 34.41 53 GLU D CA 1
ATOM 12934 C C . GLU D 1 53 ? 108.144 144.241 137.907 1.00 33.51 53 GLU D C 1
ATOM 12935 O O . GLU D 1 53 ? 107.402 143.258 137.993 1.00 39.07 53 GLU D O 1
ATOM 12947 N N . ASP D 1 54 ? 109.035 144.378 136.927 1.00 32.12 54 ASP D N 1
ATOM 12948 C CA . ASP D 1 54 ? 109.193 143.355 135.899 1.00 32.16 54 ASP D CA 1
ATOM 12949 C C . ASP D 1 54 ? 109.889 142.107 136.423 1.00 29.52 54 ASP D C 1
ATOM 12950 O O . ASP D 1 54 ? 109.960 141.111 135.699 1.00 30.98 54 ASP D O 1
ATOM 12959 N N . SER D 1 55 ? 110.400 142.140 137.657 1.00 28.85 55 SER D N 1
ATOM 12960 C CA . SER D 1 55 ? 111.004 140.951 138.247 1.00 29.52 55 SER D CA 1
ATOM 12961 C C . SER D 1 55 ? 110.054 139.763 138.194 1.00 32.87 55 SER D C 1
ATOM 12962 O O . SER D 1 55 ? 110.484 138.638 137.917 1.00 35.18 55 SER D O 1
ATOM 12970 N N . GLU D 1 56 ? 108.770 139.991 138.452 1.00 36.90 56 GLU D N 1
ATOM 12971 C CA . GLU D 1 56 ? 107.770 138.934 138.482 1.00 37.24 56 GLU D CA 1
ATOM 12972 C C . GLU D 1 56 ? 107.274 138.540 137.095 1.00 36.35 56 GLU D C 1
ATOM 12973 O O . GLU D 1 56 ? 106.621 137.500 136.961 1.00 40.37 56 GLU D O 1
ATOM 12985 N N . ARG D 1 57 ? 107.568 139.332 136.068 1.00 33.46 57 ARG D N 1
ATOM 12986 C CA . ARG D 1 57 ? 107.131 139.059 134.707 1.00 32.87 57 ARG D CA 1
ATOM 12987 C C . ARG D 1 57 ? 108.193 138.366 133.857 1.00 31.21 57 ARG D C 1
ATOM 12988 O O . ARG D 1 57 ? 107.972 138.166 132.661 1.00 31.91 57 ARG D O 1
ATOM 13009 N N . LEU D 1 58 ? 109.330 137.990 134.435 1.00 27.94 58 LEU D N 1
ATOM 13010 C CA . LEU D 1 58 ? 110.400 137.390 133.647 1.00 26.34 58 LEU D CA 1
ATOM 13011 C C . LEU D 1 58 ? 110.033 135.983 133.194 1.00 24.35 58 LEU D C 1
ATOM 13012 O O . LEU D 1 58 ? 109.522 135.176 133.971 1.00 29.52 58 LEU D O 1
ATOM 13028 N N . THR D 1 59 ? 110.309 135.693 131.924 1.00 24.23 59 THR D N 1
ATOM 13029 C CA . THR D 1 59 ? 110.112 134.371 131.345 1.00 23.99 59 THR D CA 1
ATOM 13030 C C . THR D 1 59 ? 111.418 133.662 131.006 1.00 21.60 59 THR D C 1
ATOM 13031 O O . THR D 1 59 ? 111.379 132.504 130.584 1.00 25.60 59 THR D O 1
ATOM 13042 N N . GLY D 1 60 ? 112.561 134.318 131.164 1.00 20.61 60 GLY D N 1
ATOM 13043 C CA . GLY D 1 60 ? 113.840 133.667 130.927 1.00 19.22 60 GLY D CA 1
ATOM 13044 C C . GLY D 1 60 ? 114.974 134.653 131.114 1.00 18.46 60 GLY D C 1
ATOM 13045 O O . GLY D 1 60 ? 114.764 135.867 131.187 1.00 19.01 60 GLY D O 1
ATOM 13049 N N . THR D 1 61 ? 116.190 134.104 131.166 1.00 17.64 61 THR D N 1
ATOM 13050 C CA . THR D 1 61 ? 117.399 134.901 131.336 1.00 17.52 61 THR D CA 1
ATOM 13051 C C . THR D 1 61 ? 118.497 134.401 130.407 1.00 16.66 61 THR D C 1
ATOM 13052 O O . THR D 1 61 ? 118.675 133.195 130.239 1.00 18.83 61 THR D O 1
ATOM 13063 N N . ALA D 1 62 ? 119.254 135.338 129.841 1.00 17.83 62 ALA D N 1
ATOM 13064 C CA . ALA D 1 62 ? 120.450 135.044 129.060 1.00 14.12 62 ALA D CA 1
ATOM 13065 C C . ALA D 1 62 ? 121.578 135.942 129.536 1.00 14.72 62 ALA D C 1
ATOM 13066 O O . ALA D 1 62 ? 121.418 137.164 129.568 1.00 16.24 62 ALA D O 1
ATOM 13073 N N . ALA D 1 63 ? 122.718 135.353 129.887 1.00 15.29 63 ALA D N 1
ATOM 13074 C CA . ALA D 1 63 ? 123.823 136.141 130.411 1.00 15.18 63 ALA D CA 1
ATOM 13075 C C . ALA D 1 63 ? 125.149 135.690 129.814 1.00 14.78 63 ALA D C 1
ATOM 13076 O O . ALA D 1 63 ? 125.358 134.511 129.525 1.00 15.69 63 ALA D O 1
ATOM 13083 N N . LEU D 1 64 ? 126.035 136.661 129.622 1.00 15.06 64 LEU D N 1
ATOM 13084 C CA . LEU D 1 64 ? 127.428 136.398 129.297 1.00 14.01 64 LEU D CA 1
ATOM 13085 C C . LEU D 1 64 ? 128.306 137.313 130.134 1.00 13.41 64 LEU D C 1
ATOM 13086 O O . LEU D 1 64 ? 127.873 138.368 130.601 1.00 16.01 64 LEU D O 1
ATOM 13102 N N . SER D 1 65 ? 129.557 136.906 130.300 1.00 13.92 65 SER D N 1
ATOM 13103 C CA . SER D 1 65 ? 130.516 137.692 131.056 1.00 15.45 65 SER D CA 1
ATOM 13104 C C . SER D 1 65 ? 131.910 137.488 130.480 1.00 13.84 65 SER D C 1
ATOM 13105 O O . SER D 1 65 ? 132.311 136.360 130.197 1.00 16.62 65 SER D O 1
ATOM 13113 N N . THR D 1 66 ? 132.643 138.583 130.325 1.00 14.93 66 THR D N 1
ATOM 13114 C CA . THR D 1 66 ? 134.073 138.508 130.065 1.00 15.72 66 THR D CA 1
ATOM 13115 C C . THR D 1 66 ? 134.880 138.370 131.351 1.00 16.88 66 THR D C 1
ATOM 13116 O O . THR D 1 66 ? 136.104 138.258 131.283 1.00 20.13 66 THR D O 1
ATOM 13127 N N . VAL D 1 67 ? 134.215 138.377 132.500 1.00 17.94 67 VAL D N 1
ATOM 13128 C CA . VAL D 1 67 ? 134.834 138.240 133.811 1.00 15.28 67 VAL D CA 1
ATOM 13129 C C . VAL D 1 67 ? 134.318 136.950 134.449 1.00 16.59 67 VAL D C 1
ATOM 13130 O O . VAL D 1 67 ? 133.204 136.909 134.968 1.00 17.17 67 VAL D O 1
ATOM 13143 N N . PRO D 1 68 ? 135.108 135.867 134.429 1.00 23.01 68 PRO D N 1
ATOM 13144 C CA . PRO D 1 68 ? 134.562 134.551 134.838 1.00 22.38 68 PRO D CA 1
ATOM 13145 C C . PRO D 1 68 ? 133.973 134.507 136.246 1.00 19.21 68 PRO D C 1
ATOM 13146 O O . PRO D 1 68 ? 132.954 133.835 136.471 1.00 21.07 68 PRO D O 1
ATOM 13157 N N . SER D 1 69 ? 134.586 135.208 137.204 1.00 17.59 69 SER D N 1
ATOM 13158 C CA . SER D 1 69 ? 134.069 135.195 138.571 1.00 18.95 69 SER D CA 1
ATOM 13159 C C . SER D 1 69 ? 132.665 135.785 138.632 1.00 17.99 69 SER D C 1
ATOM 13160 O O . SER D 1 69 ? 131.797 135.283 139.364 1.00 19.18 69 SER D O 1
ATOM 13168 N N . VAL D 1 70 ? 132.418 136.846 137.861 1.00 16.05 70 VAL D N 1
ATOM 13169 C CA . VAL D 1 70 ? 131.081 137.418 137.807 1.00 15.11 70 VAL D CA 1
ATOM 13170 C C . VAL D 1 70 ? 130.101 136.427 137.201 1.00 15.03 70 VAL D C 1
ATOM 13171 O O . VAL D 1 70 ? 128.937 136.385 137.598 1.00 17.73 70 VAL D O 1
ATOM 13184 N N . LEU D 1 71 ? 130.538 135.624 136.230 1.00 17.34 71 LEU D N 1
ATOM 13185 C CA . LEU D 1 71 ? 129.651 134.608 135.673 1.00 16.15 71 LEU D CA 1
ATOM 13186 C C . LEU D 1 71 ? 129.251 133.593 136.734 1.00 16.92 71 LEU D C 1
ATOM 13187 O O . LEU D 1 71 ? 128.080 133.202 136.822 1.00 18.10 71 LEU D O 1
ATOM 13203 N N . HIS D 1 72 ? 130.217 133.143 137.538 1.00 19.25 72 HIS D N 1
ATOM 13204 C CA . HIS D 1 72 ? 129.904 132.244 138.647 1.00 18.89 72 HIS D CA 1
ATOM 13205 C C . HIS D 1 72 ? 128.842 132.858 139.556 1.00 16.92 72 HIS D C 1
ATOM 13206 O O . HIS D 1 72 ? 127.835 132.213 139.901 1.00 19.32 72 HIS D O 1
ATOM 13220 N N . GLU D 1 73 ? 129.047 134.122 139.938 1.00 17.68 73 GLU D N 1
ATOM 13221 C CA . GLU D 1 73 ? 128.106 134.788 140.836 1.00 17.10 73 GLU D CA 1
ATOM 13222 C C . GLU D 1 73 ? 126.734 134.976 140.190 1.00 15.95 73 GLU D C 1
ATOM 13223 O O . GLU D 1 73 ? 125.713 134.866 140.869 1.00 14.62 73 GLU D O 1
ATOM 13235 N N . VAL D 1 74 ? 126.688 135.274 138.890 1.00 14.97 74 VAL D N 1
ATOM 13236 C CA . VAL D 1 74 ? 125.405 135.433 138.210 1.00 16.14 74 VAL D CA 1
ATOM 13237 C C . VAL D 1 74 ? 124.639 134.115 138.190 1.00 14.44 74 VAL D C 1
ATOM 13238 O O . VAL D 1 74 ? 123.426 134.087 138.419 1.00 13.57 74 VAL D O 1
ATOM 13251 N N . ARG D 1 75 ? 125.329 133.008 137.909 1.00 16.33 75 ARG D N 1
ATOM 13252 C CA . ARG D 1 75 ? 124.670 131.705 137.952 1.00 16.86 75 ARG D CA 1
ATOM 13253 C C . ARG D 1 75 ? 124.052 131.460 139.325 1.00 17.74 75 ARG D C 1
ATOM 13254 O O . ARG D 1 75 ? 122.880 131.069 139.438 1.00 18.46 75 ARG D O 1
ATOM 13275 N N . ILE D 1 76 ? 124.827 131.714 140.383 1.00 16.45 76 ILE D N 1
ATOM 13276 C CA . ILE D 1 76 ? 124.311 131.533 141.740 1.00 16.12 76 ILE D CA 1
ATOM 13277 C C . ILE D 1 76 ? 123.102 132.430 141.981 1.00 14.70 76 ILE D C 1
ATOM 13278 O O . ILE D 1 76 ? 122.090 132.000 142.551 1.00 16.23 76 ILE D O 1
ATOM 13294 N N . MET D 1 77 ? 123.207 133.695 141.572 1.00 14.28 77 MET D N 1
ATOM 13295 C CA . MET D 1 77 ? 122.152 134.672 141.797 1.00 12.35 77 MET D CA 1
ATOM 13296 C C . MET D 1 77 ? 120.856 134.226 141.146 1.00 14.37 77 MET D C 1
ATOM 13297 O O . MET D 1 77 ? 119.785 134.301 141.754 1.00 15.21 77 MET D O 1
ATOM 13311 N N . LEU D 1 78 ? 120.936 133.777 139.895 1.00 15.20 78 LEU D N 1
ATOM 13312 C CA . LEU D 1 78 ? 119.738 133.357 139.182 1.00 15.81 78 LEU D CA 1
ATOM 13313 C C . LEU D 1 78 ? 119.135 132.109 139.805 1.00 16.27 78 LEU D C 1
ATOM 13314 O O . LEU D 1 78 ? 117.912 132.001 139.919 1.00 18.04 78 LEU D O 1
ATOM 13330 N N . ASP D 1 79 ? 119.972 131.159 140.224 1.00 17.43 79 ASP D N 1
ATOM 13331 C CA . ASP D 1 79 ? 119.434 129.948 140.837 1.00 18.45 79 ASP D CA 1
ATOM 13332 C C . ASP D 1 79 ? 118.721 130.262 142.147 1.00 18.06 79 ASP D C 1
ATOM 13333 O O . ASP D 1 79 ? 117.678 129.674 142.448 1.00 20.84 79 ASP D O 1
ATOM 13342 N N . GLN D 1 80 ? 119.259 131.190 142.937 1.00 17.71 80 GLN D N 1
ATOM 13343 C CA . GLN D 1 80 ? 118.647 131.469 144.232 1.00 14.46 80 GLN D CA 1
ATOM 13344 C C . GLN D 1 80 ? 117.433 132.387 144.101 1.00 15.40 80 GLN D C 1
ATOM 13345 O O . GLN D 1 80 ? 116.365 132.086 144.640 1.00 19.73 80 GLN D O 1
ATOM 13359 N N . TYR D 1 81 ? 117.571 133.503 143.385 1.00 14.89 81 TYR D N 1
ATOM 13360 C CA . TYR D 1 81 ? 116.587 134.575 143.440 1.00 14.64 81 TYR D CA 1
ATOM 13361 C C . TYR D 1 81 ? 115.537 134.511 142.337 1.00 15.03 81 TYR D C 1
ATOM 13362 O O . TYR D 1 81 ? 114.488 135.145 142.480 1.00 17.45 81 TYR D O 1
ATOM 13380 N N . TRP D 1 82 ? 115.788 133.799 141.240 1.00 17.15 82 TRP D N 1
ATOM 13381 C CA . TRP D 1 82 ? 114.790 133.598 140.185 1.00 18.43 82 TRP D CA 1
ATOM 13382 C C . TRP D 1 82 ? 114.743 132.119 139.816 1.00 18.41 82 TRP D C 1
ATOM 13383 O O . TRP D 1 82 ? 114.983 131.740 138.669 1.00 22.04 82 TRP D O 1
ATOM 13404 N N . PRO D 1 83 ? 114.402 131.254 140.774 1.00 21.32 83 PRO D N 1
ATOM 13405 C CA . PRO D 1 83 ? 114.504 129.804 140.529 1.00 21.28 83 PRO D CA 1
ATOM 13406 C C . PRO D 1 83 ? 113.554 129.273 139.469 1.00 22.73 83 PRO D C 1
ATOM 13407 O O . PRO D 1 83 ? 113.825 128.214 138.891 1.00 25.44 83 PRO D O 1
ATOM 13418 N N . SER D 1 84 ? 112.463 129.973 139.185 1.00 23.38 84 SER D N 1
ATOM 13419 C CA . SER D 1 84 ? 111.415 129.478 138.303 1.00 26.00 84 SER D CA 1
ATOM 13420 C C . SER D 1 84 ? 111.615 129.918 136.862 1.00 27.46 84 SER D C 1
ATOM 13421 O O . SER D 1 84 ? 110.832 129.525 135.994 1.00 28.85 84 SER D O 1
ATOM 13429 N N . VAL D 1 85 ? 112.644 130.708 136.586 1.00 25.94 85 VAL D N 1
ATOM 13430 C CA . VAL D 1 85 ? 112.913 131.221 135.248 1.00 24.51 85 VAL D CA 1
ATOM 13431 C C . VAL D 1 85 ? 114.022 130.374 134.629 1.00 20.52 85 VAL D C 1
ATOM 13432 O O . VAL D 1 85 ? 115.049 130.155 135.285 1.00 22.20 85 VAL D O 1
ATOM 13445 N N . PRO D 1 86 ? 113.868 129.888 133.391 1.00 20.13 86 PRO D N 1
ATOM 13446 C CA . PRO D 1 86 ? 115.000 129.239 132.715 1.00 18.98 86 PRO D CA 1
ATOM 13447 C C . PRO D 1 86 ? 116.107 130.240 132.419 1.00 19.20 86 PRO D C 1
ATOM 13448 O O . PRO D 1 86 ? 115.841 131.394 132.084 1.00 21.14 86 PRO D O 1
ATOM 13459 N N . HIS D 1 87 ? 117.353 129.786 132.492 1.00 17.57 87 HIS D N 1
ATOM 13460 C CA . HIS D 1 87 ? 118.481 130.650 132.181 1.00 20.75 87 HIS D CA 1
ATOM 13461 C C . HIS D 1 87 ? 119.459 129.947 131.249 1.00 20.33 87 HIS D C 1
ATOM 13462 O O . HIS D 1 87 ? 119.632 128.729 131.306 1.00 22.57 87 HIS D O 1
ATOM 13476 N N . VAL D 1 88 ? 120.080 130.735 130.377 1.00 16.87 88 VAL D N 1
ATOM 13477 C CA . VAL D 1 88 ? 121.135 130.279 129.481 1.00 18.67 88 VAL D CA 1
ATOM 13478 C C . VAL D 1 88 ? 122.343 131.166 129.750 1.00 17.98 88 VAL D C 1
ATOM 13479 O O . VAL D 1 88 ? 122.301 132.372 129.487 1.00 20.66 88 VAL D O 1
ATOM 13492 N N . LEU D 1 89 ? 123.417 130.580 130.266 1.00 18.40 89 LEU D N 1
ATOM 13493 C CA . LEU D 1 89 ? 124.655 131.303 130.520 1.00 19.81 89 LEU D CA 1
ATOM 13494 C C . LEU D 1 89 ? 125.691 130.923 129.475 1.00 21.39 89 LEU D C 1
ATOM 13495 O O . LEU D 1 89 ? 125.996 129.740 129.300 1.00 25.30 89 LEU D O 1
ATOM 13511 N N . ILE D 1 90 ? 126.226 131.924 128.791 1.00 22.76 90 ILE D N 1
ATOM 13512 C CA . ILE D 1 90 ? 127.247 131.707 127.774 1.00 25.11 90 ILE D CA 1
ATOM 13513 C C . ILE D 1 90 ? 128.578 131.406 128.449 1.00 28.10 90 ILE D C 1
ATOM 13514 O O . ILE D 1 90 ? 128.834 131.820 129.582 1.00 34.24 90 ILE D O 1
ATOM 13530 N N . GLU D 1 91 ? 129.439 130.700 127.739 1.00 35.20 91 GLU D N 1
ATOM 13531 C CA . GLU D 1 91 ? 130.821 130.476 128.129 1.00 37.20 91 GLU D CA 1
ATOM 13532 C C . GLU D 1 91 ? 131.720 130.769 126.937 1.00 36.84 91 GLU D C 1
ATOM 13533 O O . GLU D 1 91 ? 131.280 130.681 125.788 1.00 36.80 91 GLU D O 1
ATOM 13545 N N . PRO D 1 92 ? 132.985 131.123 127.172 1.00 39.05 92 PRO D N 1
ATOM 13546 C CA . PRO D 1 92 ? 133.901 131.326 126.041 1.00 36.56 92 PRO D CA 1
ATOM 13547 C C . PRO D 1 92 ? 134.000 130.071 125.187 1.00 38.58 92 PRO D C 1
ATOM 13548 O O . PRO D 1 92 ? 133.953 128.947 125.692 1.00 39.91 92 PRO D O 1
ATOM 13559 N N . GLY D 1 93 ? 134.124 130.273 123.880 1.00 37.65 93 GLY D N 1
ATOM 13560 C CA . GLY D 1 93 ? 134.139 129.160 122.946 1.00 36.67 93 GLY D CA 1
ATOM 13561 C C . GLY D 1 93 ? 132.825 128.416 122.857 1.00 37.87 93 GLY D C 1
ATOM 13562 O O . GLY D 1 93 ? 132.823 127.189 122.703 1.00 42.33 93 GLY D O 1
ATOM 13566 N N . VAL D 1 94 ? 131.706 129.129 122.925 1.00 38.05 94 VAL D N 1
ATOM 13567 C CA . VAL D 1 94 ? 130.389 128.502 122.934 1.00 40.42 94 VAL D CA 1
ATOM 13568 C C . VAL D 1 94 ? 129.964 128.171 121.509 1.00 43.12 94 VAL D C 1
ATOM 13569 O O . VAL D 1 94 ? 130.225 128.934 120.570 1.00 40.64 94 VAL D O 1
ATOM 13582 N N . ARG D 1 95 ? 129.309 127.021 121.348 1.00 45.88 95 ARG D N 1
ATOM 13583 C CA . ARG D 1 95 ? 128.734 126.608 120.068 1.00 47.59 95 ARG D CA 1
ATOM 13584 C C . ARG D 1 95 ? 127.320 127.167 119.986 1.00 47.22 95 ARG D C 1
ATOM 13585 O O . ARG D 1 95 ? 126.374 126.586 120.523 1.00 48.80 95 ARG D O 1
ATOM 13606 N N . THR D 1 96 ? 127.176 128.306 119.315 1.00 42.97 96 THR D N 1
ATOM 13607 C CA . THR D 1 96 ? 125.901 128.996 119.194 1.00 36.72 96 THR D CA 1
ATOM 13608 C C . THR D 1 96 ? 125.401 129.020 117.756 1.00 38.32 96 THR D C 1
ATOM 13609 O O . THR D 1 96 ? 124.547 129.840 117.413 1.00 40.41 96 THR D O 1
ATOM 13620 N N . GLY D 1 97 ? 125.920 128.139 116.909 1.00 38.93 97 GLY D N 1
ATOM 13621 C CA . GLY D 1 97 ? 125.644 128.188 115.493 1.00 36.79 97 GLY D CA 1
ATOM 13622 C C . GLY D 1 97 ? 126.656 128.957 114.675 1.00 34.29 97 GLY D C 1
ATOM 13623 O O . GLY D 1 97 ? 126.524 129.003 113.446 1.00 40.41 97 GLY D O 1
ATOM 13627 N N . ILE D 1 98 ? 127.649 129.571 115.309 1.00 33.29 98 ILE D N 1
ATOM 13628 C CA . ILE D 1 98 ? 128.740 130.235 114.599 1.00 31.10 98 ILE D CA 1
ATOM 13629 C C . ILE D 1 98 ? 130.004 129.409 114.828 1.00 30.31 98 ILE D C 1
ATOM 13630 O O . ILE D 1 98 ? 130.503 129.358 115.959 1.00 32.71 98 ILE D O 1
ATOM 13646 N N . PRO D 1 99 ? 130.534 128.714 113.816 1.00 29.96 99 PRO D N 1
ATOM 13647 C CA . PRO D 1 99 ? 131.812 128.016 114.005 1.00 28.65 99 PRO D CA 1
ATOM 13648 C C . PRO D 1 99 ? 132.935 128.996 114.299 1.00 28.10 99 PRO D C 1
ATOM 13649 O O . PRO D 1 99 ? 132.968 130.115 113.786 1.00 27.64 99 PRO D O 1
ATOM 13660 N N . LEU D 1 100 ? 133.875 128.546 115.122 1.00 26.20 100 LEU D N 1
ATOM 13661 C CA . LEU D 1 100 ? 134.999 129.359 115.568 1.00 26.46 100 LEU D CA 1
ATOM 13662 C C . LEU D 1 100 ? 136.257 128.881 114.840 1.00 26.44 100 LEU D C 1
ATOM 13663 O O . LEU D 1 100 ? 136.909 127.929 115.275 1.00 30.77 100 LEU D O 1
ATOM 13679 N N . LEU D 1 101 ? 136.616 129.558 113.750 1.00 25.06 101 LEU D N 1
ATOM 13680 C CA . LEU D 1 101 ? 137.773 129.170 112.934 1.00 24.06 101 LEU D CA 1
ATOM 13681 C C . LEU D 1 101 ? 139.038 129.880 113.421 1.00 24.70 101 LEU D C 1
ATOM 13682 O O . LEU D 1 101 ? 139.644 130.703 112.734 1.00 29.37 101 LEU D O 1
ATOM 13698 N N . VAL D 1 102 ? 139.444 129.525 114.636 1.00 23.88 102 VAL D N 1
ATOM 13699 C CA . VAL D 1 102 ? 140.644 130.061 115.257 1.00 26.13 102 VAL D CA 1
ATOM 13700 C C . VAL D 1 102 ? 141.461 128.899 115.805 1.00 28.02 102 VAL D C 1
ATOM 13701 O O . VAL D 1 102 ? 141.056 127.740 115.740 1.00 30.74 102 VAL D O 1
ATOM 13714 N N . ASP D 1 103 ? 142.638 129.226 116.339 1.00 30.09 103 ASP D N 1
ATOM 13715 C CA . ASP D 1 103 ? 143.510 128.191 116.884 1.00 30.81 103 ASP D CA 1
ATOM 13716 C C . ASP D 1 103 ? 142.849 127.484 118.060 1.00 32.77 103 ASP D C 1
ATOM 13717 O O . ASP D 1 103 ? 142.821 126.250 118.123 1.00 34.42 103 ASP D O 1
ATOM 13726 N N . ASN D 1 104 ? 142.297 128.254 118.998 1.00 33.85 104 ASN D N 1
ATOM 13727 C CA . ASN D 1 104 ? 141.801 127.736 120.274 1.00 32.66 104 ASN D CA 1
ATOM 13728 C C . ASN D 1 104 ? 140.404 128.291 120.514 1.00 32.29 104 ASN D C 1
ATOM 13729 O O . ASN D 1 104 ? 140.250 129.361 121.116 1.00 33.88 104 ASN D O 1
ATOM 13740 N N . PRO D 1 105 ? 139.358 127.583 120.080 1.00 32.46 105 PRO D N 1
ATOM 13741 C CA . PRO D 1 105 ? 137.999 128.131 120.233 1.00 32.14 105 PRO D CA 1
ATOM 13742 C C . PRO D 1 105 ? 137.644 128.511 121.660 1.00 32.55 105 PRO D C 1
ATOM 13743 O O . PRO D 1 105 ? 136.887 129.466 121.865 1.00 31.99 105 PRO D O 1
ATOM 13754 N N . LYS D 1 106 ? 138.180 127.809 122.654 1.00 33.62 106 LYS D N 1
ATOM 13755 C CA . LYS D 1 106 ? 137.836 128.085 124.042 1.00 32.86 106 LYS D CA 1
ATOM 13756 C C . LYS D 1 106 ? 138.389 129.413 124.541 1.00 32.34 106 LYS D C 1
ATOM 13757 O O . LYS D 1 106 ? 137.993 129.849 125.625 1.00 37.70 106 LYS D O 1
ATOM 13776 N N . GLU D 1 107 ? 139.287 130.063 123.802 1.00 32.99 107 GLU D N 1
ATOM 13777 C CA . GLU D 1 107 ? 139.840 131.342 124.226 1.00 32.63 107 GLU D CA 1
ATOM 13778 C C . GLU D 1 107 ? 139.102 132.534 123.628 1.00 28.62 107 GLU D C 1
ATOM 13779 O O . GLU D 1 107 ? 139.513 133.672 123.858 1.00 31.25 107 GLU D O 1
ATOM 13791 N N . VAL D 1 108 ? 138.034 132.311 122.871 1.00 26.85 108 VAL D N 1
ATOM 13792 C CA . VAL D 1 108 ? 137.302 133.394 122.223 1.00 26.08 108 VAL D CA 1
ATOM 13793 C C . VAL D 1 108 ? 136.260 133.927 123.202 1.00 26.02 108 VAL D C 1
ATOM 13794 O O . VAL D 1 108 ? 135.407 133.177 123.686 1.00 27.08 108 VAL D O 1
ATOM 13807 N N . GLY D 1 109 ? 136.332 135.225 123.489 1.00 23.98 109 GLY D N 1
ATOM 13808 C CA . GLY D 1 109 ? 135.430 135.812 124.464 1.00 23.10 109 GLY D CA 1
ATOM 13809 C C . GLY D 1 109 ? 133.981 135.719 124.019 1.00 22.06 109 GLY D C 1
ATOM 13810 O O . GLY D 1 109 ? 133.659 135.873 122.839 1.00 23.49 109 GLY D O 1
ATOM 13814 N N . ALA D 1 110 ? 133.098 135.487 124.988 1.00 24.52 110 ALA D N 1
ATOM 13815 C CA . ALA D 1 110 ? 131.680 135.349 124.681 1.00 21.56 110 ALA D CA 1
ATOM 13816 C C . ALA D 1 110 ? 131.110 136.612 124.044 1.00 18.66 110 ALA D C 1
ATOM 13817 O O . ALA D 1 110 ? 130.214 136.521 123.203 1.00 17.69 110 ALA D O 1
ATOM 13824 N N . ASP D 1 111 ? 131.602 137.791 124.430 1.00 18.09 111 ASP D N 1
ATOM 13825 C CA . ASP D 1 111 ? 131.094 139.024 123.830 1.00 19.48 111 ASP D CA 1
ATOM 13826 C C . ASP D 1 111 ? 131.351 139.046 122.328 1.00 18.73 111 ASP D C 1
ATOM 13827 O O . ASP D 1 111 ? 130.459 139.392 121.543 1.00 19.30 111 ASP D O 1
ATOM 13836 N N . ARG D 1 112 ? 132.557 138.653 121.909 1.00 18.39 112 ARG D N 1
ATOM 13837 C CA . ARG D 1 112 ? 132.872 138.600 120.484 1.00 19.37 112 ARG D CA 1
ATOM 13838 C C . ARG D 1 112 ? 131.958 137.616 119.760 1.00 17.71 112 ARG D C 1
ATOM 13839 O O . ARG D 1 112 ? 131.389 137.933 118.709 1.00 17.80 112 ARG D O 1
ATOM 13860 N N . ILE D 1 113 ? 131.783 136.422 120.330 1.00 18.80 113 ILE D N 1
ATOM 13861 C CA . ILE D 1 113 ? 130.965 135.394 119.688 1.00 17.74 113 ILE D CA 1
ATOM 13862 C C . ILE D 1 113 ? 129.525 135.873 119.535 1.00 17.51 113 ILE D C 1
ATOM 13863 O O . ILE D 1 113 ? 128.923 135.752 118.464 1.00 17.58 113 ILE D O 1
ATOM 13879 N N . VAL D 1 114 ? 128.957 136.425 120.608 1.00 16.14 114 VAL D N 1
ATOM 13880 C CA . VAL D 1 114 ? 127.559 136.846 120.596 1.00 16.73 114 VAL D CA 1
ATOM 13881 C C . VAL D 1 114 ? 127.353 138.000 119.622 1.00 14.25 114 VAL D C 1
ATOM 13882 O O . VAL D 1 114 ? 126.374 138.019 118.862 1.00 15.55 114 VAL D O 1
ATOM 13895 N N . ASN D 1 115 ? 128.271 138.971 119.613 1.00 15.47 115 ASN D N 1
ATOM 13896 C CA . ASN D 1 115 ? 128.166 140.068 118.658 1.00 12.64 115 ASN D CA 1
ATOM 13897 C C . ASN D 1 115 ? 128.217 139.554 117.226 1.00 14.64 115 ASN D C 1
ATOM 13898 O O . ASN D 1 115 ? 127.448 140.005 116.371 1.00 16.01 115 ASN D O 1
ATOM 13909 N N . CYS D 1 116 ? 129.125 138.620 116.942 1.00 15.82 116 CYS D N 1
ATOM 13910 C CA . CYS D 1 116 ? 129.225 138.089 115.587 1.00 17.73 116 CYS D CA 1
ATOM 13911 C C . CYS D 1 116 ? 127.970 137.323 115.195 1.00 16.61 116 CYS D C 1
ATOM 13912 O O . CYS D 1 116 ? 127.480 137.459 114.068 1.00 20.22 116 CYS D O 1
ATOM 13920 N N . LEU D 1 117 ? 127.429 136.529 116.117 1.00 18.84 117 LEU D N 1
ATOM 13921 C CA . LEU D 1 117 ? 126.180 135.819 115.864 1.00 17.96 117 LEU D CA 1
ATOM 13922 C C . LEU D 1 117 ? 125.064 136.792 115.509 1.00 18.47 117 LEU D C 1
ATOM 13923 O O . LEU D 1 117 ? 124.356 136.606 114.515 1.00 23.11 117 LEU D O 1
ATOM 13939 N N . ALA D 1 118 ? 124.892 137.839 116.318 1.00 17.62 118 ALA D N 1
ATOM 13940 C CA . ALA D 1 118 ? 123.837 138.813 116.055 1.00 17.41 118 ALA D CA 1
ATOM 13941 C C . ALA D 1 118 ? 124.053 139.527 114.723 1.00 17.82 118 ALA D C 1
ATOM 13942 O O . ALA D 1 118 ? 123.104 139.720 113.953 1.00 19.75 118 ALA D O 1
ATOM 13949 N N . ALA D 1 119 ? 125.294 139.928 114.435 1.00 18.37 119 ALA D N 1
ATOM 13950 C CA . ALA D 1 119 ? 125.575 140.637 113.191 1.00 17.99 119 ALA D CA 1
ATOM 13951 C C . ALA D 1 119 ? 125.250 139.768 111.985 1.00 19.67 119 ALA D C 1
ATOM 13952 O O . ALA D 1 119 ? 124.577 140.212 111.049 1.00 20.62 119 ALA D O 1
ATOM 13959 N N . TYR D 1 120 ? 125.706 138.516 112.000 1.00 19.89 120 TYR D N 1
ATOM 13960 C CA . TYR D 1 120 ? 125.440 137.631 110.874 1.00 21.26 120 TYR D CA 1
ATOM 13961 C C . TYR D 1 120 ? 123.954 137.339 110.744 1.00 22.55 120 TYR D C 1
ATOM 13962 O O . TYR D 1 120 ? 123.432 137.252 109.629 1.00 26.53 120 TYR D O 1
ATOM 13980 N N . ASP D 1 121 ? 123.253 137.186 111.867 1.00 24.53 121 ASP D N 1
ATOM 13981 C CA . ASP D 1 121 ? 121.815 136.975 111.798 1.00 24.48 121 ASP D CA 1
ATOM 13982 C C . ASP D 1 121 ? 121.122 138.158 111.142 1.00 23.55 121 ASP D C 1
ATOM 13983 O O . ASP D 1 121 ? 120.203 137.978 110.339 1.00 27.83 121 ASP D O 1
ATOM 13992 N N . ARG D 1 122 ? 121.540 139.379 111.479 1.00 25.40 122 ARG D N 1
ATOM 13993 C CA . ARG D 1 122 ? 120.933 140.556 110.866 1.00 23.63 122 ARG D CA 1
ATOM 13994 C C . ARG D 1 122 ? 121.251 140.645 109.378 1.00 26.15 122 ARG D C 1
ATOM 13995 O O . ARG D 1 122 ? 120.369 140.957 108.573 1.00 28.75 122 ARG D O 1
ATOM 14016 N N . PHE D 1 123 ? 122.500 140.389 108.993 1.00 25.60 123 PHE D N 1
ATOM 14017 C CA . PHE D 1 123 ? 122.956 140.699 107.642 1.00 24.95 123 PHE D CA 1
ATOM 14018 C C . PHE D 1 123 ? 123.099 139.481 106.740 1.00 27.96 123 PHE D C 1
ATOM 14019 O O . PHE D 1 123 ? 122.937 139.613 105.527 1.00 30.55 123 PHE D O 1
ATOM 14036 N N . ARG D 1 124 ? 123.398 138.306 107.294 1.00 29.72 124 ARG D N 1
ATOM 14037 C CA . ARG D 1 124 ? 123.488 137.066 106.518 1.00 27.75 124 ARG D CA 1
ATOM 14038 C C . ARG D 1 124 ? 124.516 137.184 105.395 1.00 29.90 124 ARG D C 1
ATOM 14039 O O . ARG D 1 124 ? 124.284 136.764 104.261 1.00 31.44 124 ARG D O 1
ATOM 14060 N N . LYS D 1 125 ? 125.668 137.757 105.717 1.00 30.82 125 LYS D N 1
ATOM 14061 C CA . LYS D 1 125 ? 126.757 137.854 104.753 1.00 28.85 125 LYS D CA 1
ATOM 14062 C C . LYS D 1 125 ? 128.022 138.234 105.507 1.00 25.89 125 LYS D C 1
ATOM 14063 O O . LYS D 1 125 ? 128.024 138.353 106.735 1.00 28.51 125 LYS D O 1
ATOM 14082 N N . ALA D 1 126 ? 129.102 138.422 104.753 1.00 24.43 126 ALA D N 1
ATOM 14083 C CA . ALA D 1 126 ? 130.379 138.781 105.346 1.00 24.10 126 ALA D CA 1
ATOM 14084 C C . ALA D 1 126 ? 130.235 140.076 106.129 1.00 23.24 126 ALA D C 1
ATOM 14085 O O . ALA D 1 126 ? 129.641 141.044 105.644 1.00 26.31 126 ALA D O 1
ATOM 14092 N N . ALA D 1 127 ? 130.768 140.090 107.347 1.00 17.98 127 ALA D N 1
ATOM 14093 C CA . ALA D 1 127 ? 130.601 141.236 108.222 1.00 20.12 127 ALA D CA 1
ATOM 14094 C C . ALA D 1 127 ? 131.878 141.518 108.997 1.00 18.25 127 ALA D C 1
ATOM 14095 O O . ALA D 1 127 ? 132.699 140.632 109.238 1.00 20.04 127 ALA D O 1
ATOM 14102 N N . ILE D 1 128 ? 132.024 142.783 109.375 1.00 18.32 128 ILE D N 1
ATOM 14103 C CA . ILE D 1 128 ? 133.051 143.238 110.302 1.00 16.88 128 ILE D CA 1
ATOM 14104 C C . ILE D 1 128 ? 132.344 143.984 111.427 1.00 14.99 128 ILE D C 1
ATOM 14105 O O . ILE D 1 128 ? 131.665 144.990 111.182 1.00 18.18 128 ILE D O 1
ATOM 14121 N N . VAL D 1 129 ? 132.518 143.502 112.651 1.00 12.74 129 VAL D N 1
ATOM 14122 C CA . VAL D 1 129 ? 131.849 144.044 113.827 1.00 13.36 129 VAL D CA 1
ATOM 14123 C C . VAL D 1 129 ? 132.883 144.801 114.645 1.00 12.37 129 VAL D C 1
ATOM 14124 O O . VAL D 1 129 ? 133.903 144.231 115.039 1.00 15.07 129 VAL D O 1
ATOM 14137 N N . VAL D 1 130 ? 132.623 146.075 114.898 1.00 12.92 130 VAL D N 1
ATOM 14138 C CA . VAL D 1 130 ? 133.494 146.926 115.702 1.00 13.94 130 VAL D CA 1
ATOM 14139 C C . VAL D 1 130 ? 132.763 147.231 117.003 1.00 11.96 130 VAL D C 1
ATOM 14140 O O . VAL D 1 130 ? 131.752 147.940 117.010 1.00 14.71 130 VAL D O 1
ATOM 14153 N N . ASP D 1 131 ? 133.285 146.724 118.107 1.00 12.50 131 ASP D N 1
ATOM 14154 C CA . ASP D 1 131 ? 132.702 146.936 119.421 1.00 12.73 131 ASP D CA 1
ATOM 14155 C C . ASP D 1 131 ? 133.578 147.914 120.188 1.00 13.46 131 ASP D C 1
ATOM 14156 O O . ASP D 1 131 ? 134.750 147.628 120.450 1.00 16.34 131 ASP D O 1
ATOM 14165 N N . PHE D 1 132 ? 133.005 149.060 120.533 1.00 14.61 132 PHE D N 1
ATOM 14166 C CA . PHE D 1 132 ? 133.676 150.088 121.321 1.00 16.28 132 PHE D CA 1
ATOM 14167 C C . PHE D 1 132 ? 133.360 149.873 122.794 1.00 15.24 132 PHE D C 1
ATOM 14168 O O . PHE D 1 132 ? 132.272 150.222 123.255 1.00 21.00 132 PHE D O 1
ATOM 14185 N N . GLY D 1 133 ? 134.306 149.313 123.531 1.00 17.18 133 GLY D N 1
ATOM 14186 C CA . GLY D 1 133 ? 134.161 149.168 124.965 1.00 15.67 133 GLY D CA 1
ATOM 14187 C C . GLY D 1 133 ? 135.425 149.567 125.690 1.00 16.52 133 GLY D C 1
ATOM 14188 O O . GLY D 1 133 ? 136.109 150.506 125.278 1.00 17.82 133 GLY D O 1
ATOM 14192 N N . SER D 1 134 ? 135.752 148.863 126.773 1.00 17.59 134 SER D N 1
ATOM 14193 C CA . SER D 1 134 ? 137.055 149.059 127.396 1.00 17.72 134 SER D CA 1
ATOM 14194 C C . SER D 1 134 ? 138.176 148.754 126.408 1.00 15.58 134 SER D C 1
ATOM 14195 O O . SER D 1 134 ? 139.266 149.325 126.508 1.00 17.55 134 SER D O 1
ATOM 14203 N N . SER D 1 135 ? 137.921 147.861 125.455 1.00 16.24 135 SER D N 1
ATOM 14204 C CA . SER D 1 135 ? 138.767 147.658 124.292 1.00 13.89 135 SER D CA 1
ATOM 14205 C C . SER D 1 135 ? 137.931 147.867 123.041 1.00 13.43 135 SER D C 1
ATOM 14206 O O . SER D 1 135 ? 136.706 147.752 123.073 1.00 17.93 135 SER D O 1
ATOM 14214 N N . ILE D 1 136 ? 138.597 148.191 121.942 1.00 13.89 136 ILE D N 1
ATOM 14215 C CA . ILE D 1 136 ? 137.956 148.191 120.633 1.00 15.55 136 ILE D CA 1
ATOM 14216 C C . ILE D 1 136 ? 138.213 146.824 120.012 1.00 14.41 136 ILE D C 1
ATOM 14217 O O . ILE D 1 136 ? 139.357 146.462 119.736 1.00 16.23 136 ILE D O 1
ATOM 14233 N N . CYS D 1 137 ? 137.152 146.056 119.802 1.00 14.07 137 CYS D N 1
ATOM 14234 C CA . CYS D 1 137 ? 137.257 144.712 119.249 1.00 14.86 137 CYS D CA 1
ATOM 14235 C C . CYS D 1 137 ? 136.727 144.729 117.826 1.00 15.04 137 CYS D C 1
ATOM 14236 O O . CYS D 1 137 ? 135.572 145.095 117.597 1.00 16.44 137 CYS D O 1
ATOM 14244 N N . VAL D 1 138 ? 137.571 144.362 116.873 1.00 15.66 138 VAL D N 1
ATOM 14245 C CA . VAL D 1 138 ? 137.166 144.207 115.484 1.00 15.84 138 VAL D CA 1
ATOM 14246 C C . VAL D 1 138 ? 137.130 142.714 115.200 1.00 17.57 138 VAL D C 1
ATOM 14247 O O . VAL D 1 138 ? 138.149 142.030 115.334 1.00 21.79 138 VAL D O 1
ATOM 14260 N N . ASP D 1 139 ? 135.957 142.206 114.834 1.00 18.10 139 ASP D N 1
ATOM 14261 C CA . ASP D 1 139 ? 135.741 140.789 114.573 1.00 17.71 139 ASP D CA 1
ATOM 14262 C C . ASP D 1 139 ? 135.296 140.586 113.132 1.00 18.18 139 ASP D C 1
ATOM 14263 O O . ASP D 1 139 ? 134.544 141.398 112.587 1.00 19.76 139 ASP D O 1
ATOM 14272 N N . VAL D 1 140 ? 135.737 139.483 112.534 1.00 18.05 140 VAL D N 1
ATOM 14273 C CA . VAL D 1 140 ? 135.528 139.200 111.120 1.00 20.20 140 VAL D CA 1
ATOM 14274 C C . VAL D 1 140 ? 134.678 137.942 110.999 1.00 19.38 140 VAL D C 1
ATOM 14275 O O . VAL D 1 140 ? 135.020 136.903 111.571 1.00 21.74 140 VAL D O 1
ATOM 14288 N N . VAL D 1 141 ? 133.581 138.034 110.251 1.00 20.50 141 VAL D N 1
ATOM 14289 C CA . VAL D 1 141 ? 132.679 136.913 110.012 1.00 20.02 141 VAL D CA 1
ATOM 14290 C C . VAL D 1 141 ? 132.569 136.709 108.507 1.00 22.69 141 VAL D C 1
ATOM 14291 O O . VAL D 1 141 ? 132.285 137.658 107.769 1.00 23.45 141 VAL D O 1
ATOM 14304 N N . SER D 1 142 ? 132.768 135.472 108.058 1.00 25.07 142 SER D N 1
ATOM 14305 C CA . SER D 1 142 ? 132.751 135.187 106.630 1.00 26.71 142 SER D CA 1
ATOM 14306 C C . SER D 1 142 ? 131.322 135.189 106.084 1.00 25.35 142 SER D C 1
ATOM 14307 O O . SER D 1 142 ? 130.339 135.233 106.822 1.00 24.71 142 SER D O 1
ATOM 14315 N N . ALA D 1 143 ? 131.223 135.139 104.753 1.00 28.85 143 ALA D N 1
ATOM 14316 C CA . ALA D 1 143 ? 129.923 135.106 104.090 1.00 27.32 143 ALA D CA 1
ATOM 14317 C C . ALA D 1 143 ? 129.151 133.830 104.402 1.00 28.92 143 ALA D C 1
ATOM 14318 O O . ALA D 1 143 ? 127.931 133.799 104.218 1.00 30.11 143 ALA D O 1
ATOM 14325 N N . LYS D 1 144 ? 129.828 132.785 104.868 1.00 31.78 144 LYS D N 1
ATOM 14326 C CA . LYS D 1 144 ? 129.176 131.557 105.302 1.00 32.56 144 LYS D CA 1
ATOM 14327 C C . LYS D 1 144 ? 128.860 131.556 106.794 1.00 30.04 144 LYS D C 1
ATOM 14328 O O . LYS D 1 144 ? 128.356 130.552 107.301 1.00 33.24 144 LYS D O 1
ATOM 14347 N N . GLY D 1 145 ? 129.142 132.648 107.502 1.00 30.92 145 GLY D N 1
ATOM 14348 C CA . GLY D 1 145 ? 128.801 132.758 108.908 1.00 29.06 145 GLY D CA 1
ATOM 14349 C C . GLY D 1 145 ? 129.807 132.177 109.869 1.00 28.18 145 GLY D C 1
ATOM 14350 O O . GLY D 1 145 ? 129.439 131.826 110.991 1.00 31.97 145 GLY D O 1
ATOM 14354 N N . GLU D 1 146 ? 131.071 132.076 109.480 1.00 29.95 146 GLU D N 1
ATOM 14355 C CA . GLU D 1 146 ? 132.114 131.540 110.340 1.00 28.84 146 GLU D CA 1
ATOM 14356 C C . GLU D 1 146 ? 132.901 132.672 110.985 1.00 26.09 146 GLU D C 1
ATOM 14357 O O . GLU D 1 146 ? 133.199 133.679 110.339 1.00 28.18 146 GLU D O 1
ATOM 14369 N N . PHE D 1 147 ? 133.249 132.496 112.253 1.00 24.36 147 PHE D N 1
ATOM 14370 C CA . PHE D 1 147 ? 134.083 133.465 112.950 1.00 22.19 147 PHE D CA 1
ATOM 14371 C C . PHE D 1 147 ? 135.540 133.255 112.556 1.00 22.12 147 PHE D C 1
ATOM 14372 O O . PHE D 1 147 ? 136.113 132.196 112.830 1.00 25.45 147 PHE D O 1
ATOM 14389 N N . LEU D 1 148 ? 136.144 134.263 111.929 1.00 20.84 148 LEU D N 1
ATOM 14390 C CA . LEU D 1 148 ? 137.505 134.151 111.423 1.00 21.04 148 LEU D CA 1
ATOM 14391 C C . LEU D 1 148 ? 138.564 134.658 112.395 1.00 21.03 148 LEU D C 1
ATOM 14392 O O . LEU D 1 148 ? 139.738 134.325 112.226 1.00 27.36 148 LEU D O 1
ATOM 14408 N N . GLY D 1 149 ? 138.186 135.447 113.400 1.00 20.69 149 GLY D N 1
ATOM 14409 C CA . GLY D 1 149 ? 139.130 136.097 114.286 1.00 19.65 149 GLY D CA 1
ATOM 14410 C C . GLY D 1 149 ? 139.026 137.612 114.191 1.00 18.70 149 GLY D C 1
ATOM 14411 O O . GLY D 1 149 ? 137.969 138.156 113.849 1.00 20.93 149 GLY D O 1
ATOM 14415 N N . GLY D 1 150 ? 140.123 138.283 114.513 1.00 19.43 150 GLY D N 1
ATOM 14416 C CA . GLY D 1 150 ? 140.126 139.732 114.436 1.00 18.57 150 GLY D CA 1
ATOM 14417 C C . GLY D 1 150 ? 141.240 140.342 115.268 1.00 18.36 150 GLY D C 1
ATOM 14418 O O . GLY D 1 150 ? 142.278 139.722 115.487 1.00 22.65 150 GLY D O 1
ATOM 14422 N N . ALA D 1 151 ? 140.983 141.562 115.726 1.00 17.11 151 ALA D N 1
ATOM 14423 C CA . ALA D 1 151 ? 141.965 142.376 116.425 1.00 15.74 151 ALA D CA 1
ATOM 14424 C C . ALA D 1 151 ? 141.343 143.007 117.662 1.00 15.90 151 ALA D C 1
ATOM 14425 O O . ALA D 1 151 ? 140.142 143.278 117.708 1.00 17.33 151 ALA D O 1
ATOM 14432 N N . ILE D 1 152 ? 142.183 143.248 118.661 1.00 14.07 152 ILE D N 1
ATOM 14433 C CA . ILE D 1 152 ? 141.781 143.867 119.916 1.00 13.61 152 ILE D CA 1
ATOM 14434 C C . ILE D 1 152 ? 142.726 145.028 120.185 1.00 13.24 152 ILE D C 1
ATOM 14435 O O . ILE D 1 152 ? 143.931 144.821 120.354 1.00 16.97 152 ILE D O 1
ATOM 14451 N N . ALA D 1 153 ? 142.183 146.236 120.249 1.00 13.18 153 ALA D N 1
ATOM 14452 C CA . ALA D 1 153 ? 142.942 147.458 120.439 1.00 13.14 153 ALA D CA 1
ATOM 14453 C C . ALA D 1 153 ? 142.525 148.139 121.734 1.00 14.33 153 ALA D C 1
ATOM 14454 O O . ALA D 1 153 ? 141.448 147.860 122.269 1.00 15.25 153 ALA D O 1
ATOM 14461 N N . PRO D 1 154 ? 143.350 149.044 122.262 1.00 15.38 154 PRO D N 1
ATOM 14462 C CA . PRO D 1 154 ? 142.926 149.832 123.424 1.00 14.84 154 PRO D CA 1
ATOM 14463 C C . PRO D 1 154 ? 141.664 150.613 123.090 1.00 13.05 154 PRO D C 1
ATOM 14464 O O . PRO D 1 154 ? 141.412 150.975 121.941 1.00 14.14 154 PRO D O 1
ATOM 14475 N N . GLY D 1 155 ? 140.860 150.854 124.116 1.00 13.39 155 GLY D N 1
ATOM 14476 C CA . GLY D 1 155 ? 139.631 151.601 123.957 1.00 13.41 155 GLY D CA 1
ATOM 14477 C C . GLY D 1 155 ? 139.889 153.077 123.729 1.00 13.34 155 GLY D C 1
ATOM 14478 O O . GLY D 1 155 ? 141.014 153.562 123.789 1.00 17.00 155 GLY D O 1
ATOM 14482 N N . VAL D 1 156 ? 138.802 153.809 123.484 1.00 13.23 156 VAL D N 1
ATOM 14483 C CA . VAL D 1 156 ? 138.905 155.234 123.192 1.00 13.74 156 VAL D CA 1
ATOM 14484 C C . VAL D 1 156 ? 139.202 155.964 124.491 1.00 16.20 156 VAL D C 1
ATOM 14485 O O . VAL D 1 156 ? 138.416 155.921 125.443 1.00 17.12 156 VAL D O 1
ATOM 14498 N N . GLN D 1 157 ? 140.357 156.619 124.543 1.00 16.94 157 GLN D N 1
ATOM 14499 C CA . GLN D 1 157 ? 140.767 157.318 125.748 1.00 16.28 157 GLN D CA 1
ATOM 14500 C C . GLN D 1 157 ? 141.766 158.415 125.414 1.00 16.85 157 GLN D C 1
ATOM 14501 O O . GLN D 1 157 ? 142.396 158.400 124.357 1.00 16.66 157 GLN D O 1
ATOM 14515 N N . VAL D 1 158 ? 141.899 159.364 126.340 1.00 20.77 158 VAL D N 1
ATOM 14516 C CA . VAL D 1 158 ? 142.910 160.407 126.218 1.00 19.43 158 VAL D CA 1
ATOM 14517 C C . VAL D 1 158 ? 144.242 159.814 126.660 1.00 17.30 158 VAL D C 1
ATOM 14518 O O . VAL D 1 158 ? 144.287 158.801 127.356 1.00 21.32 158 VAL D O 1
ATOM 14531 N N . SER D 1 159 ? 145.341 160.433 126.252 1.00 15.73 159 SER D N 1
ATOM 14532 C CA . SER D 1 159 ? 146.628 159.866 126.628 1.00 20.64 159 SER D CA 1
ATOM 14533 C C . SER D 1 159 ? 146.755 159.827 128.146 1.00 25.64 159 SER D C 1
ATOM 14534 O O . SER D 1 159 ? 146.575 160.842 128.823 1.00 25.09 159 SER D O 1
ATOM 14542 N N . SER D 1 160 ? 147.060 158.633 128.666 1.00 30.96 160 SER D N 1
ATOM 14543 C CA . SER D 1 160 ? 147.157 158.430 130.108 1.00 31.76 160 SER D CA 1
ATOM 14544 C C . SER D 1 160 ? 148.307 159.216 130.713 1.00 30.39 160 SER D C 1
ATOM 14545 O O . SER D 1 160 ? 148.143 159.863 131.751 1.00 36.84 160 SER D O 1
ATOM 14553 N N . ASP D 1 161 ? 149.481 159.177 130.084 1.00 31.38 161 ASP D N 1
ATOM 14554 C CA . ASP D 1 161 ? 150.604 159.922 130.640 1.00 32.66 161 ASP D CA 1
ATOM 14555 C C . ASP D 1 161 ? 150.341 161.419 130.586 1.00 34.90 161 ASP D C 1
ATOM 14556 O O . ASP D 1 161 ? 150.717 162.148 131.507 1.00 38.53 161 ASP D O 1
ATOM 14565 N N A ALA D 1 162 ? 149.701 161.901 129.517 0.50 31.82 162 ALA D N 1
ATOM 14566 C CA A ALA D 1 162 ? 149.368 163.319 129.451 0.50 34.43 162 ALA D CA 1
ATOM 14567 C C A ALA D 1 162 ? 148.389 163.702 130.554 0.50 37.20 162 ALA D C 1
ATOM 14568 O O A ALA D 1 162 ? 148.568 164.721 131.234 0.50 40.30 162 ALA D O 1
ATOM 14575 N N A ALA D 1 163 ? 147.355 162.884 130.759 0.50 37.88 163 ALA D N 1
ATOM 14576 C CA A ALA D 1 163 ? 146.393 163.167 131.817 0.50 39.46 163 ALA D CA 1
ATOM 14577 C C A ALA D 1 163 ? 147.065 163.163 133.183 0.50 43.15 163 ALA D C 1
ATOM 14578 O O A ALA D 1 163 ? 146.838 164.063 133.999 0.50 45.81 163 ALA D O 1
ATOM 14585 N N A ALA D 1 164 ? 147.914 162.166 133.441 0.50 41.49 164 ALA D N 1
ATOM 14586 C CA A ALA D 1 164 ? 148.599 162.081 134.725 0.50 42.84 164 ALA D CA 1
ATOM 14587 C C A ALA D 1 164 ? 149.538 163.261 134.939 0.50 45.64 164 ALA D C 1
ATOM 14588 O O A ALA D 1 164 ? 149.616 163.794 136.050 0.50 49.80 164 ALA D O 1
ATOM 14595 N N A ALA D 1 165 ? 150.254 163.681 133.896 0.50 41.35 165 ALA D N 1
ATOM 14596 C CA A ALA D 1 165 ? 151.157 164.817 134.005 0.50 41.31 165 ALA D CA 1
ATOM 14597 C C A ALA D 1 165 ? 150.422 166.143 134.129 0.50 43.91 165 ALA D C 1
ATOM 14598 O O A ALA D 1 165 ? 151.018 167.124 134.580 0.50 43.39 165 ALA D O 1
ATOM 14605 N N A ARG D 1 166 ? 149.149 166.196 133.734 0.50 44.77 166 ARG D N 1
ATOM 14606 C CA A ARG D 1 166 ? 148.405 167.449 133.841 0.50 49.17 166 ARG D CA 1
ATOM 14607 C C A ARG D 1 166 ? 148.346 167.944 135.286 0.50 52.68 166 ARG D C 1
ATOM 14608 O O A ARG D 1 166 ? 148.345 169.156 135.529 0.50 55.03 166 ARG D O 1
ATOM 14629 N N A SER D 1 167 ? 148.300 167.020 136.254 0.50 53.09 167 SER D N 1
ATOM 14630 C CA A SER D 1 167 ? 148.299 167.324 137.687 0.50 54.17 167 SER D CA 1
ATOM 14631 C C A SER D 1 167 ? 146.893 167.595 138.210 0.50 54.75 167 SER D C 1
ATOM 14632 O O A SER D 1 167 ? 145.940 167.695 137.432 0.50 54.15 167 SER D O 1
ATOM 14640 N N A ALA D 1 168 ? 146.759 167.695 139.538 0.50 54.17 168 ALA D N 1
ATOM 14641 C CA A ALA D 1 168 ? 145.454 167.794 140.183 0.50 53.63 168 ALA D CA 1
ATOM 14642 C C A ALA D 1 168 ? 144.871 169.203 140.171 0.50 52.96 168 ALA D C 1
ATOM 14643 O O A ALA D 1 168 ? 143.676 169.356 140.445 0.50 54.13 168 ALA D O 1
ATOM 14650 N N A ALA D 1 169 ? 145.669 170.226 139.873 0.50 49.21 169 ALA D N 1
ATOM 14651 C CA A ALA D 1 169 ? 145.176 171.597 139.905 0.50 47.50 169 ALA D CA 1
ATOM 14652 C C A ALA D 1 169 ? 144.439 172.002 138.634 0.50 49.64 169 ALA D C 1
ATOM 14653 O O A ALA D 1 169 ? 143.859 173.092 138.600 0.50 46.97 169 ALA D O 1
ATOM 14660 N N A LEU D 1 170 ? 144.450 171.162 137.594 0.50 54.34 170 LEU D N 1
ATOM 14661 N N B LEU D 1 170 ? 144.861 160.310 138.840 0.50 59.02 170 LEU D N 1
ATOM 14662 C CA A LEU D 1 170 ? 143.892 171.535 136.299 0.50 53.21 170 LEU D CA 1
ATOM 14663 C CA B LEU D 1 170 ? 144.723 161.703 138.424 0.50 59.78 170 LEU D CA 1
ATOM 14664 C C A LEU D 1 170 ? 142.625 170.777 135.927 0.50 53.37 170 LEU D C 1
ATOM 14665 C C B LEU D 1 170 ? 143.545 161.860 137.464 0.50 59.84 170 LEU D C 1
ATOM 14666 O O A LEU D 1 170 ? 141.956 171.174 134.968 0.50 55.01 170 LEU D O 1
ATOM 14667 O O B LEU D 1 170 ? 143.337 161.031 136.580 0.50 59.52 170 LEU D O 1
ATOM 14698 N N A ARG D 1 171 ? 142.287 169.702 136.641 0.50 54.26 171 ARG D N 1
ATOM 14699 N N B ARG D 1 171 ? 142.785 162.939 137.646 0.50 58.34 171 ARG D N 1
ATOM 14700 C CA A ARG D 1 171 ? 141.071 168.936 136.376 0.50 54.74 171 ARG D CA 1
ATOM 14701 C CA B ARG D 1 171 ? 141.571 163.150 136.866 0.50 56.18 171 ARG D CA 1
ATOM 14702 C C A ARG D 1 171 ? 141.220 168.055 135.139 0.50 53.33 171 ARG D C 1
ATOM 14703 C C B ARG D 1 171 ? 141.892 163.259 135.379 0.50 57.54 171 ARG D C 1
ATOM 14704 O O A ARG D 1 171 ? 142.077 168.306 134.285 0.50 52.89 171 ARG D O 1
ATOM 14705 O O B ARG D 1 171 ? 142.887 163.869 134.982 0.50 58.19 171 ARG D O 1
ATOM 14746 N N A ARG D 1 172 ? 140.382 167.029 135.034 0.50 50.54 172 ARG D N 1
ATOM 14747 N N B ARG D 1 172 ? 141.031 162.666 134.555 0.50 57.32 172 ARG D N 1
ATOM 14748 C CA A ARG D 1 172 ? 140.538 166.014 134.003 0.50 47.47 172 ARG D CA 1
ATOM 14749 C CA B ARG D 1 172 ? 141.232 162.613 133.114 0.50 55.11 172 ARG D CA 1
ATOM 14750 C C A ARG D 1 172 ? 139.994 166.502 132.667 0.50 46.06 172 ARG D C 1
ATOM 14751 C C B ARG D 1 172 ? 140.483 163.744 132.415 0.50 52.73 172 ARG D C 1
ATOM 14752 O O A ARG D 1 172 ? 139.100 167.350 132.605 0.50 47.35 172 ARG D O 1
ATOM 14753 O O B ARG D 1 172 ? 139.418 164.177 132.862 0.50 54.25 172 ARG D O 1
ATOM 14794 N N A VAL D 1 173 ? 140.536 165.943 131.590 0.50 42.97 173 VAL D N 1
ATOM 14795 N N B VAL D 1 173 ? 141.054 164.214 131.301 0.50 45.17 173 VAL D N 1
ATOM 14796 C CA A VAL D 1 173 ? 140.083 166.284 130.248 0.50 41.43 173 VAL D CA 1
ATOM 14797 C CA B VAL D 1 173 ? 140.386 165.210 130.469 0.50 42.34 173 VAL D CA 1
ATOM 14798 C C A VAL D 1 173 ? 138.924 165.381 129.860 0.50 38.92 173 VAL D C 1
ATOM 14799 C C B VAL D 1 173 ? 139.117 164.606 129.871 0.50 39.75 173 VAL D C 1
ATOM 14800 O O A VAL D 1 173 ? 139.022 164.151 129.919 0.50 35.31 173 VAL D O 1
ATOM 14801 O O B VAL D 1 173 ? 139.058 163.413 129.553 0.50 41.72 173 VAL D O 1
ATOM 14826 N N A GLU D 1 174 ? 137.819 165.996 129.461 0.50 38.04 174 GLU D N 1
ATOM 14827 N N B GLU D 1 174 ? 138.091 165.438 129.714 0.50 39.04 174 GLU D N 1
ATOM 14828 C CA A GLU D 1 174 ? 136.646 165.265 129.015 0.50 36.64 174 GLU D CA 1
ATOM 14829 C CA B GLU D 1 174 ? 136.818 164.965 129.184 0.50 39.12 174 GLU D CA 1
ATOM 14830 C C A GLU D 1 174 ? 136.858 164.751 127.595 0.50 32.78 174 GLU D C 1
ATOM 14831 C C B GLU D 1 174 ? 136.947 164.603 127.707 0.50 36.39 174 GLU D C 1
ATOM 14832 O O A GLU D 1 174 ? 137.606 165.325 126.804 0.50 35.12 174 GLU D O 1
ATOM 14833 O O B GLU D 1 174 ? 137.678 165.239 126.948 0.50 37.87 174 GLU D O 1
ATOM 14856 N N A LEU D 1 175 ? 136.178 163.654 127.278 0.50 30.85 175 LEU D N 1
ATOM 14857 N N B LEU D 1 175 ? 136.208 163.573 127.303 0.50 36.12 175 LEU D N 1
ATOM 14858 C CA A LEU D 1 175 ? 136.261 163.042 125.955 0.50 26.45 175 LEU D CA 1
ATOM 14859 C CA B LEU D 1 175 ? 136.272 163.031 125.950 0.50 31.05 175 LEU D CA 1
ATOM 14860 C C A LEU D 1 175 ? 135.170 163.658 125.088 0.50 25.28 175 LEU D C 1
ATOM 14861 C C B LEU D 1 175 ? 135.176 163.673 125.105 0.50 30.72 175 LEU D C 1
ATOM 14862 O O A LEU D 1 175 ? 133.992 163.328 125.207 0.50 31.61 175 LEU D O 1
ATOM 14863 O O B LEU D 1 175 ? 133.995 163.350 125.262 0.50 34.84 175 LEU D O 1
ATOM 14894 N N . ALA D 1 176 ? 135.566 164.576 124.211 1.00 29.59 176 ALA D N 1
ATOM 14895 C CA . ALA D 1 176 ? 134.618 165.271 123.351 1.00 27.71 176 ALA D CA 1
ATOM 14896 C C . ALA D 1 176 ? 135.338 165.721 122.089 1.00 25.82 176 ALA D C 1
ATOM 14897 O O . ALA D 1 176 ? 136.564 165.833 122.067 1.00 28.32 176 ALA D O 1
ATOM 14904 N N . ARG D 1 177 ? 134.566 165.975 121.039 1.00 26.62 177 ARG D N 1
ATOM 14905 C CA . ARG D 1 177 ? 135.154 166.413 119.775 1.00 27.00 177 ARG D CA 1
ATOM 14906 C C . ARG D 1 177 ? 135.679 167.840 119.902 1.00 29.18 177 ARG D C 1
ATOM 14907 O O . ARG D 1 177 ? 134.939 168.727 120.341 1.00 32.79 177 ARG D O 1
ATOM 14928 N N . PRO D 1 178 ? 136.939 168.109 119.522 1.00 29.62 178 PRO D N 1
ATOM 14929 C CA . PRO D 1 178 ? 137.432 169.491 119.552 1.00 27.91 178 PRO D CA 1
ATOM 14930 C C . PRO D 1 178 ? 137.083 170.247 118.281 1.00 26.79 178 PRO D C 1
ATOM 14931 O O . PRO D 1 178 ? 136.548 169.662 117.336 1.00 31.72 178 PRO D O 1
ATOM 14942 N N . ARG D 1 179 ? 137.398 171.542 118.242 1.00 28.50 179 ARG D N 1
ATOM 14943 C CA . ARG D 1 179 ? 137.138 172.334 117.044 1.00 31.07 179 ARG D CA 1
ATOM 14944 C C . ARG D 1 179 ? 137.967 171.853 115.861 1.00 31.10 179 ARG D C 1
ATOM 14945 O O . ARG D 1 179 ? 137.473 171.805 114.730 1.00 33.49 179 ARG D O 1
ATOM 14966 N N . SER D 1 180 ? 139.229 171.508 116.095 1.00 30.96 180 SER D N 1
ATOM 14967 C CA . SER D 1 180 ? 140.154 171.187 115.020 1.00 24.26 180 SER D CA 1
ATOM 14968 C C . SER D 1 180 ? 141.062 170.048 115.458 1.00 23.22 180 SER D C 1
ATOM 14969 O O . SER D 1 180 ? 141.231 169.786 116.649 1.00 24.82 180 SER D O 1
ATOM 14977 N N . VAL D 1 181 ? 141.638 169.365 114.469 1.00 23.33 181 VAL D N 1
ATOM 14978 C CA . VAL D 1 181 ? 142.625 168.332 114.762 1.00 22.97 181 VAL D CA 1
ATOM 14979 C C . VAL D 1 181 ? 143.904 168.955 115.318 1.00 20.66 181 VAL D C 1
ATOM 14980 O O . VAL D 1 181 ? 144.649 168.300 116.055 1.00 21.74 181 VAL D O 1
ATOM 14993 N N . VAL D 1 182 ? 144.173 170.216 114.990 1.00 20.44 182 VAL D N 1
ATOM 14994 C CA . VAL D 1 182 ? 145.336 170.936 115.497 1.00 21.35 182 VAL D CA 1
ATOM 14995 C C . VAL D 1 182 ? 144.884 171.718 116.727 1.00 21.60 182 VAL D C 1
ATOM 14996 O O . VAL D 1 182 ? 144.298 172.792 116.612 1.00 25.78 182 VAL D O 1
ATOM 15009 N N . GLY D 1 183 ? 145.176 171.189 117.909 1.00 19.58 183 GLY D N 1
ATOM 15010 C CA . GLY D 1 183 ? 144.798 171.874 119.125 1.00 21.72 183 GLY D CA 1
ATOM 15011 C C . GLY D 1 183 ? 145.645 173.109 119.370 1.00 23.01 183 GLY D C 1
ATOM 15012 O O . GLY D 1 183 ? 146.820 173.168 119.016 1.00 24.23 183 G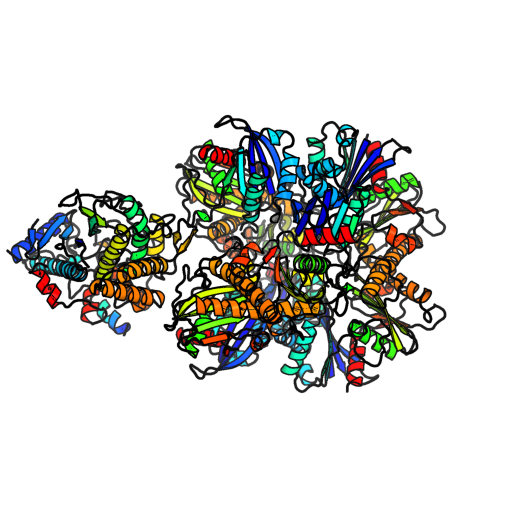LY D O 1
ATOM 15016 N N . LYS D 1 184 ? 145.024 174.116 119.978 1.00 26.16 184 LYS D N 1
ATOM 15017 C CA . LYS D 1 184 ? 145.705 175.337 120.390 1.00 25.79 184 LYS D CA 1
ATOM 15018 C C . LYS D 1 184 ? 145.923 175.407 121.891 1.00 25.08 184 LYS D C 1
ATOM 15019 O O . LYS D 1 184 ? 146.458 176.403 122.380 1.00 29.71 184 LYS D O 1
ATOM 15038 N N . ASN D 1 185 ? 145.491 174.391 122.629 1.00 22.98 185 ASN D N 1
ATOM 15039 C CA . ASN D 1 185 ? 145.759 174.271 124.051 1.00 23.80 185 ASN D CA 1
ATOM 15040 C C . ASN D 1 185 ? 145.725 172.789 124.383 1.00 24.17 185 ASN D C 1
ATOM 15041 O O . ASN D 1 185 ? 145.302 171.966 123.570 1.00 24.43 185 ASN D O 1
ATOM 15052 N N . THR D 1 186 ? 146.177 172.462 125.590 1.00 23.69 186 THR D N 1
ATOM 15053 C CA . THR D 1 186 ? 146.419 171.069 125.950 1.00 26.61 186 THR D CA 1
ATOM 15054 C C . THR D 1 186 ? 145.152 170.228 125.862 1.00 24.65 186 THR D C 1
ATOM 15055 O O . THR D 1 186 ? 145.189 169.096 125.369 1.00 24.45 186 THR D O 1
ATOM 15066 N N . VAL D 1 187 ? 144.032 170.744 126.377 1.00 27.87 187 VAL D N 1
ATOM 15067 C CA . VAL D 1 187 ? 142.778 169.994 126.333 1.00 26.17 187 VAL D CA 1
ATOM 15068 C C . VAL D 1 187 ? 142.374 169.713 124.891 1.00 21.93 187 VAL D C 1
ATOM 15069 O O . VAL D 1 187 ? 141.967 168.596 124.554 1.00 22.16 187 VAL D O 1
ATOM 15082 N N . GLU D 1 188 ? 142.465 170.722 124.022 1.00 21.70 188 GLU D N 1
ATOM 15083 C CA . GLU D 1 188 ? 142.139 170.506 122.616 1.00 23.01 188 GLU D CA 1
ATOM 15084 C C . GLU D 1 188 ? 143.059 169.467 121.988 1.00 21.32 188 GLU D C 1
ATOM 15085 O O . GLU D 1 188 ? 142.603 168.619 121.219 1.00 20.49 188 GLU D O 1
ATOM 15097 N N . CYS D 1 189 ? 144.362 169.543 122.269 1.00 17.51 189 CYS D N 1
ATOM 15098 C CA . CYS D 1 189 ? 145.295 168.583 121.685 1.00 18.37 189 CYS D CA 1
ATOM 15099 C C . CYS D 1 189 ? 144.968 167.163 122.128 1.00 16.27 189 CYS D C 1
ATOM 15100 O O . CYS D 1 189 ? 144.964 166.238 121.308 1.00 14.85 189 CYS D O 1
ATOM 15108 N N . MET D 1 190 ? 144.687 166.972 123.417 1.00 17.04 190 MET D N 1
ATOM 15109 C CA . MET D 1 190 ? 144.383 165.635 123.915 1.00 18.51 190 MET D CA 1
ATOM 15110 C C . MET D 1 190 ? 143.061 165.123 123.346 1.00 16.55 190 MET D C 1
ATOM 15111 O O . MET D 1 190 ? 142.942 163.943 123.003 1.00 18.00 190 MET D O 1
ATOM 15125 N N . GLN D 1 191 ? 142.060 165.996 123.223 1.00 15.92 191 GLN D N 1
ATOM 15126 C CA . GLN D 1 191 ? 140.789 165.582 122.643 1.00 18.28 191 GLN D CA 1
ATOM 15127 C C . GLN D 1 191 ? 140.935 165.244 121.165 1.00 15.92 191 GLN D C 1
ATOM 15128 O O . GLN D 1 191 ? 140.314 164.294 120.679 1.00 15.79 191 GLN D O 1
ATOM 15142 N N . ALA D 1 192 ? 141.728 166.023 120.428 1.00 16.27 192 ALA D N 1
ATOM 15143 C CA . ALA D 1 192 ? 141.977 165.713 119.028 1.00 16.07 192 ALA D CA 1
ATOM 15144 C C . ALA D 1 192 ? 142.645 164.356 118.897 1.00 16.32 192 ALA D C 1
ATOM 15145 O O . ALA D 1 192 ? 142.181 163.494 118.142 1.00 16.65 192 ALA D O 1
ATOM 15152 N N . GLY D 1 193 ? 143.708 164.135 119.667 1.00 14.71 193 GLY D N 1
ATOM 15153 C CA . GLY D 1 193 ? 144.338 162.837 119.718 1.00 14.22 193 GLY D CA 1
ATOM 15154 C C . GLY D 1 193 ? 143.312 161.749 119.934 1.00 14.44 193 GLY D C 1
ATOM 15155 O O . GLY D 1 193 ? 143.086 160.950 119.037 1.00 16.72 193 GLY D O 1
ATOM 15159 N N . ALA D 1 194 ? 142.579 161.793 121.042 1.00 16.04 194 ALA D N 1
ATOM 15160 C CA . ALA D 1 194 ? 141.621 160.731 121.327 1.00 15.66 194 ALA D CA 1
ATOM 15161 C C . ALA D 1 194 ? 140.639 160.534 120.171 1.00 15.85 194 ALA D C 1
ATOM 15162 O O . ALA D 1 194 ? 140.649 159.494 119.505 1.00 16.19 194 ALA D O 1
ATOM 15169 N N . VAL D 1 195 ? 139.827 161.549 119.874 1.00 16.29 195 VAL D N 1
ATOM 15170 C CA . VAL D 1 195 ? 138.712 161.363 118.948 1.00 17.27 195 VAL D CA 1
ATOM 15171 C C . VAL D 1 195 ? 139.225 161.030 117.550 1.00 16.83 195 VAL D C 1
ATOM 15172 O O . VAL D 1 195 ? 138.913 159.967 116.992 1.00 17.56 195 VAL D O 1
ATOM 15185 N N . PHE D 1 196 ? 140.011 161.934 116.953 1.00 16.70 196 PHE D N 1
ATOM 15186 C CA . PHE D 1 196 ? 140.419 161.723 115.573 1.00 16.95 196 PHE D CA 1
ATOM 15187 C C . PHE D 1 196 ? 141.367 160.532 115.444 1.00 15.57 196 PHE D C 1
ATOM 15188 O O . PHE D 1 196 ? 141.264 159.769 114.481 1.00 17.00 196 PHE D O 1
ATOM 15205 N N . GLY D 1 197 ? 142.304 160.345 116.382 1.00 12.24 197 GLY D N 1
ATOM 15206 C CA . GLY D 1 197 ? 143.215 159.229 116.289 1.00 14.40 197 GLY D CA 1
ATOM 15207 C C . GLY D 1 197 ? 142.535 157.882 116.411 1.00 11.49 197 GLY D C 1
ATOM 15208 O O . GLY D 1 197 ? 142.908 156.942 115.721 1.00 12.72 197 GLY D O 1
ATOM 15212 N N . PHE D 1 198 ? 141.539 157.750 117.295 1.00 12.65 198 PHE D N 1
ATOM 15213 C CA . PHE D 1 198 ? 140.874 156.458 117.376 1.00 12.06 198 PHE D CA 1
ATOM 15214 C C . PHE D 1 198 ? 139.925 156.244 116.205 1.00 12.60 198 PHE D C 1
ATOM 15215 O O . PHE D 1 198 ? 139.732 155.100 115.781 1.00 13.29 198 PHE D O 1
ATOM 15232 N N . ALA D 1 199 ? 139.370 157.317 115.631 1.00 12.14 199 ALA D N 1
ATOM 15233 C CA . ALA D 1 199 ? 138.699 157.160 114.346 1.00 13.54 199 ALA D CA 1
ATOM 15234 C C . ALA D 1 199 ? 139.667 156.613 113.302 1.00 13.66 199 ALA D C 1
ATOM 15235 O O . ALA D 1 199 ? 139.328 155.697 112.546 1.00 15.04 199 ALA D O 1
ATOM 15242 N N . GLY D 1 200 ? 140.890 157.146 113.273 1.00 13.21 200 GLY D N 1
ATOM 15243 C CA . GLY D 1 200 ? 141.900 156.624 112.366 1.00 12.23 200 GLY D CA 1
ATOM 15244 C C . GLY D 1 200 ? 142.284 155.188 112.674 1.00 11.92 200 GLY D C 1
ATOM 15245 O O . GLY D 1 200 ? 142.494 154.389 111.769 1.00 13.15 200 GLY D O 1
ATOM 15249 N N . LEU D 1 201 ? 142.380 154.847 113.956 1.00 11.08 201 LEU D N 1
ATOM 15250 C CA . LEU D 1 201 ? 142.682 153.473 114.349 1.00 11.17 201 LEU D CA 1
ATOM 15251 C C . LEU D 1 201 ? 141.638 152.503 113.800 1.00 12.83 201 LEU D C 1
ATOM 15252 O O . LEU D 1 201 ? 141.975 151.487 113.177 1.00 14.55 201 LEU D O 1
ATOM 15268 N N . VAL D 1 202 ? 140.359 152.801 114.030 1.00 11.13 202 VAL D N 1
ATOM 15269 C CA . VAL D 1 202 ? 139.297 151.919 113.552 1.00 12.83 202 VAL D CA 1
ATOM 15270 C C . VAL D 1 202 ? 139.314 151.850 112.031 1.00 13.94 202 VAL D C 1
ATOM 15271 O O . VAL D 1 202 ? 139.192 150.769 111.439 1.00 14.11 202 VAL D O 1
ATOM 15284 N N . ASP D 1 203 ? 139.421 153.006 111.373 1.00 13.53 203 ASP D N 1
ATOM 15285 C CA . ASP D 1 203 ? 139.411 153.013 109.918 1.00 18.39 203 ASP D CA 1
ATOM 15286 C C . ASP D 1 203 ? 140.582 152.222 109.364 1.00 17.68 203 ASP D C 1
ATOM 15287 O O . ASP D 1 203 ? 140.427 151.485 108.390 1.00 20.40 203 ASP D O 1
ATOM 15296 N N . GLY D 1 204 ? 141.754 152.339 109.990 1.00 14.18 204 GLY D N 1
ATOM 15297 C CA . GLY D 1 204 ? 142.905 151.588 109.540 1.00 15.15 204 GLY D CA 1
ATOM 15298 C C . GLY D 1 204 ? 142.725 150.095 109.703 1.00 15.53 204 GLY D C 1
ATOM 15299 O O . GLY D 1 204 ? 143.050 149.328 108.800 1.00 19.24 204 GLY D O 1
ATOM 15303 N N . LEU D 1 205 ? 142.189 149.660 110.844 1.00 15.86 205 LEU D N 1
ATOM 15304 C CA . LEU D 1 205 ? 141.967 148.229 111.032 1.00 16.17 205 LEU D CA 1
ATOM 15305 C C . LEU D 1 205 ? 140.974 147.688 110.007 1.00 17.03 205 LEU D C 1
ATOM 15306 O O . LEU D 1 205 ? 141.207 146.640 109.394 1.00 19.15 205 LEU D O 1
ATOM 15322 N N . VAL D 1 206 ? 139.867 148.402 109.792 1.00 16.77 206 VAL D N 1
ATOM 15323 C CA . VAL D 1 206 ? 138.864 147.924 108.842 1.00 17.45 206 VAL D CA 1
ATOM 15324 C C . VAL D 1 206 ? 139.435 147.899 107.428 1.00 20.15 206 VAL D C 1
ATOM 15325 O O . VAL D 1 206 ? 139.255 146.921 106.686 1.00 20.80 206 VAL D O 1
ATOM 15338 N N . GLY D 1 207 ? 140.134 148.968 107.032 1.00 20.03 207 GLY D N 1
ATOM 15339 C CA . GLY D 1 207 ? 140.717 149.009 105.706 1.00 18.68 207 GLY D CA 1
ATOM 15340 C C . GLY D 1 207 ? 141.759 147.932 105.495 1.00 19.54 207 GLY D C 1
ATOM 15341 O O . GLY D 1 207 ? 141.819 147.320 104.432 1.00 26.11 207 GLY D O 1
ATOM 15345 N N . ARG D 1 208 ? 142.573 147.663 106.513 1.00 19.59 208 ARG D N 1
ATOM 15346 C CA . ARG D 1 208 ? 143.566 146.610 106.384 1.00 22.16 208 ARG D CA 1
ATOM 15347 C C . ARG D 1 208 ? 142.913 145.240 106.276 1.00 25.18 208 ARG D C 1
ATOM 15348 O O . ARG D 1 208 ? 143.375 144.391 105.506 1.00 27.73 208 ARG D O 1
ATOM 15369 N N . ILE D 1 209 ? 141.838 144.999 107.032 1.00 23.12 209 ILE D N 1
ATOM 15370 C CA . ILE D 1 209 ? 141.126 143.730 106.896 1.00 22.01 209 ILE D CA 1
ATOM 15371 C C . ILE D 1 209 ? 140.595 143.571 105.481 1.00 23.59 209 ILE D C 1
ATOM 15372 O O . ILE D 1 209 ? 140.793 142.536 104.836 1.00 28.21 209 ILE D O 1
ATOM 15388 N N . ARG D 1 210 ? 139.959 144.617 104.957 1.00 23.33 210 ARG D N 1
ATOM 15389 C CA . ARG D 1 210 ? 139.388 144.504 103.621 1.00 26.11 210 ARG D CA 1
ATOM 15390 C C . ARG D 1 210 ? 140.481 144.323 102.573 1.00 29.11 210 ARG D C 1
ATOM 15391 O O . ARG D 1 210 ? 140.275 143.621 101.580 1.00 34.44 210 ARG D O 1
ATOM 15412 N N . GLU D 1 211 ? 141.631 144.968 102.763 1.00 29.65 211 GLU D N 1
ATOM 15413 C CA . GLU D 1 211 ? 142.708 144.882 101.786 1.00 32.33 211 GLU D CA 1
ATOM 15414 C C . GLU D 1 211 ? 143.372 143.511 101.811 1.00 33.49 211 GLU D C 1
ATOM 15415 O O . GLU D 1 211 ? 143.715 142.968 100.756 1.00 39.04 211 GLU D O 1
ATOM 15427 N N . ASP D 1 212 ? 143.551 142.924 102.995 1.00 34.47 212 ASP D N 1
ATOM 15428 C CA . ASP D 1 212 ? 144.379 141.731 103.119 1.00 33.98 212 ASP D CA 1
ATOM 15429 C C . ASP D 1 212 ? 143.570 140.437 103.065 1.00 32.63 212 ASP D C 1
ATOM 15430 O O . ASP D 1 212 ? 143.986 139.479 102.410 1.00 36.79 212 ASP D O 1
ATOM 15439 N N . VAL D 1 213 ? 142.427 140.382 103.737 1.00 33.32 213 VAL D N 1
ATOM 15440 C CA . VAL D 1 213 ? 141.727 139.121 103.952 1.00 31.91 213 VAL D CA 1
ATOM 15441 C C . VAL D 1 213 ? 140.863 138.804 102.742 1.00 34.26 213 VAL D C 1
ATOM 15442 O O . VAL D 1 213 ? 140.170 139.676 102.207 1.00 35.82 213 VAL D O 1
ATOM 15455 N N . SER D 1 214 ? 140.893 137.546 102.314 1.00 36.38 214 SER D N 1
ATOM 15456 C CA . SER D 1 214 ? 140.105 137.124 101.166 1.00 34.80 214 SER D CA 1
ATOM 15457 C C . SER D 1 214 ? 138.617 137.197 101.479 1.00 35.52 214 SER D C 1
ATOM 15458 O O . SER D 1 214 ? 138.174 136.831 102.570 1.00 35.88 214 SER D O 1
ATOM 15466 N N . GLY D 1 215 ? 137.844 137.671 100.503 1.00 35.20 215 GLY D N 1
ATOM 15467 C CA . GLY D 1 215 ? 136.408 137.759 100.619 1.00 31.89 215 GLY D CA 1
ATOM 15468 C C . GLY D 1 215 ? 135.881 139.061 101.180 1.00 34.27 215 GLY D C 1
ATOM 15469 O O . GLY D 1 215 ? 134.660 139.251 101.208 1.00 33.00 215 GLY D O 1
ATOM 15473 N N . PHE D 1 216 ? 136.754 139.974 101.607 1.00 34.79 216 PHE D N 1
ATOM 15474 C CA . PHE D 1 216 ? 136.334 141.210 102.257 1.00 32.59 216 PHE D CA 1
ATOM 15475 C C . PHE D 1 216 ? 136.779 142.458 101.507 1.00 31.05 216 PHE D C 1
ATOM 15476 O O . PHE D 1 216 ? 136.627 143.563 102.030 1.00 31.96 216 PHE D O 1
ATOM 15493 N N . SER D 1 217 ? 137.291 142.321 100.290 1.00 34.05 217 SER D N 1
ATOM 15494 C CA . SER D 1 217 ? 137.762 143.482 99.556 1.00 35.07 217 SER D CA 1
ATOM 15495 C C . SER D 1 217 ? 136.596 144.398 99.200 1.00 36.66 217 SER D C 1
ATOM 15496 O O . SER D 1 217 ? 135.426 144.016 99.257 1.00 39.92 217 SER D O 1
ATOM 15504 N N . VAL D 1 218 ? 136.938 145.631 98.817 1.00 36.00 218 VAL D N 1
ATOM 15505 C CA . VAL D 1 218 ? 135.931 146.636 98.505 1.00 37.62 218 VAL D CA 1
ATOM 15506 C C . VAL D 1 218 ? 134.981 146.166 97.409 1.00 41.00 218 VAL D C 1
ATOM 15507 O O . VAL D 1 218 ? 133.877 146.703 97.279 1.00 44.62 218 VAL D O 1
ATOM 15520 N N . ASP D 1 219 ? 135.384 145.177 96.610 1.00 42.66 219 ASP D N 1
ATOM 15521 C CA . ASP D 1 219 ? 134.490 144.617 95.604 1.00 44.09 219 ASP D CA 1
ATOM 15522 C C . ASP D 1 219 ? 133.369 143.792 96.226 1.00 44.42 219 ASP D C 1
ATOM 15523 O O . ASP D 1 219 ? 132.255 143.766 95.692 1.00 46.40 219 ASP D O 1
ATOM 15532 N N . HIS D 1 220 ? 133.639 143.114 97.338 1.00 41.78 220 HIS D N 1
ATOM 15533 C CA . HIS D 1 220 ? 132.662 142.230 97.952 1.00 38.62 220 HIS D CA 1
ATOM 15534 C C . HIS D 1 220 ? 131.606 143.014 98.726 1.00 37.56 220 HIS D C 1
ATOM 15535 O O . HIS D 1 220 ? 131.757 144.199 99.026 1.00 40.15 220 HIS D O 1
ATOM 15549 N N . ASP D 1 221 ? 130.519 142.319 99.048 1.00 39.45 221 ASP D N 1
ATOM 15550 C CA . ASP D 1 221 ? 129.423 142.874 99.837 1.00 36.99 221 ASP D CA 1
ATOM 15551 C C . ASP D 1 221 ? 129.681 142.544 101.306 1.00 32.82 221 ASP D C 1
ATOM 15552 O O . ASP D 1 221 ? 129.525 141.395 101.726 1.00 32.93 221 ASP D O 1
ATOM 15561 N N . VAL D 1 222 ? 130.080 143.548 102.083 1.00 31.44 222 VAL D N 1
ATOM 15562 C CA . VAL D 1 222 ? 130.439 143.375 103.486 1.00 27.93 222 VAL D CA 1
ATOM 15563 C C . VAL D 1 222 ? 129.635 144.364 104.314 1.00 25.13 222 VAL D C 1
ATOM 15564 O O . VAL D 1 222 ? 129.525 145.538 103.949 1.00 28.57 222 VAL D O 1
ATOM 15577 N N . ALA D 1 223 ? 129.078 143.891 105.423 1.00 23.89 223 ALA D N 1
ATOM 15578 C CA . ALA D 1 223 ? 128.378 144.742 106.375 1.00 22.37 223 ALA D CA 1
ATOM 15579 C C . ALA D 1 223 ? 129.354 145.164 107.467 1.00 19.39 223 ALA D C 1
ATOM 15580 O O . ALA D 1 223 ? 129.868 144.318 108.199 1.00 21.76 223 ALA D O 1
ATOM 15587 N N . ILE D 1 224 ? 129.614 146.460 107.569 1.00 21.07 224 ILE D N 1
ATOM 15588 C CA . ILE D 1 224 ? 130.467 147.010 108.616 1.00 20.23 224 ILE D CA 1
ATOM 15589 C C . ILE D 1 224 ? 129.556 147.611 109.675 1.00 19.05 224 ILE D C 1
ATOM 15590 O O . ILE D 1 224 ? 128.933 148.653 109.452 1.00 21.30 224 ILE D O 1
ATOM 15606 N N . VAL D 1 225 ? 129.479 146.970 110.834 1.00 17.61 225 VAL D N 1
ATOM 15607 C CA . VAL D 1 225 ? 128.563 147.394 111.886 1.00 16.74 225 VAL D CA 1
ATOM 15608 C C . VAL D 1 225 ? 129.358 147.733 113.136 1.00 13.28 225 VAL D C 1
ATOM 15609 O O . VAL D 1 225 ? 130.339 147.060 113.461 1.00 14.15 225 VAL D O 1
ATOM 15622 N N . ALA D 1 226 ? 128.930 148.787 113.823 1.00 15.96 226 ALA D N 1
ATOM 15623 C CA . ALA D 1 226 ? 129.537 149.248 115.058 1.00 14.43 226 ALA D CA 1
ATOM 15624 C C . ALA D 1 226 ? 128.527 149.185 116.196 1.00 14.28 226 ALA D C 1
ATOM 15625 O O . ALA D 1 226 ? 127.320 149.326 115.991 1.00 16.82 226 ALA D O 1
ATOM 15632 N N . THR D 1 227 ? 129.041 148.949 117.397 1.00 13.84 227 THR D N 1
ATOM 15633 C CA . THR D 1 227 ? 128.233 148.935 118.604 1.00 13.83 227 THR D CA 1
ATOM 15634 C C . THR D 1 227 ? 129.127 149.355 119.761 1.00 14.17 227 THR D C 1
ATOM 15635 O O . THR D 1 227 ? 130.345 149.408 119.625 1.00 14.99 227 THR D O 1
ATOM 15646 N N . GLY D 1 228 ? 128.512 149.678 120.894 1.00 14.36 228 GLY D N 1
ATOM 15647 C CA . GLY D 1 228 ? 129.248 150.073 122.082 1.00 14.28 228 GLY D CA 1
ATOM 15648 C C . GLY D 1 228 ? 128.929 151.470 122.579 1.00 16.92 228 GLY D C 1
ATOM 15649 O O . GLY D 1 228 ? 128.430 152.312 121.830 1.00 19.26 228 GLY D O 1
ATOM 15653 N N . HIS D 1 229 ? 129.265 151.729 123.845 1.00 18.97 229 HIS D N 1
ATOM 15654 C CA . HIS D 1 229 ? 128.843 152.963 124.502 1.00 20.83 229 HIS D CA 1
ATOM 15655 C C . HIS D 1 229 ? 129.445 154.200 123.843 1.00 20.31 229 HIS D C 1
ATOM 15656 O O . HIS D 1 229 ? 128.754 155.205 123.657 1.00 24.03 229 HIS D O 1
ATOM 15670 N N . THR D 1 230 ? 130.726 154.155 123.496 1.00 21.30 230 THR D N 1
ATOM 15671 C CA . THR D 1 230 ? 131.413 155.309 122.925 1.00 21.82 230 THR D CA 1
ATOM 15672 C C . THR D 1 230 ? 131.356 155.342 121.401 1.00 21.35 230 THR D C 1
ATOM 15673 O O . THR D 1 230 ? 131.999 156.200 120.792 1.00 26.90 230 THR D O 1
ATOM 15684 N N . ALA D 1 231 ? 130.627 154.424 120.771 1.00 19.07 231 ALA D N 1
ATOM 15685 C CA . ALA D 1 231 ? 130.491 154.472 119.318 1.00 19.59 231 ALA D CA 1
ATOM 15686 C C . ALA D 1 231 ? 129.875 155.775 118.814 1.00 21.04 231 ALA D C 1
ATOM 15687 O O . ALA D 1 231 ? 130.361 156.291 117.796 1.00 23.23 231 ALA D O 1
ATOM 15694 N N . PRO D 1 232 ? 128.821 156.332 119.427 1.00 21.48 232 PRO D N 1
ATOM 15695 C CA . PRO D 1 232 ? 128.232 157.569 118.877 1.00 20.87 232 PRO D CA 1
ATOM 15696 C C . PRO D 1 232 ? 129.219 158.718 118.752 1.00 20.84 232 PRO D C 1
ATOM 15697 O O . PRO D 1 232 ? 129.127 159.493 117.796 1.00 24.12 232 PRO D O 1
ATOM 15708 N N . LEU D 1 233 ? 130.157 158.857 119.688 1.00 20.13 233 LEU D N 1
ATOM 15709 C CA . LEU D 1 233 ? 131.116 159.954 119.607 1.00 20.95 233 LEU D CA 1
ATOM 15710 C C . LEU D 1 233 ? 131.978 159.842 118.352 1.00 22.17 233 LEU D C 1
ATOM 15711 O O . LEU D 1 233 ? 132.223 160.844 117.673 1.00 23.14 233 LEU D O 1
ATOM 15727 N N . LEU D 1 234 ? 132.447 158.636 118.029 1.00 22.33 234 LEU D N 1
ATOM 15728 C CA . LEU D 1 234 ? 133.357 158.441 116.909 1.00 21.07 234 LEU D CA 1
ATOM 15729 C C . LEU D 1 234 ? 132.660 158.231 115.576 1.00 21.08 234 LEU D C 1
ATOM 15730 O O . LEU D 1 234 ? 133.292 158.430 114.536 1.00 23.37 234 LEU D O 1
ATOM 15746 N N . LEU D 1 235 ? 131.392 157.828 115.575 1.00 20.95 235 LEU D N 1
ATOM 15747 C CA . LEU D 1 235 ? 130.736 157.488 114.316 1.00 23.41 235 LEU D CA 1
ATOM 15748 C C . LEU D 1 235 ? 130.770 158.620 113.300 1.00 24.30 235 LEU D C 1
ATOM 15749 O O . LEU D 1 235 ? 131.048 158.341 112.122 1.00 25.43 235 LEU D O 1
ATOM 15765 N N . PRO D 1 236 ? 130.527 159.880 113.662 1.00 23.89 236 PRO D N 1
ATOM 15766 C CA . PRO D 1 236 ? 130.637 160.951 112.659 1.00 23.79 236 PRO D CA 1
ATOM 15767 C C . PRO D 1 236 ? 132.016 161.050 112.033 1.00 25.39 236 PRO D C 1
ATOM 15768 O O . PRO D 1 236 ? 132.137 161.539 110.906 1.00 29.68 236 PRO D O 1
ATOM 15779 N N . GLU D 1 237 ? 133.061 160.615 112.733 1.00 24.80 237 GLU D N 1
ATOM 15780 C CA . GLU D 1 237 ? 134.430 160.717 112.250 1.00 24.27 237 GLU D CA 1
ATOM 15781 C C . GLU D 1 237 ? 134.876 159.520 111.421 1.00 24.39 237 GLU D C 1
ATOM 15782 O O . GLU D 1 237 ? 135.951 159.575 110.820 1.00 28.98 237 GLU D O 1
ATOM 15794 N N . LEU D 1 238 ? 134.092 158.450 111.372 1.00 24.74 238 LEU D N 1
ATOM 15795 C CA . LEU D 1 238 ? 134.475 157.242 110.658 1.00 25.25 238 LEU D CA 1
ATOM 15796 C C . LEU D 1 238 ? 133.987 157.287 109.217 1.00 26.97 238 LEU D C 1
ATOM 15797 O O . LEU D 1 238 ? 132.986 157.931 108.900 1.00 31.69 238 LEU D O 1
ATOM 15813 N N . HIS D 1 239 ? 134.701 156.579 108.348 1.00 30.07 239 HIS D N 1
ATOM 15814 C CA . HIS D 1 239 ? 134.337 156.463 106.943 1.00 31.33 239 HIS D CA 1
ATOM 15815 C C . HIS D 1 239 ? 134.057 155.036 106.502 1.00 29.97 239 HIS D C 1
ATOM 15816 O O . HIS D 1 239 ? 133.313 154.842 105.542 1.00 36.54 239 HIS D O 1
ATOM 15830 N N . THR D 1 240 ? 134.618 154.039 107.181 1.00 28.20 240 THR D N 1
ATOM 15831 C CA . THR D 1 240 ? 134.463 152.644 106.797 1.00 25.61 240 THR D CA 1
ATOM 15832 C C . THR D 1 240 ? 133.243 151.973 107.420 1.00 24.70 240 THR D C 1
ATOM 15833 O O . THR D 1 240 ? 132.875 150.879 106.983 1.00 28.51 240 THR D O 1
ATOM 15844 N N . VAL D 1 241 ? 132.602 152.595 108.405 1.00 24.12 241 VAL D N 1
ATOM 15845 C CA . VAL D 1 241 ? 131.494 151.987 109.136 1.00 25.93 241 VAL D CA 1
ATOM 15846 C C . VAL D 1 241 ? 130.185 152.458 108.522 1.00 27.34 241 VAL D C 1
ATOM 15847 O O . VAL D 1 241 ? 129.997 153.656 108.282 1.00 29.43 241 VAL D O 1
ATOM 15860 N N . ASP D 1 242 ? 129.277 151.516 108.275 1.00 27.64 242 ASP D N 1
ATOM 15861 C CA . ASP D 1 242 ? 128.002 151.802 107.633 1.00 28.17 242 ASP D CA 1
ATOM 15862 C C . ASP D 1 242 ? 126.801 151.736 108.565 1.00 27.71 242 ASP D C 1
ATOM 15863 O O . ASP D 1 242 ? 125.794 152.384 108.281 1.00 30.34 242 ASP D O 1
ATOM 15872 N N . HIS D 1 243 ? 126.869 150.975 109.659 1.00 27.41 243 HIS D N 1
ATOM 15873 C CA . HIS D 1 243 ? 125.738 150.792 110.560 1.00 23.10 243 HIS D CA 1
ATOM 15874 C C . HIS D 1 243 ? 126.168 150.955 112.010 1.00 21.45 243 HIS D C 1
ATOM 15875 O O . HIS D 1 243 ? 127.285 150.602 112.388 1.00 23.21 243 HIS D O 1
ATOM 15889 N N . TYR D 1 244 ? 125.254 151.483 112.820 1.00 21.07 244 TYR D N 1
ATOM 15890 C CA . TYR D 1 244 ? 125.379 151.499 114.271 1.00 17.96 244 TYR D CA 1
ATOM 15891 C C . TYR D 1 244 ? 124.206 150.727 114.855 1.00 19.74 244 TYR D C 1
ATOM 15892 O O . TYR D 1 244 ? 123.050 151.031 114.553 1.00 24.27 244 TYR D O 1
ATOM 15910 N N . ASP D 1 245 ? 124.502 149.730 115.681 1.00 21.08 245 ASP D N 1
ATOM 15911 C CA . ASP D 1 245 ? 123.481 148.872 116.282 1.00 19.63 245 ASP D CA 1
ATOM 15912 C C . ASP D 1 245 ? 123.705 148.873 117.791 1.00 17.92 245 ASP D C 1
ATOM 15913 O O . ASP D 1 245 ? 124.566 148.150 118.297 1.00 20.10 245 ASP D O 1
ATOM 15922 N N . GLN D 1 246 ? 122.914 149.678 118.500 1.00 18.29 246 GLN D N 1
ATOM 15923 C CA . GLN D 1 246 ? 123.108 149.848 119.935 1.00 19.08 246 GLN D CA 1
ATOM 15924 C C . GLN D 1 246 ? 122.891 148.542 120.696 1.00 16.82 246 GLN D C 1
ATOM 15925 O O . GLN D 1 246 ? 123.606 148.260 121.661 1.00 18.18 246 GLN D O 1
ATOM 15939 N N . HIS D 1 247 ? 121.900 147.744 120.293 1.00 16.88 247 HIS D N 1
ATOM 15940 C CA . HIS D 1 247 ? 121.484 146.557 121.033 1.00 16.98 247 HIS D CA 1
ATOM 15941 C C . HIS D 1 247 ? 122.000 145.261 120.412 1.00 16.23 247 HIS D C 1
ATOM 15942 O O . HIS D 1 247 ? 121.341 144.221 120.521 1.00 19.26 247 HIS D O 1
ATOM 15956 N N . LEU D 1 248 ? 123.156 145.304 119.750 1.00 16.43 248 LEU D N 1
ATOM 15957 C CA . LEU D 1 248 ? 123.660 144.121 119.062 1.00 14.90 248 LEU D CA 1
ATOM 15958 C C . LEU D 1 248 ? 123.905 142.975 120.037 1.00 14.37 248 LEU D C 1
ATOM 15959 O O . LEU D 1 248 ? 123.499 141.835 119.784 1.00 14.40 248 LEU D O 1
ATOM 15975 N N . THR D 1 249 ? 124.575 143.259 121.157 1.00 12.99 249 THR D N 1
ATOM 15976 C CA . THR D 1 249 ? 124.905 142.203 122.108 1.00 14.34 249 THR D CA 1
ATOM 15977 C C . THR D 1 249 ? 123.648 141.614 122.739 1.00 12.32 249 THR D C 1
ATOM 15978 O O . THR D 1 249 ? 123.556 140.397 122.929 1.00 14.22 249 THR D O 1
ATOM 15989 N N . LEU D 1 250 ? 122.678 142.466 123.085 1.00 12.29 250 LEU D N 1
ATOM 15990 C CA . LEU D 1 250 ? 121.438 141.983 123.690 1.00 12.06 250 LEU D CA 1
ATOM 15991 C C . LEU D 1 250 ? 120.652 141.116 122.711 1.00 12.26 250 LEU D C 1
ATOM 15992 O O . LEU D 1 250 ? 120.114 140.071 123.089 1.00 15.40 250 LEU D O 1
ATOM 16008 N N . GLN D 1 251 ? 120.574 141.529 121.445 1.00 13.96 251 GLN D N 1
ATOM 16009 C CA . GLN D 1 251 ? 119.905 140.693 120.453 1.00 16.27 251 GLN D CA 1
ATOM 16010 C C . GLN D 1 251 ? 120.647 139.375 120.252 1.00 14.45 251 GLN D C 1
ATOM 16011 O O . GLN D 1 251 ? 120.022 138.333 120.035 1.00 18.08 251 GLN D O 1
ATOM 16025 N N . GLY D 1 252 ? 121.976 139.390 120.340 1.00 12.82 252 GLY D N 1
ATOM 16026 C CA . GLY D 1 252 ? 122.717 138.139 120.287 1.00 13.85 252 GLY D CA 1
ATOM 16027 C C . GLY D 1 252 ? 122.397 137.215 121.448 1.00 14.39 252 GLY D C 1
ATOM 16028 O O . GLY D 1 252 ? 122.255 136.001 121.274 1.00 15.60 252 GLY D O 1
ATOM 16032 N N . LEU D 1 253 ? 122.301 137.775 122.653 1.00 14.12 253 LEU D N 1
ATOM 16033 C CA . LEU D 1 253 ? 121.909 136.968 123.805 1.00 13.83 253 LEU D CA 1
ATOM 16034 C C . LEU D 1 253 ? 120.514 136.386 123.612 1.00 13.06 253 LEU D C 1
ATOM 16035 O O . LEU D 1 253 ? 120.270 135.224 123.945 1.00 17.47 253 LEU D O 1
ATOM 16051 N N . ARG D 1 254 ? 119.597 137.176 123.056 1.00 14.76 254 ARG D N 1
ATOM 16052 C CA . ARG D 1 254 ? 118.255 136.673 122.772 1.00 17.32 254 ARG D CA 1
ATOM 16053 C C . ARG D 1 254 ? 118.307 135.511 121.785 1.00 18.87 254 ARG D C 1
ATOM 16054 O O . ARG D 1 254 ? 117.608 134.504 121.953 1.00 21.00 254 ARG D O 1
ATOM 16075 N N . LEU D 1 255 ? 119.135 135.640 120.747 1.00 18.26 255 LEU D N 1
ATOM 16076 C CA . LEU D 1 255 ? 119.284 134.567 119.769 1.00 19.36 255 LEU D CA 1
ATOM 16077 C C . LEU D 1 255 ? 119.809 133.294 120.420 1.00 20.90 255 LEU D C 1
ATOM 16078 O O . LEU D 1 255 ? 119.301 132.199 120.155 1.00 23.35 255 LEU D O 1
ATOM 16094 N N . VAL D 1 256 ? 120.827 133.416 121.271 1.00 19.07 256 VAL D N 1
ATOM 16095 C CA . VAL D 1 256 ? 121.380 132.232 121.924 1.00 20.82 256 VAL D CA 1
ATOM 16096 C C . VAL D 1 256 ? 120.344 131.597 122.846 1.00 23.00 256 VAL D C 1
ATOM 16097 O O . VAL D 1 256 ? 120.229 130.368 122.918 1.00 25.72 256 VAL D O 1
ATOM 16110 N N . PHE D 1 257 ? 119.582 132.418 123.569 1.00 22.76 257 PHE D N 1
ATOM 16111 C CA . PHE D 1 257 ? 118.546 131.891 124.452 1.00 21.84 257 PHE D CA 1
ATOM 16112 C C . PHE D 1 257 ? 117.506 131.104 123.660 1.00 22.12 257 PHE D C 1
ATOM 16113 O O . PHE D 1 257 ? 117.169 129.960 124.001 1.00 27.74 257 PHE D O 1
ATOM 16130 N N . GLU D 1 258 ? 117.032 131.679 122.557 1.00 24.26 258 GLU D N 1
ATOM 16131 C CA . GLU D 1 258 ? 116.028 130.990 121.755 1.00 25.81 258 GLU D CA 1
ATOM 16132 C C . GLU D 1 258 ? 116.596 129.713 121.152 1.00 28.65 258 GLU D C 1
ATOM 16133 O O . GLU D 1 258 ? 115.905 128.693 121.081 1.00 32.43 258 GLU D O 1
ATOM 16145 N N . ARG D 1 259 ? 117.852 129.747 120.704 1.00 30.03 259 ARG D N 1
ATOM 16146 C CA . ARG D 1 259 ? 118.464 128.540 120.171 1.00 29.62 259 ARG D CA 1
ATOM 16147 C C . ARG D 1 259 ? 118.523 127.457 121.236 1.00 33.51 259 ARG D C 1
ATOM 16148 O O . ARG D 1 259 ? 118.302 126.277 120.945 1.00 35.58 259 ARG D O 1
ATOM 16169 N N . ASN D 1 260 ? 118.845 127.836 122.471 1.00 30.23 260 ASN D N 1
ATOM 16170 C CA . ASN D 1 260 ? 118.930 126.877 123.560 1.00 31.78 260 ASN D CA 1
ATOM 16171 C C . ASN D 1 260 ? 117.599 126.688 124.268 1.00 34.91 260 ASN D C 1
ATOM 16172 O O . ASN D 1 260 ? 117.583 126.227 125.413 1.00 36.65 260 ASN D O 1
ATOM 16183 N N . LEU D 1 261 ? 116.493 127.019 123.611 1.00 35.82 261 LEU D N 1
ATOM 16184 C CA . LEU D 1 261 ? 115.166 126.869 124.197 1.00 35.89 261 LEU D CA 1
ATOM 16185 C C . LEU D 1 261 ? 114.272 126.104 123.228 1.00 35.91 261 LEU D C 1
ATOM 16186 O O . LEU D 1 261 ? 114.525 124.940 122.924 1.00 43.67 261 LEU D O 1
ATOM 16202 N N . MET E 1 1 ? 187.275 159.671 158.873 1.00 26.03 1 MET E N 1
ATOM 16203 C CA . MET E 1 1 ? 185.952 160.347 158.750 1.00 24.03 1 MET E CA 1
ATOM 16204 C C . MET E 1 1 ? 184.844 159.421 159.225 1.00 19.44 1 MET E C 1
ATOM 16205 O O . MET E 1 1 ? 184.951 158.210 159.117 1.00 22.24 1 MET E O 1
ATOM 16221 N N . LEU E 1 2 ? 183.774 160.001 159.746 1.00 17.80 2 LEU E N 1
ATOM 16222 C CA . LEU E 1 2 ? 182.594 159.251 160.144 1.00 15.34 2 LEU E CA 1
ATOM 16223 C C . LEU E 1 2 ? 181.558 159.326 159.030 1.00 12.79 2 LEU E C 1
ATOM 16224 O O . LEU E 1 2 ? 181.203 160.419 158.579 1.00 16.02 2 LEU E O 1
ATOM 16240 N N . LEU E 1 3 ? 181.104 158.163 158.579 1.00 13.02 3 LEU E N 1
ATOM 16241 C CA . LEU E 1 3 ? 180.007 158.050 157.624 1.00 12.31 3 LEU E CA 1
ATOM 16242 C C . LEU E 1 3 ? 178.704 157.914 158.405 1.00 11.79 3 LEU E C 1
ATOM 16243 O O . LEU E 1 3 ? 178.494 156.926 159.108 1.00 13.25 3 LEU E O 1
ATOM 16259 N N . ALA E 1 4 ? 177.830 158.900 158.281 1.00 11.61 4 ALA E N 1
ATOM 16260 C CA . ALA E 1 4 ? 176.536 158.906 158.947 1.00 10.69 4 ALA E CA 1
ATOM 16261 C C . ALA E 1 4 ? 175.441 158.672 157.913 1.00 9.71 4 ALA E C 1
ATOM 16262 O O . ALA E 1 4 ? 175.458 159.283 156.845 1.00 12.43 4 ALA E O 1
ATOM 16269 N N . ILE E 1 5 ? 174.513 157.767 158.215 1.00 8.85 5 ILE E N 1
ATOM 16270 C CA . ILE E 1 5 ? 173.413 157.434 157.313 1.00 9.46 5 ILE E CA 1
ATOM 16271 C C . ILE E 1 5 ? 172.107 157.528 158.093 1.00 9.37 5 ILE E C 1
ATOM 16272 O O . ILE E 1 5 ? 171.909 156.798 159.071 1.00 10.88 5 ILE E O 1
ATOM 16288 N N . ASP E 1 6 ? 171.209 158.392 157.645 1.00 9.66 6 ASP E N 1
ATOM 16289 C CA . ASP E 1 6 ? 169.927 158.614 158.306 1.00 10.52 6 ASP E CA 1
ATOM 16290 C C . ASP E 1 6 ? 168.829 158.292 157.296 1.00 9.50 6 ASP E C 1
ATOM 16291 O O . ASP E 1 6 ? 168.563 159.082 156.387 1.00 11.92 6 ASP E O 1
ATOM 16300 N N . VAL E 1 7 ? 168.203 157.130 157.446 1.00 9.10 7 VAL E N 1
ATOM 16301 C CA . VAL E 1 7 ? 167.181 156.653 156.520 1.00 9.86 7 VAL E CA 1
ATOM 16302 C C . VAL E 1 7 ? 165.811 156.999 157.091 1.00 10.31 7 VAL E C 1
ATOM 16303 O O . VAL E 1 7 ? 165.440 156.517 158.164 1.00 12.23 7 VAL E O 1
ATOM 16316 N N . ARG E 1 8 ? 165.058 157.829 156.381 1.00 10.54 8 ARG E N 1
ATOM 16317 C CA . ARG E 1 8 ? 163.669 158.102 156.710 1.00 11.21 8 ARG E CA 1
ATOM 16318 C C . ARG E 1 8 ? 162.782 157.388 155.698 1.00 11.23 8 ARG E C 1
ATOM 16319 O O . ARG E 1 8 ? 163.262 156.757 154.755 1.00 10.26 8 ARG E O 1
ATOM 16340 N N . ASN E 1 9 ? 161.467 157.511 155.884 1.00 12.30 9 ASN E N 1
ATOM 16341 C CA . ASN E 1 9 ? 160.533 156.741 155.067 1.00 12.67 9 ASN E CA 1
ATOM 16342 C C . ASN E 1 9 ? 160.692 157.053 153.585 1.00 9.99 9 ASN E C 1
ATOM 16343 O O . ASN E 1 9 ? 160.658 156.146 152.749 1.00 13.72 9 ASN E O 1
ATOM 16354 N N . THR E 1 10 ? 160.873 158.323 153.241 1.00 11.15 10 THR E N 1
ATOM 16355 C CA . THR E 1 10 ? 160.887 158.749 151.849 1.00 10.30 10 THR E CA 1
ATOM 16356 C C . THR E 1 10 ? 162.269 159.107 151.328 1.00 9.96 10 THR E C 1
ATOM 16357 O O . THR E 1 10 ? 162.539 158.882 150.150 1.00 9.63 10 THR E O 1
ATOM 16368 N N . HIS E 1 11 ? 163.139 159.658 152.167 1.00 8.91 11 HIS E N 1
ATOM 16369 C CA . HIS E 1 11 ? 164.473 160.047 151.749 1.00 9.77 11 HIS E CA 1
ATOM 16370 C C . HIS E 1 11 ? 165.487 159.605 152.788 1.00 8.97 11 HIS E C 1
ATOM 16371 O O . HIS E 1 11 ? 165.167 159.392 153.957 1.00 12.24 11 HIS E O 1
ATOM 16385 N N . THR E 1 12 ? 166.712 159.438 152.317 1.00 9.34 12 THR E N 1
ATOM 16386 C CA . THR E 1 12 ? 167.865 159.091 153.123 1.00 8.27 12 THR E CA 1
ATOM 16387 C C . THR E 1 12 ? 168.910 160.184 152.967 1.00 7.78 12 THR E C 1
ATOM 16388 O O . THR E 1 12 ? 169.132 160.687 151.863 1.00 9.60 12 THR E O 1
ATOM 16399 N N . VAL E 1 13 ? 169.526 160.567 154.078 1.00 8.02 13 VAL E N 1
ATOM 16400 C CA . VAL E 1 13 ? 170.612 161.537 154.089 1.00 8.52 13 VAL E CA 1
ATOM 16401 C C . VAL E 1 13 ? 171.900 160.796 154.416 1.00 7.82 13 VAL E C 1
ATOM 16402 O O . VAL E 1 13 ? 171.957 160.039 155.390 1.00 8.27 13 VAL E O 1
ATOM 16415 N N . VAL E 1 14 ? 172.922 160.998 153.596 1.00 8.09 14 VAL E N 1
ATOM 16416 C CA . VAL E 1 14 ? 174.252 160.451 153.830 1.00 8.40 14 VAL E CA 1
ATOM 16417 C C . VAL E 1 14 ? 175.186 161.618 154.111 1.00 8.78 14 VAL E C 1
ATOM 16418 O O . VAL E 1 14 ? 175.123 162.641 153.432 1.00 11.18 14 VAL E O 1
ATOM 16431 N N . GLY E 1 15 ? 176.046 161.468 155.102 1.00 9.61 15 GLY E N 1
ATOM 16432 C CA . GLY E 1 15 ? 176.948 162.538 155.486 1.00 11.14 15 GLY E CA 1
ATOM 16433 C C . GLY E 1 15 ? 178.311 162.005 155.865 1.00 11.56 15 GLY E C 1
ATOM 16434 O O . GLY E 1 15 ? 178.454 160.875 156.324 1.00 10.62 15 GLY E O 1
ATOM 16438 N N . LEU E 1 16 ? 179.321 162.838 155.643 1.00 13.79 16 LEU E N 1
ATOM 16439 C CA . LEU E 1 16 ? 180.685 162.594 156.093 1.00 14.55 16 LEU E CA 1
ATOM 16440 C C . LEU E 1 16 ? 181.085 163.717 157.034 1.00 14.58 16 LEU E C 1
ATOM 16441 O O . LEU E 1 16 ? 181.042 164.893 156.646 1.00 18.53 16 LEU E O 1
ATOM 16457 N N . LEU E 1 17 ? 181.486 163.345 158.251 1.00 15.26 17 LEU E N 1
ATOM 16458 C CA . LEU E 1 17 ? 181.900 164.283 159.285 1.00 19.25 17 LEU E CA 1
ATOM 16459 C C . LEU E 1 17 ? 183.349 164.033 159.675 1.00 20.61 17 LEU E C 1
ATOM 16460 O O . LEU E 1 17 ? 183.777 162.884 159.810 1.00 24.44 17 LEU E O 1
ATOM 16476 N N . SER E 1 18 ? 184.096 165.112 159.873 1.00 24.97 18 SER E N 1
ATOM 16477 C CA . SER E 1 18 ? 185.470 165.032 160.341 1.00 26.44 18 SER E CA 1
ATOM 16478 C C . SER E 1 18 ? 185.616 165.849 161.617 1.00 29.61 18 SER E C 1
ATOM 16479 O O . SER E 1 18 ? 184.944 166.867 161.799 1.00 30.35 18 SER E O 1
ATOM 16487 N N . GLY E 1 19 ? 186.501 165.396 162.494 1.00 33.28 19 GLY E N 1
ATOM 16488 C CA . GLY E 1 19 ? 186.684 166.005 163.793 1.00 35.70 19 GLY E CA 1
ATOM 16489 C C . GLY E 1 19 ? 185.916 165.270 164.879 1.00 40.45 19 GLY E C 1
ATOM 16490 O O . GLY E 1 19 ? 185.001 164.487 164.620 1.00 41.58 19 GLY E O 1
ATOM 16494 N N . MET E 1 20 ? 186.304 165.534 166.120 1.00 44.01 20 MET E N 1
ATOM 16495 C CA . MET E 1 20 ? 185.740 164.875 167.287 1.00 44.65 20 MET E CA 1
ATOM 16496 C C . MET E 1 20 ? 185.119 165.902 168.221 1.00 42.94 20 MET E C 1
ATOM 16497 O O . MET E 1 20 ? 185.583 167.042 168.316 1.00 43.93 20 MET E O 1
ATOM 16511 N N . LYS E 1 21 ? 184.056 165.483 168.898 1.00 42.45 21 LYS E N 1
ATOM 16512 C CA . LYS E 1 21 ? 183.439 166.253 169.985 1.00 42.72 21 LYS E CA 1
ATOM 16513 C C . LYS E 1 21 ? 182.929 167.563 169.392 1.00 42.23 21 LYS E C 1
ATOM 16514 O O . LYS E 1 21 ? 182.234 167.531 168.364 1.00 41.87 21 LYS E O 1
ATOM 16533 N N . GLU E 1 22 ? 183.235 168.717 169.984 1.00 44.85 22 GLU E N 1
ATOM 16534 C CA . GLU E 1 22 ? 182.712 169.978 169.485 1.00 48.49 22 GLU E CA 1
ATOM 16535 C C . GLU E 1 22 ? 183.338 170.397 168.163 1.00 45.99 22 GLU E C 1
ATOM 16536 O O . GLU E 1 22 ? 182.807 171.303 167.514 1.00 46.89 22 GLU E O 1
ATOM 16548 N N . HIS E 1 23 ? 184.444 169.778 167.752 1.00 45.31 23 HIS E N 1
ATOM 16549 C CA . HIS E 1 23 ? 185.087 170.112 166.488 1.00 45.00 23 HIS E CA 1
ATOM 16550 C C . HIS E 1 23 ? 184.553 169.306 165.308 1.00 38.58 23 HIS E C 1
ATOM 16551 O O . HIS E 1 23 ? 184.918 169.601 164.167 1.00 36.70 23 HIS E O 1
ATOM 16565 N N . ALA E 1 24 ? 183.710 168.306 165.546 1.00 38.55 24 ALA E N 1
ATOM 16566 C CA . ALA E 1 24 ? 183.137 167.535 164.449 1.00 34.83 24 ALA E CA 1
ATOM 16567 C C . ALA E 1 24 ? 182.266 168.431 163.580 1.00 31.58 24 ALA E C 1
ATOM 16568 O O . ALA E 1 24 ? 181.441 169.193 164.091 1.00 32.68 24 ALA E O 1
ATOM 16575 N N . LYS E 1 25 ? 182.446 168.347 162.264 1.00 28.75 25 LYS E N 1
ATOM 16576 C CA . LYS E 1 25 ? 181.636 169.122 161.337 1.00 26.74 25 LYS E CA 1
ATOM 16577 C C . LYS E 1 25 ? 181.335 168.294 160.100 1.00 23.64 25 LYS E C 1
ATOM 16578 O O . LYS E 1 25 ? 182.143 167.468 159.676 1.00 24.03 25 LYS E O 1
ATOM 16597 N N . VAL E 1 26 ? 180.173 168.554 159.508 1.00 20.69 26 VAL E N 1
ATOM 16598 C CA . VAL E 1 26 ? 179.747 167.859 158.300 1.00 18.32 26 VAL E CA 1
ATOM 16599 C C . VAL E 1 26 ? 180.572 168.401 157.139 1.00 19.71 26 VAL E C 1
ATOM 16600 O O . VAL E 1 26 ? 180.419 169.561 156.750 1.00 24.21 26 VAL E O 1
ATOM 16613 N N . VAL E 1 27 ? 181.454 167.576 156.591 1.00 19.59 27 VAL E N 1
ATOM 16614 C CA . VAL E 1 27 ? 182.240 168.018 155.449 1.00 20.83 27 VAL E CA 1
ATOM 16615 C C . VAL E 1 27 ? 181.560 167.671 154.128 1.00 20.30 27 VAL E C 1
ATOM 16616 O O . VAL E 1 27 ? 181.717 168.405 153.151 1.00 20.70 27 VAL E O 1
ATOM 16629 N N . GLN E 1 28 ? 180.804 166.576 154.065 1.00 20.31 28 GLN E N 1
ATOM 16630 C CA . GLN E 1 28 ? 180.097 166.237 152.831 1.00 17.18 28 GLN E CA 1
ATOM 16631 C C . GLN E 1 28 ? 178.703 165.744 153.173 1.00 14.23 28 GLN E C 1
ATOM 16632 O O . GLN E 1 28 ? 178.484 165.169 154.236 1.00 16.25 28 GLN E O 1
ATOM 16646 N N . GLN E 1 29 ? 177.772 165.934 152.245 1.00 14.36 29 GLN E N 1
ATOM 16647 C CA . GLN E 1 29 ? 176.385 165.562 152.476 1.00 13.23 29 GLN E CA 1
ATOM 16648 C C . GLN E 1 29 ? 175.695 165.270 151.147 1.00 11.77 29 GLN E C 1
ATOM 16649 O O . GLN E 1 29 ? 175.957 165.930 150.145 1.00 16.47 29 GLN E O 1
ATOM 16663 N N . TRP E 1 30 ? 174.809 164.280 151.161 1.00 11.80 30 TRP E N 1
ATOM 16664 C CA . TRP E 1 30 ? 174.034 163.858 150.005 1.00 10.08 30 TRP E CA 1
ATOM 16665 C C . TRP E 1 30 ? 172.632 163.470 150.464 1.00 10.47 30 TRP E C 1
ATOM 16666 O O . TRP E 1 30 ? 172.426 163.087 151.617 1.00 11.57 30 TRP E O 1
ATOM 16687 N N . ARG E 1 31 ? 171.672 163.564 149.549 1.00 8.40 31 ARG E N 1
ATOM 16688 C CA . ARG E 1 31 ? 170.298 163.159 149.808 1.00 9.05 31 ARG E CA 1
ATOM 16689 C C . ARG E 1 31 ? 169.828 162.280 148.658 1.00 9.01 31 ARG E C 1
ATOM 16690 O O . ARG E 1 31 ? 169.952 162.662 147.494 1.00 10.86 31 ARG E O 1
ATOM 16711 N N . ILE E 1 32 ? 169.297 161.107 148.989 1.00 8.26 32 ILE E N 1
ATOM 16712 C CA . ILE E 1 32 ? 168.826 160.138 148.012 1.00 10.14 32 ILE E CA 1
ATOM 16713 C C . ILE E 1 32 ? 167.436 159.690 148.443 1.00 9.91 32 ILE E C 1
ATOM 16714 O O . ILE E 1 32 ? 166.971 160.010 149.531 1.00 11.07 32 ILE E O 1
ATOM 16730 N N . ARG E 1 33 ? 166.764 158.957 147.566 1.00 9.82 33 ARG E N 1
ATOM 16731 C CA . ARG E 1 33 ? 165.495 158.348 147.930 1.00 11.94 33 ARG E CA 1
ATOM 16732 C C . ARG E 1 33 ? 165.719 157.092 148.756 1.00 10.43 33 ARG E C 1
ATOM 16733 O O . ARG E 1 33 ? 166.691 156.362 148.566 1.00 12.81 33 ARG E O 1
ATOM 16754 N N . THR E 1 34 ? 164.797 156.850 149.677 1.00 10.22 34 THR E N 1
ATOM 16755 C CA . THR E 1 34 ? 164.743 155.601 150.420 1.00 11.21 34 THR E CA 1
ATOM 16756 C C . THR E 1 34 ? 163.954 154.592 149.595 1.00 13.38 34 THR E C 1
ATOM 16757 O O . THR E 1 34 ? 162.812 154.858 149.210 1.00 14.48 34 THR E O 1
ATOM 16768 N N . GLU E 1 35 ? 164.565 153.450 149.315 1.00 15.18 35 GLU E N 1
ATOM 16769 C CA . GLU E 1 35 ? 163.899 152.339 148.645 1.00 16.99 35 GLU E CA 1
ATOM 16770 C C . GLU E 1 35 ? 163.737 151.235 149.679 1.00 16.64 35 GLU E C 1
ATOM 16771 O O . GLU E 1 35 ? 164.724 150.664 150.149 1.00 17.31 35 GLU E O 1
ATOM 16783 N N . SER E 1 36 ? 162.489 150.959 150.047 1.00 17.68 36 SER E N 1
ATOM 16784 C CA . SER E 1 36 ? 162.222 150.071 151.170 1.00 18.87 36 SER E CA 1
ATOM 16785 C C . SER E 1 36 ? 162.775 148.668 150.928 1.00 18.24 36 SER E C 1
ATOM 16786 O O . SER E 1 36 ? 163.247 148.016 151.863 1.00 20.18 36 SER E O 1
ATOM 16794 N N . GLU E 1 37 ? 162.732 148.188 149.687 1.00 19.56 37 GLU E N 1
ATOM 16795 C CA . GLU E 1 37 ? 163.159 146.830 149.368 1.00 19.30 37 GLU E CA 1
ATOM 16796 C C . GLU E 1 37 ? 164.588 146.755 148.839 1.00 18.25 37 GLU E C 1
ATOM 16797 O O . GLU E 1 37 ? 165.000 145.698 148.360 1.00 19.52 37 GLU E O 1
ATOM 16809 N N . VAL E 1 38 ? 165.359 147.840 148.928 1.00 15.92 38 VAL E N 1
ATOM 16810 C CA . VAL E 1 38 ? 166.734 147.822 148.441 1.00 15.49 38 VAL E CA 1
ATOM 16811 C C . VAL E 1 38 ? 167.508 146.690 149.108 1.00 12.82 38 VAL E C 1
ATOM 16812 O O . VAL E 1 38 ? 167.327 146.407 150.296 1.00 17.08 38 VAL E O 1
ATOM 16825 N N . THR E 1 39 ? 168.370 146.025 148.340 1.00 12.92 39 THR E N 1
ATOM 16826 C CA . THR E 1 39 ? 169.247 144.986 148.866 1.00 11.77 39 THR E CA 1
ATOM 16827 C C . THR E 1 39 ? 170.596 145.577 149.271 1.00 10.61 39 THR E C 1
ATOM 16828 O O . THR E 1 39 ? 170.962 146.684 148.880 1.00 11.20 39 THR E O 1
ATOM 16839 N N . ALA E 1 40 ? 171.358 144.793 150.034 1.00 10.92 40 ALA E N 1
ATOM 16840 C CA . ALA E 1 40 ? 172.654 145.256 150.518 1.00 11.16 40 ALA E CA 1
ATOM 16841 C C . ALA E 1 40 ? 173.611 145.554 149.364 1.00 11.34 40 ALA E C 1
ATOM 16842 O O . ALA E 1 40 ? 174.346 146.544 149.404 1.00 12.58 40 ALA E O 1
ATOM 16849 N N . ASP E 1 41 ? 173.615 144.712 148.326 1.00 12.18 41 ASP E N 1
ATOM 16850 C CA . ASP E 1 41 ? 174.533 144.914 147.203 1.00 11.51 41 ASP E CA 1
ATOM 16851 C C . ASP E 1 41 ? 174.216 146.206 146.442 1.00 10.80 41 ASP E C 1
ATOM 16852 O O . ASP E 1 41 ? 175.126 146.984 146.109 1.00 12.29 41 ASP E O 1
ATOM 16861 N N . GLU E 1 42 ? 172.933 146.465 146.175 1.00 10.47 42 GLU E N 1
ATOM 16862 C CA . GLU E 1 42 ? 172.543 147.710 145.514 1.00 11.54 42 GLU E CA 1
ATOM 16863 C C . GLU E 1 42 ? 172.925 148.931 146.349 1.00 10.22 42 GLU E C 1
ATOM 16864 O O . GLU E 1 42 ? 173.477 149.912 145.830 1.00 12.85 42 GLU E O 1
ATOM 16876 N N . LEU E 1 43 ? 172.627 148.892 147.647 1.00 10.61 43 LEU E N 1
ATOM 16877 C CA . LEU E 1 43 ? 172.955 150.023 148.505 1.00 10.96 43 LEU E CA 1
ATOM 16878 C C . LEU E 1 43 ? 174.456 150.249 148.562 1.00 9.86 43 LEU E C 1
ATOM 16879 O O . LEU E 1 43 ? 174.909 151.393 148.632 1.00 11.57 43 LEU E O 1
ATOM 16895 N N . ALA E 1 44 ? 175.242 149.171 148.539 1.00 10.66 44 ALA E N 1
ATOM 16896 C CA . ALA E 1 44 ? 176.693 149.314 148.500 1.00 11.49 44 ALA E CA 1
ATOM 16897 C C . ALA E 1 44 ? 177.119 150.074 147.256 1.00 11.00 44 ALA E C 1
ATOM 16898 O O . ALA E 1 44 ? 177.964 150.975 147.322 1.00 13.07 44 ALA E O 1
ATOM 16905 N N . LEU E 1 45 ? 176.540 149.720 146.109 1.00 9.90 45 LEU E N 1
ATOM 16906 C CA . LEU E 1 45 ? 176.835 150.472 144.895 1.00 10.86 45 LEU E CA 1
ATOM 16907 C C . LEU E 1 45 ? 176.550 151.957 145.096 1.00 10.29 45 LEU E C 1
ATOM 16908 O O . LEU E 1 45 ? 177.386 152.810 144.774 1.00 11.86 45 LEU E O 1
ATOM 16924 N N . THR E 1 46 ? 175.377 152.283 145.639 1.00 11.12 46 THR E N 1
ATOM 16925 C CA . THR E 1 46 ? 175.016 153.693 145.799 1.00 10.67 46 THR E CA 1
ATOM 16926 C C . THR E 1 46 ? 175.977 154.417 146.746 1.00 10.06 46 THR E C 1
ATOM 16927 O O . THR E 1 46 ? 176.483 155.498 146.424 1.00 11.85 46 THR E O 1
ATOM 16938 N N . ILE E 1 47 ? 176.254 153.829 147.911 1.00 10.74 47 ILE E N 1
ATOM 16939 C CA . ILE E 1 47 ? 177.097 154.494 148.905 1.00 11.46 47 ILE E CA 1
ATOM 16940 C C . ILE E 1 47 ? 178.503 154.708 148.356 1.00 11.88 47 ILE E C 1
ATOM 16941 O O . ILE E 1 47 ? 179.089 155.789 148.510 1.00 12.44 47 ILE E O 1
ATOM 16957 N N . ASP E 1 48 ? 179.064 153.686 147.704 1.00 13.28 48 ASP E N 1
ATOM 16958 C CA . ASP E 1 48 ? 180.401 153.825 147.140 1.00 14.99 48 ASP E CA 1
ATOM 16959 C C . ASP E 1 48 ? 180.431 154.910 146.069 1.00 14.20 48 ASP E C 1
ATOM 16960 O O . ASP E 1 48 ? 181.358 155.730 146.033 1.00 16.48 48 ASP E O 1
ATOM 16969 N N . GLY E 1 49 ? 179.417 154.947 145.202 1.00 12.65 49 GLY E N 1
ATOM 16970 C CA . GLY E 1 49 ? 179.349 156.013 144.219 1.00 11.89 49 GLY E CA 1
ATOM 16971 C C . GLY E 1 49 ? 179.304 157.387 144.860 1.00 12.11 49 GLY E C 1
ATOM 16972 O O . GLY E 1 49 ? 179.933 158.327 144.375 1.00 16.42 49 GLY E O 1
ATOM 16976 N N . LEU E 1 50 ? 178.554 157.523 145.954 1.00 12.76 50 LEU E N 1
ATOM 16977 C CA . LEU E 1 50 ? 178.436 158.823 146.605 1.00 12.12 50 LEU E CA 1
ATOM 16978 C C . LEU E 1 50 ? 179.764 159.273 147.200 1.00 12.26 50 LEU E C 1
ATOM 16979 O O . LEU E 1 50 ? 180.194 160.407 146.979 1.00 14.54 50 LEU E O 1
ATOM 16995 N N . ILE E 1 51 ? 180.436 158.400 147.951 1.00 13.21 51 ILE E N 1
ATOM 16996 C CA . ILE E 1 51 ? 181.568 158.867 148.750 1.00 15.34 51 ILE E CA 1
ATOM 16997 C C . ILE E 1 51 ? 182.914 158.773 148.033 1.00 17.52 51 ILE E C 1
ATOM 16998 O O . ILE E 1 51 ? 183.874 159.415 148.478 1.00 20.18 51 ILE E O 1
ATOM 17014 N N . GLY E 1 52 ? 183.021 157.988 146.958 1.00 18.44 52 GLY E N 1
ATOM 17015 C CA . GLY E 1 52 ? 184.223 158.025 146.138 1.00 17.87 52 GLY E CA 1
ATOM 17016 C C . GLY E 1 52 ? 185.489 157.727 146.920 1.00 24.96 52 GLY E C 1
ATOM 17017 O O . GLY E 1 52 ? 185.598 156.718 147.626 1.00 26.53 52 GLY E O 1
ATOM 17021 N N . GLU E 1 53 ? 186.462 158.633 146.801 1.00 31.07 53 GLU E N 1
ATOM 17022 C CA . GLU E 1 53 ? 187.773 158.414 147.405 1.00 32.25 53 GLU E CA 1
ATOM 17023 C C . GLU E 1 53 ? 187.702 158.336 148.921 1.00 32.81 53 GLU E C 1
ATOM 17024 O O . GLU E 1 53 ? 188.570 157.722 149.547 1.00 34.11 53 GLU E O 1
ATOM 17036 N N . ASP E 1 54 ? 186.687 158.945 149.533 1.00 29.78 54 ASP E N 1
ATOM 17037 C CA . ASP E 1 54 ? 186.582 158.905 150.984 1.00 30.34 54 ASP E CA 1
ATOM 17038 C C . ASP E 1 54 ? 186.279 157.510 151.510 1.00 27.54 54 ASP E C 1
ATOM 17039 O O . ASP E 1 54 ? 186.402 157.289 152.717 1.00 30.14 54 ASP E O 1
ATOM 17048 N N . SER E 1 55 ? 185.908 156.568 150.639 1.00 26.86 55 SER E N 1
ATOM 17049 C CA . SER E 1 55 ? 185.655 155.200 151.078 1.00 26.91 55 SER E CA 1
ATOM 17050 C C . SER E 1 55 ? 186.846 154.634 151.844 1.00 30.72 55 SER E C 1
ATOM 17051 O O . SER E 1 55 ? 186.673 153.981 152.877 1.00 32.17 55 SER E O 1
ATOM 17059 N N . GLU E 1 56 ? 188.061 154.868 151.347 1.00 34.94 56 GLU E N 1
ATOM 17060 C CA . GLU E 1 56 ? 189.260 154.326 151.975 1.00 35.54 56 GLU E CA 1
ATOM 17061 C C . GLU E 1 56 ? 189.645 155.056 153.255 1.00 33.70 56 GLU E C 1
ATOM 17062 O O . GLU E 1 56 ? 190.462 154.539 154.022 1.00 37.95 56 GLU E O 1
ATOM 17074 N N . ARG E 1 57 ? 189.089 156.238 153.502 1.00 31.28 57 ARG E N 1
ATOM 17075 C CA . ARG E 1 57 ? 189.461 157.049 154.651 1.00 31.34 57 ARG E CA 1
ATOM 17076 C C . ARG E 1 57 ? 188.447 156.985 155.789 1.00 28.85 57 ARG E C 1
ATOM 17077 O O . ARG E 1 57 ? 188.602 157.711 156.772 1.00 28.50 57 ARG E O 1
ATOM 17098 N N . LEU E 1 58 ? 187.429 156.134 155.689 1.00 27.11 58 LEU E N 1
ATOM 17099 C CA . LEU E 1 58 ? 186.448 156.020 156.760 1.00 21.20 58 LEU E CA 1
ATOM 17100 C C . LEU E 1 58 ? 187.080 155.437 158.015 1.00 23.04 58 LEU E C 1
ATOM 17101 O O . LEU E 1 58 ? 187.823 154.456 157.957 1.00 26.82 58 LEU E O 1
ATOM 17117 N N . THR E 1 59 ? 186.765 156.042 159.160 1.00 21.33 59 THR E N 1
ATOM 17118 C CA . THR E 1 59 ? 187.156 155.509 160.455 1.00 22.98 59 THR E CA 1
ATOM 17119 C C . THR E 1 59 ? 185.977 154.991 161.265 1.00 21.25 59 THR E C 1
ATOM 17120 O O . THR E 1 59 ? 186.194 154.392 162.320 1.00 26.20 59 THR E O 1
ATOM 17131 N N . GLY E 1 60 ? 184.753 155.185 160.797 1.00 18.77 60 GLY E N 1
ATOM 17132 C CA . GLY E 1 60 ? 183.591 154.675 161.494 1.00 16.79 60 GLY E CA 1
ATOM 17133 C C . GLY E 1 60 ? 182.334 154.986 160.713 1.00 15.54 60 GLY E C 1
ATOM 17134 O O . GLY E 1 60 ? 182.325 155.834 159.816 1.00 16.49 60 GLY E O 1
ATOM 17138 N N . THR E 1 61 ? 181.272 154.269 161.064 1.00 14.61 61 THR E N 1
ATOM 17139 C CA . THR E 1 61 ? 179.956 154.468 160.476 1.00 14.93 61 THR E CA 1
ATOM 17140 C C . THR E 1 61 ? 178.904 154.477 161.577 1.00 13.00 61 THR E C 1
ATOM 17141 O O . THR E 1 61 ? 179.020 153.760 162.569 1.00 16.99 61 THR E O 1
ATOM 17152 N N . ALA E 1 62 ? 177.890 155.310 161.398 1.00 13.24 62 ALA E N 1
ATOM 17153 C CA . 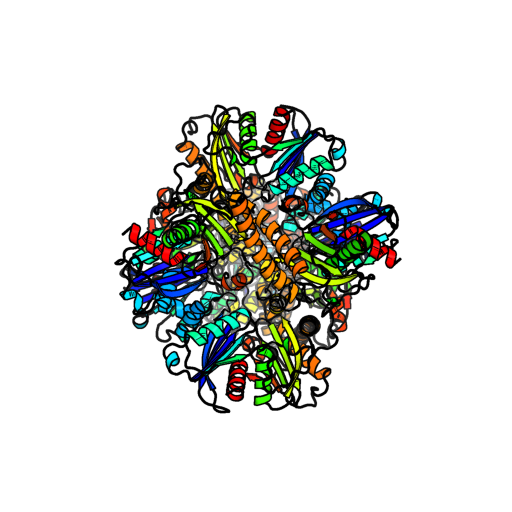ALA E 1 62 ? 176.727 155.371 162.271 1.00 13.31 62 ALA E CA 1
ATOM 17154 C C . ALA E 1 62 ? 175.487 155.449 161.398 1.00 10.81 62 ALA E C 1
ATOM 17155 O O . ALA E 1 62 ? 175.481 156.170 160.402 1.00 14.31 62 ALA E O 1
ATOM 17162 N N . ALA E 1 63 ? 174.447 154.704 161.755 1.00 10.03 63 ALA E N 1
ATOM 17163 C CA . ALA E 1 63 ? 173.256 154.680 160.917 1.00 11.84 63 ALA E CA 1
ATOM 17164 C C . ALA E 1 63 ? 171.993 154.512 161.748 1.00 11.90 63 ALA E C 1
ATOM 17165 O O . ALA E 1 63 ? 171.985 153.807 162.757 1.00 14.11 63 ALA E O 1
ATOM 17172 N N . LEU E 1 64 ? 170.930 155.165 161.295 1.00 10.97 64 LEU E N 1
ATOM 17173 C CA . LEU E 1 64 ? 169.588 154.947 161.809 1.00 13.03 64 LEU E CA 1
ATOM 17174 C C . LEU E 1 64 ? 168.641 154.805 160.628 1.00 10.89 64 LEU E C 1
ATOM 17175 O O . LEU E 1 64 ? 168.937 155.244 159.517 1.00 10.78 64 LEU E O 1
ATOM 17191 N N . SER E 1 65 ? 167.500 154.175 160.880 1.00 10.44 65 SER E N 1
ATOM 17192 C CA . SER E 1 65 ? 166.485 153.997 159.857 1.00 11.54 65 SER E CA 1
ATOM 17193 C C . SER E 1 65 ? 165.120 153.889 160.511 1.00 11.85 65 SER E C 1
ATOM 17194 O O . SER E 1 65 ? 164.951 153.156 161.486 1.00 16.10 65 SER E O 1
ATOM 17202 N N . THR E 1 66 ? 164.150 154.606 159.957 1.00 11.69 66 THR E N 1
ATOM 17203 C CA . THR E 1 66 ? 162.753 154.413 160.317 1.00 12.55 66 THR E CA 1
ATOM 17204 C C . THR E 1 66 ? 162.116 153.260 159.550 1.00 13.27 66 THR E C 1
ATOM 17205 O O . THR E 1 66 ? 160.945 152.959 159.781 1.00 17.25 66 THR E O 1
ATOM 17216 N N . VAL E 1 67 ? 162.857 152.612 158.657 1.00 15.89 67 VAL E N 1
ATOM 17217 C CA . VAL E 1 67 ? 162.396 151.479 157.863 1.00 16.86 67 VAL E CA 1
ATOM 17218 C C . VAL E 1 67 ? 163.210 150.250 158.279 1.00 17.54 67 VAL E C 1
ATOM 17219 O O . VAL E 1 67 ? 164.391 150.150 157.925 1.00 17.08 67 VAL E O 1
ATOM 17232 N N . PRO E 1 68 ? 162.632 149.291 159.014 1.00 21.96 68 PRO E N 1
ATOM 17233 C CA . PRO E 1 68 ? 163.461 148.194 159.561 1.00 21.41 68 PRO E CA 1
ATOM 17234 C C . PRO E 1 68 ? 164.224 147.379 158.521 1.00 18.51 68 PRO E C 1
ATOM 17235 O O . PRO E 1 68 ? 165.391 147.021 158.753 1.00 23.33 68 PRO E O 1
ATOM 17246 N N . SER E 1 69 ? 163.601 147.066 157.383 1.00 18.12 69 SER E N 1
ATOM 17247 C CA . SER E 1 69 ? 164.270 146.234 156.388 1.00 17.58 69 SER E CA 1
ATOM 17248 C C . SER E 1 69 ? 165.549 146.895 155.893 1.00 16.45 69 SER E C 1
ATOM 17249 O O . SER E 1 69 ? 166.569 146.222 155.687 1.00 19.39 69 SER E O 1
ATOM 17257 N N . VAL E 1 70 ? 165.518 148.217 155.716 1.00 15.60 70 VAL E N 1
ATOM 17258 C CA . VAL E 1 70 ? 166.697 148.921 155.232 1.00 15.08 70 VAL E CA 1
ATOM 17259 C C . VAL E 1 70 ? 167.806 148.888 156.274 1.00 14.33 70 VAL E C 1
ATOM 17260 O O . VAL E 1 70 ? 168.981 148.778 155.925 1.00 15.89 70 VAL E O 1
ATOM 17273 N N . LEU E 1 71 ? 167.465 148.979 157.562 1.00 14.57 71 LEU E N 1
ATOM 17274 C CA . LEU E 1 71 ? 168.497 148.865 158.592 1.00 16.76 71 LEU E CA 1
ATOM 17275 C C . LEU E 1 71 ? 169.152 147.488 158.559 1.00 16.09 71 LEU E C 1
ATOM 17276 O O . LEU E 1 71 ? 170.376 147.369 158.697 1.00 17.92 71 LEU E O 1
ATOM 17292 N N . HIS E 1 72 ? 168.351 146.435 158.391 1.00 18.16 72 HIS E N 1
ATOM 17293 C CA . HIS E 1 72 ? 168.912 145.091 158.240 1.00 19.45 72 HIS E CA 1
ATOM 17294 C C . HIS E 1 72 ? 169.881 145.023 157.056 1.00 17.01 72 HIS E C 1
ATOM 17295 O O . HIS E 1 72 ? 171.002 144.493 157.164 1.00 19.25 72 HIS E O 1
ATOM 17309 N N . GLU E 1 73 ? 169.463 145.559 155.910 1.00 16.77 73 GLU E N 1
ATOM 17310 C CA . GLU E 1 73 ? 170.340 145.541 154.743 1.00 16.55 73 GLU E CA 1
ATOM 17311 C C . GLU E 1 73 ? 171.587 146.393 154.953 1.00 15.27 73 GLU E C 1
ATOM 17312 O O . GLU E 1 73 ? 172.654 146.046 154.443 1.00 14.62 73 GLU E O 1
ATOM 17324 N N . VAL E 1 74 ? 171.471 147.502 155.683 1.00 14.25 74 VAL E N 1
ATOM 17325 C CA . VAL E 1 74 ? 172.626 148.348 155.969 1.00 13.78 74 VAL E CA 1
ATOM 17326 C C . VAL E 1 74 ? 173.630 147.590 156.818 1.00 12.84 74 VAL E C 1
ATOM 17327 O O . VAL E 1 74 ? 174.840 147.676 156.601 1.00 15.12 74 VAL E O 1
ATOM 17340 N N . ARG E 1 75 ? 173.145 146.850 157.813 1.00 17.08 75 ARG E N 1
ATOM 17341 C CA . ARG E 1 75 ? 174.042 146.020 158.606 1.00 17.02 75 ARG E CA 1
ATOM 17342 C C . ARG E 1 75 ? 174.802 145.052 157.711 1.00 15.10 75 ARG E C 1
ATOM 17343 O O . ARG E 1 75 ? 176.034 144.951 157.785 1.00 17.20 75 ARG E O 1
ATOM 17364 N N . ILE E 1 76 ? 174.076 144.352 156.833 1.00 15.78 76 ILE E N 1
ATOM 17365 C CA . ILE E 1 76 ? 174.727 143.389 155.942 1.00 13.69 76 ILE E CA 1
ATOM 17366 C C . ILE E 1 76 ? 175.770 144.085 155.072 1.00 14.28 76 ILE E C 1
ATOM 17367 O O . ILE E 1 76 ? 176.908 143.618 154.940 1.00 13.97 76 ILE E O 1
ATOM 17383 N N . MET E 1 77 ? 175.393 145.221 154.476 1.00 14.28 77 MET E N 1
ATOM 17384 C CA . MET E 1 77 ? 176.284 145.957 153.584 1.00 13.06 77 MET E CA 1
ATOM 17385 C C . MET E 1 77 ? 177.552 146.390 154.305 1.00 13.83 77 MET E C 1
ATOM 17386 O O . MET E 1 77 ? 178.656 146.230 153.784 1.00 14.46 77 MET E O 1
ATOM 17400 N N . LEU E 1 78 ? 177.408 146.973 155.495 1.00 14.47 78 LEU E N 1
ATOM 17401 C CA . LEU E 1 78 ? 178.576 147.464 156.216 1.00 16.14 78 LEU E CA 1
ATOM 17402 C C . LEU E 1 78 ? 179.491 146.320 156.625 1.00 16.20 78 LEU E C 1
ATOM 17403 O O . LEU E 1 78 ? 180.715 146.451 156.561 1.00 18.57 78 LEU E O 1
ATOM 17419 N N . ASP E 1 79 ? 178.920 145.189 157.038 1.00 18.04 79 ASP E N 1
ATOM 17420 C CA . ASP E 1 79 ? 179.763 144.049 157.381 1.00 18.17 79 ASP E CA 1
ATOM 17421 C C . ASP E 1 79 ? 180.513 143.532 156.160 1.00 18.24 79 ASP E C 1
ATOM 17422 O O . ASP E 1 79 ? 181.674 143.125 156.267 1.00 22.26 79 ASP E O 1
ATOM 17431 N N . GLN E 1 80 ? 179.871 143.533 154.989 1.00 16.69 80 GLN E N 1
ATOM 17432 C CA . GLN E 1 80 ? 180.495 142.920 153.817 1.00 14.15 80 GLN E CA 1
ATOM 17433 C C . GLN E 1 80 ? 181.503 143.850 153.144 1.00 15.39 80 GLN E C 1
ATOM 17434 O O . GLN E 1 80 ? 182.612 143.430 152.809 1.00 18.01 80 GLN E O 1
ATOM 17448 N N . TYR E 1 81 ? 181.132 145.108 152.917 1.00 16.45 81 TYR E N 1
ATOM 17449 C CA . TYR E 1 81 ? 181.910 146.007 152.075 1.00 15.27 81 TYR E CA 1
ATOM 17450 C C . TYR E 1 81 ? 182.844 146.924 152.856 1.00 14.84 81 TYR E C 1
ATOM 17451 O O . TYR E 1 81 ? 183.786 147.459 152.267 1.00 19.13 81 TYR E O 1
ATOM 17469 N N . TRP E 1 82 ? 182.608 147.135 154.148 1.00 18.94 82 TRP E N 1
ATOM 17470 C CA . TRP E 1 82 ? 183.510 147.913 155.000 1.00 16.52 82 TRP E CA 1
ATOM 17471 C C . TRP E 1 82 ? 183.788 147.147 156.289 1.00 19.49 82 TRP E C 1
ATOM 17472 O O . TRP E 1 82 ? 183.514 147.631 157.390 1.00 23.12 82 TRP E O 1
ATOM 17493 N N . PRO E 1 83 ? 184.370 145.949 156.185 1.00 21.78 83 PRO E N 1
ATOM 17494 C CA . PRO E 1 83 ? 184.513 145.101 157.380 1.00 21.40 83 PRO E CA 1
ATOM 17495 C C . PRO E 1 83 ? 185.496 145.630 158.411 1.00 21.83 83 PRO E C 1
ATOM 17496 O O . PRO E 1 83 ? 185.424 145.215 159.571 1.00 26.67 83 PRO E O 1
ATOM 17507 N N . SER E 1 84 ? 186.401 146.528 158.040 1.00 22.49 84 SER E N 1
ATOM 17508 C CA . SER E 1 84 ? 187.429 147.017 158.950 1.00 23.49 84 SER E CA 1
ATOM 17509 C C . SER E 1 84 ? 187.025 148.314 159.643 1.00 23.42 84 SER E C 1
ATOM 17510 O O . SER E 1 84 ? 187.833 148.880 160.384 1.00 26.06 84 SER E O 1
ATOM 17518 N N . VAL E 1 85 ? 185.802 148.783 159.436 1.00 23.53 85 VAL E N 1
ATOM 17519 C CA . VAL E 1 85 ? 185.329 150.046 159.991 1.00 22.19 85 VAL E CA 1
ATOM 17520 C C . VAL E 1 85 ? 184.358 149.729 161.125 1.00 19.24 85 VAL E C 1
ATOM 17521 O O . VAL E 1 85 ? 183.430 148.934 160.919 1.00 21.05 85 VAL E O 1
ATOM 17534 N N . PRO E 1 86 ? 184.513 150.325 162.311 1.00 17.68 86 PRO E N 1
ATOM 17535 C CA . PRO E 1 86 ? 183.492 150.155 163.353 1.00 18.35 86 PRO E CA 1
ATOM 17536 C C . PRO E 1 86 ? 182.172 150.763 162.909 1.00 17.00 86 PRO E C 1
ATOM 17537 O O . PRO E 1 86 ? 182.148 151.789 162.231 1.00 18.57 86 PRO E O 1
ATOM 17548 N N . HIS E 1 87 ? 181.069 150.143 163.312 1.00 17.71 87 HIS E N 1
ATOM 17549 C CA . HIS E 1 87 ? 179.748 150.646 162.964 1.00 17.83 87 HIS E CA 1
ATOM 17550 C C . HIS E 1 87 ? 178.834 150.643 164.178 1.00 18.05 87 HIS E C 1
ATOM 17551 O O . HIS E 1 87 ? 178.878 149.728 165.002 1.00 21.59 87 HIS E O 1
ATOM 17565 N N . VAL E 1 88 ? 178.001 151.671 164.267 1.00 17.24 88 VAL E N 1
ATOM 17566 C CA . VAL E 1 88 ? 176.997 151.806 165.313 1.00 17.04 88 VAL E CA 1
ATOM 17567 C C . VAL E 1 88 ? 175.655 151.974 164.617 1.00 16.34 88 VAL E C 1
ATOM 17568 O O . VAL E 1 88 ? 175.406 153.000 163.972 1.00 18.99 88 VAL E O 1
ATOM 17581 N N . LEU E 1 89 ? 174.790 150.976 164.740 1.00 16.06 89 LEU E N 1
ATOM 17582 C CA . LEU E 1 89 ? 173.470 151.009 164.125 1.00 16.95 89 LEU E CA 1
ATOM 17583 C C . LEU E 1 89 ? 172.425 151.216 165.211 1.00 19.10 89 LEU E C 1
ATOM 17584 O O . LEU E 1 89 ? 172.380 150.458 166.182 1.00 25.73 89 LEU E O 1
ATOM 17600 N N . ILE E 1 90 ? 171.597 152.240 165.047 1.00 20.23 90 ILE E N 1
ATOM 17601 C CA . ILE E 1 90 ? 170.616 152.633 166.053 1.00 21.62 90 ILE E CA 1
ATOM 17602 C C . ILE E 1 90 ? 169.281 151.963 165.755 1.00 24.48 90 ILE E C 1
ATOM 17603 O O . ILE E 1 90 ? 168.860 151.838 164.603 1.00 25.14 90 ILE E O 1
ATOM 17619 N N . GLU E 1 91 ? 168.604 151.546 166.811 1.00 30.74 91 GLU E N 1
ATOM 17620 C CA . GLU E 1 91 ? 167.279 150.947 166.765 1.00 30.77 91 GLU E CA 1
ATOM 17621 C C . GLU E 1 91 ? 166.281 151.856 167.466 1.00 29.44 91 GLU E C 1
ATOM 17622 O O . GLU E 1 91 ? 166.663 152.682 168.300 1.00 27.61 91 GLU E O 1
ATOM 17634 N N . PRO E 1 92 ? 164.988 151.715 167.169 1.00 29.17 92 PRO E N 1
ATOM 17635 C CA . PRO E 1 92 ? 163.981 152.470 167.927 1.00 27.06 92 PRO E CA 1
ATOM 17636 C C . PRO E 1 92 ? 164.086 152.191 169.420 1.00 29.56 92 PRO E C 1
ATOM 17637 O O . PRO E 1 92 ? 164.351 151.066 169.848 1.00 32.23 92 PRO E O 1
ATOM 17648 N N . GLY E 1 93 ? 163.889 153.240 170.213 1.00 28.35 93 GLY E N 1
ATOM 17649 C CA . GLY E 1 93 ? 164.021 153.128 171.650 1.00 26.29 93 GLY E CA 1
ATOM 17650 C C . GLY E 1 93 ? 165.438 153.000 172.154 1.00 30.54 93 GLY E C 1
ATOM 17651 O O . GLY E 1 93 ? 165.645 152.515 173.266 1.00 31.93 93 GLY E O 1
ATOM 17655 N N . VAL E 1 94 ? 166.427 153.436 171.371 1.00 32.06 94 VAL E N 1
ATOM 17656 C CA . VAL E 1 94 ? 167.817 153.272 171.776 1.00 32.02 94 VAL E CA 1
ATOM 17657 C C . VAL E 1 94 ? 168.098 154.061 173.055 1.00 33.33 94 VAL E C 1
ATOM 17658 O O . VAL E 1 94 ? 167.504 155.116 173.304 1.00 32.43 94 VAL E O 1
ATOM 17671 N N . ARG E 1 95 ? 169.017 153.540 173.870 1.00 35.82 95 ARG E N 1
ATOM 17672 C CA . ARG E 1 95 ? 169.490 154.233 175.069 1.00 39.52 95 ARG E CA 1
ATOM 17673 C C . ARG E 1 95 ? 170.735 155.029 174.702 1.00 37.83 95 ARG E C 1
ATOM 17674 O O . ARG E 1 95 ? 171.803 154.462 174.462 1.00 38.21 95 ARG E O 1
ATOM 17695 N N . THR E 1 96 ? 170.596 156.355 174.668 1.00 36.09 96 THR E N 1
ATOM 17696 C CA . THR E 1 96 ? 171.648 157.256 174.213 1.00 31.96 96 THR E CA 1
ATOM 17697 C C . THR E 1 96 ? 171.982 158.320 175.250 1.00 32.19 96 THR E C 1
ATOM 17698 O O . THR E 1 96 ? 172.655 159.302 174.928 1.00 37.15 96 THR E O 1
ATOM 17709 N N . GLY E 1 97 ? 171.529 158.151 176.486 1.00 33.07 97 GLY E N 1
ATOM 17710 C CA . GLY E 1 97 ? 171.644 159.178 177.496 1.00 32.97 97 GLY E CA 1
ATOM 17711 C C . GLY E 1 97 ? 170.472 160.129 177.594 1.00 29.66 97 GLY E C 1
ATOM 17712 O O . GLY E 1 97 ? 170.517 161.045 178.421 1.00 34.81 97 GLY E O 1
ATOM 17716 N N . ILE E 1 98 ? 169.438 159.958 176.777 1.00 26.93 98 ILE E N 1
ATOM 17717 C CA . ILE E 1 98 ? 168.212 160.741 176.870 1.00 24.66 98 ILE E CA 1
ATOM 17718 C C . ILE E 1 98 ? 167.108 159.811 177.376 1.00 23.47 98 ILE E C 1
ATOM 17719 O O . ILE E 1 98 ? 166.661 158.928 176.632 1.00 22.71 98 ILE E O 1
ATOM 17735 N N . PRO E 1 99 ? 166.644 159.954 178.621 1.00 22.67 99 PRO E N 1
ATOM 17736 C CA . PRO E 1 99 ? 165.547 159.095 179.088 1.00 21.49 99 PRO E CA 1
ATOM 17737 C C . PRO E 1 99 ? 164.303 159.276 178.233 1.00 18.94 99 PRO E C 1
ATOM 17738 O O . PRO E 1 99 ? 163.982 160.379 177.793 1.00 21.79 99 PRO E O 1
ATOM 17749 N N . LEU E 1 100 ? 163.601 158.172 178.011 1.00 16.50 100 LEU E N 1
ATOM 17750 C CA . LEU E 1 100 ? 162.404 158.145 177.180 1.00 17.91 100 LEU E CA 1
ATOM 17751 C C . LEU E 1 100 ? 161.195 158.016 178.108 1.00 17.76 100 LEU E C 1
ATOM 17752 O O . LEU E 1 100 ? 160.878 156.922 178.579 1.00 21.16 100 LEU E O 1
ATOM 17768 N N . LEU E 1 101 ? 160.500 159.123 178.345 1.00 17.07 101 LEU E N 1
ATOM 17769 C CA . LEU E 1 101 ? 159.365 159.142 179.274 1.00 16.55 101 LEU E CA 1
ATOM 17770 C C . LEU E 1 101 ? 158.035 159.023 178.533 1.00 15.77 101 LEU E C 1
ATOM 17771 O O . LEU E 1 101 ? 157.189 159.904 178.571 1.00 20.43 101 LEU E O 1
ATOM 17787 N N . VAL E 1 102 ? 157.858 157.885 177.872 1.00 18.47 102 VAL E N 1
ATOM 17788 C CA . VAL E 1 102 ? 156.666 157.575 177.102 1.00 16.92 102 VAL E CA 1
ATOM 17789 C C . VAL E 1 102 ? 156.163 156.194 177.518 1.00 18.04 102 VAL E C 1
ATOM 17790 O O . VAL E 1 102 ? 156.772 155.516 178.339 1.00 19.63 102 VAL E O 1
ATOM 17803 N N . ASP E 1 103 ? 155.032 155.787 176.944 1.00 18.36 103 ASP E N 1
ATOM 17804 C CA . ASP E 1 103 ? 154.420 154.516 177.325 1.00 18.32 103 ASP E CA 1
ATOM 17805 C C . ASP E 1 103 ? 155.343 153.337 177.026 1.00 20.27 103 ASP E C 1
ATOM 17806 O O . ASP E 1 103 ? 155.614 152.513 177.903 1.00 21.81 103 ASP E O 1
ATOM 17815 N N . ASN E 1 104 ? 155.838 153.245 175.794 1.00 20.38 104 ASN E N 1
ATOM 17816 C CA . ASN E 1 104 ? 156.663 152.124 175.344 1.00 19.66 104 ASN E CA 1
ATOM 17817 C C . ASN E 1 104 ? 157.922 152.649 174.663 1.00 18.72 104 ASN E C 1
ATOM 17818 O O . ASN E 1 104 ? 157.881 152.974 173.465 1.00 21.25 104 ASN E O 1
ATOM 17829 N N . PRO E 1 105 ? 159.053 152.738 175.372 1.00 20.07 105 PRO E N 1
ATOM 17830 C CA . PRO E 1 105 ? 160.257 153.319 174.750 1.00 18.94 105 PRO E CA 1
ATOM 17831 C C . PRO E 1 105 ? 160.702 152.632 173.463 1.00 20.52 105 PRO E C 1
ATOM 17832 O O . PRO E 1 105 ? 161.263 153.308 172.596 1.00 23.15 105 PRO E O 1
ATOM 17843 N N . LYS E 1 106 ? 160.447 151.333 173.284 1.00 21.31 106 LYS E N 1
ATOM 17844 C CA . LYS E 1 106 ? 160.875 150.669 172.053 1.00 25.35 106 LYS E CA 1
ATOM 17845 C C . LYS E 1 106 ? 160.096 151.124 170.829 1.00 22.81 106 LYS E C 1
ATOM 17846 O O . LYS E 1 106 ? 160.498 150.802 169.709 1.00 28.64 106 LYS E O 1
ATOM 17865 N N . GLU E 1 107 ? 159.002 151.858 171.000 1.00 21.77 107 GLU E N 1
ATOM 17866 C CA . GLU E 1 107 ? 158.216 152.334 169.871 1.00 22.37 107 GLU E CA 1
ATOM 17867 C C . GLU E 1 107 ? 158.550 153.765 169.458 1.00 21.70 107 GLU E C 1
ATOM 17868 O O . GLU E 1 107 ? 157.891 154.306 168.567 1.00 23.60 107 GLU E O 1
ATOM 17880 N N . VAL E 1 108 ? 159.551 154.386 170.070 1.00 19.27 108 VAL E N 1
ATOM 17881 C CA . VAL E 1 108 ? 159.980 155.728 169.693 1.00 17.68 108 VAL E CA 1
ATOM 17882 C C . VAL E 1 108 ? 160.970 155.617 168.538 1.00 17.92 108 VAL E C 1
ATOM 17883 O O . VAL E 1 108 ? 161.980 154.916 168.643 1.00 19.04 108 VAL E O 1
ATOM 17896 N N . GLY E 1 109 ? 160.691 156.321 167.445 1.00 16.34 109 GLY E N 1
ATOM 17897 C CA . GLY E 1 109 ? 161.585 156.268 166.300 1.00 17.42 109 GLY E CA 1
ATOM 17898 C C . GLY E 1 109 ? 162.972 156.782 166.650 1.00 16.11 109 GLY E C 1
ATOM 17899 O O . GLY E 1 109 ? 163.133 157.697 167.458 1.00 15.89 109 GLY E O 1
ATOM 17903 N N . ALA E 1 110 ? 163.987 156.175 166.033 1.00 18.57 110 ALA E N 1
ATOM 17904 C CA . ALA E 1 110 ? 165.361 156.586 166.302 1.00 16.66 110 ALA E CA 1
ATOM 17905 C C . ALA E 1 110 ? 165.618 158.018 165.849 1.00 14.15 110 ALA E C 1
ATOM 17906 O O . ALA E 1 110 ? 166.428 158.720 166.459 1.00 15.64 110 ALA E O 1
ATOM 17913 N N . ASP E 1 111 ? 164.935 158.467 164.796 1.00 14.34 111 ASP E N 1
ATOM 17914 C CA . ASP E 1 111 ? 165.128 159.832 164.307 1.00 16.31 111 ASP E CA 1
ATOM 17915 C C . ASP E 1 111 ? 164.764 160.863 165.376 1.00 14.54 111 ASP E C 1
ATOM 17916 O O . ASP E 1 111 ? 165.520 161.811 165.624 1.00 14.79 111 ASP E O 1
ATOM 17925 N N . ARG E 1 112 ? 163.615 160.679 166.031 1.00 14.72 112 ARG E N 1
ATOM 17926 C CA . ARG E 1 112 ? 163.196 161.597 167.085 1.00 14.62 112 ARG E CA 1
ATOM 17927 C C . ARG E 1 112 ? 164.195 161.598 168.238 1.00 14.43 112 ARG E C 1
ATOM 17928 O O . ARG E 1 112 ? 164.566 162.662 168.750 1.00 15.49 112 ARG E O 1
ATOM 17949 N N . ILE E 1 113 ? 164.663 160.412 168.636 1.00 12.99 113 ILE E N 1
ATOM 17950 C CA . ILE E 1 113 ? 165.613 160.307 169.740 1.00 13.43 113 ILE E CA 1
ATOM 17951 C C . ILE E 1 113 ? 166.911 161.033 169.402 1.00 12.76 113 ILE E C 1
ATOM 17952 O O . ILE E 1 113 ? 167.456 161.779 170.219 1.00 13.71 113 ILE E O 1
ATOM 17968 N N . VAL E 1 114 ? 167.431 160.806 168.198 1.00 10.93 114 VAL E N 1
ATOM 17969 C CA . VAL E 1 114 ? 168.702 161.397 167.796 1.00 12.67 114 VAL E CA 1
ATOM 17970 C C . VAL E 1 114 ? 168.580 162.914 167.714 1.00 11.45 114 VAL E C 1
ATOM 17971 O O . VAL E 1 114 ? 169.463 163.646 168.180 1.00 13.02 114 VAL E O 1
ATOM 17984 N N . ASN E 1 115 ? 167.477 163.408 167.148 1.00 11.48 115 ASN E N 1
ATOM 17985 C CA . ASN E 1 115 ? 167.270 164.850 167.077 1.00 11.95 115 ASN E CA 1
ATOM 17986 C C . ASN E 1 115 ? 167.222 165.473 168.466 1.00 13.63 115 ASN E C 1
ATOM 17987 O O . ASN E 1 115 ? 167.825 166.525 168.700 1.00 13.45 115 ASN E O 1
ATOM 17998 N N . CYS E 1 116 ? 166.500 164.846 169.394 1.00 11.20 116 CYS E N 1
ATOM 17999 C CA . CYS E 1 116 ? 166.402 165.396 170.742 1.00 13.88 116 CYS E CA 1
ATOM 18000 C C . CYS E 1 116 ? 167.746 165.348 171.462 1.00 13.76 116 CYS E C 1
ATOM 18001 O O . CYS E 1 116 ? 168.109 166.290 172.175 1.00 16.27 116 CYS E O 1
ATOM 18009 N N . LEU E 1 117 ? 168.503 164.266 171.273 1.00 14.29 117 LEU E N 1
ATOM 18010 C CA . LEU E 1 117 ? 169.848 164.189 171.830 1.00 15.19 117 LEU E CA 1
ATOM 18011 C C . LEU E 1 117 ? 170.712 165.345 171.334 1.00 14.19 117 LEU E C 1
ATOM 18012 O O . LEU E 1 117 ? 171.360 166.030 172.130 1.00 16.96 117 LEU E O 1
ATOM 18028 N N . ALA E 1 118 ? 170.723 165.584 170.020 1.00 13.10 118 ALA E N 1
ATOM 18029 C CA . ALA E 1 118 ? 171.533 166.671 169.468 1.00 14.94 118 ALA E CA 1
ATOM 18030 C C . ALA E 1 118 ? 171.055 168.035 169.961 1.00 13.58 118 ALA E C 1
ATOM 18031 O O . ALA E 1 118 ? 171.868 168.903 170.297 1.00 16.92 118 ALA E O 1
ATOM 18038 N N . ALA E 1 119 ? 169.738 168.246 170.003 1.00 15.19 119 ALA E N 1
ATOM 18039 C CA . ALA E 1 119 ? 169.198 169.531 170.435 1.00 13.13 119 ALA E CA 1
ATOM 18040 C C . ALA E 1 119 ? 169.577 169.824 171.879 1.00 16.42 119 ALA E C 1
ATOM 18041 O O . ALA E 1 119 ? 170.008 170.935 172.208 1.00 17.27 119 ALA E O 1
ATOM 18048 N N . TYR E 1 120 ? 169.412 168.840 172.762 1.00 14.51 120 TYR E N 1
ATOM 18049 C CA . TYR E 1 120 ? 169.773 169.062 174.153 1.00 18.24 120 TYR E CA 1
ATOM 18050 C C . TYR E 1 120 ? 171.279 169.199 174.319 1.00 18.91 120 TYR E C 1
ATOM 18051 O O . TYR E 1 120 ? 171.732 169.978 175.159 1.00 20.82 120 TYR E O 1
ATOM 18069 N N . ASP E 1 121 ? 172.066 168.473 173.524 1.00 19.40 121 ASP E N 1
ATOM 18070 C CA . ASP E 1 121 ? 173.512 168.641 173.578 1.00 19.28 121 ASP E CA 1
ATOM 18071 C C . ASP E 1 121 ? 173.903 170.068 173.223 1.00 18.82 121 ASP E C 1
ATOM 18072 O O . ASP E 1 121 ? 174.787 170.653 173.856 1.00 23.84 121 ASP E O 1
ATOM 18081 N N . ARG E 1 122 ? 173.251 170.648 172.214 1.00 20.21 122 ARG E N 1
ATOM 18082 C CA . ARG E 1 122 ? 173.575 172.015 171.814 1.00 20.92 122 ARG E CA 1
ATOM 18083 C C . ARG E 1 122 ? 173.113 173.035 172.853 1.00 22.32 122 ARG E C 1
ATOM 18084 O O . ARG E 1 122 ? 173.879 173.918 173.250 1.00 26.35 122 ARG E O 1
ATOM 18105 N N . PHE E 1 123 ? 171.862 172.936 173.300 1.00 21.55 123 PHE E N 1
ATOM 18106 C CA . PHE E 1 123 ? 171.263 173.994 174.106 1.00 20.03 123 PHE E CA 1
ATOM 18107 C C . PHE E 1 123 ? 171.290 173.721 175.604 1.00 22.35 123 PHE E C 1
ATOM 18108 O O . PHE E 1 123 ? 171.310 174.673 176.387 1.00 24.05 123 PHE E O 1
ATOM 18125 N N . ARG E 1 124 ? 171.279 172.456 176.026 1.00 21.76 124 ARG E N 1
ATOM 18126 C CA . ARG E 1 124 ? 171.355 172.106 177.445 1.00 23.82 124 ARG E CA 1
ATOM 18127 C C . ARG E 1 124 ? 170.252 172.789 178.250 1.00 25.26 124 ARG E C 1
ATOM 18128 O O . ARG E 1 124 ? 170.472 173.251 179.369 1.00 28.55 124 ARG E O 1
ATOM 18149 N N . LYS E 1 125 ? 169.056 172.859 177.678 1.00 24.21 125 LYS E N 1
ATOM 18150 C CA . LYS E 1 125 ? 167.893 173.374 178.385 1.00 20.84 125 LYS E CA 1
ATOM 18151 C C . LYS E 1 125 ? 166.648 172.819 177.707 1.00 20.43 125 LYS E C 1
ATOM 18152 O O . LYS E 1 125 ? 166.731 172.092 176.715 1.00 20.04 125 LYS E O 1
ATOM 18171 N N . ALA E 1 126 ? 165.487 173.187 178.240 1.00 20.93 126 ALA E N 1
ATOM 18172 C CA . ALA E 1 126 ? 164.232 172.714 177.674 1.00 18.67 126 ALA E CA 1
ATOM 18173 C C . ALA E 1 126 ? 164.163 173.091 176.204 1.00 16.30 126 ALA E C 1
ATOM 18174 O O . ALA E 1 126 ? 164.485 174.218 175.823 1.00 17.64 126 ALA E O 1
ATOM 18181 N N . ALA E 1 127 ? 163.761 172.139 175.371 1.00 16.75 127 ALA E N 1
ATOM 18182 C CA . ALA E 1 127 ? 163.799 172.333 173.933 1.00 13.66 127 ALA E CA 1
ATOM 18183 C C . ALA E 1 127 ? 162.555 171.752 173.283 1.00 14.03 127 ALA E C 1
ATOM 18184 O O . ALA E 1 127 ? 161.974 170.775 173.756 1.00 15.05 127 ALA E O 1
ATOM 18191 N N . ILE E 1 128 ? 162.162 172.384 172.187 1.00 16.39 128 ILE E N 1
ATOM 18192 C CA . ILE E 1 128 ? 161.142 171.872 171.286 1.00 14.15 128 ILE E CA 1
ATOM 18193 C C . ILE E 1 128 ? 161.784 171.769 169.910 1.00 11.51 128 ILE E C 1
ATOM 18194 O O . ILE E 1 128 ? 162.258 172.774 169.361 1.00 15.07 128 ILE E O 1
ATOM 18210 N N . VAL E 1 129 ? 161.803 170.561 169.362 1.00 10.64 129 VAL E N 1
ATOM 18211 C CA . VAL E 1 129 ? 162.499 170.249 168.118 1.00 10.47 129 VAL E CA 1
ATOM 18212 C C . VAL E 1 129 ? 161.453 169.957 167.056 1.00 9.18 129 VAL E C 1
ATOM 18213 O O . VAL E 1 129 ? 160.618 169.068 167.234 1.00 11.74 129 VAL E O 1
ATOM 18226 N N . VAL E 1 130 ? 161.499 170.695 165.955 1.00 11.14 130 VAL E N 1
ATOM 18227 C CA . VAL E 1 130 ? 160.574 170.524 164.841 1.00 8.75 130 VAL E CA 1
ATOM 18228 C C . VAL E 1 130 ? 161.365 169.975 163.663 1.00 8.51 130 VAL E C 1
ATOM 18229 O O . VAL E 1 130 ? 162.221 170.667 163.101 1.00 12.07 130 VAL E O 1
ATOM 18242 N N . ASP E 1 131 ? 161.072 168.743 163.277 1.00 11.15 131 ASP E N 1
ATOM 18243 C CA . ASP E 1 131 ? 161.702 168.101 162.131 1.00 13.33 131 ASP E CA 1
ATOM 18244 C C . ASP E 1 131 ? 160.708 168.082 160.974 1.00 10.73 131 ASP E C 1
ATOM 18245 O O . ASP E 1 131 ? 159.642 167.468 161.079 1.00 13.76 131 ASP E O 1
ATOM 18254 N N . PHE E 1 132 ? 161.054 168.774 159.893 1.00 13.08 132 PHE E N 1
ATOM 18255 C CA . PHE E 1 132 ? 160.265 168.800 158.668 1.00 12.90 132 PHE E CA 1
ATOM 18256 C C . PHE E 1 132 ? 160.741 167.666 157.768 1.00 12.95 132 PHE E C 1
ATOM 18257 O O . PHE E 1 132 ? 161.843 167.724 157.218 1.00 19.39 132 PHE E O 1
ATOM 18274 N N . GLY E 1 133 ? 159.922 166.636 157.626 1.00 14.47 133 GLY E N 1
ATOM 18275 C CA . GLY E 1 133 ? 160.228 165.534 156.738 1.00 15.33 133 GLY E CA 1
ATOM 18276 C C . GLY E 1 133 ? 158.990 165.046 156.022 1.00 15.36 133 GLY E C 1
ATOM 18277 O O . GLY E 1 133 ? 158.066 165.825 155.786 1.00 18.43 133 GLY E O 1
ATOM 18281 N N . SER E 1 134 ? 158.948 163.757 155.684 1.00 17.51 134 SER E N 1
ATOM 18282 C CA . SER E 1 134 ? 157.712 163.183 155.163 1.00 16.42 134 SER E CA 1
ATOM 18283 C C . SER E 1 134 ? 156.576 163.350 156.165 1.00 14.02 134 SER E C 1
ATOM 18284 O O . SER E 1 134 ? 155.407 163.402 155.781 1.00 16.19 134 SER E O 1
ATOM 18292 N N . SER E 1 135 ? 156.905 163.399 157.447 1.00 13.37 135 SER E N 1
ATOM 18293 C CA . SER E 1 135 ? 156.017 163.871 158.493 1.00 13.97 135 SER E CA 1
ATOM 18294 C C . SER E 1 135 ? 156.689 165.035 159.204 1.00 12.26 135 SER E C 1
ATOM 18295 O O . SER E 1 135 ? 157.916 165.140 159.223 1.00 15.02 135 SER E O 1
ATOM 18303 N N . ILE E 1 136 ? 155.883 165.912 159.782 1.00 11.59 136 ILE E N 1
ATOM 18304 C CA . ILE E 1 136 ? 156.386 166.937 160.683 1.00 10.48 136 ILE E CA 1
ATOM 18305 C C . ILE E 1 136 ? 156.344 166.364 162.091 1.00 10.54 136 ILE E C 1
ATOM 18306 O O . ILE E 1 136 ? 155.273 166.022 162.596 1.00 12.02 136 ILE E O 1
ATOM 18322 N N . CYS E 1 137 ? 157.504 166.238 162.715 1.00 11.08 137 CYS E N 1
ATOM 18323 C CA . CYS E 1 137 ? 157.602 165.695 164.063 1.00 12.76 137 CYS E CA 1
ATOM 18324 C C . CYS E 1 137 ? 158.004 166.814 165.014 1.00 11.15 137 CYS E C 1
ATOM 18325 O O . CYS E 1 137 ? 159.055 167.435 164.840 1.00 13.69 137 CYS E O 1
ATOM 18333 N N . VAL E 1 138 ? 157.169 167.076 166.008 1.00 10.22 138 VAL E N 1
ATOM 18334 C CA . VAL E 1 138 ? 157.455 168.051 167.052 1.00 11.75 138 VAL E CA 1
ATOM 18335 C C . VAL E 1 138 ? 157.733 167.259 168.322 1.00 14.27 138 VAL E C 1
ATOM 18336 O O . VAL E 1 138 ? 156.821 166.650 168.888 1.00 15.38 138 VAL E O 1
ATOM 18349 N N . ASP E 1 139 ? 158.986 167.268 168.772 1.00 14.35 139 ASP E N 1
ATOM 18350 C CA . ASP E 1 139 ? 159.419 166.530 169.950 1.00 15.57 139 ASP E CA 1
ATOM 18351 C C . ASP E 1 139 ? 159.776 167.496 171.076 1.00 13.76 139 ASP E C 1
ATOM 18352 O O . ASP E 1 139 ? 160.249 168.606 170.832 1.00 16.43 139 ASP E O 1
ATOM 18361 N N . VAL E 1 140 ? 159.561 167.058 172.313 1.00 14.20 140 VAL E N 1
ATOM 18362 C CA . VAL E 1 140 ? 159.676 167.908 173.494 1.00 14.83 140 VAL E CA 1
ATOM 18363 C C . VAL E 1 140 ? 160.694 167.299 174.453 1.00 15.61 140 VAL E C 1
ATOM 18364 O O . VAL E 1 140 ? 160.552 166.140 174.858 1.00 15.44 140 VAL E O 1
ATOM 18377 N N . VAL E 1 141 ? 161.696 168.087 174.839 1.00 14.53 141 VAL E N 1
ATOM 18378 C CA . VAL E 1 141 ? 162.742 167.657 175.756 1.00 15.98 141 VAL E CA 1
ATOM 18379 C C . VAL E 1 141 ? 162.721 168.587 176.964 1.00 15.95 141 VAL E C 1
ATOM 18380 O O . VAL E 1 141 ? 162.776 169.810 176.808 1.00 17.66 141 VAL E O 1
ATOM 18393 N N . SER E 1 142 ? 162.655 168.006 178.158 1.00 17.43 142 SER E N 1
ATOM 18394 C CA . SER E 1 142 ? 162.629 168.777 179.392 1.00 19.30 142 SER E CA 1
ATOM 18395 C C . SER E 1 142 ? 163.981 169.450 179.640 1.00 19.73 142 SER E C 1
ATOM 18396 O O . SER E 1 142 ? 164.997 169.125 179.024 1.00 19.64 142 SER E O 1
ATOM 18404 N N . ALA E 1 143 ? 163.980 170.404 180.573 1.00 22.08 143 ALA E N 1
ATOM 18405 C CA . ALA E 1 143 ? 165.217 171.073 180.952 1.00 21.57 143 ALA E CA 1
ATOM 18406 C C . ALA E 1 143 ? 166.242 170.099 181.522 1.00 24.27 143 ALA E C 1
ATOM 18407 O O . ALA E 1 143 ? 167.437 170.406 181.523 1.00 27.08 143 ALA E O 1
ATOM 18414 N N . LYS E 1 144 ? 165.803 168.936 182.003 1.00 24.92 144 LYS E N 1
ATOM 18415 C CA . LYS E 1 144 ? 166.697 167.887 182.473 1.00 24.21 144 LYS E CA 1
ATOM 18416 C C . LYS E 1 144 ? 167.153 166.946 181.363 1.00 26.68 144 LYS E C 1
ATOM 18417 O O . LYS E 1 144 ? 167.906 166.009 181.642 1.00 27.73 144 LYS E O 1
ATOM 18436 N N . GLY E 1 145 ? 166.714 167.155 180.127 1.00 21.84 145 GLY E N 1
ATOM 18437 C CA . GLY E 1 145 ? 167.138 166.318 179.025 1.00 19.97 145 GLY E CA 1
ATOM 18438 C C . GLY E 1 145 ? 166.312 165.073 178.812 1.00 21.85 145 GLY E C 1
ATOM 18439 O O . GLY E 1 145 ? 166.763 164.169 178.105 1.00 28.69 145 GLY E O 1
ATOM 18443 N N . GLU E 1 146 ? 165.113 165.000 179.380 1.00 22.37 146 GLU E N 1
ATOM 18444 C CA . GLU E 1 146 ? 164.233 163.850 179.224 1.00 23.36 146 GLU E CA 1
ATOM 18445 C C . GLU E 1 146 ? 163.305 164.063 178.033 1.00 18.44 146 GLU E C 1
ATOM 18446 O O . GLU E 1 146 ? 162.650 165.103 177.933 1.00 20.01 146 GLU E O 1
ATOM 18458 N N . PHE E 1 147 ? 163.237 163.070 177.155 1.00 16.92 147 PHE E N 1
ATOM 18459 C CA . PHE E 1 147 ? 162.298 163.088 176.037 1.00 14.76 147 PHE E CA 1
ATOM 18460 C C . PHE E 1 147 ? 160.877 162.855 176.551 1.00 16.30 147 PHE E C 1
ATOM 18461 O O . PHE E 1 147 ? 160.591 161.820 177.157 1.00 14.60 147 PHE E O 1
ATOM 18478 N N . LEU E 1 148 ? 159.992 163.817 176.309 1.00 17.34 148 LEU E N 1
ATOM 18479 C CA . LEU E 1 148 ? 158.647 163.798 176.869 1.00 16.10 148 LEU E CA 1
ATOM 18480 C C . LEU E 1 148 ? 157.582 163.335 175.883 1.00 16.43 148 LEU E C 1
ATOM 18481 O O . LEU E 1 148 ? 156.409 163.262 176.256 1.00 21.85 148 LEU E O 1
ATOM 18497 N N . GLY E 1 149 ? 157.955 162.996 174.658 1.00 14.64 149 GLY E N 1
ATOM 18498 C CA . GLY E 1 149 ? 157.002 162.711 173.612 1.00 13.15 149 GLY E CA 1
ATOM 18499 C C . GLY E 1 149 ? 156.789 163.906 172.707 1.00 15.57 149 GLY E C 1
ATOM 18500 O O . GLY E 1 149 ? 157.587 164.843 172.657 1.00 17.57 149 GLY E O 1
ATOM 18504 N N . GLY E 1 150 ? 155.679 163.872 171.986 1.00 14.45 150 GLY E N 1
ATOM 18505 C CA . GLY E 1 150 ? 155.375 164.970 171.099 1.00 15.89 150 GLY E CA 1
ATOM 18506 C C . GLY E 1 150 ? 154.195 164.733 170.190 1.00 13.58 150 GLY E C 1
ATOM 18507 O O . GLY E 1 150 ? 153.210 164.104 170.578 1.00 17.70 150 GLY E O 1
ATOM 18511 N N . ALA E 1 151 ? 154.275 165.282 168.988 1.00 13.19 151 ALA E N 1
ATOM 18512 C CA . ALA E 1 151 ? 153.201 165.206 168.013 1.00 11.87 151 ALA E CA 1
ATOM 18513 C C . ALA E 1 151 ? 153.794 164.889 166.650 1.00 10.65 151 ALA E C 1
ATOM 18514 O O . ALA E 1 151 ? 154.919 165.283 166.342 1.00 13.10 151 ALA E O 1
ATOM 18521 N N . ILE E 1 152 ? 153.033 164.151 165.848 1.00 9.68 152 ILE E N 1
ATOM 18522 C CA . ILE E 1 152 ? 153.423 163.763 164.497 1.00 9.79 152 ILE E CA 1
ATOM 18523 C C . ILE E 1 152 ? 152.286 164.174 163.574 1.00 9.42 152 ILE E C 1
ATOM 18524 O O . ILE E 1 152 ? 151.164 163.676 163.710 1.00 11.28 152 ILE E O 1
ATOM 18540 N N . ALA E 1 153 ? 152.567 165.079 162.657 1.00 11.28 153 ALA E N 1
ATOM 18541 C CA . ALA E 1 153 ? 151.593 165.640 161.743 1.00 10.80 153 ALA E CA 1
ATOM 18542 C C . ALA E 1 153 ? 152.002 165.337 160.310 1.00 11.03 153 ALA E C 1
ATOM 18543 O O . ALA E 1 153 ? 153.159 165.000 160.050 1.00 12.18 153 ALA E O 1
ATOM 18550 N N . PRO E 1 154 ? 151.083 165.453 159.355 1.00 12.46 154 PRO E N 1
ATOM 18551 C CA . PRO E 1 154 ? 151.473 165.286 157.953 1.00 11.44 154 PRO E CA 1
ATOM 18552 C C . PRO E 1 154 ? 152.556 166.289 157.575 1.00 11.13 154 PRO E C 1
ATOM 18553 O O . PRO E 1 154 ? 152.624 167.393 158.118 1.00 10.77 154 PRO E O 1
ATOM 18564 N N . GLY E 1 155 ? 153.417 165.881 156.650 1.00 11.82 155 GLY E N 1
ATOM 18565 C CA . GLY E 1 155 ? 154.448 166.772 156.162 1.00 11.05 155 GLY E CA 1
ATOM 18566 C C . GLY E 1 155 ? 153.880 167.894 155.313 1.00 12.52 155 GLY E C 1
ATOM 18567 O O . GLY E 1 155 ? 152.731 167.864 154.883 1.00 15.56 155 GLY E O 1
ATOM 18571 N N . VAL E 1 156 ? 154.722 168.892 155.039 1.00 13.29 156 VAL E N 1
ATOM 18572 C CA . VAL E 1 156 ? 154.272 170.042 154.261 1.00 14.20 156 VAL E CA 1
ATOM 18573 C C . VAL E 1 156 ? 153.961 169.584 152.850 1.00 14.77 156 VAL E C 1
ATOM 18574 O O . VAL E 1 156 ? 154.829 169.069 152.138 1.00 17.02 156 VAL E O 1
ATOM 18587 N N . GLN E 1 157 ? 152.699 169.729 152.458 1.00 17.14 157 GLN E N 1
ATOM 18588 C CA . GLN E 1 157 ? 152.259 169.299 151.142 1.00 15.54 157 GLN E CA 1
ATOM 18589 C C . GLN E 1 157 ? 151.023 170.074 150.712 1.00 17.42 157 GLN E C 1
ATOM 18590 O O . GLN E 1 157 ? 150.315 170.668 151.529 1.00 16.63 157 GLN E O 1
ATOM 18604 N N . VAL E 1 158 ? 150.796 170.073 149.404 1.00 19.76 158 VAL E N 1
ATOM 18605 C CA . VAL E 1 158 ? 149.585 170.657 148.850 1.00 19.62 158 VAL E CA 1
ATOM 18606 C C . VAL E 1 158 ? 148.463 169.644 149.054 1.00 19.66 158 VAL E C 1
ATOM 18607 O O . VAL E 1 158 ? 148.714 168.461 149.288 1.00 22.05 158 VAL E O 1
ATOM 18620 N N . SER E 1 159 ? 147.217 170.102 149.033 1.00 22.42 159 SER E N 1
ATOM 18621 C CA . SER E 1 159 ? 146.135 169.152 149.259 1.00 24.12 159 SER E CA 1
ATOM 18622 C C . SER E 1 159 ? 146.166 168.065 148.185 1.00 28.78 159 SER E C 1
ATOM 18623 O O . SER E 1 159 ? 146.210 168.357 146.987 1.00 30.04 159 SER E O 1
ATOM 18631 N N . SER E 1 160 ? 146.136 166.804 148.629 1.00 34.09 160 SER E N 1
ATOM 18632 C CA . SER E 1 160 ? 146.193 165.680 147.699 1.00 35.89 160 SER E CA 1
ATOM 18633 C C . SER E 1 160 ? 144.960 165.610 146.811 1.00 36.79 160 SER E C 1
ATOM 18634 O O . SER E 1 160 ? 145.069 165.391 145.602 1.00 42.67 160 SER E O 1
ATOM 18642 N N . ASP E 1 161 ? 143.771 165.786 147.395 1.00 34.75 161 ASP E N 1
ATOM 18643 C CA . ASP E 1 161 ? 142.559 165.713 146.586 1.00 37.56 161 ASP E CA 1
ATOM 18644 C C . ASP E 1 161 ? 142.508 166.836 145.558 1.00 38.34 161 ASP E C 1
ATOM 18645 O O . ASP E 1 161 ? 142.074 166.620 144.424 1.00 42.55 161 ASP E O 1
ATOM 18654 N N B ALA E 1 162 ? 142.927 168.045 145.935 0.50 34.74 162 ALA E N 1
ATOM 18655 C CA B ALA E 1 162 ? 142.944 169.136 144.968 0.50 37.08 162 ALA E CA 1
ATOM 18656 C C B ALA E 1 162 ? 143.893 168.827 143.817 0.50 42.16 162 ALA E C 1
ATOM 18657 O O B ALA E 1 162 ? 143.545 169.013 142.641 0.50 46.76 162 ALA E O 1
ATOM 18664 N N B ALA E 1 163 ? 145.088 168.324 144.135 0.50 40.17 163 ALA E N 1
ATOM 18665 C CA B ALA E 1 163 ? 146.046 167.981 143.092 0.50 42.45 163 ALA E CA 1
ATOM 18666 C C B ALA E 1 163 ? 145.504 166.884 142.184 0.50 45.24 163 ALA E C 1
ATOM 18667 O O B ALA E 1 163 ? 145.625 166.969 140.957 0.50 48.41 163 ALA E O 1
ATOM 18674 N N B ALA E 1 164 ? 144.896 165.849 142.769 0.50 45.25 164 ALA E N 1
ATOM 18675 C CA B ALA E 1 164 ? 144.336 164.765 141.970 0.50 48.95 164 ALA E CA 1
ATOM 18676 C C B ALA E 1 164 ? 143.155 165.238 141.134 0.50 51.66 164 ALA E C 1
ATOM 18677 O O B ALA E 1 164 ? 142.873 164.658 140.079 0.50 54.37 164 ALA E O 1
ATOM 18684 N N B ALA E 1 165 ? 142.443 166.268 141.592 0.50 48.14 165 ALA E N 1
ATOM 18685 C CA B ALA E 1 165 ? 141.315 166.796 140.839 0.50 48.48 165 ALA E CA 1
ATOM 18686 C C B ALA E 1 165 ? 141.738 167.782 139.758 0.50 51.04 165 ALA E C 1
ATOM 18687 O O B ALA E 1 165 ? 140.932 168.089 138.874 0.50 51.67 165 ALA E O 1
ATOM 18694 N N B ARG E 1 166 ? 142.975 168.285 139.803 0.50 51.47 166 ARG E N 1
ATOM 18695 C CA B ARG E 1 166 ? 143.400 169.258 138.799 0.50 55.39 166 ARG E CA 1
ATOM 18696 C C B ARG E 1 166 ? 143.351 168.675 137.389 0.50 59.29 166 ARG E C 1
ATOM 18697 O O B ARG E 1 166 ? 142.889 169.342 136.456 0.50 59.17 166 ARG E O 1
ATOM 18718 N N B SER E 1 167 ? 143.811 167.430 137.224 0.50 59.72 167 SER E N 1
ATOM 18719 C CA B SER E 1 167 ? 143.944 166.740 135.939 0.50 60.05 167 SER E CA 1
ATOM 18720 C C B SER E 1 167 ? 145.285 167.058 135.289 0.50 61.92 167 SER E C 1
ATOM 18721 O O B SER E 1 167 ? 145.822 168.158 135.455 0.50 59.68 167 SER E O 1
ATOM 18729 N N B ALA E 1 168 ? 145.812 166.103 134.520 0.50 61.16 168 ALA E N 1
ATOM 18730 C CA B ALA E 1 168 ? 147.190 166.141 134.041 0.50 60.29 168 ALA E CA 1
ATOM 18731 C C B ALA E 1 168 ? 147.430 167.240 133.015 0.50 60.24 168 ALA E C 1
ATOM 18732 O O B ALA E 1 168 ? 148.578 167.528 132.667 0.50 60.73 168 ALA E O 1
ATOM 18739 N N B ALA E 1 169 ? 146.360 167.852 132.517 0.50 58.33 169 ALA E N 1
ATOM 18740 C CA B ALA E 1 169 ? 146.470 168.937 131.560 0.50 54.86 169 ALA E CA 1
ATOM 18741 C C B ALA E 1 169 ? 147.051 170.217 132.139 0.50 57.64 169 ALA E C 1
ATOM 18742 O O B ALA E 1 169 ? 147.392 171.116 131.364 0.50 54.94 169 ALA E O 1
ATOM 18749 N N B LEU E 1 170 ? 147.177 170.328 133.465 0.50 60.68 170 LEU E N 1
ATOM 18750 C CA B LEU E 1 170 ? 147.602 171.565 134.109 0.50 57.77 170 LEU E CA 1
ATOM 18751 C C B LEU E 1 170 ? 148.985 171.487 134.748 0.50 58.60 170 LEU E C 1
ATOM 18752 O O B LEU E 1 170 ? 149.535 172.533 135.108 0.50 59.79 170 LEU E O 1
ATOM 18768 N N A ARG E 1 171 ? 150.651 164.122 139.438 0.50 57.44 171 ARG E N 1
ATOM 18769 N N B ARG E 1 171 ? 149.550 170.290 134.908 0.50 57.44 171 ARG E N 1
ATOM 18770 C CA A ARG E 1 171 ? 151.575 165.240 139.600 0.50 58.89 171 ARG E CA 1
ATOM 18771 C CA B ARG E 1 171 ? 150.867 170.124 135.519 0.50 58.89 171 ARG E CA 1
ATOM 18772 C C A ARG E 1 171 ? 150.944 166.324 140.464 0.50 56.43 171 ARG E C 1
ATOM 18773 C C B ARG E 1 171 ? 150.794 170.335 137.027 0.50 56.43 171 ARG E C 1
ATOM 18774 O O A ARG E 1 171 ? 149.738 166.546 140.404 0.50 57.39 171 ARG E O 1
ATOM 18775 O O B ARG E 1 171 ? 149.813 170.883 137.539 0.50 57.39 171 ARG E O 1
ATOM 18816 N N A ARG E 1 172 ? 151.767 166.995 141.271 0.50 53.48 172 ARG E N 1
ATOM 18817 N N B ARG E 1 172 ? 151.833 169.917 137.743 0.50 53.48 172 ARG E N 1
ATOM 18818 C CA A ARG E 1 172 ? 151.292 168.065 142.141 0.50 50.22 172 ARG E CA 1
ATOM 18819 C CA B ARG E 1 172 ? 151.811 169.938 139.198 0.50 50.22 172 ARG E CA 1
ATOM 18820 C C A ARG E 1 172 ? 151.784 169.409 141.621 0.50 48.91 172 ARG E C 1
ATOM 18821 C C B ARG E 1 172 ? 151.922 171.364 139.728 0.50 48.91 172 ARG E C 1
ATOM 18822 O O A ARG E 1 172 ? 152.481 169.465 140.602 0.50 51.60 172 ARG E O 1
ATOM 18823 O O B ARG E 1 172 ? 152.282 172.302 139.011 0.50 51.60 172 ARG E O 1
ATOM 18864 N N A VAL E 1 173 ? 151.427 170.494 142.311 0.50 45.00 173 VAL E N 1
ATOM 18865 N N B VAL E 1 173 ? 151.602 171.516 141.008 0.50 45.00 173 VAL E N 1
ATOM 18866 C CA A VAL E 1 173 ? 151.851 171.839 141.944 0.50 43.37 173 VAL E CA 1
ATOM 18867 C CA B VAL E 1 173 ? 151.780 172.776 141.716 0.50 43.37 173 VAL E CA 1
ATOM 18868 C C A VAL E 1 173 ? 153.086 172.186 142.762 0.50 41.47 173 VAL E C 1
ATOM 18869 C C B VAL E 1 173 ? 153.059 172.682 142.532 0.50 41.47 173 VAL E C 1
ATOM 18870 O O A VAL E 1 173 ? 153.385 171.536 143.768 0.50 39.01 173 VAL E O 1
ATOM 18871 O O B VAL E 1 173 ? 153.214 171.795 143.382 0.50 39.01 173 VAL E O 1
ATOM 18896 N N A GLU E 1 174 ? 153.818 173.205 142.313 0.50 39.55 174 GLU E N 1
ATOM 18897 N N B GLU E 1 174 ? 153.986 173.585 142.250 0.50 39.55 174 GLU E N 1
ATOM 18898 C CA A GLU E 1 174 ? 155.041 173.615 142.991 0.50 38.09 174 GLU E CA 1
ATOM 18899 C CA B GLU E 1 174 ? 155.220 173.671 143.004 0.50 38.09 174 GLU E CA 1
ATOM 18900 C C A GLU E 1 174 ? 154.754 174.034 144.424 0.50 37.57 174 GLU E C 1
ATOM 18901 C C B GLU E 1 174 ? 154.931 174.158 144.414 0.50 37.57 174 GLU E C 1
ATOM 18902 O O A GLU E 1 174 ? 153.772 174.723 144.703 0.50 36.83 174 GLU E O 1
ATOM 18903 O O B GLU E 1 174 ? 154.070 175.011 144.638 0.50 36.83 174 GLU E O 1
ATOM 18926 N N A LEU E 1 175 ? 155.636 173.624 145.326 0.50 36.47 175 LEU E N 1
ATOM 18927 N N B LEU E 1 175 ? 155.669 173.605 145.369 0.50 36.47 175 LEU E N 1
ATOM 18928 C CA A LEU E 1 175 ? 155.582 174.052 146.719 0.50 32.80 175 LEU E CA 1
ATOM 18929 C CA B LEU E 1 175 ? 155.597 174.047 146.758 0.50 32.80 175 LEU E CA 1
ATOM 18930 C C A LEU E 1 175 ? 156.457 175.293 146.892 0.50 30.06 175 LEU E C 1
ATOM 18931 C C B LEU E 1 175 ? 156.463 175.296 146.919 0.50 30.06 175 LEU E C 1
ATOM 18932 O O A LEU E 1 175 ? 157.672 175.222 147.064 0.50 34.52 175 LEU E O 1
ATOM 18933 O O B LEU E 1 175 ? 157.677 175.239 147.108 0.50 34.52 175 LEU E O 1
ATOM 18964 N N . ALA E 1 176 ? 155.804 176.447 146.850 1.00 31.55 176 ALA E N 1
ATOM 18965 C CA . ALA E 1 176 ? 156.471 177.738 146.898 1.00 28.33 176 ALA E CA 1
ATOM 18966 C C . ALA E 1 176 ? 155.555 178.770 147.537 1.00 29.43 176 ALA E C 1
ATOM 18967 O O . ALA E 1 176 ? 154.338 178.595 147.617 1.00 29.68 176 ALA E O 1
ATOM 18974 N N . ARG E 1 177 ? 156.157 179.857 147.982 1.00 26.87 177 ARG E N 1
ATOM 18975 C CA . ARG E 1 177 ? 155.405 180.909 148.637 1.00 25.20 177 ARG E CA 1
ATOM 18976 C C . ARG E 1 177 ? 154.577 181.674 147.612 1.00 29.26 177 ARG E C 1
ATOM 18977 O O . ARG E 1 177 ? 155.122 182.102 146.589 1.00 33.46 177 ARG E O 1
ATOM 18998 N N . PRO E 1 178 ? 153.275 181.861 147.831 1.00 32.20 178 PRO E N 1
ATOM 18999 C CA . PRO E 1 178 ? 152.497 182.728 146.937 1.00 29.13 178 PRO E CA 1
ATOM 19000 C C . PRO E 1 178 ? 152.644 184.193 147.312 1.00 29.26 178 PRO E C 1
ATOM 19001 O O . PRO E 1 178 ? 153.320 184.522 148.290 1.00 29.17 178 PRO E O 1
ATOM 19012 N N . ARG E 1 179 ? 152.007 185.078 146.546 1.00 33.00 179 ARG E N 1
ATOM 19013 C CA . ARG E 1 179 ? 152.117 186.509 146.802 1.00 31.91 179 ARG E CA 1
ATOM 19014 C C . ARG E 1 179 ? 151.270 186.952 147.987 1.00 30.60 179 ARG E C 1
ATOM 19015 O O . ARG E 1 179 ? 151.595 187.955 148.629 1.00 33.22 179 ARG E O 1
ATOM 19036 N N . SER E 1 180 ? 150.187 186.240 148.285 1.00 29.51 180 SER E N 1
ATOM 19037 C CA . SER E 1 180 ? 149.264 186.644 149.334 1.00 25.91 180 SER E CA 1
ATOM 19038 C C . SER E 1 180 ? 148.587 185.408 149.906 1.00 24.22 180 SER E C 1
ATOM 19039 O O . SER E 1 180 ? 148.500 184.368 149.255 1.00 26.40 180 SER E O 1
ATOM 19047 N N . VAL E 1 181 ? 148.115 185.534 151.147 1.00 22.97 181 VAL E N 1
ATOM 19048 C CA . VAL E 1 181 ? 147.374 184.442 151.768 1.00 22.24 181 VAL E CA 1
ATOM 19049 C C . VAL E 1 181 ? 146.062 184.201 151.028 1.00 19.72 181 VAL E C 1
ATOM 19050 O O . VAL E 1 181 ? 145.535 183.086 151.030 1.00 21.60 181 VAL E O 1
ATOM 19063 N N . VAL E 1 182 ? 145.518 185.228 150.387 1.00 21.62 182 VAL E N 1
ATOM 19064 C CA . VAL E 1 182 ? 144.309 185.096 149.582 1.00 22.66 182 VAL E CA 1
ATOM 19065 C C . VAL E 1 182 ? 144.733 184.827 148.142 1.00 20.75 182 VAL E C 1
ATOM 19066 O O . VAL E 1 182 ? 145.200 185.728 147.447 1.00 25.20 182 VAL E O 1
ATOM 19079 N N . GLY E 1 183 ? 144.574 183.582 147.696 1.00 22.23 183 GLY E N 1
ATOM 19080 C CA . GLY E 1 183 ? 144.957 183.219 146.337 1.00 21.61 183 GLY E CA 1
ATOM 19081 C C . GLY E 1 183 ? 143.905 183.644 145.322 1.00 22.69 183 GLY E C 1
ATOM 19082 O O . GLY E 1 183 ? 142.706 183.586 145.578 1.00 25.67 183 GLY E O 1
ATOM 19086 N N . LYS E 1 184 ? 144.376 184.083 144.156 1.00 26.19 184 LYS E N 1
ATOM 19087 C CA . LYS E 1 184 ? 143.514 184.518 143.062 1.00 26.07 184 LYS E CA 1
ATOM 19088 C C . LYS E 1 184 ? 143.385 183.479 141.958 1.00 24.49 184 LYS E C 1
ATOM 19089 O O . LYS E 1 184 ? 142.725 183.744 140.951 1.00 28.63 184 LYS E O 1
ATOM 19108 N N . ASN E 1 185 ? 143.998 182.315 142.119 1.00 22.44 185 ASN E N 1
ATOM 19109 C CA . ASN E 1 185 ? 143.877 181.224 141.167 1.00 24.86 185 ASN E CA 1
ATOM 19110 C C . ASN E 1 185 ? 144.193 179.934 141.911 1.00 21.33 185 ASN E C 1
ATOM 19111 O O . ASN E 1 185 ? 144.734 179.954 143.016 1.00 23.78 185 ASN E O 1
ATOM 19122 N N . THR E 1 186 ? 143.849 178.806 141.289 1.00 23.01 186 THR E N 1
ATOM 19123 C CA . THR E 1 186 ? 143.935 177.522 141.980 1.00 24.82 186 THR E CA 1
ATOM 19124 C C . THR E 1 186 ? 145.345 177.262 142.496 1.00 23.25 186 THR E C 1
ATOM 19125 O O . THR E 1 186 ? 145.523 176.805 143.631 1.00 21.74 186 THR E O 1
ATOM 19136 N N . VAL E 1 187 ? 146.356 177.533 141.671 1.00 25.01 187 VAL E N 1
ATOM 19137 C CA . VAL E 1 187 ? 147.740 177.295 142.074 1.00 24.29 187 VAL E CA 1
ATOM 19138 C C . VAL E 1 187 ? 148.092 178.128 143.301 1.00 22.09 187 VAL E C 1
ATOM 19139 O O . VAL E 1 187 ? 148.666 177.617 144.269 1.00 22.25 187 VAL E O 1
ATOM 19152 N N . GLU E 1 188 ? 147.742 179.417 143.293 1.00 20.00 188 GLU E N 1
ATOM 19153 C CA . GLU E 1 188 ? 148.078 180.259 144.437 1.00 22.20 188 GLU E CA 1
ATOM 19154 C C . GLU E 1 188 ? 147.277 179.867 145.667 1.00 20.99 188 GLU E C 1
ATOM 19155 O O . GLU E 1 188 ? 147.788 179.931 146.784 1.00 21.40 188 GLU E O 1
ATOM 19167 N N . CYS E 1 189 ? 146.014 179.484 145.492 1.00 19.98 189 CYS E N 1
ATOM 19168 C CA . CYS E 1 189 ? 145.244 179.003 146.635 1.00 19.10 189 CYS E CA 1
ATOM 19169 C C . CYS E 1 189 ? 145.910 177.786 147.265 1.00 16.50 189 CYS E C 1
ATOM 19170 O O . CYS E 1 189 ? 146.026 177.698 148.490 1.00 16.49 189 CYS E O 1
ATOM 19178 N N . MET E 1 190 ? 146.348 176.837 146.442 1.00 16.98 190 MET E N 1
ATOM 19179 C CA . MET E 1 190 ? 146.981 175.638 146.975 1.00 18.01 190 MET E CA 1
ATOM 19180 C C . MET E 1 190 ? 148.323 175.956 147.628 1.00 16.93 190 MET E C 1
ATOM 19181 O O . MET E 1 190 ? 148.661 175.382 148.668 1.00 15.57 190 MET E O 1
ATOM 19195 N N . GLN E 1 191 ? 149.099 176.863 147.031 1.00 16.60 191 GLN E N 1
ATOM 19196 C CA . GLN E 1 191 ? 150.369 177.266 147.627 1.00 18.67 191 GLN E CA 1
ATOM 19197 C C . GLN E 1 191 ? 150.156 177.990 148.949 1.00 18.08 191 GLN E C 1
ATOM 19198 O O . GLN E 1 191 ? 150.885 177.749 149.914 1.00 15.64 191 GLN E O 1
ATOM 19212 N N . ALA E 1 192 ? 149.174 178.891 149.010 1.00 16.70 192 ALA E N 1
ATOM 19213 C CA . ALA E 1 192 ? 148.857 179.559 150.265 1.00 17.27 192 ALA E CA 1
ATOM 19214 C C . ALA E 1 192 ? 148.464 178.541 151.323 1.00 13.69 192 ALA E C 1
ATOM 19215 O O . ALA E 1 192 ? 149.001 178.552 152.434 1.00 16.51 192 ALA E O 1
ATOM 19222 N N . GLY E 1 193 ? 147.554 177.632 150.979 1.00 15.16 193 GLY E N 1
ATOM 19223 C CA . GLY E 1 193 ? 147.188 176.550 151.866 1.00 14.19 193 GLY E CA 1
ATOM 19224 C C . GLY E 1 193 ? 148.416 175.852 152.397 1.00 14.28 193 GLY E C 1
ATOM 19225 O O . GLY E 1 193 ? 148.678 175.918 153.590 1.00 18.85 193 GLY E O 1
ATOM 19229 N N . ALA E 1 194 ? 149.216 175.253 151.518 1.00 15.57 194 ALA E N 1
ATOM 19230 C CA . ALA E 1 194 ? 150.410 174.538 151.951 1.00 15.38 194 ALA E CA 1
ATOM 19231 C C . ALA E 1 194 ? 151.292 175.405 152.848 1.00 14.85 194 ALA E C 1
ATOM 19232 O O . ALA E 1 194 ? 151.470 175.111 154.031 1.00 15.38 194 ALA E O 1
ATOM 19239 N N . VAL E 1 195 ? 151.810 176.510 152.311 1.00 16.32 195 VAL E N 1
ATOM 19240 C CA . VAL E 1 195 ? 152.865 177.259 152.993 1.00 15.55 195 VAL E CA 1
ATOM 19241 C C . VAL E 1 195 ? 152.328 177.906 154.266 1.00 15.49 195 VAL E C 1
ATOM 19242 O O . VAL E 1 195 ? 152.764 177.585 155.379 1.00 16.84 195 VAL E O 1
ATOM 19255 N N . PHE E 1 196 ? 151.362 178.815 154.124 1.00 15.51 196 PHE E N 1
ATOM 19256 C CA . PHE E 1 196 ? 150.880 179.539 155.291 1.00 16.56 196 PHE E CA 1
ATOM 19257 C C . PHE E 1 196 ? 150.146 178.611 156.256 1.00 12.99 196 PHE E C 1
ATOM 19258 O O . PHE E 1 196 ? 150.268 178.768 157.473 1.00 16.97 196 PHE E O 1
ATOM 19275 N N . GLY E 1 197 ? 149.359 177.654 155.749 1.00 13.87 197 GLY E N 1
ATOM 19276 C CA . GLY E 1 197 ? 148.662 176.736 156.628 1.00 12.75 197 GLY E CA 1
ATOM 19277 C C . GLY E 1 197 ? 149.584 175.834 157.426 1.00 11.26 197 GLY E C 1
ATOM 19278 O O . GLY E 1 197 ? 149.325 175.569 158.596 1.00 13.29 197 GLY E O 1
ATOM 19282 N N . PHE E 1 198 ? 150.670 175.343 156.819 1.00 12.41 198 PHE E N 1
ATOM 19283 C CA . PHE E 1 198 ? 151.581 174.504 157.594 1.00 11.93 198 PHE E CA 1
ATOM 19284 C C . PHE E 1 198 ? 152.450 175.331 158.530 1.00 11.37 198 PHE E C 1
ATOM 19285 O O . PHE E 1 198 ? 152.806 174.856 159.611 1.00 10.65 198 PHE E O 1
ATOM 19302 N N . ALA E 1 199 ? 152.746 176.582 158.174 1.00 12.52 199 ALA E N 1
ATOM 19303 C CA . ALA E 1 199 ? 153.333 177.477 159.163 1.00 11.88 199 ALA E CA 1
ATOM 19304 C C . ALA E 1 199 ? 152.406 177.621 160.359 1.00 13.10 199 ALA E C 1
ATOM 19305 O O . ALA E 1 199 ? 152.844 177.543 161.511 1.00 14.69 199 ALA E O 1
ATOM 19312 N N . GLY E 1 200 ? 151.113 177.813 160.100 1.00 12.53 200 GLY E N 1
ATOM 19313 C CA . GLY E 1 200 ? 150.150 177.865 161.185 1.00 11.49 200 GLY E CA 1
ATOM 19314 C C . GLY E 1 200 ? 150.082 176.571 161.974 1.00 9.72 200 GLY E C 1
ATOM 19315 O O . GLY E 1 200 ? 149.952 176.590 163.189 1.00 11.97 200 GLY E O 1
ATOM 19319 N N . LEU E 1 201 ? 150.151 175.433 161.293 1.00 10.43 201 LEU E N 1
ATOM 19320 C CA . LEU E 1 201 ? 150.128 174.151 161.989 1.00 10.24 201 LEU E CA 1
ATOM 19321 C C . LEU E 1 201 ? 151.294 174.041 162.962 1.00 10.71 201 LEU E C 1
ATOM 19322 O O . LEU E 1 201 ? 151.116 173.668 164.128 1.00 10.86 201 LEU E O 1
ATOM 19338 N N . VAL E 1 202 ? 152.499 174.371 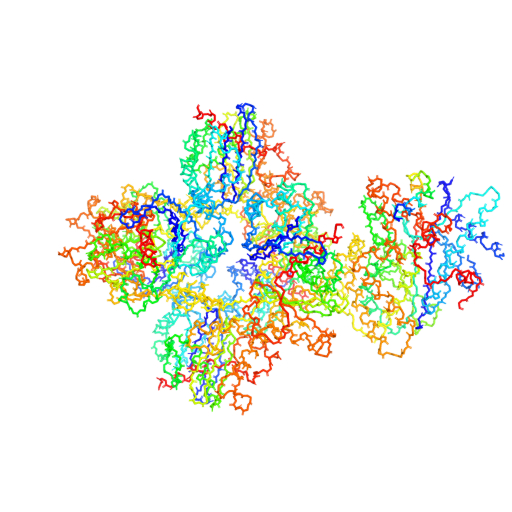162.494 1.00 11.68 202 VAL E N 1
ATOM 19339 C CA . VAL E 1 202 ? 153.680 174.301 163.347 1.00 12.10 202 VAL E CA 1
ATOM 19340 C C . VAL E 1 202 ? 153.562 175.283 164.506 1.00 11.95 202 VAL E C 1
ATOM 19341 O O . VAL E 1 202 ? 153.793 174.925 165.665 1.00 12.40 202 VAL E O 1
ATOM 19354 N N . ASP E 1 203 ? 153.208 176.538 164.210 1.00 12.88 203 ASP E N 1
ATOM 19355 C CA . ASP E 1 203 ? 153.101 177.540 165.267 1.00 13.97 203 ASP E CA 1
ATOM 19356 C C . ASP E 1 203 ? 152.013 177.172 166.260 1.00 12.68 203 ASP E C 1
ATOM 19357 O O . ASP E 1 203 ? 152.162 177.402 167.458 1.00 17.39 203 ASP E O 1
ATOM 19366 N N . GLY E 1 204 ? 150.920 176.577 165.787 1.00 12.56 204 GLY E N 1
ATOM 19367 C CA . GLY E 1 204 ? 149.873 176.144 166.689 1.00 11.43 204 GLY E CA 1
ATOM 19368 C C . GLY E 1 204 ? 150.324 175.024 167.602 1.00 11.00 204 GLY E C 1
ATOM 19369 O O . GLY E 1 204 ? 150.064 175.055 168.802 1.00 14.33 204 GLY E O 1
ATOM 19373 N N . LEU E 1 205 ? 151.019 174.028 167.054 1.00 12.86 205 LEU E N 1
ATOM 19374 C CA . LEU E 1 205 ? 151.530 172.955 167.900 1.00 11.93 205 LEU E CA 1
ATOM 19375 C C . LEU E 1 205 ? 152.525 173.489 168.927 1.00 12.57 205 LEU E C 1
ATOM 19376 O O . LEU E 1 205 ? 152.435 173.161 170.116 1.00 15.05 205 LEU E O 1
ATOM 19392 N N . VAL E 1 206 ? 153.451 174.352 168.498 1.00 12.47 206 VAL E N 1
ATOM 19393 C CA . VAL E 1 206 ? 154.440 174.907 169.424 1.00 13.91 206 VAL E CA 1
ATOM 19394 C C . VAL E 1 206 ? 153.755 175.751 170.495 1.00 13.58 206 VAL E C 1
ATOM 19395 O O . VAL E 1 206 ? 154.071 175.649 171.685 1.00 18.02 206 VAL E O 1
ATOM 19408 N N . GLY E 1 207 ? 152.820 176.609 170.087 1.00 15.42 207 GLY E N 1
ATOM 19409 C CA . GLY E 1 207 ? 152.139 177.459 171.044 1.00 13.99 207 GLY E CA 1
ATOM 19410 C C . GLY E 1 207 ? 151.285 176.677 172.018 1.00 15.58 207 GLY E C 1
ATOM 19411 O O . GLY E 1 207 ? 151.229 177.003 173.205 1.00 21.78 207 GLY E O 1
ATOM 19415 N N . ARG E 1 208 ? 150.637 175.617 171.542 1.00 18.12 208 ARG E N 1
ATOM 19416 C CA . ARG E 1 208 ? 149.856 174.775 172.434 1.00 20.46 208 ARG E CA 1
ATOM 19417 C C . ARG E 1 208 ? 150.747 174.074 173.444 1.00 18.79 208 ARG E C 1
ATOM 19418 O O . ARG E 1 208 ? 150.401 173.979 174.628 1.00 21.76 208 ARG E O 1
ATOM 19439 N N . ILE E 1 209 ? 151.906 173.586 172.999 1.00 17.27 209 ILE E N 1
ATOM 19440 C CA . ILE E 1 209 ? 152.853 172.983 173.928 1.00 18.09 209 ILE E CA 1
ATOM 19441 C C . ILE E 1 209 ? 153.307 173.989 174.973 1.00 19.18 209 ILE E C 1
ATOM 19442 O O . ILE E 1 209 ? 153.355 173.683 176.168 1.00 21.56 209 ILE E O 1
ATOM 19458 N N . ARG E 1 210 ? 153.654 175.201 174.547 1.00 20.11 210 ARG E N 1
ATOM 19459 C CA . ARG E 1 210 ? 154.134 176.160 175.534 1.00 20.27 210 ARG E CA 1
ATOM 19460 C C . ARG E 1 210 ? 153.035 176.542 176.519 1.00 23.74 210 ARG E C 1
ATOM 19461 O O . ARG E 1 210 ? 153.322 176.765 177.698 1.00 28.28 210 ARG E O 1
ATOM 19482 N N . GLU E 1 211 ? 151.786 176.639 176.069 1.00 24.68 211 GLU E N 1
ATOM 19483 C CA . GLU E 1 211 ? 150.710 177.050 176.965 1.00 27.61 211 GLU E CA 1
ATOM 19484 C C . GLU E 1 211 ? 150.268 175.929 177.903 1.00 27.08 211 GLU E C 1
ATOM 19485 O O . GLU E 1 211 ? 149.852 176.220 179.026 1.00 36.74 211 GLU E O 1
ATOM 19497 N N . ASP E 1 212 ? 150.347 174.663 177.482 1.00 27.57 212 ASP E N 1
ATOM 19498 C CA . ASP E 1 212 ? 149.723 173.569 178.218 1.00 27.57 212 ASP E CA 1
ATOM 19499 C C . ASP E 1 212 ? 150.710 172.698 178.984 1.00 25.10 212 ASP E C 1
ATOM 19500 O O . ASP E 1 212 ? 150.301 172.044 179.946 1.00 32.77 212 ASP E O 1
ATOM 19509 N N . VAL E 1 213 ? 151.977 172.649 178.583 1.00 26.78 213 VAL E N 1
ATOM 19510 C CA . VAL E 1 213 ? 152.942 171.694 179.120 1.00 26.32 213 VAL E CA 1
ATOM 19511 C C . VAL E 1 213 ? 153.795 172.400 180.165 1.00 27.87 213 VAL E C 1
ATOM 19512 O O . VAL E 1 213 ? 154.361 173.467 179.901 1.00 29.02 213 VAL E O 1
ATOM 19525 N N . SER E 1 214 ? 153.895 171.801 181.347 1.00 31.15 214 SER E N 1
ATOM 19526 C CA . SER E 1 214 ? 154.597 172.433 182.455 1.00 32.27 214 SER E CA 1
ATOM 19527 C C . SER E 1 214 ? 156.088 172.556 182.168 1.00 30.88 214 SER E C 1
ATOM 19528 O O . SER E 1 214 ? 156.739 171.601 181.739 1.00 33.96 214 SER E O 1
ATOM 19536 N N . GLY E 1 215 ? 156.632 173.741 182.431 1.00 30.68 215 GLY E N 1
ATOM 19537 C CA . GLY E 1 215 ? 158.031 174.017 182.195 1.00 28.18 215 GLY E CA 1
ATOM 19538 C C . GLY E 1 215 ? 158.357 174.596 180.836 1.00 27.05 215 GLY E C 1
ATOM 19539 O O . GLY E 1 215 ? 159.527 174.899 180.581 1.00 28.98 215 GLY E O 1
ATOM 19543 N N . PHE E 1 216 ? 157.365 174.783 179.963 1.00 25.62 216 PHE E N 1
ATOM 19544 C CA . PHE E 1 216 ? 157.594 175.263 178.605 1.00 24.11 216 PHE E CA 1
ATOM 19545 C C . PHE E 1 216 ? 156.867 176.571 178.312 1.00 25.96 216 PHE E C 1
ATOM 19546 O O . PHE E 1 216 ? 156.698 176.924 177.145 1.00 28.24 216 PHE E O 1
ATOM 19563 N N . SER E 1 217 ? 156.469 177.323 179.336 1.00 26.93 217 SER E N 1
ATOM 19564 C CA . SER E 1 217 ? 155.702 178.542 179.116 1.00 26.65 217 SER E CA 1
ATOM 19565 C C . SER E 1 217 ? 156.582 179.647 178.533 1.00 28.93 217 SER E C 1
ATOM 19566 O O . SER E 1 217 ? 157.804 179.532 178.442 1.00 30.74 217 SER E O 1
ATOM 19574 N N . VAL E 1 218 ? 155.927 180.739 178.132 1.00 34.34 218 VAL E N 1
ATOM 19575 C CA . VAL E 1 218 ? 156.642 181.870 177.550 1.00 34.32 218 VAL E CA 1
ATOM 19576 C C . VAL E 1 218 ? 157.650 182.442 178.536 1.00 35.52 218 VAL E C 1
ATOM 19577 O O . VAL E 1 218 ? 158.655 183.036 178.133 1.00 38.86 218 VAL E O 1
ATOM 19590 N N . ASP E 1 219 ? 157.409 182.267 179.836 1.00 36.77 219 ASP E N 1
ATOM 19591 C CA . ASP E 1 219 ? 158.337 182.759 180.848 1.00 37.84 219 ASP E CA 1
ATOM 19592 C C . ASP E 1 219 ? 159.598 181.905 180.941 1.00 38.52 219 ASP E C 1
ATOM 19593 O O . ASP E 1 219 ? 160.675 182.428 181.245 1.00 42.02 219 ASP E O 1
ATOM 19602 N N . HIS E 1 220 ? 159.486 180.601 180.705 1.00 36.81 220 HIS E N 1
ATOM 19603 C CA . HIS E 1 220 ? 160.639 179.716 180.776 1.00 34.89 220 HIS E CA 1
ATOM 19604 C C . HIS E 1 220 ? 161.538 179.888 179.554 1.00 32.08 220 HIS E C 1
ATOM 19605 O O . HIS E 1 220 ? 161.110 180.328 178.486 1.00 34.27 220 HIS E O 1
ATOM 19619 N N . ASP E 1 221 ? 162.805 179.527 179.729 1.00 32.00 221 ASP E N 1
ATOM 19620 C CA . ASP E 1 221 ? 163.803 179.605 178.665 1.00 29.79 221 ASP E CA 1
ATOM 19621 C C . ASP E 1 221 ? 163.754 178.308 177.862 1.00 28.37 221 ASP E C 1
ATOM 19622 O O . ASP E 1 221 ? 164.273 177.278 178.294 1.00 26.15 221 ASP E O 1
ATOM 19631 N N . VAL E 1 222 ? 163.137 178.357 176.684 1.00 26.28 222 VAL E N 1
ATOM 19632 C CA . VAL E 1 222 ? 162.940 177.185 175.840 1.00 21.05 222 VAL E CA 1
ATOM 19633 C C . VAL E 1 222 ? 163.597 177.439 174.493 1.00 21.09 222 VAL E C 1
ATOM 19634 O O . VAL E 1 222 ? 163.358 178.477 173.868 1.00 24.22 222 VAL E O 1
ATOM 19647 N N . ALA E 1 223 ? 164.414 176.490 174.046 1.00 19.96 223 ALA E N 1
ATOM 19648 C CA . ALA E 1 223 ? 165.046 176.551 172.732 1.00 17.95 223 ALA E CA 1
ATOM 19649 C C . ALA E 1 223 ? 164.138 175.868 171.713 1.00 15.50 223 ALA E C 1
ATOM 19650 O O . ALA E 1 223 ? 163.916 174.658 171.783 1.00 18.10 223 ALA E O 1
ATOM 19657 N N . ILE E 1 224 ? 163.616 176.638 170.768 1.00 18.26 224 ILE E N 1
ATOM 19658 C CA . ILE E 1 224 ? 162.797 176.119 169.680 1.00 16.52 224 ILE E CA 1
ATOM 19659 C C . ILE E 1 224 ? 163.693 176.021 168.454 1.00 14.27 224 ILE E C 1
ATOM 19660 O O . ILE E 1 224 ? 164.175 177.037 167.948 1.00 17.38 224 ILE E O 1
ATOM 19676 N N . VAL E 1 225 ? 163.930 174.808 167.972 1.00 14.71 225 VAL E N 1
ATOM 19677 C CA . VAL E 1 225 ? 164.861 174.578 166.873 1.00 14.29 225 VAL E CA 1
ATOM 19678 C C . VAL E 1 225 ? 164.175 173.749 165.800 1.00 10.74 225 VAL E C 1
ATOM 19679 O O . VAL E 1 225 ? 163.412 172.830 166.106 1.00 12.87 225 VAL E O 1
ATOM 19692 N N . ALA E 1 226 ? 164.444 174.080 164.542 1.00 13.01 226 ALA E N 1
ATOM 19693 C CA . ALA E 1 226 ? 163.889 173.380 163.397 1.00 11.04 226 ALA E CA 1
ATOM 19694 C C . ALA E 1 226 ? 165.002 172.774 162.554 1.00 12.92 226 ALA E C 1
ATOM 19695 O O . ALA E 1 226 ? 166.128 173.269 162.525 1.00 13.55 226 ALA E O 1
ATOM 19702 N N . THR E 1 227 ? 164.665 171.690 161.872 1.00 12.64 227 THR E N 1
ATOM 19703 C CA . THR E 1 227 ? 165.578 171.024 160.961 1.00 14.38 227 THR E CA 1
ATOM 19704 C C . THR E 1 227 ? 164.735 170.325 159.912 1.00 11.54 227 THR E C 1
ATOM 19705 O O . THR E 1 227 ? 163.518 170.220 160.045 1.00 12.92 227 THR E O 1
ATOM 19716 N N . GLY E 1 228 ? 165.388 169.860 158.860 1.00 12.70 228 GLY E N 1
ATOM 19717 C CA . GLY E 1 228 ? 164.735 169.098 157.817 1.00 11.00 228 GLY E CA 1
ATOM 19718 C C . GLY E 1 228 ? 164.718 169.835 156.491 1.00 15.18 228 GLY E C 1
ATOM 19719 O O . GLY E 1 228 ? 165.001 171.026 156.396 1.00 17.68 228 GLY E O 1
ATOM 19723 N N . HIS E 1 229 ? 164.340 169.079 155.457 1.00 15.63 229 HIS E N 1
ATOM 19724 C CA . HIS E 1 229 ? 164.510 169.539 154.084 1.00 17.22 229 HIS E CA 1
ATOM 19725 C C . HIS E 1 229 ? 163.658 170.765 153.788 1.00 17.89 229 HIS E C 1
ATOM 19726 O O . HIS E 1 229 ? 164.139 171.729 153.189 1.00 19.74 229 HIS E O 1
ATOM 19740 N N . THR E 1 230 ? 162.394 170.752 154.199 1.00 19.84 230 THR E N 1
ATOM 19741 C CA . THR E 1 230 ? 161.473 171.836 153.879 1.00 18.84 230 THR E CA 1
ATOM 19742 C C . THR E 1 230 ? 161.451 172.925 154.938 1.00 17.71 230 THR E C 1
ATOM 19743 O O . THR E 1 230 ? 160.651 173.856 154.827 1.00 22.91 230 THR E O 1
ATOM 19754 N N . ALA E 1 231 ? 162.302 172.839 155.954 1.00 17.33 231 ALA E N 1
ATOM 19755 C CA . ALA E 1 231 ? 162.331 173.891 156.962 1.00 16.87 231 ALA E CA 1
ATOM 19756 C C . ALA E 1 231 ? 162.633 175.267 156.370 1.00 18.72 231 ALA E C 1
ATOM 19757 O O . ALA E 1 231 ? 161.944 176.229 156.750 1.00 20.55 231 ALA E O 1
ATOM 19764 N N . PRO E 1 232 ? 163.592 175.433 155.447 1.00 19.14 232 PRO E N 1
ATOM 19765 C CA . PRO E 1 232 ? 163.866 176.783 154.919 1.00 18.48 232 PRO E CA 1
ATOM 19766 C C . PRO E 1 232 ? 162.666 177.454 154.265 1.00 19.56 232 PRO E C 1
ATOM 19767 O O . PRO E 1 232 ? 162.525 178.675 154.368 1.00 20.89 232 PRO E O 1
ATOM 19778 N N . LEU E 1 233 ? 161.805 176.703 153.578 1.00 20.54 233 LEU E N 1
ATOM 19779 C CA . LEU E 1 233 ? 160.645 177.325 152.951 1.00 20.89 233 LEU E CA 1
ATOM 19780 C C . LEU E 1 233 ? 159.720 177.949 153.994 1.00 20.90 233 LEU E C 1
ATOM 19781 O O . LEU E 1 233 ? 159.226 179.065 153.805 1.00 21.94 233 LEU E O 1
ATOM 19797 N N . LEU E 1 234 ? 159.475 177.246 155.099 1.00 17.75 234 LEU E N 1
ATOM 19798 C CA . LEU E 1 234 ? 158.533 177.729 156.099 1.00 19.40 234 LEU E CA 1
ATOM 19799 C C . LEU E 1 234 ? 159.142 178.698 157.105 1.00 18.89 234 LEU E C 1
ATOM 19800 O O . LEU E 1 234 ? 158.399 179.489 157.690 1.00 20.81 234 LEU E O 1
ATOM 19816 N N . LEU E 1 235 ? 160.456 178.672 157.309 1.00 19.32 235 LEU E N 1
ATOM 19817 C CA . LEU E 1 235 ? 161.052 179.461 158.386 1.00 20.95 235 LEU E CA 1
ATOM 19818 C C . LEU E 1 235 ? 160.668 180.935 158.349 1.00 20.76 235 LEU E C 1
ATOM 19819 O O . LEU E 1 235 ? 160.315 181.475 159.409 1.00 20.18 235 LEU E O 1
ATOM 19835 N N . PRO E 1 236 ? 160.692 181.630 157.211 1.00 22.25 236 PRO E N 1
ATOM 19836 C CA . PRO E 1 236 ? 160.264 183.040 157.220 1.00 20.92 236 PRO E CA 1
ATOM 19837 C C . PRO E 1 236 ? 158.834 183.235 157.698 1.00 21.76 236 PRO E C 1
ATOM 19838 O O . PRO E 1 236 ? 158.519 184.287 158.263 1.00 23.80 236 PRO E O 1
ATOM 19849 N N . GLU E 1 237 ? 157.958 182.254 157.495 1.00 25.48 237 GLU E N 1
ATOM 19850 C CA . GLU E 1 237 ? 156.559 182.390 157.873 1.00 24.71 237 GLU E CA 1
ATOM 19851 C C . GLU E 1 237 ? 156.298 182.044 159.333 1.00 24.07 237 GLU E C 1
ATOM 19852 O O . GLU E 1 237 ? 155.236 182.397 159.853 1.00 29.39 237 GLU E O 1
ATOM 19864 N N . LEU E 1 238 ? 157.230 181.384 160.007 1.00 23.58 238 LEU E N 1
ATOM 19865 C CA . LEU E 1 238 ? 157.036 180.972 161.388 1.00 22.12 238 LEU E CA 1
ATOM 19866 C C . LEU E 1 238 ? 157.375 182.111 162.342 1.00 25.06 238 LEU E C 1
ATOM 19867 O O . LEU E 1 238 ? 158.266 182.921 162.084 1.00 28.26 238 LEU E O 1
ATOM 19883 N N . HIS E 1 239 ? 156.643 182.166 163.452 1.00 27.74 239 HIS E N 1
ATOM 19884 C CA . HIS E 1 239 ? 156.882 183.150 164.497 1.00 29.67 239 HIS E CA 1
ATOM 19885 C C . HIS E 1 239 ? 157.410 182.544 165.789 1.00 29.32 239 HIS E C 1
ATOM 19886 O O . HIS E 1 239 ? 157.911 183.287 166.636 1.00 31.92 239 HIS E O 1
ATOM 19900 N N . THR E 1 240 ? 157.321 181.225 165.954 1.00 24.48 240 THR E N 1
ATOM 19901 C CA . THR E 1 240 ? 157.653 180.561 167.207 1.00 23.72 240 THR E CA 1
ATOM 19902 C C . THR E 1 240 ? 158.988 179.828 167.177 1.00 22.67 240 THR E C 1
ATOM 19903 O O . THR E 1 240 ? 159.381 179.267 168.203 1.00 25.24 240 THR E O 1
ATOM 19914 N N . VAL E 1 241 ? 159.687 179.806 166.045 1.00 21.67 241 VAL E N 1
ATOM 19915 C CA . VAL E 1 241 ? 160.923 179.045 165.882 1.00 22.35 241 VAL E CA 1
ATOM 19916 C C . VAL E 1 241 ? 162.091 180.018 165.825 1.00 21.66 241 VAL E C 1
ATOM 19917 O O . VAL E 1 241 ? 162.074 180.970 165.039 1.00 27.14 241 VAL E O 1
ATOM 19930 N N . ASP E 1 242 ? 163.111 179.766 166.648 1.00 21.50 242 ASP E N 1
ATOM 19931 C CA . ASP E 1 242 ? 164.237 180.675 166.805 1.00 23.16 242 ASP E CA 1
ATOM 19932 C C . ASP E 1 242 ? 165.541 180.179 166.198 1.00 22.99 242 ASP E C 1
ATOM 19933 O O . ASP E 1 242 ? 166.462 180.983 166.032 1.00 28.08 242 ASP E O 1
ATOM 19942 N N . HIS E 1 243 ? 165.650 178.896 165.862 1.00 22.23 243 HIS E N 1
ATOM 19943 C CA . HIS E 1 243 ? 166.901 178.330 165.379 1.00 18.56 243 HIS E CA 1
ATOM 19944 C C . HIS E 1 243 ? 166.635 177.340 164.258 1.00 17.13 243 HIS E C 1
ATOM 19945 O O . HIS E 1 243 ? 165.692 176.550 164.327 1.00 19.13 243 HIS E O 1
ATOM 19959 N N . TYR E 1 244 ? 167.481 177.378 163.235 1.00 17.57 244 TYR E N 1
ATOM 19960 C CA . TYR E 1 244 ? 167.524 176.359 162.198 1.00 15.88 244 TYR E CA 1
ATOM 19961 C C . TYR E 1 244 ? 168.867 175.642 162.275 1.00 16.14 244 TYR E C 1
ATOM 19962 O O . TYR E 1 244 ? 169.919 176.288 162.275 1.00 19.07 244 TYR E O 1
ATOM 19980 N N . ASP E 1 245 ? 168.828 174.314 162.356 1.00 15.67 245 ASP E N 1
ATOM 19981 C CA . ASP E 1 245 ? 170.031 173.479 162.364 1.00 14.73 245 ASP E CA 1
ATOM 19982 C C . ASP E 1 245 ? 169.882 172.431 161.267 1.00 14.77 245 ASP E C 1
ATOM 19983 O O . ASP E 1 245 ? 169.207 171.417 161.458 1.00 17.39 245 ASP E O 1
ATOM 19992 N N . GLN E 1 246 ? 170.533 172.673 160.128 1.00 14.53 246 GLN E N 1
ATOM 19993 C CA . GLN E 1 246 ? 170.386 171.782 158.984 1.00 16.77 246 GLN E CA 1
ATOM 19994 C C . GLN E 1 246 ? 170.920 170.383 159.275 1.00 14.92 246 GLN E C 1
ATOM 19995 O O . GLN E 1 246 ? 170.402 169.403 158.737 1.00 17.76 246 GLN E O 1
ATOM 20009 N N . HIS E 1 247 ? 171.943 170.267 160.115 1.00 14.44 247 HIS E N 1
ATOM 20010 C CA . HIS E 1 247 ? 172.647 169.008 160.333 1.00 16.06 247 HIS E CA 1
ATOM 20011 C C . HIS E 1 247 ? 172.358 168.394 161.700 1.00 14.12 247 HIS E C 1
ATOM 20012 O O . HIS E 1 247 ? 173.182 167.644 162.228 1.00 15.29 247 HIS E O 1
ATOM 20026 N N . LEU E 1 248 ? 171.183 168.674 162.271 1.00 14.72 248 LEU E N 1
ATOM 20027 C CA . LEU E 1 248 ? 170.884 168.219 163.628 1.00 13.17 248 LEU E CA 1
ATOM 20028 C C . LEU E 1 248 ? 170.963 166.697 163.738 1.00 11.48 248 LEU E C 1
ATOM 20029 O O . LEU E 1 248 ? 171.598 166.166 164.654 1.00 12.58 248 LEU E O 1
ATOM 20045 N N . THR E 1 249 ? 170.344 165.979 162.796 1.00 11.08 249 THR E N 1
ATOM 20046 C CA . THR E 1 249 ? 170.317 164.521 162.874 1.00 11.79 249 THR E CA 1
ATOM 20047 C C . THR E 1 249 ? 171.710 163.922 162.688 1.00 10.41 249 THR E C 1
ATOM 20048 O O . THR E 1 249 ? 172.059 162.943 163.350 1.00 10.89 249 THR E O 1
ATOM 20059 N N . LEU E 1 250 ? 172.513 164.478 161.777 1.00 12.00 250 LEU E N 1
ATOM 20060 C CA . LEU E 1 250 ? 173.870 163.967 161.585 1.00 12.32 250 LEU E CA 1
ATOM 20061 C C . LEU E 1 250 ? 174.738 164.197 162.820 1.00 12.63 250 LEU E C 1
ATOM 20062 O O . LEU E 1 250 ? 175.511 163.318 163.214 1.00 14.70 250 LEU E O 1
ATOM 20078 N N . GLN E 1 251 ? 174.624 165.362 163.451 1.00 11.83 251 GLN E N 1
ATOM 20079 C CA . GLN E 1 251 ? 175.380 165.589 164.678 1.00 14.88 251 GLN E CA 1
ATOM 20080 C C . GLN E 1 251 ? 174.898 164.666 165.796 1.00 13.20 251 GLN E C 1
ATOM 20081 O O . GLN E 1 251 ? 175.698 164.200 166.611 1.00 16.05 251 GLN E O 1
ATOM 20095 N N . GLY E 1 252 ? 173.600 164.371 165.834 1.00 12.20 252 GLY E N 1
ATOM 20096 C CA . GLY E 1 252 ? 173.115 163.393 166.791 1.00 12.26 252 GLY E CA 1
ATOM 20097 C C . GLY E 1 252 ? 173.688 162.009 166.545 1.00 12.31 252 GLY E C 1
ATOM 20098 O O . GLY E 1 252 ? 174.068 161.308 167.483 1.00 13.49 252 GLY E O 1
ATOM 20102 N N . LEU E 1 253 ? 173.762 161.601 165.278 1.00 11.31 253 LEU E N 1
ATOM 20103 C CA . LEU E 1 253 ? 174.402 160.330 164.952 1.00 12.75 253 LEU E CA 1
ATOM 20104 C C . LEU E 1 253 ? 175.862 160.328 165.388 1.00 12.77 253 LEU E C 1
ATOM 20105 O O . LEU E 1 253 ? 176.367 159.322 165.895 1.00 13.03 253 LEU E O 1
ATOM 20121 N N . ARG E 1 254 ? 176.556 161.446 165.185 1.00 12.40 254 ARG E N 1
ATOM 20122 C CA . ARG E 1 254 ? 177.941 161.563 165.630 1.00 13.99 254 ARG E CA 1
ATOM 20123 C C . ARG E 1 254 ? 178.047 161.411 167.146 1.00 16.47 254 ARG E C 1
ATOM 20124 O O . ARG E 1 254 ? 178.939 160.716 167.648 1.00 18.41 254 ARG E O 1
ATOM 20145 N N . LEU E 1 255 ? 177.139 162.051 167.886 1.00 16.24 255 LEU E N 1
ATOM 20146 C CA . LEU E 1 255 ? 177.141 161.941 169.343 1.00 18.37 255 LEU E CA 1
ATOM 20147 C C . LEU E 1 255 ? 176.902 160.504 169.786 1.00 17.43 255 LEU E C 1
ATOM 20148 O O . LEU E 1 255 ? 177.555 160.022 170.714 1.00 19.28 255 LEU E O 1
ATOM 20164 N N . VAL E 1 256 ? 175.965 159.809 169.141 1.00 16.78 256 VAL E N 1
ATOM 20165 C CA . VAL E 1 256 ? 175.699 158.421 169.514 1.00 18.16 256 VAL E CA 1
ATOM 20166 C C . VAL E 1 256 ? 176.898 157.537 169.188 1.00 19.79 256 VAL E C 1
ATOM 20167 O O . VAL E 1 256 ? 177.244 156.633 169.954 1.00 22.21 256 VAL E O 1
ATOM 20180 N N . PHE E 1 257 ? 177.545 157.770 168.046 1.00 18.48 257 PHE E N 1
ATOM 20181 C CA . PHE E 1 257 ? 178.737 156.998 167.709 1.00 18.04 257 PHE E CA 1
ATOM 20182 C C . PHE E 1 257 ? 179.829 157.189 168.753 1.00 20.99 257 PHE E C 1
ATOM 20183 O O . PHE E 1 257 ? 180.432 156.219 169.223 1.00 22.47 257 PHE E O 1
ATOM 20200 N N . GLU E 1 258 ? 180.095 158.439 169.128 1.00 22.97 258 GLU E N 1
ATOM 20201 C CA . GLU E 1 258 ? 181.148 158.699 170.104 1.00 21.68 258 GLU E CA 1
ATOM 20202 C C . GLU E 1 258 ? 180.789 158.162 171.483 1.00 23.63 258 GLU E C 1
ATOM 20203 O O . GLU E 1 258 ? 181.661 157.672 172.207 1.00 28.38 258 GLU E O 1
ATOM 20215 N N . ARG E 1 259 ? 179.512 158.226 171.862 1.00 26.21 259 ARG E N 1
ATOM 20216 C CA . ARG E 1 259 ? 179.113 157.711 173.168 1.00 26.77 259 ARG E CA 1
ATOM 20217 C C . ARG E 1 259 ? 179.364 156.211 173.259 1.00 27.79 259 ARG E C 1
ATOM 20218 O O . ARG E 1 259 ? 179.830 155.714 174.288 1.00 31.62 259 ARG E O 1
ATOM 20239 N N . ASN E 1 260 ? 179.073 155.477 172.190 1.00 28.22 260 ASN E N 1
ATOM 20240 C CA . ASN E 1 260 ? 179.231 154.030 172.173 1.00 29.45 260 ASN E CA 1
ATOM 20241 C C . ASN E 1 260 ? 180.651 153.589 171.845 1.00 31.53 260 ASN E C 1
ATOM 20242 O O . ASN E 1 260 ? 180.905 152.384 171.787 1.00 35.85 260 ASN E O 1
ATOM 20253 N N . LEU E 1 261 ? 181.573 154.520 171.632 1.00 32.86 261 LEU E N 1
ATOM 20254 C CA . LEU E 1 261 ? 182.949 154.185 171.289 1.00 32.64 261 LEU E CA 1
ATOM 20255 C C . LEU E 1 261 ? 183.779 153.958 172.548 1.00 34.99 261 LEU E C 1
ATOM 20256 O O . LEU E 1 261 ? 183.949 154.863 173.362 1.00 37.00 261 LEU E O 1
ATOM 20272 N N . MET F 1 1 ? 108.994 169.658 148.157 1.00 28.66 1 MET F N 1
ATOM 20273 C CA . MET F 1 1 ? 110.332 169.600 148.802 1.00 24.75 1 MET F CA 1
ATOM 20274 C C . MET F 1 1 ? 111.437 169.762 147.767 1.00 21.14 1 MET F C 1
ATOM 20275 O O . MET F 1 1 ? 111.307 169.329 146.632 1.00 22.60 1 MET F O 1
ATOM 20291 N N . LEU F 1 2 ? 112.537 170.371 148.180 1.00 17.59 2 LEU F N 1
ATOM 20292 C CA . LEU F 1 2 ? 113.709 170.532 147.336 1.00 18.07 2 LEU F CA 1
ATOM 20293 C C . LEU F 1 2 ? 114.711 169.431 147.657 1.00 15.83 2 LEU F C 1
ATOM 20294 O O . LEU F 1 2 ? 115.010 169.182 148.828 1.00 15.97 2 LEU F O 1
ATOM 20310 N N . LEU F 1 3 ? 115.203 168.766 146.618 1.00 14.65 3 LEU F N 1
ATOM 20311 C CA . LEU F 1 3 ? 116.282 167.793 146.730 1.00 14.78 3 LEU F CA 1
ATOM 20312 C C . LEU F 1 3 ? 117.592 168.485 146.370 1.00 12.60 3 LEU F C 1
ATOM 20313 O O . LEU F 1 3 ? 117.769 168.929 145.235 1.00 16.15 3 LEU F O 1
ATOM 20329 N N . ALA F 1 4 ? 118.501 168.575 147.324 1.00 11.67 4 ALA F N 1
ATOM 20330 C CA . ALA F 1 4 ? 119.786 169.228 147.129 1.00 11.50 4 ALA F CA 1
ATOM 20331 C C . ALA F 1 4 ? 120.890 168.181 147.171 1.00 10.55 4 ALA F C 1
ATOM 20332 O O . ALA F 1 4 ? 120.948 167.378 148.103 1.00 12.02 4 ALA F O 1
ATOM 20339 N N . ILE F 1 5 ? 121.753 168.181 146.164 1.00 9.95 5 ILE F N 1
ATOM 20340 C CA . ILE F 1 5 ? 122.837 167.212 146.055 1.00 9.46 5 ILE F CA 1
ATOM 20341 C C . ILE F 1 5 ? 124.153 167.971 145.961 1.00 9.94 5 ILE F C 1
ATOM 20342 O O . ILE F 1 5 ? 124.322 168.829 145.091 1.00 13.45 5 ILE F O 1
ATOM 20358 N N . ASP F 1 6 ? 125.083 167.654 146.849 1.00 9.29 6 ASP F N 1
ATOM 20359 C CA . ASP F 1 6 ? 126.376 168.327 146.911 1.00 11.25 6 ASP F CA 1
ATOM 20360 C C . ASP F 1 6 ? 127.452 167.249 146.833 1.00 10.95 6 ASP F C 1
ATOM 20361 O O . ASP F 1 6 ? 127.751 166.589 147.832 1.00 12.51 6 ASP F O 1
ATOM 20370 N N . VAL F 1 7 ? 128.008 167.061 145.643 1.00 11.58 7 VAL F N 1
ATOM 20371 C CA . VAL F 1 7 ? 129.013 166.036 145.396 1.00 10.43 7 VAL F CA 1
ATOM 20372 C C . VAL F 1 7 ? 130.392 166.658 145.576 1.00 12.57 7 VAL F C 1
ATOM 20373 O O . VAL F 1 7 ? 130.753 167.600 144.868 1.00 14.36 7 VAL F O 1
ATOM 20386 N N . ARG F 1 8 ? 131.162 166.137 146.517 1.00 12.00 8 ARG F N 1
ATOM 20387 C CA . ARG F 1 8 ? 132.559 166.505 146.688 1.00 12.27 8 ARG F CA 1
ATOM 20388 C C . ARG F 1 8 ? 133.429 165.355 146.199 1.00 12.12 8 ARG F C 1
ATOM 20389 O O . ARG F 1 8 ? 132.930 164.311 145.782 1.00 13.65 8 ARG F O 1
ATOM 20410 N N . ASN F 1 9 ? 134.746 165.544 146.284 1.00 13.66 9 ASN F N 1
ATOM 20411 C CA . ASN F 1 9 ? 135.669 164.552 145.742 1.00 14.57 9 ASN F CA 1
ATOM 20412 C C . ASN F 1 9 ? 135.503 163.195 146.423 1.00 12.34 9 ASN F C 1
ATOM 20413 O O . ASN F 1 9 ? 135.529 162.159 145.757 1.00 13.90 9 ASN F O 1
ATOM 20424 N N . THR F 1 10 ? 135.331 163.177 147.743 1.00 11.25 10 THR F N 1
ATOM 20425 C CA . THR F 1 10 ? 135.302 161.929 148.500 1.00 11.33 10 THR F CA 1
ATOM 20426 C C . THR F 1 10 ? 133.926 161.552 149.026 1.00 11.40 10 THR F C 1
ATOM 20427 O O . THR F 1 10 ? 133.647 160.365 149.169 1.00 11.74 10 THR F O 1
ATOM 20438 N N . HIS F 1 11 ? 133.080 162.525 149.341 1.00 9.55 11 HIS F N 1
ATOM 20439 C CA . HIS F 1 11 ? 131.776 162.261 149.920 1.00 8.04 11 HIS F CA 1
ATOM 20440 C C . HIS F 1 11 ? 130.750 163.174 149.276 1.00 8.69 11 HIS F C 1
ATOM 20441 O O . HIS F 1 11 ? 131.076 164.251 148.775 1.00 10.55 11 HIS F O 1
ATOM 20455 N N . THR F 1 12 ? 129.516 162.696 149.257 1.00 8.21 12 THR F N 1
ATOM 20456 C CA . THR F 1 12 ? 128.375 163.401 148.702 1.00 8.24 12 THR F CA 1
ATOM 20457 C C . THR F 1 12 ? 127.349 163.568 149.806 1.00 8.12 12 THR F C 1
ATOM 20458 O O . THR F 1 12 ? 127.036 162.608 150.515 1.00 9.44 12 THR F O 1
ATOM 20469 N N . VAL F 1 13 ? 126.850 164.783 149.962 1.00 7.68 13 VAL F N 1
ATOM 20470 C CA . VAL F 1 13 ? 125.763 165.067 150.885 1.00 8.11 13 VAL F CA 1
ATOM 20471 C C . VAL F 1 13 ? 124.486 165.225 150.073 1.00 7.00 13 VAL F C 1
ATOM 20472 O O . VAL F 1 13 ? 124.475 165.901 149.042 1.00 9.51 13 VAL F O 1
ATOM 20485 N N . VAL F 1 14 ? 123.424 164.565 150.510 1.00 8.10 14 VAL F N 1
ATOM 20486 C CA . VAL F 1 14 ? 122.102 164.678 149.911 1.00 8.28 14 VAL F CA 1
ATOM 20487 C C . VAL F 1 14 ? 121.174 165.230 150.978 1.00 9.47 14 VAL F C 1
ATOM 20488 O O . VAL F 1 14 ? 121.276 164.852 152.144 1.00 12.04 14 VAL F O 1
ATOM 20501 N N . GLY F 1 15 ? 120.288 166.128 150.594 1.00 10.33 15 GLY F N 1
ATOM 20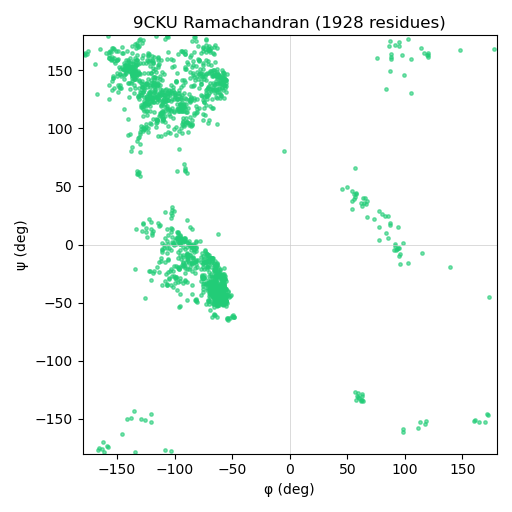502 C CA . GLY F 1 15 ? 119.395 166.752 151.548 1.00 11.89 15 GLY F CA 1
ATOM 20503 C C . GLY F 1 15 ? 118.026 166.996 150.956 1.00 11.61 15 GLY F C 1
ATOM 20504 O O . GLY F 1 15 ? 117.872 167.193 149.753 1.00 14.85 15 GLY F O 1
ATOM 20508 N N . LEU F 1 16 ? 117.028 166.963 151.825 1.00 14.10 16 LEU F N 1
ATOM 20509 C CA . LEU F 1 16 ? 115.677 167.403 151.514 1.00 15.81 16 LEU F CA 1
ATOM 20510 C C . LEU F 1 16 ? 115.360 168.614 152.373 1.00 15.85 16 LEU F C 1
ATOM 20511 O O . LEU F 1 16 ? 115.475 168.548 153.606 1.00 18.23 16 LEU F O 1
ATOM 20527 N N . LEU F 1 17 ? 114.959 169.700 151.711 1.00 17.53 17 LEU F N 1
ATOM 20528 C CA . LEU F 1 17 ? 114.620 170.969 152.336 1.00 18.62 17 LEU F CA 1
ATOM 20529 C C . LEU F 1 17 ? 113.159 171.303 152.069 1.00 19.64 17 LEU F C 1
ATOM 20530 O O . LEU F 1 17 ? 112.650 171.061 150.975 1.00 22.52 17 LEU F O 1
ATOM 20546 N N . SER F 1 18 ? 112.491 171.863 153.067 1.00 24.60 18 SER F N 1
ATOM 20547 C CA . SER F 1 18 ? 111.101 172.272 152.941 1.00 28.21 18 SER F CA 1
ATOM 20548 C C . SER F 1 18 ? 110.960 173.730 153.347 1.00 31.12 18 SER F C 1
ATOM 20549 O O . SER F 1 18 ? 111.668 174.214 154.230 1.00 32.29 18 SER F O 1
ATOM 20557 N N . GLY F 1 19 ? 110.028 174.421 152.701 1.00 37.18 19 GLY F N 1
ATOM 20558 C CA . GLY F 1 19 ? 109.833 175.840 152.907 1.00 36.16 19 GLY F CA 1
ATOM 20559 C C . GLY F 1 19 ? 110.578 176.662 151.872 1.00 41.06 19 GLY F C 1
ATOM 20560 O O . GLY F 1 19 ? 111.330 176.150 151.040 1.00 42.48 19 GLY F O 1
ATOM 20564 N N . MET F 1 20 ? 110.353 177.973 151.923 1.00 44.11 20 MET F N 1
ATOM 20565 C CA . MET F 1 20 ? 110.920 178.881 150.937 1.00 44.97 20 MET F CA 1
ATOM 20566 C C . MET F 1 20 ? 111.491 180.110 151.628 1.00 44.22 20 MET F C 1
ATOM 20567 O O . MET F 1 20 ? 110.982 180.557 152.658 1.00 45.89 20 MET F O 1
ATOM 20581 N N . LYS F 1 21 ? 112.563 180.642 151.049 1.00 43.81 21 LYS F N 1
ATOM 20582 C CA . LYS F 1 21 ? 113.175 181.896 151.501 1.00 45.87 21 LYS F CA 1
ATOM 20583 C C . LYS F 1 21 ? 113.645 181.689 152.940 1.00 43.85 21 LYS F C 1
ATOM 20584 O O . LYS F 1 21 ? 114.255 180.650 153.236 1.00 41.80 21 LYS F O 1
ATOM 20603 N N . GLU F 1 22 ? 113.385 182.618 153.859 1.00 47.05 22 GLU F N 1
ATOM 20604 C CA . GLU F 1 22 ? 113.853 182.458 155.230 1.00 49.74 22 GLU F CA 1
ATOM 20605 C C . GLU F 1 22 ? 113.236 181.251 155.923 1.00 48.76 22 GLU F C 1
ATOM 20606 O O . GLU F 1 22 ? 113.754 180.815 156.956 1.00 49.97 22 GLU F O 1
ATOM 20618 N N . HIS F 1 23 ? 112.145 180.704 155.389 1.00 47.02 23 HIS F N 1
ATOM 20619 C CA . HIS F 1 23 ? 111.480 179.564 156.002 1.00 46.20 23 HIS F CA 1
ATOM 20620 C C . HIS F 1 23 ? 112.098 178.225 155.615 1.00 41.14 23 HIS F C 1
ATOM 20621 O O . HIS F 1 23 ? 111.747 177.208 156.217 1.00 40.38 23 HIS F O 1
ATOM 20635 N N . ALA F 1 24 ? 112.995 178.195 154.633 1.00 40.46 24 ALA F N 1
ATOM 20636 C CA . ALA F 1 24 ? 113.585 176.935 154.199 1.00 36.07 24 ALA F CA 1
ATOM 20637 C C . ALA F 1 24 ? 114.385 176.297 155.326 1.00 32.30 24 ALA F C 1
ATOM 20638 O O . ALA F 1 24 ? 115.208 176.953 155.968 1.00 34.84 24 ALA F O 1
ATOM 20645 N N . LYS F 1 25 ? 114.139 175.012 155.568 1.00 30.74 25 LYS F N 1
ATOM 20646 C CA . LYS F 1 25 ? 114.920 174.254 156.530 1.00 27.80 25 LYS F CA 1
ATOM 20647 C C . LYS F 1 25 ? 115.249 172.885 155.959 1.00 23.57 25 LYS F C 1
ATOM 20648 O O . LYS F 1 25 ? 114.513 172.349 155.131 1.00 24.48 25 LYS F O 1
ATOM 20667 N N . VAL F 1 26 ? 116.361 172.323 156.422 1.00 20.99 26 VAL F N 1
ATOM 20668 C CA . VAL F 1 26 ? 116.769 170.976 156.039 1.00 20.28 26 VAL F CA 1
ATOM 20669 C C . VAL F 1 26 ? 115.961 169.998 156.884 1.00 19.99 26 VAL F C 1
ATOM 20670 O O . VAL F 1 26 ? 116.126 169.945 158.103 1.00 22.92 26 VAL F O 1
ATOM 20683 N N . VAL F 1 27 ? 115.089 169.225 156.245 1.00 18.74 27 VAL F N 1
ATOM 20684 C CA . VAL F 1 27 ? 114.289 168.259 156.987 1.00 19.87 27 VAL F CA 1
ATOM 20685 C C . VAL F 1 27 ? 114.926 166.874 156.977 1.00 19.39 27 VAL F C 1
ATOM 20686 O O . VAL F 1 27 ? 114.719 166.098 157.914 1.00 20.29 27 VAL F O 1
ATOM 20699 N N . GLN F 1 28 ? 115.682 166.536 155.933 1.00 19.90 28 GLN F N 1
ATOM 20700 C CA . GLN F 1 28 ? 116.395 165.262 155.904 1.00 16.79 28 GLN F CA 1
ATOM 20701 C C . GLN F 1 28 ? 117.782 165.475 155.315 1.00 13.77 28 GLN F C 1
ATOM 20702 O O . GLN F 1 28 ? 117.972 166.336 154.459 1.00 16.29 28 GLN F O 1
ATOM 20716 N N . GLN F 1 29 ? 118.743 164.666 155.755 1.00 12.37 29 GLN F N 1
ATOM 20717 C CA . GLN F 1 29 ? 120.088 164.730 155.200 1.00 12.36 29 GLN F CA 1
ATOM 20718 C C . GLN F 1 29 ? 120.732 163.350 155.275 1.00 10.58 29 GLN F C 1
ATOM 20719 O O . GLN F 1 29 ? 120.451 162.561 156.178 1.00 12.35 29 GLN F O 1
ATOM 20733 N N . TRP F 1 30 ? 121.581 163.064 154.293 1.00 10.42 30 TRP F N 1
ATOM 20734 C CA . TRP F 1 30 ? 122.314 161.813 154.188 1.00 9.59 30 TRP F CA 1
ATOM 20735 C C . TRP F 1 30 ? 123.711 162.106 153.658 1.00 10.04 30 TRP F C 1
ATOM 20736 O O . TRP F 1 30 ? 123.923 163.094 152.955 1.00 11.91 30 TRP F O 1
ATOM 20757 N N . ARG F 1 31 ? 124.660 161.235 153.997 1.00 8.37 31 ARG F N 1
ATOM 20758 C CA . ARG F 1 31 ? 126.031 161.319 153.507 1.00 10.18 31 ARG F CA 1
ATOM 20759 C C . ARG F 1 31 ? 126.438 159.969 152.933 1.00 9.28 31 ARG F C 1
ATOM 20760 O O . ARG F 1 31 ? 126.226 158.939 153.574 1.00 11.08 31 ARG F O 1
ATOM 20781 N N . ILE F 1 32 ? 127.006 159.969 151.727 1.00 8.83 32 ILE F N 1
ATOM 20782 C CA . ILE F 1 32 ? 127.411 158.743 151.044 1.00 10.37 32 ILE F CA 1
ATOM 20783 C C . ILE F 1 32 ? 128.784 158.965 150.419 1.00 10.64 32 ILE F C 1
ATOM 20784 O O . ILE F 1 32 ? 129.253 160.090 150.302 1.00 9.08 32 ILE F O 1
ATOM 20800 N N . ARG F 1 33 ? 129.447 157.876 150.030 1.00 13.74 33 ARG F N 1
ATOM 20801 C CA . ARG F 1 33 ? 130.698 158.037 149.300 1.00 11.44 33 ARG F CA 1
ATOM 20802 C C . ARG F 1 33 ? 130.443 158.587 147.905 1.00 11.82 33 ARG F C 1
ATOM 20803 O O . ARG F 1 33 ? 129.411 158.331 147.287 1.00 14.81 33 ARG F O 1
ATOM 20824 N N . THR F 1 34 ? 131.395 159.370 147.423 1.00 11.13 34 THR F N 1
ATOM 20825 C CA . THR F 1 34 ? 131.404 159.801 146.036 1.00 11.28 34 THR F CA 1
ATOM 20826 C C . THR F 1 34 ? 132.207 158.789 145.228 1.00 11.88 34 THR F C 1
ATOM 20827 O O . THR F 1 34 ? 133.345 158.463 145.576 1.00 14.84 34 THR F O 1
ATOM 20838 N N . GLU F 1 35 ? 131.595 158.269 144.175 1.00 16.00 35 GLU F N 1
ATOM 20839 C CA . GLU F 1 35 ? 132.232 157.327 143.263 1.00 15.47 35 GLU F CA 1
ATOM 20840 C C . GLU F 1 35 ? 132.330 158.011 141.907 1.00 15.96 35 GLU F C 1
ATOM 20841 O O . GLU F 1 35 ? 131.316 158.202 141.229 1.00 18.39 35 GLU F O 1
ATOM 20853 N N . SER F 1 36 ? 133.546 158.400 141.524 1.00 16.13 36 SER F N 1
ATOM 20854 C CA . SER F 1 36 ? 133.716 159.244 140.347 1.00 17.34 36 SER F CA 1
ATOM 20855 C C . SER F 1 36 ? 133.205 158.580 139.069 1.00 17.45 36 SER F C 1
ATOM 20856 O O . SER F 1 36 ? 132.824 159.287 138.135 1.00 19.72 36 SER F O 1
ATOM 20864 N N . GLU F 1 37 ? 133.185 157.250 139.000 1.00 16.48 37 GLU F N 1
ATOM 20865 C CA . GLU F 1 37 ? 132.739 156.547 137.802 1.00 18.65 37 GLU F CA 1
ATOM 20866 C C . GLU F 1 37 ? 131.323 155.987 137.925 1.00 16.83 37 GLU F C 1
ATOM 20867 O O . GLU F 1 37 ? 130.925 155.168 137.094 1.00 16.97 37 GLU F O 1
ATOM 20879 N N . VAL F 1 38 ? 130.562 156.403 138.943 1.00 15.33 38 VAL F N 1
ATOM 20880 C CA . VAL F 1 38 ? 129.188 155.938 139.088 1.00 13.58 38 VAL F CA 1
ATOM 20881 C C . VAL F 1 38 ? 128.394 156.273 137.826 1.00 12.51 38 VAL F C 1
ATOM 20882 O O . VAL F 1 38 ? 128.631 157.290 137.168 1.00 15.50 38 VAL F O 1
ATOM 20895 N N . THR F 1 39 ? 127.467 155.393 137.469 1.00 12.37 39 THR F N 1
ATOM 20896 C CA . THR F 1 39 ? 126.577 155.630 136.342 1.00 12.94 39 THR F CA 1
ATOM 20897 C C . THR F 1 39 ? 125.252 156.186 136.845 1.00 11.97 39 THR F C 1
ATOM 20898 O O . THR F 1 39 ? 124.915 156.084 138.024 1.00 12.56 39 THR F O 1
ATOM 20909 N N . ALA F 1 40 ? 124.487 156.758 135.914 1.00 12.10 40 ALA F N 1
ATOM 20910 C CA . ALA F 1 40 ? 123.230 157.405 136.276 1.00 12.74 40 ALA F CA 1
ATOM 20911 C C . ALA F 1 40 ? 122.242 156.413 136.887 1.00 12.00 40 ALA F C 1
ATOM 20912 O O . ALA F 1 40 ? 121.528 156.751 137.833 1.00 14.87 40 ALA F O 1
ATOM 20919 N N . ASP F 1 41 ? 122.186 155.186 136.361 1.00 11.71 41 ASP F N 1
ATOM 20920 C CA . ASP F 1 41 ? 121.252 154.190 136.889 1.00 13.46 41 ASP F CA 1
ATOM 20921 C C . ASP F 1 41 ? 121.606 153.774 138.319 1.00 10.90 41 ASP F C 1
ATOM 20922 O O . ASP F 1 41 ? 120.722 153.662 139.181 1.00 14.07 41 ASP F O 1
ATOM 20931 N N . GLU F 1 42 ? 122.891 153.531 138.586 1.00 10.65 42 GLU F N 1
ATOM 20932 C CA . GLU F 1 42 ? 123.324 153.230 139.947 1.00 11.85 42 GLU F CA 1
ATOM 20933 C C . GLU F 1 42 ? 122.968 154.370 140.897 1.00 10.54 42 GLU F C 1
ATOM 20934 O O . GLU F 1 42 ? 122.445 154.147 141.999 1.00 12.89 42 GLU F O 1
ATOM 20946 N N . LEU F 1 43 ? 123.245 155.603 140.478 1.00 11.12 43 LEU F N 1
ATOM 20947 C CA . LEU F 1 43 ? 122.977 156.750 141.334 1.00 11.70 43 LEU F CA 1
ATOM 20948 C C . LEU F 1 43 ? 121.484 156.915 141.580 1.00 9.13 43 LEU F C 1
ATOM 20949 O O . LEU F 1 43 ? 121.076 157.320 142.670 1.00 11.42 43 LEU F O 1
ATOM 20965 N N . ALA F 1 44 ? 120.660 156.623 140.573 1.00 10.22 44 ALA F N 1
ATOM 20966 C CA . ALA F 1 44 ? 119.214 156.627 140.761 1.00 10.28 44 ALA F CA 1
ATOM 20967 C C . ALA F 1 44 ? 118.806 155.629 141.837 1.00 10.57 44 ALA F C 1
ATOM 20968 O O . ALA F 1 44 ? 117.975 155.933 142.698 1.00 11.83 44 ALA F O 1
ATOM 20975 N N . LEU F 1 45 ? 119.376 154.421 141.796 1.00 10.89 45 LEU F N 1
ATOM 20976 C CA . LEU F 1 45 ? 119.078 153.450 142.849 1.00 10.02 45 LEU F CA 1
ATOM 20977 C C . LEU F 1 45 ? 119.411 154.025 144.221 1.00 9.52 45 LEU F C 1
ATOM 20978 O O . LEU F 1 45 ? 118.598 153.966 145.149 1.00 11.48 45 LEU F O 1
ATOM 20994 N N . THR F 1 46 ? 120.606 154.595 144.356 1.00 9.79 46 THR F N 1
ATOM 20995 C CA . THR F 1 46 ? 121.026 155.125 145.651 1.00 9.66 46 THR F CA 1
ATOM 20996 C C . THR F 1 46 ? 120.102 156.247 146.126 1.00 9.23 46 THR F C 1
ATOM 20997 O O . THR F 1 46 ? 119.625 156.228 147.264 1.00 9.93 46 THR F O 1
ATOM 21008 N N . ILE F 1 47 ? 119.830 157.231 145.264 1.00 10.68 47 ILE F N 1
ATOM 21009 C CA . ILE F 1 47 ? 119.037 158.387 145.678 1.00 10.26 47 ILE F CA 1
ATOM 21010 C C . ILE F 1 47 ? 117.618 157.966 146.021 1.00 10.30 47 ILE F C 1
ATOM 21011 O O . ILE F 1 47 ? 117.049 158.414 147.021 1.00 11.65 47 ILE F O 1
ATOM 21027 N N . ASP F 1 48 ? 117.015 157.118 145.190 1.00 10.55 48 ASP F N 1
ATOM 21028 C CA . ASP F 1 48 ? 115.656 156.675 145.461 1.00 12.77 48 ASP F CA 1
ATOM 21029 C C . ASP F 1 48 ? 115.589 155.895 146.765 1.00 12.40 48 ASP F C 1
ATOM 21030 O O . ASP F 1 48 ? 114.666 156.086 147.564 1.00 15.18 48 ASP F O 1
ATOM 21039 N N . GLY F 1 49 ? 116.571 155.023 147.009 1.00 10.60 49 GLY F N 1
ATOM 21040 C CA . GLY F 1 49 ? 116.612 154.320 148.278 1.00 11.22 49 GLY F CA 1
ATOM 21041 C C . GLY F 1 49 ? 116.735 155.265 149.456 1.00 11.52 49 GLY F C 1
ATOM 21042 O O . GLY F 1 49 ? 116.090 155.073 150.486 1.00 14.47 49 GLY F O 1
ATOM 21046 N N . LEU F 1 50 ? 117.557 156.304 149.319 1.00 11.63 50 LEU F N 1
ATOM 21047 C CA . LEU F 1 50 ? 117.711 157.267 150.407 1.00 11.16 50 LEU F CA 1
ATOM 21048 C C . LEU F 1 50 ? 116.399 157.980 150.702 1.00 12.71 50 LEU F C 1
ATOM 21049 O O . LEU F 1 50 ? 115.974 158.064 151.857 1.00 15.85 50 LEU F O 1
ATOM 21065 N N . ILE F 1 51 ? 115.731 158.489 149.670 1.00 13.62 51 ILE F N 1
ATOM 21066 C CA . ILE F 1 51 ? 114.630 159.415 149.920 1.00 15.36 51 ILE F CA 1
ATOM 21067 C C . ILE F 1 51 ? 113.273 158.727 150.065 1.00 16.75 51 ILE F C 1
ATOM 21068 O O . ILE F 1 51 ? 112.327 159.356 150.556 1.00 21.70 51 ILE F O 1
ATOM 21084 N N . GLY F 1 52 ? 113.147 157.463 149.668 1.00 17.60 52 GLY F N 1
ATOM 21085 C CA . GLY F 1 52 ? 111.928 156.725 149.968 1.00 20.73 52 GLY F CA 1
ATOM 21086 C C . GLY F 1 52 ? 110.686 157.353 149.365 1.00 25.90 52 GLY F C 1
ATOM 21087 O O . GLY F 1 52 ? 110.646 157.698 148.182 1.00 29.67 52 GLY F O 1
ATOM 21091 N N . GLU F 1 53 ? 109.648 157.500 150.190 1.00 31.87 53 GLU F N 1
ATOM 21092 C CA . GLU F 1 53 ? 108.362 157.986 149.706 1.00 34.65 53 GLU F CA 1
ATOM 21093 C C . GLU F 1 53 ? 108.379 159.467 149.351 1.00 35.24 53 GLU F C 1
ATOM 21094 O O . GLU F 1 53 ? 107.427 159.944 148.727 1.00 38.07 53 GLU F O 1
ATOM 21106 N N . ASP F 1 54 ? 109.427 160.202 149.724 1.00 33.17 54 ASP F N 1
ATOM 21107 C CA . ASP F 1 54 ? 109.514 161.608 149.360 1.00 31.09 54 ASP F CA 1
ATOM 21108 C C . ASP F 1 54 ? 109.824 161.824 147.886 1.00 29.33 54 ASP F C 1
ATOM 21109 O O . ASP F 1 54 ? 109.747 162.967 147.427 1.00 32.46 54 ASP F O 1
ATOM 21118 N N . SER F 1 55 ? 110.154 160.768 147.137 1.00 31.08 55 SER F N 1
ATOM 21119 C CA . SER F 1 55 ? 110.419 160.922 145.709 1.00 29.46 55 SER F CA 1
ATOM 21120 C C . SER F 1 55 ? 109.245 161.578 144.999 1.00 33.07 55 SER F C 1
ATOM 21121 O O . SER F 1 55 ? 109.432 162.481 144.177 1.00 35.76 55 SER F O 1
ATOM 21129 N N . GLU F 1 56 ? 108.025 161.138 145.307 1.00 36.96 56 GLU F N 1
ATOM 21130 C CA . GLU F 1 56 ? 106.837 161.680 144.663 1.00 39.33 56 GLU F CA 1
ATOM 21131 C C . GLU F 1 56 ? 106.508 163.087 145.141 1.00 37.85 56 GLU F C 1
ATOM 21132 O O . GLU F 1 56 ? 105.709 163.773 144.498 1.00 42.70 56 GLU F O 1
ATOM 21144 N N . ARG F 1 57 ? 107.091 163.528 146.253 1.00 34.55 57 ARG F N 1
ATOM 21145 C CA . ARG F 1 57 ? 106.809 164.836 146.828 1.00 33.08 57 ARG F CA 1
ATOM 21146 C C . ARG F 1 57 ? 107.798 165.919 146.411 1.00 32.56 57 ARG F C 1
ATOM 21147 O O . ARG F 1 57 ? 107.654 167.064 146.849 1.00 33.78 57 ARG F O 1
ATOM 21168 N N . LEU F 1 58 ? 108.787 165.600 145.580 1.00 27.59 58 LEU F N 1
ATOM 21169 C CA . LEU F 1 58 ? 109.789 166.586 145.197 1.00 25.02 58 LEU F CA 1
ATOM 21170 C C . LEU F 1 58 ? 109.180 167.668 144.316 1.00 25.21 58 LEU F C 1
ATOM 21171 O O . LEU F 1 58 ? 108.488 167.374 143.340 1.00 28.92 58 LEU F O 1
ATOM 21187 N N . THR F 1 59 ? 109.460 168.925 144.651 1.00 24.21 59 THR F N 1
ATOM 21188 C CA . THR F 1 59 ? 109.069 170.059 143.825 1.00 22.60 59 THR F CA 1
ATOM 21189 C C . THR F 1 59 ? 110.254 170.725 143.143 1.00 20.73 59 THR F C 1
ATOM 21190 O O . THR F 1 59 ? 110.057 171.688 142.400 1.00 26.32 59 THR F O 1
ATOM 21201 N N . GLY F 1 60 ? 111.467 170.242 143.366 1.00 20.04 60 GLY F N 1
ATOM 21202 C CA . GLY F 1 60 ? 112.623 170.796 142.689 1.00 18.73 60 GLY F CA 1
ATOM 21203 C C . GLY F 1 60 ? 113.879 170.057 143.096 1.00 18.13 60 GLY F C 1
ATOM 21204 O O . GLY F 1 60 ? 113.905 169.331 144.094 1.00 18.84 60 GLY F O 1
ATOM 21208 N N . THR F 1 61 ? 114.925 170.258 142.296 1.00 15.94 61 THR F N 1
ATOM 21209 C CA . THR F 1 61 ? 116.245 169.709 142.573 1.00 16.82 61 THR F CA 1
ATOM 21210 C C . THR F 1 61 ? 117.298 170.775 142.297 1.00 16.88 61 THR F C 1
ATOM 21211 O O . THR F 1 61 ? 117.151 171.597 141.394 1.00 20.48 61 THR F O 1
ATOM 21222 N N . ALA F 1 62 ? 118.357 170.759 143.096 1.00 17.06 62 ALA F N 1
ATOM 21223 C CA . ALA F 1 62 ? 119.539 171.582 142.881 1.00 15.63 62 ALA F CA 1
ATOM 21224 C C . ALA F 1 62 ? 120.766 170.742 143.191 1.00 13.43 62 ALA F C 1
ATOM 21225 O O . ALA F 1 62 ? 120.760 169.973 144.152 1.00 14.72 62 ALA F O 1
ATOM 21232 N N . ALA F 1 63 ? 121.809 170.868 142.379 1.00 14.04 63 ALA F N 1
ATOM 21233 C CA . ALA F 1 63 ? 122.981 170.035 142.579 1.00 13.99 63 ALA F CA 1
ATOM 21234 C C . ALA F 1 63 ? 124.245 170.781 142.185 1.00 14.59 63 ALA F C 1
ATOM 21235 O O . ALA F 1 63 ? 124.249 171.600 141.266 1.00 18.56 63 ALA F O 1
ATOM 21242 N N . LEU F 1 64 ? 125.314 170.481 142.904 1.00 12.31 64 LEU F N 1
ATOM 21243 C CA . LEU F 1 64 ? 126.654 170.905 142.544 1.00 13.93 64 LEU F CA 1
ATOM 21244 C C . LEU F 1 64 ? 127.584 169.712 142.673 1.00 13.46 64 LEU F C 1
ATOM 21245 O O . LEU F 1 64 ? 127.316 168.783 143.437 1.00 13.91 64 LEU F O 1
ATOM 21261 N N . SER F 1 65 ? 128.677 169.747 141.919 1.00 13.76 65 SER F N 1
ATOM 21262 C CA . SER F 1 65 ? 129.674 168.694 141.997 1.00 13.94 65 SER F CA 1
ATOM 21263 C C . SER F 1 65 ? 131.050 169.282 141.738 1.00 15.50 65 SER F C 1
ATOM 21264 O O . SER F 1 65 ? 131.213 170.111 140.843 1.00 17.62 65 SER F O 1
ATOM 21272 N N . THR F 1 66 ? 132.028 168.857 142.530 1.00 15.19 66 THR F N 1
ATOM 21273 C CA . THR F 1 66 ? 133.423 169.124 142.220 1.00 14.36 66 THR F CA 1
ATOM 21274 C C . THR F 1 66 ? 134.027 168.077 141.288 1.00 15.77 66 THR F C 1
ATOM 21275 O O . THR F 1 66 ? 135.171 168.244 140.865 1.00 20.34 66 THR F O 1
ATOM 21286 N N . VAL F 1 67 ? 133.282 167.028 140.947 1.00 17.39 67 VAL F N 1
ATOM 21287 C CA . VAL F 1 67 ? 133.687 165.973 140.024 1.00 17.68 67 VAL F CA 1
ATOM 21288 C C . VAL F 1 67 ? 132.851 166.122 138.751 1.00 16.14 67 VAL F C 1
ATOM 21289 O O . VAL F 1 67 ? 131.650 165.825 138.768 1.00 17.19 67 VAL F O 1
ATOM 21302 N N . PRO F 1 68 ? 133.426 166.585 137.632 1.00 20.18 68 PRO F N 1
ATOM 21303 C CA . PRO F 1 68 ? 132.594 166.832 136.434 1.00 19.48 68 PRO F CA 1
ATOM 21304 C C . PRO F 1 68 ? 131.821 165.618 135.929 1.00 17.70 68 PRO F C 1
ATOM 21305 O O . PRO F 1 68 ? 130.666 165.757 135.501 1.00 19.69 68 PRO F O 1
ATOM 21316 N N . SER F 1 69 ? 132.428 164.430 135.956 1.00 16.87 69 SER F N 1
ATOM 21317 C CA . SER F 1 69 ? 131.754 163.247 135.426 1.00 18.71 69 SER F CA 1
ATOM 21318 C C . SER F 1 69 ? 130.507 162.913 136.240 1.00 17.20 69 SER F C 1
ATOM 21319 O O . SER F 1 69 ? 129.472 162.525 135.683 1.00 18.52 69 SER F O 1
ATOM 21327 N N . VAL F 1 70 ? 130.587 163.061 137.565 1.00 16.10 70 VAL F N 1
ATOM 21328 C CA . VAL F 1 70 ? 129.416 162.813 138.396 1.00 16.30 70 VAL F CA 1
ATOM 21329 C C . VAL F 1 70 ? 128.327 163.833 138.094 1.00 15.06 70 VAL F C 1
ATOM 21330 O O . VAL F 1 70 ? 127.140 163.505 138.110 1.00 16.17 70 VAL F O 1
ATOM 21343 N N . LEU F 1 71 ? 128.708 165.079 137.801 1.00 15.68 71 LEU F N 1
ATOM 21344 C CA . LEU F 1 71 ? 127.711 166.081 137.434 1.00 16.97 71 LEU F CA 1
ATOM 21345 C C . LEU F 1 71 ? 126.994 165.684 136.151 1.00 17.10 71 LEU F C 1
ATOM 21346 O O . LEU F 1 71 ? 125.770 165.826 136.042 1.00 18.48 71 LEU F O 1
ATOM 21362 N N . HIS F 1 72 ? 127.744 165.172 135.176 1.00 17.40 72 HIS F N 1
ATOM 21363 C CA . HIS F 1 72 ? 127.132 164.679 133.945 1.00 17.96 72 HIS F CA 1
ATOM 21364 C C . HIS F 1 72 ? 126.120 163.572 134.244 1.00 16.84 72 HIS F C 1
ATOM 21365 O O . HIS F 1 72 ? 124.982 163.587 133.745 1.00 18.53 72 HIS F O 1
ATOM 21379 N N . GLU F 1 73 ? 126.517 162.604 135.072 1.00 15.66 73 GLU F N 1
ATOM 21380 C CA . GLU F 1 73 ? 125.597 161.516 135.387 1.00 15.21 73 GLU F CA 1
ATOM 21381 C C . GLU F 1 73 ? 124.398 162.005 136.194 1.00 15.44 73 GLU F C 1
ATOM 21382 O O . GLU F 1 73 ? 123.299 161.474 136.040 1.00 16.15 73 GLU F O 1
ATOM 21394 N N . VAL F 1 74 ? 124.581 163.014 137.043 1.00 15.78 74 VAL F N 1
ATOM 21395 C CA . VAL F 1 74 ? 123.463 163.565 137.800 1.00 14.35 74 VAL F CA 1
ATOM 21396 C C . VAL F 1 74 ? 122.460 164.217 136.862 1.00 15.67 74 VAL F C 1
ATOM 21397 O O . VAL F 1 74 ? 121.248 164.070 137.034 1.00 16.86 74 VAL F O 1
ATOM 21410 N N . ARG F 1 75 ? 122.941 164.963 135.867 1.00 16.64 75 ARG F N 1
ATOM 21411 C CA . ARG F 1 75 ? 122.030 165.555 134.888 1.00 18.38 75 ARG F CA 1
ATOM 21412 C C . ARG F 1 75 ? 121.228 164.473 134.166 1.00 17.76 75 ARG F C 1
ATOM 21413 O O . ARG F 1 75 ? 119.999 164.575 134.035 1.00 19.41 75 ARG F O 1
ATOM 21434 N N . ILE F 1 76 ? 121.904 163.415 133.711 1.00 18.18 76 ILE F N 1
ATOM 21435 C CA . ILE F 1 76 ? 121.189 162.331 133.033 1.00 16.46 76 ILE F CA 1
ATOM 21436 C C . ILE F 1 76 ? 120.161 161.699 133.971 1.00 16.40 76 ILE F C 1
ATOM 21437 O O . ILE F 1 76 ? 119.005 161.471 133.595 1.00 19.16 76 ILE F O 1
ATOM 21453 N N . MET F 1 77 ? 120.571 161.411 135.209 1.00 15.13 77 MET F N 1
ATOM 21454 C CA . MET F 1 77 ? 119.691 160.763 136.176 1.00 17.76 77 MET F CA 1
ATOM 21455 C C . MET F 1 77 ? 118.446 161.597 136.429 1.00 17.63 77 MET F C 1
ATOM 21456 O O . MET F 1 77 ? 117.327 161.075 136.434 1.00 20.07 77 MET F O 1
ATOM 21470 N N . LEU F 1 78 ? 118.625 162.895 136.665 1.00 17.33 78 LEU F N 1
ATOM 21471 C CA . LEU F 1 78 ? 117.481 163.752 136.940 1.00 18.57 78 LEU F CA 1
ATOM 21472 C C . LEU F 1 78 ? 116.547 163.816 135.743 1.00 18.30 78 LEU F C 1
ATOM 21473 O O . LEU F 1 78 ? 115.326 163.750 135.904 1.00 19.90 78 LEU F O 1
ATOM 21489 N N . ASP F 1 79 ? 117.101 163.909 134.530 1.00 20.91 79 ASP F N 1
ATOM 21490 C CA . ASP F 1 79 ? 116.250 163.939 133.344 1.00 20.88 79 ASP F CA 1
ATOM 21491 C C . ASP F 1 79 ? 115.442 162.654 133.208 1.00 20.11 79 ASP F C 1
ATOM 21492 O O . ASP F 1 79 ? 114.267 162.689 132.826 1.00 21.35 79 ASP F O 1
ATOM 21501 N N . GLN F 1 80 ? 116.048 161.508 133.519 1.00 21.58 80 GLN F N 1
ATOM 21502 C CA . GLN F 1 80 ? 115.367 160.242 133.261 1.00 19.08 80 GLN F CA 1
ATOM 21503 C C . GLN F 1 80 ? 114.376 159.887 134.367 1.00 19.89 80 GLN F C 1
ATOM 21504 O O . GLN F 1 80 ? 113.234 159.515 134.083 1.00 22.65 80 GLN F O 1
ATOM 21518 N N . TYR F 1 81 ? 114.791 159.980 135.630 1.00 18.69 81 TYR F N 1
ATOM 21519 C CA . TYR F 1 81 ? 114.028 159.408 136.732 1.00 18.80 81 TYR F CA 1
ATOM 21520 C C . TYR F 1 81 ? 113.128 160.408 137.447 1.00 17.91 81 TYR F C 1
ATOM 21521 O O . TYR F 1 81 ? 112.200 159.986 138.141 1.00 19.18 81 TYR F O 1
ATOM 21539 N N . TRP F 1 82 ? 113.377 161.707 137.312 1.00 17.69 82 TRP F N 1
ATOM 21540 C CA . TRP F 1 82 ? 112.491 162.743 137.850 1.00 18.28 82 TRP F CA 1
ATOM 21541 C C . TRP F 1 82 ? 112.218 163.783 136.770 1.00 20.60 82 TRP F C 1
ATOM 21542 O O . TRP F 1 82 ? 112.523 164.966 136.936 1.00 24.06 82 TRP F O 1
ATOM 21563 N N . PRO F 1 83 ? 111.611 163.373 135.652 1.00 22.20 83 PRO F N 1
ATOM 21564 C CA . PRO F 1 83 ? 111.475 164.291 134.507 1.00 22.32 83 PRO F CA 1
ATOM 21565 C C . PRO F 1 83 ? 110.524 165.450 134.744 1.00 24.64 83 PRO F C 1
ATOM 21566 O O . PRO F 1 83 ? 110.557 166.416 133.974 1.00 29.34 83 PRO F O 1
ATOM 21577 N N . SER F 1 84 ? 109.679 165.387 135.763 1.00 23.90 84 SER F N 1
ATOM 21578 C CA . SER F 1 84 ? 108.663 166.401 136.004 1.00 26.52 84 SER F CA 1
ATOM 21579 C C . SER F 1 84 ? 109.139 167.494 136.951 1.00 28.84 84 SER F C 1
ATOM 21580 O O . SER F 1 84 ? 108.541 168.572 136.978 1.00 31.05 84 SER F O 1
ATOM 21588 N N . VAL F 1 85 ? 110.197 167.247 137.714 1.00 25.89 85 VAL F N 1
ATOM 21589 C CA . VAL F 1 85 ? 110.697 168.200 138.697 1.00 25.93 85 VAL F CA 1
ATOM 21590 C C . VAL F 1 85 ? 111.645 169.164 137.983 1.00 24.49 85 VAL F C 1
ATOM 21591 O O . VAL F 1 85 ? 112.461 168.712 137.167 1.00 24.72 85 VAL F O 1
ATOM 21604 N N . PRO F 1 86 ? 111.575 170.473 138.246 1.00 24.02 86 PRO F N 1
ATOM 21605 C CA . PRO F 1 86 ? 112.623 171.372 137.745 1.00 21.28 86 PRO F CA 1
ATOM 21606 C C . PRO F 1 86 ? 113.940 171.101 138.453 1.00 20.48 86 PRO F C 1
ATOM 21607 O O . PRO F 1 86 ? 113.961 170.774 139.638 1.00 21.45 86 PRO F O 1
ATOM 21618 N N . HIS F 1 87 ? 115.044 171.293 137.744 1.00 19.52 87 HIS F N 1
ATOM 21619 C CA . HIS F 1 87 ? 116.351 171.127 138.356 1.00 22.01 87 HIS F CA 1
ATOM 21620 C C . HIS F 1 87 ? 117.267 172.268 137.944 1.00 22.57 87 HIS F C 1
ATOM 21621 O O . HIS F 1 87 ? 117.184 172.787 136.831 1.00 25.29 87 HIS F O 1
ATOM 21635 N N . VAL F 1 88 ? 118.132 172.657 138.872 1.00 21.00 88 VAL F N 1
ATOM 21636 C CA . VAL F 1 88 ? 119.123 173.704 138.663 1.00 20.39 88 VAL F CA 1
ATOM 21637 C C . VAL F 1 88 ? 120.483 173.107 138.999 1.00 20.91 88 VAL F C 1
ATOM 21638 O O . VAL F 1 88 ? 120.735 172.748 140.154 1.00 20.34 88 VAL F O 1
ATOM 21651 N N . LEU F 1 89 ? 121.354 172.999 138.004 1.00 21.20 89 LEU F N 1
ATOM 21652 C CA . LEU F 1 89 ? 122.680 172.422 138.182 1.00 21.00 89 LEU F CA 1
ATOM 21653 C C . LEU F 1 89 ? 123.730 173.522 138.134 1.00 23.40 89 LEU F C 1
ATOM 21654 O O . LEU F 1 89 ? 123.736 174.338 137.208 1.00 30.27 89 LEU F O 1
ATOM 21670 N N . ILE F 1 90 ? 124.618 173.533 139.117 1.00 23.76 90 ILE F N 1
ATOM 21671 C CA . ILE F 1 90 ? 125.659 174.548 139.243 1.00 26.60 90 ILE F CA 1
ATOM 21672 C C . ILE F 1 90 ? 126.919 174.081 138.531 1.00 28.71 90 ILE F C 1
ATOM 21673 O O . ILE F 1 90 ? 127.281 172.901 138.589 1.00 33.73 90 ILE F O 1
ATOM 21689 N N . GLU F 1 91 ? 127.598 175.012 137.877 1.00 36.31 91 GLU F N 1
ATOM 21690 C CA . GLU F 1 91 ? 128.891 174.793 137.253 1.00 39.63 91 GLU F CA 1
ATOM 21691 C C . GLU F 1 91 ? 129.932 175.711 137.888 1.00 39.00 91 GLU F C 1
ATOM 21692 O O . GLU F 1 91 ? 129.583 176.739 138.479 1.00 38.03 91 GLU F O 1
ATOM 21704 N N . PRO F 1 92 ? 131.218 175.367 137.796 1.00 39.30 92 PRO F N 1
ATOM 21705 C CA . PRO F 1 92 ? 132.250 176.243 138.368 1.00 36.22 92 PRO F CA 1
ATOM 21706 C C . PRO F 1 92 ? 132.213 177.637 137.758 1.00 40.88 92 PRO F C 1
ATOM 21707 O O . PRO F 1 92 ? 131.972 177.807 136.560 1.00 42.24 92 PRO F O 1
ATOM 21718 N N . GLY F 1 93 ? 132.464 178.634 138.600 1.00 39.30 93 GLY F N 1
ATOM 21719 C CA . GLY F 1 93 ? 132.459 180.027 138.184 1.00 37.67 93 GLY F CA 1
ATOM 21720 C C . GLY F 1 93 ? 131.108 180.556 137.757 1.00 41.01 93 GLY F C 1
ATOM 21721 O O . GLY F 1 93 ? 131.035 181.394 136.851 1.00 43.60 93 GLY F O 1
ATOM 21725 N N . VAL F 1 94 ? 130.044 180.105 138.394 1.00 41.79 94 VAL F N 1
ATOM 21726 C CA . VAL F 1 94 ? 128.686 180.467 138.006 1.00 43.61 94 VAL F CA 1
ATOM 21727 C C . VAL F 1 94 ? 128.309 181.801 138.633 1.00 44.31 94 VAL F C 1
ATOM 21728 O O . VAL F 1 94 ? 128.753 182.144 139.733 1.00 41.87 94 VAL F O 1
ATOM 21741 N N . ARG F 1 95 ? 127.480 182.565 137.921 1.00 48.04 95 ARG F N 1
ATOM 21742 C CA . ARG F 1 95 ? 126.947 183.821 138.441 1.00 49.39 95 ARG F CA 1
ATOM 21743 C C . ARG F 1 95 ? 125.710 183.512 139.272 1.00 46.96 95 ARG F C 1
ATOM 21744 O O . ARG F 1 95 ? 124.651 183.173 138.732 1.00 48.55 95 ARG F O 1
ATOM 21765 N N . THR F 1 96 ? 125.846 183.623 140.588 1.00 44.46 96 THR F N 1
ATOM 21766 C CA . THR F 1 96 ? 124.785 183.300 141.531 1.00 39.61 96 THR F CA 1
ATOM 21767 C C . THR F 1 96 ? 124.453 184.503 142.401 1.00 39.13 96 THR F C 1
ATOM 21768 O O . THR F 1 96 ? 123.902 184.357 143.493 1.00 37.58 96 THR F O 1
ATOM 21779 N N . GLY F 1 97 ? 124.789 185.696 141.923 1.00 37.40 97 GLY F N 1
ATOM 21780 C CA . GLY F 1 97 ? 124.703 186.898 142.714 1.00 37.28 97 GLY F CA 1
ATOM 21781 C C . GLY F 1 97 ? 125.967 187.276 143.458 1.00 35.36 97 GLY F C 1
ATOM 21782 O O . GLY F 1 97 ? 125.995 188.340 144.085 1.00 38.90 97 GLY F O 1
ATOM 21786 N N . ILE F 1 98 ? 127.007 186.450 143.417 1.00 34.07 98 ILE F N 1
ATOM 21787 C CA . ILE F 1 98 ? 128.273 186.752 144.074 1.00 31.07 98 ILE F CA 1
ATOM 21788 C C . ILE F 1 98 ? 129.304 187.031 142.978 1.00 30.95 98 ILE F C 1
ATOM 21789 O O . ILE F 1 98 ? 129.608 186.137 142.177 1.00 32.88 98 ILE F O 1
ATOM 21805 N N . PRO F 1 99 ? 129.838 188.250 142.875 1.00 27.43 99 PRO F N 1
ATOM 21806 C CA . PRO F 1 99 ? 130.952 188.481 141.948 1.00 29.00 99 PRO F CA 1
ATOM 21807 C C . PRO F 1 99 ? 132.173 187.662 142.337 1.00 27.60 99 PRO F C 1
ATOM 21808 O O . PRO F 1 99 ? 132.449 187.439 143.515 1.00 29.21 99 PRO F O 1
ATOM 21819 N N . LEU F 1 100 ? 132.906 187.216 141.325 1.00 26.31 100 LEU F N 1
ATOM 21820 C CA . LEU F 1 100 ? 134.116 186.421 141.510 1.00 26.69 100 LEU F CA 1
ATOM 21821 C C . LEU F 1 100 ? 135.313 187.267 141.078 1.00 26.94 100 LEU F C 1
ATOM 21822 O O . LEU F 1 100 ? 135.692 187.276 139.908 1.00 28.09 100 LEU F O 1
ATOM 21838 N N . LEU F 1 101 ? 135.920 187.963 142.036 1.00 28.55 101 LEU F N 1
ATOM 21839 C CA . LEU F 1 101 ? 137.044 188.864 141.763 1.00 24.83 101 LEU F CA 1
ATOM 21840 C C . LEU F 1 101 ? 138.378 188.116 141.850 1.00 26.36 101 LEU F C 1
ATOM 21841 O O . LEU F 1 101 ? 139.243 188.412 142.668 1.00 30.44 101 LEU F O 1
ATOM 21857 N N . VAL F 1 102 ? 138.531 187.128 140.974 1.00 25.77 102 VAL F N 1
ATOM 21858 C CA . VAL F 1 102 ? 139.737 186.325 140.867 1.00 26.03 102 VAL F CA 1
ATOM 21859 C C . VAL F 1 102 ? 140.198 186.347 139.413 1.00 29.63 102 VAL F C 1
ATOM 21860 O O . VAL F 1 102 ? 139.531 186.899 138.544 1.00 35.45 102 VAL F O 1
ATOM 21873 N N . ASP F 1 103 ? 141.349 185.722 139.158 1.00 33.49 103 ASP F N 1
ATOM 21874 C CA . ASP F 1 103 ? 141.941 185.768 137.822 1.00 32.22 103 ASP F CA 1
ATOM 21875 C C . ASP F 1 103 ? 141.043 185.101 136.786 1.00 31.82 103 ASP F C 1
ATOM 21876 O O . ASP F 1 103 ? 140.733 185.692 135.749 1.00 36.64 103 ASP F O 1
ATOM 21885 N N . ASN F 1 104 ? 140.625 183.865 137.043 1.00 32.88 104 ASN F N 1
ATOM 21886 C CA . ASN F 1 104 ? 139.761 183.114 136.133 1.00 33.46 104 ASN F CA 1
ATOM 21887 C C . ASN F 1 104 ? 138.564 182.604 136.926 1.00 32.64 104 ASN F C 1
ATOM 21888 O O . ASN F 1 104 ? 138.658 181.559 137.593 1.00 31.91 104 ASN F O 1
ATOM 21899 N N . PRO F 1 105 ? 137.427 183.301 136.882 1.00 32.25 105 PRO F N 1
ATOM 21900 C CA . PRO F 1 105 ? 136.251 182.816 137.620 1.00 31.59 105 PRO F CA 1
ATOM 21901 C C . PRO F 1 105 ? 135.837 181.402 137.254 1.00 33.85 105 PRO F C 1
ATOM 21902 O O . PRO F 1 105 ? 135.300 180.688 138.109 1.00 35.14 105 PRO F O 1
ATOM 21913 N N . LYS F 1 106 ? 136.076 180.966 136.018 1.00 35.74 106 LYS F N 1
ATOM 21914 C CA . LYS F 1 106 ? 135.606 179.655 135.589 1.00 37.10 106 LYS F CA 1
ATOM 21915 C C . LYS F 1 106 ? 136.262 178.510 136.350 1.00 35.11 106 LYS F C 1
ATOM 21916 O O . LYS F 1 106 ? 135.705 177.411 136.379 1.00 36.09 106 LYS F O 1
ATOM 21935 N N . GLU F 1 107 ? 137.424 178.727 136.957 1.00 33.84 107 GLU F N 1
ATOM 21936 C CA . GLU F 1 107 ? 138.105 177.661 137.677 1.00 33.47 107 GLU F CA 1
ATOM 21937 C C . GLU F 1 107 ? 137.789 177.657 139.170 1.00 32.66 107 GLU F C 1
ATOM 21938 O O . GLU F 1 107 ? 138.383 176.868 139.908 1.00 31.87 107 GLU F O 1
ATOM 21950 N N . VAL F 1 108 ? 136.880 178.512 139.629 1.00 28.73 108 VAL F N 1
ATOM 21951 C CA . VAL F 1 108 ? 136.467 178.507 141.028 1.00 29.61 108 VAL F CA 1
ATOM 21952 C C . VAL F 1 108 ? 135.442 177.400 141.233 1.00 28.11 108 VAL F C 1
ATOM 21953 O O . VAL F 1 108 ? 134.416 177.352 140.546 1.00 28.64 108 VAL F O 1
ATOM 21966 N N . GLY F 1 109 ? 135.717 176.516 142.186 1.00 23.27 109 GLY F N 1
ATOM 21967 C CA . GLY F 1 109 ? 134.814 175.411 142.441 1.00 23.92 109 GLY F CA 1
ATOM 21968 C C . GLY F 1 109 ? 133.439 175.890 142.863 1.00 23.38 109 GLY F C 1
ATOM 21969 O O . GLY F 1 109 ? 133.285 176.899 143.550 1.00 22.48 109 GLY F O 1
ATOM 21973 N N . ALA F 1 110 ? 132.421 175.139 142.442 1.00 24.39 110 ALA F N 1
ATOM 21974 C CA . ALA F 1 110 ? 131.049 175.514 142.763 1.00 21.75 110 ALA F CA 1
ATOM 21975 C C . ALA F 1 110 ? 130.787 175.456 144.263 1.00 19.51 110 ALA F C 1
ATOM 21976 O O . ALA F 1 110 ? 129.994 176.247 144.781 1.00 19.03 110 ALA F O 1
ATOM 21983 N N . ASP F 1 111 ? 131.437 174.533 144.973 1.00 18.09 111 ASP F N 1
ATOM 21984 C CA . ASP F 1 111 ? 131.244 174.442 146.417 1.00 18.62 111 ASP F CA 1
ATOM 21985 C C . ASP F 1 111 ? 131.672 175.729 147.117 1.00 18.53 111 ASP F C 1
ATOM 21986 O O . ASP F 1 111 ? 130.960 176.233 147.995 1.00 17.75 111 ASP F O 1
ATOM 21995 N N . ARG F 1 112 ? 132.825 176.284 146.737 1.00 19.59 112 ARG F N 1
ATOM 21996 C CA . ARG F 1 112 ? 133.274 177.542 147.327 1.00 19.02 112 ARG F CA 1
ATOM 21997 C C . ARG F 1 112 ? 132.279 178.661 147.053 1.00 17.16 112 ARG F C 1
ATOM 21998 O O . ARG F 1 112 ? 131.938 179.437 147.954 1.00 20.62 112 ARG F O 1
ATOM 22019 N N . ILE F 1 113 ? 131.800 178.751 145.813 1.00 18.66 113 ILE F N 1
ATOM 22020 C CA . ILE F 1 113 ? 130.854 179.798 145.441 1.00 19.54 113 ILE F CA 1
ATOM 22021 C C . ILE F 1 113 ? 129.587 179.689 146.279 1.00 16.86 113 ILE F C 1
ATOM 22022 O O . ILE F 1 113 ? 129.110 180.675 146.849 1.00 16.92 113 ILE F O 1
ATOM 22038 N N . VAL F 1 114 ? 129.041 178.476 146.384 1.00 16.58 114 VAL F N 1
ATOM 22039 C CA . VAL F 1 114 ? 127.785 178.271 147.097 1.00 15.44 114 VAL F CA 1
ATOM 22040 C C . VAL F 1 114 ? 127.951 178.581 148.583 1.00 15.03 114 VAL F C 1
ATOM 22041 O O . VAL F 1 114 ? 127.084 179.218 149.197 1.00 15.56 114 VAL F O 1
ATOM 22054 N N . ASN F 1 115 ? 129.060 178.141 149.186 1.00 14.61 115 ASN F N 1
ATOM 22055 C CA . ASN F 1 115 ? 129.299 178.425 150.600 1.00 15.97 115 ASN F CA 1
ATOM 22056 C C . ASN F 1 115 ? 129.396 179.924 150.857 1.00 13.88 115 ASN F C 1
ATOM 22057 O O . ASN F 1 115 ? 128.793 180.440 151.803 1.00 15.00 115 ASN F O 1
ATOM 22068 N N . CYS F 1 116 ? 130.147 180.644 150.019 1.00 15.96 116 CYS F N 1
ATOM 22069 C CA . CYS F 1 116 ? 130.305 182.080 150.229 1.00 15.84 116 CYS F CA 1
ATOM 22070 C C . CYS F 1 116 ? 128.995 182.825 150.012 1.00 17.26 116 CYS F C 1
ATOM 22071 O O . CYS F 1 116 ? 128.683 183.775 150.742 1.00 19.96 116 CYS F O 1
ATOM 22079 N N . LEU F 1 117 ? 128.219 182.412 149.008 1.00 17.72 117 LEU F N 1
ATOM 22080 C CA . LEU F 1 117 ? 126.895 182.986 148.806 1.00 18.36 117 LEU F CA 1
ATOM 22081 C C . LEU F 1 117 ? 126.039 182.814 150.052 1.00 17.15 117 LEU F C 1
ATOM 22082 O O . LEU F 1 117 ? 125.400 183.764 150.515 1.00 16.25 117 LEU F O 1
ATOM 22098 N N . ALA F 1 118 ? 126.007 181.596 150.601 1.00 14.75 118 ALA F N 1
ATOM 22099 C CA . ALA F 1 118 ? 125.191 181.346 151.783 1.00 13.93 118 ALA F CA 1
ATOM 22100 C C . ALA F 1 118 ? 125.666 182.180 152.962 1.00 16.29 118 ALA F C 1
ATOM 22101 O O . ALA F 1 118 ? 124.852 182.739 153.707 1.00 19.08 118 ALA F O 1
ATOM 22108 N N . ALA F 1 119 ? 126.983 182.269 153.148 1.00 15.83 119 ALA F N 1
ATOM 22109 C CA . ALA F 1 119 ? 127.528 183.031 154.263 1.00 16.88 119 ALA F CA 1
ATOM 22110 C C . ALA F 1 119 ? 127.127 184.492 154.161 1.00 16.50 119 ALA F C 1
ATOM 22111 O O . ALA F 1 119 ? 126.689 185.094 155.143 1.00 19.07 119 ALA F O 1
ATOM 22118 N N . TYR F 1 120 ? 127.254 185.078 152.973 1.00 18.14 120 TYR F N 1
ATOM 22119 C CA . TYR F 1 120 ? 126.915 186.488 152.850 1.00 19.54 120 TYR F CA 1
ATOM 22120 C C . TYR F 1 120 ? 125.414 186.715 152.942 1.00 21.81 120 TYR F C 1
ATOM 22121 O O . TYR F 1 120 ? 124.984 187.750 153.455 1.00 23.70 120 TYR F O 1
ATOM 22139 N N . ASP F 1 121 ? 124.604 185.772 152.458 1.00 22.23 121 ASP F N 1
ATOM 22140 C CA . ASP F 1 121 ? 123.165 185.894 152.645 1.00 24.00 121 ASP F CA 1
ATOM 22141 C C . ASP F 1 121 ? 122.814 185.903 154.125 1.00 22.89 121 ASP F C 1
ATOM 22142 O O . ASP F 1 121 ? 121.985 186.701 154.570 1.00 26.61 121 ASP F O 1
ATOM 22151 N N . ARG F 1 122 ? 123.442 185.026 154.903 1.00 21.61 122 ARG F N 1
ATOM 22152 C CA . ARG F 1 122 ? 123.139 184.961 156.327 1.00 23.64 122 ARG F CA 1
ATOM 22153 C C . ARG F 1 122 ? 123.635 186.204 157.064 1.00 22.89 122 ARG F C 1
ATOM 22154 O O . ARG F 1 122 ? 122.891 186.811 157.841 1.00 27.96 122 ARG F O 1
ATOM 22175 N N . PHE F 1 123 ? 124.885 186.601 156.838 1.00 23.80 123 PHE F N 1
ATOM 22176 C CA . PHE F 1 123 ? 125.514 187.621 157.672 1.00 24.45 123 PHE F CA 1
ATOM 22177 C C . PHE F 1 123 ? 125.493 189.014 157.063 1.00 24.37 123 PHE F C 1
ATOM 22178 O O . PHE F 1 123 ? 125.486 189.995 157.809 1.00 28.50 123 PHE F O 1
ATOM 22195 N N . ARG F 1 124 ? 125.499 189.132 155.738 1.00 27.45 124 ARG F N 1
ATOM 22196 C CA . ARG F 1 124 ? 125.424 190.429 155.062 1.00 27.79 124 ARG F CA 1
ATOM 22197 C C . ARG F 1 124 ? 126.537 191.373 155.517 1.00 29.48 124 ARG F C 1
ATOM 22198 O O . ARG F 1 124 ? 126.307 192.555 155.772 1.00 32.14 124 ARG F O 1
ATOM 22219 N N . LYS F 1 125 ? 127.752 190.847 155.627 1.00 28.54 125 LYS F N 1
ATOM 22220 C CA . LYS F 1 125 ? 128.933 191.661 155.877 1.00 25.47 125 LYS F CA 1
ATOM 22221 C C . LYS F 1 125 ? 130.157 190.865 155.435 1.00 26.00 125 LYS F C 1
ATOM 22222 O O . LYS F 1 125 ? 130.034 189.797 154.826 1.00 28.45 125 LYS F O 1
ATOM 22241 N N . ALA F 1 126 ? 131.344 191.400 155.708 1.00 23.99 126 ALA F N 1
ATOM 22242 C CA . ALA F 1 126 ? 132.567 190.676 155.392 1.00 22.47 126 ALA F CA 1
ATOM 22243 C C . ALA F 1 126 ? 132.599 189.358 156.157 1.00 20.07 126 ALA F C 1
ATOM 22244 O O . ALA F 1 126 ? 132.207 189.290 157.322 1.00 20.63 126 ALA F O 1
ATOM 22251 N N . ALA F 1 127 ? 133.045 188.301 155.488 1.00 19.15 127 ALA F N 1
ATOM 22252 C CA . ALA F 1 127 ? 133.008 186.977 156.086 1.00 18.76 127 ALA F CA 1
ATOM 22253 C C . ALA F 1 127 ? 134.209 186.159 155.640 1.00 17.20 127 ALA F C 1
ATOM 22254 O O . ALA F 1 127 ? 134.766 186.370 154.560 1.00 18.45 127 ALA F O 1
ATOM 22261 N N . ILE F 1 128 ? 134.587 185.214 156.494 1.00 15.89 128 ILE F N 1
ATOM 22262 C CA . ILE F 1 128 ? 135.579 184.196 156.183 1.00 15.37 128 ILE F CA 1
ATOM 22263 C C . ILE F 1 128 ? 134.927 182.843 156.433 1.00 15.05 128 ILE F C 1
ATOM 22264 O O . ILE F 1 128 ? 134.475 182.560 157.551 1.00 17.20 128 ILE F O 1
ATOM 22280 N N . VAL F 1 129 ? 134.881 182.015 155.399 1.00 11.68 129 VAL F N 1
ATOM 22281 C CA . VAL F 1 129 ? 134.215 180.721 155.440 1.00 12.61 129 VAL F CA 1
ATOM 22282 C C . VAL F 1 129 ? 135.277 179.631 155.416 1.00 11.63 129 VAL F C 1
ATOM 22283 O O . VAL F 1 129 ? 136.125 179.604 154.518 1.00 14.96 129 VAL F O 1
ATOM 22296 N N . VAL F 1 130 ? 135.217 178.731 156.390 1.00 10.21 130 VAL F N 1
ATOM 22297 C CA . VAL F 1 130 ? 136.125 177.597 156.499 1.00 9.74 130 VAL F CA 1
ATOM 22298 C C . VAL F 1 130 ? 135.307 176.325 156.289 1.00 11.18 130 VAL F C 1
ATOM 22299 O O . VAL F 1 130 ? 134.502 175.940 157.145 1.00 13.60 130 VAL F O 1
ATOM 22312 N N . ASP F 1 131 ? 135.529 175.656 155.165 1.00 11.93 131 ASP F N 1
ATOM 22313 C CA . ASP F 1 131 ? 134.880 174.388 154.857 1.00 13.46 131 ASP F CA 1
ATOM 22314 C C . ASP F 1 131 ? 135.872 173.252 155.087 1.00 13.50 131 ASP F C 1
ATOM 22315 O O . ASP F 1 131 ? 136.954 173.240 154.490 1.00 15.38 131 ASP F O 1
ATOM 22324 N N . PHE F 1 132 ? 135.487 172.307 155.940 1.00 11.23 132 PHE F N 1
ATOM 22325 C CA . PHE F 1 132 ? 136.289 171.135 156.290 1.00 12.68 132 PHE F CA 1
ATOM 22326 C C . PHE F 1 132 ? 135.799 169.951 155.461 1.00 15.03 132 PHE F C 1
ATOM 22327 O O . PHE F 1 132 ? 134.862 169.253 155.846 1.00 19.40 132 PHE F O 1
ATOM 22344 N N . GLY F 1 133 ? 136.444 169.714 154.327 1.00 13.90 133 GLY F N 1
ATOM 22345 C CA . GLY F 1 133 ? 136.125 168.571 153.493 1.00 15.55 133 GLY F CA 1
ATOM 22346 C C . GLY F 1 133 ? 137.309 167.650 153.290 1.00 16.55 133 GLY F C 1
ATOM 22347 O O . GLY F 1 133 ? 138.127 167.475 154.196 1.00 19.25 133 GLY F O 1
ATOM 22351 N N . SER F 1 134 ? 137.407 167.040 152.107 1.00 15.84 134 SER F N 1
ATOM 22352 C CA . SER F 1 134 ? 138.635 166.336 151.760 1.00 17.68 134 SER F CA 1
ATOM 22353 C C . SER F 1 134 ? 139.806 167.307 151.699 1.00 16.78 134 SER F C 1
ATOM 22354 O O . SER F 1 134 ? 140.958 166.907 151.886 1.00 17.67 134 SER F O 1
ATOM 22362 N N . SER F 1 135 ? 139.523 168.575 151.413 1.00 18.07 135 SER F N 1
ATOM 22363 C CA . SER F 1 135 ? 140.437 169.689 151.597 1.00 15.77 135 SER F CA 1
ATOM 22364 C C . SER F 1 135 ? 139.815 170.681 152.571 1.00 14.05 135 SER F C 1
ATOM 22365 O O . SER F 1 135 ? 138.601 170.703 152.770 1.00 16.32 135 SER F O 1
ATOM 22373 N N . ILE F 1 136 ? 140.656 171.502 153.184 1.00 12.68 136 ILE F N 1
ATOM 22374 C CA . ILE F 1 136 ? 140.201 172.635 153.974 1.00 11.14 136 ILE F CA 1
ATOM 22375 C C . ILE F 1 136 ? 140.225 173.850 153.064 1.00 12.72 136 ILE F C 1
ATOM 22376 O O . ILE F 1 136 ? 141.286 174.239 152.569 1.00 14.54 136 ILE F O 1
ATOM 22392 N N . CYS F 1 137 ? 139.063 174.441 152.821 1.00 14.29 137 CYS F N 1
ATOM 22393 C CA . CYS F 1 137 ? 138.952 175.613 151.959 1.00 14.97 137 CYS F CA 1
ATOM 22394 C C . CYS F 1 137 ? 138.608 176.819 152.817 1.00 15.38 137 CYS F C 1
ATOM 22395 O O . CYS F 1 137 ? 137.624 176.793 153.559 1.00 16.61 137 CYS F O 1
ATOM 22403 N N . VAL F 1 138 ? 139.425 177.862 152.726 1.00 14.93 138 VAL F N 1
ATOM 22404 C CA . VAL F 1 138 ? 139.227 179.098 153.468 1.00 13.58 138 VAL F CA 1
ATOM 22405 C C . VAL F 1 138 ? 138.978 180.195 152.448 1.00 16.23 138 VAL F C 1
ATOM 22406 O O . VAL F 1 138 ? 139.907 180.622 151.755 1.00 19.06 138 VAL F O 1
ATOM 22419 N N . ASP F 1 139 ? 137.738 180.661 152.358 1.00 17.63 139 ASP F N 1
ATOM 22420 C CA . ASP F 1 139 ? 137.337 181.646 151.366 1.00 18.76 139 ASP F CA 1
ATOM 22421 C C . ASP F 1 139 ? 136.941 182.956 152.032 1.00 17.63 139 ASP F C 1
ATOM 22422 O O . ASP F 1 139 ? 136.479 182.982 153.174 1.00 19.46 139 ASP F O 1
ATOM 22431 N N . VAL F 1 140 ? 137.107 184.037 151.284 1.00 19.18 140 VAL F N 1
ATOM 22432 C CA . VAL F 1 140 ? 137.020 185.392 151.803 1.00 19.18 140 VAL F CA 1
ATOM 22433 C C . VAL F 1 140 ? 135.975 186.145 150.992 1.00 19.00 140 VAL F C 1
ATOM 22434 O O . VAL F 1 140 ? 136.034 186.159 149.758 1.00 22.18 140 VAL F O 1
ATOM 22447 N N . VAL F 1 141 ? 135.019 186.760 151.684 1.00 19.40 141 VAL F N 1
ATOM 22448 C CA . VAL F 1 141 ? 133.935 187.510 151.061 1.00 20.23 141 VAL F CA 1
ATOM 22449 C C . VAL F 1 141 ? 133.956 188.925 151.623 1.00 20.19 141 VAL F C 1
ATOM 22450 O O . VAL F 1 141 ? 133.889 189.111 152.841 1.00 20.79 141 VAL F O 1
ATOM 22463 N N . SER F 1 142 ? 134.028 189.915 150.738 1.00 24.08 142 SER F N 1
ATOM 22464 C CA . SER F 1 142 ? 134.090 191.308 151.156 1.00 24.11 142 SER F CA 1
ATOM 22465 C C . SER F 1 142 ? 132.727 191.781 151.660 1.00 25.90 142 SER F C 1
ATOM 22466 O O . SER F 1 142 ? 131.701 191.121 151.493 1.00 27.33 142 SER F O 1
ATOM 22474 N N . ALA F 1 143 ? 132.733 192.957 152.286 1.00 28.88 143 ALA F N 1
ATOM 22475 C CA . ALA F 1 143 ? 131.520 193.503 152.878 1.00 26.28 143 ALA F CA 1
ATOM 22476 C C . ALA F 1 143 ? 130.435 193.774 151.844 1.00 27.52 143 ALA F C 1
ATOM 22477 O O . ALA F 1 143 ? 129.262 193.878 152.211 1.00 30.42 143 ALA F O 1
ATOM 22484 N N . LYS F 1 144 ? 130.794 193.875 150.568 1.00 30.03 144 LYS F N 1
ATOM 22485 C CA . LYS F 1 144 ? 129.832 194.091 149.499 1.00 30.44 144 LYS F CA 1
ATOM 22486 C C . LYS F 1 144 ? 129.392 192.794 148.835 1.00 30.32 144 LYS F C 1
ATOM 22487 O O . LYS F 1 144 ? 128.702 192.841 147.812 1.00 34.02 144 LYS F O 1
ATOM 22506 N N . GLY F 1 145 ? 129.768 191.646 149.386 1.00 28.61 145 GLY F N 1
ATOM 22507 C CA . GLY F 1 145 ? 129.357 190.380 148.820 1.00 26.67 145 GLY F CA 1
ATOM 22508 C C . GLY F 1 145 ? 130.195 189.897 147.660 1.00 27.09 145 GLY F C 1
ATOM 22509 O O . GLY F 1 145 ? 129.702 189.128 146.833 1.00 28.91 145 GLY F O 1
ATOM 22513 N N . GLU F 1 146 ? 131.447 190.331 147.571 1.00 26.35 146 GLU F N 1
ATOM 22514 C CA . GLU F 1 146 ? 132.348 189.928 146.501 1.00 26.92 146 GLU F CA 1
ATOM 22515 C C . GLU F 1 146 ? 133.256 188.804 146.986 1.00 23.55 146 GLU F C 1
ATOM 22516 O O . GLU F 1 146 ? 133.714 188.819 148.129 1.00 23.89 146 GLU F O 1
ATOM 22528 N N . PHE F 1 147 ? 133.513 187.834 146.111 1.00 24.40 147 PHE F N 1
ATOM 22529 C CA . PHE F 1 147 ? 134.388 186.703 146.413 1.00 22.76 147 PHE F CA 1
ATOM 22530 C C . PHE F 1 147 ? 135.815 187.084 146.038 1.00 22.87 147 PHE F C 1
ATOM 22531 O O . PHE F 1 147 ? 136.125 187.275 144.860 1.00 24.93 147 PHE F O 1
ATOM 22548 N N . LEU F 1 148 ? 136.682 187.190 147.039 1.00 23.83 148 LEU F N 1
ATOM 22549 C CA . LEU F 1 148 ? 138.051 187.646 146.849 1.00 22.17 148 LEU F CA 1
ATOM 22550 C C . LEU F 1 148 ? 139.052 186.506 146.730 1.00 21.49 148 LEU F C 1
ATOM 22551 O O . LEU F 1 148 ? 140.248 186.767 146.608 1.00 27.32 148 LEU F O 1
ATOM 22567 N N . GLY F 1 149 ? 138.600 185.263 146.749 1.00 23.72 149 GLY F N 1
ATOM 22568 C CA . GLY F 1 149 ? 139.487 184.124 146.701 1.00 24.33 149 GLY F CA 1
ATOM 22569 C C . GLY F 1 149 ? 139.743 183.554 148.078 1.00 19.68 149 GLY F C 1
ATOM 22570 O O . GLY F 1 149 ? 138.988 183.767 149.026 1.00 19.58 149 GLY F O 1
ATOM 22574 N N . GLY F 1 150 ? 140.845 182.823 148.184 1.00 18.59 150 GLY F N 1
ATOM 22575 C CA . GLY F 1 150 ? 141.196 182.240 149.468 1.00 17.12 150 GLY F CA 1
ATOM 22576 C C . GLY F 1 150 ? 142.374 181.295 149.377 1.00 16.52 150 GLY F C 1
ATOM 22577 O O . GLY F 1 150 ? 143.294 181.499 148.579 1.00 22.29 150 GLY F O 1
ATOM 22581 N N . ALA F 1 151 ? 142.331 180.261 150.216 1.00 15.11 151 ALA F N 1
ATOM 22582 C CA . ALA F 1 151 ? 143.395 179.274 150.323 1.00 13.02 151 ALA F CA 1
ATOM 22583 C C . ALA F 1 151 ? 142.797 177.876 150.408 1.00 13.54 151 ALA F C 1
ATOM 22584 O O . ALA F 1 151 ? 141.723 177.677 150.975 1.00 15.12 151 ALA F O 1
ATOM 22591 N N . ILE F 1 152 ? 143.509 176.905 149.843 1.00 14.49 152 ILE F N 1
ATOM 22592 C CA . ILE F 1 152 ? 143.100 175.504 149.865 1.00 15.03 152 ILE F CA 1
ATOM 22593 C C . ILE F 1 152 ? 144.244 174.699 150.460 1.00 14.17 152 ILE F C 1
ATOM 22594 O O . ILE F 1 152 ? 145.350 174.692 149.908 1.00 18.82 152 ILE F O 1
ATOM 22610 N N . ALA F 1 153 ? 143.981 174.026 151.568 1.00 11.03 153 ALA F N 1
ATOM 22611 C CA . ALA F 1 153 ? 144.963 173.250 152.301 1.00 11.04 153 ALA F CA 1
ATOM 22612 C C . ALA F 1 153 ? 144.513 171.800 152.421 1.00 14.02 153 ALA F C 1
ATOM 22613 O O . ALA F 1 153 ? 143.347 171.483 152.167 1.00 16.21 153 ALA F O 1
ATOM 22620 N N . PRO F 1 154 ? 145.421 170.887 152.770 1.00 13.44 154 PRO F N 1
ATOM 22621 C CA . PRO F 1 154 ? 145.027 169.486 152.965 1.00 13.23 154 PRO F CA 1
ATOM 22622 C C . PRO F 1 154 ? 143.947 169.340 154.029 1.00 13.29 154 PRO F C 1
ATOM 22623 O O . PRO F 1 154 ? 143.882 170.107 154.991 1.00 14.49 154 PRO F O 1
ATOM 22634 N N . GLY F 1 155 ? 143.083 168.347 153.834 1.00 15.09 155 GLY F N 1
ATOM 22635 C CA . GLY F 1 155 ? 142.065 168.047 154.818 1.00 13.04 155 GLY F CA 1
ATOM 22636 C C . GLY F 1 155 ? 142.649 167.474 156.097 1.00 13.16 155 GLY F C 1
ATOM 22637 O O . GLY F 1 155 ? 143.804 167.062 156.155 1.00 15.95 155 GLY F O 1
ATOM 22641 N N . VAL F 1 156 ? 141.810 167.415 157.136 1.00 14.10 156 VAL F N 1
ATOM 22642 C CA . VAL F 1 156 ? 142.248 166.929 158.446 1.00 13.05 156 VAL F CA 1
ATOM 22643 C C . VAL F 1 156 ? 142.502 165.433 158.360 1.00 14.46 156 VAL F C 1
ATOM 22644 O O . VAL F 1 156 ? 141.574 164.631 158.215 1.00 16.56 156 VAL F O 1
ATOM 22657 N N . GLN F 1 157 ? 143.778 165.062 158.380 1.00 14.66 157 GLN F N 1
ATOM 22658 C CA . GLN F 1 157 ? 144.213 163.677 158.269 1.00 15.19 157 GLN F CA 1
ATOM 22659 C C . GLN F 1 157 ? 145.427 163.381 159.136 1.00 16.58 157 GLN F C 1
ATOM 22660 O O . GLN F 1 157 ? 146.225 164.266 159.443 1.00 17.38 157 GLN F O 1
ATOM 22674 N N . VAL F 1 158 ? 145.523 162.129 159.564 1.00 16.80 158 VAL F N 1
ATOM 22675 C CA . VAL F 1 158 ? 146.703 161.664 160.281 1.00 16.32 158 VAL F CA 1
ATOM 22676 C C . VAL F 1 158 ? 147.817 161.490 159.250 1.00 15.74 158 VAL F C 1
ATOM 22677 O O . VAL F 1 158 ? 147.561 161.231 158.075 1.00 17.85 158 VAL F O 1
ATOM 22690 N N . SER F 1 159 ? 149.067 161.655 159.667 1.00 15.26 159 SER F N 1
ATOM 22691 C CA . SER F 1 159 ? 150.144 161.514 158.690 1.00 16.60 159 SER F CA 1
ATOM 22692 C C . SER F 1 159 ? 150.175 160.111 158.082 1.00 22.30 159 SER F C 1
ATOM 22693 O O . SER F 1 159 ? 150.084 159.107 158.792 1.00 26.18 159 SER F O 1
ATOM 22701 N N . SER F 1 160 ? 150.296 160.067 156.749 1.00 27.68 160 SER F N 1
ATOM 22702 C CA . SER F 1 160 ? 150.338 158.802 156.017 1.00 31.66 160 SER F CA 1
ATOM 22703 C C . SER F 1 160 ? 151.568 157.979 156.369 1.00 36.84 160 SER F C 1
ATOM 22704 O O . SER F 1 160 ? 151.471 156.771 156.610 1.00 44.20 160 SER F O 1
ATOM 22712 N N . ASP F 1 161 ? 152.738 158.620 156.396 1.00 30.00 161 ASP F N 1
ATOM 22713 C CA . ASP F 1 161 ? 153.962 157.927 156.780 1.00 30.00 161 ASP F CA 1
ATOM 22714 C C . ASP F 1 161 ? 153.896 157.414 158.208 1.00 30.00 161 ASP F C 1
ATOM 22715 O O . ASP F 1 161 ? 154.262 156.263 158.476 1.00 30.00 161 ASP F O 1
ATOM 22720 N N . ALA F 1 162 ? 153.438 158.244 159.136 1.00 30.00 162 ALA F N 1
ATOM 22721 C CA . ALA F 1 162 ? 153.330 157.833 160.526 1.00 30.00 162 ALA F CA 1
ATOM 22722 C C . ALA F 1 162 ? 152.357 156.668 160.653 1.00 30.00 162 ALA F C 1
ATOM 22723 O O . ALA F 1 162 ? 152.763 155.508 160.653 1.00 30.00 162 ALA F O 1
ATOM 22725 N N . LEU F 1 170 ? 147.549 150.536 153.969 1.00 57.40 170 LEU F N 1
ATOM 22726 C CA . LEU F 1 170 ? 147.720 150.286 155.394 1.00 55.56 170 LEU F CA 1
ATOM 22727 C C . LEU F 1 170 ? 146.640 151.012 156.186 1.00 55.13 170 LEU F C 1
ATOM 22728 O O . LEU F 1 170 ? 146.362 152.187 155.937 1.00 53.15 170 LEU F O 1
ATOM 22744 N N . ARG F 1 171 ? 146.032 150.304 157.135 1.00 52.52 171 ARG F N 1
ATOM 22745 C CA . ARG F 1 171 ? 144.907 150.855 157.880 1.00 51.34 171 ARG F CA 1
ATOM 22746 C C . ARG F 1 171 ? 145.303 152.140 158.599 1.00 49.99 171 ARG F C 1
ATOM 22747 O O . ARG F 1 171 ? 146.361 152.222 159.225 1.00 51.01 171 ARG F O 1
ATOM 22768 N N . ARG F 1 172 ? 144.432 153.140 158.517 1.00 49.09 172 ARG F N 1
ATOM 22769 C CA . ARG F 1 172 ? 144.704 154.446 159.096 1.00 49.06 172 ARG F CA 1
ATOM 22770 C C . ARG F 1 172 ? 144.401 154.472 160.590 1.00 42.05 172 ARG F C 1
ATOM 22771 O O . ARG F 1 172 ? 143.561 153.720 161.092 1.00 43.77 172 ARG F O 1
ATOM 22792 N N . VAL F 1 173 ? 145.099 155.365 161.295 1.00 33.98 173 VAL F N 1
ATOM 22793 C CA . VAL F 1 173 ? 144.847 155.592 162.713 1.00 30.87 173 VAL F CA 1
ATOM 22794 C C . VAL F 1 173 ? 143.550 156.374 162.888 1.00 29.92 173 VAL F C 1
ATOM 22795 O O . VAL F 1 173 ? 143.213 157.252 162.085 1.00 33.15 173 VAL F O 1
ATOM 22808 N N . GLU F 1 174 ? 142.824 156.065 163.959 1.00 30.40 174 GLU F N 1
ATOM 22809 C CA . GLU F 1 174 ? 141.566 156.745 164.236 1.00 30.20 174 GLU F CA 1
ATOM 22810 C C . GLU F 1 174 ? 141.793 158.229 164.496 1.00 28.48 174 GLU F C 1
ATOM 22811 O O . GLU F 1 174 ? 142.723 158.621 165.203 1.00 29.22 174 GLU F O 1
ATOM 22823 N N . LEU F 1 175 ? 140.915 159.050 163.931 1.00 29.71 175 LEU F N 1
ATOM 22824 C CA . LEU F 1 175 ? 140.969 160.502 164.071 1.00 25.47 175 LEU F CA 1
ATOM 22825 C C . LEU F 1 175 ? 140.086 160.897 165.248 1.00 24.32 175 LEU F C 1
ATOM 22826 O O . LEU F 1 175 ? 138.859 160.904 165.143 1.00 28.65 175 LEU F O 1
ATOM 22842 N N . ALA F 1 176 ? 140.710 161.223 166.375 1.00 22.67 176 ALA F N 1
ATOM 22843 C CA . ALA F 1 176 ? 139.991 161.657 167.565 1.00 22.10 176 ALA F CA 1
ATOM 22844 C C . ALA F 1 176 ? 140.922 162.527 168.393 1.00 21.36 176 ALA F C 1
ATOM 22845 O O . ALA F 1 176 ? 142.141 162.487 168.225 1.00 23.23 176 ALA F O 1
ATOM 22852 N N . ARG F 1 177 ? 140.339 163.334 169.271 1.00 22.52 177 ARG F N 1
ATOM 22853 C CA . ARG F 1 177 ? 141.163 164.206 170.099 1.00 21.39 177 ARG F CA 1
ATOM 22854 C C . ARG F 1 177 ? 141.949 163.398 171.137 1.00 23.49 177 ARG F C 1
ATOM 22855 O O . ARG F 1 177 ? 141.360 162.572 171.844 1.00 26.62 177 ARG F O 1
ATOM 22876 N N . PRO F 1 178 ? 143.258 163.603 171.258 1.00 22.36 178 PRO F N 1
ATOM 22877 C CA . PRO F 1 178 ? 144.062 162.915 172.274 1.00 22.24 178 PRO F CA 1
ATOM 22878 C C . PRO F 1 178 ? 143.956 163.637 173.615 1.00 21.50 178 PRO F C 1
ATOM 22879 O O . PRO F 1 178 ? 143.503 164.772 173.695 1.00 24.50 178 PRO F O 1
ATOM 22890 N N . ARG F 1 179 ? 144.386 162.959 174.678 1.00 25.94 179 ARG F N 1
ATOM 22891 C CA . ARG F 1 179 ? 144.341 163.582 175.998 1.00 26.19 179 ARG F CA 1
ATOM 22892 C C . ARG F 1 179 ? 145.207 164.840 176.063 1.00 23.12 179 ARG F C 1
ATOM 22893 O O . ARG F 1 179 ? 144.805 165.840 176.664 1.00 26.83 179 ARG F O 1
ATOM 22914 N N . SER F 1 180 ? 146.398 164.814 175.466 1.00 23.01 180 SER F N 1
ATOM 22915 C CA . SER F 1 180 ? 147.300 165.957 175.518 1.00 17.71 180 SER F CA 1
ATOM 22916 C C . SER F 1 180 ? 147.979 166.204 174.179 1.00 16.58 180 SER F C 1
ATOM 22917 O O . SER F 1 180 ? 148.025 165.341 173.302 1.00 19.66 180 SER F O 1
ATOM 22925 N N . VAL F 1 181 ? 148.486 167.429 174.032 1.00 17.87 181 VAL F N 1
ATOM 22926 C CA . VAL F 1 181 ? 149.201 167.809 172.822 1.00 16.77 181 VAL F CA 1
ATOM 22927 C C . VAL F 1 181 ? 150.451 166.940 172.702 1.00 15.15 181 VAL F C 1
ATOM 22928 O O . VAL F 1 181 ? 150.884 166.614 171.595 1.00 14.76 181 VAL F O 1
ATOM 22941 N N . VAL F 1 182 ? 151.089 166.612 173.826 1.00 16.48 182 VAL F N 1
ATOM 22942 C CA . VAL F 1 182 ? 152.275 165.762 173.822 1.00 16.80 182 VAL F CA 1
ATOM 22943 C C . VAL F 1 182 ? 151.807 164.313 173.944 1.00 16.13 182 VAL F C 1
ATOM 22944 O O . VAL F 1 182 ? 151.411 163.862 175.016 1.00 20.14 182 VAL F O 1
ATOM 22957 N N . GLY F 1 183 ? 151.875 163.584 172.833 1.00 14.86 183 GLY F N 1
ATOM 22958 C CA . GLY F 1 183 ? 151.460 162.191 172.825 1.00 17.23 183 GLY F CA 1
ATOM 22959 C C . GLY F 1 183 ? 152.503 161.291 173.464 1.00 17.64 183 GLY F C 1
ATOM 22960 O O . GLY F 1 183 ? 153.706 161.464 173.263 1.00 18.45 183 GLY F O 1
ATOM 22964 N N . LYS F 1 184 ? 152.035 160.335 174.264 1.00 18.49 184 LYS F N 1
ATOM 22965 C CA . LYS F 1 184 ? 152.903 159.366 174.924 1.00 17.77 184 LYS F CA 1
ATOM 22966 C C . LYS F 1 184 ? 153.047 158.048 174.171 1.00 17.54 184 LYS F C 1
ATOM 22967 O O . LYS F 1 184 ? 153.789 157.177 174.622 1.00 20.62 184 LYS F O 1
ATOM 22986 N N . ASN F 1 185 ? 152.317 157.861 173.078 1.00 17.64 185 ASN F N 1
ATOM 22987 C CA . ASN F 1 185 ? 152.377 156.657 172.261 1.00 15.62 185 ASN F CA 1
ATOM 22988 C C . ASN F 1 185 ? 152.165 157.104 170.823 1.00 15.65 185 ASN F C 1
ATOM 22989 O O . ASN F 1 185 ? 151.722 158.223 170.570 1.00 17.46 185 ASN F O 1
ATOM 23000 N N . THR F 1 186 ? 152.496 156.228 169.875 1.00 16.47 186 THR F N 1
ATOM 23001 C CA . THR F 1 186 ? 152.414 156.609 168.468 1.00 16.93 186 THR F CA 1
ATOM 23002 C C . THR F 1 186 ? 151.003 157.040 168.074 1.00 16.45 186 THR F C 1
ATOM 23003 O O . THR F 1 186 ? 150.830 158.034 167.358 1.00 16.46 186 THR F O 1
ATOM 23014 N N . VAL F 1 187 ? 149.980 156.331 168.556 1.00 16.77 187 VAL F N 1
ATOM 23015 C CA . VAL F 1 187 ? 148.602 156.703 168.233 1.00 17.23 187 VAL F CA 1
ATOM 23016 C C . VAL F 1 187 ? 148.287 158.091 168.775 1.00 14.98 187 VAL F C 1
ATOM 23017 O O . VAL F 1 187 ? 147.700 158.932 168.084 1.00 15.93 187 VAL F O 1
ATOM 23030 N N . GLU F 1 188 ? 148.675 158.346 170.024 1.00 13.61 188 GLU F N 1
ATOM 23031 C CA . GLU F 1 188 ? 148.421 159.642 170.636 1.00 14.98 188 GLU F CA 1
ATOM 23032 C C . GLU F 1 188 ? 149.187 160.742 169.918 1.00 14.57 188 GLU F C 1
ATOM 23033 O O . GLU F 1 188 ? 148.659 161.838 169.715 1.00 14.62 188 GLU F O 1
ATOM 23045 N N . CYS F 1 189 ? 150.431 160.465 169.518 1.00 12.38 189 CYS F N 1
ATOM 23046 C CA . CYS F 1 189 ? 151.232 161.467 168.821 1.00 13.25 189 CYS F CA 1
ATOM 23047 C C . CYS F 1 189 ? 150.591 161.841 167.493 1.00 11.80 189 CYS F C 1
ATOM 23048 O O . CYS F 1 189 ? 150.468 163.023 167.157 1.00 12.58 189 CYS F O 1
ATOM 23056 N N . MET F 1 190 ? 150.145 160.834 166.742 1.00 13.17 190 MET F N 1
ATOM 23057 C CA . MET F 1 190 ? 149.498 161.077 165.458 1.00 11.99 190 MET F CA 1
ATOM 23058 C C . MET F 1 190 ? 148.171 161.811 165.633 1.00 11.35 190 MET F C 1
ATOM 23059 O O . MET F 1 190 ? 147.839 162.704 164.848 1.00 12.92 190 MET F O 1
ATOM 23073 N N . GLN F 1 191 ? 147.401 161.459 166.660 1.00 12.97 191 GLN F N 1
ATOM 23074 C CA . GLN F 1 191 ? 146.145 162.161 166.901 1.00 14.06 191 GLN F CA 1
ATOM 23075 C C . GLN F 1 191 ? 146.390 163.614 167.286 1.00 12.44 191 GLN F C 1
ATOM 23076 O O . GLN F 1 191 ? 145.662 164.506 166.841 1.00 12.40 191 GLN F O 1
ATOM 23090 N N . ALA F 1 192 ? 147.402 163.869 168.115 1.00 11.54 192 ALA F N 1
ATOM 23091 C CA . ALA F 1 192 ? 147.713 165.236 168.503 1.00 10.80 192 ALA F CA 1
ATOM 23092 C C . ALA F 1 192 ? 148.155 166.035 167.296 1.00 12.41 192 ALA F C 1
ATOM 23093 O O . ALA F 1 192 ? 147.683 167.154 167.071 1.00 13.07 192 ALA F O 1
ATOM 23100 N N . GLY F 1 193 ? 148.976 165.426 166.450 1.00 11.57 193 GLY F N 1
ATOM 23101 C CA . GLY F 1 193 ? 149.447 166.106 165.276 1.00 11.74 193 GLY F CA 1
ATOM 23102 C C . GLY F 1 193 ? 148.280 166.440 164.384 1.00 11.84 193 GLY F C 1
ATOM 23103 O O . GLY F 1 193 ? 148.127 167.595 164.019 1.00 16.81 193 GLY F O 1
ATOM 23107 N N . ALA F 1 194 ? 147.348 165.518 164.192 1.00 12.32 194 ALA F N 1
ATOM 23108 C CA . ALA F 1 194 ? 146.216 165.833 163.337 1.00 12.77 194 ALA F CA 1
ATOM 23109 C C . ALA F 1 194 ? 145.225 166.851 163.902 1.00 11.29 194 ALA F C 1
ATOM 23110 O O . ALA F 1 194 ? 145.044 167.916 163.308 1.00 15.28 194 ALA F O 1
ATOM 23117 N N . VAL F 1 195 ? 144.738 166.653 165.122 1.00 13.81 195 VAL F N 1
ATOM 23118 C CA . VAL F 1 195 ? 143.723 167.566 165.650 1.00 14.99 195 VAL F CA 1
ATOM 23119 C C . VAL F 1 195 ? 144.310 168.927 166.011 1.00 13.67 195 VAL F C 1
ATOM 23120 O O . VAL F 1 195 ? 143.860 169.964 165.507 1.00 16.70 195 VAL F O 1
ATOM 23133 N N . PHE F 1 196 ? 145.384 168.943 166.799 1.00 14.39 196 PHE F N 1
ATOM 23134 C CA . PHE F 1 196 ? 145.971 170.218 167.178 1.00 13.65 196 PHE F CA 1
ATOM 23135 C C . PHE F 1 196 ? 146.681 170.887 166.005 1.00 12.70 196 PHE F C 1
ATOM 23136 O O . PHE F 1 196 ? 146.603 172.111 165.852 1.00 14.20 196 PHE F O 1
ATOM 23153 N N . GLY F 1 197 ? 147.359 170.120 165.147 1.00 11.70 197 GLY F N 1
ATOM 23154 C CA . GLY F 1 197 ? 148.028 170.730 164.026 1.00 11.12 197 GLY F CA 1
ATOM 23155 C C . GLY F 1 197 ? 147.067 171.368 163.047 1.00 10.19 197 GLY F C 1
ATOM 23156 O O . GLY F 1 197 ? 147.311 172.474 162.571 1.00 11.15 197 GLY F O 1
ATOM 23160 N N . PHE F 1 198 ? 145.958 170.693 162.729 1.00 13.08 198 PHE F N 1
ATOM 23161 C CA . PHE F 1 198 ? 145.052 171.293 161.762 1.00 11.94 198 PHE F CA 1
ATOM 23162 C C . PHE F 1 198 ? 144.269 172.434 162.394 1.00 9.58 198 PHE F C 1
ATOM 23163 O O . PHE F 1 198 ? 143.915 173.394 161.700 1.00 12.84 198 PHE F O 1
ATOM 23180 N N . ALA F 1 199 ? 144.019 172.380 163.705 1.00 12.00 199 ALA F N 1
ATOM 23181 C CA . ALA F 1 199 ? 143.454 173.551 164.363 1.00 11.85 199 ALA F CA 1
ATOM 23182 C C . ALA F 1 199 ? 144.392 174.747 164.222 1.00 11.37 199 ALA F C 1
ATOM 23183 O O . ALA F 1 199 ? 143.950 175.866 163.937 1.00 13.28 199 ALA F O 1
ATOM 23190 N N . GLY F 1 200 ? 145.695 174.521 164.419 1.00 11.26 200 GLY F N 1
ATOM 23191 C CA . GLY F 1 200 ? 146.668 175.583 164.214 1.00 10.52 200 GLY F CA 1
ATOM 23192 C C . GLY F 1 200 ? 146.717 176.067 162.778 1.00 10.17 200 GLY F C 1
ATOM 23193 O O . GLY F 1 200 ? 146.850 177.259 162.523 1.00 11.66 200 GLY F O 1
ATOM 23197 N N . LEU F 1 201 ? 146.598 175.148 161.823 1.00 10.78 201 LEU F N 1
ATOM 23198 C CA . LEU F 1 201 ? 146.574 175.528 160.415 1.00 9.08 201 LEU F CA 1
ATOM 23199 C C . LEU F 1 201 ? 145.424 176.490 160.128 1.00 11.13 201 LEU F C 1
ATOM 23200 O O . LEU F 1 201 ? 145.617 177.550 159.518 1.00 12.43 201 LEU F O 1
ATOM 23216 N N . VAL F 1 202 ? 144.218 176.140 160.582 1.00 12.30 202 VAL F N 1
ATOM 23217 C CA . VAL F 1 202 ? 143.053 176.990 160.327 1.00 12.63 202 VAL F CA 1
ATOM 23218 C C . VAL F 1 202 ? 143.201 178.330 161.038 1.00 11.79 202 VAL F C 1
ATOM 23219 O O . VAL F 1 202 ? 142.949 179.393 160.455 1.00 14.66 202 VAL F O 1
ATOM 23232 N N . ASP F 1 203 ? 143.596 178.302 162.313 1.00 13.52 203 ASP F N 1
ATOM 23233 C CA . ASP F 1 203 ? 143.769 179.545 163.059 1.00 14.59 203 ASP F CA 1
ATOM 23234 C C . ASP F 1 203 ? 144.812 180.438 162.402 1.00 15.14 203 ASP F C 1
ATOM 23235 O O . ASP F 1 203 ? 144.627 181.655 162.314 1.00 15.66 203 ASP F O 1
ATOM 23244 N N . GLY F 1 204 ? 145.909 179.850 161.923 1.00 14.78 204 GLY F N 1
ATOM 23245 C CA . GLY F 1 204 ? 146.942 180.635 161.281 1.00 13.20 204 GLY F CA 1
ATOM 23246 C C . GLY F 1 204 ? 146.482 181.257 159.979 1.00 13.84 204 GLY F C 1
ATOM 23247 O O . GLY F 1 204 ? 146.783 182.418 159.706 1.00 14.94 204 GLY F O 1
ATOM 23251 N N . LEU F 1 205 ? 145.753 180.497 159.156 1.00 13.84 205 LEU F N 1
ATOM 23252 C CA . LEU F 1 205 ? 145.246 181.061 157.906 1.00 14.12 205 LEU F CA 1
ATOM 23253 C C . LEU F 1 205 ? 144.274 182.207 158.178 1.00 13.20 205 LEU F C 1
ATOM 23254 O O . LEU F 1 205 ? 144.376 183.278 157.571 1.00 15.55 205 LEU F O 1
ATOM 23270 N N . VAL F 1 206 ? 143.333 182.008 159.102 1.00 14.34 206 VAL F N 1
ATOM 23271 C CA . VAL F 1 206 ? 142.352 183.057 159.377 1.00 15.64 206 VAL F CA 1
ATOM 23272 C C . VAL F 1 206 ? 143.035 184.288 159.960 1.00 16.30 206 VAL F C 1
ATOM 23273 O O . VAL F 1 206 ? 142.738 185.422 159.567 1.00 19.25 206 VAL F O 1
ATOM 23286 N N . GLY F 1 207 ? 143.963 184.088 160.898 1.00 17.49 207 GLY F N 1
ATOM 23287 C CA . GLY F 1 207 ? 144.675 185.215 161.474 1.00 16.34 207 GLY F CA 1
ATOM 23288 C C . GLY F 1 207 ? 145.506 185.960 160.451 1.00 19.27 207 GLY F C 1
ATOM 23289 O O . GLY F 1 207 ? 145.588 187.188 160.481 1.00 22.38 207 GLY F O 1
ATOM 23293 N N . ARG F 1 208 ? 146.124 185.228 159.525 1.00 18.85 208 ARG F N 1
ATOM 23294 C CA . ARG F 1 208 ? 146.915 185.864 158.483 1.00 20.41 208 ARG F CA 1
ATOM 23295 C C . ARG F 1 208 ? 146.041 186.684 157.545 1.00 22.30 208 ARG F C 1
ATOM 23296 O O . ARG F 1 208 ? 146.431 187.775 157.120 1.00 25.71 208 ARG F O 1
ATOM 23317 N N . ILE F 1 209 ? 144.860 186.170 157.197 1.00 20.90 209 ILE F N 1
ATOM 23318 C CA . ILE F 1 209 ? 143.932 186.960 156.389 1.00 22.85 209 ILE F CA 1
ATOM 23319 C C . ILE F 1 209 ? 143.540 188.229 157.129 1.00 21.51 209 ILE F C 1
ATOM 23320 O O . ILE F 1 209 ? 143.549 189.328 156.568 1.00 24.72 209 ILE F O 1
ATOM 23336 N N . ARG F 1 210 ? 143.176 188.092 158.400 1.00 22.76 210 ARG F N 1
ATOM 23337 C CA . ARG F 1 210 ? 142.766 189.257 159.173 1.00 24.12 210 ARG F CA 1
ATOM 23338 C C . ARG F 1 210 ? 143.893 190.280 159.245 1.00 26.99 210 ARG F C 1
ATOM 23339 O O . ARG F 1 210 ? 143.638 191.488 159.224 1.00 29.05 210 ARG F O 1
ATOM 23360 N N . GLU F 1 211 ? 145.139 189.811 159.340 1.00 29.64 211 GLU F N 1
ATOM 23361 C CA . GLU F 1 211 ? 146.277 190.711 159.483 1.00 32.26 211 GLU F CA 1
ATOM 23362 C C . GLU F 1 211 ? 146.625 191.392 158.163 1.00 33.30 211 GLU F C 1
ATOM 23363 O O . GLU F 1 211 ? 146.953 192.582 158.148 1.00 36.70 211 GLU F O 1
ATOM 23375 N N . ASP F 1 212 ? 146.535 190.667 157.043 1.00 32.29 212 ASP F N 1
ATOM 23376 C CA . ASP F 1 212 ? 147.131 191.111 155.788 1.00 31.24 212 ASP F CA 1
ATOM 23377 C C . ASP F 1 212 ? 146.136 191.665 154.774 1.00 32.66 212 ASP F C 1
ATOM 23378 O O . ASP F 1 212 ? 146.547 192.423 153.890 1.00 38.51 212 ASP F O 1
ATOM 23387 N N . VAL F 1 213 ? 144.859 191.315 154.861 1.00 31.29 213 VAL F N 1
ATOM 23388 C CA . VAL F 1 213 ? 143.871 191.677 153.849 1.00 31.17 213 VAL F CA 1
ATOM 23389 C C . VAL F 1 213 ? 143.088 192.883 154.347 1.00 31.37 213 VAL F C 1
ATOM 23390 O O . VAL F 1 213 ? 142.546 192.866 155.458 1.00 31.59 213 VAL F O 1
ATOM 23403 N N . SER F 1 214 ? 143.027 193.926 153.525 1.00 33.60 214 SER F N 1
ATOM 23404 C CA . SER F 1 214 ? 142.372 195.164 153.922 1.00 34.70 214 SER F CA 1
ATOM 23405 C C . SER F 1 214 ? 140.871 194.958 154.068 1.00 35.40 214 SER F C 1
ATOM 23406 O O . SER F 1 214 ? 140.217 194.387 153.193 1.00 34.71 214 SER F O 1
ATOM 23414 N N . GLY F 1 215 ? 140.322 195.461 155.172 1.00 36.14 215 GLY F N 1
ATOM 23415 C CA . GLY F 1 215 ? 138.921 195.296 155.486 1.00 33.51 215 GLY F CA 1
ATOM 23416 C C . GLY F 1 215 ? 138.596 194.126 156.393 1.00 32.51 215 GLY F C 1
ATOM 23417 O O . GLY F 1 215 ? 137.424 193.953 156.750 1.00 30.93 215 GLY F O 1
ATOM 23421 N N . PHE F 1 216 ? 139.587 193.321 156.782 1.00 31.48 216 PHE F N 1
ATOM 23422 C CA . PHE F 1 216 ? 139.354 192.125 157.583 1.00 25.32 216 PHE F CA 1
ATOM 23423 C C . PHE F 1 216 ? 140.088 192.134 158.919 1.00 29.19 216 PHE F C 1
ATOM 23424 O O . PHE F 1 216 ? 140.146 191.095 159.584 1.00 29.45 216 PHE F O 1
ATOM 23441 N N . SER F 1 217 ? 140.620 193.275 159.347 1.00 30.94 217 SER F N 1
ATOM 23442 C CA . SER F 1 217 ? 141.373 193.331 160.591 1.00 33.06 217 SER F CA 1
ATOM 23443 C C . SER F 1 217 ? 140.467 193.054 161.789 1.00 33.23 217 SER F C 1
ATOM 23444 O O . SER F 1 217 ? 139.240 193.029 161.688 1.00 33.99 217 SER F O 1
ATOM 23452 N N . VAL F 1 218 ? 141.097 192.873 162.953 1.00 34.33 218 VAL F N 1
ATOM 23453 C CA . VAL F 1 218 ? 140.360 192.570 164.176 1.00 35.16 218 VAL F CA 1
ATOM 23454 C C . VAL F 1 218 ? 139.420 193.703 164.562 1.00 37.60 218 VAL F C 1
ATOM 23455 O O . VAL F 1 218 ? 138.450 193.478 165.291 1.00 40.38 218 VAL F O 1
ATOM 23468 N N . ASP F 1 219 ? 139.694 194.925 164.107 1.00 38.79 219 ASP F N 1
ATOM 23469 C CA . ASP F 1 219 ? 138.800 196.044 164.383 1.00 40.55 219 ASP F CA 1
ATOM 23470 C C . ASP F 1 219 ? 137.552 196.017 163.509 1.00 42.23 219 ASP F C 1
ATOM 23471 O O . ASP F 1 219 ? 136.516 196.559 163.905 1.00 44.16 219 ASP F O 1
ATOM 23480 N N . HIS F 1 220 ? 137.630 195.409 162.327 1.00 41.65 220 HIS F N 1
ATOM 23481 C CA . HIS F 1 220 ? 136.475 195.318 161.448 1.00 36.50 220 HIS F CA 1
ATOM 23482 C C . HIS F 1 220 ? 135.490 194.269 161.953 1.00 35.83 220 HIS F C 1
ATOM 23483 O O . HIS F 1 220 ? 135.798 193.450 162.824 1.00 36.92 220 HIS F O 1
ATOM 23497 N N . ASP F 1 221 ? 134.286 194.304 161.391 1.00 33.80 221 ASP F N 1
ATOM 23498 C CA . ASP F 1 221 ? 133.224 193.364 161.736 1.00 33.96 221 ASP F CA 1
ATOM 23499 C C . ASP F 1 221 ? 133.201 192.267 160.675 1.00 31.36 221 ASP F C 1
ATOM 23500 O O . ASP F 1 221 ? 132.676 192.460 159.577 1.00 31.19 221 ASP F O 1
ATOM 23509 N N . VAL F 1 222 ? 133.770 191.113 161.009 1.00 27.29 222 VAL F N 1
ATOM 23510 C CA . VAL F 1 222 ? 133.878 189.979 160.099 1.00 24.52 222 VAL F CA 1
ATOM 23511 C C . VAL F 1 222 ? 133.225 188.774 160.757 1.00 23.30 222 VAL F C 1
ATOM 23512 O O . VAL F 1 222 ? 133.450 188.512 161.943 1.00 27.61 222 VAL F O 1
ATOM 23525 N N . ALA F 1 223 ? 132.425 188.043 159.986 1.00 19.87 223 ALA F N 1
ATOM 23526 C CA . ALA F 1 223 ? 131.817 186.799 160.441 1.00 20.17 223 ALA F CA 1
ATOM 23527 C C . ALA F 1 223 ? 132.690 185.626 160.011 1.00 19.89 223 ALA F C 1
ATOM 23528 O O . ALA F 1 223 ? 132.912 185.420 158.816 1.00 20.42 223 ALA F O 1
ATOM 23535 N N . ILE F 1 224 ? 133.169 184.852 160.977 1.00 18.75 224 ILE F N 1
ATOM 23536 C CA . ILE F 1 224 ? 133.996 183.681 160.710 1.00 18.64 224 ILE F CA 1
ATOM 23537 C C . ILE F 1 224 ? 133.122 182.455 160.929 1.00 17.45 224 ILE F C 1
ATOM 23538 O O . ILE F 1 224 ? 132.744 182.157 162.064 1.00 19.92 224 ILE F O 1
ATOM 23554 N N . VAL F 1 225 ? 132.821 181.724 159.859 1.00 15.79 225 VAL F N 1
ATOM 23555 C CA . VAL F 1 225 ? 131.880 180.609 159.917 1.00 15.91 225 VAL F CA 1
ATOM 23556 C C . VAL F 1 225 ? 132.547 179.352 159.379 1.00 15.14 225 VAL F C 1
ATOM 23557 O O . VAL F 1 225 ? 133.232 179.392 158.353 1.00 15.39 225 VAL F O 1
ATOM 23570 N N . ALA F 1 226 ? 132.315 178.234 160.056 1.00 13.92 226 ALA F N 1
ATOM 23571 C CA . ALA F 1 226 ? 132.832 176.939 159.649 1.00 12.91 226 ALA F CA 1
ATOM 23572 C C . ALA F 1 226 ? 131.693 176.010 159.238 1.00 13.13 226 ALA F C 1
ATOM 23573 O O . ALA F 1 226 ? 130.546 176.178 159.655 1.00 14.49 226 ALA F O 1
ATOM 23580 N N . THR F 1 227 ? 132.025 175.036 158.400 1.00 12.17 227 THR F N 1
ATOM 23581 C CA . THR F 1 227 ? 131.079 174.008 157.990 1.00 13.68 227 THR F CA 1
ATOM 23582 C C . THR F 1 227 ? 131.873 172.777 157.575 1.00 13.74 227 THR F C 1
ATOM 23583 O O . THR F 1 227 ? 133.084 172.843 157.387 1.00 15.17 227 THR F O 1
ATOM 23594 N N . GLY F 1 228 ? 131.186 171.643 157.460 1.00 14.25 228 GLY F N 1
ATOM 23595 C CA . GLY F 1 228 ? 131.824 170.425 156.986 1.00 14.03 228 GLY F CA 1
ATOM 23596 C C . GLY F 1 228 ? 131.857 169.301 158.002 1.00 13.66 228 GLY F C 1
ATOM 23597 O O . GLY F 1 228 ? 131.664 169.533 159.195 1.00 16.75 228 GLY F O 1
ATOM 23601 N N . HIS F 1 229 ? 132.134 168.080 157.534 1.00 16.04 229 HIS F N 1
ATOM 23602 C CA . HIS F 1 229 ? 131.967 166.890 158.367 1.00 17.98 229 HIS F CA 1
ATOM 23603 C C . HIS F 1 229 ? 132.906 166.890 159.570 1.00 17.30 229 HIS F C 1
ATOM 23604 O O . HIS F 1 229 ? 132.490 166.538 160.674 1.00 21.08 229 HIS F O 1
ATOM 23618 N N . THR F 1 230 ? 134.171 167.261 159.382 1.00 18.53 230 THR F N 1
ATOM 23619 C CA . THR F 1 230 ? 135.142 167.229 160.474 1.00 19.25 230 THR F CA 1
ATOM 23620 C C . THR F 1 230 ? 135.185 168.521 161.278 1.00 18.14 230 THR F C 1
ATOM 23621 O O . THR F 1 230 ? 135.983 168.623 162.212 1.00 24.18 230 THR F O 1
ATOM 23632 N N . ALA F 1 231 ? 134.357 169.505 160.939 1.00 16.53 231 ALA F N 1
ATOM 23633 C CA . ALA F 1 231 ? 134.347 170.755 161.691 1.00 15.63 231 ALA F CA 1
ATOM 23634 C C . ALA F 1 231 ? 134.001 170.569 163.163 1.00 18.87 231 ALA F C 1
ATOM 23635 O O . ALA F 1 231 ? 134.640 171.228 164.001 1.00 19.62 231 ALA F O 1
ATOM 23642 N N . PRO F 1 232 ? 133.013 169.752 163.548 1.00 20.90 232 PRO F N 1
ATOM 23643 C CA . PRO F 1 232 ? 132.743 169.586 164.986 1.00 18.22 232 PRO F CA 1
ATOM 23644 C C . PRO F 1 232 ? 133.954 169.108 165.767 1.00 18.45 232 PRO F C 1
ATOM 23645 O O . PRO F 1 232 ? 134.155 169.533 166.908 1.00 20.69 232 PRO F O 1
ATOM 23656 N N . LEU F 1 233 ? 134.782 168.250 165.171 1.00 18.47 233 LEU F N 1
ATOM 23657 C CA . LEU F 1 233 ? 135.953 167.738 165.878 1.00 18.35 233 LEU F CA 1
ATOM 23658 C C . LEU F 1 233 ? 136.934 168.857 166.222 1.00 19.69 233 LEU F C 1
ATOM 23659 O O . LEU F 1 233 ? 137.465 168.903 167.335 1.00 21.64 233 LEU F O 1
ATOM 23675 N N . LEU F 1 234 ? 137.183 169.768 165.287 1.00 21.11 234 LEU F N 1
ATOM 23676 C CA . LEU F 1 234 ? 138.193 170.797 165.496 1.00 18.91 234 LEU F CA 1
ATOM 23677 C C . LEU F 1 234 ? 137.661 172.083 166.112 1.00 18.57 234 LEU F C 1
ATOM 23678 O O . LEU F 1 234 ? 138.455 172.856 166.653 1.00 19.28 234 LEU F O 1
ATOM 23694 N N . LEU F 1 235 ? 136.353 172.323 166.064 1.00 18.58 235 LEU F N 1
ATOM 23695 C CA . LEU F 1 235 ? 135.797 173.575 166.573 1.00 19.85 235 LEU F CA 1
ATOM 23696 C C . LEU F 1 235 ? 136.178 173.887 168.013 1.00 20.44 235 LEU F C 1
ATOM 23697 O O . LEU F 1 235 ? 136.502 175.053 168.294 1.00 20.31 235 LEU F O 1
ATOM 23713 N N . PRO F 1 236 ? 136.154 172.942 168.954 1.00 20.30 236 PRO F N 1
ATOM 23714 C CA . PRO F 1 236 ? 136.580 173.273 170.321 1.00 20.45 236 PRO F CA 1
ATOM 23715 C C . PRO F 1 236 ? 138.008 173.782 170.397 1.00 20.20 236 PRO F C 1
ATOM 23716 O O . PRO F 1 236 ? 138.317 174.593 171.275 1.00 22.31 236 PRO F O 1
ATOM 23727 N N . GLU F 1 237 ? 138.891 173.329 169.508 1.00 21.78 237 GLU F N 1
ATOM 23728 C CA . GLU F 1 237 ? 140.288 173.736 169.537 1.00 20.29 237 GLU F CA 1
ATOM 23729 C C . GLU F 1 237 ? 140.555 175.027 168.773 1.00 22.21 237 GLU F C 1
ATOM 23730 O O . GLU F 1 237 ? 141.659 175.565 168.872 1.00 28.55 237 GLU F O 1
ATOM 23742 N N . LEU F 1 238 ? 139.583 175.541 168.025 1.00 24.13 238 LEU F N 1
ATOM 23743 C CA . LEU F 1 238 ? 139.778 176.772 167.274 1.00 24.16 238 LEU F CA 1
ATOM 23744 C C . LEU F 1 238 ? 139.515 177.986 168.157 1.00 25.83 238 LEU F C 1
ATOM 23745 O O . LEU F 1 238 ? 138.748 177.927 169.121 1.00 27.63 238 LEU F O 1
ATOM 23761 N N . HIS F 1 239 ? 140.170 179.095 167.815 1.00 27.28 239 HIS F N 1
ATOM 23762 C CA . HIS F 1 239 ? 139.988 180.355 168.517 1.00 28.15 239 HIS F CA 1
ATOM 23763 C C . HIS F 1 239 ? 139.431 181.472 167.647 1.00 28.71 239 HIS F C 1
ATOM 23764 O O . HIS F 1 239 ? 138.848 182.414 168.192 1.00 29.72 239 HIS F O 1
ATOM 23778 N N . THR F 1 240 ? 139.581 181.394 166.325 1.00 26.35 240 THR F N 1
ATOM 23779 C CA . THR F 1 240 ? 139.204 182.474 165.425 1.00 26.46 240 THR F CA 1
ATOM 23780 C C . THR F 1 240 ? 137.825 182.301 164.798 1.00 24.17 240 THR F C 1
ATOM 23781 O O . THR F 1 240 ? 137.362 183.217 164.118 1.00 29.63 240 THR F O 1
ATOM 23792 N N . VAL F 1 241 ? 137.156 181.170 165.010 1.00 22.91 241 VAL F N 1
ATOM 23793 C CA . VAL F 1 241 ? 135.895 180.858 164.340 1.00 23.83 241 VAL F CA 1
ATOM 23794 C C . VAL F 1 241 ? 134.743 181.100 165.305 1.00 23.33 241 VAL F C 1
ATOM 23795 O O . VAL F 1 241 ? 134.711 180.532 166.401 1.00 25.58 241 VAL F O 1
ATOM 23808 N N . ASP F 1 242 ? 133.784 181.924 164.884 1.00 25.96 242 ASP F N 1
ATOM 23809 C CA . ASP F 1 242 ? 132.678 182.352 165.732 1.00 25.45 242 ASP F CA 1
ATOM 23810 C C . ASP F 1 242 ? 131.419 181.514 165.568 1.00 26.49 242 ASP F C 1
ATOM 23811 O O . ASP F 1 242 ? 130.661 181.375 166.532 1.00 32.48 242 ASP F O 1
ATOM 23820 N N . HIS F 1 243 ? 131.165 180.969 164.378 1.00 23.97 243 HIS F N 1
ATOM 23821 C CA . HIS F 1 243 ? 129.925 180.264 164.093 1.00 20.46 243 HIS F CA 1
ATOM 23822 C C . HIS F 1 243 ? 130.206 178.954 163.370 1.00 19.79 243 HIS F C 1
ATOM 23823 O O . HIS F 1 243 ? 131.150 178.847 162.585 1.00 21.60 243 HIS F O 1
ATOM 23837 N N . TYR F 1 244 ? 129.367 177.960 163.643 1.00 19.51 244 TYR F N 1
ATOM 23838 C CA . TYR F 1 244 ? 129.340 176.706 162.900 1.00 18.77 244 TYR F CA 1
ATOM 23839 C C . TYR F 1 244 ? 127.976 176.550 162.247 1.00 18.91 244 TYR F C 1
ATOM 23840 O O . TYR F 1 244 ? 126.952 176.599 162.932 1.00 24.48 244 TYR F O 1
ATOM 23858 N N . ASP F 1 245 ? 127.965 176.340 160.934 1.00 15.96 245 ASP F N 1
ATOM 23859 C CA . ASP F 1 245 ? 126.731 176.180 160.168 1.00 15.95 245 ASP F CA 1
ATOM 23860 C C . ASP F 1 245 ? 126.806 174.854 159.421 1.00 16.70 245 ASP F C 1
ATOM 23861 O O . ASP F 1 245 ? 127.430 174.762 158.363 1.00 16.53 245 ASP F O 1
ATOM 23870 N N . GLN F 1 246 ? 126.132 173.842 159.967 1.00 17.33 246 GLN F N 1
ATOM 23871 C CA . GLN F 1 246 ? 126.193 172.496 159.408 1.00 17.78 246 GLN F CA 1
ATOM 23872 C C . GLN F 1 246 ? 125.652 172.451 157.982 1.00 16.82 246 GLN F C 1
ATOM 23873 O O . GLN F 1 246 ? 126.198 171.746 157.127 1.00 17.14 246 GLN F O 1
ATOM 23887 N N . HIS F 1 247 ? 124.578 173.192 157.712 1.00 16.24 247 HIS F N 1
ATOM 23888 C CA . HIS F 1 247 ? 123.849 173.112 156.456 1.00 15.65 247 HIS F CA 1
ATOM 23889 C C . HIS F 1 247 ? 124.174 174.269 155.522 1.00 15.11 247 HIS F C 1
ATOM 23890 O O . HIS F 1 247 ? 123.357 174.611 154.665 1.00 17.18 247 HIS F O 1
ATOM 23904 N N . LEU F 1 248 ? 125.359 174.867 155.658 1.00 14.60 248 LEU F N 1
ATOM 23905 C CA . LEU F 1 248 ? 125.682 176.046 154.862 1.00 15.80 248 LEU F CA 1
ATOM 23906 C C . LEU F 1 248 ? 125.586 175.754 153.368 1.00 12.17 248 LEU F C 1
ATOM 23907 O O . LEU F 1 248 ? 124.962 176.511 152.622 1.00 14.99 248 LEU F O 1
ATOM 23923 N N . THR F 1 249 ? 126.205 174.661 152.914 1.00 13.62 249 THR F N 1
ATOM 23924 C CA . THR F 1 249 ? 126.198 174.343 151.487 1.00 12.34 249 THR F CA 1
ATOM 23925 C C . THR F 1 249 ? 124.787 174.062 150.978 1.00 12.50 249 THR F C 1
ATOM 23926 O O . THR F 1 249 ? 124.422 174.495 149.882 1.00 15.25 249 THR F O 1
ATOM 23937 N N . LEU F 1 250 ? 123.992 173.309 151.744 1.00 11.91 250 LEU F N 1
ATOM 23938 C CA . LEU F 1 250 ? 122.629 173.002 151.317 1.00 13.47 250 LEU F CA 1
ATOM 23939 C C . LEU F 1 250 ? 121.783 174.265 151.225 1.00 14.34 250 LEU F C 1
ATOM 23940 O O . LEU F 1 250 ? 120.988 174.419 150.293 1.00 14.62 250 LEU F O 1
ATOM 23956 N N . GLN F 1 251 ? 121.935 175.179 152.184 1.00 15.45 251 GLN F N 1
ATOM 23957 C CA . GLN F 1 251 ? 121.199 176.437 152.121 1.00 15.09 251 GLN F CA 1
ATOM 23958 C C . GLN F 1 251 ? 121.680 177.301 150.965 1.00 15.13 251 GLN F C 1
ATOM 23959 O O . GLN F 1 251 ? 120.881 178.009 150.350 1.00 17.85 251 GLN F O 1
ATOM 23973 N N . GLY F 1 252 ? 122.968 177.236 150.638 1.00 14.20 252 GLY F N 1
ATOM 23974 C CA . GLY F 1 252 ? 123.443 177.906 149.442 1.00 15.74 252 GLY F CA 1
ATOM 23975 C C . GLY F 1 252 ? 122.819 177.342 148.178 1.00 13.94 252 GLY F C 1
ATOM 23976 O O . GLY F 1 252 ? 122.437 178.090 147.277 1.00 17.36 252 GLY F O 1
ATOM 23980 N N . LEU F 1 253 ? 122.702 176.013 148.099 1.00 15.10 253 LEU F N 1
ATOM 23981 C CA . LEU F 1 253 ? 122.026 175.383 146.965 1.00 15.17 253 LEU F CA 1
ATOM 23982 C C . LEU F 1 253 ? 120.562 175.806 146.890 1.00 15.03 253 LEU F C 1
ATOM 23983 O O . LEU F 1 253 ? 120.037 176.061 145.803 1.00 16.46 253 LEU F O 1
ATOM 23999 N N . ARG F 1 254 ? 119.891 175.887 148.039 1.00 14.41 254 ARG F N 1
ATOM 24000 C CA . ARG F 1 254 ? 118.524 176.403 148.072 1.00 15.78 254 ARG F CA 1
ATOM 24001 C C . ARG F 1 254 ? 118.462 177.841 147.557 1.00 18.75 254 ARG F C 1
ATOM 24002 O O . ARG F 1 254 ? 117.552 178.200 146.801 1.00 21.70 254 ARG F O 1
ATOM 24023 N N . LEU F 1 255 ? 119.415 178.681 147.967 1.00 18.12 255 LEU F N 1
ATOM 24024 C CA . LEU F 1 255 ? 119.437 180.065 147.502 1.00 17.65 255 LEU F CA 1
ATOM 24025 C C . LEU F 1 255 ? 119.615 180.134 145.993 1.00 17.67 255 LEU F C 1
ATOM 24026 O O . LEU F 1 255 ? 118.916 180.890 145.312 1.00 22.78 255 LEU F O 1
ATOM 24042 N N . VAL F 1 256 ? 120.536 179.344 145.449 1.00 18.22 256 VAL F N 1
ATOM 24043 C CA . VAL F 1 256 ? 120.751 179.353 144.005 1.00 20.03 256 VAL F CA 1
ATOM 24044 C C . VAL F 1 256 ? 119.502 178.870 143.282 1.00 19.98 256 VAL F C 1
ATOM 24045 O O . VAL F 1 256 ? 119.116 179.422 142.248 1.00 23.51 256 VAL F O 1
ATOM 24058 N N . PHE F 1 257 ? 118.850 177.833 143.809 1.00 19.92 257 PHE F N 1
ATOM 24059 C CA . PHE F 1 257 ? 117.630 177.334 143.184 1.00 20.38 257 PHE F CA 1
ATOM 24060 C C . PHE F 1 257 ? 116.547 178.405 143.153 1.00 22.30 257 PHE F C 1
ATOM 24061 O O . PHE F 1 257 ? 115.912 178.630 142.119 1.00 24.31 257 PHE F O 1
ATOM 24078 N N . GLU F 1 258 ? 116.329 179.080 144.281 1.00 25.74 258 GLU F N 1
ATOM 24079 C CA . GLU F 1 258 ? 115.308 180.121 144.332 1.00 23.40 258 GLU F CA 1
ATOM 24080 C C . GLU F 1 258 ? 115.666 181.304 143.444 1.00 26.37 258 GLU F C 1
ATOM 24081 O O . GLU F 1 258 ? 114.773 181.953 142.893 1.00 31.45 258 GLU F O 1
ATOM 24093 N N . ARG F 1 259 ? 116.957 181.587 143.274 1.00 28.59 259 ARG F N 1
ATOM 24094 C CA . ARG F 1 259 ? 117.362 182.675 142.391 1.00 29.47 259 ARG F CA 1
ATOM 24095 C C . ARG F 1 259 ? 117.109 182.331 140.927 1.00 29.24 259 ARG F C 1
ATOM 24096 O O . ARG F 1 259 ? 116.734 183.203 140.140 1.00 36.29 259 ARG F O 1
ATOM 24117 N N . ASN F 1 260 ? 117.318 181.079 140.542 1.00 28.52 260 ASN F N 1
ATOM 24118 C CA . ASN F 1 260 ? 117.112 180.638 139.170 1.00 29.79 260 ASN F CA 1
ATOM 24119 C C . ASN F 1 260 ? 115.675 180.232 138.883 1.00 30.31 260 ASN F C 1
ATOM 24120 O O . ASN F 1 260 ? 115.376 179.839 137.752 1.00 33.47 260 ASN F O 1
ATOM 24131 N N . LEU F 1 261 ? 114.788 180.309 139.869 1.00 31.58 261 LEU F N 1
ATOM 24132 C CA . LEU F 1 261 ? 113.401 179.894 139.704 1.00 34.98 261 LEU F CA 1
ATOM 24133 C C . LEU F 1 261 ? 112.559 181.029 139.134 1.00 35.26 261 LEU F C 1
ATOM 24134 O O . LEU F 1 261 ? 112.628 182.163 139.605 1.00 38.02 261 LEU F O 1
ATOM 24150 N N . MET G 2 1 ? 155.580 125.286 203.566 1.00 43.57 1 MET G N 1
ATOM 24151 C CA . MET G 2 1 ? 156.701 126.207 203.234 1.00 44.31 1 MET G CA 1
ATOM 24152 C C . MET G 2 1 ? 157.226 126.902 204.493 1.00 44.15 1 MET G C 1
ATOM 24153 O O . MET G 2 1 ? 156.500 127.033 205.473 1.00 46.13 1 MET G O 1
ATOM 24169 N N . GLN G 2 2 ? 158.495 127.348 204.467 1.00 45.35 2 GLN G N 1
ATOM 24170 C CA . GLN G 2 2 ? 159.150 127.937 205.644 1.00 45.72 2 GLN G CA 1
ATOM 24171 C C . GLN G 2 2 ? 159.963 129.184 205.288 1.00 45.66 2 GLN G C 1
ATOM 24172 O O . GLN G 2 2 ? 161.176 129.107 205.095 1.00 46.44 2 GLN G O 1
ATOM 24186 N N . ARG G 2 3 ? 159.305 130.333 205.216 1.00 43.41 3 ARG G N 1
ATOM 24187 C CA . ARG G 2 3 ? 159.988 131.617 205.155 1.00 35.66 3 ARG G CA 1
ATOM 24188 C C . ARG G 2 3 ? 159.351 132.527 206.191 1.00 37.46 3 ARG G C 1
ATOM 24189 O O . ARG G 2 3 ? 158.125 132.663 206.224 1.00 40.21 3 ARG G O 1
ATOM 24210 N N . ILE G 2 4 ? 160.175 133.139 207.040 1.00 36.08 4 ILE G N 1
ATOM 24211 C CA . ILE G 2 4 ? 159.652 133.993 208.095 1.00 34.01 4 ILE G CA 1
ATOM 24212 C C . ILE G 2 4 ? 158.975 135.200 207.465 1.00 34.59 4 ILE G C 1
ATOM 24213 O O . ILE G 2 4 ? 159.551 135.873 206.602 1.00 35.27 4 ILE G O 1
ATOM 24229 N N . ILE G 2 5 ? 157.747 135.480 207.895 1.00 35.02 5 ILE G N 1
ATOM 24230 C CA . ILE G 2 5 ? 156.971 136.607 207.394 1.00 33.20 5 ILE G CA 1
ATOM 24231 C C . ILE G 2 5 ? 156.455 137.414 208.574 1.00 33.34 5 ILE G C 1
ATOM 24232 O O . ILE G 2 5 ? 156.016 136.852 209.581 1.00 39.34 5 ILE G O 1
ATOM 24248 N N . GLY G 2 6 ? 156.504 138.733 208.441 1.00 33.00 6 GLY G N 1
ATOM 24249 C CA . GLY G 2 6 ? 155.893 139.614 209.410 1.00 34.65 6 GLY G CA 1
ATOM 24250 C C . GLY G 2 6 ? 155.099 140.692 208.701 1.00 34.52 6 GLY G C 1
ATOM 24251 O O . GLY G 2 6 ? 155.297 140.961 207.519 1.00 32.73 6 GLY G O 1
ATOM 24255 N N . THR G 2 7 ? 154.182 141.296 209.445 1.00 37.64 7 THR G N 1
ATOM 24256 C CA . THR G 2 7 ? 153.391 142.409 208.944 1.00 35.38 7 THR G CA 1
ATOM 24257 C C . THR G 2 7 ? 153.302 143.463 210.037 1.00 38.34 7 THR G C 1
ATOM 24258 O O . THR G 2 7 ? 153.390 143.150 211.226 1.00 41.23 7 THR G O 1
ATOM 24269 N N . GLU G 2 8 ? 153.143 144.718 209.621 1.00 38.39 8 GLU G N 1
ATOM 24270 C CA . GLU G 2 8 ? 153.053 145.850 210.542 1.00 39.68 8 GLU G CA 1
ATOM 24271 C C . GLU G 2 8 ? 152.063 146.851 209.966 1.00 39.30 8 GLU G C 1
ATOM 24272 O O . GLU G 2 8 ? 152.313 147.416 208.901 1.00 38.96 8 GLU G O 1
ATOM 24284 N N . VAL G 2 9 ? 150.958 147.092 210.668 1.00 37.82 9 VAL G N 1
ATOM 24285 C CA . VAL G 2 9 ? 149.844 147.871 210.140 1.00 35.71 9 VAL G CA 1
ATOM 24286 C C . VAL G 2 9 ? 149.650 149.119 210.989 1.00 36.90 9 VAL G C 1
ATOM 24287 O O . VAL G 2 9 ? 149.512 149.030 212.213 1.00 37.55 9 VAL G O 1
ATOM 24300 N N . GLU G 2 10 ? 149.620 150.274 210.327 1.00 36.76 10 GLU G N 1
ATOM 24301 C CA . GLU G 2 10 ? 149.281 151.549 210.943 1.00 37.68 10 GLU G CA 1
ATOM 24302 C C . GLU G 2 10 ? 147.817 151.849 210.647 1.00 36.61 10 GLU G C 1
ATOM 24303 O O . GLU G 2 10 ? 147.431 151.959 209.480 1.00 31.98 10 GLU G O 1
ATOM 24315 N N . TYR G 2 11 ? 147.011 152.008 211.694 1.00 38.62 11 TYR G N 1
ATOM 24316 C CA . TYR G 2 11 ? 145.575 152.199 211.543 1.00 32.59 11 TYR G CA 1
ATOM 24317 C C . TYR G 2 11 ? 145.236 153.681 211.537 1.00 31.54 11 TYR G C 1
ATOM 24318 O O . TYR G 2 11 ? 145.749 154.439 212.363 1.00 40.43 11 TYR G O 1
ATOM 24336 N N . GLY G 2 12 ? 144.375 154.089 210.610 1.00 29.57 12 GLY G N 1
ATOM 24337 C CA . GLY G 2 12 ? 143.791 155.412 210.690 1.00 32.60 12 GLY G CA 1
ATOM 24338 C C . GLY G 2 12 ? 142.901 155.539 211.912 1.00 37.92 12 GLY G C 1
ATOM 24339 O O . GLY G 2 12 ? 142.284 154.578 212.356 1.00 39.42 12 GLY G O 1
ATOM 24343 N N . ILE G 2 13 ? 142.839 156.746 212.466 1.00 40.87 13 ILE G N 1
ATOM 24344 C CA . ILE G 2 13 ? 142.143 156.989 213.726 1.00 42.52 13 ILE G CA 1
ATOM 24345 C C . ILE G 2 13 ? 141.477 158.354 213.666 1.00 43.14 13 ILE G C 1
ATOM 24346 O O . ILE G 2 13 ? 142.031 159.301 213.102 1.00 45.42 13 ILE G O 1
ATOM 24362 N N . SER G 2 14 ? 140.283 158.453 214.244 1.00 45.34 14 SER G N 1
ATOM 24363 C CA . SER G 2 14 ? 139.550 159.709 214.238 1.00 49.46 14 SER G CA 1
ATOM 24364 C C . SER G 2 14 ? 138.624 159.772 215.444 1.00 55.52 14 SER G C 1
ATOM 24365 O O . SER G 2 14 ? 138.319 158.758 216.077 1.00 56.15 14 SER G O 1
ATOM 24373 N N . SER G 2 15 ? 138.214 160.995 215.770 1.00 58.70 15 SER G N 1
ATOM 24374 C CA . SER G 2 15 ? 137.178 161.264 216.765 1.00 63.30 15 SER G CA 1
ATOM 24375 C C . SER G 2 15 ? 136.186 162.216 216.106 1.00 64.70 15 SER G C 1
ATOM 24376 O O . SER G 2 15 ? 136.409 163.439 216.111 1.00 67.68 15 SER G O 1
ATOM 24384 N N . PRO G 2 16 ? 135.094 161.707 215.526 1.00 64.65 16 PRO G N 1
ATOM 24385 C CA . PRO G 2 16 ? 134.272 162.564 214.652 1.00 65.96 16 PRO G CA 1
ATOM 24386 C C . PRO G 2 16 ? 133.739 163.809 215.337 1.00 69.98 16 PRO G C 1
ATOM 24387 O O . PRO G 2 16 ? 133.485 164.812 214.660 1.00 71.62 16 PRO G O 1
ATOM 24398 N N . SER G 2 17 ? 133.561 163.780 216.655 1.00 72.17 17 SER G N 1
ATOM 24399 C CA . SER G 2 17 ? 133.070 164.934 217.395 1.00 73.92 17 SER G CA 1
ATOM 24400 C C . SER G 2 17 ? 134.183 165.881 217.826 1.00 75.02 17 SER G C 1
ATOM 24401 O O . SER G 2 17 ? 133.901 166.871 218.509 1.00 77.30 17 SER G O 1
ATOM 24409 N N . ASP G 2 18 ? 135.432 165.608 217.447 1.00 74.19 18 ASP G N 1
ATOM 24410 C CA . ASP G 2 18 ? 136.589 166.409 217.847 1.00 76.00 18 ASP G CA 1
ATOM 24411 C C . ASP G 2 18 ? 137.412 166.756 216.615 1.00 76.34 18 ASP G C 1
ATOM 24412 O O . ASP G 2 18 ? 138.437 166.119 216.338 1.00 75.71 18 ASP G O 1
ATOM 24421 N N . PRO G 2 19 ? 136.988 167.760 215.844 1.00 78.37 19 PRO G N 1
ATOM 24422 C CA . PRO G 2 19 ? 137.816 168.192 214.705 1.00 79.01 19 PRO G CA 1
ATOM 24423 C C . PRO G 2 19 ? 139.223 168.598 215.107 1.00 79.01 19 PRO G C 1
ATOM 24424 O O . PRO G 2 19 ? 140.183 168.300 214.385 1.00 79.38 19 PRO G O 1
ATOM 24435 N N . THR G 2 20 ? 139.377 169.256 216.253 1.00 78.44 20 THR G N 1
ATOM 24436 C CA . THR G 2 20 ? 140.676 169.712 216.726 1.00 78.10 20 THR G CA 1
ATOM 24437 C C . THR G 2 20 ? 141.434 168.636 217.493 1.00 76.77 20 THR G C 1
ATOM 24438 O O . THR G 2 20 ? 142.425 168.950 218.158 1.00 77.67 20 THR G O 1
ATOM 24449 N N . ALA G 2 21 ? 140.994 167.383 217.419 1.00 75.85 21 ALA G N 1
ATOM 24450 C CA . ALA G 2 21 ? 141.675 166.316 218.138 1.00 73.88 21 ALA G CA 1
ATOM 24451 C C . ALA G 2 21 ? 143.103 166.159 217.634 1.00 72.54 21 ALA G C 1
ATOM 24452 O O . ALA G 2 21 ? 143.387 166.342 216.447 1.00 70.56 21 ALA G O 1
ATOM 24459 N N . ASN G 2 22 ? 144.007 165.828 218.552 1.00 70.64 22 ASN G N 1
ATOM 24460 C CA . ASN G 2 22 ? 145.397 165.581 218.203 1.00 68.73 22 ASN G CA 1
ATOM 24461 C C . ASN G 2 22 ? 145.587 164.087 217.972 1.00 66.55 22 ASN G C 1
ATOM 24462 O O . ASN G 2 22 ? 145.434 163.306 218.921 1.00 64.25 22 ASN G O 1
ATOM 24473 N N . PRO G 2 23 ? 145.904 163.639 216.751 1.00 63.75 23 PRO G N 1
ATOM 24474 C CA . PRO G 2 23 ? 146.000 162.188 216.521 1.00 61.02 23 PRO G CA 1
ATOM 24475 C C . PRO G 2 23 ? 147.015 161.494 217.408 1.00 60.49 23 PRO G C 1
ATOM 24476 O O . PRO G 2 23 ? 146.812 160.327 217.760 1.00 59.68 23 PRO G O 1
ATOM 24487 N N . ILE G 2 24 ? 148.101 162.168 217.786 1.00 60.76 24 ILE G N 1
ATOM 24488 C CA . ILE G 2 24 ? 149.084 161.537 218.662 1.00 61.17 24 ILE G CA 1
ATOM 24489 C C . ILE G 2 24 ? 148.437 161.181 219.992 1.00 61.04 24 ILE G C 1
ATOM 24490 O O . ILE G 2 24 ? 148.608 160.072 220.516 1.00 59.77 24 ILE G O 1
ATOM 24506 N N . LEU G 2 25 ? 147.670 162.118 220.551 1.00 62.37 25 LEU G N 1
ATOM 24507 C CA . LEU G 2 25 ? 147.015 161.868 221.828 1.00 63.02 25 LEU G CA 1
ATOM 24508 C C . LEU G 2 25 ? 145.993 160.746 221.708 1.00 62.07 25 LEU G C 1
ATOM 24509 O O . LEU G 2 25 ? 145.916 159.874 222.580 1.00 59.22 25 LEU G O 1
ATOM 24525 N N . THR G 2 26 ? 145.202 160.749 220.630 1.00 61.30 26 THR G N 1
ATOM 24526 C CA . THR G 2 26 ? 144.196 159.706 220.449 1.00 58.81 26 THR G CA 1
ATOM 24527 C C . THR G 2 26 ? 144.841 158.332 220.315 1.00 58.34 26 THR G C 1
ATOM 24528 O O . THR G 2 26 ? 144.394 157.367 220.945 1.00 57.85 26 THR G O 1
ATOM 24539 N N . SER G 2 27 ? 145.905 158.227 219.514 1.00 56.09 27 SER G N 1
ATOM 24540 C CA . SER G 2 27 ? 146.583 156.946 219.345 1.00 55.10 27 SER G CA 1
ATOM 24541 C C . SER G 2 27 ? 147.164 156.468 220.665 1.00 57.45 27 SER G C 1
ATOM 24542 O O . SER G 2 27 ? 147.032 155.291 221.032 1.00 55.86 27 SER G O 1
ATOM 24550 N N . THR G 2 28 ? 147.812 157.375 221.396 1.00 59.97 28 THR G N 1
ATOM 24551 C CA . THR G 2 28 ? 148.400 157.009 222.674 1.00 59.01 28 THR G CA 1
ATOM 24552 C C . THR G 2 28 ? 147.325 156.530 223.634 1.00 59.83 28 THR G C 1
ATOM 24553 O O . THR G 2 28 ? 147.514 155.539 224.344 1.00 60.03 28 THR G O 1
ATOM 24564 N N . GLN G 2 29 ? 146.183 157.216 223.665 1.00 59.78 29 GLN G N 1
ATOM 24565 C CA . GLN G 2 29 ? 145.130 156.825 224.590 1.00 60.92 29 GLN G CA 1
ATOM 24566 C C . GLN G 2 29 ? 144.487 155.506 224.182 1.00 62.04 29 GLN G C 1
ATOM 24567 O O . GLN G 2 29 ? 144.111 154.708 225.043 1.00 61.50 29 GLN G O 1
ATOM 24581 N N . ALA G 2 30 ? 144.412 155.224 222.879 1.00 60.07 30 ALA G N 1
ATOM 24582 C CA . ALA G 2 30 ? 143.920 153.921 222.441 1.00 58.73 30 ALA G CA 1
ATOM 24583 C C . ALA G 2 30 ? 144.846 152.802 222.897 1.00 58.16 30 ALA G C 1
ATOM 24584 O O . ALA G 2 30 ? 144.403 151.796 223.471 1.00 59.65 30 ALA G O 1
ATOM 24591 N N . VAL G 2 31 ? 146.149 152.976 222.671 1.00 55.76 31 VAL G N 1
ATOM 24592 C CA . VAL G 2 31 ? 147.111 151.954 223.072 1.00 58.15 31 VAL G CA 1
ATOM 24593 C C . VAL G 2 31 ? 147.100 151.775 224.584 1.00 61.52 31 VAL G C 1
ATOM 24594 O O . VAL G 2 31 ? 147.131 150.646 225.093 1.00 62.35 31 VAL G O 1
ATOM 24607 N N . LEU G 2 32 ? 147.069 152.883 225.325 1.00 62.34 32 LEU G N 1
ATOM 24608 C CA . LEU G 2 32 ? 147.043 152.800 226.779 1.00 63.37 32 LEU G CA 1
ATOM 24609 C C . LEU G 2 32 ? 145.770 152.129 227.271 1.00 63.45 32 LEU G C 1
ATOM 24610 O O . LEU G 2 32 ? 145.805 151.342 228.221 1.00 65.21 32 LEU G O 1
ATOM 24626 N N . ALA G 2 33 ? 144.635 152.424 226.638 1.00 61.54 33 ALA G N 1
ATOM 24627 C CA . ALA G 2 33 ? 143.386 151.792 227.038 1.00 65.00 33 ALA G CA 1
ATOM 24628 C C . ALA G 2 33 ? 143.453 150.289 226.838 1.00 66.35 33 ALA G C 1
ATOM 24629 O O . ALA G 2 33 ? 143.044 149.515 227.711 1.00 66.72 33 ALA G O 1
ATOM 24636 N N . TYR G 2 34 ? 143.979 149.852 225.693 1.00 64.96 34 TYR G N 1
ATOM 24637 C CA . TYR G 2 34 ? 144.102 148.417 225.477 1.00 64.48 34 TYR G CA 1
ATOM 24638 C C . TYR G 2 34 ? 145.048 147.784 226.488 1.00 66.31 34 TYR G C 1
ATOM 24639 O O . TYR G 2 34 ? 144.769 146.700 227.016 1.00 67.62 34 TYR G O 1
ATOM 24657 N N . ALA G 2 35 ? 146.183 148.434 226.758 1.00 67.30 35 ALA G N 1
ATOM 24658 C CA . ALA G 2 35 ? 147.135 147.884 227.718 1.00 69.35 35 ALA G CA 1
ATOM 24659 C C . ALA G 2 35 ? 146.514 147.771 229.102 1.00 70.57 35 ALA G C 1
ATOM 24660 O O . ALA G 2 35 ? 146.711 146.770 229.802 1.00 70.45 35 ALA G O 1
ATOM 24667 N N . ALA G 2 36 ? 145.762 148.791 229.514 1.00 71.13 36 ALA G N 1
ATOM 24668 C CA . ALA G 2 36 ? 145.101 148.751 230.812 1.00 73.04 36 ALA G CA 1
ATOM 24669 C C . ALA G 2 36 ? 144.056 147.647 230.858 1.00 72.88 36 ALA G C 1
ATOM 24670 O O . ALA G 2 36 ? 143.929 146.947 231.869 1.00 74.48 36 ALA G O 1
ATOM 24677 N N . ALA G 2 37 ? 143.295 147.478 229.776 1.00 69.92 37 ALA G N 1
ATOM 24678 C CA . ALA G 2 37 ? 142.304 146.409 229.736 1.00 71.71 37 ALA G CA 1
ATOM 24679 C C . ALA G 2 37 ? 142.972 145.049 229.875 1.00 71.15 37 ALA G C 1
ATOM 24680 O O . ALA G 2 37 ? 142.520 144.197 230.648 1.00 71.47 37 ALA G O 1
ATOM 24687 N N . ALA G 2 38 ? 144.055 144.826 229.129 1.00 72.82 38 ALA G N 1
ATOM 24688 C CA . ALA G 2 38 ? 144.824 143.600 229.305 1.00 73.49 38 ALA G CA 1
ATOM 24689 C C . ALA G 2 38 ? 145.461 143.550 230.687 1.00 76.18 38 ALA G C 1
ATOM 24690 O O . ALA G 2 38 ? 145.450 142.505 231.347 1.00 76.58 38 ALA G O 1
ATOM 24697 N N . GLY G 2 39 ? 146.010 144.671 231.144 1.00 75.57 39 GLY G N 1
ATOM 24698 C CA . GLY G 2 39 ? 146.658 144.733 232.440 1.00 73.39 39 GLY G CA 1
ATOM 24699 C C . GLY G 2 39 ? 147.354 146.058 232.673 1.00 71.87 39 GLY G C 1
ATOM 24700 O O . GLY G 2 39 ? 148.583 146.138 232.650 1.00 71.42 39 GLY G O 1
ATOM 24704 N N . ASN G 2 83 ? 154.681 151.351 223.575 1.00 61.50 83 ASN G N 1
ATOM 24705 C CA . ASN G 2 83 ? 155.486 150.167 223.299 1.00 66.09 83 ASN G CA 1
ATOM 24706 C C . ASN G 2 83 ? 155.139 149.039 224.260 1.00 67.31 83 ASN G C 1
ATOM 24707 O O . ASN G 2 83 ? 155.846 148.799 225.238 1.00 66.60 83 ASN G O 1
ATOM 24717 N N . MET G 2 84 ? 154.050 148.340 223.957 1.00 66.73 84 MET G N 1
ATOM 24718 C CA . MET G 2 84 ? 153.518 147.282 224.802 1.00 66.98 84 MET G CA 1
ATOM 24719 C C . MET G 2 84 ? 153.568 145.961 224.050 1.00 67.18 84 MET G C 1
ATOM 24720 O O . MET G 2 84 ? 153.246 145.902 222.858 1.00 66.91 84 MET G O 1
ATOM 24734 N N . ILE G 2 85 ? 153.988 144.909 224.746 1.00 66.18 85 ILE G N 1
ATOM 24735 C CA . ILE G 2 85 ? 154.077 143.567 224.182 1.00 67.29 85 ILE G CA 1
ATOM 24736 C C . ILE G 2 85 ? 152.811 142.817 224.567 1.00 68.83 85 ILE G C 1
ATOM 24737 O O . ILE G 2 85 ? 152.570 142.561 225.753 1.00 69.50 85 ILE G O 1
ATOM 24753 N N . LEU G 2 86 ? 152.004 142.462 223.571 1.00 66.60 86 LEU G N 1
ATOM 24754 C CA . LEU G 2 86 ? 150.784 141.715 223.825 1.00 62.97 86 LEU G CA 1
ATOM 24755 C C . LEU G 2 86 ? 151.128 140.274 224.199 1.00 63.71 86 LEU G C 1
ATOM 24756 O O . LEU G 2 86 ? 152.290 139.862 224.207 1.00 64.86 86 LEU G O 1
ATOM 24772 N N . THR G 2 87 ? 150.096 139.496 224.525 1.00 63.14 87 THR G N 1
ATOM 24773 C CA . THR G 2 87 ? 150.317 138.101 224.884 1.00 64.64 87 THR G CA 1
ATOM 24774 C C . THR G 2 87 ? 150.630 137.234 223.672 1.00 65.20 87 THR G C 1
ATOM 24775 O O . THR G 2 87 ? 151.204 136.153 223.833 1.00 65.34 87 THR G O 1
ATOM 24786 N N . ASN G 2 88 ? 150.264 137.679 222.466 1.00 64.96 88 ASN G N 1
ATOM 24787 C CA . ASN G 2 88 ? 150.614 136.929 221.264 1.00 62.37 88 ASN G CA 1
ATOM 24788 C C . ASN G 2 88 ? 152.113 136.925 221.021 1.00 61.72 88 ASN G C 1
ATOM 24789 O O . ASN G 2 88 ? 152.672 135.909 220.598 1.00 62.32 88 ASN G O 1
ATOM 24800 N N . GLY G 2 89 ? 152.770 138.045 221.286 1.00 61.70 89 GLY G N 1
ATOM 24801 C CA . GLY G 2 89 ? 154.073 138.349 220.740 1.00 59.45 89 GLY G CA 1
ATOM 24802 C C . GLY G 2 89 ? 154.048 139.535 219.807 1.00 58.68 89 GLY G C 1
ATOM 24803 O O . GLY G 2 89 ? 155.115 139.987 219.374 1.00 60.90 89 GLY G O 1
ATOM 24807 N N . ALA G 2 90 ? 152.866 140.055 219.490 1.00 56.74 90 ALA G N 1
ATOM 24808 C CA . ALA G 2 90 ? 152.754 141.249 218.675 1.00 56.01 90 ALA G CA 1
ATOM 24809 C C . ALA G 2 90 ? 153.222 142.469 219.464 1.00 58.77 90 ALA G C 1
ATOM 24810 O O . ALA G 2 90 ? 153.447 142.415 220.675 1.00 62.61 90 ALA G O 1
ATOM 24817 N N . ARG G 2 91 ? 153.377 143.579 218.750 1.00 59.65 91 ARG G N 1
ATOM 24818 C CA . ARG G 2 91 ? 153.778 144.855 219.326 1.00 61.80 91 ARG G CA 1
ATOM 24819 C C . ARG G 2 91 ? 152.688 145.872 219.033 1.00 58.46 91 ARG G C 1
ATOM 24820 O O . ARG G 2 91 ? 152.346 146.098 217.870 1.00 55.89 91 ARG G O 1
ATOM 24841 N N . LEU G 2 92 ? 152.146 146.478 220.081 1.00 58.51 92 LEU G N 1
ATOM 24842 C CA . LEU G 2 92 ? 151.179 147.558 219.953 1.00 57.20 92 LEU G CA 1
ATOM 24843 C C . LEU G 2 92 ? 151.851 148.840 220.417 1.00 57.10 92 LEU G C 1
ATOM 24844 O O . LEU G 2 92 ? 152.343 148.905 221.548 1.00 60.03 92 LEU G O 1
ATOM 24860 N N . TYR G 2 93 ? 151.901 149.847 219.551 1.00 52.58 93 TYR G N 1
ATOM 24861 C CA . TYR G 2 93 ? 152.562 151.091 219.940 1.00 53.41 93 TYR G CA 1
ATOM 24862 C C . TYR G 2 93 ? 152.036 152.226 219.074 1.00 51.60 93 TYR G C 1
ATOM 24863 O O . TYR G 2 93 ? 151.091 152.050 218.300 1.00 53.21 93 TYR G O 1
ATOM 24881 N N . VAL G 2 94 ? 152.633 153.405 219.224 1.00 49.24 94 VAL G N 1
ATOM 24882 C CA . VAL G 2 94 ? 152.240 154.598 218.485 1.00 52.39 94 VAL G CA 1
ATOM 24883 C C . VAL G 2 94 ? 153.414 155.022 217.620 1.00 54.83 94 VAL G C 1
ATOM 24884 O O . VAL G 2 94 ? 154.548 155.106 218.103 1.00 56.41 94 VAL G O 1
ATOM 24897 N N . ASP G 2 95 ? 153.142 155.279 216.346 1.00 52.69 95 ASP G N 1
ATOM 24898 C CA . ASP G 2 95 ? 154.183 155.684 215.416 1.00 53.49 95 ASP G CA 1
ATOM 24899 C C . ASP G 2 95 ? 153.570 156.596 214.367 1.00 51.90 95 ASP G C 1
ATOM 24900 O O . ASP G 2 95 ? 152.518 156.279 213.805 1.00 52.22 95 ASP G O 1
ATOM 24909 N N . HIS G 2 96 ? 154.218 157.735 214.129 1.00 51.71 96 HIS G N 1
ATOM 24910 C CA . HIS G 2 96 ? 153.771 158.694 213.120 1.00 50.74 96 HIS G CA 1
ATOM 24911 C C . HIS G 2 96 ? 152.314 159.090 213.342 1.00 50.95 96 HIS G C 1
ATOM 24912 O O . HIS G 2 96 ? 151.548 159.281 212.398 1.00 51.54 96 HIS G O 1
ATOM 24926 N N . ALA G 2 97 ? 151.933 159.225 214.610 1.00 50.00 97 ALA G N 1
ATOM 24927 C CA . ALA G 2 97 ? 150.582 159.633 214.984 1.00 50.63 97 ALA G CA 1
ATOM 24928 C C . ALA G 2 97 ? 149.535 158.627 214.513 1.00 47.76 97 ALA G C 1
ATOM 24929 O O . ALA G 2 97 ? 148.428 159.002 214.123 1.00 45.73 97 ALA G O 1
ATOM 24936 N N . HIS G 2 98 ? 149.883 157.345 214.534 1.00 47.24 98 HIS G N 1
ATOM 24937 C CA . HIS G 2 98 ? 148.939 156.272 214.287 1.00 43.90 98 HIS G CA 1
ATOM 24938 C C . HIS G 2 98 ? 149.182 155.161 215.294 1.00 43.89 98 HIS G C 1
ATOM 24939 O O . HIS G 2 98 ? 150.326 154.930 215.700 1.00 44.69 98 HIS G O 1
ATOM 24954 N N . PRO G 2 99 ? 148.135 154.455 215.713 1.00 42.25 99 PRO G N 1
ATOM 24955 C CA . PRO G 2 99 ? 148.358 153.188 216.415 1.00 41.80 99 PRO G CA 1
ATOM 24956 C C . PRO G 2 99 ? 148.820 152.123 215.431 1.00 44.93 99 PRO G C 1
ATOM 24957 O O . PRO G 2 99 ? 148.201 151.909 214.385 1.00 44.47 99 PRO G O 1
ATOM 24968 N N . GLU G 2 100 ? 149.930 151.475 215.762 1.00 44.64 100 GLU G N 1
ATOM 24969 C CA . GLU G 2 100 ? 150.540 150.466 214.916 1.00 42.89 100 GLU G CA 1
ATOM 24970 C C . GLU G 2 100 ? 150.544 149.132 215.643 1.00 43.76 100 GLU G C 1
ATOM 24971 O O . GLU G 2 100 ? 150.946 149.047 216.812 1.00 48.05 100 GLU G O 1
ATOM 24983 N N . TYR G 2 101 ? 150.081 148.105 214.939 1.00 43.05 101 TYR G N 1
ATOM 24984 C CA . TYR G 2 101 ? 150.093 146.728 215.405 1.00 45.15 101 TYR G CA 1
ATOM 24985 C C . TYR G 2 101 ? 151.051 145.934 214.531 1.00 46.13 101 TYR G C 1
ATOM 24986 O O . TYR G 2 101 ? 150.941 145.959 213.303 1.00 43.94 101 TYR G O 1
ATOM 25004 N N . SER G 2 102 ? 151.993 145.242 215.161 1.00 47.01 102 SER G N 1
ATOM 25005 C CA . SER G 2 102 ? 153.005 144.456 214.463 1.00 45.89 102 SER G CA 1
ATOM 25006 C C . SER G 2 102 ? 152.830 143.000 214.864 1.00 48.02 102 SER G C 1
ATOM 25007 O O . SER G 2 102 ? 153.042 142.642 216.026 1.00 49.57 102 SER G O 1
ATOM 25015 N N . ALA G 2 103 ? 152.456 142.169 213.900 1.00 46.19 103 ALA G N 1
ATOM 25016 C CA . ALA G 2 103 ? 152.159 140.779 214.184 1.00 45.28 103 ALA G CA 1
ATOM 25017 C C . ALA G 2 103 ? 153.435 140.004 214.512 1.00 46.93 103 ALA G C 1
ATOM 25018 O O . ALA G 2 103 ? 154.528 140.389 214.094 1.00 50.30 103 ALA G O 1
ATOM 25025 N N . PRO G 2 104 ? 153.325 138.910 215.262 1.00 47.07 104 PRO G N 1
ATOM 25026 C CA . PRO G 2 104 ? 154.488 138.046 215.469 1.00 47.22 104 PRO G CA 1
ATOM 25027 C C . PRO G 2 104 ? 154.883 137.343 214.181 1.00 48.43 104 PRO G C 1
ATOM 25028 O O . PRO G 2 104 ? 154.070 137.132 213.280 1.00 48.09 104 PRO G O 1
ATOM 25039 N N . GLU G 2 105 ? 156.159 136.985 214.103 1.00 48.08 105 GLU G N 1
ATOM 25040 C CA . GLU G 2 105 ? 156.682 136.346 212.903 1.00 45.94 105 GLU G CA 1
ATOM 25041 C C . GLU G 2 105 ? 156.039 134.981 212.684 1.00 43.07 105 GLU G C 1
ATOM 25042 O O . GLU G 2 105 ? 155.864 134.200 213.622 1.00 47.44 105 GLU G O 1
ATOM 25054 N N . CYS G 2 106 ? 155.704 134.691 211.430 1.00 42.06 106 CYS G N 1
ATOM 25055 C CA . CYS G 2 106 ? 155.114 133.418 211.045 1.00 42.62 106 CYS G CA 1
ATOM 25056 C C . CYS G 2 106 ? 155.821 132.891 209.807 1.00 41.37 106 CYS G C 1
ATOM 25057 O O . CYS G 2 106 ? 156.396 133.654 209.029 1.00 43.81 106 CYS G O 1
ATOM 25065 N N . THR G 2 107 ? 155.785 131.573 209.641 1.00 41.64 107 THR G N 1
ATOM 25066 C CA . THR G 2 107 ? 156.312 130.915 208.453 1.00 42.73 107 THR G CA 1
ATOM 25067 C C . THR G 2 107 ? 155.220 130.523 207.469 1.00 40.50 107 THR G C 1
ATOM 25068 O O . THR G 2 107 ? 155.426 130.603 206.257 1.00 40.15 107 THR G O 1
ATOM 25079 N N . ASP G 2 108 ? 154.085 130.103 207.959 1.00 40.00 108 ASP G N 1
ATOM 25080 C CA . ASP G 2 108 ? 152.931 129.762 207.138 1.00 38.78 108 ASP G CA 1
ATOM 25081 C C . ASP G 2 108 ? 152.111 131.019 206.862 1.00 38.08 108 ASP G C 1
ATOM 25082 O O . ASP G 2 108 ? 151.747 131.724 207.807 1.00 40.94 108 ASP G O 1
ATOM 25091 N N . PRO G 2 109 ? 151.831 131.369 205.602 1.00 36.02 109 PRO G N 1
ATOM 25092 C CA . PRO G 2 109 ? 151.037 132.584 205.360 1.00 33.97 109 PRO G CA 1
ATOM 25093 C C . PRO G 2 109 ? 149.660 132.551 206.002 1.00 35.56 109 PRO G C 1
ATOM 25094 O O . PRO G 2 109 ? 149.104 133.616 206.291 1.00 36.65 109 PRO G O 1
ATOM 25105 N N . MET G 2 110 ? 149.076 131.369 206.210 1.00 37.93 110 MET G N 1
ATOM 25106 C CA . MET G 2 110 ? 147.776 131.304 206.870 1.00 35.28 110 MET G CA 1
ATOM 25107 C C . MET G 2 110 ? 147.865 131.818 208.304 1.00 36.12 110 MET G C 1
ATOM 25108 O O . MET G 2 110 ? 146.979 132.543 208.773 1.00 39.47 110 MET G O 1
ATOM 25122 N N . ASP G 2 111 ? 148.929 131.455 209.018 1.00 38.02 111 ASP G N 1
ATOM 25123 C CA . ASP G 2 111 ? 149.150 132.026 210.342 1.00 38.93 111 ASP G CA 1
ATOM 25124 C C . ASP G 2 111 ? 149.314 133.536 210.260 1.00 37.53 111 ASP G C 1
ATOM 25125 O O . ASP G 2 111 ? 148.824 134.275 211.125 1.00 41.77 111 ASP G O 1
ATOM 25134 N N . ALA G 2 112 ? 150.002 134.014 209.227 1.00 36.98 112 ALA G N 1
ATOM 25135 C CA . ALA G 2 112 ? 150.180 135.450 209.067 1.00 36.56 112 ALA G CA 1
ATOM 25136 C C . ALA G 2 112 ? 148.837 136.152 208.918 1.00 34.69 112 ALA G C 1
ATOM 25137 O O . ALA G 2 112 ? 148.589 137.177 209.565 1.00 39.34 112 ALA G O 1
ATOM 25144 N N . VAL G 2 113 ? 147.940 135.604 208.092 1.00 33.33 113 VAL G N 1
ATOM 25145 C CA . VAL G 2 113 ? 146.647 136.260 207.916 1.00 35.99 113 VAL G CA 1
ATOM 25146 C C . VAL G 2 113 ? 145.846 136.195 209.209 1.00 35.38 113 VAL G C 1
ATOM 25147 O O . VAL G 2 113 ? 145.137 137.147 209.562 1.00 37.02 113 VAL G O 1
ATOM 25160 N N . ILE G 2 114 ? 145.949 135.081 209.939 1.00 33.90 114 ILE G N 1
ATOM 25161 C CA . ILE G 2 114 ? 145.208 134.956 211.190 1.00 38.25 114 ILE G CA 1
ATOM 25162 C C . ILE G 2 114 ? 145.637 136.044 212.164 1.00 40.52 114 ILE G C 1
ATOM 25163 O O . ILE G 2 114 ? 144.804 136.708 212.789 1.00 40.70 114 ILE G O 1
ATOM 25179 N N . TRP G 2 115 ? 146.946 136.252 212.301 1.00 42.98 115 TRP G N 1
ATOM 25180 C CA . TRP G 2 115 ? 147.405 137.235 213.275 1.00 40.47 115 TRP G CA 1
ATOM 25181 C C . TRP G 2 115 ? 147.175 138.666 212.789 1.00 40.94 115 TRP G C 1
ATOM 25182 O O . TRP G 2 115 ? 146.976 139.572 213.606 1.00 46.05 115 TRP G O 1
ATOM 25203 N N . ASP G 2 116 ? 147.134 138.889 211.476 1.00 36.98 116 ASP G N 1
ATOM 25204 C CA . ASP G 2 116 ? 146.726 140.198 210.967 1.00 38.15 116 ASP G CA 1
ATOM 25205 C C . ASP G 2 116 ? 145.277 140.511 211.353 1.00 40.60 116 ASP G C 1
ATOM 25206 O O . ASP G 2 116 ? 144.960 141.606 211.853 1.00 43.88 116 ASP G O 1
ATOM 25215 N N . LYS G 2 117 ? 144.384 139.540 211.165 1.00 39.34 117 LYS G N 1
ATOM 25216 C CA . LYS G 2 117 ? 142.998 139.722 211.586 1.00 38.26 117 LYS G CA 1
ATOM 25217 C C . LYS G 2 117 ? 142.907 139.904 213.100 1.00 39.69 117 LYS G C 1
ATOM 25218 O O . LYS G 2 117 ? 142.078 140.677 213.600 1.00 42.22 117 LYS G O 1
ATOM 25237 N N . ALA G 2 118 ? 143.758 139.198 213.847 1.00 38.74 118 ALA G N 1
ATOM 25238 C CA . ALA G 2 118 ? 143.817 139.403 215.291 1.00 42.43 118 ALA G CA 1
ATOM 25239 C C . ALA G 2 118 ? 144.166 140.846 215.621 1.00 41.90 118 ALA G C 1
ATOM 25240 O O . ALA G 2 118 ? 143.631 141.418 216.573 1.00 44.13 118 ALA G O 1
ATOM 25247 N N . GLY G 2 119 ? 145.069 141.446 214.851 1.00 42.26 119 GLY G N 1
ATOM 25248 C CA . GLY G 2 119 ? 145.349 142.861 215.028 1.00 41.04 119 GLY G CA 1
ATOM 25249 C C . GLY G 2 119 ? 144.126 143.731 214.810 1.00 41.12 119 GLY G C 1
ATOM 25250 O O . GLY G 2 119 ? 143.899 144.702 215.542 1.00 45.47 119 GLY G O 1
ATOM 25254 N N . GLU G 2 120 ? 143.334 143.413 213.787 1.00 41.01 120 GLU G N 1
ATOM 25255 C CA . GLU G 2 120 ? 142.076 144.141 213.595 1.00 40.18 120 GLU G CA 1
ATOM 25256 C C . GLU G 2 120 ? 141.200 144.057 214.846 1.00 41.33 120 GLU G C 1
ATOM 25257 O O . GLU G 2 120 ? 140.628 145.060 215.303 1.00 42.02 120 GLU G O 1
ATOM 25269 N N . ARG G 2 121 ? 141.075 142.855 215.404 1.00 41.18 121 ARG G N 1
ATOM 25270 C CA . ARG G 2 121 ? 140.250 142.681 216.595 1.00 43.29 121 ARG G CA 1
ATOM 25271 C C . ARG G 2 121 ? 140.826 143.446 217.782 1.00 46.85 121 ARG G C 1
ATOM 25272 O O . ARG G 2 121 ? 140.080 143.970 218.616 1.00 46.68 121 ARG G O 1
ATOM 25293 N N . VAL G 2 122 ? 142.154 143.500 217.887 1.00 48.33 122 VAL G N 1
ATOM 25294 C CA . VAL G 2 122 ? 142.784 144.249 218.969 1.00 47.02 122 VAL G CA 1
ATOM 25295 C C . VAL G 2 122 ? 142.439 145.727 218.862 1.00 46.85 122 VAL G C 1
ATOM 25296 O O . VAL G 2 122 ? 142.120 146.376 219.864 1.00 50.33 122 VAL G O 1
ATOM 25309 N N . MET G 2 123 ? 142.489 146.282 217.651 1.00 44.11 123 MET G N 1
ATOM 25310 C CA . MET G 2 123 ? 142.095 147.678 217.480 1.00 44.32 123 MET G CA 1
ATOM 25311 C C . MET G 2 123 ? 140.645 147.898 217.886 1.00 47.66 123 MET G C 1
ATOM 25312 O O . MET G 2 123 ? 140.315 148.892 218.551 1.00 52.50 123 MET G O 1
ATOM 25326 N N . GLU G 2 124 ? 139.759 146.991 217.477 1.00 48.38 124 GLU G N 1
ATOM 25327 C CA . GLU G 2 124 ? 138.356 147.127 217.853 1.00 47.90 124 GLU G CA 1
ATOM 25328 C C . GLU G 2 124 ? 138.187 147.103 219.372 1.00 51.97 124 GLU G C 1
ATOM 25329 O O . GLU G 2 124 ? 137.465 147.932 219.942 1.00 53.47 124 GLU G O 1
ATOM 25341 N N . ALA G 2 125 ? 138.862 146.170 220.043 1.00 51.76 125 ALA G N 1
ATOM 25342 C CA . ALA G 2 125 ? 138.757 146.078 221.494 1.00 54.51 125 ALA G CA 1
ATOM 25343 C C . ALA G 2 125 ? 139.298 147.335 222.163 1.00 58.37 125 ALA G C 1
ATOM 25344 O O . ALA G 2 125 ? 138.744 147.801 223.164 1.00 60.93 125 ALA G O 1
ATOM 25351 N N . ALA G 2 126 ? 140.390 147.889 221.634 1.00 57.84 126 ALA G N 1
ATOM 25352 C CA . ALA G 2 126 ? 140.954 149.106 222.206 1.00 57.42 126 ALA G CA 1
ATOM 25353 C C . ALA G 2 126 ? 139.968 150.258 222.104 1.00 58.69 126 ALA G C 1
ATOM 25354 O O . ALA G 2 126 ? 139.766 151.003 223.072 1.00 63.00 126 ALA G O 1
ATOM 25361 N N . ALA G 2 127 ? 139.348 150.427 220.936 1.00 56.07 127 ALA G N 1
ATOM 25362 C CA . ALA G 2 127 ? 138.358 151.488 220.792 1.00 57.39 127 ALA G CA 1
ATOM 25363 C C . ALA G 2 127 ? 137.200 151.282 221.757 1.00 63.44 127 ALA G C 1
ATOM 25364 O O . ALA G 2 127 ? 136.704 152.241 222.361 1.00 64.42 127 ALA G O 1
ATOM 25371 N N . ARG G 2 128 ? 136.750 150.035 221.907 1.00 64.12 128 ARG G N 1
ATOM 25372 C CA . ARG G 2 128 ? 135.659 149.759 222.834 1.00 65.09 128 ARG G CA 1
ATOM 25373 C C . ARG G 2 128 ? 136.048 150.125 224.261 1.00 67.25 128 ARG G C 1
ATOM 25374 O O . ARG G 2 128 ? 135.254 150.723 224.996 1.00 69.27 128 ARG G O 1
ATOM 25395 N N . HIS G 2 129 ? 137.269 149.779 224.674 1.00 66.84 129 HIS G N 1
ATOM 25396 C CA . HIS G 2 129 ? 137.702 150.111 226.027 1.00 68.85 129 HIS G CA 1
ATOM 25397 C C . HIS G 2 129 ? 137.791 151.617 226.228 1.00 68.10 129 HIS G C 1
ATOM 25398 O O . HIS G 2 129 ? 137.459 152.117 227.307 1.00 70.19 129 HIS G O 1
ATOM 25412 N N . VAL G 2 130 ? 138.254 152.349 225.216 1.00 66.91 130 VAL G N 1
ATOM 25413 C CA . VAL G 2 130 ? 138.294 153.803 225.321 1.00 67.00 130 VAL G CA 1
ATOM 25414 C C . VAL G 2 130 ? 136.888 154.370 225.465 1.00 69.95 130 VAL G C 1
ATOM 25415 O O . VAL G 2 130 ? 136.638 155.236 226.311 1.00 72.03 130 VAL G O 1
ATOM 25428 N N . ALA G 2 131 ? 135.947 153.892 224.648 1.00 69.53 131 ALA G N 1
ATOM 25429 C CA . ALA G 2 131 ? 134.593 154.435 224.687 1.00 70.74 131 ALA G CA 1
ATOM 25430 C C . ALA G 2 131 ? 133.915 154.171 226.024 1.00 72.43 131 ALA G C 1
ATOM 25431 O O . ALA G 2 131 ? 133.058 154.954 226.449 1.00 72.44 131 ALA G O 1
ATOM 25438 N N . SER G 2 132 ? 134.289 153.087 226.703 1.00 72.12 132 SER G N 1
ATOM 25439 C CA . SER G 2 132 ? 133.605 152.698 227.928 1.00 73.24 132 SER G CA 1
ATOM 25440 C C . SER G 2 132 ? 133.783 153.714 229.049 1.00 74.94 132 SER G C 1
ATOM 25441 O O . SER G 2 132 ? 132.979 153.726 229.988 1.00 75.31 132 SER G O 1
ATOM 25449 N N . VAL G 2 133 ? 134.807 154.552 228.982 1.00 75.14 133 VAL G N 1
ATOM 25450 C CA . VAL G 2 133 ? 135.034 155.534 230.049 1.00 75.01 133 VAL G CA 1
ATOM 25451 C C . VAL G 2 133 ? 133.970 156.624 229.955 1.00 76.40 133 VAL G C 1
ATOM 25452 O O . VAL G 2 133 ? 133.825 157.248 228.889 1.00 75.38 133 VAL G O 1
ATOM 25465 N N . PRO G 2 134 ? 133.212 156.900 231.020 1.00 77.75 134 PRO G N 1
ATOM 25466 C CA . PRO G 2 134 ? 132.206 157.966 230.937 1.00 76.17 134 PRO G CA 1
ATOM 25467 C C . PRO G 2 134 ? 132.836 159.297 230.557 1.00 76.10 134 PRO G C 1
ATOM 25468 O O . PRO G 2 134 ? 133.924 159.646 231.018 1.00 74.32 134 PRO G O 1
ATOM 25479 N N . GLY G 2 135 ? 132.136 160.040 229.707 1.00 76.03 135 GLY G N 1
ATOM 25480 C CA . GLY G 2 135 ? 132.660 161.310 229.234 1.00 74.27 135 GLY G CA 1
ATOM 25481 C C . GLY G 2 135 ? 133.928 161.174 228.420 1.00 76.15 135 GLY G C 1
ATOM 25482 O O . GLY G 2 135 ? 134.850 161.986 228.571 1.00 74.10 135 GLY G O 1
ATOM 25486 N N . ALA G 2 136 ? 134.000 160.158 227.563 1.00 77.05 136 ALA G N 1
ATOM 25487 C CA . ALA G 2 136 ? 135.138 159.941 226.679 1.00 76.61 136 ALA G CA 1
ATOM 25488 C C . ALA G 2 136 ? 134.679 160.109 225.240 1.00 76.30 136 ALA G C 1
ATOM 25489 O O . ALA G 2 136 ? 133.685 159.501 224.828 1.00 73.99 136 ALA G O 1
ATOM 25496 N N . ALA G 2 137 ? 135.397 160.933 224.482 1.00 76.54 137 ALA G N 1
ATOM 25497 C CA . ALA G 2 137 ? 135.041 161.155 223.088 1.00 75.08 137 ALA G CA 1
ATOM 25498 C C . ALA G 2 137 ? 135.155 159.853 222.307 1.00 72.56 137 ALA G C 1
ATOM 25499 O O . ALA G 2 137 ? 136.030 159.026 222.572 1.00 70.12 137 ALA G O 1
ATOM 25506 N N . LYS G 2 138 ? 134.251 159.669 221.348 1.00 71.89 138 LYS G N 1
ATOM 25507 C CA . LYS G 2 138 ? 134.218 158.439 220.570 1.00 68.92 138 LYS G CA 1
ATOM 25508 C C . LYS G 2 138 ? 135.441 158.349 219.664 1.00 66.46 138 LYS G C 1
ATOM 25509 O O . LYS G 2 138 ? 135.855 159.339 219.056 1.00 66.28 138 LYS G O 1
ATOM 25528 N N . LEU G 2 139 ? 136.018 157.152 219.573 1.00 62.04 139 LEU G N 1
ATOM 25529 C CA . LEU G 2 139 ? 137.169 156.888 218.718 1.00 60.29 139 LEU G CA 1
ATOM 25530 C C . LEU G 2 139 ? 136.787 155.858 217.667 1.00 56.91 139 LEU G C 1
ATOM 25531 O O . LEU G 2 139 ? 136.230 154.807 217.999 1.00 55.71 139 LEU G O 1
ATOM 25547 N N . GLN G 2 140 ? 137.094 156.153 216.408 1.00 54.10 140 GLN G N 1
ATOM 25548 C CA . GLN G 2 140 ? 136.891 155.216 215.312 1.00 48.54 140 GLN G CA 1
ATOM 25549 C C . GLN G 2 140 ? 138.213 154.951 214.609 1.00 46.42 140 GLN G C 1
ATOM 25550 O O . GLN G 2 140 ? 138.972 155.884 214.336 1.00 46.62 140 GLN G O 1
ATOM 25564 N N . LEU G 2 141 ? 138.477 153.683 214.314 1.00 45.33 141 LEU G N 1
ATOM 25565 C CA . LEU G 2 141 ? 139.692 153.251 213.640 1.00 41.59 141 LEU G CA 1
ATOM 25566 C C . LEU G 2 141 ? 139.361 152.616 212.295 1.00 37.48 141 LEU G C 1
ATOM 25567 O O . LEU G 2 141 ? 138.280 152.059 212.093 1.00 37.76 141 LEU G O 1
ATOM 25583 N N . TYR G 2 142 ? 140.308 152.730 211.371 1.00 35.80 142 TYR G N 1
ATOM 25584 C CA . TYR G 2 142 ? 140.163 152.235 210.011 1.00 31.03 142 TYR G CA 1
ATOM 25585 C C . TYR G 2 142 ? 141.425 151.486 209.631 1.00 31.71 142 TYR G C 1
ATOM 25586 O O . TYR G 2 142 ? 142.532 151.962 209.888 1.00 37.12 142 TYR G O 1
ATOM 25604 N N . LYS G 2 143 ? 141.256 150.315 209.021 1.00 31.87 143 LYS G N 1
ATOM 25605 C CA . LYS G 2 143 ? 142.383 149.561 208.481 1.00 30.59 143 LYS G CA 1
ATOM 25606 C C . LYS G 2 143 ? 142.493 149.900 207.003 1.00 25.82 143 LYS G C 1
ATOM 25607 O O . LYS G 2 143 ? 142.009 149.188 206.124 1.00 30.14 143 LYS G O 1
ATOM 25626 N N . ASN G 2 144 ? 143.135 151.027 206.738 1.00 24.31 144 ASN G N 1
ATOM 25627 C CA . ASN G 2 144 ? 143.298 151.535 205.388 1.00 26.02 144 ASN G CA 1
ATOM 25628 C C . ASN G 2 144 ? 144.655 152.229 205.324 1.00 24.55 144 ASN G C 1
ATOM 25629 O O . ASN G 2 144 ? 145.521 151.996 206.172 1.00 25.83 144 ASN G O 1
ATOM 25640 N N . ASN G 2 145 ? 144.855 153.053 204.303 1.00 24.98 145 ASN G N 1
ATOM 25641 C CA . ASN G 2 145 ? 146.151 153.663 204.046 1.00 24.38 145 ASN G CA 1
ATOM 25642 C C . ASN G 2 145 ? 146.101 155.149 203.744 1.00 24.80 145 ASN G C 1
ATOM 25643 O O . ASN G 2 145 ? 147.133 155.806 203.881 1.00 29.12 145 ASN G O 1
ATOM 25654 N N . VAL G 2 146 ? 144.967 155.700 203.320 1.00 26.93 146 VAL G N 1
ATOM 25655 C CA . VAL G 2 146 ? 144.888 157.088 202.891 1.00 28.98 146 VAL G CA 1
ATOM 25656 C C . VAL G 2 146 ? 143.681 157.750 203.538 1.00 33.00 146 VAL G C 1
ATOM 25657 O O . VAL G 2 146 ? 142.777 157.088 204.049 1.00 34.98 146 VAL G O 1
ATOM 25670 N N . ASP G 2 147 ? 143.686 159.081 203.518 1.00 32.93 147 ASP G N 1
ATOM 25671 C CA . ASP G 2 147 ? 142.538 159.866 203.940 1.00 36.69 147 ASP G CA 1
ATOM 25672 C C . ASP G 2 147 ? 141.876 160.582 202.776 1.00 38.70 147 ASP G C 1
ATOM 25673 O O . ASP G 2 147 ? 140.900 161.307 202.986 1.00 43.81 147 ASP G O 1
ATOM 25682 N N . GLY G 2 148 ? 142.378 160.403 201.561 1.00 37.77 148 GLY G N 1
ATOM 25683 C CA . GLY G 2 148 ? 141.804 161.047 200.407 1.00 40.43 148 GLY G CA 1
ATOM 25684 C C . GLY G 2 148 ? 142.161 162.505 200.255 1.00 42.30 148 GLY G C 1
ATOM 25685 O O . GLY G 2 148 ? 141.652 163.155 199.334 1.00 42.26 148 GLY G O 1
ATOM 25689 N N . LYS G 2 149 ? 143.013 163.043 201.127 1.00 41.97 149 LYS G N 1
ATOM 25690 C CA . LYS G 2 149 ? 143.425 164.436 201.060 1.00 40.95 149 LYS G CA 1
ATOM 25691 C C . LYS G 2 149 ? 144.894 164.609 200.718 1.00 40.90 149 LYS G C 1
ATOM 25692 O O . LYS G 2 149 ? 145.300 165.721 200.374 1.00 42.43 149 LYS G O 1
ATOM 25711 N N . GLY G 2 150 ? 145.695 163.551 200.814 1.00 39.45 150 GLY G N 1
ATOM 25712 C CA . GLY G 2 150 ? 147.107 163.630 200.506 1.00 35.78 150 GLY G CA 1
ATOM 25713 C C . GLY G 2 150 ? 147.968 162.844 201.470 1.00 33.71 150 GLY G C 1
ATOM 25714 O O . GLY G 2 150 ? 149.118 162.525 201.164 1.00 36.61 150 GLY G O 1
ATOM 25718 N N . ALA G 2 151 ? 147.435 162.534 202.643 1.00 32.39 151 ALA G N 1
ATOM 25719 C CA . ALA G 2 151 ? 148.192 161.776 203.621 1.00 33.26 151 ALA G CA 1
ATOM 25720 C C . ALA G 2 151 ? 148.146 160.294 203.294 1.00 33.76 151 ALA G C 1
ATOM 25721 O O . ALA G 2 151 ? 147.170 159.789 202.734 1.00 34.60 151 ALA G O 1
ATOM 25728 N N . SER G 2 152 ? 149.222 159.597 203.640 1.00 28.75 152 SER G N 1
ATOM 25729 C CA . SER G 2 152 ? 149.274 158.159 203.448 1.00 28.81 152 SER G CA 1
ATOM 25730 C C . SER G 2 152 ? 150.088 157.542 204.568 1.00 28.42 152 SER G C 1
ATOM 25731 O O . SER G 2 152 ? 151.155 158.048 204.919 1.00 32.63 152 SER G O 1
ATOM 25739 N N . TYR G 2 153 ? 149.570 156.461 205.120 1.00 26.54 153 TYR G N 1
ATOM 25740 C CA . TYR G 2 153 ? 150.235 155.679 206.144 1.00 28.02 153 TYR G CA 1
ATOM 25741 C C . TYR G 2 153 ? 150.156 154.238 205.678 1.00 28.96 153 TYR G C 1
ATOM 25742 O O . TYR G 2 153 ? 149.191 153.856 205.015 1.00 32.03 153 TYR G O 1
ATOM 25760 N N . GLY G 2 154 ? 151.175 153.450 205.988 1.00 32.15 154 GLY G N 1
ATOM 25761 C CA . GLY G 2 154 ? 151.418 152.199 205.296 1.00 32.12 154 GLY G CA 1
ATOM 25762 C C . GLY G 2 154 ? 151.264 150.963 206.159 1.00 33.03 154 GLY G C 1
ATOM 25763 O O . GLY G 2 154 ? 151.417 151.012 207.379 1.00 33.65 154 GLY G O 1
ATOM 25767 N N . SER G 2 155 ? 150.960 149.849 205.497 1.00 33.99 155 SER G N 1
ATOM 25768 C CA . SER G 2 155 ? 150.982 148.513 206.080 1.00 31.65 155 SER G CA 1
ATOM 25769 C C . SER G 2 155 ? 152.125 147.751 205.417 1.00 31.86 155 SER G C 1
ATOM 25770 O O . SER G 2 155 ? 152.068 147.453 204.222 1.00 30.66 155 SER G O 1
ATOM 25778 N N . HIS G 2 156 ? 153.153 147.441 206.195 1.00 32.12 156 HIS G N 1
ATOM 25779 C CA . HIS G 2 156 ? 154.400 146.882 205.699 1.00 30.11 156 HIS G CA 1
ATOM 25780 C C . HIS G 2 156 ? 154.440 145.369 205.858 1.00 29.81 156 HIS G C 1
ATOM 25781 O O . HIS G 2 156 ? 153.892 144.810 206.810 1.00 30.43 156 HIS G O 1
ATOM 25795 N N . GLU G 2 157 ? 155.116 144.722 204.913 1.00 26.62 157 GLU G N 1
ATOM 25796 C CA . GLU G 2 157 ? 155.414 143.298 204.955 1.00 26.17 157 GLU G CA 1
ATOM 25797 C C . GLU G 2 157 ? 156.917 143.116 205.119 1.00 26.78 157 GLU G C 1
ATOM 25798 O O . GLU G 2 157 ? 157.701 143.893 204.579 1.00 29.82 157 GLU G O 1
ATOM 25810 N N . ASN G 2 158 ? 157.321 142.084 205.852 1.00 28.70 158 ASN G N 1
ATOM 25811 C CA . ASN G 2 158 ? 158.728 141.777 206.070 1.00 29.57 158 ASN G CA 1
ATOM 25812 C C . ASN G 2 158 ? 158.962 140.316 205.738 1.00 28.25 158 ASN G C 1
ATOM 25813 O O . ASN G 2 158 ? 158.252 139.449 206.250 1.00 31.74 158 ASN G O 1
ATOM 25824 N N . TYR G 2 159 ? 159.958 140.043 204.903 1.00 28.36 159 TYR G N 1
ATOM 25825 C CA . TYR G 2 159 ? 160.309 138.680 204.525 1.00 29.40 159 TYR G CA 1
ATOM 25826 C C . TYR G 2 159 ? 161.776 138.426 204.828 1.00 32.44 159 TYR G C 1
ATOM 25827 O O . TYR G 2 159 ? 162.620 139.288 204.600 1.00 34.34 159 TYR G O 1
ATOM 25845 N N . LEU G 2 160 ? 162.083 137.245 205.344 1.00 32.98 160 LEU G N 1
ATOM 25846 C CA . LEU G 2 160 ? 163.460 136.873 205.631 1.00 34.48 160 LEU G CA 1
ATOM 25847 C C . LEU G 2 160 ? 164.031 136.125 204.433 1.00 37.50 160 LEU G C 1
ATOM 25848 O O . LEU G 2 160 ? 163.450 135.134 203.983 1.00 39.81 160 LEU G O 1
ATOM 25864 N N . MET G 2 161 ? 165.155 136.609 203.906 1.00 42.00 161 MET G N 1
ATOM 25865 C CA . MET G 2 161 ? 165.821 136.014 202.754 1.00 41.49 161 MET G CA 1
ATOM 25866 C C . MET G 2 161 ? 167.289 135.785 203.083 1.00 43.76 161 MET G C 1
ATOM 25867 O O . MET G 2 161 ? 167.782 136.192 204.133 1.00 47.27 161 MET G O 1
ATOM 25881 N N . SER G 2 162 ? 167.993 135.120 202.174 1.00 47.09 162 SER G N 1
ATOM 25882 C CA . SER G 2 162 ? 169.405 134.831 202.383 1.00 47.73 162 SER G CA 1
ATOM 25883 C C . SER G 2 162 ? 170.253 136.069 202.126 1.00 48.72 162 SER G C 1
ATOM 25884 O O . SER G 2 162 ? 170.015 136.820 201.177 1.00 47.01 162 SER G O 1
ATOM 25892 N N . ARG G 2 163 ? 171.250 136.281 202.989 1.00 52.43 163 ARG G N 1
ATOM 25893 C CA . ARG G 2 163 ? 172.186 137.381 202.780 1.00 51.90 163 ARG G CA 1
ATOM 25894 C C . ARG G 2 163 ? 173.006 137.175 201.513 1.00 50.36 163 ARG G C 1
ATOM 25895 O O . ARG G 2 163 ? 173.405 138.149 200.868 1.00 49.35 163 ARG G O 1
ATOM 25916 N N . GLN G 2 164 ? 173.244 135.920 201.127 1.00 50.29 164 GLN G N 1
ATOM 25917 C CA . GLN G 2 164 ? 174.063 135.632 199.956 1.00 50.85 164 GLN G CA 1
ATOM 25918 C C . GLN G 2 164 ? 173.379 135.999 198.646 1.00 48.19 164 GLN G C 1
ATOM 25919 O O . GLN G 2 164 ? 174.058 136.111 197.621 1.00 48.65 164 GLN G O 1
ATOM 25933 N N . THR G 2 165 ? 172.073 136.177 198.645 1.00 46.60 165 THR G N 1
ATOM 25934 C CA . THR G 2 165 ? 171.369 136.517 197.417 1.00 42.98 165 THR G CA 1
ATOM 25935 C C . THR G 2 165 ? 171.627 137.977 197.059 1.00 39.72 165 THR G C 1
ATOM 25936 O O . THR G 2 165 ? 171.343 138.859 197.878 1.00 43.55 165 THR G O 1
ATOM 25947 N N . PRO G 2 166 ? 172.159 138.285 195.876 1.00 37.56 166 PRO G N 1
ATOM 25948 C CA . PRO G 2 166 ? 172.377 139.692 195.525 1.00 36.18 166 PRO G CA 1
ATOM 25949 C C . PRO G 2 166 ? 171.071 140.467 195.516 1.00 33.43 166 PRO G C 1
ATOM 25950 O O . PRO G 2 166 ? 170.039 139.973 195.061 1.00 36.34 166 PRO G O 1
ATOM 25961 N N . PHE G 2 167 ? 171.126 141.704 196.002 1.00 31.81 167 PHE G N 1
ATOM 25962 C CA . PHE G 2 167 ? 169.933 142.534 196.015 1.00 30.11 167 PHE G CA 1
ATOM 25963 C C . PHE G 2 167 ? 169.585 143.066 194.634 1.00 28.09 167 PHE G C 1
ATOM 25964 O O . PHE G 2 167 ? 168.446 143.487 194.419 1.00 29.81 167 PHE G O 1
ATOM 25981 N N . SER G 2 168 ? 170.537 143.074 193.702 1.00 29.12 168 SER G N 1
ATOM 25982 C CA . SER G 2 168 ? 170.209 143.406 192.320 1.00 29.64 168 SER G CA 1
ATOM 25983 C C . SER G 2 168 ? 169.273 142.365 191.723 1.00 26.22 168 SER G C 1
ATOM 25984 O O . SER G 2 168 ? 168.343 142.703 190.983 1.00 26.57 168 SER G O 1
ATOM 25992 N N . ALA G 2 169 ? 169.509 141.090 192.034 1.00 25.01 169 ALA G N 1
ATOM 25993 C CA . ALA G 2 169 ? 168.587 140.043 191.617 1.00 26.44 169 ALA G CA 1
ATOM 25994 C C . ALA G 2 169 ? 167.208 140.269 192.218 1.00 26.63 169 ALA G C 1
ATOM 25995 O O . ALA G 2 169 ? 166.193 140.104 191.537 1.00 23.77 169 ALA G O 1
ATOM 26002 N N . VAL G 2 170 ? 167.159 140.647 193.496 1.00 26.92 170 VAL G N 1
ATOM 26003 C CA . VAL G 2 170 ? 165.883 140.925 194.144 1.00 22.11 170 VAL G CA 1
ATOM 26004 C C . VAL G 2 170 ? 165.158 142.044 193.414 1.00 22.23 170 VAL G C 1
ATOM 26005 O O . VAL G 2 170 ? 163.989 141.910 193.048 1.00 24.01 170 VAL G O 1
ATOM 26018 N N . ILE G 2 171 ? 165.848 143.156 193.164 1.00 23.61 171 ILE G N 1
ATOM 26019 C CA . ILE G 2 171 ? 165.208 144.279 192.488 1.00 21.12 171 ILE G CA 1
ATOM 26020 C C . ILE G 2 171 ? 164.674 143.835 191.137 1.00 20.31 171 ILE G C 1
ATOM 26021 O O . ILE G 2 171 ? 163.486 144.006 190.830 1.00 22.85 171 ILE G O 1
ATOM 26037 N N . ALA G 2 172 ? 165.533 143.206 190.333 1.00 21.27 172 ALA G N 1
ATOM 26038 C CA . ALA G 2 172 ? 165.170 142.880 188.961 1.00 19.92 172 ALA G CA 1
ATOM 26039 C C . ALA G 2 172 ? 164.017 141.891 188.906 1.00 18.40 172 ALA G C 1
ATOM 26040 O O . ALA G 2 172 ? 163.093 142.053 188.103 1.00 18.34 172 ALA G O 1
ATOM 26047 N N . GLY G 2 173 ? 164.058 140.850 189.739 1.00 18.91 173 GLY G N 1
ATOM 26048 C CA . GLY G 2 173 ? 163.043 139.820 189.673 1.00 17.25 173 GLY G CA 1
ATOM 26049 C C . GLY G 2 173 ? 161.759 140.147 190.396 1.00 17.58 173 GLY G C 1
ATOM 26050 O O . GLY G 2 173 ? 160.710 139.613 190.029 1.00 17.77 173 GLY G O 1
ATOM 26054 N N . LEU G 2 174 ? 161.803 141.032 191.388 1.00 17.09 174 LEU G N 1
ATOM 26055 C CA . LEU G 2 174 ? 160.628 141.344 192.175 1.00 14.35 174 LEU G CA 1
ATOM 26056 C C . LEU G 2 174 ? 159.891 142.580 191.689 1.00 13.73 174 LEU G C 1
ATOM 26057 O O . LEU G 2 174 ? 158.707 142.722 191.996 1.00 18.82 174 LEU G O 1
ATOM 26073 N N . THR G 2 175 ? 160.534 143.471 190.935 1.00 14.36 175 THR G N 1
ATOM 26074 C CA . THR G 2 175 ? 159.829 144.677 190.507 1.00 12.48 175 THR G CA 1
ATOM 26075 C C . THR G 2 175 ? 158.599 144.374 189.662 1.00 11.51 175 THR G C 1
ATOM 26076 O O . THR G 2 175 ? 157.526 144.916 189.969 1.00 12.11 175 THR G O 1
ATOM 26087 N N . PRO G 2 176 ? 158.664 143.552 188.607 1.00 11.55 176 PRO G N 1
ATOM 26088 C CA . PRO G 2 176 ? 157.442 143.314 187.817 1.00 10.71 176 PRO G CA 1
ATOM 26089 C C . PRO G 2 176 ? 156.337 142.636 188.614 1.00 10.45 176 PRO G C 1
ATOM 26090 O O . PRO G 2 176 ? 155.162 142.996 188.472 1.00 12.61 176 PRO G O 1
ATOM 26101 N N . PHE G 2 177 ? 156.687 141.668 189.462 1.00 9.89 177 PHE G N 1
ATOM 26102 C CA . PHE G 2 177 ? 155.676 141.005 190.273 1.00 10.30 177 PHE G CA 1
ATOM 26103 C C . PHE G 2 177 ? 155.008 141.984 191.227 1.00 10.67 177 PHE G C 1
ATOM 26104 O O . PHE G 2 177 ? 153.790 141.949 191.400 1.00 13.42 177 PHE G O 1
ATOM 26121 N N . MET G 2 178 ? 155.796 142.843 191.877 1.00 12.00 178 MET G N 1
ATOM 26122 C CA . MET G 2 178 ? 155.231 143.821 192.801 1.00 11.60 178 MET G CA 1
ATOM 26123 C C . MET G 2 178 ? 154.353 144.823 192.070 1.00 11.03 178 MET G C 1
ATOM 26124 O O . MET G 2 178 ? 153.312 145.234 192.586 1.00 14.65 178 MET G O 1
ATOM 26138 N N . VAL G 2 179 ? 154.757 145.232 190.872 1.00 9.99 179 VAL G N 1
ATOM 26139 C CA . VAL G 2 179 ? 153.927 146.143 190.094 1.00 11.63 179 VAL G CA 1
ATOM 26140 C C . VAL G 2 179 ? 152.597 145.483 189.750 1.00 11.21 179 VAL G C 1
ATOM 26141 O O . VAL G 2 179 ? 151.550 146.135 189.752 1.00 13.27 179 VAL G O 1
ATOM 26154 N N . SER G 2 180 ? 152.612 144.190 189.441 1.00 11.95 180 SER G N 1
ATOM 26155 C CA . SER G 2 180 ? 151.414 143.544 188.913 1.00 11.55 180 SER G CA 1
ATOM 26156 C C . SER G 2 180 ? 150.505 142.937 189.981 1.00 11.02 180 SER G C 1
ATOM 26157 O O . SER G 2 180 ? 149.323 142.725 189.707 1.00 12.70 180 SER G O 1
ATOM 26165 N N . ARG G 2 181 ? 151.001 142.666 191.188 1.00 11.16 181 ARG G N 1
ATOM 26166 C CA . ARG G 2 181 ? 150.190 141.900 192.127 1.00 12.41 181 ARG G CA 1
ATOM 26167 C C . ARG G 2 181 ? 149.010 142.687 192.684 1.00 11.90 181 ARG G C 1
ATOM 26168 O O . ARG G 2 181 ? 148.182 142.094 193.374 1.00 11.85 181 ARG G O 1
ATOM 26189 N N . GLN G 2 182 ? 148.922 143.991 192.424 1.00 11.81 182 GLN G N 1
ATOM 26190 C CA . GLN G 2 182 ? 147.781 144.762 192.904 1.00 11.09 182 GLN G CA 1
ATOM 26191 C C . GLN G 2 182 ? 146.465 144.313 192.277 1.00 10.29 182 GLN G C 1
ATOM 26192 O O . GLN G 2 182 ? 145.416 144.493 192.898 1.00 11.81 182 GLN G O 1
ATOM 26206 N N . VAL G 2 183 ? 146.486 143.713 191.080 1.00 9.47 183 VAL G N 1
ATOM 26207 C CA . VAL G 2 183 ? 145.240 143.210 190.505 1.00 8.65 183 VAL G CA 1
ATOM 26208 C C . VAL G 2 183 ? 144.664 142.108 191.379 1.00 9.40 183 VAL G C 1
ATOM 26209 O O . VAL G 2 183 ? 143.451 141.898 191.400 1.00 11.89 183 VAL G O 1
ATOM 26222 N N . VAL G 2 184 ? 145.511 141.400 192.112 1.00 8.95 184 VAL G N 1
ATOM 26223 C CA . VAL G 2 184 ? 145.054 140.414 193.073 1.00 9.58 184 VAL G CA 1
ATOM 26224 C C . VAL G 2 184 ? 144.827 141.046 194.442 1.00 11.15 184 VAL G C 1
ATOM 26225 O O . VAL G 2 184 ? 143.771 140.861 195.048 1.00 14.55 184 VAL G O 1
ATOM 26238 N N . THR G 2 185 ? 145.787 141.831 194.932 1.00 11.98 185 THR G N 1
ATOM 26239 C CA . THR G 2 185 ? 145.800 142.306 196.312 1.00 11.42 185 THR G CA 1
ATOM 26240 C C . THR G 2 185 ? 145.312 143.740 196.478 1.00 9.50 185 THR G C 1
ATOM 26241 O O . THR G 2 185 ? 145.287 144.236 197.603 1.00 16.33 185 THR G O 1
ATOM 26252 N N . GLY G 2 186 ? 144.933 144.419 195.400 1.00 10.30 186 GLY G N 1
ATOM 26253 C CA . GLY G 2 186 ? 144.489 145.796 195.525 1.00 11.52 186 GLY G CA 1
ATOM 26254 C C . GLY G 2 186 ? 143.278 145.909 196.437 1.00 12.75 186 GLY G C 1
ATOM 26255 O O . GLY G 2 186 ? 142.365 145.087 196.394 1.00 15.61 186 GLY G O 1
ATOM 26259 N N . SER G 2 187 ? 143.275 146.940 197.270 1.00 15.59 187 SER G N 1
ATOM 26260 C CA . SER G 2 187 ? 142.188 147.141 198.218 1.00 14.23 187 SER G CA 1
ATOM 26261 C C . SER G 2 187 ? 141.070 148.007 197.664 1.00 13.10 187 SER G C 1
ATOM 26262 O O . SER G 2 187 ? 139.933 147.898 198.125 1.00 15.87 187 SER G O 1
ATOM 26270 N N . GLY G 2 188 ? 141.358 148.850 196.694 1.00 14.25 188 GLY G N 1
ATOM 26271 C CA . GLY G 2 188 ? 140.377 149.750 196.130 1.00 14.17 188 GLY G CA 1
ATOM 26272 C C . GLY G 2 188 ? 140.486 151.143 196.714 1.00 14.67 188 GLY G C 1
ATOM 26273 O O . GLY G 2 188 ? 140.829 151.333 197.883 1.00 18.57 188 GLY G O 1
ATOM 26277 N N . ARG G 2 189 ? 140.216 152.140 195.880 1.00 16.20 189 ARG G N 1
ATOM 26278 C CA . ARG G 2 189 ? 140.232 153.529 196.313 1.00 20.17 189 ARG G CA 1
ATOM 26279 C C . ARG G 2 189 ? 139.367 154.351 195.370 1.00 19.90 189 ARG G C 1
ATOM 26280 O O . ARG G 2 189 ? 139.425 154.171 194.156 1.00 21.00 189 ARG G O 1
ATOM 26301 N N . VAL G 2 190 ? 138.576 155.254 195.937 1.00 23.10 190 VAL G N 1
ATOM 26302 C CA . VAL G 2 190 ? 137.783 156.207 195.166 1.00 26.25 190 VAL G CA 1
ATOM 26303 C C . VAL G 2 190 ? 138.559 157.513 195.101 1.00 25.37 190 VAL G C 1
ATOM 26304 O O . VAL G 2 190 ? 138.940 158.068 196.136 1.00 33.77 190 VAL G O 1
ATOM 26317 N N . GLY G 2 191 ? 138.790 158.007 193.893 1.00 25.29 191 GLY G N 1
ATOM 26318 C CA . GLY G 2 191 ? 139.574 159.212 193.707 1.00 28.04 191 GLY G CA 1
ATOM 26319 C C . GLY G 2 191 ? 140.963 158.917 193.187 1.00 28.76 191 GLY G C 1
ATOM 26320 O O . GLY G 2 191 ? 141.670 158.069 193.734 1.00 29.30 191 GLY G O 1
ATOM 26324 N N . ILE G 2 192 ? 141.368 159.621 192.139 1.00 31.01 192 ILE G N 1
ATOM 26325 C CA . ILE G 2 192 ? 142.620 159.360 191.442 1.00 30.53 192 ILE G CA 1
ATOM 26326 C C . ILE G 2 192 ? 143.544 160.555 191.618 1.00 33.16 192 ILE G C 1
ATOM 26327 O O . ILE G 2 192 ? 143.113 161.708 191.510 1.00 36.99 192 ILE G O 1
ATOM 26343 N N . GLY G 2 193 ? 144.814 160.274 191.889 1.00 30.70 193 GLY G N 1
ATOM 26344 C CA . GLY G 2 193 ? 145.799 161.295 192.142 1.00 31.21 193 GLY G CA 1
ATOM 26345 C C . GLY G 2 193 ? 146.128 161.375 193.616 1.00 30.70 193 GLY G C 1
ATOM 26346 O O . GLY G 2 193 ? 145.362 160.912 194.462 1.00 32.02 193 GLY G O 1
ATOM 26350 N N . PRO G 2 194 ? 147.283 161.950 193.960 1.00 32.38 194 PRO G N 1
ATOM 26351 C CA . PRO G 2 194 ? 147.645 162.034 195.386 1.00 35.39 194 PRO G CA 1
ATOM 26352 C C . PRO G 2 194 ? 146.618 162.778 196.221 1.00 36.81 194 PRO G C 1
ATOM 26353 O O . PRO G 2 194 ? 146.378 162.408 197.376 1.00 35.45 194 PRO G O 1
ATOM 26364 N N . SER G 2 195 ? 146.007 163.821 195.666 1.00 39.15 195 SER G N 1
ATOM 26365 C CA . SER G 2 195 ? 144.942 164.559 196.332 1.00 37.97 195 SER G CA 1
ATOM 26366 C C . SER G 2 195 ? 143.555 164.130 195.874 1.00 40.45 195 SER G C 1
ATOM 26367 O O . SER G 2 195 ? 142.563 164.693 196.341 1.00 45.83 195 SER G O 1
ATOM 26375 N N . GLY G 2 196 ? 143.464 163.164 194.966 1.00 38.63 196 GLY G N 1
ATOM 26376 C CA . GLY G 2 196 ? 142.177 162.638 194.550 1.00 37.82 196 GLY G CA 1
ATOM 26377 C C . GLY G 2 196 ? 141.284 163.645 193.870 1.00 41.76 196 GLY G C 1
ATOM 26378 O O . GLY G 2 196 ? 140.060 163.559 193.995 1.00 44.98 196 GLY G O 1
ATOM 26382 N N . ASP G 2 197 ? 141.859 164.587 193.126 1.00 45.24 197 ASP G N 1
ATOM 26383 C CA . ASP G 2 197 ? 141.070 165.598 192.437 1.00 46.55 197 ASP G CA 1
ATOM 26384 C C . ASP G 2 197 ? 140.488 165.100 191.121 1.00 47.43 197 ASP G C 1
ATOM 26385 O O . ASP G 2 197 ? 139.725 165.834 190.486 1.00 48.91 197 ASP G O 1
ATOM 26394 N N . GLU G 2 198 ? 140.830 163.887 190.694 1.00 43.76 198 GLU G N 1
ATOM 26395 C CA . GLU G 2 198 ? 140.309 163.314 189.466 1.00 43.03 198 GLU G CA 1
ATOM 26396 C C . GLU G 2 198 ? 139.297 162.228 189.798 1.00 42.77 198 GLU G C 1
ATOM 26397 O O . GLU G 2 198 ? 139.618 161.320 190.575 1.00 41.88 198 GLU G O 1
ATOM 26409 N N . PRO G 2 199 ? 138.080 162.275 189.258 1.00 42.20 199 PRO G N 1
ATOM 26410 C CA . PRO G 2 199 ? 137.101 161.231 189.577 1.00 38.56 199 PRO G CA 1
ATOM 26411 C C . PRO G 2 199 ? 137.524 159.878 189.035 1.00 35.49 199 PRO G C 1
ATOM 26412 O O . PRO G 2 199 ? 138.120 159.776 187.961 1.00 38.82 199 PRO G O 1
ATOM 26423 N N . GLY G 2 200 ? 137.191 158.836 189.778 1.00 30.69 200 GLY G N 1
ATOM 26424 C CA . GLY G 2 200 ? 137.432 157.481 189.319 1.00 27.36 200 GLY G CA 1
ATOM 26425 C C . GLY G 2 200 ? 137.723 156.539 190.466 1.00 21.93 200 GLY G C 1
ATOM 26426 O O . GLY G 2 200 ? 137.953 156.940 191.599 1.00 25.01 200 GLY G O 1
ATOM 26430 N N . PHE G 2 201 ? 137.694 155.254 190.140 1.00 20.55 201 PHE G N 1
ATOM 26431 C CA . PHE G 2 201 ? 138.041 154.180 191.060 1.00 20.01 201 PHE G CA 1
ATOM 26432 C C . PHE G 2 201 ? 139.317 153.520 190.562 1.00 18.31 201 PHE G C 1
ATOM 26433 O O . PHE G 2 201 ? 139.448 153.248 189.365 1.00 20.86 201 PHE G O 1
ATOM 26450 N N . GLN G 2 202 ? 140.255 153.287 191.469 1.00 16.28 202 GLN G N 1
ATOM 26451 C CA . GLN G 2 202 ? 141.502 152.618 191.142 1.00 15.14 202 GLN G CA 1
ATOM 26452 C C . GLN G 2 202 ? 141.707 151.447 192.093 1.00 12.02 202 GLN G C 1
ATOM 26453 O O . GLN G 2 202 ? 141.075 151.353 193.143 1.00 15.04 202 GLN G O 1
ATOM 26467 N N . LEU G 2 203 ? 142.606 150.551 191.697 1.00 13.87 203 LEU G N 1
ATOM 26468 C CA . LEU G 2 203 ? 142.773 149.278 192.382 1.00 11.32 203 LEU G CA 1
ATOM 26469 C C . LEU G 2 203 ? 143.502 149.408 193.705 1.00 11.63 203 LEU G C 1
ATOM 26470 O O . LEU G 2 203 ? 143.281 148.596 194.606 1.00 14.41 203 LEU G O 1
ATOM 26486 N N . SER G 2 204 ? 144.379 150.390 193.836 1.00 11.32 204 SER G N 1
ATOM 26487 C CA . SER G 2 204 ? 145.312 150.444 194.944 1.00 16.63 204 SER G CA 1
ATOM 26488 C C . SER G 2 204 ? 145.242 151.802 195.622 1.00 16.33 204 SER G C 1
ATOM 26489 O O . SER G 2 204 ? 145.201 152.837 194.957 1.00 19.08 204 SER G O 1
ATOM 26497 N N . GLN G 2 205 ? 145.222 151.786 196.950 1.00 17.70 205 GLN G N 1
ATOM 26498 C CA . GLN G 2 205 ? 145.333 153.026 197.709 1.00 19.71 205 GLN G CA 1
ATOM 26499 C C . GLN G 2 205 ? 146.733 153.620 197.595 1.00 19.64 205 GLN G C 1
ATOM 26500 O O . GLN G 2 205 ? 146.882 154.826 197.384 1.00 22.60 205 GLN G O 1
ATOM 26514 N N . ARG G 2 206 ? 147.769 152.785 197.710 1.00 20.56 206 ARG G N 1
ATOM 26515 C CA . ARG G 2 206 ? 149.149 153.260 197.761 1.00 22.44 206 ARG G CA 1
ATOM 26516 C C . ARG G 2 206 ? 149.697 153.715 196.417 1.00 21.22 206 ARG G C 1
ATOM 26517 O O . ARG G 2 206 ? 150.735 154.380 196.394 1.00 24.21 206 ARG G O 1
ATOM 26538 N N . ALA G 2 207 ? 149.029 153.404 195.308 1.00 19.56 207 ALA G N 1
ATOM 26539 C CA . ALA G 2 207 ? 149.650 153.569 193.999 1.00 17.94 207 ALA G CA 1
ATOM 26540 C C . ALA G 2 207 ? 150.052 155.018 193.737 1.00 21.89 207 ALA G C 1
ATOM 26541 O O . ALA G 2 207 ? 151.118 155.276 193.170 1.00 22.12 207 ALA G O 1
ATOM 26548 N N . ASP G 2 208 ? 149.212 155.975 194.131 1.00 23.74 208 ASP G N 1
ATOM 26549 C CA . ASP G 2 208 ? 149.497 157.378 193.856 1.00 24.06 208 ASP G CA 1
ATOM 26550 C C . ASP G 2 208 ? 150.598 157.945 194.736 1.00 24.71 208 ASP G C 1
ATOM 26551 O O . ASP G 2 208 ? 150.976 159.101 194.539 1.00 30.46 208 ASP G O 1
ATOM 26560 N N . TYR G 2 209 ? 151.101 157.185 195.704 1.00 22.81 209 TYR G N 1
ATOM 26561 C CA . TYR G 2 209 ? 152.159 157.650 196.588 1.00 23.46 209 TYR G CA 1
ATOM 26562 C C . TYR G 2 209 ? 153.456 156.875 196.388 1.00 26.82 209 TYR G C 1
ATOM 26563 O O . TYR G 2 209 ? 154.352 156.949 197.230 1.00 32.14 209 TYR G O 1
ATOM 26581 N N . ILE G 2 210 ? 153.578 156.146 195.281 1.00 25.10 210 ILE G N 1
ATOM 26582 C CA . ILE G 2 210 ? 154.824 155.504 194.879 1.00 24.77 210 ILE G CA 1
ATOM 26583 C C . ILE G 2 210 ? 155.496 156.409 193.858 1.00 24.87 210 ILE G C 1
ATOM 26584 O O . ILE G 2 210 ? 154.883 156.775 192.851 1.00 26.78 210 ILE G O 1
ATOM 26600 N N . GLU G 2 211 ? 156.749 156.775 194.115 1.00 27.76 211 GLU G N 1
ATOM 26601 C CA . GLU G 2 211 ? 157.449 157.763 193.302 1.00 26.61 211 GLU G CA 1
ATOM 26602 C C . GLU G 2 211 ? 158.715 157.247 192.638 1.00 22.67 211 GLU G C 1
ATOM 26603 O O . GLU G 2 211 ? 159.063 157.737 191.568 1.00 26.26 211 GLU G O 1
ATOM 26615 N N . VAL G 2 212 ? 159.414 156.287 193.239 1.00 22.14 212 VAL G N 1
ATOM 26616 C CA . VAL G 2 212 ? 160.710 155.840 192.747 1.00 22.57 212 VAL G CA 1
ATOM 26617 C C . VAL G 2 212 ? 160.697 154.325 192.615 1.00 22.61 212 VAL G C 1
ATOM 26618 O O . VAL G 2 212 ? 159.861 153.635 193.194 1.00 26.11 212 VAL G O 1
ATOM 26631 N N . GLU G 2 213 ? 161.631 153.807 191.821 1.00 22.18 213 GLU G N 1
ATOM 26632 C CA . GLU G 2 213 ? 161.729 152.361 191.665 1.00 22.32 213 GLU G CA 1
ATOM 26633 C C . GLU G 2 213 ? 162.358 151.704 192.885 1.00 21.13 213 GLU G C 1
ATOM 26634 O O . GLU G 2 213 ? 161.918 150.633 193.310 1.00 23.18 213 GLU G O 1
ATOM 26646 N N . VAL G 2 214 ? 163.388 152.322 193.451 1.00 23.28 214 VAL G N 1
ATOM 26647 C CA . VAL G 2 214 ? 164.079 151.800 194.623 1.00 23.44 214 VAL G CA 1
ATOM 26648 C C . VAL G 2 214 ? 164.352 152.967 195.555 1.00 25.41 214 VAL G C 1
ATOM 26649 O O . VAL G 2 214 ? 164.714 154.059 195.108 1.00 31.12 214 VAL G O 1
ATOM 26662 N N . GLY G 2 215 ? 164.175 152.745 196.849 1.00 28.60 215 GLY G N 1
ATOM 26663 C CA . GLY G 2 215 ? 164.356 153.824 197.802 1.00 28.64 215 GLY G CA 1
ATOM 26664 C C . GLY G 2 215 ? 164.479 153.286 199.205 1.00 31.46 215 GLY G C 1
ATOM 26665 O O . GLY G 2 215 ? 164.211 152.113 199.473 1.00 33.49 215 GLY G O 1
ATOM 26669 N N . LEU G 2 216 ? 164.891 154.171 200.106 1.00 35.22 216 LEU G N 1
ATOM 26670 C CA . LEU G 2 216 ? 165.052 153.844 201.516 1.00 36.73 216 LEU G CA 1
ATOM 26671 C C . LEU G 2 216 ? 163.965 154.435 202.396 1.00 36.91 216 LEU G C 1
ATOM 26672 O O . LEU G 2 216 ? 163.558 153.800 203.368 1.00 38.50 216 LEU G O 1
ATOM 26688 N N . GLU G 2 217 ? 163.470 155.626 202.074 1.00 36.35 217 GLU G N 1
ATOM 26689 C CA . GLU G 2 217 ? 162.557 156.325 202.967 1.00 38.40 217 GLU G CA 1
ATOM 26690 C C . GLU G 2 217 ? 161.127 155.832 202.794 1.00 39.54 217 GLU G C 1
ATOM 26691 O O . GLU G 2 217 ? 160.651 155.621 201.676 1.00 40.02 217 GLU G O 1
ATOM 26703 N N . THR G 2 218 ? 160.446 155.646 203.923 1.00 40.85 218 THR G N 1
ATOM 26704 C CA . THR G 2 218 ? 159.092 155.117 203.942 1.00 36.68 218 THR G CA 1
ATOM 26705 C C . THR G 2 218 ? 158.027 156.195 204.080 1.00 37.01 218 THR G C 1
ATOM 26706 O O . THR G 2 218 ? 156.861 155.927 203.775 1.00 38.51 218 THR G O 1
ATOM 26717 N N . THR G 2 219 ? 158.391 157.395 204.532 1.00 37.16 219 THR G N 1
ATOM 26718 C CA . THR G 2 219 ? 157.422 158.461 204.745 1.00 36.82 219 THR G CA 1
ATOM 26719 C C . THR G 2 219 ? 157.298 159.408 203.561 1.00 35.77 219 THR G C 1
ATOM 26720 O O . THR G 2 219 ? 156.360 160.207 203.527 1.00 34.37 219 THR G O 1
ATOM 26731 N N . LEU G 2 220 ? 158.212 159.345 202.599 1.00 37.66 220 LEU G N 1
ATOM 26732 C CA . LEU G 2 220 ? 158.090 160.135 201.382 1.00 36.38 220 LEU G CA 1
ATOM 26733 C C . LEU G 2 220 ? 158.957 159.489 200.316 1.00 34.79 220 LEU G C 1
ATOM 26734 O O . LEU G 2 220 ? 159.806 158.648 200.614 1.00 38.45 220 LEU G O 1
ATOM 26750 N N . LYS G 2 221 ? 158.724 159.886 199.069 1.00 37.48 221 LYS G N 1
ATOM 26751 C CA . LYS G 2 221 ? 159.444 159.334 197.922 1.00 36.05 221 LYS G CA 1
ATOM 26752 C C . LYS G 2 221 ? 159.511 157.812 198.030 1.00 32.89 221 LYS G C 1
ATOM 26753 O O . LYS G 2 221 ? 160.569 157.193 197.908 1.00 32.10 221 LYS G O 1
ATOM 26772 N N . ARG G 2 222 ? 158.359 157.217 198.319 1.00 32.45 222 ARG G N 1
ATOM 26773 C CA . ARG G 2 222 ? 158.282 155.779 198.529 1.00 29.26 222 ARG G CA 1
ATOM 26774 C C . ARG G 2 222 ? 158.564 155.035 197.230 1.00 27.11 222 ARG G C 1
ATOM 26775 O O . ARG G 2 222 ? 158.197 155.485 196.143 1.00 23.67 222 ARG G O 1
ATOM 26796 N N . GLY G 2 223 ? 159.222 153.887 197.351 1.00 22.28 223 GLY G N 1
ATOM 26797 C CA . GLY G 2 223 ? 159.625 153.133 196.186 1.00 23.45 223 GLY G CA 1
ATOM 26798 C C . GLY G 2 223 ? 158.947 151.787 196.035 1.00 24.44 223 GLY G C 1
ATOM 26799 O O . GLY G 2 223 ? 158.419 151.231 197.003 1.00 23.70 223 GLY G O 1
ATOM 26803 N N . ILE G 2 224 ? 158.973 151.248 194.813 1.00 20.71 224 ILE G N 1
ATOM 26804 C CA . ILE G 2 224 ? 158.444 149.908 194.572 1.00 18.52 224 ILE G CA 1
ATOM 26805 C C . ILE G 2 224 ? 159.210 148.881 195.396 1.00 20.08 224 ILE G C 1
ATOM 26806 O O . ILE G 2 224 ? 158.619 147.969 195.984 1.00 22.87 224 ILE G O 1
ATOM 26822 N N . ILE G 2 225 ? 160.531 149.008 195.448 1.00 23.08 225 ILE G N 1
ATOM 26823 C CA . ILE G 2 225 ? 161.381 148.189 196.300 1.00 21.56 225 ILE G CA 1
ATOM 26824 C C . ILE G 2 225 ? 161.936 149.089 197.393 1.00 23.41 225 ILE G C 1
ATOM 26825 O O . ILE G 2 225 ? 162.250 150.256 197.142 1.00 26.17 225 ILE G O 1
ATOM 26841 N N . ASN G 2 226 ? 162.040 148.561 198.606 1.00 24.07 226 ASN G N 1
ATOM 26842 C CA . ASN G 2 226 ? 162.592 149.308 199.727 1.00 29.19 226 ASN G CA 1
ATOM 26843 C C . ASN G 2 226 ? 163.897 148.662 200.173 1.00 32.01 226 ASN G C 1
ATOM 26844 O O . ASN G 2 226 ? 163.935 147.462 200.459 1.00 31.58 226 ASN G O 1
ATOM 26855 N N . THR G 2 227 ? 164.948 149.470 200.275 1.00 33.99 227 THR G N 1
ATOM 26856 C CA . THR G 2 227 ? 166.298 148.980 200.512 1.00 35.91 227 THR G CA 1
ATOM 26857 C C . THR G 2 227 ? 166.669 148.913 201.984 1.00 40.87 227 THR G C 1
ATOM 26858 O O . THR G 2 227 ? 167.819 148.598 202.298 1.00 46.27 227 THR G O 1
ATOM 26869 N N . ARG G 2 228 ? 165.733 149.184 202.888 1.00 40.28 228 ARG G N 1
ATOM 26870 C CA . ARG G 2 228 ? 166.039 149.143 204.311 1.00 42.46 228 ARG G CA 1
ATOM 26871 C C . ARG G 2 228 ? 166.621 147.788 204.690 1.00 46.64 228 ARG G C 1
ATOM 26872 O O . ARG G 2 228 ? 166.165 146.743 204.223 1.00 48.72 228 ARG G O 1
ATOM 26893 N N . ASP G 2 229 ? 167.646 147.809 205.542 1.00 51.05 229 ASP G N 1
ATOM 26894 C CA . ASP G 2 229 ? 168.396 146.601 205.896 1.00 52.72 229 ASP G CA 1
ATOM 26895 C C . ASP G 2 229 ? 168.727 146.650 207.386 1.00 58.83 229 ASP G C 1
ATOM 26896 O O . ASP G 2 229 ? 169.735 147.232 207.795 1.00 62.34 229 ASP G O 1
ATOM 26905 N N . GLU G 2 230 ? 167.866 146.032 208.191 1.00 60.70 230 GLU G N 1
ATOM 26906 C CA . GLU G 2 230 ? 168.179 145.709 209.581 1.00 63.78 230 GLU G CA 1
ATOM 26907 C C . GLU G 2 230 ? 167.584 144.327 209.837 1.00 65.95 230 GLU G C 1
ATOM 26908 O O . GLU G 2 230 ? 166.353 144.172 209.875 1.00 64.17 230 GLU G O 1
ATOM 26920 N N . PRO G 2 231 ? 168.419 143.288 209.967 1.00 66.62 231 PRO G N 1
ATOM 26921 C CA . PRO G 2 231 ? 167.874 141.924 210.005 1.00 65.71 231 PRO G CA 1
ATOM 26922 C C . PRO G 2 231 ? 167.367 141.501 211.369 1.00 68.05 231 PRO G C 1
ATOM 26923 O O . PRO G 2 231 ? 166.565 140.560 211.443 1.00 65.48 231 PRO G O 1
ATOM 26934 N N . HIS G 2 232 ? 167.808 142.156 212.444 1.00 69.98 232 HIS G N 1
ATOM 26935 C CA . HIS G 2 232 ? 167.513 141.711 213.806 1.00 72.02 232 HIS G CA 1
ATOM 26936 C C . HIS G 2 232 ? 167.932 140.257 214.002 1.00 71.56 232 HIS G C 1
ATOM 26937 O O . HIS G 2 232 ? 167.335 139.517 214.786 1.00 70.80 232 HIS G O 1
ATOM 26951 N N . ALA G 2 233 ? 168.968 139.843 213.284 1.00 70.93 233 ALA G N 1
ATOM 26952 C CA . ALA G 2 233 ? 169.447 138.468 213.304 1.00 71.35 233 ALA G CA 1
ATOM 26953 C C . ALA G 2 233 ? 170.863 138.469 212.745 1.00 71.25 233 ALA G C 1
ATOM 26954 O O . ALA G 2 233 ? 171.467 139.528 212.543 1.00 70.22 233 ALA G O 1
ATOM 26961 N N . ASP G 2 234 ? 171.395 137.280 212.487 1.00 70.71 234 ASP G N 1
ATOM 26962 C CA . ASP G 2 234 ? 172.727 137.159 211.907 1.00 69.55 234 ASP G CA 1
ATOM 26963 C C . ASP G 2 234 ? 172.712 137.799 210.527 1.00 66.89 234 ASP G C 1
ATOM 26964 O O . ASP G 2 234 ? 172.218 137.216 209.561 1.00 65.54 234 ASP G O 1
ATOM 26973 N N . ALA G 2 235 ? 173.271 139.005 210.427 1.00 65.05 235 ALA G N 1
ATOM 26974 C CA . ALA G 2 235 ? 173.345 139.676 209.136 1.00 65.98 235 ALA G CA 1
ATOM 26975 C C . ALA G 2 235 ? 174.235 138.925 208.158 1.00 66.13 235 ALA G C 1
ATOM 26976 O O . ALA G 2 235 ? 174.131 139.146 206.947 1.00 63.86 235 ALA G O 1
ATOM 26983 N N . ASP G 2 236 ? 175.101 138.037 208.654 1.00 66.56 236 ASP G N 1
ATOM 26984 C CA . ASP G 2 236 ? 176.002 137.308 207.769 1.00 66.58 236 ASP G CA 1
ATOM 26985 C C . ASP G 2 236 ? 175.228 136.430 206.799 1.00 66.00 236 ASP G C 1
ATOM 26986 O O . ASP G 2 236 ? 175.580 136.341 205.617 1.00 65.59 236 ASP G O 1
ATOM 26995 N N . LYS G 2 237 ? 174.177 135.764 207.280 1.00 64.77 237 LYS G N 1
ATOM 26996 C CA . LYS G 2 237 ? 173.433 134.811 206.470 1.00 63.14 237 LYS G CA 1
ATOM 26997 C C . LYS G 2 237 ? 172.006 135.231 206.156 1.00 60.04 237 LYS G C 1
ATOM 26998 O O . LYS G 2 237 ? 171.453 134.756 205.160 1.00 59.14 237 LYS G O 1
ATOM 27017 N N . TYR G 2 238 ? 171.396 136.095 206.963 1.00 57.22 238 TYR G N 1
ATOM 27018 C CA . TYR G 2 238 ? 170.004 136.481 206.778 1.00 54.02 238 TYR G CA 1
ATOM 27019 C C . TYR G 2 238 ? 169.888 137.973 206.529 1.00 52.10 238 TYR G C 1
ATOM 27020 O O . TYR G 2 238 ? 170.547 138.780 207.189 1.00 56.03 238 TYR G O 1
ATOM 27038 N N . ARG G 2 239 ? 169.038 138.325 205.577 1.00 45.52 239 ARG G N 1
ATOM 27039 C CA . ARG G 2 239 ? 168.625 139.691 205.332 1.00 46.88 239 ARG G CA 1
ATOM 27040 C C . ARG G 2 239 ? 167.111 139.761 205.477 1.00 44.98 239 ARG G C 1
ATOM 27041 O O . ARG G 2 239 ? 166.417 138.748 205.389 1.00 45.96 239 ARG G O 1
ATOM 27062 N N . ARG G 2 240 ? 166.597 140.961 205.727 1.00 44.03 240 ARG G N 1
ATOM 27063 C CA . ARG G 2 240 ? 165.161 141.179 205.869 1.00 39.46 240 ARG G CA 1
ATOM 27064 C C . ARG G 2 240 ? 164.700 142.155 204.796 1.00 38.28 240 ARG G C 1
ATOM 27065 O O . ARG G 2 240 ? 165.004 143.349 204.860 1.00 41.81 240 ARG G O 1
ATOM 27086 N N . LEU G 2 241 ? 163.978 141.643 203.810 1.00 32.07 241 LEU G N 1
ATOM 27087 C CA . LEU G 2 241 ? 163.358 142.486 202.807 1.00 29.73 241 LEU G CA 1
ATOM 27088 C C . LEU G 2 241 ? 162.115 143.144 203.384 1.00 29.52 241 LEU G C 1
ATOM 27089 O O . LEU G 2 241 ? 161.344 142.523 204.119 1.00 32.70 241 LEU G O 1
ATOM 27105 N N . HIS G 2 242 ? 161.925 144.405 203.028 1.00 28.21 242 HIS G N 1
ATOM 27106 C CA . HIS G 2 242 ? 160.870 145.247 203.566 1.00 28.76 242 HIS G CA 1
ATOM 27107 C C . HIS G 2 242 ? 160.038 145.748 202.398 1.00 26.09 242 HIS G C 1
ATOM 27108 O O . HIS G 2 242 ? 160.570 146.397 201.493 1.00 28.01 242 HIS G O 1
ATOM 27122 N N . VAL G 2 243 ? 158.746 145.439 202.407 1.00 24.92 243 VAL G N 1
ATOM 27123 C CA . VAL G 2 243 ? 157.827 145.824 201.344 1.00 24.12 243 VAL G CA 1
ATOM 27124 C C . VAL G 2 243 ? 156.841 146.833 201.911 1.00 22.20 243 VAL G C 1
ATOM 27125 O O . VAL G 2 243 ? 156.225 146.585 202.952 1.00 25.06 243 VAL G O 1
ATOM 27138 N N . ILE G 2 244 ? 156.688 147.962 201.220 1.00 22.61 244 ILE G N 1
ATOM 27139 C CA . ILE G 2 244 ? 155.812 149.041 201.650 1.00 23.18 244 ILE G CA 1
ATOM 27140 C C . ILE G 2 244 ? 154.784 149.409 200.590 1.00 21.46 244 ILE G C 1
ATOM 27141 O O . ILE G 2 244 ? 154.062 150.387 200.754 1.00 23.73 244 ILE G O 1
ATOM 27157 N N . ILE G 2 245 ? 154.702 148.655 199.497 1.00 18.43 245 ILE G N 1
ATOM 27158 C CA . ILE G 2 245 ? 153.786 149.021 198.424 1.00 19.54 245 ILE G CA 1
ATOM 27159 C C . ILE G 2 245 ? 152.384 148.440 198.602 1.00 19.32 245 ILE G C 1
ATOM 27160 O O . ILE G 2 245 ? 151.458 148.866 197.904 1.00 20.74 245 ILE G O 1
ATOM 27176 N N . GLY G 2 246 ? 152.197 147.491 199.514 1.00 20.31 246 GLY G N 1
ATOM 27177 C CA . GLY G 2 246 ? 150.905 146.836 199.650 1.00 19.09 246 GLY G CA 1
ATOM 27178 C C . GLY G 2 246 ? 149.875 147.691 200.376 1.00 20.35 246 GLY G C 1
ATOM 27179 O O . GLY G 2 246 ? 150.192 148.459 201.281 1.00 23.08 246 GLY G O 1
ATOM 27183 N N . ASP G 2 247 ? 148.625 147.558 199.948 1.00 21.16 247 ASP G N 1
ATOM 27184 C CA . ASP G 2 247 ? 147.503 148.086 200.707 1.00 20.85 247 ASP G CA 1
ATOM 27185 C C . ASP G 2 247 ? 147.259 147.233 201.944 1.00 19.23 247 ASP G C 1
ATOM 27186 O O . ASP G 2 247 ? 147.676 146.078 202.025 1.00 22.69 247 ASP G O 1
ATOM 27195 N N . ALA G 2 248 ? 146.579 147.824 202.920 1.00 22.65 248 ALA G N 1
ATOM 27196 C CA . ALA G 2 248 ? 145.952 147.035 203.970 1.00 22.48 248 ALA G CA 1
ATOM 27197 C C . ALA G 2 248 ? 144.769 146.273 203.381 1.00 18.83 248 ALA G C 1
ATOM 27198 O O . ALA G 2 248 ? 143.996 146.827 202.598 1.00 19.32 248 ALA G O 1
ATOM 27205 N N . ASN G 2 249 ? 144.642 144.999 203.739 1.00 18.81 249 ASN G N 1
ATOM 27206 C CA . ASN G 2 249 ? 143.612 144.124 203.193 1.00 20.54 249 ASN G CA 1
ATOM 27207 C C . ASN G 2 249 ? 142.728 143.586 204.307 1.00 20.93 249 ASN G C 1
ATOM 27208 O O . ASN G 2 249 ? 143.216 143.220 205.380 1.00 23.53 249 ASN G O 1
ATOM 27219 N N . LEU G 2 250 ? 141.428 143.541 204.034 1.00 22.32 250 LEU G N 1
ATOM 27220 C CA . LEU G 2 250 ? 140.447 142.931 204.921 1.00 20.73 250 LEU G CA 1
ATOM 27221 C C . LEU G 2 250 ? 140.142 141.493 204.516 1.00 20.34 250 LEU G C 1
ATOM 27222 O O . LEU G 2 250 ? 140.252 140.583 205.339 1.00 21.89 250 LEU G O 1
ATOM 27238 N N . ALA G 2 251 ? 139.764 141.282 203.255 1.00 17.53 251 ALA G N 1
ATOM 27239 C CA . ALA G 2 251 ? 139.465 139.946 202.759 1.00 16.22 251 ALA G CA 1
ATOM 27240 C C . ALA G 2 251 ? 140.639 139.011 202.996 1.00 17.26 251 ALA G C 1
ATOM 27241 O O . ALA G 2 251 ? 141.787 139.339 202.684 1.00 20.58 251 ALA G O 1
ATOM 27248 N N . GLU G 2 252 ? 140.347 137.839 203.552 1.00 16.04 252 GLU G N 1
ATOM 27249 C CA . GLU G 2 252 ? 141.415 136.939 203.953 1.00 17.78 252 GLU G CA 1
ATOM 27250 C C . GLU G 2 252 ? 142.123 136.322 202.756 1.00 20.67 252 GLU G C 1
ATOM 27251 O O . GLU G 2 252 ? 143.319 136.039 202.839 1.00 24.06 252 GLU G O 1
ATOM 27263 N N . THR G 2 253 ? 141.421 136.118 201.640 1.00 17.36 253 THR G N 1
ATOM 27264 C CA . THR G 2 253 ? 142.092 135.629 200.442 1.00 16.43 253 THR G CA 1
ATOM 27265 C C . THR G 2 253 ? 143.096 136.652 199.933 1.00 15.59 253 THR G C 1
ATOM 27266 O O . THR G 2 253 ? 144.195 136.289 199.506 1.00 18.84 253 THR G O 1
ATOM 27277 N N . SER G 2 254 ? 142.734 137.935 199.967 1.00 16.57 254 SER G N 1
ATOM 27278 C CA . SER G 2 254 ? 143.655 138.978 199.530 1.00 16.22 254 SER G CA 1
ATOM 27279 C C . SER G 2 254 ? 144.951 138.944 200.333 1.00 17.80 254 SER G C 1
ATOM 27280 O O . SER G 2 254 ? 146.043 138.913 199.762 1.00 20.21 254 SER G O 1
ATOM 27288 N N . THR G 2 255 ? 144.849 138.941 201.659 1.00 17.09 255 THR G N 1
ATOM 27289 C CA . THR G 2 255 ? 146.046 138.900 202.492 1.00 20.47 255 THR G CA 1
ATOM 27290 C C . THR G 2 255 ? 146.816 137.607 202.273 1.00 19.71 255 THR G C 1
ATOM 27291 O O . THR G 2 255 ? 148.051 137.610 202.192 1.00 22.80 255 THR G O 1
ATOM 27302 N N . TYR G 2 256 ? 146.096 136.491 202.180 1.00 20.26 256 TYR G N 1
ATOM 27303 C CA . TYR G 2 256 ? 146.725 135.187 202.023 1.00 21.33 256 TYR G CA 1
ATOM 27304 C C . TYR G 2 256 ? 147.552 135.131 200.748 1.00 18.07 256 TYR G C 1
ATOM 27305 O O . TYR G 2 256 ? 148.687 134.648 200.754 1.00 17.82 256 TYR G O 1
ATOM 27323 N N . LEU G 2 257 ? 147.000 135.622 199.643 1.00 17.50 257 LEU G N 1
ATOM 27324 C CA . LEU G 2 257 ? 147.757 135.624 198.400 1.00 17.37 257 LEU G CA 1
ATOM 27325 C C . LEU G 2 257 ? 148.892 136.636 198.448 1.00 18.55 257 LEU G C 1
ATOM 27326 O O . LEU G 2 257 ? 150.005 136.333 198.008 1.00 18.99 257 LEU G O 1
ATOM 27342 N N . LYS G 2 258 ? 148.638 137.826 199.002 1.00 20.00 258 LYS G N 1
ATOM 27343 C CA . LYS G 2 258 ? 149.686 138.833 199.129 1.00 17.31 258 LYS G CA 1
ATOM 27344 C C . LYS G 2 258 ? 150.921 138.262 199.805 1.00 18.04 258 LYS G C 1
ATOM 27345 O O . LYS G 2 258 ? 152.047 138.498 199.362 1.00 20.78 258 LYS G O 1
ATOM 27364 N N . LEU G 2 259 ? 150.731 137.500 200.874 1.00 19.11 259 LEU G N 1
ATOM 27365 C CA . LEU G 2 259 ? 151.882 136.964 201.590 1.00 18.92 259 LEU G CA 1
ATOM 27366 C C . LEU G 2 259 ? 152.436 135.708 200.919 1.00 21.31 259 LEU G C 1
ATOM 27367 O O . LEU G 2 259 ? 153.648 135.601 200.697 1.00 24.88 259 LEU G O 1
ATOM 27383 N N . GLY G 2 260 ? 151.568 134.757 200.564 1.00 22.24 260 GLY G N 1
ATOM 27384 C CA . GLY G 2 260 ? 152.044 133.493 200.027 1.00 20.00 260 GLY G CA 1
ATOM 27385 C C . GLY G 2 260 ? 152.735 133.626 198.685 1.00 17.09 260 GLY G C 1
ATOM 27386 O O . GLY G 2 260 ? 153.809 133.053 198.472 1.00 19.63 260 GLY G O 1
ATOM 27390 N N . THR G 2 261 ? 152.126 134.363 197.751 1.00 16.23 261 THR G N 1
ATOM 27391 C CA . THR G 2 261 ? 152.714 134.481 196.424 1.00 15.20 261 THR G CA 1
ATOM 27392 C C . THR G 2 261 ? 154.028 135.247 196.479 1.00 18.14 261 THR G C 1
ATOM 27393 O O . THR G 2 261 ? 154.973 134.920 195.755 1.00 18.91 261 THR G O 1
ATOM 27404 N N . THR G 2 262 ? 154.104 136.267 197.335 1.00 19.23 262 THR G N 1
ATOM 27405 C CA . THR G 2 262 ? 155.354 136.995 197.503 1.00 18.01 262 THR G CA 1
ATOM 27406 C C . THR G 2 262 ? 156.443 136.088 198.052 1.00 18.68 262 THR G C 1
ATOM 27407 O O . THR G 2 262 ? 157.585 136.125 197.580 1.00 22.06 262 THR G O 1
ATOM 27418 N N . SER G 2 263 ? 156.106 135.244 199.029 1.00 17.09 263 SER G N 1
ATOM 27419 C CA . SER G 2 263 ? 157.089 134.297 199.543 1.00 17.21 263 SER G CA 1
ATOM 27420 C C . SER G 2 263 ? 157.576 133.352 198.450 1.00 20.88 263 SER G C 1
ATOM 27421 O O . SER G 2 263 ? 158.778 133.090 198.332 1.00 25.43 263 SER G O 1
ATOM 27429 N N . LEU G 2 264 ? 156.657 132.825 197.639 1.00 21.75 264 LEU G N 1
ATOM 27430 C CA . LEU G 2 264 ? 157.056 131.866 196.610 1.00 20.77 264 LEU G CA 1
ATOM 27431 C C . LEU G 2 264 ? 157.885 132.530 195.515 1.00 21.09 264 LEU G C 1
ATOM 27432 O O . LEU G 2 264 ? 158.833 131.933 194.995 1.00 24.86 264 LEU G O 1
ATOM 27448 N N . VAL G 2 265 ? 157.564 133.772 195.163 1.00 20.14 265 VAL G N 1
ATOM 27449 C CA . VAL G 2 265 ? 158.375 134.494 194.193 1.00 18.41 265 VAL G CA 1
ATOM 27450 C C . VAL G 2 265 ? 159.776 134.740 194.742 1.00 20.88 265 VAL G C 1
ATOM 27451 O O . VAL G 2 265 ? 160.769 134.624 194.018 1.00 24.15 265 VAL G O 1
ATOM 27464 N N . LEU G 2 266 ? 159.883 135.094 196.021 1.00 22.54 266 LEU G N 1
ATOM 27465 C CA . LEU G 2 266 ? 161.204 135.210 196.625 1.00 24.22 266 LEU G CA 1
ATOM 27466 C C . LEU G 2 266 ? 161.955 133.886 196.556 1.00 27.19 266 LEU G C 1
ATOM 27467 O O . LEU G 2 266 ? 163.168 133.866 196.331 1.00 31.97 266 LEU G O 1
ATOM 27483 N N . ASP G 2 267 ? 161.254 132.770 196.761 1.00 28.47 267 ASP G N 1
ATOM 27484 C CA . ASP G 2 267 ? 161.883 131.463 196.584 1.00 28.49 267 ASP G CA 1
ATOM 27485 C C . ASP G 2 267 ? 162.413 131.298 195.163 1.00 30.57 267 ASP G C 1
ATOM 27486 O O . ASP G 2 267 ? 163.482 130.716 194.954 1.00 33.74 267 ASP G O 1
ATOM 27495 N N . LEU G 2 268 ? 161.665 131.783 194.173 1.00 29.02 268 LEU G N 1
ATOM 27496 C CA . LEU G 2 268 ? 162.177 131.787 192.804 1.00 26.46 268 LEU G CA 1
ATOM 27497 C C . LEU G 2 268 ? 163.457 132.605 192.695 1.00 30.24 268 LEU G C 1
ATOM 27498 O O . LEU G 2 268 ? 164.389 132.222 191.979 1.00 31.94 268 LEU G O 1
ATOM 27514 N N . ILE G 2 269 ? 163.502 133.761 193.361 1.00 31.51 269 ILE G N 1
ATOM 27515 C CA . ILE G 2 269 ? 164.675 134.628 193.254 1.00 27.46 269 ILE G CA 1
ATOM 27516 C C . ILE G 2 269 ? 165.895 133.948 193.863 1.00 31.28 269 ILE G C 1
ATOM 27517 O O . ILE G 2 269 ? 166.981 133.938 193.274 1.00 33.34 269 ILE G O 1
ATOM 27533 N N . GLU G 2 270 ? 165.738 133.375 195.055 1.00 33.03 270 GLU G N 1
ATOM 27534 C CA . GLU G 2 270 ? 166.874 132.771 195.740 1.00 32.84 270 GLU G CA 1
ATOM 27535 C C . GLU G 2 270 ? 167.437 131.592 194.968 1.00 34.40 270 GLU G C 1
ATOM 27536 O O . GLU G 2 270 ? 168.655 131.396 194.962 1.00 39.90 270 GLU G O 1
ATOM 27548 N N . GLU G 2 271 ? 166.581 130.796 194.340 1.00 35.89 271 GLU G N 1
ATOM 27549 C CA . GLU G 2 271 ? 167.019 129.638 193.582 1.00 35.72 271 GLU G CA 1
ATOM 27550 C C . GLU G 2 271 ? 167.798 130.026 192.334 1.00 36.60 271 GLU G C 1
ATOM 27551 O O . GLU G 2 271 ? 168.407 129.157 191.708 1.00 40.07 271 GLU G O 1
ATOM 27563 N N . GLY G 2 272 ? 167.789 131.302 191.962 1.00 36.41 272 GLY G N 1
ATOM 27564 C CA . GLY G 2 272 ? 168.476 131.764 190.779 1.00 34.26 272 GLY G CA 1
ATOM 27565 C C . GLY G 2 272 ? 167.710 131.599 189.493 1.00 34.69 272 GLY G C 1
ATOM 27566 O O . GLY G 2 272 ? 168.296 131.776 188.420 1.00 37.70 272 GLY G O 1
ATOM 27570 N N . VAL G 2 273 ? 166.424 131.249 189.560 1.00 34.05 273 VAL G N 1
ATOM 27571 C CA . VAL G 2 273 ? 165.617 131.181 188.353 1.00 30.99 273 VAL G CA 1
ATOM 27572 C C . VAL G 2 273 ? 165.698 132.518 187.626 1.00 32.32 273 VAL G C 1
ATOM 27573 O O . VAL G 2 273 ? 165.825 133.582 188.241 1.00 32.66 273 VAL G O 1
ATOM 27586 N N . ASP G 2 274 ? 165.645 132.460 186.303 1.00 31.17 274 ASP G N 1
ATOM 27587 C CA . ASP G 2 274 ? 165.828 133.639 185.472 1.00 31.91 274 ASP G CA 1
ATOM 27588 C C . ASP G 2 274 ? 164.498 134.351 185.275 1.00 29.16 274 ASP G C 1
ATOM 27589 O O . ASP G 2 274 ? 163.530 133.752 184.800 1.00 33.18 274 ASP G O 1
ATOM 27598 N N . LEU G 2 275 ? 164.462 135.634 185.625 1.00 28.05 275 LEU G N 1
ATOM 27599 C CA . LEU G 2 275 ? 163.287 136.470 185.428 1.00 27.20 275 LEU G CA 1
ATOM 27600 C C . LEU G 2 275 ? 163.610 137.725 184.631 1.00 27.24 275 LEU G C 1
ATOM 27601 O O . LEU G 2 275 ? 162.759 138.616 184.531 1.00 28.51 275 LEU G O 1
ATOM 27617 N N . SER G 2 276 ? 164.804 137.805 184.041 1.00 28.99 276 SER G N 1
ATOM 27618 C CA . SER G 2 276 ? 165.222 139.026 183.361 1.00 29.63 276 SER G CA 1
ATOM 27619 C C . SER G 2 276 ? 164.308 139.371 182.197 1.00 27.31 276 SER G C 1
ATOM 27620 O O . SER G 2 276 ? 164.185 140.544 181.832 1.00 29.06 276 SER G O 1
ATOM 27628 N N . ASP G 2 277 ? 163.667 138.374 181.596 1.00 25.67 277 ASP G N 1
ATOM 27629 C CA . ASP G 2 277 ? 162.768 138.646 180.485 1.00 24.65 277 ASP G CA 1
ATOM 27630 C C . ASP G 2 277 ? 161.555 139.474 180.902 1.00 26.91 277 ASP G C 1
ATOM 27631 O O . ASP G 2 277 ? 160.899 140.063 180.037 1.00 26.92 277 ASP G O 1
ATOM 27640 N N . LEU G 2 278 ? 161.254 139.554 182.198 1.00 26.84 278 LEU G N 1
ATOM 27641 C CA . LEU G 2 278 ? 160.056 140.227 182.686 1.00 24.45 278 LEU G CA 1
ATOM 27642 C C . LEU G 2 278 ? 160.286 141.674 183.105 1.00 20.17 278 LEU G C 1
ATOM 27643 O O . LEU G 2 278 ? 159.336 142.318 183.555 1.00 22.29 278 LEU G O 1
ATOM 27659 N N . ALA G 2 279 ? 161.500 142.202 182.964 1.00 20.02 279 ALA G N 1
ATOM 27660 C CA . ALA G 2 279 ? 161.777 143.571 183.384 1.00 17.30 279 ALA G CA 1
ATOM 27661 C C . ALA G 2 279 ? 160.875 144.560 182.652 1.00 15.45 279 ALA G C 1
ATOM 27662 O O . ALA G 2 279 ? 160.630 144.433 181.453 1.00 19.00 279 ALA G O 1
ATOM 27669 N N . LEU G 2 280 ? 160.378 145.544 183.392 1.00 14.68 280 LEU G N 1
ATOM 27670 C CA . LEU G 2 280 ? 159.471 146.553 182.867 1.00 16.35 280 LEU G CA 1
ATOM 27671 C C . LEU G 2 280 ? 160.243 147.764 182.359 1.00 16.17 280 LEU G C 1
ATOM 27672 O O . LEU G 2 280 ? 161.319 148.094 182.859 1.00 19.61 280 LEU G O 1
ATOM 27688 N N . ALA G 2 281 ? 159.671 148.438 181.366 1.00 17.59 281 ALA G N 1
ATOM 27689 C CA . ALA G 2 281 ? 160.299 149.644 180.833 1.00 15.78 281 ALA G CA 1
ATOM 27690 C C . ALA G 2 281 ? 160.314 150.767 181.866 1.00 18.55 281 ALA G C 1
ATOM 27691 O O . ALA G 2 281 ? 161.365 151.351 182.146 1.00 23.08 281 ALA G O 1
ATOM 27698 N N . ARG G 2 282 ? 159.159 151.068 182.455 1.00 19.80 282 ARG G N 1
ATOM 27699 C CA . ARG G 2 282 ? 159.001 152.194 183.379 1.00 16.71 282 ARG G CA 1
ATOM 27700 C C . ARG G 2 282 ? 158.139 151.750 184.551 1.00 16.52 282 ARG G C 1
ATOM 27701 O O . ARG G 2 282 ? 156.931 152.003 184.584 1.00 16.30 282 ARG G O 1
ATOM 27722 N N . PRO G 2 283 ? 158.728 151.051 185.528 1.00 17.32 283 PRO G N 1
ATOM 27723 C CA . PRO G 2 283 ? 157.899 150.435 186.580 1.00 16.64 283 PRO G CA 1
ATOM 27724 C C . PRO G 2 283 ? 157.027 151.405 187.368 1.00 17.29 283 PRO G C 1
ATOM 27725 O O . PRO G 2 283 ? 155.880 151.064 187.686 1.00 19.77 283 PRO G O 1
ATOM 27736 N N . VAL G 2 284 ? 157.525 152.601 187.698 1.00 17.74 284 VAL G N 1
ATOM 27737 C CA . VAL G 2 284 ? 156.724 153.534 188.489 1.00 18.02 284 VAL G CA 1
ATOM 27738 C C . VAL G 2 284 ? 155.505 153.987 187.699 1.00 17.05 284 VAL G C 1
ATOM 27739 O O . VAL G 2 284 ? 154.399 154.094 188.237 1.00 20.36 284 VAL G O 1
ATOM 27752 N N . HIS G 2 285 ? 155.692 154.273 186.418 1.00 14.73 285 HIS G N 1
ATOM 27753 C CA . HIS G 2 285 ? 154.561 154.541 185.543 1.00 16.81 285 HIS G CA 1
ATOM 27754 C C . HIS G 2 285 ? 153.616 153.343 185.478 1.00 15.70 285 HIS G C 1
ATOM 27755 O O . HIS G 2 285 ? 152.391 153.512 185.391 1.00 15.64 285 HIS G O 1
ATOM 27769 N N . ALA G 2 286 ? 154.170 152.131 185.527 1.00 14.77 286 ALA G N 1
ATOM 27770 C CA . ALA G 2 286 ? 153.362 150.922 185.416 1.00 13.76 286 ALA G CA 1
ATOM 27771 C C . ALA G 2 286 ? 152.425 150.766 186.607 1.00 10.52 286 ALA G C 1
ATOM 27772 O O . ALA G 2 286 ? 151.287 150.316 186.450 1.00 11.24 286 ALA G O 1
ATOM 27779 N N . VAL G 2 287 ? 152.894 151.114 187.805 1.00 13.48 287 VAL G N 1
ATOM 27780 C CA . VAL G 2 287 ? 152.036 151.055 188.988 1.00 11.83 287 VAL G CA 1
ATOM 27781 C C . VAL G 2 287 ? 150.770 151.875 188.763 1.00 12.32 287 VAL G C 1
ATOM 27782 O O . VAL G 2 287 ? 149.648 151.393 188.965 1.00 12.22 287 VAL G O 1
ATOM 27795 N N . HIS G 2 288 ? 150.935 153.114 188.295 1.00 15.58 288 HIS G N 1
ATOM 27796 C CA . HIS G 2 288 ? 149.791 153.989 188.063 1.00 13.94 288 HIS G CA 1
ATOM 27797 C C . HIS G 2 288 ? 148.892 153.449 186.966 1.00 12.64 288 HIS G C 1
ATOM 27798 O O . HIS G 2 288 ? 147.668 153.449 187.109 1.00 16.11 288 HIS G O 1
ATOM 27812 N N . VAL G 2 289 ? 149.478 152.998 185.856 1.00 11.46 289 VAL G N 1
ATOM 27813 C CA . VAL G 2 289 ? 148.666 152.523 184.737 1.00 9.77 289 VAL G CA 1
ATOM 27814 C C . VAL G 2 289 ? 147.806 151.341 185.168 1.00 10.45 289 VAL G C 1
ATOM 27815 O O . VAL G 2 289 ? 146.609 151.284 184.871 1.00 12.64 289 VAL G O 1
ATOM 27828 N N . ILE G 2 290 ? 148.407 150.374 185.861 1.00 10.03 290 ILE G N 1
ATOM 27829 C CA . ILE G 2 290 ? 147.657 149.201 186.291 1.00 7.80 290 ILE G CA 1
ATOM 27830 C C . ILE G 2 290 ? 146.587 149.589 187.301 1.00 10.33 290 ILE G C 1
ATOM 27831 O O . ILE G 2 290 ? 145.439 149.147 187.206 1.00 13.11 290 ILE G O 1
ATOM 27847 N N . SER G 2 291 ? 146.932 150.449 188.260 1.00 10.75 291 SER G N 1
ATOM 27848 C CA . SER G 2 291 ? 145.993 150.772 189.325 1.00 9.89 291 SER G CA 1
ATOM 27849 C C . SER G 2 291 ? 144.710 151.380 188.772 1.00 11.79 291 SER G C 1
ATOM 27850 O O . SER G 2 291 ? 143.613 151.029 189.210 1.00 15.27 291 SER G O 1
ATOM 27858 N N . ARG G 2 292 ? 144.825 152.258 187.779 1.00 15.29 292 ARG G N 1
ATOM 27859 C CA . ARG G 2 292 ? 143.716 153.076 187.312 1.00 14.11 292 ARG G CA 1
ATOM 27860 C C . ARG G 2 292 ? 142.848 152.389 186.254 1.00 16.62 292 ARG G C 1
ATOM 27861 O O . ARG G 2 292 ? 142.060 153.064 185.588 1.00 18.54 292 ARG G O 1
ATOM 27882 N N . ASP G 2 293 ? 142.960 151.072 186.089 1.00 18.00 293 ASP G N 1
ATOM 27883 C CA . ASP G 2 293 ? 142.127 150.324 185.145 1.00 18.26 293 ASP G CA 1
ATOM 27884 C C . ASP G 2 293 ? 141.499 149.117 185.832 1.00 16.73 293 ASP G C 1
ATOM 27885 O O . ASP G 2 293 ? 142.051 148.012 185.790 1.00 17.50 293 ASP G O 1
ATOM 27894 N N . PRO G 2 294 ? 140.339 149.286 186.474 1.00 18.29 294 PRO G N 1
ATOM 27895 C CA . PRO G 2 294 ? 139.680 148.132 187.110 1.00 18.49 294 PRO G CA 1
ATOM 27896 C C . PRO G 2 294 ? 139.197 147.067 186.133 1.00 17.81 294 PRO G C 1
ATOM 27897 O O . PRO G 2 294 ? 138.878 145.956 186.569 1.00 19.70 294 PRO G O 1
ATOM 27908 N N . SER G 2 295 ? 139.090 147.365 184.839 1.00 17.51 295 SER G N 1
ATOM 27909 C CA . SER G 2 295 ? 138.715 146.328 183.884 1.00 17.36 295 SER G CA 1
ATOM 27910 C C . SER G 2 295 ? 139.822 145.303 183.665 1.00 18.22 295 SER G C 1
ATOM 27911 O O . SER G 2 295 ? 139.549 144.244 183.095 1.00 21.61 295 SER G O 1
ATOM 27919 N N . LEU G 2 296 ? 141.051 145.591 184.093 1.00 17.76 296 LEU G N 1
ATOM 27920 C CA . LEU G 2 296 ? 142.187 144.676 184.023 1.00 16.81 296 LEU G CA 1
ATOM 27921 C C . LEU G 2 296 ? 142.631 144.397 182.592 1.00 17.38 296 LEU G C 1
ATOM 27922 O O . LEU G 2 296 ? 143.247 143.366 182.326 1.00 18.97 296 LEU G O 1
ATOM 27938 N N . ARG G 2 297 ? 142.328 145.301 181.664 1.00 17.91 297 ARG G N 1
ATOM 27939 C CA . ARG G 2 297 ? 142.740 145.176 180.276 1.00 18.53 297 ARG G CA 1
ATOM 27940 C C . ARG G 2 297 ? 143.917 146.073 179.910 1.00 17.23 297 ARG G C 1
ATOM 27941 O O . ARG G 2 297 ? 144.413 145.982 178.785 1.00 19.25 297 ARG G O 1
ATOM 27962 N N . ALA G 2 298 ? 144.375 146.929 180.820 1.00 16.02 298 ALA G N 1
ATOM 27963 C CA . ALA G 2 298 ? 145.493 147.814 180.519 1.00 16.78 298 ALA G CA 1
ATOM 27964 C C . ALA G 2 298 ? 146.809 147.044 180.514 1.00 15.52 298 ALA G C 1
ATOM 27965 O O . ALA G 2 298 ? 147.021 146.137 181.321 1.00 16.53 298 ALA G O 1
ATOM 27972 N N . THR G 2 299 ? 147.694 147.414 179.595 1.00 13.49 299 THR G N 1
ATOM 27973 C CA . THR G 2 299 ? 148.994 146.777 179.459 1.00 13.44 299 THR G CA 1
ATOM 27974 C C . THR G 2 299 ? 150.109 147.735 179.850 1.00 12.89 299 THR G C 1
ATOM 27975 O O . THR G 2 299 ? 149.951 148.956 179.849 1.00 15.23 299 THR G O 1
ATOM 27986 N N . VAL G 2 300 ? 151.242 147.146 180.188 1.00 12.58 300 VAL G N 1
ATOM 27987 C CA . VAL G 2 300 ? 152.465 147.858 180.511 1.00 13.60 300 VAL G CA 1
ATOM 27988 C C . VAL G 2 300 ? 153.586 147.267 179.668 1.00 14.37 300 VAL G C 1
ATOM 27989 O O . VAL G 2 300 ? 153.649 146.050 179.450 1.00 15.73 300 VAL G O 1
ATOM 28002 N N . ALA G 2 301 ? 154.390 148.158 179.092 1.00 17.12 301 ALA G N 1
ATOM 28003 C CA . ALA G 2 301 ? 155.473 147.774 178.200 1.00 15.83 301 ALA G CA 1
ATOM 28004 C C . ALA G 2 301 ? 156.603 147.120 178.982 1.00 14.48 301 ALA G C 1
ATOM 28005 O O . ALA G 2 301 ? 157.025 147.631 180.022 1.00 16.79 301 ALA G O 1
ATOM 28012 N N . LEU G 2 302 ? 157.097 146.004 178.479 1.00 14.75 302 LEU G N 1
ATOM 28013 C CA . LEU G 2 302 ? 158.301 145.405 179.025 1.00 17.55 302 LEU G CA 1
ATOM 28014 C C . LEU G 2 302 ? 159.531 146.024 178.372 1.00 18.15 302 LEU G C 1
ATOM 28015 O O . LEU G 2 302 ? 159.448 146.684 177.336 1.00 21.20 302 LEU G O 1
ATOM 28031 N N . ALA G 2 303 ? 160.680 145.823 179.013 1.00 20.53 303 ALA G N 1
ATOM 28032 C CA . ALA G 2 303 ? 161.923 146.339 178.458 1.00 20.54 303 ALA G CA 1
ATOM 28033 C C . ALA G 2 303 ? 162.193 145.759 177.076 1.00 22.82 303 ALA G C 1
ATOM 28034 O O . ALA G 2 303 ? 162.774 146.439 176.229 1.00 29.52 303 ALA G O 1
ATOM 28041 N N . ASP G 2 304 ? 161.753 144.525 176.819 1.00 24.86 304 ASP G N 1
ATOM 28042 C CA . ASP G 2 304 ? 161.954 143.884 175.524 1.00 23.65 304 ASP G CA 1
ATOM 28043 C C . ASP G 2 304 ? 160.929 144.308 174.481 1.00 23.11 304 ASP G C 1
ATOM 28044 O O . ASP G 2 304 ? 160.954 143.777 173.369 1.00 30.27 304 ASP G O 1
ATOM 28053 N N . GLY G 2 305 ? 160.025 145.225 174.808 1.00 25.36 305 GLY G N 1
ATOM 28054 C CA . GLY G 2 305 ? 159.051 145.732 173.865 1.00 23.46 305 GLY G CA 1
ATOM 28055 C C . GLY G 2 305 ? 157.702 145.044 173.902 1.00 23.76 305 GLY G C 1
ATOM 28056 O O . GLY G 2 305 ? 156.766 145.528 173.256 1.00 25.92 305 GLY G O 1
ATOM 28060 N N . ARG G 2 306 ? 157.575 143.932 174.620 1.00 22.46 306 ARG G N 1
ATOM 28061 C CA . ARG G 2 306 ? 156.273 143.312 174.803 1.00 23.38 306 ARG G CA 1
ATOM 28062 C C . ARG G 2 306 ? 155.386 144.195 175.677 1.00 20.63 306 ARG G C 1
ATOM 28063 O O . ARG G 2 306 ? 155.864 144.920 176.550 1.00 20.79 306 ARG G O 1
ATOM 28084 N N . GLU G 2 307 ? 154.085 144.132 175.423 1.00 20.77 307 GLU G N 1
ATOM 28085 C CA . GLU G 2 307 ? 153.075 144.796 176.239 1.00 18.45 307 GLU G CA 1
ATOM 28086 C C . GLU G 2 307 ? 152.211 143.729 176.895 1.00 17.69 307 GLU G C 1
ATOM 28087 O O . GLU G 2 307 ? 151.604 142.910 176.200 1.00 21.23 307 GLU G O 1
ATOM 28099 N N . LEU G 2 308 ? 152.148 143.746 178.224 1.00 15.32 308 LEU G N 1
ATOM 28100 C CA . LEU G 2 308 ? 151.447 142.716 178.982 1.00 14.39 308 LEU G CA 1
ATOM 28101 C C . LEU G 2 308 ? 150.514 143.343 180.006 1.00 14.35 308 LEU G C 1
ATOM 28102 O O . LEU G 2 308 ? 150.856 144.347 180.635 1.00 16.05 308 LEU G O 1
ATOM 28118 N N . THR G 2 309 ? 149.342 142.736 180.186 1.00 14.02 309 THR G N 1
ATOM 28119 C CA . THR G 2 309 ? 148.498 143.099 181.313 1.00 11.18 309 THR G CA 1
ATOM 28120 C C . THR G 2 309 ? 149.129 142.606 182.607 1.00 11.16 309 THR G C 1
ATOM 28121 O O . THR G 2 309 ? 150.062 141.801 182.608 1.00 10.54 309 THR G O 1
ATOM 28132 N N . ALA G 2 310 ? 148.596 143.097 183.725 1.00 9.54 310 ALA G N 1
ATOM 28133 C CA . ALA G 2 310 ? 149.042 142.608 185.020 1.00 9.63 310 ALA G CA 1
ATOM 28134 C C . ALA G 2 310 ? 148.658 141.146 185.217 1.00 8.67 310 ALA G C 1
ATOM 28135 O O . ALA G 2 310 ? 149.415 140.374 185.810 1.00 8.80 310 ALA G O 1
ATOM 28142 N N . LEU G 2 311 ? 147.488 140.746 184.716 1.00 10.32 311 LEU G N 1
ATOM 28143 C CA . LEU G 2 311 ? 147.086 139.345 184.806 1.00 10.52 311 LEU G CA 1
ATOM 28144 C C . LEU G 2 311 ? 148.066 138.439 184.061 1.00 9.80 311 LEU G C 1
ATOM 28145 O O . LEU G 2 311 ? 148.413 137.361 184.548 1.00 11.55 311 LEU G O 1
ATOM 28161 N N . ALA G 2 312 ? 148.539 138.866 182.892 1.00 9.22 312 ALA G N 1
ATOM 28162 C CA . ALA G 2 312 ? 149.523 138.072 182.156 1.00 10.79 312 ALA G CA 1
ATOM 28163 C C . ALA G 2 312 ? 150.824 137.920 182.945 1.00 10.82 312 ALA G C 1
ATOM 28164 O O . ALA G 2 312 ? 151.388 136.820 183.025 1.00 10.80 312 ALA G O 1
ATOM 28171 N N . LEU G 2 313 ? 151.305 139.009 183.553 1.00 10.73 313 LEU G N 1
ATOM 28172 C CA . LEU G 2 313 ? 152.508 138.925 184.376 1.00 9.23 313 LEU G CA 1
ATOM 28173 C C . LEU G 2 313 ? 152.304 137.974 185.544 1.00 8.72 313 LEU G C 1
ATOM 28174 O O . LEU G 2 313 ? 153.176 137.148 185.849 1.00 11.36 313 LEU G O 1
ATOM 28190 N N . GLN G 2 314 ? 151.145 138.068 186.196 1.00 8.41 314 GLN G N 1
ATOM 28191 C CA . GLN G 2 314 ? 150.833 137.169 187.294 1.00 9.01 314 GLN G CA 1
ATOM 28192 C C . GLN G 2 314 ? 150.819 135.721 186.831 1.00 8.27 314 GLN G C 1
ATOM 28193 O O . GLN G 2 314 ? 151.344 134.846 187.518 1.00 9.81 314 GLN G O 1
ATOM 28207 N N . ARG G 2 315 ? 150.235 135.452 185.664 1.00 10.94 315 ARG G N 1
ATOM 28208 C CA . ARG G 2 315 ? 150.221 134.090 185.133 1.00 11.06 315 ARG G CA 1
ATOM 28209 C C . ARG G 2 315 ? 151.633 133.570 184.887 1.00 11.62 315 ARG G C 1
ATOM 28210 O O . ARG G 2 315 ? 151.929 132.413 185.194 1.00 14.23 315 ARG G O 1
ATOM 28231 N N . ILE G 2 316 ? 152.515 134.401 184.329 1.00 12.19 316 ILE G N 1
ATOM 28232 C CA . ILE G 2 316 ? 153.890 133.956 184.096 1.00 11.46 316 ILE G CA 1
ATOM 28233 C C . ILE G 2 316 ? 154.568 133.607 185.413 1.00 13.66 316 ILE G C 1
ATOM 28234 O O . ILE G 2 316 ? 155.216 132.557 185.546 1.00 17.51 316 ILE G O 1
ATOM 28250 N N . TYR G 2 317 ? 154.443 134.491 186.406 1.00 11.83 317 TYR G N 1
ATOM 28251 C CA . TYR G 2 317 ? 155.075 134.217 187.691 1.00 11.18 317 TYR G CA 1
ATOM 28252 C C . TYR G 2 317 ? 154.487 132.965 188.325 1.00 13.21 317 TYR G C 1
ATOM 28253 O O . TYR G 2 317 ? 155.206 132.167 188.932 1.00 15.01 317 TYR G O 1
ATOM 28271 N N . LEU G 2 318 ? 153.176 132.780 188.196 1.00 13.46 318 LEU G N 1
ATOM 28272 C CA . LEU G 2 318 ? 152.534 131.590 188.737 1.00 13.74 318 LEU G CA 1
ATOM 28273 C C . LEU G 2 318 ? 153.072 130.334 188.064 1.00 16.08 318 LEU G C 1
ATOM 28274 O O . LEU G 2 318 ? 153.348 129.338 188.735 1.00 19.06 318 LEU G O 1
ATOM 28290 N N . ASP G 2 319 ? 153.244 130.370 186.743 1.00 16.68 319 ASP G N 1
ATOM 28291 C CA . ASP G 2 319 ? 153.794 129.224 186.025 1.00 17.59 319 ASP G CA 1
ATOM 28292 C C . ASP G 2 319 ? 155.185 128.871 186.530 1.00 20.19 319 ASP G C 1
ATOM 28293 O O . ASP G 2 319 ? 155.489 127.702 186.790 1.00 22.76 319 ASP G O 1
ATOM 28302 N N . ARG G 2 320 ? 156.045 129.877 186.686 1.00 20.83 320 ARG G N 1
ATOM 28303 C CA . ARG G 2 320 ? 157.410 129.592 187.121 1.00 19.35 320 ARG G CA 1
ATOM 28304 C C . ARG G 2 320 ? 157.443 129.107 188.567 1.00 21.58 320 ARG G C 1
ATOM 28305 O O . ARG G 2 320 ? 158.205 128.192 188.904 1.00 24.93 320 ARG G O 1
ATOM 28326 N N . VAL G 2 321 ? 156.601 129.680 189.431 1.00 19.24 321 VAL G N 1
ATOM 28327 C CA . VAL G 2 321 ? 156.516 129.205 190.808 1.00 21.42 321 VAL G CA 1
ATOM 28328 C C . VAL G 2 321 ? 156.028 127.762 190.839 1.00 23.93 321 VAL G C 1
ATOM 28329 O O . VAL G 2 321 ? 156.531 126.943 191.610 1.00 26.70 321 VAL G O 1
ATOM 28342 N N . ALA G 2 322 ? 155.028 127.434 190.020 1.00 24.06 322 ALA G N 1
ATOM 28343 C CA . ALA G 2 322 ? 154.514 126.070 189.995 1.00 24.53 322 ALA G CA 1
ATOM 28344 C C . ALA G 2 322 ? 155.580 125.099 189.511 1.00 28.75 322 ALA G C 1
ATOM 28345 O O . ALA G 2 322 ? 155.701 123.985 190.032 1.00 32.26 322 ALA G O 1
ATOM 28352 N N . LYS G 2 323 ? 156.364 125.503 188.511 1.00 29.06 323 LYS G N 1
ATOM 28353 C CA . LYS G 2 323 ? 157.467 124.661 188.068 1.00 30.81 323 LYS G CA 1
ATOM 28354 C C . LYS G 2 323 ? 158.465 124.429 189.191 1.00 34.16 323 LYS G C 1
ATOM 28355 O O . LYS G 2 323 ? 158.940 123.306 189.383 1.00 37.32 323 LYS G O 1
ATOM 28374 N N . LEU G 2 324 ? 158.796 125.479 189.945 1.00 31.44 324 LEU G N 1
ATOM 28375 C CA . LEU G 2 324 ? 159.711 125.307 191.068 1.00 33.19 324 LEU G CA 1
ATOM 28376 C C . LEU G 2 324 ? 159.128 124.376 192.123 1.00 36.90 324 LEU G C 1
ATOM 28377 O O . LEU G 2 324 ? 159.833 123.516 192.659 1.00 43.62 324 LEU G O 1
ATOM 28393 N N . VAL G 2 325 ? 157.850 124.544 192.451 1.00 35.22 325 VAL G N 1
ATOM 28394 C CA . VAL G 2 325 ? 157.264 123.761 193.534 1.00 36.46 325 VAL G CA 1
ATOM 28395 C C . VAL G 2 325 ? 157.150 122.295 193.136 1.00 39.03 325 VAL G C 1
ATOM 28396 O O . VAL G 2 325 ? 157.433 121.398 193.936 1.00 43.26 325 VAL G O 1
ATOM 28409 N N . ASP G 2 326 ? 156.743 122.026 191.893 1.00 41.86 326 ASP G N 1
ATOM 28410 C CA . ASP G 2 326 ? 156.647 120.652 191.417 1.00 42.02 326 ASP G CA 1
ATOM 28411 C C . ASP G 2 326 ? 157.999 119.962 191.359 1.00 43.27 326 ASP G C 1
ATOM 28412 O O . ASP G 2 326 ? 158.056 118.730 191.428 1.00 47.82 326 ASP G O 1
ATOM 28421 N N . SER G 2 327 ? 159.085 120.719 191.236 1.00 44.46 327 SER G N 1
ATOM 28422 C CA . SER G 2 327 ? 160.413 120.134 191.167 1.00 46.07 327 SER G CA 1
ATOM 28423 C C . SER G 2 327 ? 160.995 119.822 192.536 1.00 48.23 327 SER G C 1
ATOM 28424 O O . SER G 2 327 ? 162.100 119.276 192.605 1.00 52.46 327 SER G O 1
ATOM 28432 N N . ARG G 2 328 ? 160.301 120.165 193.613 1.00 48.75 328 ARG G N 1
ATOM 28433 C CA . ARG G 2 328 ? 160.768 119.921 194.967 1.00 51.52 328 ARG G CA 1
ATOM 28434 C C . ARG G 2 328 ? 159.818 118.957 195.668 1.00 55.70 328 ARG G C 1
ATOM 28435 O O . ARG G 2 328 ? 158.814 118.516 195.106 1.00 56.08 328 ARG G O 1
ATOM 28456 N N . ASP G 2 329 ? 160.139 118.641 196.919 1.00 57.57 329 ASP G N 1
ATOM 28457 C CA . ASP G 2 329 ? 159.335 117.701 197.673 1.00 59.21 329 ASP G CA 1
ATOM 28458 C C . ASP G 2 329 ? 157.936 118.267 197.902 1.00 58.99 329 ASP G C 1
ATOM 28459 O O . ASP G 2 329 ? 157.732 119.481 197.851 1.00 56.65 329 ASP G O 1
ATOM 28468 N N . PRO G 2 330 ? 156.951 117.403 198.142 1.00 59.75 330 PRO G N 1
ATOM 28469 C CA . PRO G 2 330 ? 155.584 117.893 198.345 1.00 56.00 330 PRO G CA 1
ATOM 28470 C C . PRO G 2 330 ? 155.504 118.906 199.478 1.00 53.03 330 PRO G C 1
ATOM 28471 O O . PRO G 2 330 ? 156.103 118.736 200.541 1.00 52.82 330 PRO G O 1
ATOM 28482 N N . ASP G 2 331 ? 154.748 119.970 199.226 1.00 47.73 331 ASP G N 1
ATOM 28483 C CA . ASP G 2 331 ? 154.524 121.041 200.192 1.00 44.20 331 ASP G CA 1
ATOM 28484 C C . ASP G 2 331 ? 153.054 121.412 200.082 1.00 39.93 331 ASP G C 1
ATOM 28485 O O . ASP G 2 331 ? 152.664 122.204 199.216 1.00 37.92 331 ASP G O 1
ATOM 28494 N N . PRO G 2 332 ? 152.198 120.836 200.933 1.00 41.57 332 PRO G N 1
ATOM 28495 C CA . PRO G 2 332 ? 150.759 121.113 200.804 1.00 38.13 332 PRO G CA 1
ATOM 28496 C C . PRO G 2 332 ? 150.411 122.589 200.855 1.00 36.26 332 PRO G C 1
ATOM 28497 O O . PRO G 2 332 ? 149.526 123.026 200.115 1.00 34.19 332 PRO G O 1
ATOM 28508 N N . ARG G 2 333 ? 151.080 123.373 201.704 1.00 36.57 333 ARG G N 1
ATOM 28509 C CA . ARG G 2 333 ? 150.760 124.795 201.791 1.00 33.69 333 ARG G CA 1
ATOM 28510 C C . ARG G 2 333 ? 151.117 125.527 200.504 1.00 30.83 333 ARG G C 1
ATOM 28511 O O . ARG G 2 333 ? 150.332 126.345 200.016 1.00 29.92 333 ARG G O 1
ATOM 28532 N N . ALA G 2 334 ? 152.297 125.258 199.947 1.00 30.09 334 ALA G N 1
ATOM 28533 C CA . ALA G 2 334 ? 152.677 125.892 198.692 1.00 28.74 334 ALA G CA 1
ATOM 28534 C C . ALA G 2 334 ? 151.722 125.500 197.575 1.00 29.69 334 ALA G C 1
ATOM 28535 O O . ALA G 2 334 ? 151.334 126.340 196.752 1.00 28.99 334 ALA G O 1
ATOM 28542 N N . SER G 2 335 ? 151.326 124.227 197.531 1.00 29.15 335 SER G N 1
ATOM 28543 C CA . SER G 2 335 ? 150.367 123.791 196.523 1.00 27.77 335 SER G CA 1
ATOM 28544 C C . SER G 2 335 ? 149.032 124.495 196.703 1.00 26.82 335 SER G C 1
ATOM 28545 O O . SER G 2 335 ? 148.401 124.899 195.723 1.00 24.69 335 SER G O 1
ATOM 28553 N N . HIS G 2 336 ? 148.586 124.653 197.950 1.00 25.42 336 HIS G N 1
ATOM 28554 C CA . HIS G 2 336 ? 147.324 125.339 198.201 1.00 24.26 336 HIS G CA 1
ATOM 28555 C C . HIS G 2 336 ? 147.396 126.803 197.792 1.00 24.17 336 HIS G C 1
ATOM 28556 O O . HIS G 2 336 ? 146.440 127.340 197.222 1.00 23.81 336 HIS G O 1
ATOM 28570 N N . VAL G 2 337 ? 148.515 127.470 198.082 1.00 23.38 337 VAL G N 1
ATOM 28571 C CA . VAL G 2 337 ? 148.681 128.853 197.645 1.00 19.81 337 VAL G CA 1
ATOM 28572 C C . VAL G 2 337 ? 148.618 128.928 196.131 1.00 16.08 337 VAL G C 1
ATOM 28573 O O . VAL G 2 337 ? 147.954 129.800 195.566 1.00 18.51 337 VAL G O 1
ATOM 28586 N N . ILE G 2 338 ? 149.305 128.015 195.449 1.00 19.08 338 ILE G N 1
ATOM 28587 C CA . ILE G 2 338 ? 149.288 128.013 193.991 1.00 17.50 338 ILE G CA 1
ATOM 28588 C C . ILE G 2 338 ? 147.873 127.793 193.469 1.00 16.65 338 ILE G C 1
ATOM 28589 O O . ILE G 2 338 ? 147.447 128.437 192.505 1.00 15.53 338 ILE G O 1
ATOM 28605 N N . GLU G 2 339 ? 147.126 126.883 194.093 1.00 17.90 339 GLU G N 1
ATOM 28606 C CA . GLU G 2 339 ? 145.753 126.619 193.675 1.00 17.89 339 GLU G CA 1
ATOM 28607 C C . GLU G 2 339 ? 144.875 127.850 193.851 1.00 15.89 339 GLU G C 1
ATOM 28608 O O . GLU G 2 339 ? 144.106 128.210 192.953 1.00 16.40 339 GLU G O 1
ATOM 28620 N N . THR G 2 340 ? 144.973 128.507 195.009 1.00 14.35 340 THR G N 1
ATOM 28621 C CA . THR G 2 340 ? 144.183 129.708 195.257 1.00 11.84 340 THR G CA 1
ATOM 28622 C C . THR G 2 340 ? 144.542 130.813 194.271 1.00 13.74 340 THR G C 1
ATOM 28623 O O . THR G 2 340 ? 143.659 131.480 193.719 1.00 13.07 340 THR G O 1
ATOM 28634 N N . TRP G 2 341 ? 145.840 131.005 194.038 1.00 13.10 341 TRP G N 1
ATOM 28635 C CA . TRP G 2 341 ? 146.322 132.003 193.095 1.00 9.87 341 TRP G CA 1
ATOM 28636 C C . TRP G 2 341 ? 145.780 131.741 191.700 1.00 9.93 341 TRP G C 1
ATOM 28637 O O . TRP G 2 341 ? 145.251 132.644 191.044 1.00 11.88 341 TRP G O 1
ATOM 28658 N N . ALA G 2 342 ? 145.890 130.493 191.238 1.00 12.25 342 ALA G N 1
ATOM 28659 C CA . ALA G 2 342 ? 145.398 130.136 189.912 1.00 12.18 342 ALA G CA 1
ATOM 28660 C C . ALA G 2 342 ? 143.896 130.351 189.801 1.00 11.54 342 ALA G C 1
ATOM 28661 O O . ALA G 2 342 ? 143.418 130.893 188.800 1.00 13.88 342 ALA G O 1
ATOM 28668 N N . ASN G 2 343 ? 143.139 129.953 190.826 1.00 11.30 343 ASN G N 1
ATOM 28669 C CA . ASN G 2 343 ? 141.694 130.147 190.785 1.00 12.59 343 ASN G CA 1
ATOM 28670 C C . ASN G 2 343 ? 141.339 131.621 190.694 1.00 15.00 343 ASN G C 1
ATOM 28671 O O . ASN G 2 343 ? 140.482 132.012 189.895 1.00 16.03 343 ASN G O 1
ATOM 28682 N N . VAL G 2 344 ? 141.996 132.455 191.501 1.00 14.22 344 VAL G N 1
ATOM 28683 C CA . VAL G 2 344 ? 141.713 133.884 191.479 1.00 13.32 344 VAL G CA 1
ATOM 28684 C C . VAL G 2 344 ? 142.065 134.479 190.124 1.00 10.07 344 VAL G C 1
ATOM 28685 O O . VAL G 2 344 ? 141.321 135.300 189.585 1.00 12.92 344 VAL G O 1
ATOM 28698 N N . LEU G 2 345 ? 143.212 134.105 189.564 1.00 11.96 345 LEU G N 1
ATOM 28699 C CA . LEU G 2 345 ? 143.581 134.641 188.259 1.00 12.05 345 LEU G CA 1
ATOM 28700 C C . LEU G 2 345 ? 142.566 134.238 187.196 1.00 13.07 345 LEU G C 1
ATOM 28701 O O . LEU G 2 345 ? 142.140 135.071 186.385 1.00 12.34 345 LEU G O 1
ATOM 28717 N N . ASP G 2 346 ? 142.130 132.977 187.215 1.00 14.74 346 ASP G N 1
ATOM 28718 C CA . ASP G 2 346 ? 141.115 132.527 186.268 1.00 15.55 346 ASP G CA 1
ATOM 28719 C C . ASP G 2 346 ? 139.829 133.332 186.423 1.00 15.21 346 ASP G C 1
ATOM 28720 O O . ASP G 2 346 ? 139.272 133.830 185.437 1.00 17.03 346 ASP G O 1
ATOM 28729 N N . LEU G 2 347 ? 139.364 133.503 187.664 1.00 15.88 347 LEU G N 1
ATOM 28730 C CA . LEU G 2 347 ? 138.112 134.215 187.895 1.00 15.58 347 LEU G CA 1
ATOM 28731 C C . LEU G 2 347 ? 138.209 135.676 187.479 1.00 16.27 347 LEU G C 1
ATOM 28732 O O . LEU G 2 347 ? 137.280 136.212 186.869 1.00 19.32 347 LEU G O 1
ATOM 28748 N N . LEU G 2 348 ? 139.321 136.340 187.808 1.00 14.73 348 LEU G N 1
ATOM 28749 C CA . LEU G 2 348 ? 139.485 137.736 187.420 1.00 14.86 348 LEU G CA 1
ATOM 28750 C C . LEU G 2 348 ? 139.496 137.882 185.910 1.00 15.28 348 LEU G C 1
ATOM 28751 O O . LEU G 2 348 ? 138.910 138.824 185.372 1.00 18.42 348 LEU G O 1
ATOM 28767 N N . GLU G 2 349 ? 140.173 136.972 185.206 1.00 17.23 349 GLU G N 1
ATOM 28768 C CA . GLU G 2 349 ? 140.150 137.041 183.750 1.00 17.21 349 GLU G CA 1
ATOM 28769 C C . GLU G 2 349 ? 138.733 136.855 183.214 1.00 18.28 349 GLU G C 1
ATOM 28770 O O . GLU G 2 349 ? 138.308 137.583 182.313 1.00 20.61 349 GLU G O 1
ATOM 28782 N N . ARG G 2 350 ? 137.978 135.905 183.772 1.00 18.02 350 ARG G N 1
ATOM 28783 C CA . ARG G 2 350 ? 136.616 135.677 183.290 1.00 20.32 350 ARG G CA 1
ATOM 28784 C C . ARG G 2 350 ? 135.737 136.901 183.516 1.00 21.97 350 ARG G C 1
ATOM 28785 O O . ARG G 2 350 ? 135.106 137.408 182.584 1.00 25.05 350 ARG G O 1
ATOM 28806 N N . ASP G 2 351 ? 135.690 137.394 184.745 1.00 24.59 351 ASP G N 1
ATOM 28807 C CA . ASP G 2 351 ? 134.980 138.625 185.049 1.00 24.44 351 ASP G CA 1
ATOM 28808 C C . ASP G 2 351 ? 135.360 139.080 186.454 1.00 22.61 351 ASP G C 1
ATOM 28809 O O . ASP G 2 351 ? 135.288 138.276 187.388 1.00 26.23 351 ASP G O 1
ATOM 28818 N N . PRO G 2 352 ? 135.767 140.338 186.655 1.00 22.04 352 PRO G N 1
ATOM 28819 C CA . PRO G 2 352 ? 136.183 140.751 188.010 1.00 23.02 352 PRO G CA 1
ATOM 28820 C C . PRO G 2 352 ? 135.133 140.522 189.087 1.00 22.38 352 PRO G C 1
ATOM 28821 O O . PRO G 2 352 ? 135.489 140.154 190.211 1.00 23.57 352 PRO G O 1
ATOM 28832 N N . MET G 2 353 ? 133.850 140.719 188.784 1.00 24.78 353 MET G N 1
ATOM 28833 C CA . MET G 2 353 ? 132.817 140.598 189.805 1.00 25.21 353 MET G CA 1
ATOM 28834 C C . MET G 2 353 ? 132.647 139.175 190.314 1.00 24.19 353 MET G C 1
ATOM 28835 O O . MET G 2 353 ? 131.967 138.980 191.324 1.00 25.41 353 MET G O 1
ATOM 28849 N N . GLU G 2 354 ? 133.244 138.183 189.656 1.00 25.08 354 GLU G N 1
ATOM 28850 C CA . GLU G 2 354 ? 133.254 136.829 190.195 1.00 24.58 354 GLU G CA 1
ATOM 28851 C C . GLU G 2 354 ? 134.180 136.686 191.394 1.00 21.60 354 GLU G C 1
ATOM 28852 O O . GLU G 2 354 ? 134.193 135.620 192.018 1.00 23.93 354 GLU G O 1
ATOM 28864 N N . CYS G 2 355 ? 134.970 137.711 191.712 1.00 22.36 355 CYS G N 1
ATOM 28865 C CA . CYS G 2 355 ? 135.756 137.745 192.937 1.00 17.95 355 CYS G CA 1
ATOM 28866 C C . CYS G 2 355 ? 135.184 138.714 193.963 1.00 18.49 355 CYS G C 1
ATOM 28867 O O . CYS G 2 355 ? 135.865 139.038 194.939 1.00 19.41 355 CYS G O 1
ATOM 28875 N N . ALA G 2 356 ? 133.951 139.186 193.767 1.00 20.89 356 ALA G N 1
ATOM 28876 C CA . ALA G 2 356 ? 133.350 140.154 194.675 1.00 20.11 356 ALA G CA 1
ATOM 28877 C C . ALA G 2 356 ? 133.020 139.566 196.039 1.00 20.45 356 ALA G C 1
ATOM 28878 O O . ALA G 2 356 ? 132.707 140.330 196.952 1.00 23.70 356 ALA G O 1
ATOM 28885 N N . GLU G 2 357 ? 133.078 138.244 196.203 1.00 18.46 357 GLU G N 1
ATOM 28886 C CA . GLU G 2 357 ? 132.977 137.610 197.510 1.00 19.88 357 GLU G CA 1
ATOM 28887 C C . GLU G 2 357 ? 134.287 136.952 197.927 1.00 19.57 357 GLU G C 1
ATOM 28888 O O . GLU G 2 357 ? 134.295 136.108 198.825 1.00 22.23 357 GLU G O 1
ATOM 28900 N N . ILE G 2 358 ? 135.393 137.314 197.282 1.00 20.01 358 ILE G N 1
ATOM 28901 C CA . ILE G 2 358 ? 136.696 136.713 197.535 1.00 18.15 358 ILE G CA 1
ATOM 28902 C C . ILE G 2 358 ? 137.742 137.773 197.875 1.00 15.78 358 ILE G C 1
ATOM 28903 O O . ILE G 2 358 ? 138.509 137.619 198.825 1.00 15.62 358 ILE G O 1
ATOM 28919 N N . LEU G 2 359 ? 137.785 138.856 197.101 1.00 16.29 359 LEU G N 1
ATOM 28920 C CA . LEU G 2 359 ? 138.851 139.846 197.162 1.00 14.68 359 LEU G CA 1
ATOM 28921 C C . LEU G 2 359 ? 138.306 141.217 197.547 1.00 14.88 359 LEU G C 1
ATOM 28922 O O . LEU G 2 359 ? 137.140 141.532 197.306 1.00 17.96 359 LEU G O 1
ATOM 28938 N N . ASP G 2 360 ? 139.190 142.050 198.109 1.00 16.58 360 ASP G N 1
ATOM 28939 C CA . ASP G 2 360 ? 138.791 143.350 198.647 1.00 14.84 360 ASP G CA 1
ATOM 28940 C C . ASP G 2 360 ? 138.301 144.301 197.561 1.00 14.31 360 ASP G C 1
ATOM 28941 O O . ASP G 2 360 ? 137.211 144.874 197.675 1.00 18.94 360 ASP G O 1
ATOM 28950 N N . TRP G 2 361 ? 139.098 144.515 196.510 1.00 11.76 361 TRP G N 1
ATOM 28951 C CA . TRP G 2 361 ? 138.721 145.608 195.621 1.00 13.07 361 TRP G CA 1
ATOM 28952 C C . TRP G 2 361 ? 137.500 145.226 194.786 1.00 14.31 361 TRP G C 1
ATOM 28953 O O . TRP G 2 361 ? 136.680 146.105 194.518 1.00 17.40 361 TRP G O 1
ATOM 28974 N N . PRO G 2 362 ? 137.299 143.966 194.374 1.00 15.60 362 PRO G N 1
ATOM 28975 C CA . PRO G 2 362 ? 136.029 143.659 193.685 1.00 17.30 362 PRO G CA 1
ATOM 28976 C C . PRO G 2 362 ? 134.809 143.782 194.592 1.00 16.37 362 PRO G C 1
ATOM 28977 O O . PRO G 2 362 ? 133.768 144.261 194.141 1.00 20.99 362 PRO G O 1
ATOM 28988 N N . ALA G 2 363 ? 134.911 143.401 195.863 1.00 16.81 363 ALA G N 1
ATOM 28989 C CA . ALA G 2 363 ? 133.785 143.573 196.782 1.00 19.92 363 ALA G CA 1
ATOM 28990 C C . ALA G 2 363 ? 133.449 145.050 196.973 1.00 21.25 363 ALA G C 1
ATOM 28991 O O . ALA G 2 363 ? 132.277 145.461 196.892 1.00 28.07 363 ALA G O 1
ATOM 28998 N N . LYS G 2 364 ? 134.475 145.866 197.214 1.00 20.39 364 LYS G N 1
ATOM 28999 C CA . LYS G 2 364 ? 134.259 147.296 197.368 1.00 20.44 364 LYS G CA 1
ATOM 29000 C C . LYS G 2 364 ? 133.663 147.895 196.108 1.00 21.53 364 LYS G C 1
ATOM 29001 O O . LYS G 2 364 ? 132.747 148.721 196.177 1.00 25.40 364 LYS G O 1
ATOM 29020 N N . LEU G 2 365 ? 134.169 147.490 194.943 1.00 20.69 365 LEU G N 1
ATOM 29021 C CA . LEU G 2 365 ? 133.647 148.016 193.693 1.00 22.15 365 LEU G CA 1
ATOM 29022 C C . LEU G 2 365 ? 132.214 147.573 193.451 1.00 23.46 365 LEU G C 1
ATOM 29023 O O . LEU G 2 365 ? 131.434 148.328 192.876 1.00 27.18 365 LEU G O 1
ATOM 29039 N N . ARG G 2 366 ? 131.845 146.366 193.871 1.00 22.51 366 ARG G N 1
ATOM 29040 C CA . ARG G 2 366 ? 130.453 145.963 193.733 1.00 26.29 366 ARG G CA 1
ATOM 29041 C C . ARG G 2 366 ? 129.553 146.893 194.532 1.00 28.91 366 ARG G C 1
ATOM 29042 O O . ARG G 2 366 ? 128.535 147.376 194.024 1.00 31.02 366 ARG G O 1
ATOM 29063 N N . LEU G 2 367 ? 129.941 147.195 195.774 1.00 29.51 367 LEU G N 1
ATOM 29064 C CA . LEU G 2 367 ? 129.164 148.156 196.559 1.00 27.13 367 LEU G CA 1
ATOM 29065 C C . LEU G 2 367 ? 129.095 149.515 195.867 1.00 31.68 367 LEU G C 1
ATOM 29066 O O . LEU G 2 367 ? 128.016 150.112 195.741 1.00 38.23 367 LEU G O 1
ATOM 29082 N N . LEU G 2 368 ? 130.244 150.028 195.424 1.00 29.74 368 LEU G N 1
ATOM 29083 C CA . LEU G 2 368 ? 130.280 151.367 194.842 1.00 29.14 368 LEU G CA 1
ATOM 29084 C C . LEU G 2 368 ? 129.447 151.444 193.571 1.00 33.83 368 LEU G C 1
ATOM 29085 O O . LEU G 2 368 ? 128.715 152.416 193.362 1.00 37.57 368 LEU G O 1
ATOM 29101 N N . GLU G 2 369 ? 129.544 150.434 192.706 1.00 33.60 369 GLU G N 1
ATOM 29102 C CA . GLU G 2 369 ? 128.757 150.439 191.480 1.00 36.96 369 GLU G CA 1
ATOM 29103 C C . GLU G 2 369 ? 127.274 150.290 191.782 1.00 41.21 369 GLU G C 1
ATOM 29104 O O . GLU G 2 369 ? 126.438 150.921 191.128 1.00 48.20 369 GLU G O 1
ATOM 29116 N N . GLY G 2 370 ? 126.922 149.472 192.774 1.00 37.18 370 GLY G N 1
ATOM 29117 C CA . GLY G 2 370 ? 125.526 149.372 193.153 1.00 42.08 370 GLY G CA 1
ATOM 29118 C C . GLY G 2 370 ? 124.952 150.713 193.565 1.00 44.54 370 GLY G C 1
ATOM 29119 O O . GLY G 2 370 ? 123.881 151.112 193.104 1.00 47.56 370 GLY G O 1
ATOM 29123 N N . PHE G 2 371 ? 125.673 151.439 194.421 1.00 43.45 371 PHE G N 1
ATOM 29124 C CA . PHE G 2 371 ? 125.177 152.740 194.866 1.00 43.45 371 PHE G CA 1
ATOM 29125 C C . PHE G 2 371 ? 125.178 153.756 193.731 1.00 47.47 371 PHE G C 1
ATOM 29126 O O . PHE G 2 371 ? 124.267 154.588 193.638 1.00 51.16 37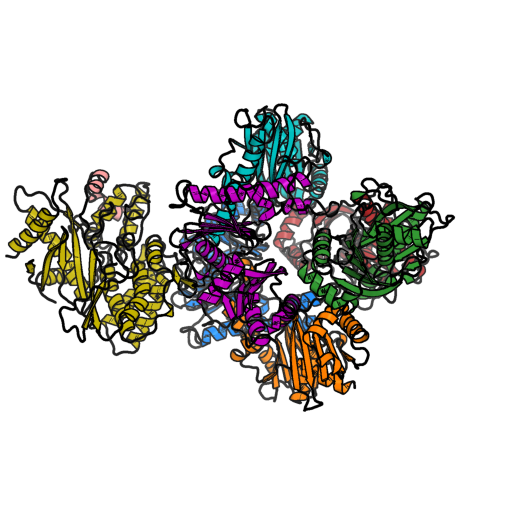1 PHE G O 1
ATOM 29143 N N . ARG G 2 372 ? 126.183 153.709 192.856 1.00 46.14 372 ARG G N 1
ATOM 29144 C CA . ARG G 2 372 ? 126.202 154.622 191.720 1.00 47.13 372 ARG G CA 1
ATOM 29145 C C . ARG G 2 372 ? 124.983 154.404 190.840 1.00 51.29 372 ARG G C 1
ATOM 29146 O O . ARG G 2 372 ? 124.364 155.364 190.372 1.00 54.28 372 ARG G O 1
ATOM 29167 N N . GLN G 2 373 ? 124.635 153.144 190.591 1.00 51.51 373 GLN G N 1
ATOM 29168 C CA . GLN G 2 373 ? 123.461 152.844 189.783 1.00 53.71 373 GLN G CA 1
ATOM 29169 C C . GLN G 2 373 ? 122.186 153.276 190.495 1.00 54.23 373 GLN G C 1
ATOM 29170 O O . GLN G 2 373 ? 121.302 153.883 189.881 1.00 55.67 373 GLN G O 1
ATOM 29184 N N . ARG G 2 374 ? 122.077 152.989 191.793 1.00 54.30 374 ARG G N 1
ATOM 29185 C CA . ARG G 2 374 ? 120.840 153.289 192.505 1.00 53.67 374 ARG G CA 1
ATOM 29186 C C . ARG G 2 374 ? 120.582 154.785 192.581 1.00 53.46 374 ARG G C 1
ATOM 29187 O O . ARG G 2 374 ? 119.444 155.234 192.405 1.00 57.64 374 ARG G O 1
ATOM 29208 N N . GLU G 2 375 ? 121.618 155.573 192.855 1.00 54.05 375 GLU G N 1
ATOM 29209 C CA . GLU G 2 375 ? 121.455 156.995 193.120 1.00 54.84 375 GLU G CA 1
ATOM 29210 C C . GLU G 2 375 ? 121.908 157.879 191.965 1.00 56.69 375 GLU G C 1
ATOM 29211 O O . GLU G 2 375 ? 121.951 159.104 192.123 1.00 57.05 375 GLU G O 1
ATOM 29223 N N . ASN G 2 376 ? 122.228 157.299 190.808 1.00 58.73 376 ASN G N 1
ATOM 29224 C CA . ASN G 2 376 ? 122.666 158.064 189.639 1.00 58.34 376 ASN G CA 1
ATOM 29225 C C . ASN G 2 376 ? 123.781 159.035 190.018 1.00 56.00 376 ASN G C 1
ATOM 29226 O O . ASN G 2 376 ? 123.745 160.224 189.699 1.00 58.22 376 ASN G O 1
ATOM 29237 N N . LEU G 2 377 ? 124.783 158.512 190.714 1.00 54.95 377 LEU G N 1
ATOM 29238 C CA . LEU G 2 377 ? 125.884 159.320 191.211 1.00 53.38 377 LEU G CA 1
ATOM 29239 C C . LEU G 2 377 ? 127.029 159.385 190.209 1.00 51.06 377 LEU G C 1
ATOM 29240 O O . LEU G 2 377 ? 127.106 158.609 189.254 1.00 50.40 377 LEU G O 1
ATOM 29256 N N . THR G 2 378 ? 127.907 160.357 190.429 1.00 49.20 378 THR G N 1
ATOM 29257 C CA . THR G 2 378 ? 129.199 160.443 189.770 1.00 48.96 378 THR G CA 1
ATOM 29258 C C . THR G 2 378 ? 130.284 160.056 190.766 1.00 44.01 378 THR G C 1
ATOM 29259 O O . THR G 2 378 ? 130.059 160.003 191.974 1.00 45.59 378 THR G O 1
ATOM 29270 N N . TRP G 2 379 ? 131.482 159.796 190.246 1.00 42.47 379 TRP G N 1
ATOM 29271 C CA . TRP G 2 379 ? 132.559 159.304 191.095 1.00 41.08 379 TRP G CA 1
ATOM 29272 C C . TRP G 2 379 ? 133.004 160.317 192.143 1.00 44.68 379 TRP G C 1
ATOM 29273 O O . TRP G 2 379 ? 133.697 159.931 193.089 1.00 45.56 379 TRP G O 1
ATOM 29294 N N . GLN G 2 380 ? 132.622 161.585 192.013 1.00 44.40 380 GLN G N 1
ATOM 29295 C CA . GLN G 2 380 ? 132.913 162.587 193.030 1.00 46.38 380 GLN G CA 1
ATOM 29296 C C . GLN G 2 380 ? 131.879 162.623 194.145 1.00 47.61 380 GLN G C 1
ATOM 29297 O O . GLN G 2 380 ? 132.035 163.413 195.080 1.00 50.47 380 GLN G O 1
ATOM 29311 N N . ALA G 2 381 ? 130.846 161.791 194.083 1.00 45.42 381 ALA G N 1
ATOM 29312 C CA . ALA G 2 381 ? 129.775 161.854 195.068 1.00 45.57 381 ALA G CA 1
ATOM 29313 C C . ALA G 2 381 ? 130.322 161.565 196.466 1.00 48.19 381 ALA G C 1
ATOM 29314 O O . ALA G 2 381 ? 131.040 160.574 196.648 1.00 48.87 381 ALA G O 1
ATOM 29321 N N . PRO G 2 382 ? 130.007 162.388 197.474 1.00 48.68 382 PRO G N 1
ATOM 29322 C CA . PRO G 2 382 ? 130.550 162.127 198.818 1.00 47.58 382 PRO G CA 1
ATOM 29323 C C . PRO G 2 382 ? 130.163 160.777 199.392 1.00 46.41 382 PRO G C 1
ATOM 29324 O O . PRO G 2 382 ? 130.916 160.219 200.200 1.00 46.15 382 PRO G O 1
ATOM 29335 N N . ARG G 2 383 ? 129.002 160.237 199.017 1.00 46.47 383 ARG G N 1
ATOM 29336 C CA . ARG G 2 383 ? 128.584 158.956 199.572 1.00 46.89 383 ARG G CA 1
ATOM 29337 C C . ARG G 2 383 ? 129.471 157.814 199.083 1.00 44.53 383 ARG G C 1
ATOM 29338 O O . ARG G 2 383 ? 129.689 156.846 199.819 1.00 42.82 383 ARG G O 1
ATOM 29359 N N . LEU G 2 384 ? 129.984 157.898 197.853 1.00 41.94 384 LEU G N 1
ATOM 29360 C CA . LEU G 2 384 ? 130.940 156.895 197.390 1.00 40.16 384 LEU G CA 1
ATOM 29361 C C . LEU G 2 384 ? 132.222 156.943 198.210 1.00 38.76 384 LEU G C 1
ATOM 29362 O O . LEU G 2 384 ? 132.761 155.900 198.598 1.00 39.25 384 LEU G O 1
ATOM 29378 N N . HIS G 2 385 ? 132.720 158.147 198.495 1.00 38.27 385 HIS G N 1
ATOM 29379 C CA . HIS G 2 385 ? 133.884 158.268 199.363 1.00 36.85 385 HIS G CA 1
ATOM 29380 C C . HIS G 2 385 ? 133.594 157.694 200.739 1.00 37.04 385 HIS G C 1
ATOM 29381 O O . HIS G 2 385 ? 134.459 157.053 201.347 1.00 34.38 385 HIS G O 1
ATOM 29395 N N . LEU G 2 386 ? 132.384 157.924 201.253 1.00 40.39 386 LEU G N 1
ATOM 29396 C CA . LEU G 2 386 ? 132.022 157.365 202.550 1.00 38.55 386 LEU G CA 1
ATOM 29397 C C . LEU G 2 386 ? 132.000 155.843 202.510 1.00 36.47 386 LEU G C 1
ATOM 29398 O O . LEU G 2 386 ? 132.440 155.189 203.456 1.00 35.86 386 LEU G O 1
ATOM 29414 N N . VAL G 2 387 ? 131.478 155.262 201.431 1.00 35.59 387 VAL G N 1
ATOM 29415 C CA . VAL G 2 387 ? 131.489 153.807 201.295 1.00 34.72 387 VAL G CA 1
ATOM 29416 C C . VAL G 2 387 ? 132.923 153.290 201.300 1.00 33.02 387 VAL G C 1
ATOM 29417 O O . VAL G 2 387 ? 133.268 152.347 202.028 1.00 31.83 387 VAL G O 1
ATOM 29430 N N . ASP G 2 388 ? 133.783 153.922 200.497 1.00 32.00 388 ASP G N 1
ATOM 29431 C CA . ASP G 2 388 ? 135.182 153.521 200.429 1.00 27.33 388 ASP G CA 1
ATOM 29432 C C . ASP G 2 388 ? 135.834 153.586 201.800 1.00 28.18 388 ASP G C 1
ATOM 29433 O O . ASP G 2 388 ? 136.582 152.680 202.183 1.00 30.84 388 ASP G O 1
ATOM 29442 N N . LEU G 2 389 ? 135.555 154.648 202.556 1.00 29.90 389 LEU G N 1
ATOM 29443 C CA . LEU G 2 389 ? 136.172 154.813 203.867 1.00 30.81 389 LEU G CA 1
ATOM 29444 C C . LEU G 2 389 ? 135.630 153.804 204.878 1.00 31.81 389 LEU G C 1
ATOM 29445 O O . LEU G 2 389 ? 136.400 153.142 205.579 1.00 31.09 389 LEU G O 1
ATOM 29461 N N . GLN G 2 390 ? 134.305 153.665 204.964 1.00 32.57 390 GLN G N 1
ATOM 29462 C CA . GLN G 2 390 ? 133.699 152.822 205.986 1.00 30.75 390 GLN G CA 1
ATOM 29463 C C . GLN G 2 390 ? 133.852 151.338 205.697 1.00 29.81 390 GLN G C 1
ATOM 29464 O O . GLN G 2 390 ? 133.635 150.528 206.602 1.00 30.44 390 GLN G O 1
ATOM 29478 N N . TYR G 2 391 ? 134.258 150.965 204.480 1.00 27.46 391 TYR G N 1
ATOM 29479 C CA . TYR G 2 391 ? 134.614 149.574 204.222 1.00 23.88 391 TYR G CA 1
ATOM 29480 C C . TYR G 2 391 ? 135.602 149.051 205.257 1.00 24.62 391 TYR G C 1
ATOM 29481 O O . TYR G 2 391 ? 135.434 147.947 205.783 1.00 25.71 391 TYR G O 1
ATOM 29499 N N . SER G 2 392 ? 136.609 149.846 205.596 1.00 26.14 392 SER G N 1
ATOM 29500 C CA . SER G 2 392 ? 137.690 149.410 206.468 1.00 24.45 392 SER G CA 1
ATOM 29501 C C . SER G 2 392 ? 137.458 149.720 207.942 1.00 28.57 392 SER G C 1
ATOM 29502 O O . SER G 2 392 ? 138.331 149.418 208.756 1.00 30.66 392 SER G O 1
ATOM 29510 N N . ASP G 2 393 ? 136.321 150.305 208.309 1.00 30.18 393 ASP G N 1
ATOM 29511 C CA . ASP G 2 393 ? 136.032 150.560 209.716 1.00 30.74 393 ASP G CA 1
ATOM 29512 C C . ASP G 2 393 ? 136.083 149.251 210.492 1.00 30.50 393 ASP G C 1
ATOM 29513 O O . ASP G 2 393 ? 135.413 148.282 210.138 1.00 35.40 393 ASP G O 1
ATOM 29522 N N . VAL G 2 394 ? 136.890 149.215 211.555 1.00 31.49 394 VAL G N 1
ATOM 29523 C CA . VAL G 2 394 ? 137.139 147.958 212.259 1.00 32.65 394 VAL G CA 1
ATOM 29524 C C . VAL G 2 394 ? 136.008 147.544 213.188 1.00 35.27 394 VAL G C 1
ATOM 29525 O O . VAL G 2 394 ? 136.135 146.522 213.874 1.00 35.47 394 VAL G O 1
ATOM 29538 N N . ARG G 2 395 ? 134.908 148.289 213.233 1.00 35.51 395 ARG G N 1
ATOM 29539 C CA . ARG G 2 395 ? 133.765 147.900 214.050 1.00 38.69 395 ARG G CA 1
ATOM 29540 C C . ARG G 2 395 ? 132.991 146.784 213.357 1.00 38.92 395 ARG G C 1
ATOM 29541 O O . ARG G 2 395 ? 132.623 146.905 212.185 1.00 37.07 395 ARG G O 1
ATOM 29562 N N . LEU G 2 396 ? 132.735 145.700 214.093 1.00 41.57 396 LEU G N 1
ATOM 29563 C CA . LEU G 2 396 ? 132.072 144.547 213.494 1.00 41.32 396 LEU G CA 1
ATOM 29564 C C . LEU G 2 396 ? 130.669 144.885 213.014 1.00 41.79 396 LEU G C 1
ATOM 29565 O O . LEU G 2 396 ? 130.227 144.365 211.985 1.00 41.44 396 LEU G O 1
ATOM 29581 N N . ASP G 2 397 ? 129.956 145.742 213.737 1.00 40.95 397 ASP G N 1
ATOM 29582 C CA . ASP G 2 397 ? 128.579 146.073 213.400 1.00 42.39 397 ASP G CA 1
ATOM 29583 C C . ASP G 2 397 ? 128.445 147.255 212.442 1.00 44.06 397 ASP G C 1
ATOM 29584 O O . ASP G 2 397 ? 127.343 147.492 211.941 1.00 47.29 397 ASP G O 1
ATOM 29593 N N . LYS G 2 398 ? 129.520 148.002 212.174 1.00 43.06 398 LYS G N 1
ATOM 29594 C CA . LYS G 2 398 ? 129.458 149.162 211.284 1.00 42.37 398 LYS G CA 1
ATOM 29595 C C . LYS G 2 398 ? 130.411 149.080 210.103 1.00 39.57 398 LYS G C 1
ATOM 29596 O O . LYS G 2 398 ? 130.172 149.765 209.103 1.00 40.25 398 LYS G O 1
ATOM 29615 N N . GLY G 2 399 ? 131.481 148.295 210.185 1.00 36.98 399 GLY G N 1
ATOM 29616 C CA . GLY G 2 399 ? 132.394 148.155 209.067 1.00 33.88 399 GLY G CA 1
ATOM 29617 C C . GLY G 2 399 ? 131.732 147.433 207.913 1.00 32.06 399 GLY G C 1
ATOM 29618 O O . GLY G 2 399 ? 131.241 146.304 208.079 1.00 35.39 399 GLY G O 1
ATOM 29622 N N . LEU G 2 400 ? 131.730 148.049 206.735 1.00 29.54 400 LEU G N 1
ATOM 29623 C CA . LEU G 2 400 ? 131.023 147.472 205.597 1.00 29.35 400 LEU G CA 1
ATOM 29624 C C . LEU G 2 400 ? 131.566 146.094 205.240 1.00 29.31 400 LEU G C 1
ATOM 29625 O O . LEU G 2 400 ? 130.797 145.192 204.891 1.00 33.86 400 LEU G O 1
ATOM 29641 N N . TYR G 2 401 ? 132.885 145.907 205.318 1.00 27.87 401 TYR G N 1
ATOM 29642 C CA . TYR G 2 401 ? 133.444 144.576 205.114 1.00 25.66 401 TYR G CA 1
ATOM 29643 C C . TYR G 2 401 ? 132.938 143.602 206.170 1.00 25.07 401 TYR G C 1
ATOM 29644 O O . TYR G 2 401 ? 132.635 142.445 205.866 1.00 27.02 401 TYR G O 1
ATOM 29662 N N . ASN G 2 402 ? 132.869 144.041 207.424 1.00 29.72 402 ASN G N 1
ATOM 29663 C CA . ASN G 2 402 ? 132.383 143.163 208.480 1.00 31.08 402 ASN G CA 1
ATOM 29664 C C . ASN G 2 402 ? 130.920 142.795 208.268 1.00 32.99 402 ASN G C 1
ATOM 29665 O O . ASN G 2 402 ? 130.506 141.683 208.613 1.00 33.54 402 ASN G O 1
ATOM 29676 N N . ARG G 2 403 ? 130.127 143.709 207.707 1.00 32.48 403 ARG G N 1
ATOM 29677 C CA . ARG G 2 403 ? 128.746 143.383 207.368 1.00 34.53 403 ARG G CA 1
ATOM 29678 C C . ARG G 2 403 ? 128.677 142.390 206.214 1.00 34.08 403 ARG G C 1
ATOM 29679 O O . ARG G 2 403 ? 127.878 141.449 206.250 1.00 36.76 403 ARG G O 1
ATOM 29700 N N . LEU G 2 404 ? 129.500 142.582 205.180 1.00 31.49 404 LEU G N 1
ATOM 29701 C CA . LEU G 2 404 ? 129.543 141.605 204.095 1.00 30.57 404 LEU G CA 1
ATOM 29702 C C . LEU G 2 404 ? 129.907 140.226 204.626 1.00 30.17 404 LEU G C 1
ATOM 29703 O O . LEU G 2 404 ? 129.380 139.214 204.159 1.00 33.42 404 LEU G O 1
ATOM 29719 N N . VAL G 2 405 ? 130.814 140.168 205.597 1.00 28.37 405 VAL G N 1
ATOM 29720 C CA . VAL G 2 405 ? 131.182 138.885 206.187 1.00 29.08 405 VAL G CA 1
ATOM 29721 C C . VAL G 2 405 ? 130.019 138.309 206.988 1.00 33.83 405 VAL G C 1
ATOM 29722 O O . VAL G 2 405 ? 129.734 137.108 206.915 1.00 36.08 405 VAL G O 1
ATOM 29735 N N . ALA G 2 406 ? 129.334 139.147 207.768 1.00 34.80 406 ALA G N 1
ATOM 29736 C CA . ALA G 2 406 ? 128.264 138.645 208.624 1.00 35.93 406 ALA G CA 1
ATOM 29737 C C . ALA G 2 406 ? 127.143 138.017 207.805 1.00 35.13 406 ALA G C 1
ATOM 29738 O O . ALA G 2 406 ? 126.639 136.945 208.154 1.00 37.86 406 ALA G O 1
ATOM 29745 N N . ARG G 2 407 ? 126.757 138.654 206.706 1.00 35.17 407 ARG G N 1
ATOM 29746 C CA . ARG G 2 407 ? 125.664 138.178 205.871 1.00 33.91 407 ARG G CA 1
ATOM 29747 C C . ARG G 2 407 ? 126.088 137.081 204.903 1.00 36.21 407 ARG G C 1
ATOM 29748 O O . ARG G 2 407 ? 125.263 136.638 204.099 1.00 38.69 407 ARG G O 1
ATOM 29769 N N . GLY G 2 408 ? 127.346 136.654 204.937 1.00 36.81 408 GLY G N 1
ATOM 29770 C CA . GLY G 2 408 ? 127.801 135.606 204.044 1.00 34.77 408 GLY G CA 1
ATOM 29771 C C . GLY G 2 408 ? 128.063 136.044 202.621 1.00 32.67 408 GLY G C 1
ATOM 29772 O O . GLY G 2 408 ? 127.932 135.231 201.704 1.00 33.90 408 GLY G O 1
ATOM 29776 N N . SER G 2 409 ? 128.429 137.307 202.407 1.00 31.23 409 SER G N 1
ATOM 29777 C CA . SER G 2 409 ? 128.774 137.818 201.087 1.00 31.01 409 SER G CA 1
ATOM 29778 C C . SER G 2 409 ? 130.281 137.963 200.900 1.00 30.32 409 SER G C 1
ATOM 29779 O O . SER G 2 409 ? 130.724 138.753 200.062 1.00 28.70 409 SER G O 1
ATOM 29787 N N . MET G 2 410 ? 131.074 137.225 201.670 1.00 27.47 410 MET G N 1
ATOM 29788 C CA . MET G 2 410 ? 132.526 137.312 201.577 1.00 25.90 410 MET G CA 1
ATOM 29789 C C . MET G 2 410 ? 133.104 136.017 202.115 1.00 24.87 410 MET G C 1
ATOM 29790 O O . MET G 2 410 ? 132.799 135.624 203.242 1.00 26.14 410 MET G O 1
ATOM 29804 N N . LYS G 2 411 ? 133.931 135.360 201.314 1.00 24.57 411 LYS G N 1
ATOM 29805 C CA . LYS G 2 411 ? 134.539 134.108 201.726 1.00 26.18 411 LYS G CA 1
ATOM 29806 C C . LYS G 2 411 ? 135.558 134.337 202.837 1.00 27.17 411 LYS G C 1
ATOM 29807 O O . LYS G 2 411 ? 136.204 135.382 202.916 1.00 30.54 411 LYS G O 1
ATOM 29826 N N . ARG G 2 412 ? 135.694 133.339 203.700 1.00 28.87 412 ARG G N 1
ATOM 29827 C CA . ARG G 2 412 ? 136.705 133.331 204.742 1.00 29.92 412 ARG G CA 1
ATOM 29828 C C . ARG G 2 412 ? 137.544 132.073 204.608 1.00 32.87 412 ARG G C 1
ATOM 29829 O O . ARG G 2 412 ? 137.012 130.990 204.354 1.00 36.86 412 ARG G O 1
ATOM 29850 N N . LEU G 2 413 ? 138.854 132.217 204.774 1.00 33.43 413 LEU G N 1
ATOM 29851 C CA . LEU G 2 413 ? 139.751 131.073 204.803 1.00 30.73 413 LEU G CA 1
ATOM 29852 C C . LEU G 2 413 ? 140.002 130.558 206.213 1.00 32.57 413 LEU G C 1
ATOM 29853 O O . LEU G 2 413 ? 140.509 129.444 206.363 1.00 34.42 413 LEU G O 1
ATOM 29869 N N . VAL G 2 414 ? 139.664 131.337 207.240 1.00 34.68 414 VAL G N 1
ATOM 29870 C CA . VAL G 2 414 ? 139.891 130.961 208.627 1.00 38.08 414 VAL G CA 1
ATOM 29871 C C . VAL G 2 414 ? 138.621 131.230 209.421 1.00 41.75 414 VAL G C 1
ATOM 29872 O O . VAL G 2 414 ? 137.764 132.021 209.023 1.00 43.02 414 VAL G O 1
ATOM 29885 N N . THR G 2 415 ? 138.508 130.552 210.557 1.00 44.65 415 THR G N 1
ATOM 29886 C CA . THR G 2 415 ? 137.354 130.695 211.430 1.00 46.41 415 THR G CA 1
ATOM 29887 C C . THR G 2 415 ? 137.588 131.797 212.454 1.00 48.10 415 THR G C 1
ATOM 29888 O O . THR G 2 415 ? 138.722 132.077 212.848 1.00 49.27 415 THR G O 1
ATOM 29899 N N . GLU G 2 416 ? 136.496 132.425 212.888 1.00 49.08 416 GLU G N 1
ATOM 29900 C CA . GLU G 2 416 ? 136.610 133.448 213.918 1.00 48.10 416 GLU G CA 1
ATOM 29901 C C . GLU G 2 416 ? 137.182 132.878 215.205 1.00 48.86 416 GLU G C 1
ATOM 29902 O O . GLU G 2 416 ? 137.794 133.608 215.989 1.00 51.06 416 GLU G O 1
ATOM 29914 N N . GLN G 2 417 ? 136.989 131.583 215.448 1.00 50.27 417 GLN G N 1
ATOM 29915 C CA . GLN G 2 417 ? 137.590 130.970 216.624 1.00 51.22 417 GLN G CA 1
ATOM 29916 C C . GLN G 2 417 ? 139.109 131.042 216.553 1.00 51.36 417 GLN G C 1
ATOM 29917 O O . GLN G 2 417 ? 139.766 131.362 217.548 1.00 54.55 417 GLN G O 1
ATOM 29931 N N . GLN G 2 418 ? 139.685 130.758 215.382 1.00 50.40 418 GLN G N 1
ATOM 29932 C CA . GLN G 2 418 ? 141.133 130.871 215.229 1.00 48.89 418 GLN G CA 1
ATOM 29933 C C . GLN G 2 418 ? 141.607 132.295 215.475 1.00 47.99 418 GLN G C 1
ATOM 29934 O O . GLN G 2 418 ? 142.612 132.511 216.156 1.00 51.19 418 GLN G O 1
ATOM 29948 N N . VAL G 2 419 ? 140.895 133.280 214.928 1.00 47.25 419 VAL G N 1
ATOM 29949 C CA . VAL G 2 419 ? 141.300 134.673 215.095 1.00 47.72 419 VAL G CA 1
ATOM 29950 C C . VAL G 2 419 ? 141.254 135.063 216.568 1.00 50.92 419 VAL G C 1
ATOM 29951 O O . VAL G 2 419 ? 142.206 135.642 217.109 1.00 53.18 419 VAL G O 1
ATOM 29964 N N . LEU G 2 420 ? 140.159 134.721 217.246 1.00 51.81 420 LEU G N 1
ATOM 29965 C CA . LEU G 2 420 ? 140.022 135.083 218.652 1.00 52.64 420 LEU G CA 1
ATOM 29966 C C . LEU G 2 420 ? 141.067 134.377 219.503 1.00 54.51 420 LEU G C 1
ATOM 29967 O O . LEU G 2 420 ? 141.602 134.962 220.451 1.00 57.80 420 LEU G O 1
ATOM 29983 N N . ASP G 2 421 ? 141.361 133.115 219.198 1.00 54.21 421 ASP G N 1
ATOM 29984 C CA . ASP G 2 421 ? 142.416 132.432 219.932 1.00 57.49 421 ASP G CA 1
ATOM 29985 C C . ASP G 2 421 ? 143.759 133.097 219.670 1.00 58.50 421 ASP G C 1
ATOM 29986 O O . ASP G 2 421 ? 144.618 133.147 220.555 1.00 60.56 421 ASP G O 1
ATOM 29995 N N . ALA G 2 422 ? 143.955 133.615 218.453 1.00 54.75 422 ALA G N 1
ATOM 29996 C CA . ALA G 2 422 ? 145.185 134.317 218.121 1.00 54.21 422 ALA G CA 1
ATOM 29997 C C . ALA G 2 422 ? 145.279 135.664 218.817 1.00 56.86 422 ALA G C 1
ATOM 29998 O O . ALA G 2 422 ? 146.379 136.213 218.927 1.00 58.83 422 ALA G O 1
ATOM 30005 N N . VAL G 2 423 ? 144.154 136.215 219.276 1.00 57.37 423 VAL G N 1
ATOM 30006 C CA . VAL G 2 423 ? 144.199 137.493 219.974 1.00 55.07 423 VAL G CA 1
ATOM 30007 C C . VAL G 2 423 ? 144.957 137.375 221.285 1.00 56.72 423 VAL G C 1
ATOM 30008 O O . VAL G 2 423 ? 145.462 138.380 221.795 1.00 57.17 423 VAL G O 1
ATOM 30021 N N . GLU G 2 424 ? 145.065 136.164 221.843 1.00 60.12 424 GLU G N 1
ATOM 30022 C CA . GLU G 2 424 ? 145.629 135.973 223.173 1.00 63.20 424 GLU G CA 1
ATOM 30023 C C . GLU G 2 424 ? 146.653 134.844 223.252 1.00 63.47 424 GLU G C 1
ATOM 30024 O O . GLU G 2 424 ? 147.026 134.451 224.362 1.00 65.05 424 GLU G O 1
ATOM 30036 N N . ASN G 2 425 ? 147.139 134.332 222.130 1.00 63.77 425 ASN G N 1
ATOM 30037 C CA . ASN G 2 425 ? 148.118 133.257 222.129 1.00 65.22 425 ASN G CA 1
ATOM 30038 C C . ASN G 2 425 ? 149.146 133.486 221.034 1.00 66.08 425 ASN G C 1
ATOM 30039 O O . ASN G 2 425 ? 148.877 134.191 220.055 1.00 66.02 425 ASN G O 1
ATOM 30050 N N . PRO G 2 426 ? 150.336 132.903 221.168 1.00 67.55 426 PRO G N 1
ATOM 30051 C CA . PRO G 2 426 ? 151.372 133.081 220.147 1.00 64.43 426 PRO G CA 1
ATOM 30052 C C . PRO G 2 426 ? 151.230 132.057 219.035 1.00 63.64 426 PRO G C 1
ATOM 30053 O O . PRO G 2 426 ? 150.580 131.017 219.218 1.00 62.88 426 PRO G O 1
ATOM 30064 N N . PRO G 2 427 ? 151.839 132.300 217.863 1.00 60.76 427 PRO G N 1
ATOM 30065 C CA . PRO G 2 427 ? 151.787 131.314 216.780 1.00 59.26 427 PRO G CA 1
ATOM 30066 C C . PRO G 2 427 ? 152.782 130.170 216.964 1.00 59.19 427 PRO G C 1
ATOM 30067 O O . PRO G 2 427 ? 153.245 129.939 218.079 1.00 60.40 427 PRO G O 1
ATOM 30078 N N . GLU H 3 40 ? 118.922 140.155 194.793 1.00 66.01 35 GLU H N 1
ATOM 30079 C CA . GLU H 3 40 ? 119.947 139.960 195.814 1.00 68.64 35 GLU H CA 1
ATOM 30080 C C . GLU H 3 40 ? 120.736 141.249 196.038 1.00 66.72 35 GLU H C 1
ATOM 30081 O O . GLU H 3 40 ? 121.001 141.637 197.175 1.00 63.37 35 GLU H O 1
ATOM 30092 N N . THR H 3 41 ? 121.109 141.911 194.943 1.00 63.88 36 THR H N 1
ATOM 30093 C CA . THR H 3 41 ? 121.852 143.161 195.055 1.00 61.98 36 THR H CA 1
ATOM 30094 C C . THR H 3 41 ? 121.021 144.241 195.728 1.00 61.80 36 THR H C 1
ATOM 30095 O O . THR H 3 41 ? 121.563 145.072 196.464 1.00 60.18 36 THR H O 1
ATOM 30106 N N . ASP H 3 42 ? 119.709 144.249 195.491 1.00 63.65 37 ASP H N 1
ATOM 30107 C CA . ASP H 3 42 ? 118.851 145.211 196.169 1.00 61.52 37 ASP H CA 1
ATOM 30108 C C . ASP H 3 42 ? 118.916 145.026 197.679 1.00 59.53 37 ASP H C 1
ATOM 30109 O O . ASP H 3 42 ? 119.025 146.003 198.428 1.00 57.62 37 ASP H O 1
ATOM 30118 N N . ASP H 3 43 ? 118.866 143.775 198.142 1.00 61.11 38 ASP H N 1
ATOM 30119 C CA . ASP H 3 43 ? 118.938 143.511 199.573 1.00 63.32 38 ASP H CA 1
ATOM 30120 C C . ASP H 3 43 ? 120.288 143.934 200.139 1.00 59.67 38 ASP H C 1
ATOM 30121 O O . ASP H 3 43 ? 120.358 144.526 201.223 1.00 57.63 38 ASP H O 1
ATOM 30130 N N . LEU H 3 44 ? 121.373 143.630 199.425 1.00 58.21 39 LEU H N 1
ATOM 30131 C CA . LEU H 3 44 ? 122.700 144.001 199.903 1.00 53.49 39 LEU H CA 1
ATOM 30132 C C . LEU H 3 44 ? 122.833 145.512 200.017 1.00 50.88 39 LEU H C 1
ATOM 30133 O O . LEU H 3 44 ? 123.327 146.031 201.024 1.00 52.10 39 LEU H O 1
ATOM 30149 N N . LEU H 3 45 ? 122.378 146.237 198.998 1.00 51.33 40 LEU H N 1
ATOM 30150 C CA . LEU H 3 45 ? 122.500 147.686 199.032 1.00 52.45 40 LEU H CA 1
ATOM 30151 C C . LEU H 3 45 ? 121.595 148.294 200.094 1.00 56.42 40 LEU H C 1
ATOM 30152 O O . LEU H 3 45 ? 121.947 149.312 200.696 1.00 55.77 40 LEU H O 1
ATOM 30168 N N . ASP H 3 46 ? 120.423 147.700 200.336 1.00 58.26 41 ASP H N 1
ATOM 30169 C CA . ASP H 3 46 ? 119.581 148.181 201.426 1.00 58.16 41 ASP H CA 1
ATOM 30170 C C . ASP H 3 46 ? 120.266 147.988 202.772 1.00 57.62 41 ASP H C 1
ATOM 30171 O O . ASP H 3 46 ? 120.340 148.916 203.584 1.00 57.26 41 ASP H O 1
ATOM 30180 N N . GLU H 3 47 ? 120.793 146.787 203.018 1.00 56.53 42 GLU H N 1
ATOM 30181 C CA . GLU H 3 47 ? 121.436 146.516 204.300 1.00 55.40 42 GLU H CA 1
ATOM 30182 C C . GLU H 3 47 ? 122.637 147.427 204.518 1.00 54.34 42 GLU H C 1
ATOM 30183 O O . GLU H 3 47 ? 122.846 147.939 205.623 1.00 55.05 42 GLU H O 1
ATOM 30195 N N . ILE H 3 48 ? 123.446 147.634 203.477 1.00 52.92 43 ILE H N 1
ATOM 30196 C CA . ILE H 3 48 ? 124.597 148.521 203.602 1.00 52.20 43 ILE H CA 1
ATOM 30197 C C . ILE H 3 48 ? 124.142 149.958 203.825 1.00 53.96 43 ILE H C 1
ATOM 30198 O O . ILE H 3 48 ? 124.670 150.662 204.691 1.00 55.30 43 ILE H O 1
ATOM 30214 N N . ASP H 3 49 ? 123.145 150.410 203.064 1.00 53.85 44 ASP H N 1
ATOM 30215 C CA . ASP H 3 49 ? 122.711 151.799 203.152 1.00 54.42 44 ASP H CA 1
ATOM 30216 C C . ASP H 3 49 ? 122.157 152.128 204.530 1.00 57.37 44 ASP H C 1
ATOM 30217 O O . ASP H 3 49 ? 122.174 153.292 204.944 1.00 57.50 44 ASP H O 1
ATOM 30226 N N . ASP H 3 50 ? 121.662 151.124 205.251 1.00 57.06 45 ASP H N 1
ATOM 30227 C CA . ASP H 3 50 ? 121.131 151.352 206.587 1.00 58.59 45 ASP H CA 1
ATOM 30228 C C . ASP H 3 50 ? 122.224 151.638 207.605 1.00 59.02 45 ASP H C 1
ATOM 30229 O O . ASP H 3 50 ? 121.937 152.224 208.654 1.00 58.32 45 ASP H O 1
ATOM 30238 N N . VAL H 3 51 ? 123.464 151.245 207.321 1.00 57.11 46 VAL H N 1
ATOM 30239 C CA . VAL H 3 51 ? 124.561 151.422 208.264 1.00 55.05 46 VAL H CA 1
ATOM 30240 C C . VAL H 3 51 ? 125.502 152.553 207.862 1.00 52.84 46 VAL H C 1
ATOM 30241 O O . VAL H 3 51 ? 126.333 152.968 208.683 1.00 52.21 46 VAL H O 1
ATOM 30254 N N . LEU H 3 52 ? 125.392 153.070 206.640 1.00 51.92 47 LEU H N 1
ATOM 30255 C CA . LEU H 3 52 ? 126.226 154.191 206.234 1.00 52.50 47 LEU H CA 1
ATOM 30256 C C . LEU H 3 52 ? 126.005 155.375 207.163 1.00 55.05 47 LEU H C 1
ATOM 30257 O O . LEU H 3 52 ? 124.868 155.716 207.500 1.00 59.00 47 LEU H O 1
ATOM 30273 N N . GLU H 3 53 ? 127.101 155.997 207.578 1.00 53.92 48 GLU H N 1
ATOM 30274 C CA . GLU H 3 53 ? 127.030 157.085 208.538 1.00 56.94 48 GLU H CA 1
ATOM 30275 C C . GLU H 3 53 ? 126.330 158.293 207.930 1.00 60.68 48 GLU H C 1
ATOM 30276 O O . GLU H 3 53 ? 126.376 158.527 206.720 1.00 60.10 48 GLU H O 1
ATOM 30288 N N . GLU H 3 54 ? 125.663 159.057 208.790 1.00 62.48 49 GLU H N 1
ATOM 30289 C CA . GLU H 3 54 ? 124.901 160.214 208.352 1.00 64.80 49 GLU H CA 1
ATOM 30290 C C . GLU H 3 54 ? 125.835 161.336 207.909 1.00 64.98 49 GLU H C 1
ATOM 30291 O O . GLU H 3 54 ? 127.003 161.400 208.300 1.00 63.82 49 GLU H O 1
ATOM 30303 N N . ASN H 3 55 ? 125.301 162.234 207.080 1.00 64.93 50 ASN H N 1
ATOM 30304 C CA . ASN H 3 55 ? 126.022 163.429 206.647 1.00 63.88 50 ASN H CA 1
ATOM 30305 C C . ASN H 3 55 ? 127.345 163.042 205.977 1.00 63.04 50 ASN H C 1
ATOM 30306 O O . ASN H 3 55 ? 128.441 163.321 206.467 1.00 62.36 50 ASN H O 1
ATOM 30317 N N . ALA H 3 56 ? 127.199 162.369 204.832 1.00 61.16 51 ALA H N 1
ATOM 30318 C CA . ALA H 3 56 ? 128.356 161.786 204.159 1.00 58.40 51 ALA H CA 1
ATOM 30319 C C . ALA H 3 56 ? 129.404 162.843 203.839 1.00 58.51 51 ALA H C 1
ATOM 30320 O O . ALA H 3 56 ? 130.599 162.633 204.066 1.00 57.60 51 ALA H O 1
ATOM 30327 N N . GLU H 3 57 ? 128.975 163.993 203.317 1.00 60.57 52 GLU H N 1
ATOM 30328 C CA . GLU H 3 57 ? 129.930 165.023 202.922 1.00 58.58 52 GLU H CA 1
ATOM 30329 C C . GLU H 3 57 ? 130.752 165.500 204.111 1.00 59.91 52 GLU H C 1
ATOM 30330 O O . GLU H 3 57 ? 131.985 165.570 204.044 1.00 59.56 52 GLU H O 1
ATOM 30342 N N . ASP H 3 58 ? 130.081 165.829 205.215 1.00 61.50 53 ASP H N 1
ATOM 30343 C CA . ASP H 3 58 ? 130.786 166.333 206.386 1.00 60.39 53 ASP H CA 1
ATOM 30344 C C . ASP H 3 58 ? 131.684 165.265 206.996 1.00 59.04 53 ASP H C 1
ATOM 30345 O O . ASP H 3 58 ? 132.825 165.549 207.375 1.00 59.03 53 ASP H O 1
ATOM 30354 N N . PHE H 3 59 ? 131.186 164.033 207.112 1.00 57.65 54 PHE H N 1
ATOM 30355 C CA . PHE H 3 59 ? 132.005 162.975 207.693 1.00 57.23 54 PHE H CA 1
ATOM 30356 C C . PHE H 3 59 ? 133.244 162.718 206.846 1.00 57.70 54 PHE H C 1
ATOM 30357 O O . PHE H 3 59 ? 134.342 162.525 207.380 1.00 54.44 54 PHE H O 1
ATOM 30374 N N . VAL H 3 60 ? 133.089 162.708 205.520 1.00 55.94 55 VAL H N 1
ATOM 30375 C CA . VAL H 3 60 ? 134.235 162.508 204.638 1.00 52.80 55 VAL H CA 1
ATOM 30376 C C . VAL H 3 60 ? 135.231 163.646 204.805 1.00 54.37 55 VAL H C 1
ATOM 30377 O O . VAL H 3 60 ? 136.436 163.423 204.966 1.00 55.66 55 VAL H O 1
ATOM 30390 N N . ARG H 3 61 ? 134.737 164.885 204.805 1.00 56.85 56 ARG H N 1
ATOM 30391 C CA . ARG H 3 61 ? 135.628 166.026 204.967 1.00 56.51 56 ARG H CA 1
ATOM 30392 C C . ARG H 3 61 ? 136.336 165.997 206.312 1.00 54.83 56 ARG H C 1
ATOM 30393 O O . ARG H 3 61 ? 137.438 166.537 206.443 1.00 54.33 56 ARG H O 1
ATOM 30414 N N . ALA H 3 62 ? 135.722 165.380 207.320 1.00 53.11 57 ALA H N 1
ATOM 30415 C CA . ALA H 3 62 ? 136.308 165.397 208.653 1.00 53.32 57 ALA H CA 1
ATOM 30416 C C . ALA H 3 62 ? 137.510 164.470 208.754 1.00 50.08 57 ALA H C 1
ATOM 30417 O O . ALA H 3 62 ? 138.418 164.726 209.551 1.00 50.22 57 ALA H O 1
ATOM 30424 N N . TYR H 3 63 ? 137.543 163.401 207.961 1.00 49.34 58 TYR H N 1
ATOM 30425 C CA . TYR H 3 63 ? 138.606 162.407 208.075 1.00 46.64 58 TYR H CA 1
ATOM 30426 C C . TYR H 3 63 ? 139.909 162.999 207.556 1.00 46.74 58 TYR H C 1
ATOM 30427 O O . TYR H 3 63 ? 140.097 163.153 206.345 1.00 45.07 58 TYR H O 1
ATOM 30445 N N . VAL H 3 64 ? 140.801 163.350 208.478 1.00 46.38 59 VAL H N 1
ATOM 30446 C CA . VAL H 3 64 ? 142.129 163.857 208.162 1.00 43.95 59 VAL H CA 1
ATOM 30447 C C . VAL H 3 64 ? 143.131 163.079 208.998 1.00 42.71 59 VAL H C 1
ATOM 30448 O O . VAL H 3 64 ? 142.912 162.855 210.193 1.00 42.90 59 VAL H O 1
ATOM 30461 N N . GLN H 3 65 ? 144.218 162.649 208.368 1.00 43.87 60 GLN H N 1
ATOM 30462 C CA . GLN H 3 65 ? 145.202 161.801 209.016 1.00 42.63 60 GLN H CA 1
ATOM 30463 C C . GLN H 3 65 ? 146.587 162.409 208.859 1.00 45.08 60 GLN H C 1
ATOM 30464 O O . GLN H 3 65 ? 146.850 163.192 207.944 1.00 47.48 60 GLN H O 1
ATOM 30478 N N . LYS H 3 66 ? 147.467 162.045 209.782 1.00 44.63 61 LYS H N 1
ATOM 30479 C CA . LYS H 3 66 ? 148.867 162.424 209.708 1.00 48.69 61 LYS H CA 1
ATOM 30480 C C . LYS H 3 66 ? 149.613 161.392 208.878 1.00 45.81 61 LYS H C 1
ATOM 30481 O O . LYS H 3 66 ? 149.495 160.188 209.124 1.00 45.50 61 LYS H O 1
ATOM 30500 N N . GLY H 3 67 ? 150.375 161.867 207.898 1.00 42.70 62 GLY H N 1
ATOM 30501 C CA . GLY H 3 67 ? 151.121 160.954 207.052 1.00 39.52 62 GLY H CA 1
ATOM 30502 C C . GLY H 3 67 ? 152.018 160.049 207.876 1.00 39.17 62 GLY H C 1
ATOM 30503 O O . GLY H 3 67 ? 152.666 160.484 208.830 1.00 47.44 62 GLY H O 1
ATOM 30507 N N . GLY H 3 68 ? 152.031 158.773 207.516 1.00 38.89 63 GLY H N 1
ATOM 30508 C CA . GLY H 3 68 ? 152.861 157.796 208.189 1.00 40.30 63 GLY H CA 1
ATOM 30509 C C . GLY H 3 68 ? 153.832 157.154 207.224 1.00 38.74 63 GLY H C 1
ATOM 30510 O O . GLY H 3 68 ? 154.219 157.769 206.229 1.00 37.29 63 GLY H O 1
ATOM 30514 N N . GLN H 3 69 ? 154.238 155.924 207.506 1.00 40.26 64 GLN H N 1
ATOM 30515 C CA . GLN H 3 69 ? 155.153 155.202 206.634 1.00 39.93 64 GLN H CA 1
ATOM 30516 C C . GLN H 3 69 ? 154.414 154.600 205.432 1.00 35.81 64 GLN H C 1
ATOM 30517 O O . GLN H 3 69 ? 153.859 155.315 204.601 1.00 30.47 64 GLN H O 1
#